Protein AF-0000000074473552 (afdb_homodimer)

Organism: NCBI:txid1188229

InterPro domains:
  IPR005835 Nucleotidyl transferase domain [PF00483] (3-230)
  IPR005844 Alpha-D-phosphohexomutase, alpha/beta/alpha domain I [PF02878] (383-514)
  IPR005845 Alpha-D-phosphohexomutase, alpha/beta/alpha domain II [PF02879] (534-631)
  IPR005846 Alpha-D-phosphohexomutase, alpha/beta/alpha domain III [PF02880] (641-743)
  IPR011004 Trimeric LpxA-like superfamily [SSF51161] (239-432)
  IPR016055 Alpha-D-phosphohexomutase, alpha/beta/alpha I/II/III [SSF53738] (532-632)
  IPR016055 Alpha-D-phosphohexomutase, alpha/beta/alpha I/II/III [SSF53738] (636-741)
  IPR029044 Nucleotide-diphospho-sugar transferases [G3DSA:3.90.550.10] (1-237)
  IPR029044 Nucleotide-diphospho-sugar transferases [SSF53448] (1-280)
  IPR036900 Alpha-D-phosphohexomutase, C-terminal domain superfamily [SSF55957] (745-834)
  IPR050486 Mannose-1-phosphate guanyltransferase [PTHR22572] (1-366)
  IPR056729 Mannose-1-phosphate guanyltransferase, C-terminal domain [PF25087] (266-365)

Secondary structure (DSSP, 8-state):
-EEEEEE----GGGTTGGGSS-GGG-EETTEEHHHHHHHHHHHTT--EEEEEE-SSHHHHHHHHTTSGGGTSEEEEEE--SS--HHHHHHHHTGGG--S-EEEEETTEEE---HHHHHHHHHHHT-SEEEEEEE-S-GGGSEEEEE-TTSBEEEEEES--GGG---SEEEEEEEEE-GGGGGGSPTTS---IIIIIHHHHHHHT--EEEEE--S-EEE--SHHHHHHHHHHHHHTSS----SSEEEETTEEE-SS-EE-TT-EE-SSEEE-TT-EE-TT-EE-TTEEE-SS-EE-TT-EEES-EE-TT-EE-TT-EEES-EE-TT-EE-TT-EE-TT-EE-TT-EE-TT-EE-TT-EE-TT-EEPTT-EE-S-B-SSS---S-SB-SSSEEEEBTTTB-HHHHHHHHHHHHHTSPTT-EEEEEE-SSHHHHHHHHHHHHHHHHTT-EEEEEEE--HHHHHHHHHHHT-SEEEEEEE-SSSTTEEEEEEE-TTSSBPPHHHHHHHHHHHHHT------GGG---EE--S-HHHHHHHHHHHHS-HHHHHT----EEEE-TT-GGGGTHHHHHHHTT---EEE--S--SSPPPHHHHHHHHHHHHHHHHHTT-SEEEEEEGGGTEEEEE-TTS-EE-HHHHHHHHHHHHHHHSTT-EEEEETTS-THHHHHHHHTT-EEEEE-SSHHHHHHHHHH-TT-SEEEETTTEEE-TTT-SSB-HHHHHHHHHHHHHHHT--HHHHHHTS---EEEEEEEE--HHHHHHHHHHHHHHS-GGGEE-SSSEEE-BTB--TTSEEEEEE-SSSSEEEEEEEESSHHHHHHHHHHHHHHHHHHHHHHH-/-EEEEEE----GGGTTGGGSS-GGG-EETTEEHHHHHHHHHHHTT--EEEEEE-SSHHHHHHHHTTSGGGTSEEEEEE--SS--HHHHHHHHTGGG--S-EEEEETTEEE---HHHHHHHHHHHT-SEEEEEEE-S-GGGSEEEEE-TTSBEEEEEES--GGG---SEEEEEEEEE-GGGGGGSPTTS---IIIIIHHHHHHHT--EEEEE--S-EEE--SHHHHHHHHHHHHHTSS----SSEEEETTEEE-SS-EE-TT-EE-SSEEE-TT-EE-TT-EE-TTEEE-SS-EE-TT-EEES-EE-TT-EE-TT-EEES-EE-TT-EE-TT-EE-TT-EE-TT-EE-TT-EE-TT-EE-TT-EEPTT-EE-S-B-SSS---S-SB-SSSEEEEBTTTB-HHHHHHHHHHHHHTSPTT-EEEEEE-SSHHHHHHHHHHHHHHHHTT-EEEEEEE--HHHHHHHHHHHT-SEEEEEEE-SSSTTEEEEEEE-TTSSBPPHHHHHHHHHHHHHT------GGG---EE--S-HHHHHHHHHHHHS-HHHHHT----EEEE-TT-GGGGTHHHHHHHTT---EEES-S--SSPPPHHHHHHHHHHHHHHHHHTT-SEEEEEEGGGTEEEEE-TTS-EE-HHHHHHHHHHHHHHHSTT-EEEEETTS-THHHHHHHHTT-EEEEE-SSHHHHHHHHHH-TT-SEEEETTTEEE-TTT-SSB-HHHHHHHHHHHHHHHT--HHHHHHTS---EEEEEEEE--HHHHHHHHHHHHHHS-GGGEE-SSSEEE-BTB--TTSEEEEEE-SSSSEEEEEEEESSHHHHHHHHHHHHHHHHHHHHHHH-

Foldseek 3Di:
DEEEEEQADQLPQAPPASVPPGQQQDDQLQGGLQLQVQLLCVVLPHAHYEYEYEHPVVVVCVVCPQVVVSRHGYHYDYPYPDAQEQLQSVLQCLVVDQFKYKYAYSQKRWNWNVNVQVVVCVVVVAQKEFEKEFDPDCQQFWFFDADPSQFTQDIDGNDDPVGDDHRIGGLRMMTHGSVLSVVDDHPHRDYVRPHSVVVCVVVVGGYGYHYIDADMARNSHPVSSLVSSQCPLVVSGPTDHPFDDPDNLDTEEACEADDPQEAEDGNEYAYANEYEEHCEYHYYLHRHYYCEYAEHNEYEHNEHEHAQEYHEHNEYEHCEYEHYNEYHYANEYEYHLEYEYAHEYEAANEYEDHNAYERHPAYEYHNAYHDHHQPADRYRAPAQAFQFGGKDFQCRRQNLVLLLLLLLLLLQLDDAAFEEEEEEADAPSRVSSSVSSVQSNQQQLYAYAYQYHAFLVLVLQVLLVVQGQKYWYWYADQVDFRMIGIFIGGSQSFGDDVVSSVSSVVCSVVVVGRGDDPVRGYYYDYDPCSLVSLLVLLVVPAPLQLLQPDPAEEEEEAQQTRCLPRLQVSSVVSNYHYHYHNPHHDNGDDDPVRVVVVLQVQLVVLQVVQGLKYKYAGPRFQAIWIAGSNSDIDAWQLVFLLLLLLQCVVPAQAEEEEEPQHACLNVVSNVVRNYYYHYAHPRQSRQLVCLQVPVRHQWYYTRVGAIAGSSSGSGGGNSSSVSVSSSSCSVVVDGSVRSSVPGADKDKDKDKAAAAPVCQVVVQVVVPVVDDPQQWDVNAATKGNPPGDDSQFIWGWHQHRRHRMIMIMTIHRDPVSRVVVVVVVVVVVVVSVVVVVD/DEEEEEQADQLPQAPPASVPPGQQQDDQLQGGLQLQVQLLCVVLPHAHYEYEYEHPVVVVCVVCPQVVVSRHGYHYDYPYPDAQEQLQSVLQCLVVDQFWYKYAYSQKRWNWNVNVQVVVCVVVVAQKEFEKEFDPDCQQFWFFDADPSQFTQDIDGNDDPVGDDHRIGGLRMMTHGSVLSVQDDHPHRDYVRPHSVVVCVVVVGGYGYDYIDADMARNSHPVSSLVSSQCPLVVSGPTDHPFDDPDNLDTEEACEADDPQEAEDGNEYAYYNEYEEHCEYHYYLYRHYYCEYAEHNEYEHNEHEHAQEYHEHNEYEHCEYEHYNEYHYANEYEYHLEYEYAHEYEAANEYEDHNAYERHPAYEYHNAYHDHHQPADRYRAPAQQFQFGGKDFQCRRQNLVLLLLLLLLLLQLDDAAFEEEEEEADAPSRVSSSVSSVQSNLQQLYAYAYQYHAFLVLVLQVLLVVQGQKYWYWYADQVDFRMIGIFIGGSQSFGDDVVSSVSSVVCSVVVVGHGDDPVRGYYYDYDPCSLVSLLVLLVVPAPLQLLQPDPAEEEEEAQQTRCLPRLCVSSVVSNYHYHYHNPHHDNGDDDPVRVVVVLQVQLVVLQVVQGLKYKYAGPRFQAIWIAGSNSDIDAWQLVFLLLLLLQCVVPAQAEEEEEPQHACLNVVSNVVRNYYYHYAHPRQSRQLVCLQVPVRHQWYDTRVGAIAGSSSGSGGGNSSSVSVSSSSCSVVVDGSVVSSVPGADKDKDKDKAAAAPVCQVVVQVVVPVVDDPQQWDVNAATKGNPPGDDSQFIWGWHQHRRHRMIMIMTIHRDPVSRVVVVVVVVVVVVVSVVVVVD

Structure (mmCIF, N/CA/C/O backbone):
data_AF-0000000074473552-model_v1
#
loop_
_entity.id
_entity.type
_entity.pdbx_description
1 polymer 'Nucleotidyl transferase'
#
loop_
_atom_site.group_PDB
_atom_site.id
_atom_site.type_symbol
_atom_site.label_atom_id
_atom_site.label_alt_id
_atom_site.label_comp_id
_atom_site.label_asym_id
_atom_site.label_entity_id
_atom_site.label_seq_id
_atom_site.pdbx_PDB_ins_code
_atom_site.Cartn_x
_atom_site.Cartn_y
_atom_site.Cartn_z
_atom_site.occupancy
_atom_site.B_iso_or_equiv
_atom_site.auth_seq_id
_atom_site.auth_comp_id
_atom_site.auth_asym_id
_atom_site.auth_atom_id
_atom_site.pdbx_PDB_model_num
ATOM 1 N N . MET A 1 1 ? -18.031 -48 14.641 1 88.94 1 MET A N 1
ATOM 2 C CA . MET A 1 1 ? -17.156 -47.188 13.797 1 88.94 1 MET A CA 1
ATOM 3 C C . MET A 1 1 ? -16.953 -45.812 14.391 1 88.94 1 MET A C 1
ATOM 5 O O . MET A 1 1 ? -17.922 -45.156 14.812 1 88.94 1 MET A O 1
ATOM 9 N N . ARG A 1 2 ? -15.695 -45.469 14.555 1 93 2 ARG A N 1
ATOM 10 C CA . ARG A 1 2 ? -15.359 -44.188 15.156 1 93 2 ARG A CA 1
ATOM 11 C C . ARG A 1 2 ? -15.023 -43.125 14.094 1 93 2 ARG A C 1
ATOM 13 O O . ARG A 1 2 ? -14.75 -43.5 12.945 1 93 2 ARG A O 1
ATOM 20 N N . ALA A 1 3 ? -15.211 -41.938 14.469 1 95.5 3 ALA A N 1
ATOM 21 C CA . ALA A 1 3 ? -14.852 -40.812 13.578 1 95.5 3 ALA A CA 1
ATOM 22 C C . ALA A 1 3 ? -13.852 -39.875 14.242 1 95.5 3 ALA A C 1
ATOM 24 O O . ALA A 1 3 ? -13.906 -39.656 15.453 1 95.5 3 ALA A O 1
ATOM 25 N N . VAL A 1 4 ? -12.938 -39.469 13.492 1 95 4 VAL A N 1
ATOM 26 C CA . VAL A 1 4 ? -11.945 -38.5 13.961 1 95 4 VAL A CA 1
ATOM 27 C C . VAL A 1 4 ? -12.188 -37.156 13.305 1 95 4 VAL A C 1
ATOM 29 O O . VAL A 1 4 ? -12.258 -37.031 12.078 1 95 4 VAL A O 1
ATOM 32 N N . LEU A 1 5 ? -12.328 -36.156 14.094 1 93.38 5 LEU A N 1
ATOM 33 C CA . LEU A 1 5 ? -12.477 -34.781 13.633 1 93.38 5 LEU A CA 1
ATOM 34 C C . LEU A 1 5 ? -11.164 -34.031 13.797 1 93.38 5 LEU A C 1
ATOM 36 O O . LEU A 1 5 ? -10.68 -33.844 14.914 1 93.38 5 LEU A O 1
ATOM 40 N N . MET A 1 6 ? -10.68 -33.594 12.68 1 91.31 6 MET A N 1
ATOM 41 C CA . MET A 1 6 ? -9.422 -32.844 12.703 1 91.31 6 MET A CA 1
ATOM 42 C C . MET A 1 6 ? -9.68 -31.359 12.945 1 91.31 6 MET A C 1
ATOM 44 O O . MET A 1 6 ? -10.203 -30.672 12.07 1 91.31 6 MET A O 1
ATOM 48 N N . ALA A 1 7 ? -9.305 -30.797 14.039 1 87.31 7 ALA A N 1
ATOM 49 C CA . ALA A 1 7 ? -9.602 -29.422 14.43 1 87.31 7 ALA A CA 1
ATOM 50 C C . ALA A 1 7 ? -8.383 -28.75 15.055 1 87.31 7 ALA A C 1
ATOM 52 O O . ALA A 1 7 ? -8.508 -27.984 16.016 1 87.31 7 ALA A O 1
ATOM 53 N N . GLY A 1 8 ? -7.234 -29.109 14.523 1 78.88 8 GLY A N 1
ATOM 54 C CA . GLY A 1 8 ? -6.02 -28.562 15.109 1 78.88 8 GLY A CA 1
ATOM 55 C C . GLY A 1 8 ? -5.535 -27.297 14.414 1 78.88 8 GLY A C 1
ATOM 56 O O . GLY A 1 8 ? -4.641 -26.609 14.922 1 78.88 8 GLY A O 1
ATOM 57 N N . GLY A 1 9 ? -6.16 -26.875 13.328 1 78.81 9 GLY A N 1
ATOM 58 C CA . GLY A 1 9 ? -5.656 -25.75 12.547 1 78.81 9 GLY A CA 1
ATOM 59 C C . GLY A 1 9 ? -5.887 -24.406 13.219 1 78.81 9 GLY A C 1
ATOM 60 O O . GLY A 1 9 ? -6.887 -24.219 13.906 1 78.81 9 GLY A O 1
ATOM 61 N N . ALA A 1 10 ? -4.93 -23.453 13.062 1 74.06 10 ALA A N 1
ATOM 62 C CA . ALA A 1 10 ? -5 -22.141 13.695 1 74.06 10 ALA A CA 1
ATOM 63 C C . ALA A 1 10 ? -5.996 -21.234 12.969 1 74.06 10 ALA A C 1
ATOM 65 O O . ALA A 1 10 ? -6.441 -20.219 13.516 1 74.06 10 ALA A O 1
ATOM 66 N N . GLY A 1 11 ? -6.406 -21.609 11.773 1 79.88 11 GLY A N 1
ATOM 67 C CA . GLY A 1 11 ? -7.379 -20.828 11.023 1 79.88 11 GLY A CA 1
ATOM 68 C C . GLY A 1 11 ? -6.891 -19.422 10.68 1 79.88 11 GLY A C 1
ATOM 69 O O . GLY A 1 11 ? -7.605 -18.438 10.891 1 79.88 11 GLY A O 1
ATOM 70 N N . THR A 1 12 ? -5.727 -19.281 10.25 1 77.56 12 THR A N 1
ATOM 71 C CA . THR A 1 12 ? -5.082 -17.984 10.016 1 77.56 12 THR A CA 1
ATOM 72 C C . THR A 1 12 ? -5.801 -17.219 8.914 1 77.56 12 THR A C 1
ATOM 74 O O . THR A 1 12 ? -5.816 -15.984 8.914 1 77.56 12 THR A O 1
ATOM 77 N N . ARG A 1 13 ? -6.496 -17.844 8.016 1 80.19 13 ARG A N 1
ATOM 78 C CA . ARG A 1 13 ? -7.191 -17.203 6.902 1 80.19 13 ARG A CA 1
ATOM 79 C C . ARG A 1 13 ? -8.5 -16.578 7.363 1 80.19 13 ARG A C 1
ATOM 81 O O . ARG A 1 13 ? -9.102 -15.781 6.641 1 80.19 13 ARG A O 1
ATOM 88 N N . LEU A 1 14 ? -8.891 -16.922 8.586 1 87.56 14 LEU A N 1
ATOM 89 C CA . LEU A 1 14 ? -10.133 -16.391 9.125 1 87.56 14 LEU A CA 1
ATOM 90 C C . LEU A 1 14 ? -9.867 -15.25 10.102 1 87.56 14 LEU A C 1
ATOM 92 O O . LEU A 1 14 ? -10.797 -14.664 10.656 1 87.56 14 LEU A O 1
ATOM 96 N N . ARG A 1 15 ? -8.578 -15.008 10.195 1 83.12 15 ARG A N 1
ATOM 97 C CA . ARG A 1 15 ? -8.273 -13.852 11.031 1 83.12 15 ARG A CA 1
ATOM 98 C C . ARG A 1 15 ? -8.852 -12.578 10.422 1 83.12 15 ARG A C 1
ATOM 100 O O . ARG A 1 15 ? -8.914 -12.438 9.203 1 83.12 15 ARG A O 1
ATOM 107 N N . PRO A 1 16 ? -9.375 -11.578 11.266 1 86.44 16 PRO A N 1
ATOM 108 C CA . PRO A 1 16 ? -9.062 -11.43 12.688 1 86.44 16 PRO A CA 1
ATOM 109 C C . PRO A 1 16 ? -10.023 -12.211 13.586 1 86.44 16 PRO A C 1
ATOM 111 O O . PRO A 1 16 ? -9.844 -12.234 14.812 1 86.44 16 PRO A O 1
ATOM 114 N N . LEU A 1 17 ? -10.93 -12.906 13.125 1 88.56 17 LEU A N 1
ATOM 115 C CA . LEU A 1 17 ? -11.938 -13.57 13.953 1 88.56 17 LEU A CA 1
ATOM 116 C C . LEU A 1 17 ? -11.328 -14.711 14.75 1 88.56 17 LEU A C 1
ATOM 118 O O . LEU A 1 17 ? -11.742 -14.977 15.875 1 88.56 17 LEU A O 1
ATOM 122 N N . THR A 1 18 ? -10.289 -15.328 14.172 1 87.5 18 THR A N 1
ATOM 123 C CA . THR A 1 18 ? -9.719 -16.516 14.797 1 87.5 18 THR A CA 1
ATOM 124 C C . THR A 1 18 ? -8.469 -16.156 15.594 1 87.5 18 THR A C 1
ATOM 126 O O . THR A 1 18 ? -7.715 -17.031 16.016 1 87.5 18 THR A O 1
ATOM 129 N N . CYS A 1 19 ? -8.281 -14.883 15.742 1 79.06 19 CYS A N 1
ATOM 130 C CA . CYS A 1 19 ? -7.156 -14.492 16.594 1 79.06 19 CYS A CA 1
ATOM 131 C C . CYS A 1 19 ? -7.32 -15.039 18 1 79.06 19 CYS A C 1
ATOM 133 O O . CYS A 1 19 ? -6.344 -15.438 18.641 1 79.06 19 CYS A O 1
ATOM 135 N N . ASP A 1 20 ? -8.562 -15.086 18.531 1 77.94 20 ASP A N 1
ATOM 136 C CA . ASP A 1 20 ? -8.82 -15.562 19.891 1 77.94 20 ASP A CA 1
ATOM 137 C C . ASP A 1 20 ? -9.977 -16.562 19.906 1 77.94 20 ASP A C 1
ATOM 139 O O . ASP A 1 20 ? -10.633 -16.75 20.922 1 77.94 20 ASP A O 1
ATOM 143 N N . LEU A 1 21 ? -10.242 -17.094 18.766 1 86.12 21 LEU A N 1
ATOM 144 C CA . LEU A 1 21 ? -11.305 -18.078 18.609 1 86.12 21 LEU A CA 1
ATOM 145 C C . LEU A 1 21 ? -10.867 -19.219 17.688 1 86.12 21 LEU A C 1
ATOM 147 O O . LEU A 1 21 ? -10.492 -18.984 16.547 1 86.12 21 LEU A O 1
ATOM 151 N N . PRO A 1 22 ? -10.812 -20.422 18.219 1 87.19 22 PRO A N 1
ATOM 152 C CA . PRO A 1 22 ? -10.422 -21.516 17.328 1 87.19 22 PRO A CA 1
ATOM 153 C C . PRO A 1 22 ? -11.43 -21.75 16.203 1 87.19 22 PRO A C 1
ATOM 155 O O . PRO A 1 22 ? -12.633 -21.531 16.391 1 87.19 22 PRO A O 1
ATOM 158 N N . LYS A 1 23 ? -10.984 -22.203 15.086 1 89.94 23 LYS A N 1
ATOM 159 C CA . LYS A 1 23 ? -11.766 -22.375 13.859 1 89.94 23 LYS A CA 1
ATOM 160 C C . LYS A 1 23 ? -13 -23.25 14.109 1 89.94 23 LYS A C 1
ATOM 162 O O . LYS A 1 23 ? -14.102 -22.906 13.672 1 89.94 23 LYS A O 1
ATOM 167 N N . PRO A 1 24 ? -12.828 -24.344 14.891 1 90.19 24 PRO A N 1
ATOM 168 C CA . PRO A 1 24 ? -14.008 -25.203 15.109 1 90.19 24 PRO A CA 1
ATOM 169 C C . PRO A 1 24 ? -15.117 -24.484 15.867 1 90.19 24 PRO A C 1
ATOM 171 O O . PRO A 1 24 ? -16.281 -24.891 15.812 1 90.19 24 PRO A O 1
ATOM 174 N N . LEU A 1 25 ? -14.766 -23.438 16.562 1 89.69 25 LEU A N 1
ATOM 175 C CA . LEU A 1 25 ? -15.758 -22.719 17.375 1 89.69 25 LEU A CA 1
ATOM 176 C C . LEU A 1 25 ? -16.312 -21.516 16.609 1 89.69 25 LEU A C 1
ATOM 178 O O . LEU A 1 25 ? -17.141 -20.766 17.141 1 89.69 25 LEU A O 1
ATOM 182 N N . MET A 1 26 ? -15.898 -21.344 15.398 1 91.5 26 MET A N 1
ATOM 183 C CA . MET A 1 26 ? -16.453 -20.266 14.578 1 91.5 26 MET A CA 1
ATOM 184 C C . MET A 1 26 ? -17.953 -20.484 14.359 1 91.5 26 MET A C 1
ATOM 186 O O . MET A 1 26 ? -18.391 -21.562 13.969 1 91.5 26 MET A O 1
ATOM 190 N N . PRO A 1 27 ? -18.703 -19.484 14.609 1 91.69 27 PRO A N 1
ATOM 191 C CA . PRO A 1 27 ? -20.156 -19.672 14.57 1 91.69 27 PRO A CA 1
ATOM 192 C C . PRO A 1 27 ? -20.719 -19.609 13.148 1 91.69 27 PRO A C 1
ATOM 194 O O . PRO A 1 27 ? -20.406 -18.688 12.391 1 91.69 27 PRO A O 1
ATOM 197 N N . VAL A 1 28 ? -21.391 -20.562 12.781 1 91.5 28 VAL A N 1
ATOM 198 C CA . VAL A 1 28 ? -22.25 -20.562 11.602 1 91.5 28 VAL A CA 1
ATOM 199 C C . VAL A 1 28 ? -23.719 -20.703 12.031 1 91.5 28 VAL A C 1
ATOM 201 O O . VAL A 1 28 ? -24.094 -21.688 12.656 1 91.5 28 VAL A O 1
ATOM 204 N N . LEU A 1 29 ? -24.531 -19.719 11.734 1 91.88 29 LEU A N 1
ATOM 205 C CA . LEU A 1 29 ? -25.891 -19.609 12.273 1 91.88 29 LEU A CA 1
ATOM 206 C C . LEU A 1 29 ? -25.875 -19.625 13.797 1 91.88 29 LEU A C 1
ATOM 208 O O . LEU A 1 29 ? -26.641 -20.359 14.43 1 91.88 29 LEU A O 1
ATOM 212 N N . ASN A 1 30 ? -24.938 -18.984 14.359 1 90.88 30 ASN A N 1
ATOM 213 C CA . ASN A 1 30 ? -24.766 -18.719 15.781 1 90.88 30 ASN A CA 1
ATOM 214 C C . ASN A 1 30 ? -24.359 -19.969 16.547 1 90.88 30 ASN A C 1
ATOM 216 O O . ASN A 1 30 ? -24.469 -20.031 17.766 1 90.88 30 ASN A O 1
ATOM 220 N N . ARG A 1 31 ? -23.969 -21.016 15.812 1 90.44 31 ARG A N 1
ATOM 221 C CA . ARG A 1 31 ? -23.438 -22.234 16.406 1 90.44 31 ARG A CA 1
ATOM 222 C C . ARG A 1 31 ? -22.078 -22.562 15.828 1 90.44 31 ARG A C 1
ATOM 224 O O . ARG A 1 31 ? -21.828 -22.344 14.641 1 90.44 31 ARG A O 1
ATOM 231 N N . PRO A 1 32 ? -21.266 -23.156 16.641 1 90.5 32 PRO A N 1
ATOM 232 C CA . PRO A 1 32 ? -19.922 -23.484 16.156 1 90.5 32 PRO A CA 1
ATOM 233 C C . PRO A 1 32 ? -19.938 -24.438 14.977 1 90.5 32 PRO A C 1
ATOM 235 O O . PRO A 1 32 ? -20.797 -25.328 14.906 1 90.5 32 PRO A O 1
ATOM 238 N N . ILE A 1 33 ? -19 -24.312 14.062 1 92.06 33 ILE A N 1
ATOM 239 C CA . ILE A 1 33 ? -18.859 -25.156 12.883 1 92.06 33 ILE A CA 1
ATOM 240 C C . ILE A 1 33 ? -18.781 -26.625 13.305 1 92.06 33 ILE A C 1
ATOM 242 O O . ILE A 1 33 ? -19.422 -27.484 12.703 1 92.06 33 ILE A O 1
ATOM 246 N N . ALA A 1 34 ? -18.062 -26.906 14.352 1 92.19 34 ALA A N 1
ATOM 247 C CA . ALA A 1 34 ? -17.875 -28.281 14.812 1 92.19 34 ALA A CA 1
ATOM 248 C C . ALA A 1 34 ? -19.188 -28.875 15.297 1 92.19 34 ALA A C 1
ATOM 250 O O . ALA A 1 34 ? -19.391 -30.094 15.203 1 92.19 34 ALA A O 1
ATOM 251 N N . GLU A 1 35 ? -20.016 -28.062 15.852 1 91.12 35 GLU A N 1
ATOM 252 C CA . GLU A 1 35 ? -21.328 -28.547 16.266 1 91.12 35 GLU A CA 1
ATOM 253 C C . GLU A 1 35 ? -22.125 -29.078 15.078 1 91.12 35 GLU A C 1
ATOM 255 O O . GLU A 1 35 ? -22.812 -30.094 15.195 1 91.12 35 GLU A O 1
ATOM 260 N N . HIS A 1 36 ? -22.062 -28.406 14.008 1 91.5 36 HIS A N 1
ATOM 261 C CA . HIS A 1 36 ? -22.734 -28.859 12.789 1 91.5 36 HIS A CA 1
ATOM 262 C C . HIS A 1 36 ? -22.141 -30.156 12.273 1 91.5 36 HIS A C 1
ATOM 264 O O . HIS A 1 36 ? -22.859 -31.031 11.805 1 91.5 36 HIS A O 1
ATOM 270 N N . THR A 1 37 ? -20.875 -30.25 12.312 1 91.81 37 THR A N 1
ATOM 271 C CA . THR A 1 37 ? -20.188 -31.453 11.867 1 91.81 37 THR A CA 1
ATOM 272 C C . THR A 1 37 ? -20.562 -32.656 12.742 1 91.81 37 THR A C 1
ATOM 274 O O . THR A 1 37 ? -20.797 -33.75 12.242 1 91.81 37 THR A O 1
ATOM 277 N N . LEU A 1 38 ? -20.656 -32.406 14.047 1 91.81 38 LEU A N 1
ATOM 278 C CA . LEU A 1 38 ? -21.047 -33.469 14.977 1 91.81 38 LEU A CA 1
ATOM 279 C C . LEU A 1 38 ? -22.469 -33.938 14.68 1 91.81 38 LEU A C 1
ATOM 281 O O . LEU A 1 38 ? -22.734 -35.125 14.711 1 91.81 38 LEU A O 1
ATOM 285 N N . ALA A 1 39 ? -23.297 -33 14.414 1 91 39 ALA A N 1
ATOM 286 C CA . ALA A 1 39 ? -24.672 -33.344 14.078 1 91 39 ALA A CA 1
ATOM 287 C C . ALA A 1 39 ? -24.734 -34.188 12.805 1 91 39 ALA A C 1
ATOM 289 O O . ALA A 1 39 ? -25.516 -35.125 12.711 1 91 39 ALA A O 1
ATOM 290 N N . TRP A 1 40 ? -23.953 -33.844 11.82 1 91.5 40 TRP A N 1
ATOM 291 C CA . TRP A 1 40 ? -23.875 -34.594 10.555 1 91.5 40 TRP A CA 1
ATOM 292 C C . TRP A 1 40 ? -23.375 -36 10.781 1 91.5 40 TRP A C 1
ATOM 294 O O . TRP A 1 40 ? -23.953 -36.969 10.25 1 91.5 40 TRP A O 1
ATOM 304 N N . LEU A 1 41 ? -22.375 -36.188 11.57 1 93.38 41 LEU A N 1
ATOM 305 C CA . LEU A 1 41 ? -21.812 -37.5 11.867 1 93.38 41 LEU A CA 1
ATOM 306 C C . LEU A 1 41 ? -22.812 -38.344 12.641 1 93.38 41 LEU A C 1
ATOM 308 O O . LEU A 1 41 ? -23 -39.531 12.328 1 93.38 41 LEU A O 1
ATOM 312 N N . ARG A 1 42 ? -23.438 -37.719 13.594 1 92.12 42 ARG A N 1
ATOM 313 C CA . ARG A 1 42 ? -24.438 -38.438 14.383 1 92.12 42 ARG A CA 1
ATOM 314 C C . ARG A 1 42 ? -25.578 -38.938 13.492 1 92.12 42 ARG A C 1
ATOM 316 O O . ARG A 1 42 ? -26.062 -40.031 13.664 1 92.12 42 ARG A O 1
ATOM 323 N N . GLY A 1 43 ? -25.969 -38.125 12.586 1 90.75 43 GLY A N 1
ATOM 324 C CA . GLY A 1 43 ? -27.031 -38.5 11.656 1 90.75 43 GLY A CA 1
ATOM 325 C C . GLY A 1 43 ? -26.688 -39.688 10.781 1 90.75 43 GLY A C 1
ATOM 326 O O . GLY A 1 43 ? -27.578 -40.375 10.289 1 90.75 43 GLY A O 1
ATOM 327 N N . HIS A 1 44 ? -25.469 -39.906 10.625 1 92.75 44 HIS A N 1
ATOM 328 C CA . HIS A 1 44 ? -25.031 -41.031 9.797 1 92.75 44 HIS A CA 1
ATOM 329 C C . HIS A 1 44 ? -24.578 -42.219 10.656 1 92.75 44 HIS A C 1
ATOM 331 O O . HIS A 1 44 ? -23.891 -43.094 10.172 1 92.75 44 HIS A O 1
ATOM 337 N N . GLY A 1 45 ? -24.828 -42.094 11.922 1 91.62 45 GLY A N 1
ATOM 338 C CA . GLY A 1 45 ? -24.656 -43.219 12.812 1 91.62 45 GLY A CA 1
ATOM 339 C C . GLY A 1 45 ? -23.297 -43.25 13.492 1 91.62 45 GLY A C 1
ATOM 340 O O . GLY A 1 45 ? -22.922 -44.219 14.117 1 91.62 45 GLY A O 1
ATOM 341 N N . LEU A 1 46 ? -22.578 -42.281 13.391 1 94.38 46 LEU A N 1
ATOM 342 C CA . LEU A 1 46 ? -21.281 -42.188 14.055 1 94.38 46 LEU A CA 1
ATOM 343 C C . LEU A 1 46 ? -21.375 -41.375 15.352 1 94.38 46 LEU A C 1
ATOM 345 O O . LEU A 1 46 ? -21.516 -40.156 15.312 1 94.38 46 LEU A O 1
ATOM 349 N N . THR A 1 47 ? -21.234 -42 16.453 1 94.38 47 THR A N 1
ATOM 350 C CA . THR A 1 47 ? -21.5 -41.344 17.719 1 94.38 47 THR A CA 1
ATOM 351 C C . THR A 1 47 ? -20.234 -41.312 18.594 1 94.38 47 THR A C 1
ATOM 353 O O . THR A 1 47 ? -20.188 -40.594 19.594 1 94.38 47 THR A O 1
ATOM 356 N N . GLU A 1 48 ? -19.328 -42.094 18.266 1 94.69 48 GLU A N 1
ATOM 357 C CA . GLU A 1 48 ? -18.047 -42.031 18.969 1 94.69 48 GLU A CA 1
ATOM 358 C C . GLU A 1 48 ? -17.016 -41.25 18.172 1 94.69 48 GLU A C 1
ATOM 360 O O . GLU A 1 48 ? -16.484 -41.719 17.156 1 94.69 48 GLU A O 1
ATOM 365 N N . LEU A 1 49 ? -16.703 -40.156 18.75 1 95 49 LEU A N 1
ATOM 366 C CA . LEU A 1 49 ? -15.875 -39.219 17.984 1 95 49 LEU A CA 1
ATOM 367 C C . LEU A 1 49 ? -14.609 -38.844 18.766 1 95 49 LEU A C 1
ATOM 369 O O . LEU A 1 49 ? -14.617 -38.844 20 1 95 49 LEU A O 1
ATOM 373 N N . ILE A 1 50 ? -13.578 -38.625 18.078 1 94.5 50 ILE A N 1
ATOM 374 C CA . ILE A 1 50 ? -12.312 -38.125 18.609 1 94.5 50 ILE A CA 1
ATOM 375 C C . ILE A 1 50 ? -11.938 -36.812 17.938 1 94.5 50 ILE A C 1
ATOM 377 O O . ILE A 1 50 ? -11.914 -36.75 16.703 1 94.5 50 ILE A O 1
ATOM 381 N N . MET A 1 51 ? -11.648 -35.781 18.703 1 92.88 51 MET A N 1
ATOM 382 C CA . MET A 1 51 ? -11.219 -34.5 18.156 1 92.88 51 MET A CA 1
ATOM 383 C C . MET A 1 51 ? -9.727 -34.281 18.406 1 92.88 51 MET A C 1
ATOM 385 O O . MET A 1 51 ? -9.242 -34.438 19.516 1 92.88 51 MET A O 1
ATOM 389 N N . THR A 1 52 ? -9.039 -34 17.328 1 91.06 52 THR A N 1
ATOM 390 C CA . THR A 1 52 ? -7.648 -33.594 17.469 1 91.06 52 THR A CA 1
ATOM 391 C C . THR A 1 52 ? -7.535 -32.094 17.578 1 91.06 52 THR A C 1
ATOM 393 O O . THR A 1 52 ? -7.98 -31.375 16.672 1 91.06 52 THR A O 1
ATOM 396 N N . LEU A 1 53 ? -6.961 -31.625 18.672 1 88.69 53 LEU A N 1
ATOM 397 C CA . LEU A 1 53 ? -6.922 -30.188 18.938 1 88.69 53 LEU A CA 1
ATOM 398 C C . LEU A 1 53 ? -5.484 -29.703 19.094 1 88.69 53 LEU A C 1
ATOM 400 O O . LEU A 1 53 ? -4.598 -30.484 19.453 1 88.69 53 LEU A O 1
ATOM 404 N N . HIS A 1 54 ? -5.273 -28.484 18.656 1 84.94 54 HIS A N 1
ATOM 405 C CA . HIS A 1 54 ? -3.975 -27.859 18.875 1 84.94 54 HIS A CA 1
ATOM 406 C C . HIS A 1 54 ? -4.129 -26.391 19.266 1 84.94 54 HIS A C 1
ATOM 408 O O . HIS A 1 54 ? -3.684 -25.969 20.328 1 84.94 54 HIS A O 1
ATOM 414 N N . TYR A 1 55 ? -4.805 -25.594 18.422 1 83.5 55 TYR A N 1
ATOM 415 C CA . TYR A 1 55 ? -4.992 -24.172 18.641 1 83.5 55 TYR A CA 1
ATOM 416 C C . TYR A 1 55 ? -6.129 -23.906 19.625 1 83.5 55 TYR A C 1
ATOM 418 O O . TYR A 1 55 ? -7.289 -24.203 19.328 1 83.5 55 TYR A O 1
ATOM 426 N N . LEU A 1 56 ? -5.859 -23.375 20.859 1 81.06 56 LEU A N 1
ATOM 427 C CA . LEU A 1 56 ? -6.809 -23.016 21.906 1 81.06 56 LEU A CA 1
ATOM 428 C C . LEU A 1 56 ? -7.703 -24.203 22.266 1 81.06 56 LEU A C 1
ATOM 430 O O . LEU A 1 56 ? -8.93 -24.078 22.266 1 81.06 56 LEU A O 1
ATOM 434 N N . PRO A 1 57 ? -7.043 -25.297 22.547 1 85.06 57 PRO A N 1
ATOM 435 C CA . PRO A 1 57 ? -7.805 -26.516 22.797 1 85.06 57 PRO A CA 1
ATOM 436 C C . PRO A 1 57 ? -8.75 -26.391 23.984 1 85.06 57 PRO A C 1
ATOM 438 O O . PRO A 1 57 ? -9.82 -27 24 1 85.06 57 PRO A O 1
ATOM 441 N N . ASP A 1 58 ? -8.375 -25.562 24.953 1 81.88 58 ASP A N 1
ATOM 442 C CA . ASP A 1 58 ? -9.18 -25.406 26.156 1 81.88 58 ASP A CA 1
ATOM 443 C C . ASP A 1 58 ? -10.562 -24.844 25.828 1 81.88 58 ASP A C 1
ATOM 445 O O . ASP A 1 58 ? -11.555 -25.219 26.438 1 81.88 58 ASP A O 1
ATOM 449 N N . MET A 1 59 ? -10.578 -23.969 24.906 1 86.31 59 MET A N 1
ATOM 450 C CA . MET A 1 59 ? -11.852 -23.359 24.531 1 86.31 59 MET A CA 1
ATOM 451 C C . MET A 1 59 ? -12.781 -24.375 23.891 1 86.31 59 MET A C 1
ATOM 453 O O . MET A 1 59 ? -13.984 -24.391 24.172 1 86.31 59 MET A O 1
ATOM 457 N N . VAL A 1 60 ? -12.234 -25.219 23.094 1 90 60 VAL A N 1
ATOM 458 C CA . VAL A 1 60 ? -13.031 -26.234 22.406 1 90 60 VAL A CA 1
ATOM 459 C C . VAL A 1 60 ? -13.516 -27.281 23.422 1 90 60 VAL A C 1
ATOM 461 O O . VAL A 1 60 ? -14.688 -27.656 23.406 1 90 60 VAL A O 1
ATOM 464 N N . GLN A 1 61 ? -12.609 -27.703 24.266 1 88.5 61 GLN A N 1
ATOM 465 C CA . GLN A 1 61 ? -12.945 -28.703 25.281 1 88.5 61 GLN A CA 1
ATOM 466 C C . GLN A 1 61 ? -14.016 -28.172 26.234 1 88.5 61 GLN A C 1
ATOM 468 O O . GLN A 1 61 ? -14.891 -28.922 26.672 1 88.5 61 GLN A O 1
ATOM 473 N N . SER A 1 62 ? -13.836 -26.891 26.578 1 85.62 62 SER A N 1
ATOM 474 C CA . SER A 1 62 ? -14.797 -26.266 27.484 1 85.62 62 SER A CA 1
ATOM 475 C C . SER A 1 62 ? -16.188 -26.188 26.859 1 85.62 62 SER A C 1
ATOM 477 O O . SER A 1 62 ? -17.188 -26.297 27.547 1 85.62 62 SER A O 1
ATOM 479 N N . TYR A 1 63 ? -16.203 -25.984 25.578 1 88.12 63 TYR A N 1
ATOM 480 C CA . TYR A 1 63 ? -17.484 -25.828 24.891 1 88.12 63 TYR A CA 1
ATOM 481 C C . TYR A 1 63 ? -18.156 -27.188 24.719 1 88.12 63 TYR A C 1
ATOM 483 O O . TYR A 1 63 ? -19.344 -27.328 25.016 1 88.12 63 TYR A O 1
ATOM 491 N N . PHE A 1 64 ? -17.422 -28.172 24.266 1 92.56 64 PHE A N 1
ATOM 492 C CA . PHE A 1 64 ? -18.031 -29.438 23.891 1 92.56 64 PHE A CA 1
ATOM 493 C C . PHE A 1 64 ? -17.984 -30.438 25.031 1 92.56 64 PHE A C 1
ATOM 495 O O . PHE A 1 64 ? -18.734 -31.406 25.062 1 92.56 64 PHE A O 1
ATOM 502 N N . GLN A 1 65 ? -17.156 -30.266 25.859 1 88.81 65 GLN A N 1
ATOM 503 C CA . GLN A 1 65 ? -17 -31.156 27.016 1 88.81 65 GLN A CA 1
ATOM 504 C C . GLN A 1 65 ? -16.938 -32.625 26.578 1 88.81 65 GLN A C 1
ATOM 506 O O . GLN A 1 65 ? -16.172 -32.969 25.688 1 88.81 65 GLN A O 1
ATOM 511 N N . ASP A 1 66 ? -17.781 -33.469 27.156 1 88.75 66 ASP A N 1
ATOM 512 C CA . ASP A 1 66 ? -17.703 -34.906 26.797 1 88.75 66 ASP A CA 1
ATOM 513 C C . ASP A 1 66 ? -18.641 -35.219 25.625 1 88.75 66 ASP A C 1
ATOM 515 O O . ASP A 1 66 ? -18.703 -36.344 25.172 1 88.75 66 ASP A O 1
ATOM 519 N N . GLY A 1 67 ? -19.266 -34.25 25.125 1 90.88 67 GLY A N 1
ATOM 520 C CA . GLY A 1 67 ? -20.078 -34.406 23.922 1 90.88 67 GLY A CA 1
ATOM 521 C C . GLY A 1 67 ? -21.484 -34.875 24.219 1 90.88 67 GLY A C 1
ATOM 522 O O . GLY A 1 67 ? -22.328 -34.938 23.312 1 90.88 67 GLY A O 1
ATOM 523 N N . ARG A 1 68 ? -21.875 -35.281 25.531 1 88.75 68 ARG A N 1
ATOM 524 C CA . ARG A 1 68 ? -23.156 -35.844 25.906 1 88.75 68 ARG A CA 1
ATOM 525 C C . ARG A 1 68 ? -24.297 -34.906 25.562 1 88.75 68 ARG A C 1
ATOM 527 O O . ARG A 1 68 ? -25.359 -35.344 25.109 1 88.75 68 ARG A O 1
ATOM 534 N N . GLU A 1 69 ? -24.016 -33.625 25.672 1 87 69 GLU A N 1
ATOM 535 C CA . GLU A 1 69 ? -25.031 -32.625 25.391 1 87 69 GLU A CA 1
ATOM 536 C C . GLU A 1 69 ? -25.359 -32.562 23.906 1 87 69 GLU A C 1
ATOM 538 O O . GLU A 1 69 ? -26.438 -32.094 23.516 1 87 69 GLU A O 1
ATOM 543 N N . PHE A 1 70 ? -24.516 -33.156 23.125 1 91.44 70 PHE A N 1
ATOM 544 C CA . PHE A 1 70 ? -24.688 -33.094 21.672 1 91.44 70 PHE A CA 1
ATOM 545 C C . PHE A 1 70 ? -25.016 -34.469 21.125 1 91.44 70 PHE A C 1
ATOM 547 O O . PHE A 1 70 ? -25 -34.656 19.906 1 91.44 70 PHE A O 1
ATOM 554 N N . GLY A 1 71 ? -25.25 -35.406 21.938 1 91.19 71 GLY A N 1
ATOM 555 C CA . GLY A 1 71 ? -25.672 -36.719 21.531 1 91.19 71 GLY A CA 1
ATOM 556 C C . GLY A 1 71 ? -24.531 -37.594 21.062 1 91.19 71 GLY A C 1
ATOM 557 O O . GLY A 1 71 ? -24.734 -38.562 20.312 1 91.19 71 GLY A O 1
ATOM 558 N N . VAL A 1 72 ? -23.312 -37.219 21.375 1 94.12 72 VAL A N 1
ATOM 559 C CA . VAL A 1 72 ? -22.141 -38 20.969 1 94.12 72 VAL A CA 1
ATOM 560 C C . VAL A 1 72 ? -21.188 -38.188 22.141 1 94.12 72 VAL A C 1
ATOM 562 O O . VAL A 1 72 ? -21.406 -37.594 23.219 1 94.12 72 VAL A O 1
ATOM 565 N N . GLN A 1 73 ? -20.312 -39.062 21.984 1 93.94 73 GLN A N 1
ATOM 566 C CA . GLN A 1 73 ? -19.188 -39.219 22.906 1 93.94 73 GLN A CA 1
ATOM 567 C C . GLN A 1 73 ? -17.906 -38.656 22.297 1 93.94 73 GLN A C 1
ATOM 569 O O . GLN A 1 73 ? -17.438 -39.156 21.266 1 93.94 73 GLN A O 1
ATOM 574 N N . LEU A 1 74 ? -17.438 -37.688 23 1 93.31 74 LEU A N 1
ATOM 575 C CA . LEU A 1 74 ? -16.312 -36.969 22.438 1 93.31 74 LEU A CA 1
ATOM 576 C C . LEU A 1 74 ? -15.055 -37.156 23.281 1 93.31 74 LEU A C 1
ATOM 578 O O . LEU A 1 74 ? -15.109 -37.062 24.516 1 93.31 74 LEU A O 1
ATOM 582 N N . SER A 1 75 ? -14.07 -37.594 22.703 1 92.44 75 SER A N 1
ATOM 583 C CA . SER A 1 75 ? -12.742 -37.625 23.297 1 92.44 75 SER A CA 1
ATOM 584 C C . SER A 1 75 ? -11.797 -36.656 22.594 1 92.44 75 SER A C 1
ATOM 586 O O . SER A 1 75 ? -11.969 -36.344 21.406 1 92.44 75 SER A O 1
ATOM 588 N N . TYR A 1 76 ? -10.875 -36.094 23.359 1 91.56 76 TYR A N 1
ATOM 589 C CA . TYR A 1 76 ? -9.977 -35.094 22.812 1 91.56 76 TYR A CA 1
ATOM 590 C C . TYR A 1 76 ? -8.531 -35.562 22.844 1 91.56 76 TYR A C 1
ATOM 592 O O . TYR A 1 76 ? -8.125 -36.25 23.797 1 91.56 76 TYR A O 1
ATOM 600 N N . VAL A 1 77 ? -7.891 -35.219 21.859 1 88.19 77 VAL A N 1
ATOM 601 C CA . VAL A 1 77 ? -6.441 -35.406 21.828 1 88.19 77 VAL A CA 1
ATOM 602 C C . VAL A 1 77 ? -5.766 -34.094 21.484 1 88.19 77 VAL A C 1
ATOM 604 O O . VAL A 1 77 ? -6.004 -33.531 20.406 1 88.19 77 VAL A O 1
ATOM 607 N N . VAL A 1 78 ? -5.02 -33.594 22.359 1 84.38 78 VAL A N 1
ATOM 608 C CA . VAL A 1 78 ? -4.383 -32.281 22.188 1 84.38 78 VAL A CA 1
ATOM 609 C C . VAL A 1 78 ? -2.93 -32.469 21.75 1 84.38 78 VAL A C 1
ATOM 611 O O . VAL A 1 78 ? -2.17 -33.188 22.406 1 84.38 78 VAL A O 1
ATOM 614 N N . GLU A 1 79 ? -2.729 -31.906 20.594 1 81.12 79 GLU A N 1
ATOM 615 C CA . GLU A 1 79 ? -1.34 -31.875 20.141 1 81.12 79 GLU A CA 1
ATOM 616 C C . GLU A 1 79 ? -0.55 -30.781 20.875 1 81.12 79 GLU A C 1
ATOM 618 O O . GLU A 1 79 ? -0.647 -29.609 20.531 1 81.12 79 GLU A O 1
ATOM 623 N N . GLU A 1 80 ? 0.162 -31 21.906 1 64.38 80 GLU A N 1
ATOM 624 C CA . GLU A 1 80 ? 0.731 -30.031 22.844 1 64.38 80 GLU A CA 1
ATOM 625 C C . GLU A 1 80 ? 1.961 -29.359 22.25 1 64.38 80 GLU A C 1
ATOM 627 O O . GLU A 1 80 ? 2.109 -28.141 22.344 1 64.38 80 GLU A O 1
ATOM 632 N N . LEU A 1 81 ? 2.918 -30.125 21.766 1 60.81 81 LEU A N 1
ATOM 633 C CA . LEU A 1 81 ? 4.223 -29.547 21.469 1 60.81 81 LEU A CA 1
ATOM 634 C C . LEU A 1 81 ? 4.223 -28.891 20.094 1 60.81 81 LEU A C 1
ATOM 636 O O . LEU A 1 81 ? 4.609 -27.719 19.953 1 60.81 81 LEU A O 1
ATOM 640 N N . ARG A 1 82 ? 3.914 -29.547 19.047 1 75 82 ARG A N 1
ATOM 641 C CA . ARG A 1 82 ? 3.896 -29 17.703 1 75 82 ARG A CA 1
ATOM 642 C C . ARG A 1 82 ? 2.725 -29.562 16.906 1 75 82 ARG A C 1
ATOM 644 O O . ARG A 1 82 ? 2.281 -30.688 17.141 1 75 82 ARG A O 1
ATOM 651 N N . PRO A 1 83 ? 2.246 -28.719 16.016 1 77.5 83 PRO A N 1
ATOM 652 C CA . PRO A 1 83 ? 1.2 -29.25 15.148 1 77.5 83 PRO A CA 1
ATOM 653 C C . PRO A 1 83 ? 1.679 -30.438 14.32 1 77.5 83 PRO A C 1
ATOM 655 O O . PRO A 1 83 ? 2.748 -30.375 13.711 1 77.5 83 PRO A O 1
ATOM 658 N N . LEU A 1 84 ? 1.039 -31.562 14.43 1 78.88 84 LEU A N 1
ATOM 659 C CA . LEU A 1 84 ? 1.454 -32.781 13.766 1 78.88 84 LEU A CA 1
ATOM 660 C C . LEU A 1 84 ? 0.815 -32.906 12.383 1 78.88 84 LEU A C 1
ATOM 662 O O . LEU A 1 84 ? 1.049 -33.875 11.664 1 78.88 84 LEU A O 1
ATOM 666 N N . GLY A 1 85 ? 0.003 -31.875 12.008 1 81.69 85 GLY A N 1
ATOM 667 C CA . GLY A 1 85 ? -0.685 -31.938 10.727 1 81.69 85 GLY A CA 1
ATOM 668 C C . GLY A 1 85 ? -1.945 -32.781 10.773 1 81.69 85 GLY A C 1
ATOM 669 O O . GLY A 1 85 ? -2.383 -33.188 11.844 1 81.69 85 GLY A O 1
ATOM 670 N N . THR A 1 86 ? -2.484 -33.125 9.578 1 84.88 86 THR A N 1
ATOM 671 C CA . THR A 1 86 ? -3.742 -33.875 9.5 1 84.88 86 THR A CA 1
ATOM 672 C C . THR A 1 86 ? -3.516 -35.344 9.766 1 84.88 86 THR A C 1
ATOM 674 O O . THR A 1 86 ? -3.92 -35.875 10.812 1 84.88 86 THR A O 1
ATOM 677 N N . ALA A 1 87 ? -2.604 -35.938 9.055 1 89.56 87 ALA A N 1
ATOM 678 C CA . ALA A 1 87 ? -2.369 -37.375 9.188 1 89.56 87 ALA A CA 1
ATOM 679 C C . ALA A 1 87 ? -1.578 -37.688 10.461 1 89.56 87 ALA A C 1
ATOM 681 O O . ALA A 1 87 ? -1.789 -38.719 11.094 1 89.56 87 ALA A O 1
ATOM 682 N N . GLY A 1 88 ? -0.692 -36.812 10.805 1 88.12 88 GLY A N 1
ATOM 683 C CA . GLY A 1 88 ? 0.068 -37 12.031 1 88.12 88 GLY A CA 1
ATOM 684 C C . GLY A 1 88 ? -0.797 -36.969 13.273 1 88.12 88 GLY A C 1
ATOM 685 O O . GLY A 1 88 ? -0.559 -37.75 14.211 1 88.12 88 GLY A O 1
ATOM 686 N N . GLY A 1 89 ? -1.788 -36.094 13.32 1 87.31 89 GLY A N 1
ATOM 687 C CA . GLY A 1 89 ? -2.721 -36.062 14.438 1 87.31 89 GLY A CA 1
ATOM 688 C C . GLY A 1 89 ? -3.537 -37.312 14.594 1 87.31 89 GLY A C 1
ATOM 689 O O . GLY A 1 89 ? -3.783 -37.781 15.711 1 87.31 89 GLY A O 1
ATOM 690 N N . VAL A 1 90 ? -3.918 -37.875 13.477 1 90.12 90 VAL A N 1
ATOM 691 C CA . VAL A 1 90 ? -4.707 -39.094 13.492 1 90.12 90 VAL A CA 1
ATOM 692 C C . VAL A 1 90 ? -3.834 -40.281 13.938 1 90.12 90 VAL A C 1
ATOM 694 O O . VAL A 1 90 ? -4.297 -41.156 14.648 1 90.12 90 VAL A O 1
ATOM 697 N N . ARG A 1 91 ? -2.59 -40.25 13.492 1 91.12 91 ARG A N 1
ATOM 698 C CA . ARG A 1 91 ? -1.666 -41.281 13.883 1 91.12 91 ARG A CA 1
ATOM 699 C C . ARG A 1 91 ? -1.506 -41.344 15.398 1 91.12 91 ARG A C 1
ATOM 701 O O . ARG A 1 91 ? -1.33 -42.438 15.977 1 91.12 91 ARG A O 1
ATOM 708 N N . GLN A 1 92 ? -1.562 -40.281 15.992 1 87.69 92 GLN A N 1
ATOM 709 C CA . GLN A 1 92 ? -1.419 -40.188 17.438 1 87.69 92 GLN A CA 1
ATOM 710 C C . GLN A 1 92 ? -2.549 -40.938 18.156 1 87.69 92 GLN A C 1
ATOM 712 O O . GLN A 1 92 ? -2.373 -41.406 19.266 1 87.69 92 GLN A O 1
ATOM 717 N N . VAL A 1 93 ? -3.68 -41.031 17.531 1 88.81 93 VAL A N 1
ATOM 718 C CA . VAL A 1 93 ? -4.832 -41.656 18.172 1 88.81 93 VAL A CA 1
ATOM 719 C C . VAL A 1 93 ? -5.082 -43.031 17.578 1 88.81 93 VAL A C 1
ATOM 721 O O . VAL A 1 93 ? -6.172 -43.594 17.734 1 88.81 93 VAL A O 1
ATOM 724 N N . ALA A 1 94 ? -4.109 -43.562 16.953 1 90.69 94 ALA A N 1
ATOM 725 C CA . ALA A 1 94 ? -4.246 -44.844 16.25 1 90.69 94 ALA A CA 1
ATOM 726 C C . ALA A 1 94 ? -4.703 -45.938 17.219 1 90.69 94 ALA A C 1
ATOM 728 O O . ALA A 1 94 ? -5.453 -46.844 16.828 1 90.69 94 ALA A O 1
ATOM 729 N N . ALA A 1 95 ? -4.285 -45.906 18.469 1 87.69 95 ALA A N 1
ATOM 730 C CA . ALA A 1 95 ? -4.621 -46.906 19.469 1 87.69 95 ALA A CA 1
ATOM 731 C C . ALA A 1 95 ? -6.121 -46.938 19.75 1 87.69 95 ALA A C 1
ATOM 733 O O . ALA A 1 95 ? -6.676 -48 20.109 1 87.69 95 ALA A O 1
ATOM 734 N N . LEU A 1 96 ? -6.699 -45.844 19.484 1 90.44 96 LEU A N 1
ATOM 735 C CA . LEU A 1 96 ? -8.133 -45.75 19.75 1 90.44 96 LEU A CA 1
ATOM 736 C C . LEU A 1 96 ? -8.938 -46.125 18.5 1 90.44 96 LEU A C 1
ATOM 738 O O . LEU A 1 96 ? -10.172 -46.094 18.531 1 90.44 96 LEU A O 1
ATOM 742 N N . LEU A 1 97 ? -8.227 -46.469 17.469 1 92.31 97 LEU A N 1
ATOM 743 C CA . LEU A 1 97 ? -8.898 -46.719 16.188 1 92.31 97 LEU A CA 1
ATOM 744 C C . LEU A 1 97 ? -8.609 -48.156 15.703 1 92.31 97 LEU A C 1
ATOM 746 O O . LEU A 1 97 ? -7.961 -48.344 14.672 1 92.31 97 LEU A O 1
ATOM 750 N N . PRO A 1 98 ? -9.164 -49.125 16.281 1 89.12 98 PRO A N 1
ATOM 751 C CA . PRO A 1 98 ? -8.859 -50.5 15.914 1 89.12 98 PRO A CA 1
ATOM 752 C C . PRO A 1 98 ? -9.609 -50.969 14.664 1 89.12 98 PRO A C 1
ATOM 754 O O . PRO A 1 98 ? -9.203 -51.938 14.016 1 89.12 98 PRO A O 1
ATOM 757 N N . GLU A 1 99 ? -10.719 -50.344 14.344 1 93.5 99 GLU A N 1
ATOM 758 C CA . GLU A 1 99 ? -11.508 -50.719 13.172 1 93.5 99 GLU A CA 1
ATOM 759 C C . GLU A 1 99 ? -11.562 -49.562 12.164 1 93.5 99 GLU A C 1
ATOM 761 O O . GLU A 1 99 ? -10.938 -48.531 12.367 1 93.5 99 GLU A O 1
ATOM 766 N N . THR A 1 100 ? -12.266 -49.938 11.078 1 95.56 100 THR A N 1
ATOM 767 C CA . THR A 1 100 ? -12.461 -48.906 10.062 1 95.56 100 THR A CA 1
ATOM 768 C C . THR A 1 100 ? -13.023 -47.625 10.688 1 95.56 100 THR A C 1
ATOM 770 O O . THR A 1 100 ? -13.906 -47.688 11.547 1 95.56 100 THR A O 1
ATOM 773 N N . PHE A 1 101 ? -12.438 -46.562 10.359 1 95.81 101 PHE A N 1
ATOM 774 C CA . PHE A 1 101 ? -12.891 -45.281 10.938 1 95.81 101 PHE A CA 1
ATOM 775 C C . PHE A 1 101 ? -12.984 -44.219 9.875 1 95.81 101 PHE A C 1
ATOM 777 O O . PHE A 1 101 ? -12.516 -44.375 8.75 1 95.81 101 PHE A O 1
ATOM 784 N N . VAL A 1 102 ? -13.625 -43.094 10.219 1 96.12 102 VAL A N 1
ATOM 785 C CA . VAL A 1 102 ? -13.844 -41.969 9.328 1 96.12 102 VAL A CA 1
ATOM 786 C C . VAL A 1 102 ? -13.07 -40.75 9.828 1 96.12 102 VAL A C 1
ATOM 788 O O . VAL A 1 102 ? -12.984 -40.531 11.039 1 96.12 102 VAL A O 1
ATOM 791 N N . VAL A 1 103 ? -12.43 -40.125 8.938 1 95.38 103 VAL A N 1
ATOM 792 C CA . VAL A 1 103 ? -11.734 -38.875 9.25 1 95.38 103 VAL A CA 1
ATOM 793 C C . VAL A 1 103 ? -12.414 -37.719 8.547 1 95.38 103 VAL A C 1
ATOM 795 O O . VAL A 1 103 ? -12.688 -37.781 7.348 1 95.38 103 VAL A O 1
ATOM 798 N N . VAL A 1 104 ? -12.688 -36.688 9.281 1 94.06 104 VAL A N 1
ATOM 799 C CA . VAL A 1 104 ? -13.328 -35.531 8.703 1 94.06 104 VAL A CA 1
ATOM 800 C C . VAL A 1 104 ? -12.617 -34.25 9.195 1 94.06 104 VAL A C 1
ATOM 802 O O . VAL A 1 104 ? -12.156 -34.188 10.336 1 94.06 104 VAL A O 1
ATOM 805 N N . SER A 1 105 ? -12.516 -33.312 8.219 1 90.25 105 SER A N 1
ATOM 806 C CA . SER A 1 105 ? -11.945 -32.031 8.602 1 90.25 105 SER A CA 1
ATOM 807 C C . SER A 1 105 ? -12.945 -31.203 9.414 1 90.25 105 SER A C 1
ATOM 809 O O . SER A 1 105 ? -14.141 -31.219 9.141 1 90.25 105 SER A O 1
ATOM 811 N N . GLY A 1 106 ? -12.422 -30.531 10.453 1 84.88 106 GLY A N 1
ATOM 812 C CA . GLY A 1 106 ? -13.266 -29.75 11.344 1 84.88 106 GLY A CA 1
ATOM 813 C C . GLY A 1 106 ? -13.75 -28.453 10.727 1 84.88 106 GLY A C 1
ATOM 814 O O . GLY A 1 106 ? -14.57 -27.75 11.312 1 84.88 106 GLY A O 1
ATOM 815 N N . ASP A 1 107 ? -13.312 -28.141 9.523 1 84.94 107 ASP A N 1
ATOM 816 C CA . ASP A 1 107 ? -13.68 -26.859 8.938 1 84.94 107 ASP A CA 1
ATOM 817 C C . ASP A 1 107 ? -14.562 -27.047 7.703 1 84.94 107 ASP A C 1
ATOM 819 O O . ASP A 1 107 ? -14.641 -26.156 6.855 1 84.94 107 ASP A O 1
ATOM 823 N N . VAL A 1 108 ? -15.211 -28.172 7.645 1 88.12 108 VAL A N 1
ATOM 824 C CA . VAL A 1 108 ? -16.031 -28.453 6.477 1 88.12 108 VAL A CA 1
ATOM 825 C C . VAL A 1 108 ? -17.5 -28.531 6.883 1 88.12 108 VAL A C 1
ATOM 827 O O . VAL A 1 108 ? -17.828 -29.062 7.941 1 88.12 108 VAL A O 1
ATOM 830 N N . ILE A 1 109 ? -18.312 -27.891 6.164 1 90.69 109 ILE A N 1
ATOM 831 C CA . ILE A 1 109 ? -19.766 -28.031 6.27 1 90.69 109 ILE A CA 1
ATOM 832 C C . ILE A 1 109 ? -20.297 -28.812 5.07 1 90.69 109 ILE A C 1
ATOM 834 O O . ILE A 1 109 ? -20.047 -28.438 3.92 1 90.69 109 ILE A O 1
ATOM 838 N N . THR A 1 110 ? -20.859 -29.938 5.305 1 90.62 110 THR A N 1
ATOM 839 C CA . THR A 1 110 ? -21.359 -30.797 4.223 1 90.62 110 THR A CA 1
ATOM 840 C C . THR A 1 110 ? -22.625 -31.516 4.645 1 90.62 110 THR A C 1
ATOM 842 O O . THR A 1 110 ? -22.922 -31.609 5.836 1 90.62 110 THR A O 1
ATOM 845 N N . ASP A 1 111 ? -23.469 -31.812 3.664 1 88.31 111 ASP A N 1
ATOM 846 C CA . ASP A 1 111 ? -24.609 -32.688 3.896 1 88.31 111 ASP A CA 1
ATOM 847 C C . ASP A 1 111 ? -24.547 -33.938 3.016 1 88.31 111 ASP A C 1
ATOM 849 O O . ASP A 1 111 ? -25.578 -34.531 2.691 1 88.31 111 ASP A O 1
ATOM 853 N N . GLY A 1 112 ? -23.391 -34.281 2.619 1 87.06 112 GLY A N 1
ATOM 854 C CA . GLY A 1 112 ? -23.188 -35.438 1.786 1 87.06 112 GLY A CA 1
ATOM 855 C C . GLY A 1 112 ? -23.562 -36.75 2.479 1 87.06 112 GLY A C 1
ATOM 856 O O . GLY A 1 112 ? -23.641 -36.781 3.709 1 87.06 112 GLY A O 1
ATOM 857 N N . ASN A 1 113 ? -23.75 -37.75 1.648 1 89.56 113 ASN A N 1
ATOM 858 C CA . ASN A 1 113 ? -24.141 -39.062 2.158 1 89.56 113 ASN A CA 1
ATOM 859 C C . ASN A 1 113 ? -22.922 -39.875 2.549 1 89.56 113 ASN A C 1
ATOM 861 O O . ASN A 1 113 ? -22.359 -40.594 1.714 1 89.56 113 ASN A O 1
ATOM 865 N N . LEU A 1 114 ? -22.688 -39.906 3.783 1 92.44 114 LEU A N 1
ATOM 866 C CA . LEU A 1 114 ? -21.516 -40.594 4.301 1 92.44 114 LEU A CA 1
ATOM 867 C C . LEU A 1 114 ? -21.734 -42.125 4.289 1 92.44 114 LEU A C 1
ATOM 869 O O . LEU A 1 114 ? -20.781 -42.875 4.117 1 92.44 114 LEU A O 1
ATOM 873 N N . GLN A 1 115 ? -22.875 -42.562 4.426 1 93.19 115 GLN A N 1
ATOM 874 C CA . GLN A 1 115 ? -23.172 -43.969 4.426 1 93.19 115 GLN A CA 1
ATOM 875 C C . GLN A 1 115 ? -22.891 -44.594 3.062 1 93.19 115 GLN A C 1
ATOM 877 O O . GLN A 1 115 ? -22.422 -45.75 2.979 1 93.19 115 GLN A O 1
ATOM 882 N N . ALA A 1 116 ? -23.188 -43.844 2.068 1 93.5 116 ALA A N 1
ATOM 883 C CA . ALA A 1 116 ? -22.906 -44.312 0.719 1 93.5 116 ALA A CA 1
ATOM 884 C C . ALA A 1 116 ? -21.406 -44.469 0.507 1 93.5 116 ALA A C 1
ATOM 886 O O . ALA A 1 116 ? -20.953 -45.406 -0.15 1 93.5 116 ALA A O 1
ATOM 887 N N . ALA A 1 117 ? -20.703 -43.625 1.031 1 94.62 117 ALA A N 1
ATOM 888 C CA . ALA A 1 117 ? -19.25 -43.688 0.905 1 94.62 117 ALA A CA 1
ATOM 889 C C . ALA A 1 117 ? -18.688 -44.875 1.665 1 94.62 117 ALA A C 1
ATOM 891 O O . ALA A 1 117 ? -17.766 -45.562 1.179 1 94.62 117 ALA A O 1
ATOM 892 N N . ILE A 1 118 ? -19.234 -45.125 2.855 1 94.88 118 ILE A N 1
ATOM 893 C CA . ILE A 1 118 ? -18.797 -46.25 3.666 1 94.88 118 ILE A CA 1
ATOM 894 C C . ILE A 1 118 ? -19.125 -47.562 2.947 1 94.88 118 ILE A C 1
ATOM 896 O O . ILE A 1 118 ? -18.312 -48.5 2.932 1 94.88 118 ILE A O 1
ATOM 900 N N . GLY A 1 119 ? -20.281 -47.625 2.377 1 94.44 119 GLY A N 1
ATOM 901 C CA . GLY A 1 119 ? -20.641 -48.781 1.593 1 94.44 119 GLY A CA 1
ATOM 902 C C . GLY A 1 119 ? -19.719 -49.031 0.419 1 94.44 119 GLY A C 1
ATOM 903 O O . GLY A 1 119 ? -19.328 -50.156 0.163 1 94.44 119 GLY A O 1
ATOM 904 N N . PHE A 1 120 ? -19.375 -47.969 -0.297 1 95.12 120 PHE A N 1
ATOM 905 C CA . PHE A 1 120 ? -18.453 -48.031 -1.421 1 95.12 120 PHE A CA 1
ATOM 906 C C . PHE A 1 120 ? -17.094 -48.562 -0.971 1 95.12 120 PHE A C 1
ATOM 908 O O . PHE A 1 120 ? -16.484 -49.406 -1.646 1 95.12 120 PHE A O 1
ATOM 915 N N . HIS A 1 121 ? -16.641 -48.156 0.156 1 95.81 121 HIS A N 1
ATOM 916 C CA . HIS A 1 121 ? -15.359 -48.562 0.739 1 95.81 121 HIS A CA 1
ATOM 917 C C . HIS A 1 121 ? -15.328 -50.062 1.004 1 95.81 121 HIS A C 1
ATOM 919 O O . HIS A 1 121 ? -14.359 -50.75 0.661 1 95.81 121 HIS A O 1
ATOM 925 N N . ARG A 1 122 ? -16.391 -50.531 1.503 1 94.69 122 ARG A N 1
ATOM 926 C CA . ARG A 1 122 ? -16.484 -51.938 1.845 1 94.69 122 ARG A CA 1
ATOM 927 C C . ARG A 1 122 ? -16.594 -52.812 0.591 1 94.69 122 ARG A C 1
ATOM 929 O O . ARG A 1 122 ? -15.953 -53.844 0.484 1 94.69 122 ARG A O 1
ATOM 936 N N . GLU A 1 123 ? -17.328 -52.312 -0.304 1 94.88 123 GLU A N 1
ATOM 937 C CA . GLU A 1 123 ? -17.562 -53.062 -1.533 1 94.88 123 GLU A CA 1
ATOM 938 C C . GLU A 1 123 ? -16.266 -53.25 -2.338 1 94.88 123 GLU A C 1
ATOM 940 O O . GLU A 1 123 ? -16.047 -54.281 -2.951 1 94.88 123 GLU A O 1
ATOM 945 N N . ARG A 1 124 ? -15.461 -52.281 -2.35 1 93.62 124 ARG A N 1
ATOM 946 C CA . ARG A 1 124 ? -14.258 -52.281 -3.176 1 93.62 124 ARG A CA 1
ATOM 947 C C . ARG A 1 124 ? -13.078 -52.875 -2.424 1 93.62 124 ARG A C 1
ATOM 949 O O . ARG A 1 124 ? -12.023 -53.156 -3.014 1 93.62 124 ARG A O 1
ATOM 956 N N . GLY A 1 125 ? -13.234 -53.125 -1.113 1 92.81 125 GLY A N 1
ATOM 957 C CA . GLY A 1 125 ? -12.117 -53.594 -0.313 1 92.81 125 GLY A CA 1
ATOM 958 C C . GLY A 1 125 ? -10.969 -52.594 -0.241 1 92.81 125 GLY A C 1
ATOM 959 O O . GLY A 1 125 ? -9.805 -53 -0.345 1 92.81 125 GLY A O 1
ATOM 960 N N . ALA A 1 126 ? -11.367 -51.375 -0.167 1 94.62 126 ALA A N 1
ATOM 961 C CA . ALA A 1 126 ? -10.383 -50.281 -0.176 1 94.62 126 ALA A CA 1
ATOM 962 C C . ALA A 1 126 ? -9.641 -50.219 1.157 1 94.62 126 ALA A C 1
ATOM 964 O O . ALA A 1 126 ? -10.188 -50.594 2.197 1 94.62 126 ALA A O 1
ATOM 965 N N . LYS A 1 127 ? -8.391 -49.812 1.066 1 95.88 127 LYS A N 1
ATOM 966 C CA . LYS A 1 127 ? -7.66 -49.5 2.289 1 95.88 127 LYS A CA 1
ATOM 967 C C . LYS A 1 127 ? -7.914 -48.062 2.713 1 95.88 127 LYS A C 1
ATOM 969 O O . LYS A 1 127 ? -7.797 -47.719 3.895 1 95.88 127 LYS A O 1
ATOM 974 N N . MET A 1 128 ? -8.188 -47.281 1.774 1 95.62 128 MET A N 1
ATOM 975 C CA . MET A 1 128 ? -8.562 -45.906 2.002 1 95.62 128 MET A CA 1
ATOM 976 C C . MET A 1 128 ? -9.484 -45.406 0.899 1 95.62 128 MET A C 1
ATOM 978 O O . MET A 1 128 ? -9.297 -45.719 -0.272 1 95.62 128 MET A O 1
ATOM 982 N N . THR A 1 129 ? -10.492 -44.719 1.265 1 96.31 129 THR A N 1
ATOM 983 C CA . THR A 1 129 ? -11.383 -44.062 0.321 1 96.31 129 THR A CA 1
ATOM 984 C C . THR A 1 129 ? -11.375 -42.562 0.547 1 96.31 129 THR A C 1
ATOM 986 O O . THR A 1 129 ? -11.641 -42.094 1.657 1 96.31 129 THR A O 1
ATOM 989 N N . VAL A 1 130 ? -11.016 -41.844 -0.487 1 94.88 130 VAL A N 1
ATOM 990 C CA . VAL A 1 130 ? -11.031 -40.375 -0.451 1 94.88 130 VAL A CA 1
ATOM 991 C C . VAL A 1 130 ? -12.375 -39.875 -0.969 1 94.88 130 VAL A C 1
ATOM 993 O O . VAL A 1 130 ? -12.797 -40.219 -2.078 1 94.88 130 VAL A O 1
ATOM 996 N N . ILE A 1 131 ? -13.031 -39.125 -0.129 1 94 131 ILE A N 1
ATOM 997 C CA . ILE A 1 131 ? -14.289 -38.562 -0.573 1 94 131 ILE A CA 1
ATOM 998 C C . ILE A 1 131 ? -14.008 -37.312 -1.439 1 94 131 ILE A C 1
ATOM 1000 O O . ILE A 1 131 ? -13.312 -36.406 -1.012 1 94 131 ILE A O 1
ATOM 1004 N N . LEU A 1 132 ? -14.555 -37.344 -2.625 1 92.94 132 LEU A N 1
ATOM 1005 C CA . LEU A 1 132 ? -14.289 -36.312 -3.617 1 92.94 132 LEU A CA 1
ATOM 1006 C C . LEU A 1 132 ? -15.547 -35.5 -3.914 1 92.94 132 LEU A C 1
ATOM 1008 O O . LEU A 1 132 ? -16.656 -35.969 -3.619 1 92.94 132 LEU A O 1
ATOM 1012 N N . THR A 1 133 ? -15.281 -34.281 -4.312 1 89.12 133 THR A N 1
ATOM 1013 C CA . THR A 1 133 ? -16.359 -33.438 -4.828 1 89.12 133 THR A CA 1
ATOM 1014 C C . THR A 1 133 ? -15.914 -32.688 -6.078 1 89.12 133 THR A C 1
ATOM 1016 O O . THR A 1 133 ? -14.719 -32.656 -6.391 1 89.12 133 THR A O 1
ATOM 1019 N N . GLN A 1 134 ? -16.828 -32.375 -6.852 1 83.31 134 GLN A N 1
ATOM 1020 C CA . GLN A 1 134 ? -16.547 -31.625 -8.07 1 83.31 134 GLN A CA 1
ATOM 1021 C C . GLN A 1 134 ? -16.688 -30.125 -7.844 1 83.31 134 GLN A C 1
ATOM 1023 O O . GLN A 1 134 ? -17.672 -29.672 -7.25 1 83.31 134 GLN A O 1
ATOM 1028 N N . VAL A 1 135 ? -15.609 -29.422 -8.203 1 77.94 135 VAL A N 1
ATOM 1029 C CA . VAL A 1 135 ? -15.656 -27.969 -8.07 1 77.94 135 VAL A CA 1
ATOM 1030 C C . VAL A 1 135 ? -15.258 -27.312 -9.391 1 77.94 135 VAL A C 1
ATOM 1032 O O . VAL A 1 135 ? -14.453 -27.875 -10.148 1 77.94 135 VAL A O 1
ATOM 1035 N N . PRO A 1 136 ? -15.758 -26.203 -9.656 1 67.56 136 PRO A N 1
ATOM 1036 C CA . PRO A 1 136 ? -15.398 -25.516 -10.906 1 67.56 136 PRO A CA 1
ATOM 1037 C C . PRO A 1 136 ? -13.945 -25.031 -10.922 1 67.56 136 PRO A C 1
ATOM 1039 O O . PRO A 1 136 ? -13.281 -25.094 -11.953 1 67.56 136 PRO A O 1
ATOM 1042 N N . ASP A 1 137 ? -13.469 -24.594 -9.789 1 68.62 137 ASP A N 1
ATOM 1043 C CA . ASP A 1 137 ? -12.094 -24.109 -9.68 1 68.62 137 ASP A CA 1
ATOM 1044 C C . ASP A 1 137 ? -11.297 -24.953 -8.68 1 68.62 137 ASP A C 1
ATOM 1046 O O . ASP A 1 137 ? -11.242 -24.625 -7.492 1 68.62 137 ASP A O 1
ATOM 1050 N N . PRO A 1 138 ? -10.594 -25.844 -9.211 1 74.88 138 PRO A N 1
ATOM 1051 C CA . PRO A 1 138 ? -9.93 -26.797 -8.305 1 74.88 138 PRO A CA 1
ATOM 1052 C C . PRO A 1 138 ? -8.57 -26.297 -7.82 1 74.88 138 PRO A C 1
ATOM 1054 O O . PRO A 1 138 ? -7.91 -26.969 -7.023 1 74.88 138 PRO A O 1
ATOM 1057 N N . GLY A 1 139 ? -8.164 -25.156 -8.211 1 71.38 139 GLY A N 1
ATOM 1058 C CA . GLY A 1 139 ? -6.812 -24.672 -7.98 1 71.38 139 GLY A CA 1
ATOM 1059 C C . GLY A 1 139 ? -6.453 -24.594 -6.512 1 71.38 139 GLY A C 1
ATOM 1060 O O . GLY A 1 139 ? -5.281 -24.703 -6.145 1 71.38 139 GLY A O 1
ATOM 1061 N N . GLU A 1 140 ? -7.438 -24.5 -5.664 1 72.19 140 GLU A N 1
ATOM 1062 C CA . GLU A 1 140 ? -7.172 -24.297 -4.242 1 72.19 140 GLU A CA 1
ATOM 1063 C C . GLU A 1 140 ? -7.207 -25.625 -3.479 1 72.19 140 GLU A C 1
ATOM 1065 O O . GLU A 1 140 ? -6.938 -25.656 -2.275 1 72.19 140 GLU A O 1
ATOM 1070 N N . PHE A 1 141 ? -7.426 -26.672 -4.262 1 79.25 141 PHE A N 1
ATOM 1071 C CA . PHE A 1 141 ? -7.637 -27.953 -3.588 1 79.25 141 PHE A CA 1
ATOM 1072 C C . PHE A 1 141 ? -6.734 -29.031 -4.172 1 79.25 141 PHE A C 1
ATOM 1074 O O . PHE A 1 141 ? -5.996 -28.781 -5.125 1 79.25 141 PHE A O 1
ATOM 1081 N N . GLY A 1 142 ? -6.734 -30.094 -3.42 1 84.44 142 GLY A N 1
ATOM 1082 C CA . GLY A 1 142 ? -6.078 -31.266 -3.982 1 84.44 142 GLY A CA 1
ATOM 1083 C C . GLY A 1 142 ? -6.875 -31.922 -5.09 1 84.44 142 GLY A C 1
ATOM 1084 O O . GLY A 1 142 ? -8.008 -32.375 -4.871 1 84.44 142 GLY A O 1
ATOM 1085 N N . VAL A 1 143 ? -6.25 -31.953 -6.219 1 85.44 143 VAL A N 1
ATOM 1086 C CA . VAL A 1 143 ? -6.938 -32.5 -7.387 1 85.44 143 VAL A CA 1
ATOM 1087 C C . VAL A 1 143 ? -6.625 -34 -7.516 1 85.44 143 VAL A C 1
ATOM 1089 O O . VAL A 1 143 ? -5.492 -34.406 -7.285 1 85.44 143 VAL A O 1
ATOM 1092 N N . VAL A 1 144 ? -7.688 -34.781 -7.762 1 86.81 144 VAL A N 1
ATOM 1093 C CA . VAL A 1 144 ? -7.539 -36.219 -7.812 1 86.81 144 VAL A CA 1
ATOM 1094 C C . VAL A 1 144 ? -8.102 -36.75 -9.125 1 86.81 144 VAL A C 1
ATOM 1096 O O . VAL A 1 144 ? -9.117 -36.25 -9.617 1 86.81 144 VAL A O 1
ATOM 1099 N N . ILE A 1 145 ? -7.371 -37.656 -9.656 1 83 145 ILE A N 1
ATOM 1100 C CA . ILE A 1 145 ? -7.867 -38.375 -10.828 1 83 145 ILE A CA 1
ATOM 1101 C C . ILE A 1 145 ? -7.996 -39.875 -10.5 1 83 145 ILE A C 1
ATOM 1103 O O . ILE A 1 145 ? -7.141 -40.438 -9.812 1 83 145 ILE A O 1
ATOM 1107 N N . THR A 1 146 ? -9.195 -40.438 -10.836 1 84.62 146 THR A N 1
ATOM 1108 C CA . THR A 1 146 ? -9.445 -41.844 -10.641 1 84.62 146 THR A CA 1
ATOM 1109 C C . THR A 1 146 ? -9.594 -42.562 -11.977 1 84.62 146 THR A C 1
ATOM 1111 O O . THR A 1 146 ? -9.898 -41.938 -12.992 1 84.62 146 THR A O 1
ATOM 1114 N N . ASP A 1 147 ? -9.227 -43.719 -11.969 1 79.44 147 ASP A N 1
ATOM 1115 C CA . ASP A 1 147 ? -9.477 -44.531 -13.164 1 79.44 147 ASP A CA 1
ATOM 1116 C C . ASP A 1 147 ? -10.945 -44.938 -13.25 1 79.44 147 ASP A C 1
ATOM 1118 O O . ASP A 1 147 ? -11.781 -44.438 -12.484 1 79.44 147 ASP A O 1
ATOM 1122 N N . GLY A 1 148 ? -11.328 -45.719 -14.281 1 76.88 148 GLY A N 1
ATOM 1123 C CA . GLY A 1 148 ? -12.695 -46.125 -14.531 1 76.88 148 GLY A CA 1
ATOM 1124 C C . GLY A 1 148 ? -13.305 -46.906 -13.391 1 76.88 148 GLY A C 1
ATOM 1125 O O . GLY A 1 148 ? -14.523 -46.906 -13.195 1 76.88 148 GLY A O 1
ATOM 1126 N N . ASP A 1 149 ? -12.422 -47.594 -12.555 1 79.94 149 ASP A N 1
ATOM 1127 C CA . ASP A 1 149 ? -12.898 -48.375 -11.43 1 79.94 149 ASP A CA 1
ATOM 1128 C C . ASP A 1 149 ? -12.922 -47.562 -10.141 1 79.94 149 ASP A C 1
ATOM 1130 O O . ASP A 1 149 ? -13.273 -48.094 -9.078 1 79.94 149 ASP A O 1
ATOM 1134 N N . GLY A 1 150 ? -12.539 -46.312 -10.203 1 87.12 150 GLY A N 1
ATOM 1135 C CA . GLY A 1 150 ? -12.555 -45.438 -9.047 1 87.12 150 GLY A CA 1
ATOM 1136 C C . GLY A 1 150 ? -11.234 -45.438 -8.297 1 87.12 150 GLY A C 1
ATOM 1137 O O . GLY A 1 150 ? -11.125 -44.781 -7.246 1 87.12 150 GLY A O 1
ATOM 1138 N N . ARG A 1 151 ? -10.297 -46.094 -8.805 1 89.75 151 ARG A N 1
ATOM 1139 C CA . ARG A 1 151 ? -8.984 -46.125 -8.156 1 89.75 151 ARG A CA 1
ATOM 1140 C C . ARG A 1 151 ? -8.234 -44.812 -8.406 1 89.75 151 ARG A C 1
ATOM 1142 O O . ARG A 1 151 ? -8.219 -44.312 -9.531 1 89.75 151 ARG A O 1
ATOM 1149 N N . VAL A 1 152 ? -7.668 -44.312 -7.355 1 89.56 152 VAL A N 1
ATOM 1150 C CA . VAL A 1 152 ? -6.938 -43.031 -7.473 1 89.56 152 VAL A CA 1
ATOM 1151 C C . VAL A 1 152 ? -5.629 -43.281 -8.219 1 89.56 152 VAL A C 1
ATOM 1153 O O . VAL A 1 152 ? -4.828 -44.125 -7.84 1 89.56 152 VAL A O 1
ATOM 1156 N N . VAL A 1 153 ? -5.406 -42.531 -9.266 1 81.31 153 VAL A N 1
ATOM 1157 C CA . VAL A 1 153 ? -4.234 -42.719 -10.117 1 81.31 153 VAL A CA 1
ATOM 1158 C C . VAL A 1 153 ? -3.221 -41.594 -9.812 1 81.31 153 VAL A C 1
ATOM 1160 O O . VAL A 1 153 ? -2.01 -41.844 -9.875 1 81.31 153 VAL A O 1
ATOM 1163 N N . ARG A 1 154 ? -3.75 -40.469 -9.625 1 81.19 154 ARG A N 1
ATOM 1164 C CA . ARG A 1 154 ? -2.889 -39.312 -9.398 1 81.19 154 ARG A CA 1
ATOM 1165 C C . ARG A 1 154 ? -3.557 -38.312 -8.469 1 81.19 154 ARG A C 1
ATOM 1167 O O . ARG A 1 154 ? -4.781 -38.188 -8.469 1 81.19 154 ARG A O 1
ATOM 1174 N N . LEU A 1 155 ? -2.684 -37.719 -7.652 1 84.88 155 LEU A N 1
ATOM 1175 C CA . LEU A 1 155 ? -3.127 -36.688 -6.746 1 84.88 155 LEU A CA 1
ATOM 1176 C C . LEU A 1 155 ? -2.123 -35.531 -6.719 1 84.88 155 LEU A C 1
ATOM 1178 O O . LEU A 1 155 ? -0.912 -35.75 -6.695 1 84.88 155 LEU A O 1
ATOM 1182 N N . LEU A 1 156 ? -2.639 -34.406 -6.961 1 78.69 156 LEU A N 1
ATOM 1183 C CA . LEU A 1 156 ? -1.788 -33.219 -6.871 1 78.69 156 LEU A CA 1
ATOM 1184 C C . LEU A 1 156 ? -2.398 -32.188 -5.941 1 78.69 156 LEU A C 1
ATOM 1186 O O . LEU A 1 156 ? -3.52 -31.719 -6.168 1 78.69 156 LEU A O 1
ATOM 1190 N N . GLU A 1 157 ? -1.695 -31.906 -4.848 1 77.31 157 GLU A N 1
ATOM 1191 C CA . GLU A 1 157 ? -2.184 -30.922 -3.889 1 77.31 157 GLU A CA 1
ATOM 1192 C C . GLU A 1 157 ? -1.902 -29.5 -4.367 1 77.31 157 GLU A C 1
ATOM 1194 O O . GLU A 1 157 ? -0.748 -29.141 -4.598 1 77.31 157 GLU A O 1
ATOM 1199 N N . LYS A 1 158 ? -2.93 -28.672 -4.52 1 70 158 LYS A N 1
ATOM 1200 C CA . LYS A 1 158 ? -2.867 -27.25 -4.844 1 70 158 LYS A CA 1
ATOM 1201 C C . LYS A 1 158 ? -2.014 -27 -6.086 1 70 158 LYS A C 1
ATOM 1203 O O . LYS A 1 158 ? -0.994 -26.312 -6.02 1 70 158 LYS A O 1
ATOM 1208 N N . PRO A 1 159 ? -2.527 -27.547 -7.113 1 72.75 159 PRO A N 1
ATOM 1209 C CA . PRO A 1 159 ? -1.782 -27.422 -8.367 1 72.75 159 PRO A CA 1
ATOM 1210 C C . PRO A 1 159 ? -1.739 -25.969 -8.883 1 72.75 159 PRO A C 1
ATOM 1212 O O . PRO A 1 159 ? -2.623 -25.172 -8.562 1 72.75 159 PRO A O 1
ATOM 1215 N N . THR A 1 160 ? -0.61 -25.703 -9.461 1 68.44 160 THR A N 1
ATOM 1216 C CA . THR A 1 160 ? -0.576 -24.453 -10.219 1 68.44 160 THR A CA 1
ATOM 1217 C C . THR A 1 160 ? -1.495 -24.531 -11.438 1 68.44 160 THR A C 1
ATOM 1219 O O . THR A 1 160 ? -1.9 -25.625 -11.844 1 68.44 160 THR A O 1
ATOM 1222 N N . PRO A 1 161 ? -1.914 -23.422 -11.844 1 64.25 161 PRO A N 1
ATOM 1223 C CA . PRO A 1 161 ? -2.818 -23.453 -13 1 64.25 161 PRO A CA 1
ATOM 1224 C C . PRO A 1 161 ? -2.283 -24.297 -14.148 1 64.25 161 PRO A C 1
ATOM 1226 O O . PRO A 1 161 ? -3.061 -24.906 -14.883 1 64.25 161 PRO A O 1
ATOM 1229 N N . GLY A 1 162 ? -1.061 -24.406 -14.234 1 65.06 162 GLY A N 1
ATOM 1230 C CA . GLY A 1 162 ? -0.487 -25.203 -15.305 1 65.06 162 GLY A CA 1
ATOM 1231 C C . GLY A 1 162 ? -0.433 -26.688 -14.984 1 65.06 162 GLY A C 1
ATOM 1232 O O . GLY A 1 162 ? -0.183 -27.5 -15.867 1 65.06 162 GLY A O 1
ATOM 1233 N N . GLU A 1 163 ? -0.769 -26.891 -13.773 1 69.94 163 GLU A N 1
ATOM 1234 C CA . GLU A 1 163 ? -0.65 -28.281 -13.344 1 69.94 163 GLU A CA 1
ATOM 1235 C C . GLU A 1 163 ? -2.023 -28.922 -13.133 1 69.94 163 GLU A C 1
ATOM 1237 O O . GLU A 1 163 ? -2.125 -30.094 -12.781 1 69.94 163 GLU A O 1
ATOM 1242 N N . VAL A 1 164 ? -3.074 -28.203 -13.328 1 67.75 164 VAL A N 1
ATOM 1243 C CA . VAL A 1 164 ? -4.414 -28.719 -13.078 1 67.75 164 VAL A CA 1
ATOM 1244 C C . VAL A 1 164 ? -4.746 -29.812 -14.094 1 67.75 164 VAL A C 1
ATOM 1246 O O . VAL A 1 164 ? -4.59 -29.609 -15.297 1 67.75 164 VAL A O 1
ATOM 1249 N N . PHE A 1 165 ? -5.117 -31.031 -13.602 1 71.75 165 PHE A N 1
ATOM 1250 C CA . PHE A 1 165 ? -5.391 -32.125 -14.516 1 71.75 165 PHE A CA 1
ATOM 1251 C C . PHE A 1 165 ? -6.762 -32.75 -14.234 1 71.75 165 PHE A C 1
ATOM 1253 O O . PHE A 1 165 ? -7.121 -33.781 -14.82 1 71.75 165 PHE A O 1
ATOM 1260 N N . SER A 1 166 ? -7.523 -32.188 -13.203 1 74.06 166 SER A N 1
ATOM 1261 C CA . SER A 1 166 ? -8.844 -32.719 -12.875 1 74.06 166 SER A CA 1
ATOM 1262 C C . SER A 1 166 ? -9.695 -31.672 -12.164 1 74.06 166 SER A C 1
ATOM 1264 O O . SER A 1 166 ? -9.164 -30.688 -11.648 1 74.06 166 SER A O 1
ATOM 1266 N N . ASP A 1 167 ? -11.039 -31.844 -12.219 1 79.38 167 ASP A N 1
ATOM 1267 C CA . ASP A 1 167 ? -11.938 -30.953 -11.492 1 79.38 167 ASP A CA 1
ATOM 1268 C C . ASP A 1 167 ? -12.461 -31.625 -10.227 1 79.38 167 ASP A C 1
ATOM 1270 O O . ASP A 1 167 ? -13.328 -31.078 -9.539 1 79.38 167 ASP A O 1
ATOM 1274 N N . ARG A 1 168 ? -12.047 -32.812 -10.016 1 86 168 ARG A N 1
ATOM 1275 C CA . ARG A 1 168 ? -12.398 -33.5 -8.766 1 86 168 ARG A CA 1
ATOM 1276 C C . ARG A 1 168 ? -11.367 -33.188 -7.68 1 86 168 ARG A C 1
ATOM 1278 O O . ARG A 1 168 ? -10.164 -33.312 -7.91 1 86 168 ARG A O 1
ATOM 1285 N N . VAL A 1 169 ? -11.992 -32.75 -6.574 1 88.75 169 VAL A N 1
ATOM 1286 C CA . VAL A 1 169 ? -11.062 -32.281 -5.535 1 88.75 169 VAL A CA 1
ATOM 1287 C C . VAL A 1 169 ? -11.289 -33.094 -4.262 1 88.75 169 VAL A C 1
ATOM 1289 O O . VAL A 1 169 ? -12.367 -33.688 -4.066 1 88.75 169 VAL A O 1
ATOM 1292 N N . ASN A 1 170 ? -10.219 -33.156 -3.492 1 90.31 170 ASN A N 1
ATOM 1293 C CA . ASN A 1 170 ? -10.227 -33.781 -2.178 1 90.31 170 ASN A CA 1
ATOM 1294 C C . ASN A 1 170 ? -11.023 -32.969 -1.165 1 90.31 170 ASN A C 1
ATOM 1296 O O . ASN A 1 170 ? -10.711 -31.797 -0.919 1 90.31 170 ASN A O 1
ATOM 1300 N N . THR A 1 171 ? -12.117 -33.531 -0.559 1 89.44 171 THR A N 1
ATOM 1301 C CA . THR A 1 171 ? -13 -32.812 0.349 1 89.44 171 THR A CA 1
ATOM 1302 C C . THR A 1 171 ? -12.398 -32.75 1.751 1 89.44 171 THR A C 1
ATOM 1304 O O . THR A 1 171 ? -12.867 -31.984 2.6 1 89.44 171 THR A O 1
ATOM 1307 N N . GLY A 1 172 ? -11.414 -33.562 2.014 1 89.06 172 GLY A N 1
ATOM 1308 C CA . GLY A 1 172 ? -10.828 -33.625 3.342 1 89.06 172 GLY A CA 1
ATOM 1309 C C . GLY A 1 172 ? -11.469 -34.688 4.227 1 89.06 172 GLY A C 1
ATOM 1310 O O . GLY A 1 172 ? -11.242 -34.688 5.438 1 89.06 172 GLY A O 1
ATOM 1311 N N . ALA A 1 173 ? -12.328 -35.5 3.688 1 92.56 173 ALA A N 1
ATOM 1312 C CA . ALA A 1 173 ? -12.93 -36.625 4.391 1 92.56 173 ALA A CA 1
ATOM 1313 C C . ALA A 1 173 ? -12.422 -37.969 3.836 1 92.56 173 ALA A C 1
ATOM 1315 O O . ALA A 1 173 ? -12.25 -38.125 2.625 1 92.56 173 ALA A O 1
ATOM 1316 N N . TYR A 1 174 ? -12.141 -38.812 4.777 1 95.69 174 TYR A N 1
ATOM 1317 C CA . TYR A 1 174 ? -11.547 -40.094 4.387 1 95.69 174 TYR A CA 1
ATOM 1318 C C . TYR A 1 174 ? -12.172 -41.25 5.16 1 95.69 174 TYR A C 1
ATOM 1320 O O . TYR A 1 174 ? -12.641 -41.062 6.285 1 95.69 174 TYR A O 1
ATOM 1328 N N . ILE A 1 175 ? -12.273 -42.375 4.551 1 96.38 175 ILE A N 1
ATOM 1329 C CA . ILE A 1 175 ? -12.531 -43.625 5.215 1 96.38 175 ILE A CA 1
ATOM 1330 C C . ILE A 1 175 ? -11.258 -44.469 5.219 1 96.38 175 ILE A C 1
ATOM 1332 O O . ILE A 1 175 ? -10.68 -44.75 4.16 1 96.38 175 ILE A O 1
ATOM 1336 N N . VAL A 1 176 ? -10.859 -44.875 6.367 1 96.31 176 VAL A N 1
ATOM 1337 C CA . VAL A 1 176 ? -9.5 -45.406 6.477 1 96.31 176 VAL A CA 1
ATOM 1338 C C . VAL A 1 176 ? -9.508 -46.719 7.23 1 96.31 176 VAL A C 1
ATOM 1340 O O . VAL A 1 176 ? -10.234 -46.875 8.219 1 96.31 176 VAL A O 1
ATOM 1343 N N . GLU A 1 177 ? -8.758 -47.656 6.672 1 96.25 177 GLU A N 1
ATOM 1344 C CA . GLU A 1 177 ? -8.445 -48.844 7.426 1 96.25 177 GLU A CA 1
ATOM 1345 C C . GLU A 1 177 ? -7.25 -48.625 8.352 1 96.25 177 GLU A C 1
ATOM 1347 O O . GLU A 1 177 ? -6.27 -48 7.973 1 96.25 177 GLU A O 1
ATOM 1352 N N . PRO A 1 178 ? -7.32 -49.094 9.562 1 94 178 PRO A N 1
ATOM 1353 C CA . PRO A 1 178 ? -6.301 -48.781 10.57 1 94 178 PRO A CA 1
ATOM 1354 C C . PRO A 1 178 ? -4.898 -49.219 10.141 1 94 178 PRO A C 1
ATOM 1356 O O . PRO A 1 178 ? -3.908 -48.625 10.562 1 94 178 PRO A O 1
ATOM 1359 N N . GLU A 1 179 ? -4.77 -50.125 9.297 1 92.94 179 GLU A N 1
ATOM 1360 C CA . GLU A 1 179 ? -3.484 -50.688 8.906 1 92.94 179 GLU A CA 1
ATOM 1361 C C . GLU A 1 179 ? -2.629 -49.656 8.172 1 92.94 179 GLU A C 1
ATOM 1363 O O . GLU A 1 179 ? -1.399 -49.719 8.203 1 92.94 179 GLU A O 1
ATOM 1368 N N . ILE A 1 180 ? -3.301 -48.812 7.531 1 92.69 180 ILE A N 1
ATOM 1369 C CA . ILE A 1 180 ? -2.543 -47.875 6.691 1 92.69 180 ILE A CA 1
ATOM 1370 C C . ILE A 1 180 ? -1.831 -46.844 7.562 1 92.69 180 ILE A C 1
ATOM 1372 O O . ILE A 1 180 ? -0.919 -46.156 7.102 1 92.69 180 ILE A O 1
ATOM 1376 N N . LEU A 1 181 ? -2.213 -46.688 8.758 1 93 181 LEU A N 1
ATOM 1377 C CA . LEU A 1 181 ? -1.572 -45.719 9.656 1 93 181 LEU A CA 1
ATOM 1378 C C . LEU A 1 181 ? -0.137 -46.156 9.961 1 93 181 LEU A C 1
ATOM 1380 O O . LEU A 1 181 ? 0.658 -45.344 10.453 1 93 181 LEU A O 1
ATOM 1384 N N . ALA A 1 182 ? 0.16 -47.312 9.633 1 90.19 182 ALA A N 1
ATOM 1385 C CA . ALA A 1 182 ? 1.506 -47.844 9.852 1 90.19 182 ALA A CA 1
ATOM 1386 C C . ALA A 1 182 ? 2.514 -47.188 8.922 1 90.19 182 ALA A C 1
ATOM 1388 O O . ALA A 1 182 ? 3.715 -47.188 9.195 1 90.19 182 ALA A O 1
ATOM 1389 N N . TYR A 1 183 ? 2.023 -46.594 7.828 1 92.69 183 TYR A N 1
ATOM 1390 C CA . TYR A 1 183 ? 2.891 -45.906 6.883 1 92.69 183 TYR A CA 1
ATOM 1391 C C . TYR A 1 183 ? 3.408 -44.594 7.48 1 92.69 183 TYR A C 1
ATOM 1393 O O . TYR A 1 183 ? 4.371 -44.031 6.973 1 92.69 183 TYR A O 1
ATOM 1401 N N . LEU A 1 184 ? 2.738 -44.156 8.562 1 92.31 184 LEU A N 1
ATOM 1402 C CA . LEU A 1 184 ? 3.096 -42.906 9.18 1 92.31 184 LEU A CA 1
ATOM 1403 C C . LEU A 1 184 ? 3.988 -43.125 10.398 1 92.31 184 LEU A C 1
ATOM 1405 O O . LEU A 1 184 ? 3.754 -44.031 11.188 1 92.31 184 LEU A O 1
ATOM 1409 N N . ALA A 1 185 ? 5.055 -42.281 10.477 1 89.06 185 ALA A N 1
ATOM 1410 C CA . ALA A 1 185 ? 5.918 -42.344 11.648 1 89.06 185 ALA A CA 1
ATOM 1411 C C . ALA A 1 185 ? 5.234 -41.719 12.859 1 89.06 185 ALA A C 1
ATOM 1413 O O . ALA A 1 185 ? 4.52 -40.719 12.719 1 89.06 185 ALA A O 1
ATOM 1414 N N . PRO A 1 186 ? 5.438 -42.281 13.992 1 85.44 186 PRO A N 1
ATOM 1415 C CA . PRO A 1 186 ? 4.82 -41.688 15.188 1 85.44 186 PRO A CA 1
ATOM 1416 C C . PRO A 1 186 ? 5.391 -40.312 15.547 1 85.44 186 PRO A C 1
ATOM 1418 O O . PRO A 1 186 ? 6.59 -40.094 15.383 1 85.44 186 PRO A O 1
ATOM 1421 N N . ASP A 1 187 ? 4.609 -39.375 15.906 1 82.25 187 ASP A N 1
ATOM 1422 C CA . ASP A 1 187 ? 4.949 -38.062 16.453 1 82.25 187 ASP A CA 1
ATOM 1423 C C . ASP A 1 187 ? 5.648 -37.188 15.414 1 82.25 187 ASP A C 1
ATOM 1425 O O . ASP A 1 187 ? 6.535 -36.406 15.75 1 82.25 187 ASP A O 1
ATOM 1429 N N . GLN A 1 188 ? 5.422 -37.5 14.172 1 86.88 188 GLN A N 1
ATOM 1430 C CA . GLN A 1 188 ? 5.941 -36.656 13.094 1 86.88 188 GLN A CA 1
ATOM 1431 C C . GLN A 1 188 ? 4.805 -36 12.32 1 86.88 188 GLN A C 1
ATOM 1433 O O . GLN A 1 188 ? 3.766 -36.625 12.086 1 86.88 188 GLN A O 1
ATOM 1438 N N . PRO A 1 189 ? 5.055 -34.75 12.086 1 87.12 189 PRO A N 1
ATOM 1439 C CA . PRO A 1 189 ? 4.02 -34.094 11.289 1 87.12 189 PRO A CA 1
ATOM 1440 C C . PRO A 1 189 ? 3.834 -34.719 9.914 1 87.12 189 PRO A C 1
ATOM 1442 O O . PRO A 1 189 ? 4.816 -35.094 9.266 1 87.12 189 PRO A O 1
ATOM 1445 N N . ALA A 1 190 ? 2.631 -34.969 9.516 1 89.12 190 ALA A N 1
ATOM 1446 C CA . ALA A 1 190 ? 2.287 -35.562 8.219 1 89.12 190 ALA A CA 1
ATOM 1447 C C . ALA A 1 190 ? 0.886 -35.125 7.785 1 89.12 190 ALA A C 1
ATOM 1449 O O . ALA A 1 190 ? 0.017 -34.875 8.625 1 89.12 190 ALA A O 1
ATOM 1450 N N . ASP A 1 191 ? 0.755 -35.062 6.512 1 88.38 191 ASP A N 1
ATOM 1451 C CA . ASP A 1 191 ? -0.532 -34.688 5.926 1 88.38 191 ASP A CA 1
ATOM 1452 C C . ASP A 1 191 ? -1.088 -35.844 5.078 1 88.38 191 ASP A C 1
ATOM 1454 O O . ASP A 1 191 ? -0.332 -36.562 4.422 1 88.38 191 ASP A O 1
ATOM 1458 N N . PHE A 1 192 ? -2.393 -35.969 5.145 1 89.12 192 PHE A N 1
ATOM 1459 C CA . PHE A 1 192 ? -3.031 -37 4.363 1 89.12 192 PHE A CA 1
ATOM 1460 C C . PHE A 1 192 ? -2.75 -36.844 2.877 1 89.12 192 PHE A C 1
ATOM 1462 O O . PHE A 1 192 ? -2.295 -37.781 2.211 1 89.12 192 PHE A O 1
ATOM 1469 N N . ALA A 1 193 ? -2.986 -35.625 2.43 1 84.5 193 ALA A N 1
ATOM 1470 C CA . ALA A 1 193 ? -2.941 -35.375 0.994 1 84.5 193 ALA A CA 1
ATOM 1471 C C . ALA A 1 193 ? -1.501 -35.219 0.505 1 84.5 193 ALA A C 1
ATOM 1473 O O . ALA A 1 193 ? -1.17 -35.688 -0.596 1 84.5 193 ALA A O 1
ATOM 1474 N N . GLN A 1 194 ? -0.659 -34.781 1.296 1 82.81 194 GLN A N 1
ATOM 1475 C CA . GLN A 1 194 ? 0.693 -34.469 0.847 1 82.81 194 GLN A CA 1
ATOM 1476 C C . GLN A 1 194 ? 1.649 -35.625 1.137 1 82.81 194 GLN A C 1
ATOM 1478 O O . GLN A 1 194 ? 2.627 -35.812 0.412 1 82.81 194 GLN A O 1
ATOM 1483 N N . ASP A 1 195 ? 1.353 -36.438 2.164 1 87.88 195 ASP A N 1
ATOM 1484 C CA . ASP A 1 195 ? 2.336 -37.406 2.604 1 87.88 195 ASP A CA 1
ATOM 1485 C C . ASP A 1 195 ? 1.789 -38.844 2.471 1 87.88 195 ASP A C 1
ATOM 1487 O O . ASP A 1 195 ? 2.336 -39.656 1.726 1 87.88 195 ASP A O 1
ATOM 1491 N N . LEU A 1 196 ? 0.689 -39.094 3.098 1 90.44 196 LEU A N 1
ATOM 1492 C CA . LEU A 1 196 ? 0.197 -40.438 3.201 1 90.44 196 LEU A CA 1
ATOM 1493 C C . LEU A 1 196 ? -0.295 -40.969 1.848 1 90.44 196 LEU A C 1
ATOM 1495 O O . LEU A 1 196 ? 0.091 -42.031 1.407 1 90.44 196 LEU A O 1
ATOM 1499 N N . LEU A 1 197 ? -1.096 -40.156 1.224 1 90.31 197 LEU A N 1
ATOM 1500 C CA . LEU A 1 197 ? -1.729 -40.594 -0.014 1 90.31 197 LEU A CA 1
ATOM 1501 C C . LEU A 1 197 ? -0.684 -40.875 -1.089 1 90.31 197 LEU A C 1
ATOM 1503 O O . LEU A 1 197 ? -0.734 -41.906 -1.751 1 90.31 197 LEU A O 1
ATOM 1507 N N . PRO A 1 198 ? 0.257 -39.969 -1.28 1 86.88 198 PRO A N 1
ATOM 1508 C CA . PRO A 1 198 ? 1.298 -40.281 -2.266 1 86.88 198 PRO A CA 1
ATOM 1509 C C . PRO A 1 198 ? 2.082 -41.531 -1.931 1 86.88 198 PRO A C 1
ATOM 1511 O O . PRO A 1 198 ? 2.455 -42.312 -2.83 1 86.88 198 PRO A O 1
ATOM 1514 N N . GLN A 1 199 ? 2.324 -41.844 -0.679 1 90.81 199 GLN A N 1
ATOM 1515 C CA . GLN A 1 199 ? 3.021 -43.062 -0.249 1 90.81 199 GLN A CA 1
ATOM 1516 C C . GLN A 1 199 ? 2.195 -44.312 -0.548 1 90.81 199 GLN A C 1
ATOM 1518 O O . GLN A 1 199 ? 2.738 -45.312 -0.978 1 90.81 199 GLN A O 1
ATOM 1523 N N . LEU A 1 200 ? 0.918 -44.219 -0.253 1 93 200 LEU A N 1
ATOM 1524 C CA . LEU A 1 200 ? 0.031 -45.344 -0.512 1 93 200 LEU A CA 1
ATOM 1525 C C . LEU A 1 200 ? -0.028 -45.656 -2.004 1 93 200 LEU A C 1
ATOM 1527 O O . LEU A 1 200 ? -0.007 -46.844 -2.398 1 93 200 LEU A O 1
ATOM 1531 N N . LEU A 1 201 ? -0.084 -44.656 -2.764 1 87.94 201 LEU A N 1
ATOM 1532 C CA . LEU A 1 201 ? -0.127 -44.844 -4.211 1 87.94 201 LEU A CA 1
ATOM 1533 C C . LEU A 1 201 ? 1.168 -45.469 -4.715 1 87.94 201 LEU A C 1
ATOM 1535 O O . LEU A 1 201 ? 1.141 -46.344 -5.566 1 87.94 201 LEU A O 1
ATOM 1539 N N . ALA A 1 202 ? 2.26 -45 -4.234 1 85.81 202 ALA A N 1
ATOM 1540 C CA . ALA A 1 202 ? 3.562 -45.531 -4.621 1 85.81 202 ALA A CA 1
ATOM 1541 C C . ALA A 1 202 ? 3.691 -47 -4.23 1 85.81 202 ALA A C 1
ATOM 1543 O O . ALA A 1 202 ? 4.34 -47.781 -4.934 1 85.81 202 ALA A O 1
ATOM 1544 N N . ALA A 1 203 ? 3.045 -47.375 -3.102 1 90.88 203 ALA A N 1
ATOM 1545 C CA . ALA A 1 203 ? 3.104 -48.75 -2.602 1 90.88 203 ALA A CA 1
ATOM 1546 C C . ALA A 1 203 ? 2.08 -49.625 -3.305 1 90.88 203 ALA A C 1
ATOM 1548 O O . ALA A 1 203 ? 2.082 -50.844 -3.129 1 90.88 203 ALA A O 1
ATOM 1549 N N . GLY A 1 204 ? 1.207 -49.062 -4.086 1 88.25 204 GLY A N 1
ATOM 1550 C CA . GLY A 1 204 ? 0.207 -49.812 -4.828 1 88.25 204 GLY A CA 1
ATOM 1551 C C . GLY A 1 204 ? -0.976 -50.219 -3.979 1 88.25 204 GLY A C 1
ATOM 1552 O O . GLY A 1 204 ? -1.662 -51.188 -4.301 1 88.25 204 GLY A O 1
ATOM 1553 N N . GLU A 1 205 ? -1.152 -49.625 -2.828 1 92.69 205 GLU A N 1
ATOM 1554 C CA . GLU A 1 205 ? -2.303 -49.938 -1.979 1 92.69 205 GLU A CA 1
ATOM 1555 C C . GLU A 1 205 ? -3.609 -49.531 -2.66 1 92.69 205 GLU A C 1
ATOM 1557 O O . GLU A 1 205 ? -3.643 -48.594 -3.447 1 92.69 205 GLU A O 1
ATOM 1562 N N . PRO A 1 206 ? -4.66 -50.25 -2.418 1 93.44 206 PRO A N 1
ATOM 1563 C CA . PRO A 1 206 ? -5.949 -49.906 -3.025 1 93.44 206 PRO A CA 1
ATOM 1564 C C . PRO A 1 206 ? -6.566 -48.625 -2.43 1 93.44 206 PRO A C 1
ATOM 1566 O O . PRO A 1 206 ? -7.312 -48.719 -1.449 1 93.44 206 PRO A O 1
ATOM 1569 N N . VAL A 1 207 ? -6.332 -47.594 -3.045 1 94.94 207 VAL A N 1
ATOM 1570 C CA . VAL A 1 207 ? -6.918 -46.281 -2.691 1 94.94 207 VAL A CA 1
ATOM 1571 C C . VAL A 1 207 ? -7.969 -45.906 -3.727 1 94.94 207 VAL A C 1
ATOM 1573 O O . VAL A 1 207 ? -7.699 -45.906 -4.93 1 94.94 207 VAL A O 1
ATOM 1576 N N . TYR A 1 208 ? -9.164 -45.625 -3.221 1 95.69 208 TYR A N 1
ATOM 1577 C CA . TYR A 1 208 ? -10.266 -45.312 -4.125 1 95.69 208 TYR A CA 1
ATOM 1578 C C . TYR A 1 208 ? -10.812 -43.906 -3.854 1 95.69 208 TYR A C 1
ATOM 1580 O O . TYR A 1 208 ? -10.602 -43.344 -2.775 1 95.69 208 TYR A O 1
ATOM 1588 N N . GLY A 1 209 ? -11.406 -43.344 -4.875 1 94.06 209 GLY A N 1
ATOM 1589 C CA . GLY A 1 209 ? -12.094 -42.062 -4.766 1 94.06 209 GLY A CA 1
ATOM 1590 C C . GLY A 1 209 ? -13.602 -42.188 -4.938 1 94.06 209 GLY A C 1
ATOM 1591 O O . GLY A 1 209 ? -14.07 -42.844 -5.867 1 94.06 209 GLY A O 1
ATOM 1592 N N . PHE A 1 210 ? -14.297 -41.625 -3.922 1 93.75 210 PHE A N 1
ATOM 1593 C CA . PHE A 1 210 ? -15.75 -41.625 -3.971 1 93.75 210 PHE A CA 1
ATOM 1594 C C . PHE A 1 210 ? -16.266 -40.219 -4.199 1 93.75 210 PHE A C 1
ATOM 1596 O O . PHE A 1 210 ? -16.047 -39.312 -3.373 1 93.75 210 PHE A O 1
ATOM 1603 N N . VAL A 1 211 ? -16.922 -40 -5.289 1 90.69 211 VAL A N 1
ATOM 1604 C CA . VAL A 1 211 ? -17.469 -38.656 -5.578 1 90.69 211 VAL A CA 1
ATOM 1605 C C . VAL A 1 211 ? -18.781 -38.469 -4.84 1 90.69 211 VAL A C 1
ATOM 1607 O O . VAL A 1 211 ? -19.766 -39.156 -5.137 1 90.69 211 VAL A O 1
ATOM 1610 N N . SER A 1 212 ? -18.672 -37.594 -3.832 1 87.12 212 SER A N 1
ATOM 1611 C CA . SER A 1 212 ? -19.859 -37.344 -3.031 1 87.12 212 SER A CA 1
ATOM 1612 C C . SER A 1 212 ? -20.766 -36.344 -3.729 1 87.12 212 SER A C 1
ATOM 1614 O O . SER A 1 212 ? -20.297 -35.406 -4.387 1 87.12 212 SER A O 1
ATOM 1616 N N . GLY A 1 213 ? -21.984 -36.719 -3.74 1 80.38 213 GLY A N 1
ATOM 1617 C CA . GLY A 1 213 ? -22.984 -35.75 -4.129 1 80.38 213 GLY A CA 1
ATOM 1618 C C . GLY A 1 213 ? -23.453 -34.875 -2.977 1 80.38 213 GLY A C 1
ATOM 1619 O O . GLY A 1 213 ? -23 -35.031 -1.842 1 80.38 213 GLY A O 1
ATOM 1620 N N . GLY A 1 214 ? -23.844 -33.594 -3.066 1 84.5 214 GLY A N 1
ATOM 1621 C CA . GLY A 1 214 ? -24.359 -32.719 -2.033 1 84.5 214 GLY A CA 1
ATOM 1622 C C . GLY A 1 214 ? -23.594 -31.438 -1.904 1 84.5 214 GLY A C 1
ATOM 1623 O O . GLY A 1 214 ? -22.75 -31.109 -2.75 1 84.5 214 GLY A O 1
ATOM 1624 N N . TYR A 1 215 ? -23.953 -30.875 -0.753 1 90.75 215 TYR A N 1
ATOM 1625 C CA . TYR A 1 215 ? -23.312 -29.594 -0.48 1 90.75 215 TYR A CA 1
ATOM 1626 C C . TYR A 1 215 ? -21.969 -29.781 0.203 1 90.75 215 TYR A C 1
ATOM 1628 O O . TYR A 1 215 ? -21.812 -30.656 1.056 1 90.75 215 TYR A O 1
ATOM 1636 N N . TRP A 1 216 ? -21.031 -29.172 -0.256 1 90.31 216 TRP A N 1
ATOM 1637 C CA . TRP A 1 216 ? -19.703 -29.172 0.373 1 90.31 216 TRP A CA 1
ATOM 1638 C C . TRP A 1 216 ? -19.094 -27.766 0.352 1 90.31 216 TRP A C 1
ATOM 1640 O O . TRP A 1 216 ? -19.078 -27.109 -0.69 1 90.31 216 TRP A O 1
ATOM 1650 N N . CYS A 1 217 ? -18.719 -27.312 1.554 1 89.25 217 CYS A N 1
ATOM 1651 C CA . CYS A 1 217 ? -18.047 -26.031 1.653 1 89.25 217 CYS A CA 1
ATOM 1652 C C . CYS A 1 217 ? -16.922 -26.078 2.689 1 89.25 217 CYS A C 1
ATOM 1654 O O . CYS A 1 217 ? -17.156 -26.422 3.848 1 89.25 217 CYS A O 1
ATOM 1656 N N . ASP A 1 218 ? -15.711 -25.828 2.221 1 87.62 218 ASP A N 1
ATOM 1657 C CA . ASP A 1 218 ? -14.586 -25.672 3.131 1 87.62 218 ASP A CA 1
ATOM 1658 C C . ASP A 1 218 ? -14.516 -24.234 3.674 1 87.62 218 ASP A C 1
ATOM 1660 O O . ASP A 1 218 ? -14.188 -23.297 2.939 1 87.62 218 ASP A O 1
ATOM 1664 N N . VAL A 1 219 ? -14.852 -24.047 4.949 1 87.81 219 VAL A N 1
ATOM 1665 C CA . VAL A 1 219 ? -14.859 -22.719 5.555 1 87.81 219 VAL A CA 1
ATOM 1666 C C . VAL A 1 219 ? -13.43 -22.312 5.902 1 87.81 219 VAL A C 1
ATOM 1668 O O . VAL A 1 219 ? -13.086 -22.172 7.078 1 87.81 219 VAL A O 1
ATOM 1671 N N . GLY A 1 220 ? -12.711 -22.062 4.906 1 82.38 220 GLY A N 1
ATOM 1672 C CA . GLY A 1 220 ? -11.297 -21.797 5.113 1 82.38 220 GLY A CA 1
ATOM 1673 C C . GLY A 1 220 ? -10.938 -20.328 5.066 1 82.38 220 GLY A C 1
ATOM 1674 O O . GLY A 1 220 ? -9.867 -19.938 5.52 1 82.38 220 GLY A O 1
ATOM 1675 N N . ASN A 1 221 ? -11.82 -19.531 4.543 1 83.69 221 ASN A N 1
ATOM 1676 C CA . ASN A 1 221 ? -11.562 -18.109 4.473 1 83.69 221 ASN A CA 1
ATOM 1677 C C . ASN A 1 221 ? -12.82 -17.297 4.766 1 83.69 221 ASN A C 1
ATOM 1679 O O . ASN A 1 221 ? -13.898 -17.859 4.957 1 83.69 221 ASN A O 1
ATOM 1683 N N . LEU A 1 222 ? -12.641 -15.969 4.879 1 86 222 LEU A N 1
ATOM 1684 C CA . LEU A 1 222 ? -13.719 -15.102 5.344 1 86 222 LEU A CA 1
ATOM 1685 C C . LEU A 1 222 ? -14.852 -15.039 4.32 1 86 222 LEU A C 1
ATOM 1687 O O . LEU A 1 222 ? -16.016 -14.938 4.688 1 86 222 LEU A O 1
ATOM 1691 N N . GLU A 1 223 ? -14.531 -15.195 3.131 1 79 223 GLU A N 1
ATOM 1692 C CA . GLU A 1 223 ? -15.547 -15.188 2.086 1 79 223 GLU A CA 1
ATOM 1693 C C . GLU A 1 223 ? -16.422 -16.453 2.154 1 79 223 GLU A C 1
ATOM 1695 O O . GLU A 1 223 ? -17.641 -16.359 2.061 1 79 223 GLU A O 1
ATOM 1700 N N . ARG A 1 224 ? -15.727 -17.531 2.248 1 85.56 224 ARG A N 1
ATOM 1701 C CA . ARG A 1 224 ? -16.453 -18.797 2.379 1 85.56 224 ARG A CA 1
ATOM 1702 C C . ARG A 1 224 ? -17.281 -18.812 3.658 1 85.56 224 ARG A C 1
ATOM 1704 O O . ARG A 1 224 ? -18.375 -19.406 3.691 1 85.56 224 ARG A O 1
ATOM 1711 N N . TYR A 1 225 ? -16.766 -18.109 4.664 1 91.94 225 TYR A N 1
ATOM 1712 C CA . TYR A 1 225 ? -17.5 -18.031 5.926 1 91.94 225 TYR A CA 1
ATOM 1713 C C . TYR A 1 225 ? -18.828 -17.297 5.75 1 91.94 225 TYR A C 1
ATOM 1715 O O . TYR A 1 225 ? -19.859 -17.75 6.25 1 91.94 225 TYR A O 1
ATOM 1723 N N . ARG A 1 226 ? -18.734 -16.281 5.051 1 88.25 226 ARG A N 1
ATOM 1724 C CA . ARG A 1 226 ? -19.969 -15.539 4.781 1 88.25 226 ARG A CA 1
ATOM 1725 C C . ARG A 1 226 ? -20.891 -16.328 3.859 1 88.25 226 ARG A C 1
ATOM 1727 O O . ARG A 1 226 ? -22.109 -16.312 4.043 1 88.25 226 ARG A O 1
ATOM 1734 N N . GLN A 1 227 ? -20.312 -17.031 2.938 1 86.81 227 GLN A N 1
ATOM 1735 C CA . GLN A 1 227 ? -21.109 -17.797 1.979 1 86.81 227 GLN A CA 1
ATOM 1736 C C . GLN A 1 227 ? -21.859 -18.922 2.668 1 86.81 227 GLN A C 1
ATOM 1738 O O . GLN A 1 227 ? -23.016 -19.188 2.344 1 86.81 227 GLN A O 1
ATOM 1743 N N . VAL A 1 228 ? -21.172 -19.547 3.498 1 91.19 228 VAL A N 1
ATOM 1744 C CA . VAL A 1 228 ? -21.797 -20.672 4.172 1 91.19 228 VAL A CA 1
ATOM 1745 C C . VAL A 1 228 ? -22.984 -20.188 5.004 1 91.19 228 VAL A C 1
ATOM 1747 O O . VAL A 1 228 ? -24 -20.875 5.121 1 91.19 228 VAL A O 1
ATOM 1750 N N . GLN A 1 229 ? -22.828 -18.969 5.625 1 91.38 229 GLN A N 1
ATOM 1751 C CA . GLN A 1 229 ? -23.953 -18.375 6.352 1 91.38 229 GLN A CA 1
ATOM 1752 C C . GLN A 1 229 ? -25.156 -18.203 5.445 1 91.38 229 GLN A C 1
ATOM 1754 O O . GLN A 1 229 ? -26.281 -18.578 5.809 1 91.38 229 GLN A O 1
ATOM 1759 N N . TRP A 1 230 ? -24.891 -17.719 4.359 1 88.44 230 TRP A N 1
ATOM 1760 C CA . TRP A 1 230 ? -25.938 -17.469 3.379 1 88.44 230 TRP A CA 1
ATOM 1761 C C . TRP A 1 230 ? -26.562 -18.781 2.898 1 88.44 230 TRP A C 1
ATOM 1763 O O . TRP A 1 230 ? -27.781 -18.891 2.795 1 88.44 230 TRP A O 1
ATOM 1773 N N . ASP A 1 231 ? -25.703 -19.75 2.568 1 90.25 231 ASP A N 1
ATOM 1774 C CA . ASP A 1 231 ? -26.172 -21.047 2.084 1 90.25 231 ASP A CA 1
ATOM 1775 C C . ASP A 1 231 ? -27.047 -21.734 3.125 1 90.25 231 ASP A C 1
ATOM 1777 O O . ASP A 1 231 ? -28.047 -22.359 2.781 1 90.25 231 ASP A O 1
ATOM 1781 N N . ALA A 1 232 ? -26.641 -21.578 4.301 1 90.56 232 ALA A N 1
ATOM 1782 C CA . ALA A 1 232 ? -27.391 -22.188 5.387 1 90.56 232 ALA A CA 1
ATOM 1783 C C . ALA A 1 232 ? -28.734 -21.516 5.57 1 90.56 232 ALA A C 1
ATOM 1785 O O . ALA A 1 232 ? -29.766 -22.172 5.766 1 90.56 232 ALA A O 1
ATOM 1786 N N . LEU A 1 233 ? -28.734 -20.188 5.484 1 89.88 233 LEU A N 1
ATOM 1787 C CA . LEU A 1 233 ? -29.969 -19.406 5.656 1 89.88 233 LEU A CA 1
ATOM 1788 C C . LEU A 1 233 ? -30.938 -19.672 4.512 1 89.88 233 LEU A C 1
ATOM 1790 O O . LEU A 1 233 ? -32.156 -19.656 4.715 1 89.88 233 LEU A O 1
ATOM 1794 N N . THR A 1 234 ? -30.406 -19.953 3.344 1 88.38 234 THR A N 1
ATOM 1795 C CA . THR A 1 234 ? -31.25 -20.125 2.164 1 88.38 234 THR A CA 1
ATOM 1796 C C . THR A 1 234 ? -31.641 -21.594 1.984 1 88.38 234 THR A C 1
ATOM 1798 O O . THR A 1 234 ? -32.406 -21.938 1.082 1 88.38 234 THR A O 1
ATOM 1801 N N . GLY A 1 235 ? -31.062 -22.438 2.678 1 86.44 235 GLY A N 1
ATOM 1802 C CA . GLY A 1 235 ? -31.438 -23.844 2.65 1 86.44 235 GLY A CA 1
ATOM 1803 C C . GLY A 1 235 ? -30.625 -24.672 1.663 1 86.44 235 GLY A C 1
ATOM 1804 O O . GLY A 1 235 ? -30.984 -25.797 1.33 1 86.44 235 GLY A O 1
ATOM 1805 N N . ARG A 1 236 ? -29.578 -24.094 1.157 1 87.31 236 ARG A N 1
ATOM 1806 C CA . ARG A 1 236 ? -28.703 -24.859 0.26 1 87.31 236 ARG A CA 1
ATOM 1807 C C . ARG A 1 236 ? -28.016 -26 1.003 1 87.31 236 ARG A C 1
ATOM 1809 O O . ARG A 1 236 ? -27.672 -27.016 0.404 1 87.31 236 ARG A O 1
ATOM 1816 N N . VAL A 1 237 ? -27.844 -25.719 2.217 1 88.69 237 VAL A N 1
ATOM 1817 C CA . VAL A 1 237 ? -27.328 -26.75 3.094 1 88.69 237 VAL A CA 1
ATOM 1818 C C . VAL A 1 237 ? -28.266 -26.938 4.289 1 88.69 237 VAL A C 1
ATOM 1820 O O . VAL A 1 237 ? -28.797 -25.953 4.828 1 88.69 237 VAL A O 1
ATOM 1823 N N . ARG A 1 238 ? -28.547 -28.141 4.559 1 82.5 238 ARG A N 1
ATOM 1824 C CA . ARG A 1 238 ? -29.422 -28.438 5.68 1 82.5 238 ARG A CA 1
ATOM 1825 C C . ARG A 1 238 ? -28.641 -28.547 6.98 1 82.5 238 ARG A C 1
ATOM 1827 O O . ARG A 1 238 ? -27.875 -29.5 7.176 1 82.5 238 ARG A O 1
ATOM 1834 N N . LEU A 1 239 ? -28.812 -27.484 7.852 1 85.88 239 LEU A N 1
ATOM 1835 C CA . LEU A 1 239 ? -28.172 -27.484 9.164 1 85.88 239 LEU A CA 1
ATOM 1836 C C . LEU A 1 239 ? -29.203 -27.438 10.273 1 85.88 239 LEU A C 1
ATOM 1838 O O . LEU A 1 239 ? -30.312 -26.938 10.078 1 85.88 239 LEU A O 1
ATOM 1842 N N . ALA A 1 240 ? -28.859 -28.016 11.328 1 75 240 ALA A N 1
ATOM 1843 C CA . ALA A 1 240 ? -29.75 -27.953 12.484 1 75 240 ALA A CA 1
ATOM 1844 C C . ALA A 1 240 ? -29.766 -26.547 13.086 1 75 240 ALA A C 1
ATOM 1846 O O . ALA A 1 240 ? -28.734 -25.875 13.141 1 75 240 ALA A O 1
ATOM 1847 N N . SER A 1 241 ? -30.953 -25.922 13.273 1 74.19 241 SER A N 1
ATOM 1848 C CA . SER A 1 241 ? -31.062 -24.594 13.875 1 74.19 241 SER A CA 1
ATOM 1849 C C . SER A 1 241 ? -31.562 -24.672 15.305 1 74.19 241 SER A C 1
ATOM 1851 O O . SER A 1 241 ? -32.375 -25.531 15.633 1 74.19 241 SER A O 1
ATOM 1853 N N . ALA A 1 242 ? -30.891 -23.875 16.156 1 75.38 242 ALA A N 1
ATOM 1854 C CA . ALA A 1 242 ? -31.281 -23.812 17.547 1 75.38 242 ALA A CA 1
ATOM 1855 C C . ALA A 1 242 ? -32.406 -22.797 17.766 1 75.38 242 ALA A C 1
ATOM 1857 O O . ALA A 1 242 ? -32.906 -22.641 18.875 1 75.38 242 ALA A O 1
ATOM 1858 N N . TYR A 1 243 ? -32.812 -22.203 16.75 1 86.06 243 TYR A N 1
ATOM 1859 C CA . TYR A 1 243 ? -33.781 -21.109 16.875 1 86.06 243 TYR A CA 1
ATOM 1860 C C . TYR A 1 243 ? -35.125 -21.484 16.281 1 86.06 243 TYR A C 1
ATOM 1862 O O . TYR A 1 243 ? -35.188 -22.391 15.438 1 86.06 243 TYR A O 1
ATOM 1870 N N . ARG A 1 244 ? -36.094 -20.891 16.781 1 87.75 244 ARG A N 1
ATOM 1871 C CA . ARG A 1 244 ? -37.469 -21.172 16.312 1 87.75 244 ARG A CA 1
ATOM 1872 C C . ARG A 1 244 ? -37.781 -20.359 15.062 1 87.75 244 ARG A C 1
ATOM 1874 O O . ARG A 1 244 ? -37.5 -19.172 15 1 87.75 244 ARG A O 1
ATOM 1881 N N . GLN A 1 245 ? -38.156 -21.031 14.109 1 89.62 245 GLN A N 1
ATOM 1882 C CA . GLN A 1 245 ? -38.594 -20.328 12.906 1 89.62 245 GLN A CA 1
ATOM 1883 C C . GLN A 1 245 ? -39.969 -19.703 13.094 1 89.62 245 GLN A C 1
ATOM 1885 O O . GLN A 1 245 ? -40.969 -20.406 13.227 1 89.62 245 GLN A O 1
ATOM 1890 N N . VAL A 1 246 ? -40.094 -18.438 13.156 1 88.25 246 VAL A N 1
ATOM 1891 C CA . VAL A 1 246 ? -41.344 -17.734 13.391 1 88.25 246 VAL A CA 1
ATOM 1892 C C . VAL A 1 246 ? -42.062 -17.484 12.062 1 88.25 246 VAL A C 1
ATOM 1894 O O . VAL A 1 246 ? -43.281 -17.266 12.031 1 88.25 246 VAL A O 1
ATOM 1897 N N . GLN A 1 247 ? -41.281 -17.219 11.055 1 87.94 247 GLN A N 1
ATOM 1898 C CA . GLN A 1 247 ? -41.719 -17.094 9.672 1 87.94 247 GLN A CA 1
ATOM 1899 C C . GLN A 1 247 ? -40.719 -17.75 8.719 1 87.94 247 GLN A C 1
ATOM 1901 O O . GLN A 1 247 ? -39.594 -18.047 9.102 1 87.94 247 GLN A O 1
ATOM 1906 N N . THR A 1 248 ? -41.312 -18.047 7.609 1 86.12 248 THR A N 1
ATOM 1907 C CA . THR A 1 248 ? -40.406 -18.672 6.637 1 86.12 248 THR A CA 1
ATOM 1908 C C . THR A 1 248 ? -39.156 -17.812 6.426 1 86.12 248 THR A C 1
ATOM 1910 O O . THR A 1 248 ? -39.281 -16.656 5.988 1 86.12 248 THR A O 1
ATOM 1913 N N . GLY A 1 249 ? -38.156 -18.344 6.887 1 89.75 249 GLY A N 1
ATOM 1914 C CA . GLY A 1 249 ? -36.906 -17.672 6.672 1 89.75 249 GLY A CA 1
ATOM 1915 C C . GLY A 1 249 ? -36.5 -16.75 7.82 1 89.75 249 GLY A C 1
ATOM 1916 O O . GLY A 1 249 ? -35.5 -16.047 7.742 1 89.75 249 GLY A O 1
ATOM 1917 N N . VAL A 1 250 ? -37.344 -16.703 8.82 1 92.25 250 VAL A N 1
ATOM 1918 C CA . VAL A 1 250 ? -37.031 -15.859 9.961 1 92.25 250 VAL A CA 1
ATOM 1919 C C . VAL A 1 250 ? -36.938 -16.703 11.227 1 92.25 250 VAL A C 1
ATOM 1921 O O . VAL A 1 250 ? -37.906 -17.359 11.633 1 92.25 250 VAL A O 1
ATOM 1924 N N . TRP A 1 251 ? -35.781 -16.75 11.781 1 93.94 251 TRP A N 1
ATOM 1925 C CA . TRP A 1 251 ? -35.531 -17.469 13.023 1 93.94 251 TRP A CA 1
ATOM 1926 C C . TRP A 1 251 ? -35.312 -16.5 14.18 1 93.94 251 TRP A C 1
ATOM 1928 O O . TRP A 1 251 ? -34.625 -15.5 14.039 1 93.94 251 TRP A O 1
ATOM 1938 N N . LEU A 1 252 ? -36.031 -16.688 15.234 1 93.25 252 LEU A N 1
ATOM 1939 C CA . LEU A 1 252 ? -36 -15.805 16.391 1 93.25 252 LEU A CA 1
ATOM 1940 C C . LEU A 1 252 ? -35.625 -16.594 17.656 1 93.25 252 LEU A C 1
ATOM 1942 O O . LEU A 1 252 ? -36.156 -17.688 17.875 1 93.25 252 LEU A O 1
ATOM 1946 N N . GLY A 1 253 ? -34.688 -16.047 18.391 1 92.31 253 GLY A N 1
ATOM 1947 C CA . GLY A 1 253 ? -34.312 -16.656 19.656 1 92.31 253 GLY A CA 1
ATOM 1948 C C . GLY A 1 253 ? -35.281 -16.344 20.781 1 92.31 253 GLY A C 1
ATOM 1949 O O . GLY A 1 253 ? -36.344 -15.773 20.547 1 92.31 253 GLY A O 1
ATOM 1950 N N . GLU A 1 254 ? -34.875 -16.672 21.953 1 88.88 254 GLU A N 1
ATOM 1951 C CA . GLU A 1 254 ? -35.656 -16.438 23.156 1 88.88 254 GLU A CA 1
ATOM 1952 C C . GLU A 1 254 ? -35.406 -15.047 23.734 1 88.88 254 GLU A C 1
ATOM 1954 O O . GLU A 1 254 ? -34.281 -14.523 23.609 1 88.88 254 GLU A O 1
ATOM 1959 N N . GLN A 1 255 ? -36.375 -14.367 24.312 1 87.19 255 GLN A N 1
ATOM 1960 C CA . GLN A 1 255 ? -36.281 -13.102 25.031 1 87.19 255 GLN A CA 1
ATOM 1961 C C . GLN A 1 255 ? -35.781 -11.992 24.125 1 87.19 255 GLN A C 1
ATOM 1963 O O . GLN A 1 255 ? -34.812 -11.281 24.469 1 87.19 255 GLN A O 1
ATOM 1968 N N . VAL A 1 256 ? -36.25 -12.078 22.922 1 90.88 256 VAL A N 1
ATOM 1969 C CA . VAL A 1 256 ? -35.906 -11.016 21.984 1 90.88 256 VAL A CA 1
ATOM 1970 C C . VAL A 1 256 ? -36.906 -9.867 22.109 1 90.88 256 VAL A C 1
ATOM 1972 O O . VAL A 1 256 ? -38.125 -10.086 22.141 1 90.88 256 VAL A O 1
ATOM 1975 N N . ARG A 1 257 ? -36.438 -8.68 22.438 1 88.75 257 ARG A N 1
ATOM 1976 C CA . ARG A 1 257 ? -37.281 -7.469 22.453 1 88.75 257 ARG A CA 1
ATOM 1977 C C . ARG A 1 257 ? -37.188 -6.75 21.109 1 88.75 257 ARG A C 1
ATOM 1979 O O . ARG A 1 257 ? -36.188 -6.125 20.781 1 88.75 257 ARG A O 1
ATOM 1986 N N . LEU A 1 258 ? -38.219 -6.812 20.359 1 91.56 258 LEU A N 1
ATOM 1987 C CA . LEU A 1 258 ? -38.312 -6.234 19.016 1 91.56 258 LEU A CA 1
ATOM 1988 C C . LEU A 1 258 ? -39.312 -5.082 18.984 1 91.56 258 LEU A C 1
ATOM 1990 O O . LEU A 1 258 ? -40.469 -5.262 19.328 1 91.56 258 LEU A O 1
ATOM 1994 N N . ASP A 1 259 ? -38.75 -3.955 18.688 1 90 259 ASP A N 1
ATOM 1995 C CA . ASP A 1 259 ? -39.688 -2.85 18.484 1 90 259 ASP A CA 1
ATOM 1996 C C . ASP A 1 259 ? -40.625 -3.148 17.328 1 90 259 ASP A C 1
ATOM 1998 O O . ASP A 1 259 ? -40.219 -3.734 16.312 1 90 259 ASP A O 1
ATOM 2002 N N . PRO A 1 260 ? -41.812 -2.781 17.406 1 88.06 260 PRO A N 1
ATOM 2003 C CA . PRO A 1 260 ? -42.781 -3.09 16.375 1 88.06 260 PRO A CA 1
ATOM 2004 C C . PRO A 1 260 ? -42.469 -2.434 15.031 1 88.06 260 PRO A C 1
ATOM 2006 O O . PRO A 1 260 ? -42.969 -2.883 13.992 1 88.06 260 PRO A O 1
ATOM 2009 N N . SER A 1 261 ? -41.688 -1.475 15.039 1 90.19 261 SER A N 1
ATOM 2010 C CA . SER A 1 261 ? -41.406 -0.755 13.805 1 90.19 261 SER A CA 1
ATOM 2011 C C . SER A 1 261 ? -40.281 -1.434 13.016 1 90.19 261 SER A C 1
ATOM 2013 O O . SER A 1 261 ? -39.969 -1.017 11.906 1 90.19 261 SER A O 1
ATOM 2015 N N . VAL A 1 262 ? -39.812 -2.51 13.5 1 91 262 VAL A N 1
ATOM 2016 C CA . VAL A 1 262 ? -38.719 -3.207 12.859 1 91 262 VAL A CA 1
ATOM 2017 C C . VAL A 1 262 ? -39.188 -3.857 11.562 1 91 262 VAL A C 1
ATOM 2019 O O . VAL A 1 262 ? -40.281 -4.43 11.508 1 91 262 VAL A O 1
ATOM 2022 N N . VAL A 1 263 ? -38.438 -3.605 10.539 1 91 263 VAL A N 1
ATOM 2023 C CA . VAL A 1 263 ? -38.719 -4.238 9.258 1 91 263 VAL A CA 1
ATOM 2024 C C . VAL A 1 263 ? -37.625 -5.215 8.898 1 91 263 VAL A C 1
ATOM 2026 O O . VAL A 1 263 ? -36.438 -4.902 9.055 1 91 263 VAL A O 1
ATOM 2029 N N . TRP A 1 264 ? -37.969 -6.426 8.594 1 89.5 264 TRP A N 1
ATOM 2030 C CA . TRP A 1 264 ? -36.938 -7.391 8.195 1 89.5 264 TRP A CA 1
ATOM 2031 C C . TRP A 1 264 ? -37.312 -8.039 6.859 1 89.5 264 TRP A C 1
ATOM 2033 O O . TRP A 1 264 ? -38.469 -8.125 6.508 1 89.5 264 TRP A O 1
ATOM 2043 N N . GLU A 1 265 ? -36.344 -8.336 6.164 1 90.31 265 GLU A N 1
ATOM 2044 C CA . GLU A 1 265 ? -36.406 -9.102 4.922 1 90.31 265 GLU A CA 1
ATOM 2045 C C . GLU A 1 265 ? -35.812 -10.484 5.086 1 90.31 265 GLU A C 1
ATOM 2047 O O . GLU A 1 265 ? -34.562 -10.609 5.211 1 90.31 265 GLU A O 1
ATOM 2052 N N . PRO A 1 266 ? -36.594 -11.5 4.938 1 90.06 266 PRO A N 1
ATOM 2053 C CA . PRO A 1 266 ? -36.031 -12.852 5.109 1 90.06 266 PRO A CA 1
ATOM 2054 C C . PRO A 1 266 ? -35.062 -13.234 3.992 1 90.06 266 PRO A C 1
ATOM 2056 O O . PRO A 1 266 ? -35.219 -12.766 2.859 1 90.06 266 PRO A O 1
ATOM 2059 N N . PRO A 1 267 ? -34.062 -14.102 4.285 1 92.94 267 PRO A N 1
ATOM 2060 C CA . PRO A 1 267 ? -33.906 -14.805 5.562 1 92.94 267 PRO A CA 1
ATOM 2061 C C . PRO A 1 267 ? -33.125 -14 6.59 1 92.94 267 PRO A C 1
ATOM 2063 O O . PRO A 1 267 ? -32.188 -13.289 6.23 1 92.94 267 PRO A O 1
ATOM 2066 N N . VAL A 1 268 ? -33.562 -14.07 7.855 1 94.31 268 VAL A N 1
ATOM 2067 C CA . VAL A 1 268 ? -32.938 -13.352 8.953 1 94.31 268 VAL A CA 1
ATOM 2068 C C . VAL A 1 268 ? -32.906 -14.234 10.203 1 94.31 268 VAL A C 1
ATOM 2070 O O . VAL A 1 268 ? -33.844 -15 10.445 1 94.31 268 VAL A O 1
ATOM 2073 N N . LEU A 1 269 ? -31.797 -14.219 10.883 1 95.12 269 LEU A N 1
ATOM 2074 C CA . LEU A 1 269 ? -31.688 -14.938 12.148 1 95.12 269 LEU A CA 1
ATOM 2075 C C . LEU A 1 269 ? -31.344 -13.977 13.289 1 95.12 269 LEU A C 1
ATOM 2077 O O . LEU A 1 269 ? -30.391 -13.188 13.172 1 95.12 269 LEU A O 1
ATOM 2081 N N . ILE A 1 270 ? -32.188 -13.93 14.305 1 94.94 270 ILE A N 1
ATOM 2082 C CA . ILE A 1 270 ? -31.938 -13.117 15.492 1 94.94 270 ILE A CA 1
ATOM 2083 C C . ILE A 1 270 ? -31.766 -14.023 16.703 1 94.94 270 ILE A C 1
ATOM 2085 O O . ILE A 1 270 ? -32.656 -14.828 17.031 1 94.94 270 ILE A O 1
ATOM 2089 N N . GLY A 1 271 ? -30.641 -13.883 17.359 1 93.69 271 GLY A N 1
ATOM 2090 C CA . GLY A 1 271 ? -30.297 -14.742 18.484 1 93.69 271 GLY A CA 1
ATOM 2091 C C . GLY A 1 271 ? -31.109 -14.461 19.734 1 93.69 271 GLY A C 1
ATOM 2092 O O . GLY A 1 271 ? -32.125 -13.773 19.672 1 93.69 271 GLY A O 1
ATOM 2093 N N . HIS A 1 272 ? -30.688 -15.062 20.828 1 89.56 272 HIS A N 1
ATOM 2094 C CA . HIS A 1 272 ? -31.359 -14.938 22.125 1 89.56 272 HIS A CA 1
ATOM 2095 C C . HIS A 1 272 ? -31.031 -13.609 22.797 1 89.56 272 HIS A C 1
ATOM 2097 O O . HIS A 1 272 ? -29.953 -13.062 22.594 1 89.56 272 HIS A O 1
ATOM 2103 N N . HIS A 1 273 ? -31.938 -13.031 23.562 1 86.44 273 HIS A N 1
ATOM 2104 C CA . HIS A 1 273 ? -31.719 -11.891 24.453 1 86.44 273 HIS A CA 1
ATOM 2105 C C . HIS A 1 273 ? -31.266 -10.656 23.672 1 86.44 273 HIS A C 1
ATOM 2107 O O . HIS A 1 273 ? -30.328 -9.977 24.078 1 86.44 273 HIS A O 1
ATOM 2113 N N . CYS A 1 274 ? -31.797 -10.578 22.469 1 91.62 274 CYS A N 1
ATOM 2114 C CA . CYS A 1 274 ? -31.438 -9.43 21.641 1 91.62 274 CYS A CA 1
ATOM 2115 C C . CYS A 1 274 ? -32.438 -8.297 21.828 1 91.62 274 CYS A C 1
ATOM 2117 O O . CYS A 1 274 ? -33.594 -8.523 22.25 1 91.62 274 CYS A O 1
ATOM 2119 N N . ARG A 1 275 ? -31.953 -7.109 21.719 1 89.5 275 ARG A N 1
ATOM 2120 C CA . ARG A 1 275 ? -32.781 -5.91 21.719 1 89.5 275 ARG A CA 1
ATOM 2121 C C . ARG A 1 275 ? -32.656 -5.156 20.391 1 89.5 275 ARG A C 1
ATOM 2123 O O . ARG A 1 275 ? -31.578 -4.637 20.078 1 89.5 275 ARG A O 1
ATOM 2130 N N . ILE A 1 276 ? -33.688 -5.016 19.641 1 94.62 276 ILE A N 1
ATOM 2131 C CA . ILE A 1 276 ? -33.688 -4.332 18.344 1 94.62 276 ILE A CA 1
ATOM 2132 C C . ILE A 1 276 ? -34.562 -3.068 18.438 1 94.62 276 ILE A C 1
ATOM 2134 O O . ILE A 1 276 ? -35.781 -3.143 18.656 1 94.62 276 ILE A O 1
ATOM 2138 N N . GLY A 1 277 ? -33.875 -2.01 18.281 1 91 277 GLY A N 1
ATOM 2139 C CA . GLY A 1 277 ? -34.469 -0.711 18.5 1 91 277 GLY A CA 1
ATOM 2140 C C . GLY A 1 277 ? -35.469 -0.327 17.406 1 91 277 GLY A C 1
ATOM 2141 O O . GLY A 1 277 ? -35.719 -1.105 16.484 1 91 277 GLY A O 1
ATOM 2142 N N . ALA A 1 278 ? -36 0.86 17.562 1 89.44 278 ALA A N 1
ATOM 2143 C CA . ALA A 1 278 ? -37.094 1.346 16.688 1 89.44 278 ALA A CA 1
ATOM 2144 C C . ALA A 1 278 ? -36.531 1.686 15.305 1 89.44 278 ALA A C 1
ATOM 2146 O O . ALA A 1 278 ? -35.469 2.248 15.172 1 89.44 278 ALA A O 1
ATOM 2147 N N . GLY A 1 279 ? -37.312 1.288 14.328 1 90.38 279 GLY A N 1
ATOM 2148 C CA . GLY A 1 279 ? -37 1.691 12.969 1 90.38 279 GLY A CA 1
ATOM 2149 C C . GLY A 1 279 ? -35.812 0.921 12.375 1 90.38 279 GLY A C 1
ATOM 2150 O O . GLY A 1 279 ? -35.281 1.317 11.344 1 90.38 279 GLY A O 1
ATOM 2151 N N . VAL A 1 280 ? -35.406 -0.103 12.953 1 93 280 VAL A N 1
ATOM 2152 C CA . VAL A 1 280 ? -34.281 -0.902 12.477 1 93 280 VAL A CA 1
ATOM 2153 C C . VAL A 1 280 ? -34.719 -1.712 11.25 1 93 280 VAL A C 1
ATOM 2155 O O . VAL A 1 280 ? -35.844 -2.207 11.195 1 93 280 VAL A O 1
ATOM 2158 N N . ARG A 1 281 ? -33.906 -1.747 10.344 1 92.25 281 ARG A N 1
ATOM 2159 C CA . ARG A 1 281 ? -34.094 -2.553 9.148 1 92.25 281 ARG A CA 1
ATOM 2160 C C . ARG A 1 281 ? -33.125 -3.709 9.078 1 92.25 281 ARG A C 1
ATOM 2162 O O . ARG A 1 281 ? -31.906 -3.498 9.141 1 92.25 281 ARG A O 1
ATOM 2169 N N . LEU A 1 282 ? -33.594 -4.867 8.977 1 94.5 282 LEU A N 1
ATOM 2170 C CA . LEU A 1 282 ? -32.781 -6.07 8.859 1 94.5 282 LEU A CA 1
ATOM 2171 C C . LEU A 1 282 ? -32.906 -6.684 7.469 1 94.5 282 LEU A C 1
ATOM 2173 O O . LEU A 1 282 ? -33.938 -7.238 7.121 1 94.5 282 LEU A O 1
ATOM 2177 N N . GLY A 1 283 ? -31.859 -6.559 6.801 1 90.81 283 GLY A N 1
ATOM 2178 C CA . GLY A 1 283 ? -31.859 -7.105 5.453 1 90.81 283 GLY A CA 1
ATOM 2179 C C . GLY A 1 283 ? -31.672 -8.609 5.422 1 90.81 283 GLY A C 1
ATOM 2180 O O . GLY A 1 283 ? -31.328 -9.219 6.434 1 90.81 283 GLY A O 1
ATOM 2181 N N . ALA A 1 284 ? -31.938 -9.156 4.207 1 89.19 284 ALA A N 1
ATOM 2182 C CA . ALA A 1 284 ? -31.797 -10.594 4.023 1 89.19 284 ALA A CA 1
ATOM 2183 C C . ALA A 1 284 ? -30.344 -11.031 4.23 1 89.19 284 ALA A C 1
ATOM 2185 O O . ALA A 1 284 ? -29.422 -10.391 3.73 1 89.19 284 ALA A O 1
ATOM 2186 N N . GLY A 1 285 ? -30.25 -12.117 4.973 1 91.81 285 GLY A N 1
ATOM 2187 C CA . GLY A 1 285 ? -28.906 -12.641 5.207 1 91.81 285 GLY A CA 1
ATOM 2188 C C . GLY A 1 285 ? -28.312 -12.18 6.523 1 91.81 285 GLY A C 1
ATOM 2189 O O . GLY A 1 285 ? -27.219 -12.609 6.891 1 91.81 285 GLY A O 1
ATOM 2190 N N . THR A 1 286 ? -29.062 -11.367 7.266 1 93.94 286 THR A N 1
ATOM 2191 C CA . THR A 1 286 ? -28.578 -10.844 8.547 1 93.94 286 THR A CA 1
ATOM 2192 C C . THR A 1 286 ? -28.609 -11.93 9.617 1 93.94 286 THR A C 1
ATOM 2194 O O . THR A 1 286 ? -29.609 -12.625 9.781 1 93.94 286 THR A O 1
ATOM 2197 N N . VAL A 1 287 ? -27.469 -12.094 10.164 1 95.06 287 VAL A N 1
ATOM 2198 C CA . VAL A 1 287 ? -27.344 -13.023 11.281 1 95.06 287 VAL A CA 1
ATOM 2199 C C . VAL A 1 287 ? -26.906 -12.273 12.539 1 95.06 287 VAL A C 1
ATOM 2201 O O . VAL A 1 287 ? -25.828 -11.672 12.57 1 95.06 287 VAL A O 1
ATOM 2204 N N . ILE A 1 288 ? -27.75 -12.266 13.508 1 95.38 288 ILE A N 1
ATOM 2205 C CA . ILE A 1 288 ? -27.469 -11.578 14.766 1 95.38 288 ILE A CA 1
ATOM 2206 C C . ILE A 1 288 ? -27.281 -12.609 15.883 1 95.38 288 ILE A C 1
ATOM 2208 O O . ILE A 1 288 ? -28.156 -13.438 16.125 1 95.38 288 ILE A O 1
ATOM 2212 N N . GLY A 1 289 ? -26.172 -12.555 16.531 1 93.81 289 GLY A N 1
ATOM 2213 C CA . GLY A 1 289 ? -25.875 -13.469 17.625 1 93.81 289 GLY A CA 1
ATOM 2214 C C . GLY A 1 289 ? -26.719 -13.203 18.859 1 93.81 289 GLY A C 1
ATOM 2215 O O . GLY A 1 289 ? -27.75 -12.539 18.781 1 93.81 289 GLY A O 1
ATOM 2216 N N . ASP A 1 290 ? -26.312 -13.797 19.984 1 89.62 290 ASP A N 1
ATOM 2217 C CA . ASP A 1 290 ? -27.016 -13.641 21.25 1 89.62 290 ASP A CA 1
ATOM 2218 C C . ASP A 1 290 ? -26.578 -12.367 21.969 1 89.62 290 ASP A C 1
ATOM 2220 O O . ASP A 1 290 ? -25.453 -11.898 21.797 1 89.62 290 ASP A O 1
ATOM 2224 N N . HIS A 1 291 ? -27.469 -11.75 22.703 1 87.12 291 HIS A N 1
ATOM 2225 C CA . HIS A 1 291 ? -27.188 -10.602 23.562 1 87.12 291 HIS A CA 1
ATOM 2226 C C . HIS A 1 291 ? -26.719 -9.406 22.734 1 87.12 291 HIS A C 1
ATOM 2228 O O . HIS A 1 291 ? -25.734 -8.758 23.078 1 87.12 291 HIS A O 1
ATOM 2234 N N . VAL A 1 292 ? -27.266 -9.281 21.594 1 93.06 292 VAL A N 1
ATOM 2235 C CA . VAL A 1 292 ? -26.906 -8.164 20.719 1 93.06 292 VAL A CA 1
ATOM 2236 C C . VAL A 1 292 ? -27.938 -7.051 20.859 1 93.06 292 VAL A C 1
ATOM 2238 O O . VAL A 1 292 ? -29.141 -7.312 21 1 93.06 292 VAL A O 1
ATOM 2241 N N . THR A 1 293 ? -27.453 -5.867 20.984 1 91.5 293 THR A N 1
ATOM 2242 C CA . THR A 1 293 ? -28.297 -4.688 21.016 1 91.5 293 THR A CA 1
ATOM 2243 C C . THR A 1 293 ? -28.109 -3.857 19.75 1 91.5 293 THR A C 1
ATOM 2245 O O . THR A 1 293 ? -26.984 -3.508 19.391 1 91.5 293 THR A O 1
ATOM 2248 N N . VAL A 1 294 ? -29.172 -3.541 19.016 1 94.94 294 VAL A N 1
ATOM 2249 C CA . VAL A 1 294 ? -29.141 -2.707 17.812 1 94.94 294 VAL A CA 1
ATOM 2250 C C . VAL A 1 294 ? -29.922 -1.419 18.047 1 94.94 294 VAL A C 1
ATOM 2252 O O . VAL A 1 294 ? -31.125 -1.46 18.359 1 94.94 294 VAL A O 1
ATOM 2255 N N . GLY A 1 295 ? -29.203 -0.378 17.953 1 91.06 295 GLY A N 1
ATOM 2256 C CA . GLY A 1 295 ? -29.812 0.92 18.203 1 91.06 295 GLY A CA 1
ATOM 2257 C C . GLY A 1 295 ? -30.844 1.308 17.172 1 91.06 295 GLY A C 1
ATOM 2258 O O . GLY A 1 295 ? -30.938 0.666 16.125 1 91.06 295 GLY A O 1
ATOM 2259 N N . ALA A 1 296 ? -31.562 2.379 17.484 1 88.5 296 ALA A N 1
ATOM 2260 C CA . ALA A 1 296 ? -32.688 2.814 16.656 1 88.5 296 ALA A CA 1
ATOM 2261 C C . ALA A 1 296 ? -32.188 3.27 15.281 1 88.5 296 ALA A C 1
ATOM 2263 O O . ALA A 1 296 ? -31.094 3.814 15.148 1 88.5 296 ALA A O 1
ATOM 2264 N N . GLN A 1 297 ? -32.969 2.947 14.297 1 87.81 297 GLN A N 1
ATOM 2265 C CA . GLN A 1 297 ? -32.812 3.412 12.93 1 87.81 297 GLN A CA 1
ATOM 2266 C C . GLN A 1 297 ? -31.547 2.832 12.305 1 87.81 297 GLN A C 1
ATOM 2268 O O . GLN A 1 297 ? -30.984 3.4 11.359 1 87.81 297 GLN A O 1
ATOM 2273 N N . ALA A 1 298 ? -30.984 1.794 12.852 1 92.06 298 ALA A N 1
ATOM 2274 C CA . ALA A 1 298 ? -29.844 1.105 12.242 1 92.06 298 ALA A CA 1
ATOM 2275 C C . ALA A 1 298 ? -30.281 0.32 11.008 1 92.06 298 ALA A C 1
ATOM 2277 O O . ALA A 1 298 ? -31.438 -0.105 10.914 1 92.06 298 ALA A O 1
ATOM 2278 N N . ASP A 1 299 ? -29.438 0.27 10.109 1 91.12 299 ASP A N 1
ATOM 2279 C CA . ASP A 1 299 ? -29.672 -0.486 8.883 1 91.12 299 ASP A CA 1
ATOM 2280 C C . ASP A 1 299 ? -28.656 -1.623 8.734 1 91.12 299 ASP A C 1
ATOM 2282 O O . ASP A 1 299 ? -27.484 -1.383 8.469 1 91.12 299 ASP A O 1
ATOM 2286 N N . LEU A 1 300 ? -29.109 -2.838 8.906 1 94.12 300 LEU A N 1
ATOM 2287 C CA . LEU A 1 300 ? -28.25 -4.02 8.836 1 94.12 300 LEU A CA 1
ATOM 2288 C C . LEU A 1 300 ? -28.547 -4.82 7.566 1 94.12 300 LEU A C 1
ATOM 2290 O O . LEU A 1 300 ? -29.609 -5.438 7.449 1 94.12 300 LEU A O 1
ATOM 2294 N N . LYS A 1 301 ? -27.641 -4.77 6.766 1 89.62 301 LYS A N 1
ATOM 2295 C CA . LYS A 1 301 ? -27.797 -5.512 5.52 1 89.62 301 LYS A CA 1
ATOM 2296 C C . LYS A 1 301 ? -26.844 -6.691 5.449 1 89.62 301 LYS A C 1
ATOM 2298 O O . LYS A 1 301 ? -25.734 -6.566 4.918 1 89.62 301 LYS A O 1
ATOM 2303 N N . ARG A 1 302 ? -27.203 -7.797 5.801 1 89.94 302 ARG A N 1
ATOM 2304 C CA . ARG A 1 302 ? -26.516 -9.086 5.723 1 89.94 302 ARG A CA 1
ATOM 2305 C C . ARG A 1 302 ? -25.266 -9.094 6.59 1 89.94 302 ARG A C 1
ATOM 2307 O O . ARG A 1 302 ? -24.188 -9.508 6.141 1 89.94 302 ARG A O 1
ATOM 2314 N N . PRO A 1 303 ? -25.234 -8.383 7.68 1 93.06 303 PRO A N 1
ATOM 2315 C CA . PRO A 1 303 ? -24.094 -8.547 8.578 1 93.06 303 PRO A CA 1
ATOM 2316 C C . PRO A 1 303 ? -24.172 -9.82 9.414 1 93.06 303 PRO A C 1
ATOM 2318 O O . PRO A 1 303 ? -25.266 -10.398 9.562 1 93.06 303 PRO A O 1
ATOM 2321 N N . VAL A 1 304 ? -23.047 -10.258 9.734 1 95.12 304 VAL A N 1
ATOM 2322 C CA . VAL A 1 304 ? -22.953 -11.328 10.727 1 95.12 304 VAL A CA 1
ATOM 2323 C C . VAL A 1 304 ? -22.406 -10.766 12.039 1 95.12 304 VAL A C 1
ATOM 2325 O O . VAL A 1 304 ? -21.234 -10.422 12.133 1 95.12 304 VAL A O 1
ATOM 2328 N N . LEU A 1 305 ? -23.297 -10.625 12.977 1 95.75 305 LEU A N 1
ATOM 2329 C CA . LEU A 1 305 ? -22.922 -10.078 14.273 1 95.75 305 LEU A CA 1
ATOM 2330 C C . LEU A 1 305 ? -22.766 -11.188 15.312 1 95.75 305 LEU A C 1
ATOM 2332 O O . LEU A 1 305 ? -23.719 -11.945 15.555 1 95.75 305 LEU A O 1
ATOM 2336 N N . PHE A 1 306 ? -21.578 -11.25 15.883 1 94.81 306 PHE A N 1
ATOM 2337 C CA . PHE A 1 306 ? -21.344 -12.234 16.938 1 94.81 306 PHE A CA 1
ATOM 2338 C C . PHE A 1 306 ? -22.031 -11.828 18.234 1 94.81 306 PHE A C 1
ATOM 2340 O O . PHE A 1 306 ? -22.75 -10.828 18.266 1 94.81 306 PHE A O 1
ATOM 2347 N N . ASN A 1 307 ? -21.891 -12.641 19.234 1 90.94 307 ASN A N 1
ATOM 2348 C CA . ASN A 1 307 ? -22.578 -12.438 20.516 1 90.94 307 ASN A CA 1
ATOM 2349 C C . ASN A 1 307 ? -22.109 -11.148 21.203 1 90.94 307 ASN A C 1
ATOM 2351 O O . ASN A 1 307 ? -20.922 -10.812 21.156 1 90.94 307 ASN A O 1
ATOM 2355 N N . GLY A 1 308 ? -23.016 -10.469 21.703 1 87.19 308 GLY A N 1
ATOM 2356 C CA . GLY A 1 308 ? -22.688 -9.367 22.594 1 87.19 308 GLY A CA 1
ATOM 2357 C C . GLY A 1 308 ? -22.328 -8.094 21.844 1 87.19 308 GLY A C 1
ATOM 2358 O O . GLY A 1 308 ? -21.75 -7.168 22.438 1 87.19 308 GLY A O 1
ATOM 2359 N N . VAL A 1 309 ? -22.531 -8.008 20.609 1 92.31 309 VAL A N 1
ATOM 2360 C CA . VAL A 1 309 ? -22.219 -6.816 19.828 1 92.31 309 VAL A CA 1
ATOM 2361 C C . VAL A 1 309 ? -23.266 -5.734 20.109 1 92.31 309 VAL A C 1
ATOM 2363 O O . VAL A 1 309 ? -24.438 -6.035 20.312 1 92.31 309 VAL A O 1
ATOM 2366 N N . MET A 1 310 ? -22.781 -4.562 20.25 1 90.56 310 MET A N 1
ATOM 2367 C CA . MET A 1 310 ? -23.656 -3.408 20.375 1 90.56 310 MET A CA 1
ATOM 2368 C C . MET A 1 310 ? -23.562 -2.502 19.156 1 90.56 310 MET A C 1
ATOM 2370 O O . MET A 1 310 ? -22.484 -1.978 18.859 1 90.56 310 MET A O 1
ATOM 2374 N N . VAL A 1 311 ? -24.641 -2.271 18.469 1 94.62 311 VAL A N 1
ATOM 2375 C CA . VAL A 1 311 ? -24.688 -1.407 17.297 1 94.62 311 VAL A CA 1
ATOM 2376 C C . VAL A 1 311 ? -25.391 -0.096 17.656 1 94.62 311 VAL A C 1
ATOM 2378 O O . VAL A 1 311 ? -26.531 -0.101 18.125 1 94.62 311 VAL A O 1
ATOM 2381 N N . GLY A 1 312 ? -24.703 0.93 17.453 1 90.12 312 GLY A N 1
ATOM 2382 C CA . GLY A 1 312 ? -25.234 2.24 17.797 1 90.12 312 GLY A CA 1
ATOM 2383 C C . GLY A 1 312 ? -26.359 2.682 16.875 1 90.12 312 GLY A C 1
ATOM 2384 O O . GLY A 1 312 ? -26.656 2.014 15.875 1 90.12 312 GLY A O 1
ATOM 2385 N N . GLU A 1 313 ? -27 3.793 17.219 1 87.5 313 GLU A N 1
ATOM 2386 C CA . GLU A 1 313 ? -28.141 4.324 16.484 1 87.5 313 GLU A CA 1
ATOM 2387 C C . GLU A 1 313 ? -27.719 4.801 15.094 1 87.5 313 GLU A C 1
ATOM 2389 O O . GLU A 1 313 ? -26.609 5.309 14.922 1 87.5 313 GLU A O 1
ATOM 2394 N N . GLU A 1 314 ? -28.516 4.57 14.141 1 85.62 314 GLU A N 1
ATOM 2395 C CA . GLU A 1 314 ? -28.359 5.082 12.781 1 85.62 314 GLU A CA 1
ATOM 2396 C C . GLU A 1 314 ? -27.094 4.531 12.125 1 85.62 314 GLU A C 1
ATOM 2398 O O . GLU A 1 314 ? -26.484 5.207 11.305 1 85.62 314 GLU A O 1
ATOM 2403 N N . SER A 1 315 ? -26.656 3.426 12.617 1 90 315 SER A N 1
ATOM 2404 C CA . SER A 1 315 ? -25.469 2.807 12.031 1 90 315 SER A CA 1
ATOM 2405 C C . SER A 1 315 ? -25.828 1.934 10.836 1 90 315 SER A C 1
ATOM 2407 O O . SER A 1 315 ? -26.953 1.422 10.75 1 90 315 SER A O 1
ATOM 2409 N N . HIS A 1 316 ? -24.922 1.855 9.969 1 88.5 316 HIS A N 1
ATOM 2410 C CA . HIS A 1 316 ? -25.125 1.068 8.758 1 88.5 316 HIS A CA 1
ATOM 2411 C C . HIS A 1 316 ? -24.078 -0.034 8.641 1 88.5 316 HIS A C 1
ATOM 2413 O O . HIS A 1 316 ? -22.891 0.247 8.43 1 88.5 316 HIS A O 1
ATOM 2419 N N . LEU A 1 317 ? -24.469 -1.218 8.758 1 92.81 317 LEU A N 1
ATOM 2420 C CA . LEU A 1 317 ? -23.609 -2.385 8.602 1 92.81 317 LEU A CA 1
ATOM 2421 C C . LEU A 1 317 ? -23.984 -3.178 7.359 1 92.81 317 LEU A C 1
ATOM 2423 O O . LEU A 1 317 ? -25.141 -3.564 7.191 1 92.81 317 LEU A O 1
ATOM 2427 N N . ARG A 1 318 ? -23.016 -3.318 6.578 1 86.19 318 ARG A N 1
ATOM 2428 C CA . ARG A 1 318 ? -23.312 -4.004 5.324 1 86.19 318 ARG A CA 1
ATOM 2429 C C . ARG A 1 318 ? -22.406 -5.219 5.137 1 86.19 318 ARG A C 1
ATOM 2431 O O . ARG A 1 318 ? -21.219 -5.074 4.887 1 86.19 318 ARG A O 1
ATOM 2438 N N . ALA A 1 319 ? -22.938 -6.363 5.027 1 87.69 319 ALA A N 1
ATOM 2439 C CA . ALA A 1 319 ? -22.266 -7.625 4.715 1 87.69 319 ALA A CA 1
ATOM 2440 C C . ALA A 1 319 ? -20.922 -7.723 5.426 1 87.69 319 ALA A C 1
ATOM 2442 O O . ALA A 1 319 ? -19.906 -8.039 4.805 1 87.69 319 ALA A O 1
ATOM 2443 N N . CYS A 1 320 ? -20.891 -7.23 6.578 1 91.88 320 CYS A N 1
ATOM 2444 C CA . CYS A 1 320 ? -19.688 -7.277 7.41 1 91.88 320 CYS A CA 1
ATOM 2445 C C . CYS A 1 320 ? -19.828 -8.312 8.523 1 91.88 320 CYS A C 1
ATOM 2447 O O . CYS A 1 320 ? -20.906 -8.875 8.711 1 91.88 320 CYS A O 1
ATOM 2449 N N . VAL A 1 321 ? -18.672 -8.609 9.047 1 94.12 321 VAL A N 1
ATOM 2450 C CA . VAL A 1 321 ? -18.672 -9.492 10.211 1 94.12 321 VAL A CA 1
ATOM 2451 C C . VAL A 1 321 ? -18.109 -8.742 11.422 1 94.12 321 VAL A C 1
ATOM 2453 O O . VAL A 1 321 ? -17.062 -8.117 11.344 1 94.12 321 VAL A O 1
ATOM 2456 N N . VAL A 1 322 ? -18.875 -8.711 12.43 1 94.25 322 VAL A N 1
ATOM 2457 C CA . VAL A 1 322 ? -18.438 -8.023 13.641 1 94.25 322 VAL A CA 1
ATOM 2458 C C . VAL A 1 322 ? -18.25 -9.031 14.766 1 94.25 322 VAL A C 1
ATOM 2460 O O . VAL A 1 322 ? -19.188 -9.742 15.141 1 94.25 322 VAL A O 1
ATOM 2463 N N . GLY A 1 323 ? -17.031 -9.031 15.305 1 92.5 323 GLY A N 1
ATOM 2464 C CA . GLY A 1 323 ? -16.672 -10 16.328 1 92.5 323 GLY A CA 1
ATOM 2465 C C . GLY A 1 323 ? -17.391 -9.758 17.656 1 92.5 323 GLY A C 1
ATOM 2466 O O . GLY A 1 323 ? -18 -8.711 17.844 1 92.5 323 GLY A O 1
ATOM 2467 N N . ARG A 1 324 ? -17.234 -10.688 18.5 1 89 324 ARG A N 1
ATOM 2468 C CA . ARG A 1 324 ? -17.938 -10.734 19.766 1 89 324 ARG A CA 1
ATOM 2469 C C . ARG A 1 324 ? -17.594 -9.523 20.625 1 89 324 ARG A C 1
ATOM 2471 O O . ARG A 1 324 ? -16.438 -9.086 20.656 1 89 324 ARG A O 1
ATOM 2478 N N . GLY A 1 325 ? -18.609 -8.992 21.25 1 84.38 325 GLY A N 1
ATOM 2479 C CA . GLY A 1 325 ? -18.406 -7.969 22.266 1 84.38 325 GLY A CA 1
ATOM 2480 C C . GLY A 1 325 ? -18 -6.629 21.672 1 84.38 325 GLY A C 1
ATOM 2481 O O . GLY A 1 325 ? -17.641 -5.707 22.422 1 84.38 325 GLY A O 1
ATOM 2482 N N . SER A 1 326 ? -17.953 -6.484 20.422 1 90 326 SER A N 1
ATOM 2483 C CA . SER A 1 326 ? -17.562 -5.23 19.797 1 90 326 SER A CA 1
ATOM 2484 C C . SER A 1 326 ? -18.656 -4.172 19.953 1 90 326 SER A C 1
ATOM 2486 O O . SER A 1 326 ? -19.844 -4.504 20.078 1 90 326 SER A O 1
ATOM 2488 N N . ARG A 1 327 ? -18.172 -2.957 20.078 1 87.12 327 ARG A N 1
ATOM 2489 C CA . ARG A 1 327 ? -19.062 -1.819 20.266 1 87.12 327 ARG A CA 1
ATOM 2490 C C . ARG A 1 327 ? -18.984 -0.867 19.078 1 87.12 327 ARG A C 1
ATOM 2492 O O . ARG A 1 327 ? -17.938 -0.253 18.828 1 87.12 327 ARG A O 1
ATOM 2499 N N . ILE A 1 328 ? -20.078 -0.696 18.375 1 92.88 328 ILE A N 1
ATOM 2500 C CA . ILE A 1 328 ? -20.188 0.199 17.219 1 92.88 328 ILE A CA 1
ATOM 2501 C C . ILE A 1 328 ? -20.938 1.467 17.625 1 92.88 328 ILE A C 1
ATOM 2503 O O . ILE A 1 328 ? -22.062 1.399 18.094 1 92.88 328 ILE A O 1
ATOM 2507 N N . GLY A 1 329 ? -20.297 2.557 17.5 1 87.5 329 GLY A N 1
ATOM 2508 C CA . GLY A 1 329 ? -20.891 3.824 17.891 1 87.5 329 GLY A CA 1
ATOM 2509 C C . GLY A 1 329 ? -22.016 4.258 16.969 1 87.5 329 GLY A C 1
ATOM 2510 O O . GLY A 1 329 ? -22.484 3.473 16.156 1 87.5 329 GLY A O 1
ATOM 2511 N N . ARG A 1 330 ? -22.562 5.52 17.25 1 83.62 330 ARG A N 1
ATOM 2512 C CA . ARG A 1 330 ? -23.656 6.062 16.469 1 83.62 330 ARG A CA 1
ATOM 2513 C C . ARG A 1 330 ? -23.188 6.465 15.07 1 83.62 330 ARG A C 1
ATOM 2515 O O . ARG A 1 330 ? -22.078 6.984 14.906 1 83.62 330 ARG A O 1
ATOM 2522 N N . ARG A 1 331 ? -24.016 6.141 14.086 1 83.94 331 ARG A N 1
ATOM 2523 C CA . ARG A 1 331 ? -23.812 6.578 12.711 1 83.94 331 ARG A CA 1
ATOM 2524 C C . ARG A 1 331 ? -22.5 6.035 12.148 1 83.94 331 ARG A C 1
ATOM 2526 O O . ARG A 1 331 ? -21.766 6.754 11.461 1 83.94 331 ARG A O 1
ATOM 2533 N N . VAL A 1 332 ? -22.141 4.898 12.57 1 87.94 332 VAL A N 1
ATOM 2534 C CA . VAL A 1 332 ? -20.953 4.203 12.055 1 87.94 332 VAL A CA 1
ATOM 2535 C C . VAL A 1 332 ? -21.328 3.473 10.758 1 87.94 332 VAL A C 1
ATOM 2537 O O . VAL A 1 332 ? -22.453 3.031 10.586 1 87.94 332 VAL A O 1
ATOM 2540 N N . GLN A 1 333 ? -20.391 3.494 9.938 1 86.19 333 GLN A N 1
ATOM 2541 C CA . GLN A 1 333 ? -20.562 2.715 8.711 1 86.19 333 GLN A CA 1
ATOM 2542 C C . GLN A 1 333 ? -19.5 1.626 8.594 1 86.19 333 GLN A C 1
ATOM 2544 O O . GLN A 1 333 ? -18.312 1.921 8.555 1 86.19 333 GLN A O 1
ATOM 2549 N N . ILE A 1 334 ? -19.938 0.414 8.602 1 90 334 ILE A N 1
ATOM 2550 C CA . ILE A 1 334 ? -19.047 -0.716 8.336 1 90 334 ILE A CA 1
ATOM 2551 C C . ILE A 1 334 ? -19.438 -1.361 7.004 1 90 334 ILE A C 1
ATOM 2553 O O . ILE A 1 334 ? -20.516 -1.919 6.867 1 90 334 ILE A O 1
ATOM 2557 N N . LEU A 1 335 ? -18.562 -1.284 6.23 1 81 335 LEU A N 1
ATOM 2558 C CA . LEU A 1 335 ? -18.906 -1.626 4.855 1 81 335 LEU A CA 1
ATOM 2559 C C . LEU A 1 335 ? -18.609 -3.094 4.57 1 81 335 LEU A C 1
ATOM 2561 O O . LEU A 1 335 ? -18.203 -3.836 5.469 1 81 335 LEU A O 1
ATOM 2565 N N . GLU A 1 336 ? -18.922 -3.488 3.447 1 78.31 336 GLU A N 1
ATOM 2566 C CA . GLU A 1 336 ? -18.953 -4.898 3.072 1 78.31 336 GLU A CA 1
ATOM 2567 C C . GLU A 1 336 ? -17.562 -5.527 3.176 1 78.31 336 GLU A C 1
ATOM 2569 O O . GLU A 1 336 ? -16.562 -4.922 2.768 1 78.31 336 GLU A O 1
ATOM 2574 N N . GLY A 1 337 ? -17.594 -6.699 3.596 1 82.81 337 GLY A N 1
ATOM 2575 C CA . GLY A 1 337 ? -16.344 -7.457 3.672 1 82.81 337 GLY A CA 1
ATOM 2576 C C . GLY A 1 337 ? -15.492 -7.082 4.867 1 82.81 337 GLY A C 1
ATOM 2577 O O . GLY A 1 337 ? -14.516 -7.77 5.18 1 82.81 337 GLY A O 1
ATOM 2578 N N . ALA A 1 338 ? -15.773 -5.934 5.465 1 87.38 338 ALA A N 1
ATOM 2579 C CA . ALA A 1 338 ? -15.047 -5.566 6.676 1 87.38 338 ALA A CA 1
ATOM 2580 C C . ALA A 1 338 ? -15.281 -6.582 7.789 1 87.38 338 ALA A C 1
ATOM 2582 O O . ALA A 1 338 ? -16.375 -7.133 7.91 1 87.38 338 ALA A O 1
ATOM 2583 N N . VAL A 1 339 ? -14.227 -6.895 8.367 1 91.81 339 VAL A N 1
ATOM 2584 C CA . VAL A 1 339 ? -14.312 -7.824 9.492 1 91.81 339 VAL A CA 1
ATOM 2585 C C . VAL A 1 339 ? -13.703 -7.191 10.742 1 91.81 339 VAL A C 1
ATOM 2587 O O . VAL A 1 339 ? -12.539 -6.777 10.727 1 91.81 339 VAL A O 1
ATOM 2590 N N . LEU A 1 340 ? -14.453 -7.008 11.688 1 91.38 340 LEU A N 1
ATOM 2591 C CA . LEU A 1 340 ? -13.984 -6.512 12.977 1 91.38 340 LEU A CA 1
ATOM 2592 C C . LEU A 1 340 ? -13.719 -7.668 13.938 1 91.38 340 LEU A C 1
ATOM 2594 O O . LEU A 1 340 ? -14.594 -8.5 14.172 1 91.38 340 LEU A O 1
ATOM 2598 N N . GLY A 1 341 ? -12.453 -7.672 14.359 1 89.25 341 GLY A N 1
ATOM 2599 C CA . GLY A 1 341 ? -12.148 -8.648 15.383 1 89.25 341 GLY A CA 1
ATOM 2600 C C . GLY A 1 341 ? -12.961 -8.461 16.656 1 89.25 341 GLY A C 1
ATOM 2601 O O . GLY A 1 341 ? -13.906 -7.672 16.672 1 89.25 341 GLY A O 1
ATOM 2602 N N . HIS A 1 342 ? -12.68 -9.289 17.688 1 85.44 342 HIS A N 1
ATOM 2603 C CA . HIS A 1 342 ? -13.438 -9.266 18.938 1 85.44 342 HIS A CA 1
ATOM 2604 C C . HIS A 1 342 ? -13.07 -8.047 19.781 1 85.44 342 HIS A C 1
ATOM 2606 O O . HIS A 1 342 ? -11.945 -7.551 19.703 1 85.44 342 HIS A O 1
ATOM 2612 N N . LEU A 1 343 ? -14.078 -7.461 20.406 1 80.44 343 LEU A N 1
ATOM 2613 C CA . LEU A 1 343 ? -13.914 -6.426 21.406 1 80.44 343 LEU A CA 1
ATOM 2614 C C . LEU A 1 343 ? -13.352 -5.148 20.797 1 80.44 343 LEU A C 1
ATOM 2616 O O . LEU A 1 343 ? -12.484 -4.504 21.391 1 80.44 343 LEU A O 1
ATOM 2620 N N . CYS A 1 344 ? -13.672 -4.941 19.547 1 87.44 344 CYS A N 1
ATOM 2621 C CA . CYS A 1 344 ? -13.305 -3.68 18.906 1 87.44 344 CYS A CA 1
ATOM 2622 C C . CYS A 1 344 ? -14.297 -2.58 19.266 1 87.44 344 CYS A C 1
ATOM 2624 O O . CYS A 1 344 ? -15.445 -2.861 19.625 1 87.44 344 CYS A O 1
ATOM 2626 N N . THR A 1 345 ? -13.805 -1.373 19.375 1 84.19 345 THR A N 1
ATOM 2627 C CA . THR A 1 345 ? -14.656 -0.204 19.562 1 84.19 345 THR A CA 1
ATOM 2628 C C . THR A 1 345 ? -14.539 0.753 18.391 1 84.19 345 THR A C 1
ATOM 2630 O O . THR A 1 345 ? -13.445 1.228 18.078 1 84.19 345 THR A O 1
ATOM 2633 N N . VAL A 1 346 ? -15.633 0.992 17.734 1 88.75 346 VAL A N 1
ATOM 2634 C CA . VAL A 1 346 ? -15.672 1.912 16.609 1 88.75 346 VAL A CA 1
ATOM 2635 C C . VAL A 1 346 ? -16.359 3.209 17.016 1 88.75 346 VAL A C 1
ATOM 2637 O O . VAL A 1 346 ? -17.547 3.203 17.375 1 88.75 346 VAL A O 1
ATOM 2640 N N . GLY A 1 347 ? -15.609 4.242 17 1 82.5 347 GLY A N 1
ATOM 2641 C CA . GLY A 1 347 ? -16.141 5.527 17.422 1 82.5 347 GLY A CA 1
ATOM 2642 C C . GLY A 1 347 ? -17.25 6.039 16.531 1 82.5 347 GLY A C 1
ATOM 2643 O O . GLY A 1 347 ? -17.438 5.543 15.414 1 82.5 347 GLY A O 1
ATOM 2644 N N . GLU A 1 348 ? -18 7.047 17.094 1 78.62 348 GLU A N 1
ATOM 2645 C CA . GLU A 1 348 ? -19.156 7.594 16.391 1 78.62 348 GLU A CA 1
ATOM 2646 C C . GLU A 1 348 ? -18.75 8.164 15.039 1 78.62 348 GLU A C 1
ATOM 2648 O O . GLU A 1 348 ? -17.688 8.773 14.906 1 78.62 348 GLU A O 1
ATOM 2653 N N . GLU A 1 349 ? -19.5 7.859 14.07 1 76.44 349 GLU A N 1
ATOM 2654 C CA . GLU A 1 349 ? -19.375 8.406 12.727 1 76.44 349 GLU A CA 1
ATOM 2655 C C . GLU A 1 349 ? -18.125 7.879 12.023 1 76.44 349 GLU A C 1
ATOM 2657 O O . GLU A 1 349 ? -17.703 8.43 11.016 1 76.44 349 GLU A O 1
ATOM 2662 N N . ALA A 1 350 ? -17.531 6.926 12.633 1 81.38 350 ALA A N 1
ATOM 2663 C CA . ALA A 1 350 ? -16.391 6.289 11.984 1 81.38 350 ALA A CA 1
ATOM 2664 C C . ALA A 1 350 ? -16.828 5.426 10.812 1 81.38 350 ALA A C 1
ATOM 2666 O O . ALA A 1 350 ? -18 5.023 10.727 1 81.38 350 ALA A O 1
ATOM 2667 N N . GLN A 1 351 ? -15.93 5.336 9.875 1 81.25 351 GLN A N 1
ATOM 2668 C CA . GLN A 1 351 ? -16.203 4.492 8.719 1 81.25 351 GLN A CA 1
ATOM 2669 C C . GLN A 1 351 ? -15.125 3.439 8.531 1 81.25 351 GLN A C 1
ATOM 2671 O O . GLN A 1 351 ? -13.938 3.768 8.469 1 81.25 351 GLN A O 1
ATOM 2676 N N . VAL A 1 352 ? -15.57 2.211 8.5 1 84.69 352 VAL A N 1
ATOM 2677 C CA . VAL A 1 352 ? -14.664 1.118 8.164 1 84.69 352 VAL A CA 1
ATOM 2678 C C . VAL A 1 352 ? -14.875 0.688 6.719 1 84.69 352 VAL A C 1
ATOM 2680 O O . VAL A 1 352 ? -15.938 0.162 6.375 1 84.69 352 VAL A O 1
ATOM 2683 N N . GLN A 1 353 ? -13.891 0.916 6.059 1 73.75 353 GLN A N 1
ATOM 2684 C CA . GLN A 1 353 ? -14.031 0.706 4.621 1 73.75 353 GLN A CA 1
ATOM 2685 C C . GLN A 1 353 ? -14.102 -0.782 4.285 1 73.75 353 GLN A C 1
ATOM 2687 O O . GLN A 1 353 ? -13.773 -1.627 5.121 1 73.75 353 GLN A O 1
ATOM 2692 N N . SER A 1 354 ? -14.594 -1.053 3.121 1 71.69 354 SER A N 1
ATOM 2693 C CA . SER A 1 354 ? -14.836 -2.418 2.666 1 71.69 354 SER A CA 1
ATOM 2694 C C . SER A 1 354 ? -13.562 -3.256 2.727 1 71.69 354 SER A C 1
ATOM 2696 O O . SER A 1 354 ? -12.484 -2.777 2.379 1 71.69 354 SER A O 1
ATOM 2698 N N . GLY A 1 355 ? -13.719 -4.406 3.156 1 76.06 355 GLY A N 1
ATOM 2699 C CA . GLY A 1 355 ? -12.648 -5.387 3.15 1 76.06 355 GLY A CA 1
ATOM 2700 C C . GLY A 1 355 ? -11.633 -5.164 4.254 1 76.06 355 GLY A C 1
ATOM 2701 O O . GLY A 1 355 ? -10.695 -5.949 4.41 1 76.06 355 GLY A O 1
ATOM 2702 N N . CYS A 1 356 ? -11.758 -4.051 5.031 1 80.69 356 CYS A N 1
ATOM 2703 C CA . CYS A 1 356 ? -10.82 -3.768 6.109 1 80.69 356 CYS A CA 1
ATOM 2704 C C . CYS A 1 356 ? -10.977 -4.773 7.246 1 80.69 356 CYS A C 1
ATOM 2706 O O . CYS A 1 356 ? -12.094 -5.16 7.594 1 80.69 356 CYS A O 1
ATOM 2708 N N . ARG A 1 357 ? -9.875 -5.281 7.594 1 86.31 357 ARG A N 1
ATOM 2709 C CA . ARG A 1 357 ? -9.844 -6.172 8.75 1 86.31 357 ARG A CA 1
ATOM 2710 C C . ARG A 1 357 ? -9.305 -5.457 9.984 1 86.31 357 ARG A C 1
ATOM 2712 O O . ARG A 1 357 ? -8.195 -4.918 9.961 1 86.31 357 ARG A O 1
ATOM 2719 N N . ILE A 1 358 ? -10.094 -5.418 10.945 1 85.81 358 ILE A N 1
ATOM 2720 C CA . ILE A 1 358 ? -9.711 -4.777 12.195 1 85.81 358 ILE A CA 1
ATOM 2721 C C . ILE A 1 358 ? -9.438 -5.84 13.258 1 85.81 358 ILE A C 1
ATOM 2723 O O . ILE A 1 358 ? -10.336 -6.586 13.648 1 85.81 358 ILE A O 1
ATOM 2727 N N . TRP A 1 359 ? -8.164 -5.922 13.656 1 83.12 359 TRP A N 1
ATOM 2728 C CA . TRP A 1 359 ? -7.797 -6.934 14.641 1 83.12 359 TRP A CA 1
ATOM 2729 C C . TRP A 1 359 ? -8.484 -6.668 15.977 1 83.12 359 TRP A C 1
ATOM 2731 O O . TRP A 1 359 ? -8.977 -5.566 16.219 1 83.12 359 TRP A O 1
ATOM 2741 N N . PRO A 1 360 ? -8.555 -7.73 16.859 1 79.81 360 PRO A N 1
ATOM 2742 C CA . PRO A 1 360 ? -9.328 -7.637 18.109 1 79.81 360 PRO A CA 1
ATOM 2743 C C . PRO A 1 360 ? -8.828 -6.523 19.031 1 79.81 360 PRO A C 1
ATOM 2745 O O . PRO A 1 360 ? -7.625 -6.27 19.094 1 79.81 360 PRO A O 1
ATOM 2748 N N . GLY A 1 361 ? -9.719 -5.898 19.688 1 74.31 361 GLY A N 1
ATOM 2749 C CA . GLY A 1 361 ? -9.406 -4.941 20.734 1 74.31 361 GLY A CA 1
ATOM 2750 C C . GLY A 1 361 ? -9 -3.58 20.203 1 74.31 361 GLY A C 1
ATOM 2751 O O . GLY A 1 361 ? -8.391 -2.785 20.906 1 74.31 361 GLY A O 1
ATOM 2752 N N . LYS A 1 362 ? -9.203 -3.316 18.906 1 79.38 362 LYS A N 1
ATOM 2753 C CA . LYS A 1 362 ? -8.797 -2.043 18.312 1 79.38 362 LYS A CA 1
ATOM 2754 C C . LYS A 1 362 ? -9.844 -0.963 18.578 1 79.38 362 LYS A C 1
ATOM 2756 O O . LYS A 1 362 ? -11.031 -1.266 18.75 1 79.38 362 LYS A O 1
ATOM 2761 N N . TYR A 1 363 ? -9.352 0.242 18.734 1 77.19 363 TYR A N 1
ATOM 2762 C CA . TYR A 1 363 ? -10.211 1.41 18.875 1 77.19 363 TYR A CA 1
ATOM 2763 C C . TYR A 1 363 ? -10.109 2.318 17.656 1 77.19 363 TYR A C 1
ATOM 2765 O O . TYR A 1 363 ? -9.016 2.758 17.297 1 77.19 363 TYR A O 1
ATOM 2773 N N . ILE A 1 364 ? -11.188 2.535 16.969 1 81.06 364 ILE A N 1
ATOM 2774 C CA . ILE A 1 364 ? -11.273 3.461 15.844 1 81.06 364 ILE A CA 1
ATOM 2775 C C . ILE A 1 364 ? -11.859 4.793 16.312 1 81.06 364 ILE A C 1
ATOM 2777 O O . ILE A 1 364 ? -12.969 4.84 16.844 1 81.06 364 ILE A O 1
ATOM 2781 N N . GLU A 1 365 ? -11.141 5.848 16.141 1 71.88 365 GLU A N 1
ATOM 2782 C CA . GLU A 1 365 ? -11.555 7.168 16.609 1 71.88 365 GLU A CA 1
ATOM 2783 C C . GLU A 1 365 ? -12.828 7.629 15.898 1 71.88 365 GLU A C 1
ATOM 2785 O O . GLU A 1 365 ? -13.078 7.254 14.75 1 71.88 365 GLU A O 1
ATOM 2790 N N . PRO A 1 366 ? -13.625 8.391 16.781 1 68.69 366 PRO A N 1
ATOM 2791 C CA . PRO A 1 366 ? -14.82 8.945 16.141 1 68.69 366 PRO A CA 1
ATOM 2792 C C . PRO A 1 366 ? -14.508 9.734 14.867 1 68.69 366 PRO A C 1
ATOM 2794 O O . PRO A 1 366 ? -13.547 10.5 14.836 1 68.69 366 PRO A O 1
ATOM 2797 N N . GLY A 1 367 ? -15.219 9.461 13.945 1 64.75 367 GLY A N 1
ATOM 2798 C CA . GLY A 1 367 ? -15.094 10.18 12.688 1 64.75 367 GLY A CA 1
ATOM 2799 C C . GLY A 1 367 ? -13.961 9.664 11.82 1 64.75 367 GLY A C 1
ATOM 2800 O O . GLY A 1 367 ? -13.75 10.164 10.711 1 64.75 367 GLY A O 1
ATOM 2801 N N . ALA A 1 368 ? -13.273 8.672 12.273 1 70.12 368 ALA A N 1
ATOM 2802 C CA . ALA A 1 368 ? -12.125 8.148 11.531 1 70.12 368 ALA A CA 1
ATOM 2803 C C . ALA A 1 368 ? -12.586 7.258 10.375 1 70.12 368 ALA A C 1
ATOM 2805 O O . ALA A 1 368 ? -13.641 6.617 10.453 1 70.12 368 ALA A O 1
ATOM 2806 N N . THR A 1 369 ? -11.859 7.371 9.312 1 71.06 369 THR A N 1
ATOM 2807 C CA . THR A 1 369 ? -12.078 6.441 8.211 1 71.06 369 THR A CA 1
ATOM 2808 C C . THR A 1 369 ? -10.914 5.457 8.102 1 71.06 369 THR A C 1
ATOM 2810 O O . THR A 1 369 ? -9.766 5.859 7.926 1 71.06 369 THR A O 1
ATOM 2813 N N . VAL A 1 370 ? -11.289 4.211 8.25 1 74.19 370 VAL A N 1
ATOM 2814 C CA . VAL A 1 370 ? -10.281 3.16 8.195 1 74.19 370 VAL A CA 1
ATOM 2815 C C . VAL A 1 370 ? -10.227 2.566 6.789 1 74.19 370 VAL A C 1
ATOM 2817 O O . VAL A 1 370 ? -11.195 1.955 6.328 1 74.19 370 VAL A O 1
ATOM 2820 N N . HIS A 1 371 ? -9.086 2.758 6.172 1 61.44 371 HIS A N 1
ATOM 2821 C CA . HIS A 1 371 ? -8.953 2.287 4.797 1 61.44 371 HIS A CA 1
ATOM 2822 C C . HIS A 1 371 ? -8.023 1.086 4.711 1 61.44 371 HIS A C 1
ATOM 2824 O O . HIS A 1 371 ? -7.879 0.482 3.645 1 61.44 371 HIS A O 1
ATOM 2830 N N . THR A 1 372 ? -7.359 0.818 5.75 1 62.44 372 THR A N 1
ATOM 2831 C CA . THR A 1 372 ? -6.414 -0.292 5.77 1 62.44 372 THR A CA 1
ATOM 2832 C C . THR A 1 372 ? -6.668 -1.197 6.973 1 62.44 372 THR A C 1
ATOM 2834 O O . THR A 1 372 ? -7.355 -0.805 7.914 1 62.44 372 THR A O 1
ATOM 2837 N N . ASN A 1 373 ? -6.141 -2.432 6.742 1 72.19 373 ASN A N 1
ATOM 2838 C CA . ASN A 1 373 ? -6.262 -3.34 7.879 1 72.19 373 ASN A CA 1
ATOM 2839 C C . ASN A 1 373 ? -5.617 -2.758 9.133 1 72.19 373 ASN A C 1
ATOM 2841 O O . ASN A 1 373 ? -4.57 -2.115 9.055 1 72.19 373 ASN A O 1
ATOM 2845 N N . LEU A 1 374 ? -6.324 -2.748 10.094 1 71.69 374 LEU A N 1
ATOM 2846 C CA . LEU A 1 374 ? -5.805 -2.262 11.359 1 71.69 374 LEU A CA 1
ATOM 2847 C C . LEU A 1 374 ? -5.316 -3.418 12.227 1 71.69 374 LEU A C 1
ATOM 2849 O O . LEU A 1 374 ? -6.074 -3.947 13.047 1 71.69 374 LEU A O 1
ATOM 2853 N N . ILE A 1 375 ? -4.129 -3.803 11.875 1 61.59 375 ILE A N 1
ATOM 2854 C CA . ILE A 1 375 ? -3.555 -4.938 12.586 1 61.59 375 ILE A CA 1
ATOM 2855 C C . ILE A 1 375 ? -2.768 -4.438 13.797 1 61.59 375 ILE A C 1
ATOM 2857 O O . ILE A 1 375 ? -2.91 -4.969 14.898 1 61.59 375 ILE A O 1
ATOM 2861 N N . TRP A 1 376 ? -1.957 -3.455 13.367 1 48.78 376 TRP A N 1
ATOM 2862 C CA . TRP A 1 376 ? -1.109 -2.906 14.422 1 48.78 376 TRP A CA 1
ATOM 2863 C C . TRP A 1 376 ? -1.507 -1.47 14.742 1 48.78 376 TRP A C 1
ATOM 2865 O O . TRP A 1 376 ? -2.152 -0.799 13.938 1 48.78 376 TRP A O 1
ATOM 2875 N N . GLY A 1 377 ? -1.219 -0.923 15.883 1 54.91 377 GLY A N 1
ATOM 2876 C CA . GLY A 1 377 ? -1.434 0.462 16.266 1 54.91 377 GLY A CA 1
ATOM 2877 C C . GLY A 1 377 ? -2.855 0.744 16.703 1 54.91 377 GLY A C 1
ATOM 2878 O O . GLY A 1 377 ? -3.721 -0.129 16.625 1 54.91 377 GLY A O 1
ATOM 2879 N N . THR A 1 378 ? -3.131 1.537 17.391 1 48.69 378 THR A N 1
ATOM 2880 C CA . THR A 1 378 ? -4.395 1.774 18.078 1 48.69 378 THR A CA 1
ATOM 2881 C C . THR A 1 378 ? -5.383 2.49 17.156 1 48.69 378 THR A C 1
ATOM 2883 O O . THR A 1 378 ? -6.598 2.375 17.344 1 48.69 378 THR A O 1
ATOM 2886 N N . GLY A 1 379 ? -4.855 3.518 16 1 52.91 379 GLY A N 1
ATOM 2887 C CA . GLY A 1 379 ? -5.984 4.352 15.609 1 52.91 379 GLY A CA 1
ATOM 2888 C C . GLY A 1 379 ? -5.84 4.941 14.219 1 52.91 379 GLY A C 1
ATOM 2889 O O . GLY A 1 379 ? -4.73 5.047 13.695 1 52.91 379 GLY A O 1
ATOM 2890 N N . ALA A 1 380 ? -6.789 4.762 13.227 1 55.12 380 ALA A N 1
ATOM 2891 C CA . ALA A 1 380 ? -6.891 5.543 11.992 1 55.12 380 ALA A CA 1
ATOM 2892 C C . ALA A 1 380 ? -6.984 7.035 12.297 1 55.12 380 ALA A C 1
ATOM 2894 O O . ALA A 1 380 ? -7.754 7.449 13.172 1 55.12 380 ALA A O 1
ATOM 2895 N N . ARG A 1 381 ? -5.875 7.988 11.906 1 56.88 381 ARG A N 1
ATOM 2896 C CA . ARG A 1 381 ? -5.812 9.422 12.148 1 56.88 381 ARG A CA 1
ATOM 2897 C C . ARG A 1 381 ? -6.5 10.203 11.031 1 56.88 381 ARG A C 1
ATOM 2899 O O . ARG A 1 381 ? -6.52 9.758 9.883 1 56.88 381 ARG A O 1
ATOM 2906 N N . ARG A 1 382 ? -7.078 11.273 11.422 1 55.62 382 ARG A N 1
ATOM 2907 C CA . ARG A 1 382 ? -7.773 12.18 10.516 1 55.62 382 ARG A CA 1
ATOM 2908 C C . ARG A 1 382 ? -6.789 12.906 9.609 1 55.62 382 ARG A C 1
ATOM 2910 O O . ARG A 1 382 ? -7.043 13.07 8.414 1 55.62 382 ARG A O 1
ATOM 2917 N N . HIS A 1 383 ? -5.617 13.484 10.227 1 64.81 383 HIS A N 1
ATOM 2918 C CA . HIS A 1 383 ? -4.641 14.227 9.43 1 64.81 383 HIS A CA 1
ATOM 2919 C C . HIS A 1 383 ? -3.27 13.562 9.484 1 64.81 383 HIS A C 1
ATOM 2921 O O . HIS A 1 383 ? -2.816 13.148 10.555 1 64.81 383 HIS A O 1
ATOM 2927 N N . LEU A 1 384 ? -2.705 13.422 8.305 1 75.56 384 LEU A N 1
ATOM 2928 C CA . LEU A 1 384 ? -1.404 12.766 8.188 1 75.56 384 LEU A CA 1
ATOM 2929 C C . LEU A 1 384 ? -0.292 13.68 8.695 1 75.56 384 LEU A C 1
ATOM 2931 O O . LEU A 1 384 ? 0.604 13.234 9.414 1 75.56 384 LEU A O 1
ATOM 2935 N N . PHE A 1 385 ? -0.391 15.008 8.359 1 83.94 385 PHE A N 1
ATOM 2936 C CA . PHE A 1 385 ? 0.655 15.945 8.75 1 83.94 385 PHE A CA 1
ATOM 2937 C C . PHE A 1 385 ? 0.377 16.516 10.133 1 83.94 385 PHE A C 1
ATOM 2939 O O . PHE A 1 385 ? -0.756 16.906 10.43 1 83.94 385 PHE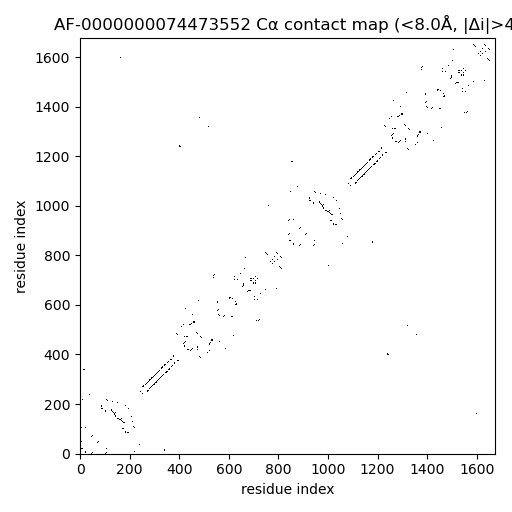 A O 1
ATOM 2946 N N . GLY A 1 386 ? 1.363 16.5 10.938 1 77.88 386 GLY A N 1
ATOM 2947 C CA . GLY A 1 386 ? 1.322 17.172 12.227 1 77.88 386 GLY A CA 1
ATOM 2948 C C . GLY A 1 386 ? 2.018 18.516 12.219 1 77.88 386 GLY A C 1
ATOM 2949 O O . GLY A 1 386 ? 1.958 19.25 11.227 1 77.88 386 GLY A O 1
ATOM 2950 N N . ALA A 1 387 ? 2.604 18.828 13.32 1 75.81 387 ALA A N 1
ATOM 2951 C CA . ALA A 1 387 ? 3.248 20.125 13.5 1 75.81 387 ALA A CA 1
ATOM 2952 C C . ALA A 1 387 ? 4.527 20.234 12.672 1 75.81 387 ALA A C 1
ATOM 2954 O O . ALA A 1 387 ? 4.844 21.297 12.125 1 75.81 387 ALA A O 1
ATOM 2955 N N . ARG A 1 388 ? 5.312 19.172 12.562 1 83.5 388 ARG A N 1
ATOM 2956 C CA . ARG A 1 388 ? 6.602 19.234 11.883 1 83.5 388 ARG A CA 1
ATOM 2957 C C . ARG A 1 388 ? 6.656 18.25 10.719 1 83.5 388 ARG A C 1
ATOM 2959 O O . ARG A 1 388 ? 7.727 17.984 10.172 1 83.5 388 ARG A O 1
ATOM 2966 N N . GLY A 1 389 ? 5.586 17.734 10.383 1 89.88 389 GLY A N 1
ATOM 2967 C CA . GLY A 1 389 ? 5.562 16.75 9.312 1 89.88 389 GLY A CA 1
ATOM 2968 C C . GLY A 1 389 ? 4.711 15.531 9.641 1 89.88 389 GLY A C 1
ATOM 2969 O O . GLY A 1 389 ? 3.684 15.648 10.305 1 89.88 389 GLY A O 1
ATOM 2970 N N . VAL A 1 390 ? 5.184 14.445 9.094 1 90.44 390 VAL A N 1
ATOM 2971 C CA . VAL A 1 390 ? 4.434 13.211 9.312 1 90.44 390 VAL A CA 1
ATOM 2972 C C . VAL A 1 390 ? 5.117 12.383 10.391 1 90.44 390 VAL A C 1
ATOM 2974 O O . VAL A 1 390 ? 6.281 12 10.25 1 90.44 390 VAL A O 1
ATOM 2977 N N . ALA A 1 391 ? 4.41 12.164 11.469 1 88.5 391 ALA A N 1
ATOM 2978 C CA . ALA A 1 391 ? 5 11.43 12.586 1 88.5 391 ALA A CA 1
ATOM 2979 C C . ALA A 1 391 ? 4.09 10.297 13.047 1 88.5 391 ALA A C 1
ATOM 2981 O O . ALA A 1 391 ? 2.869 10.367 12.891 1 88.5 391 ALA A O 1
ATOM 2982 N N . GLY A 1 392 ? 4.688 9.219 13.555 1 82.19 392 GLY A N 1
ATOM 2983 C CA . GLY A 1 392 ? 3.967 8.078 14.094 1 82.19 392 GLY A CA 1
ATOM 2984 C C . GLY A 1 392 ? 4.883 6.996 14.641 1 82.19 392 GLY A C 1
ATOM 2985 O O . GLY A 1 392 ? 6.105 7.105 14.539 1 82.19 392 GLY A O 1
ATOM 2986 N N . LEU A 1 393 ? 4.324 6.008 15.242 1 81.69 393 LEU A N 1
ATOM 2987 C CA . LEU A 1 393 ? 5.094 4.898 15.797 1 81.69 393 LEU A CA 1
ATOM 2988 C C . LEU A 1 393 ? 5.852 4.16 14.695 1 81.69 393 LEU A C 1
ATOM 2990 O O . LEU A 1 393 ? 5.301 3.885 13.633 1 81.69 393 LEU A O 1
ATOM 2994 N N . ALA A 1 394 ? 7.07 3.865 14.984 1 86.94 394 ALA A N 1
ATOM 2995 C CA . ALA A 1 394 ? 7.969 3.25 14.016 1 86.94 394 ALA A CA 1
ATOM 2996 C C . ALA A 1 394 ? 7.469 1.868 13.602 1 86.94 394 ALA A C 1
ATOM 2998 O O . ALA A 1 394 ? 7.223 1.012 14.453 1 86.94 394 ALA A O 1
ATOM 2999 N N . ASN A 1 395 ? 7.312 1.624 12.242 1 86.62 395 ASN A N 1
ATOM 3000 C CA . ASN A 1 395 ? 6.984 0.344 11.625 1 86.62 395 ASN A CA 1
ATOM 3001 C C . ASN A 1 395 ? 5.578 -0.117 12 1 86.62 395 ASN A C 1
ATOM 3003 O O . ASN A 1 395 ? 5.254 -1.299 11.875 1 86.62 395 ASN A O 1
ATOM 3007 N N . VAL A 1 396 ? 4.863 0.777 12.617 1 77 396 VAL A N 1
ATOM 3008 C CA . VAL A 1 396 ? 3.457 0.539 12.922 1 77 396 VAL A CA 1
ATOM 3009 C C . VAL A 1 396 ? 2.592 1.573 12.203 1 77 396 VAL A C 1
ATOM 3011 O O . VAL A 1 396 ? 1.909 1.252 11.227 1 77 396 VAL A O 1
ATOM 3014 N N . ASP A 1 397 ? 2.783 2.873 12.625 1 75.56 397 ASP A N 1
ATOM 3015 C CA . ASP A 1 397 ? 2.1 3.963 11.93 1 75.56 397 ASP A CA 1
ATOM 3016 C C . ASP A 1 397 ? 2.848 4.359 10.664 1 75.56 397 ASP A C 1
ATOM 3018 O O . ASP A 1 397 ? 2.232 4.559 9.609 1 75.56 397 ASP A O 1
ATOM 3022 N N . ILE A 1 398 ? 4.113 4.535 10.914 1 88.44 398 ILE A N 1
ATOM 3023 C CA . ILE A 1 398 ? 4.977 4.848 9.781 1 88.44 398 ILE A CA 1
ATOM 3024 C C . ILE A 1 398 ? 5.641 3.572 9.273 1 88.44 398 ILE A C 1
ATOM 3026 O O . ILE A 1 398 ? 6.691 3.17 9.773 1 88.44 398 ILE A O 1
ATOM 3030 N N . THR A 1 399 ? 5.043 3.01 8.312 1 86.62 399 THR A N 1
ATOM 3031 C CA . THR A 1 399 ? 5.543 1.777 7.711 1 86.62 399 THR A CA 1
ATOM 3032 C C . THR A 1 399 ? 6.262 2.068 6.398 1 86.62 399 THR A C 1
ATOM 3034 O O . THR A 1 399 ? 6.105 3.146 5.824 1 86.62 399 THR A O 1
ATOM 3037 N N . PRO A 1 400 ? 7.133 1.113 5.949 1 91.88 400 PRO A N 1
ATOM 3038 C CA . PRO A 1 400 ? 7.758 1.31 4.641 1 91.88 400 PRO A CA 1
ATOM 3039 C C . PRO A 1 400 ? 6.738 1.46 3.516 1 91.88 400 PRO A C 1
ATOM 3041 O O . PRO A 1 400 ? 6.988 2.176 2.543 1 91.88 400 PRO A O 1
ATOM 3044 N N . GLU A 1 401 ? 5.59 0.803 3.664 1 86.25 401 GLU A N 1
ATOM 3045 C CA . GLU A 1 401 ? 4.531 0.917 2.666 1 86.25 401 GLU A CA 1
ATOM 3046 C C . GLU A 1 401 ? 4 2.346 2.582 1 86.25 401 GLU A C 1
ATOM 3048 O O . GLU A 1 401 ? 3.826 2.887 1.488 1 86.25 401 GLU A O 1
ATOM 3053 N N . LEU A 1 402 ? 3.76 2.91 3.758 1 85.25 402 LEU A N 1
ATOM 3054 C CA . LEU A 1 402 ? 3.303 4.297 3.791 1 85.25 402 LEU A CA 1
ATOM 3055 C C . LEU A 1 402 ? 4.379 5.234 3.256 1 85.25 402 LEU A C 1
ATOM 3057 O O . LEU A 1 402 ? 4.074 6.195 2.543 1 85.25 402 LEU A O 1
ATOM 3061 N N . ALA A 1 403 ? 5.594 4.992 3.643 1 94.62 403 ALA A N 1
ATOM 3062 C CA . ALA A 1 403 ? 6.715 5.852 3.271 1 94.62 403 ALA A CA 1
ATOM 3063 C C . ALA A 1 403 ? 6.871 5.926 1.756 1 94.62 403 ALA A C 1
ATOM 3065 O O . ALA A 1 403 ? 7.188 6.988 1.21 1 94.62 403 ALA A O 1
ATOM 3066 N N . ILE A 1 404 ? 6.727 4.82 1.05 1 93.44 404 ILE A N 1
ATOM 3067 C CA . ILE A 1 404 ? 6.859 4.809 -0.403 1 93.44 404 ILE A CA 1
ATOM 3068 C C . ILE A 1 404 ? 5.77 5.68 -1.025 1 93.44 404 ILE A C 1
ATOM 3070 O O . ILE A 1 404 ? 6.027 6.426 -1.974 1 93.44 404 ILE A O 1
ATOM 3074 N N . ARG A 1 405 ? 4.613 5.504 -0.508 1 88.12 405 ARG A N 1
ATOM 3075 C CA . ARG A 1 405 ? 3.494 6.285 -1.024 1 88.12 405 ARG A CA 1
ATOM 3076 C C . ARG A 1 405 ? 3.697 7.773 -0.753 1 88.12 405 ARG A C 1
ATOM 3078 O O . ARG A 1 405 ? 3.33 8.617 -1.576 1 88.12 405 ARG A O 1
ATOM 3085 N N . LEU A 1 406 ? 4.227 8.07 0.419 1 92.69 406 LEU A N 1
ATOM 3086 C CA . LEU A 1 406 ? 4.531 9.453 0.762 1 92.69 406 LEU A CA 1
ATOM 3087 C C . LEU A 1 406 ? 5.574 10.039 -0.189 1 92.69 406 LEU A C 1
ATOM 3089 O O . LEU A 1 406 ? 5.453 11.18 -0.624 1 92.69 406 LEU A O 1
ATOM 3093 N N . GLY A 1 407 ? 6.594 9.281 -0.456 1 96 407 GLY A N 1
ATOM 3094 C CA . GLY A 1 407 ? 7.594 9.719 -1.42 1 96 407 GLY A CA 1
ATOM 3095 C C . GLY A 1 407 ? 7.02 9.961 -2.803 1 96 407 GLY A C 1
ATOM 3096 O O . GLY A 1 407 ? 7.355 10.953 -3.451 1 96 407 GLY A O 1
ATOM 3097 N N . ALA A 1 408 ? 6.18 9.023 -3.246 1 91.94 408 ALA A N 1
ATOM 3098 C CA . ALA A 1 408 ? 5.547 9.164 -4.555 1 91.94 408 ALA A CA 1
ATOM 3099 C C . ALA A 1 408 ? 4.625 10.375 -4.594 1 91.94 408 ALA A C 1
ATOM 3101 O O . ALA A 1 408 ? 4.578 11.094 -5.594 1 91.94 408 ALA A O 1
ATOM 3102 N N . ALA A 1 409 ? 3.842 10.555 -3.523 1 89.94 409 ALA A N 1
ATOM 3103 C CA . ALA A 1 409 ? 2.932 11.695 -3.4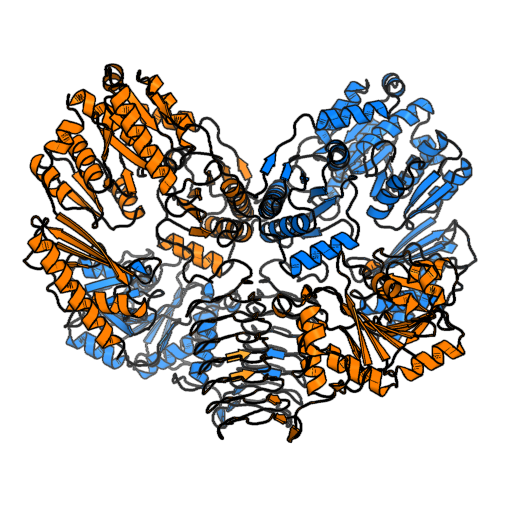43 1 89.94 409 ALA A CA 1
ATOM 3104 C C . ALA A 1 409 ? 3.695 13.008 -3.486 1 89.94 409 ALA A C 1
ATOM 3106 O O . ALA A 1 409 ? 3.34 13.922 -4.242 1 89.94 409 ALA A O 1
ATOM 3107 N N . PHE A 1 410 ? 4.734 13.211 -2.686 1 96.19 410 PHE A N 1
ATOM 3108 C CA . PHE A 1 410 ? 5.551 14.422 -2.668 1 96.19 410 PHE A CA 1
ATOM 3109 C C . PHE A 1 410 ? 6.168 14.672 -4.039 1 96.19 410 PHE A C 1
ATOM 3111 O O . PHE A 1 410 ? 6.113 15.789 -4.551 1 96.19 410 PHE A O 1
ATOM 3118 N N . GLY A 1 411 ? 6.754 13.562 -4.59 1 94.94 411 GLY A N 1
ATOM 3119 C CA . GLY A 1 411 ? 7.363 13.688 -5.902 1 94.94 411 GLY A CA 1
ATOM 3120 C C . GLY A 1 411 ? 6.379 14.102 -6.98 1 94.94 411 GLY A C 1
ATOM 3121 O O . GLY A 1 411 ? 6.734 14.844 -7.902 1 94.94 411 GLY A O 1
ATOM 3122 N N . SER A 1 412 ? 5.188 13.594 -6.879 1 89.94 412 SER A N 1
ATOM 3123 C CA . SER A 1 412 ? 4.164 13.898 -7.871 1 89.94 412 SER A CA 1
ATOM 3124 C C . SER A 1 412 ? 3.736 15.359 -7.797 1 89.94 412 SER A C 1
ATOM 3126 O O . SER A 1 412 ? 3.154 15.891 -8.742 1 89.94 412 SER A O 1
ATOM 3128 N N . CYS A 1 413 ? 3.93 16 -6.617 1 89.19 413 CYS A N 1
ATOM 3129 C CA . CYS A 1 413 ? 3.6 17.406 -6.449 1 89.19 413 CYS A CA 1
ATOM 3130 C C . CYS A 1 413 ? 4.699 18.297 -7.02 1 89.19 413 CYS A C 1
ATOM 3132 O O . CYS A 1 413 ? 4.539 19.516 -7.098 1 89.19 413 CYS A O 1
ATOM 3134 N N . LEU A 1 414 ? 5.809 17.734 -7.402 1 91.5 414 LEU A N 1
ATOM 3135 C CA . LEU A 1 414 ? 6.914 18.453 -8.031 1 91.5 414 LEU A CA 1
ATOM 3136 C C . LEU A 1 414 ? 6.922 18.234 -9.539 1 91.5 414 LEU A C 1
ATOM 3138 O O . LEU A 1 414 ? 6.223 17.344 -10.039 1 91.5 414 LEU A O 1
ATOM 3142 N N . ALA A 1 415 ? 7.676 18.953 -10.227 1 86.5 415 ALA A N 1
ATOM 3143 C CA . ALA A 1 415 ? 7.793 18.797 -11.68 1 86.5 415 ALA A CA 1
ATOM 3144 C C . ALA A 1 415 ? 8.523 17.5 -12.031 1 86.5 415 ALA A C 1
ATOM 3146 O O . ALA A 1 415 ? 9.383 17.031 -11.273 1 86.5 415 ALA A O 1
ATOM 3147 N N . PRO A 1 416 ? 8.133 16.906 -13.164 1 82.56 416 PRO A N 1
ATOM 3148 C CA . PRO A 1 416 ? 8.898 15.727 -13.594 1 82.56 416 PRO A CA 1
ATOM 3149 C C . PRO A 1 416 ? 10.391 16.016 -13.766 1 82.56 416 PRO A C 1
ATOM 3151 O O . PRO A 1 416 ? 10.758 17.078 -14.289 1 82.56 416 PRO A O 1
ATOM 3154 N N . GLY A 1 417 ? 11.172 15.227 -13.266 1 88.81 417 GLY A N 1
ATOM 3155 C CA . GLY A 1 417 ? 12.609 15.414 -13.367 1 88.81 417 GLY A CA 1
ATOM 3156 C C . GLY A 1 417 ? 13.172 16.281 -12.258 1 88.81 417 GLY A C 1
ATOM 3157 O O . GLY A 1 417 ? 14.367 16.594 -12.258 1 88.81 417 GLY A O 1
ATOM 3158 N N . ALA A 1 418 ? 12.297 16.641 -11.344 1 94.19 418 ALA A N 1
ATOM 3159 C CA . ALA A 1 418 ? 12.75 17.453 -10.219 1 94.19 418 ALA A CA 1
ATOM 3160 C C . ALA A 1 418 ? 13.836 16.734 -9.422 1 94.19 418 ALA A C 1
ATOM 3162 O O . ALA A 1 418 ? 13.953 15.5 -9.484 1 94.19 418 ALA A O 1
ATOM 3163 N N . GLN A 1 419 ? 14.656 17.5 -8.734 1 96.75 419 GLN A N 1
ATOM 3164 C CA . GLN A 1 419 ? 15.695 16.984 -7.859 1 96.75 419 GLN A CA 1
ATOM 3165 C C . GLN A 1 419 ? 15.305 17.109 -6.391 1 96.75 419 GLN A C 1
ATOM 3167 O O . GLN A 1 419 ? 14.938 18.203 -5.941 1 96.75 419 GLN A O 1
ATOM 3172 N N . VAL A 1 420 ? 15.359 15.992 -5.723 1 97.56 420 VAL A N 1
ATOM 3173 C CA . VAL A 1 420 ? 14.992 16 -4.309 1 97.56 420 VAL A CA 1
ATOM 3174 C C . VAL A 1 420 ? 16.125 15.406 -3.48 1 97.56 420 VAL A C 1
ATOM 3176 O O . VAL A 1 420 ? 16.734 14.398 -3.871 1 97.56 420 VAL A O 1
ATOM 3179 N N . GLN A 1 421 ? 16.484 16.031 -2.381 1 97.62 421 GLN A N 1
ATOM 3180 C CA . GLN A 1 421 ? 17.484 15.477 -1.467 1 97.62 421 GLN A CA 1
ATOM 3181 C C . GLN A 1 421 ? 16.828 14.656 -0.36 1 97.62 421 GLN A C 1
ATOM 3183 O O . GLN A 1 421 ? 15.75 15.023 0.133 1 97.62 421 GLN A O 1
ATOM 3188 N N . VAL A 1 422 ? 17.359 13.531 -0.063 1 97.62 422 VAL A N 1
ATOM 3189 C CA . VAL A 1 422 ? 16.859 12.695 1.026 1 97.62 422 VAL A CA 1
ATOM 3190 C C . VAL A 1 422 ? 17.984 12.453 2.041 1 97.62 422 VAL A C 1
ATOM 3192 O O . VAL A 1 422 ? 19.125 12.195 1.663 1 97.62 422 VAL A O 1
ATOM 3195 N N . SER A 1 423 ? 17.688 12.711 3.301 1 96.38 423 SER A N 1
ATOM 3196 C CA . SER A 1 423 ? 18.641 12.469 4.387 1 96.38 423 SER A CA 1
ATOM 3197 C C . SER A 1 423 ? 17.953 11.812 5.578 1 96.38 423 SER A C 1
ATOM 3199 O O . SER A 1 423 ? 16.719 11.789 5.664 1 96.38 423 SER A O 1
ATOM 3201 N N . ARG A 1 424 ? 18.75 11.258 6.422 1 95.31 424 ARG A N 1
ATOM 3202 C CA . ARG A 1 424 ? 18.203 10.531 7.566 1 95.31 424 ARG A CA 1
ATOM 3203 C C . ARG A 1 424 ? 19.156 10.602 8.758 1 95.31 424 ARG A C 1
ATOM 3205 O O . ARG A 1 424 ? 20.281 11.078 8.633 1 95.31 424 ARG A O 1
ATOM 3212 N N . ASP A 1 425 ? 18.625 10.227 9.898 1 92.44 425 ASP A N 1
ATOM 3213 C CA . ASP A 1 425 ? 19.531 10.016 11.031 1 92.44 425 ASP A CA 1
ATOM 3214 C C . ASP A 1 425 ? 20.219 8.656 10.938 1 92.44 425 ASP A C 1
ATOM 3216 O O . ASP A 1 425 ? 20.172 8 9.898 1 92.44 425 ASP A O 1
ATOM 3220 N N . GLN A 1 426 ? 20.953 8.211 11.938 1 88.94 426 GLN A N 1
ATOM 3221 C CA . GLN A 1 426 ? 21.859 7.07 11.867 1 88.94 426 GLN A CA 1
ATOM 3222 C C . GLN A 1 426 ? 21.125 5.758 12.109 1 88.94 426 GLN A C 1
ATOM 3224 O O . GLN A 1 426 ? 21.688 4.68 11.898 1 88.94 426 GLN A O 1
ATOM 3229 N N . ARG A 1 427 ? 19.953 5.766 12.43 1 90.69 427 ARG A N 1
ATOM 3230 C CA . ARG A 1 427 ? 19.281 4.586 12.945 1 90.69 427 ARG A CA 1
ATOM 3231 C C . ARG A 1 427 ? 18.766 3.701 11.812 1 90.69 427 ARG A C 1
ATOM 3233 O O . ARG A 1 427 ? 18.469 4.191 10.719 1 90.69 427 ARG A O 1
ATOM 3240 N N . LYS A 1 428 ? 18.547 2.389 12.102 1 92.12 428 LYS A N 1
ATOM 3241 C CA . LYS A 1 428 ? 18.125 1.397 11.117 1 92.12 428 LYS A CA 1
ATOM 3242 C C . LYS A 1 428 ? 16.719 1.702 10.602 1 92.12 428 LYS A C 1
ATOM 3244 O O . LYS A 1 428 ? 16.453 1.538 9.414 1 92.12 428 LYS A O 1
ATOM 3249 N N . VAL A 1 429 ? 15.859 2.109 11.484 1 92.5 429 VAL A N 1
ATOM 3250 C CA . VAL A 1 429 ? 14.484 2.383 11.094 1 92.5 429 VAL A CA 1
ATOM 3251 C C . VAL A 1 429 ? 14.445 3.551 10.109 1 92.5 429 VAL A C 1
ATOM 3253 O O . VAL A 1 429 ? 13.664 3.541 9.156 1 92.5 429 VAL A O 1
ATOM 3256 N N . SER A 1 430 ? 15.258 4.543 10.359 1 95.5 430 SER A N 1
ATOM 3257 C CA . SER A 1 430 ? 15.32 5.688 9.453 1 95.5 430 SER A CA 1
ATOM 3258 C C . SER A 1 430 ? 15.875 5.293 8.094 1 95.5 430 SER A C 1
ATOM 3260 O O . SER A 1 430 ? 15.469 5.84 7.066 1 95.5 430 SER A O 1
ATOM 3262 N N . ARG A 1 431 ? 16.797 4.398 8.148 1 95.12 431 ARG A N 1
ATOM 3263 C CA . ARG A 1 431 ? 17.344 3.887 6.891 1 95.12 431 ARG A CA 1
ATOM 3264 C C . ARG A 1 431 ? 16.281 3.145 6.094 1 95.12 431 ARG A C 1
ATOM 3266 O O . ARG A 1 431 ? 16.156 3.328 4.883 1 95.12 431 ARG A O 1
ATOM 3273 N N . MET A 1 432 ? 15.578 2.254 6.77 1 95.81 432 MET A N 1
ATOM 3274 C CA . MET A 1 432 ? 14.492 1.494 6.156 1 95.81 432 MET A CA 1
ATOM 3275 C C . MET A 1 432 ? 13.469 2.426 5.52 1 95.81 432 MET A C 1
ATOM 3277 O O . MET A 1 432 ? 13.102 2.252 4.359 1 95.81 432 MET A O 1
ATOM 3281 N N . ILE A 1 433 ? 13.07 3.475 6.234 1 96.31 433 ILE A N 1
ATOM 3282 C CA . ILE A 1 433 ? 12.023 4.395 5.789 1 96.31 433 ILE A CA 1
ATOM 3283 C C . ILE A 1 433 ? 12.555 5.266 4.652 1 96.31 433 ILE A C 1
ATOM 3285 O O . ILE A 1 433 ? 11.844 5.523 3.676 1 96.31 433 ILE A O 1
ATOM 3289 N N . SER A 1 434 ? 13.758 5.75 4.809 1 97.5 434 SER A N 1
ATOM 3290 C CA . SER A 1 434 ? 14.336 6.598 3.773 1 97.5 434 SER A CA 1
ATOM 3291 C C . SER A 1 434 ? 14.469 5.844 2.453 1 97.5 434 SER A C 1
ATOM 3293 O O . SER A 1 434 ? 14.289 6.422 1.38 1 97.5 434 SER A O 1
ATOM 3295 N N . ARG A 1 435 ? 14.828 4.617 2.498 1 96.12 435 ARG A N 1
ATOM 3296 C CA . ARG A 1 435 ? 14.938 3.803 1.293 1 96.12 435 ARG A CA 1
ATOM 3297 C C . ARG A 1 435 ? 13.586 3.682 0.591 1 96.12 435 ARG A C 1
ATOM 3299 O O . ARG A 1 435 ? 13.508 3.738 -0.638 1 96.12 435 ARG A O 1
ATOM 3306 N N . SER A 1 436 ? 12.594 3.467 1.373 1 95.94 436 SER A N 1
ATOM 3307 C CA . SER A 1 436 ? 11.242 3.41 0.828 1 95.94 436 SER A CA 1
ATOM 3308 C C . SER A 1 436 ? 10.859 4.727 0.157 1 95.94 436 SER A C 1
ATOM 3310 O O . SER A 1 436 ? 10.305 4.73 -0.943 1 95.94 436 SER A O 1
ATOM 3312 N N . ILE A 1 437 ? 11.156 5.832 0.837 1 97.5 437 ILE A N 1
ATOM 3313 C CA . ILE A 1 437 ? 10.828 7.148 0.293 1 97.5 437 ILE A CA 1
ATOM 3314 C C . ILE A 1 437 ? 11.562 7.355 -1.03 1 97.5 437 ILE A C 1
ATOM 3316 O O . ILE A 1 437 ? 10.984 7.863 -1.994 1 97.5 437 ILE A O 1
ATOM 3320 N N . ILE A 1 438 ? 12.789 6.973 -1.093 1 97.69 438 ILE A N 1
ATOM 3321 C CA . ILE A 1 438 ? 13.602 7.125 -2.295 1 97.69 438 ILE A CA 1
ATOM 3322 C C . ILE A 1 438 ? 12.969 6.344 -3.445 1 97.69 438 ILE A C 1
ATOM 3324 O O . ILE A 1 438 ? 12.867 6.852 -4.566 1 97.69 438 ILE A O 1
ATOM 3328 N N . SER A 1 439 ? 12.609 5.109 -3.148 1 96.19 439 SER A N 1
ATOM 3329 C CA . SER A 1 439 ? 11.953 4.301 -4.176 1 96.19 439 SER A CA 1
ATOM 3330 C C . SER A 1 439 ? 10.68 4.969 -4.676 1 96.19 439 SER A C 1
ATOM 3332 O O . SER A 1 439 ? 10.383 4.93 -5.871 1 96.19 439 SER A O 1
ATOM 3334 N N . GLY A 1 440 ? 9.898 5.512 -3.746 1 94.38 440 GLY A N 1
ATOM 3335 C CA . GLY A 1 440 ? 8.703 6.238 -4.133 1 94.38 440 GLY A CA 1
ATOM 3336 C C . GLY A 1 440 ? 8.992 7.426 -5.035 1 94.38 440 GLY A C 1
ATOM 3337 O O . GLY A 1 440 ? 8.281 7.656 -6.016 1 94.38 440 GLY A O 1
ATOM 3338 N N . LEU A 1 441 ? 10.008 8.203 -4.711 1 96.44 441 LEU A N 1
ATOM 3339 C CA . LEU A 1 441 ? 10.414 9.359 -5.5 1 96.44 441 LEU A CA 1
ATOM 3340 C C . LEU A 1 441 ? 10.859 8.938 -6.898 1 96.44 441 LEU A C 1
ATOM 3342 O O . LEU A 1 441 ? 10.492 9.57 -7.891 1 96.44 441 LEU A O 1
ATOM 3346 N N . MET A 1 442 ? 11.609 7.871 -6.969 1 95.88 442 MET A N 1
ATOM 3347 C CA . MET A 1 442 ? 12.102 7.371 -8.25 1 95.88 442 MET A CA 1
ATOM 3348 C C . MET A 1 442 ? 10.953 6.922 -9.141 1 95.88 442 MET A C 1
ATOM 3350 O O . MET A 1 442 ? 10.984 7.133 -10.352 1 95.88 442 MET A O 1
ATOM 3354 N N . SER A 1 443 ? 9.984 6.309 -8.57 1 93.12 443 SER A N 1
ATOM 3355 C CA . SER A 1 443 ? 8.859 5.738 -9.312 1 93.12 443 SER A CA 1
ATOM 3356 C C . SER A 1 443 ? 8.086 6.816 -10.062 1 93.12 443 SER A C 1
ATOM 3358 O O . SER A 1 443 ? 7.391 6.523 -11.039 1 93.12 443 SER A O 1
ATOM 3360 N N . VAL A 1 444 ? 8.172 8.102 -9.594 1 90.06 444 VAL A N 1
ATOM 3361 C CA . VAL A 1 444 ? 7.426 9.18 -10.234 1 90.06 444 VAL A CA 1
ATOM 3362 C C . VAL A 1 444 ? 8.375 10.031 -11.078 1 90.06 444 VAL A C 1
ATOM 3364 O O . VAL A 1 444 ? 8.008 11.125 -11.516 1 90.06 444 VAL A O 1
ATOM 3367 N N . GLY A 1 445 ? 9.602 9.57 -11.289 1 91.19 445 GLY A N 1
ATOM 3368 C CA . GLY A 1 445 ? 10.539 10.211 -12.203 1 91.19 445 GLY A CA 1
ATOM 3369 C C . GLY A 1 445 ? 11.375 11.289 -11.531 1 91.19 445 GLY A C 1
ATOM 3370 O O . GLY A 1 445 ? 11.906 12.172 -12.211 1 91.19 445 GLY A O 1
ATOM 3371 N N . VAL A 1 446 ? 11.43 11.336 -10.25 1 95.25 446 VAL A N 1
ATOM 3372 C CA . VAL A 1 446 ? 12.211 12.32 -9.508 1 95.25 446 VAL A CA 1
ATOM 3373 C C . VAL A 1 446 ? 13.648 11.836 -9.359 1 95.25 446 VAL A C 1
ATOM 3375 O O . VAL A 1 446 ? 13.891 10.648 -9.125 1 95.25 446 VAL A O 1
ATOM 3378 N N . GLN A 1 447 ? 14.594 12.75 -9.57 1 96.38 447 GLN A N 1
ATOM 3379 C CA . GLN A 1 447 ? 16 12.469 -9.32 1 96.38 447 GLN A CA 1
ATOM 3380 C C . GLN A 1 447 ? 16.344 12.688 -7.848 1 96.38 447 GLN A C 1
ATOM 3382 O O . GLN A 1 447 ? 15.969 13.703 -7.258 1 96.38 447 GLN A O 1
ATOM 3387 N N . VAL A 1 448 ? 17.047 11.688 -7.238 1 97.12 448 VAL A N 1
ATOM 3388 C CA . VAL A 1 448 ? 17.25 11.742 -5.797 1 97.12 448 VAL A CA 1
ATOM 3389 C C . VAL A 1 448 ? 18.734 11.953 -5.496 1 97.12 448 VAL A C 1
ATOM 3391 O O . VAL A 1 448 ? 19.594 11.281 -6.074 1 97.12 448 VAL A O 1
ATOM 3394 N N . GLN A 1 449 ? 19.016 12.875 -4.703 1 96.75 449 GLN A N 1
ATOM 3395 C CA . GLN A 1 449 ? 20.328 13.047 -4.086 1 96.75 449 GLN A CA 1
ATOM 3396 C C . GLN A 1 449 ? 20.328 12.531 -2.646 1 96.75 449 GLN A C 1
ATOM 3398 O O . GLN A 1 449 ? 19.891 13.234 -1.735 1 96.75 449 GLN A O 1
ATOM 3403 N N . ASN A 1 450 ? 20.859 11.398 -2.428 1 96.12 450 ASN A N 1
ATOM 3404 C CA . ASN A 1 450 ? 20.844 10.75 -1.121 1 96.12 450 ASN A CA 1
ATOM 3405 C C . ASN A 1 450 ? 22.031 11.195 -0.263 1 96.12 450 ASN A C 1
ATOM 3407 O O . ASN A 1 450 ? 23.172 10.82 -0.524 1 96.12 450 ASN A O 1
ATOM 3411 N N . LEU A 1 451 ? 21.75 11.938 0.809 1 94.44 451 LEU A N 1
ATOM 3412 C CA . LEU A 1 451 ? 22.781 12.438 1.7 1 94.44 451 LEU A CA 1
ATOM 3413 C C . LEU A 1 451 ? 23.094 11.43 2.795 1 94.44 451 LEU A C 1
ATOM 3415 O O . LEU A 1 451 ? 24.031 11.617 3.57 1 94.44 451 LEU A O 1
ATOM 3419 N N . GLU A 1 452 ? 22.281 10.375 2.844 1 93.44 452 GLU A N 1
ATOM 3420 C CA . GLU A 1 452 ? 22.484 9.305 3.82 1 93.44 452 GLU A CA 1
ATOM 3421 C C . GLU A 1 452 ? 22.359 9.836 5.246 1 93.44 452 GLU A C 1
ATOM 3423 O O . GLU A 1 452 ? 21.484 10.656 5.535 1 93.44 452 GLU A O 1
ATOM 3428 N N . ALA A 1 453 ? 23.125 9.266 6.211 1 91.38 453 ALA A N 1
ATOM 3429 C CA . ALA A 1 453 ? 23.016 9.68 7.605 1 91.38 453 ALA A CA 1
ATOM 3430 C C . ALA A 1 453 ? 23.688 11.031 7.832 1 91.38 453 ALA A C 1
ATOM 3432 O O . ALA A 1 453 ? 24.891 11.18 7.586 1 91.38 453 ALA A O 1
ATOM 3433 N N . ASN A 1 454 ? 22.859 12 8.219 1 91 454 ASN A N 1
ATOM 3434 C CA . ASN A 1 454 ? 23.359 13.352 8.453 1 91 454 ASN A CA 1
ATOM 3435 C C . ASN A 1 454 ? 22.453 14.117 9.414 1 91 454 ASN A C 1
ATOM 3437 O O . ASN A 1 454 ? 21.312 13.727 9.641 1 91 454 ASN A O 1
ATOM 3441 N N . ALA A 1 455 ? 23.078 15.195 9.977 1 92.19 455 ALA A N 1
ATOM 3442 C CA . ALA A 1 455 ? 22.281 16.078 10.82 1 92.19 455 ALA A CA 1
ATOM 3443 C C . ALA A 1 455 ? 21.375 16.984 9.977 1 92.19 455 ALA A C 1
ATOM 3445 O O . ALA A 1 455 ? 21.781 17.438 8.898 1 92.19 455 ALA A O 1
ATOM 3446 N N . ILE A 1 456 ? 20.188 17.266 10.453 1 93.44 456 ILE A N 1
ATOM 3447 C CA . ILE A 1 456 ? 19.172 17.969 9.68 1 93.44 456 ILE A CA 1
ATOM 3448 C C . ILE A 1 456 ? 19.656 19.375 9.336 1 93.44 456 ILE A C 1
ATOM 3450 O O . ILE A 1 456 ? 19.391 19.875 8.242 1 93.44 456 ILE A O 1
ATOM 3454 N N . PRO A 1 457 ? 20.438 20.109 10.211 1 94.75 457 PRO A N 1
ATOM 3455 C CA . PRO A 1 457 ? 20.938 21.422 9.789 1 94.75 457 PRO A CA 1
ATOM 3456 C C . PRO A 1 457 ? 21.828 21.359 8.555 1 94.75 457 PRO A C 1
ATOM 3458 O O . PRO A 1 457 ? 21.812 22.266 7.723 1 94.75 457 PRO A O 1
ATOM 3461 N N . ILE A 1 458 ? 22.594 20.344 8.492 1 93.5 458 ILE A N 1
ATOM 3462 C CA . ILE A 1 458 ? 23.453 20.156 7.32 1 93.5 458 ILE A CA 1
ATOM 3463 C C . ILE A 1 458 ? 22.578 19.969 6.078 1 93.5 458 ILE A C 1
ATOM 3465 O O . ILE A 1 458 ? 22.844 20.578 5.031 1 93.5 458 ILE A O 1
ATOM 3469 N N . SER A 1 459 ? 21.594 19.156 6.207 1 94.06 459 SER A N 1
ATOM 3470 C CA . SER A 1 459 ? 20.688 18.891 5.094 1 94.06 459 SER A CA 1
ATOM 3471 C C . SER A 1 459 ? 20 20.172 4.637 1 94.06 459 SER A C 1
ATOM 3473 O O . SER A 1 459 ? 19.828 20.391 3.436 1 94.06 459 SER A O 1
ATOM 3475 N N . ARG A 1 460 ? 19.594 21 5.605 1 95.25 460 ARG A N 1
ATOM 3476 C CA . ARG A 1 460 ? 18.906 22.25 5.281 1 95.25 460 ARG A CA 1
ATOM 3477 C C . ARG A 1 460 ? 19.828 23.203 4.535 1 95.25 460 ARG A C 1
ATOM 3479 O O . ARG A 1 460 ? 19.391 23.906 3.627 1 95.25 460 ARG A O 1
ATOM 3486 N N . LEU A 1 461 ? 21.031 23.25 4.922 1 95.06 461 LEU A N 1
ATOM 3487 C CA . LEU A 1 461 ? 22 24.156 4.309 1 95.06 461 LEU A CA 1
ATOM 3488 C C . LEU A 1 461 ? 22.422 23.656 2.934 1 95.06 461 LEU A C 1
ATOM 3490 O O . LEU A 1 461 ? 22.453 24.422 1.965 1 95.06 461 LEU A O 1
ATOM 3494 N N . VAL A 1 462 ? 22.75 22.391 2.84 1 92.94 462 VAL A N 1
ATOM 3495 C CA . VAL A 1 462 ? 23.312 21.797 1.631 1 92.94 462 VAL A CA 1
ATOM 3496 C C . VAL A 1 462 ? 22.266 21.812 0.517 1 92.94 462 VAL A C 1
ATOM 3498 O O . VAL A 1 462 ? 22.609 21.984 -0.657 1 92.94 462 VAL A O 1
ATOM 3501 N N . GLY A 1 463 ? 21.047 21.562 0.833 1 90.94 463 GLY A N 1
ATOM 3502 C CA . GLY A 1 463 ? 20 21.578 -0.164 1 90.94 463 GLY A CA 1
ATOM 3503 C C . GLY A 1 463 ? 19.938 22.875 -0.946 1 90.94 463 GLY A C 1
ATOM 3504 O O . GLY A 1 463 ? 19.719 22.875 -2.16 1 90.94 463 GLY A O 1
ATOM 3505 N N . ARG A 1 464 ? 20.141 23.922 -0.25 1 89.31 464 ARG A N 1
ATOM 3506 C CA . ARG A 1 464 ? 20.141 25.234 -0.888 1 89.31 464 ARG A CA 1
ATOM 3507 C C . ARG A 1 464 ? 21.312 25.375 -1.851 1 89.31 464 ARG A C 1
ATOM 3509 O O . ARG A 1 464 ? 21.172 25.938 -2.938 1 89.31 464 ARG A O 1
ATOM 3516 N N . VAL A 1 465 ? 22.375 24.812 -1.457 1 89.44 465 VAL A N 1
ATOM 3517 C CA . VAL A 1 465 ? 23.609 24.922 -2.234 1 89.44 465 VAL A CA 1
ATOM 3518 C C . VAL A 1 465 ? 23.531 24.016 -3.457 1 89.44 465 VAL A C 1
ATOM 3520 O O . VAL A 1 465 ? 23.984 24.375 -4.543 1 89.44 465 VAL A O 1
ATOM 3523 N N . LEU A 1 466 ? 22.953 22.844 -3.307 1 90.31 466 LEU A N 1
ATOM 3524 C CA . LEU A 1 466 ? 22.844 21.875 -4.387 1 90.31 466 LEU A CA 1
ATOM 3525 C C . LEU A 1 466 ? 21.75 22.281 -5.375 1 90.31 466 LEU A C 1
ATOM 3527 O O . LEU A 1 466 ? 21.703 21.766 -6.496 1 90.31 466 LEU A O 1
ATOM 3531 N N . GLY A 1 467 ? 20.922 23.203 -5.023 1 91.25 467 GLY A N 1
ATOM 3532 C CA . GLY A 1 467 ? 19.859 23.656 -5.902 1 91.25 467 GLY A CA 1
ATOM 3533 C C . GLY A 1 467 ? 18.766 22.625 -6.113 1 91.25 467 GLY A C 1
ATOM 3534 O O . GLY A 1 467 ? 18.328 22.406 -7.242 1 91.25 467 GLY A O 1
ATOM 3535 N N . VAL A 1 468 ? 18.391 21.906 -5.07 1 94.88 468 VAL A N 1
ATOM 3536 C CA . VAL A 1 468 ? 17.359 20.891 -5.164 1 94.88 468 VAL A CA 1
ATOM 3537 C C . VAL A 1 468 ? 15.984 21.547 -5.102 1 94.88 468 VAL A C 1
ATOM 3539 O O . VAL A 1 468 ? 15.852 22.688 -4.668 1 94.88 468 VAL A O 1
ATOM 3542 N N . ASP A 1 469 ? 14.953 20.875 -5.598 1 95.56 469 ASP A N 1
ATOM 3543 C CA . ASP A 1 469 ? 13.594 21.406 -5.637 1 95.56 469 ASP A CA 1
ATOM 3544 C C . ASP A 1 469 ? 12.844 21.078 -4.348 1 95.56 469 ASP A C 1
ATOM 3546 O O . ASP A 1 469 ? 11.781 21.656 -4.082 1 95.56 469 ASP A O 1
ATOM 3550 N N . GLY A 1 470 ? 13.406 20.25 -3.562 1 95.69 470 GLY A N 1
ATOM 3551 C CA . GLY A 1 470 ? 12.828 19.828 -2.295 1 95.69 470 GLY A CA 1
ATOM 3552 C C . GLY A 1 470 ? 13.703 18.859 -1.529 1 95.69 470 GLY A C 1
ATOM 3553 O O . GLY A 1 470 ? 14.781 18.484 -1.996 1 95.69 470 GLY A O 1
ATOM 3554 N N . GLY A 1 471 ? 13.242 18.516 -0.372 1 97.25 471 GLY A N 1
ATOM 3555 C CA . GLY A 1 471 ? 13.992 17.578 0.443 1 97.25 471 GLY A CA 1
ATOM 3556 C C . GLY A 1 471 ? 13.125 16.812 1.434 1 97.25 471 GLY A C 1
ATOM 3557 O O . GLY A 1 471 ? 11.992 17.219 1.709 1 97.25 471 GLY A O 1
ATOM 3558 N N . VAL A 1 472 ? 13.625 15.664 1.822 1 97.81 472 VAL A N 1
ATOM 3559 C CA . VAL A 1 472 ? 12.977 14.852 2.852 1 97.81 472 VAL A CA 1
ATOM 3560 C C . VAL A 1 472 ? 14.016 14.414 3.887 1 97.81 472 VAL A C 1
ATOM 3562 O O . VAL A 1 472 ? 15.109 13.977 3.529 1 97.81 472 VAL A O 1
ATOM 3565 N N . HIS A 1 473 ? 13.719 14.633 5.129 1 97.56 473 HIS A N 1
ATOM 3566 C CA . HIS A 1 473 ? 14.578 14.188 6.219 1 97.56 473 HIS A CA 1
ATOM 3567 C C . HIS A 1 473 ? 13.836 13.242 7.152 1 97.56 473 HIS A C 1
ATOM 3569 O O . HIS A 1 473 ? 12.75 13.57 7.645 1 97.56 473 HIS A O 1
ATOM 3575 N N . VAL A 1 474 ? 14.438 12.086 7.352 1 97 474 VAL A N 1
ATOM 3576 C CA . VAL A 1 474 ? 13.812 11.078 8.195 1 97 474 VAL A CA 1
ATOM 3577 C C . VAL A 1 474 ? 14.625 10.906 9.484 1 97 474 VAL A C 1
ATOM 3579 O O . VAL A 1 474 ? 15.844 10.688 9.43 1 97 474 VAL A O 1
ATOM 3582 N N . ARG A 1 475 ? 13.938 11 10.625 1 94.38 475 ARG A N 1
ATOM 3583 C CA . ARG A 1 475 ? 14.594 10.789 11.906 1 94.38 475 ARG A CA 1
ATOM 3584 C C . ARG A 1 475 ? 13.609 10.297 12.961 1 94.38 475 ARG A C 1
ATOM 3586 O O . ARG A 1 475 ? 12.398 10.297 12.727 1 94.38 475 ARG A O 1
ATOM 3593 N N . LEU A 1 476 ? 14.133 9.82 14.023 1 90.69 476 LEU A N 1
ATOM 3594 C CA . LEU A 1 476 ? 13.258 9.555 15.164 1 90.69 476 LEU A CA 1
ATOM 3595 C C . LEU A 1 476 ? 12.781 10.859 15.797 1 90.69 476 LEU A C 1
ATOM 3597 O O . LEU A 1 476 ? 13.555 11.812 15.922 1 90.69 476 LEU A O 1
ATOM 3601 N N . ASP A 1 477 ? 11.555 10.867 16.109 1 88.31 477 ASP A N 1
ATOM 3602 C CA . ASP A 1 477 ? 10.984 12.055 16.75 1 88.31 477 ASP A CA 1
ATOM 3603 C C . ASP A 1 477 ? 11.727 12.398 18.031 1 88.31 477 ASP A C 1
ATOM 3605 O O . ASP A 1 477 ? 11.867 11.555 18.922 1 88.31 477 ASP A O 1
ATOM 3609 N N . PRO A 1 478 ? 12.234 13.594 18.109 1 85.69 478 PRO A N 1
ATOM 3610 C CA . PRO A 1 478 ? 13 13.977 19.297 1 85.69 478 PRO A CA 1
ATOM 3611 C C . PRO A 1 478 ? 12.141 14.047 20.562 1 85.69 478 PRO A C 1
ATOM 3613 O O . PRO A 1 478 ? 12.664 13.938 21.672 1 85.69 478 PRO A O 1
ATOM 3616 N N . ASP A 1 479 ? 10.906 14.172 20.422 1 79.69 479 ASP A N 1
ATOM 3617 C CA . ASP A 1 479 ? 10.047 14.414 21.578 1 79.69 479 ASP A CA 1
ATOM 3618 C C . ASP A 1 479 ? 9.258 13.156 21.953 1 79.69 479 ASP A C 1
ATOM 3620 O O . ASP A 1 479 ? 8.734 13.055 23.062 1 79.69 479 ASP A O 1
ATOM 3624 N N . GLN A 1 480 ? 9.18 12.25 21.016 1 78.62 480 GLN A N 1
ATOM 3625 C CA . GLN A 1 480 ? 8.422 11.031 21.281 1 78.62 480 GLN A CA 1
ATOM 3626 C C . GLN A 1 480 ? 9.242 9.789 20.953 1 78.62 480 GLN A C 1
ATOM 3628 O O . GLN A 1 480 ? 9.367 9.414 19.781 1 78.62 480 GLN A O 1
ATOM 3633 N N . ALA A 1 481 ? 9.484 9.117 22.016 1 76.75 481 ALA A N 1
ATOM 3634 C CA . ALA A 1 481 ? 10.328 7.938 21.828 1 76.75 481 ALA A CA 1
ATOM 3635 C C . ALA A 1 481 ? 9.609 6.871 21 1 76.75 481 ALA A C 1
ATOM 3637 O O . ALA A 1 481 ? 8.422 6.609 21.219 1 76.75 481 ALA A O 1
ATOM 3638 N N . GLY A 1 482 ? 10.297 6.367 20.016 1 80.19 482 GLY A N 1
ATOM 3639 C CA . GLY A 1 482 ? 9.758 5.281 19.219 1 80.19 482 GLY A CA 1
ATOM 3640 C C . GLY A 1 482 ? 9 5.762 17.984 1 80.19 482 GLY A C 1
ATOM 3641 O O . GLY A 1 482 ? 8.602 4.957 17.141 1 80.19 482 GLY A O 1
ATOM 3642 N N . HIS A 1 483 ? 8.789 7.09 17.906 1 86.56 483 HIS A N 1
ATOM 3643 C CA . HIS A 1 483 ? 8.109 7.656 16.734 1 86.56 483 HIS A CA 1
ATOM 3644 C C . HIS A 1 483 ? 9.109 8.102 15.68 1 86.56 483 HIS A C 1
ATOM 3646 O O . HIS A 1 483 ? 10.203 8.57 16 1 86.56 483 HIS A O 1
ATOM 3652 N N . VAL A 1 484 ? 8.773 7.844 14.477 1 92.19 484 VAL A N 1
ATOM 3653 C CA . VAL A 1 484 ? 9.547 8.352 13.352 1 92.19 484 VAL A CA 1
ATOM 3654 C C . VAL A 1 484 ? 8.938 9.656 12.852 1 92.19 484 VAL A C 1
ATOM 3656 O O . VAL A 1 484 ? 7.719 9.82 12.844 1 92.19 484 VAL A O 1
ATOM 3659 N N . LEU A 1 485 ? 9.758 10.555 12.562 1 94.19 485 LEU A N 1
ATOM 3660 C CA . LEU A 1 485 ? 9.344 11.844 12.023 1 94.19 485 LEU A CA 1
ATOM 3661 C C . LEU A 1 485 ? 9.914 12.047 10.625 1 94.19 485 LEU A C 1
ATOM 3663 O O . LEU A 1 485 ? 11.125 11.953 10.414 1 94.19 485 LEU A O 1
ATOM 3667 N N . ILE A 1 486 ? 9.031 12.227 9.656 1 96.62 486 ILE A N 1
ATOM 3668 C CA . ILE A 1 486 ? 9.406 12.539 8.281 1 96.62 486 ILE A CA 1
ATOM 3669 C C . ILE A 1 486 ? 9.133 14.016 7.996 1 96.62 486 ILE A C 1
ATOM 3671 O O . ILE A 1 486 ? 7.984 14.461 8.016 1 96.62 486 ILE A O 1
ATOM 3675 N N . GLU A 1 487 ? 10.141 14.727 7.742 1 96.56 487 GLU A N 1
ATOM 3676 C CA . GLU A 1 487 ? 10.008 16.156 7.457 1 96.56 487 GLU A CA 1
ATOM 3677 C C . GLU A 1 487 ? 10.25 16.453 5.98 1 96.56 487 GLU A C 1
ATOM 3679 O O . GLU A 1 487 ? 11.172 15.891 5.379 1 96.56 487 GLU A O 1
ATOM 3684 N N . PHE A 1 488 ? 9.414 17.25 5.402 1 97.06 488 PHE A N 1
ATOM 3685 C CA . PHE A 1 488 ? 9.539 17.672 4.008 1 97.06 488 PHE A CA 1
ATOM 3686 C C . PHE A 1 488 ? 10.047 19.109 3.916 1 97.06 488 PHE A C 1
ATOM 3688 O O . PHE A 1 488 ? 9.562 19.984 4.629 1 97.06 488 PHE A O 1
ATOM 3695 N N . LEU A 1 489 ? 11.047 19.312 3.146 1 96.88 489 LEU A N 1
ATOM 3696 C CA . LEU A 1 489 ? 11.703 20.609 3.002 1 96.88 489 LEU A CA 1
ATOM 3697 C C . LEU A 1 489 ? 11.453 21.188 1.614 1 96.88 489 LEU A C 1
ATOM 3699 O O . LEU A 1 489 ? 11.297 20.453 0.645 1 96.88 489 LEU A O 1
ATOM 3703 N N . ASP A 1 490 ? 11.43 22.484 1.519 1 94.44 490 ASP A N 1
ATOM 3704 C CA . ASP A 1 490 ? 11.32 23.141 0.222 1 94.44 490 ASP A CA 1
ATOM 3705 C C . ASP A 1 490 ? 12.695 23.453 -0.354 1 94.44 490 ASP A C 1
ATOM 3707 O O . ASP A 1 490 ? 13.711 22.938 0.118 1 94.44 490 ASP A O 1
ATOM 3711 N N . ASN A 1 491 ? 12.758 24.234 -1.456 1 93.69 491 ASN A N 1
ATOM 3712 C CA . ASN A 1 491 ? 14.016 24.5 -2.148 1 93.69 491 ASN A CA 1
ATOM 3713 C C . ASN A 1 491 ? 14.906 25.453 -1.354 1 93.69 491 ASN A C 1
ATOM 3715 O O . ASN A 1 491 ? 16.078 25.625 -1.673 1 93.69 491 ASN A O 1
ATOM 3719 N N . GLN A 1 492 ? 14.406 26.031 -0.195 1 92.31 492 GLN A N 1
ATOM 3720 C CA . GLN A 1 492 ? 15.195 26.906 0.66 1 92.31 492 GLN A CA 1
ATOM 3721 C C . GLN A 1 492 ? 15.648 26.172 1.923 1 92.31 492 GLN A C 1
ATOM 3723 O O . GLN A 1 492 ? 16.25 26.781 2.812 1 92.31 492 GLN A O 1
ATOM 3728 N N . GLY A 1 493 ? 15.281 24.969 2.018 1 93.06 493 GLY A N 1
ATOM 3729 C CA . GLY A 1 493 ? 15.688 24.172 3.162 1 93.06 493 GLY A CA 1
ATOM 3730 C C . GLY A 1 493 ? 14.773 24.344 4.359 1 93.06 493 GLY A C 1
ATOM 3731 O O . GLY A 1 493 ? 15.133 23.969 5.48 1 93.06 493 GLY A O 1
ATOM 3732 N N . ILE A 1 494 ? 13.688 24.969 4.191 1 94.06 494 ILE A N 1
ATOM 3733 C CA . ILE A 1 494 ? 12.734 25.125 5.277 1 94.06 494 ILE A CA 1
ATOM 3734 C C . ILE A 1 494 ? 11.555 24.188 5.074 1 94.06 494 ILE A C 1
ATOM 3736 O O . ILE A 1 494 ? 11.398 23.594 3.998 1 94.06 494 ILE A O 1
ATOM 3740 N N . ASN A 1 495 ? 10.758 23.969 6.113 1 94.44 495 ASN A N 1
ATOM 3741 C CA . ASN A 1 495 ? 9.609 23.078 6.023 1 94.44 495 ASN A CA 1
ATOM 3742 C C . ASN A 1 495 ? 8.609 23.547 4.969 1 94.44 495 ASN A C 1
ATOM 3744 O O . ASN A 1 495 ? 8.414 24.75 4.785 1 94.44 495 ASN A O 1
ATOM 3748 N N . ILE A 1 496 ? 7.949 22.672 4.34 1 93.19 496 ILE A N 1
ATOM 3749 C CA . ILE A 1 496 ? 7 23 3.283 1 93.19 496 ILE A CA 1
ATOM 3750 C C . ILE A 1 496 ? 5.781 23.703 3.885 1 93.19 496 ILE A C 1
ATOM 3752 O O . ILE A 1 496 ? 5.438 23.469 5.047 1 93.19 496 ILE A O 1
ATOM 3756 N N . PRO A 1 497 ? 5.207 24.562 3.162 1 86 497 PRO A N 1
ATOM 3757 C CA . PRO A 1 497 ? 4.016 25.266 3.652 1 86 497 PRO A CA 1
ATOM 3758 C C . PRO A 1 497 ? 2.805 24.344 3.773 1 86 497 PRO A C 1
ATOM 3760 O O . PRO A 1 497 ? 2.758 23.281 3.129 1 86 497 PRO A O 1
ATOM 3763 N N . PRO A 1 498 ? 1.852 24.672 4.527 1 80.25 498 PRO A N 1
ATOM 3764 C CA . PRO A 1 498 ? 0.655 23.859 4.738 1 80.25 498 PRO A CA 1
ATOM 3765 C C . PRO A 1 498 ? -0.095 23.562 3.441 1 80.25 498 PRO A C 1
ATOM 3767 O O . PRO A 1 498 ? -0.717 22.5 3.309 1 80.25 498 PRO A O 1
ATOM 3770 N N . THR A 1 499 ? -0.088 24.469 2.533 1 78 499 THR A N 1
ATOM 3771 C CA . THR A 1 499 ? -0.761 24.266 1.257 1 78 499 THR A CA 1
ATOM 3772 C C . THR A 1 499 ? -0.193 23.047 0.541 1 78 499 THR A C 1
ATOM 3774 O O . THR A 1 499 ? -0.943 22.219 -0.002 1 78 499 THR A O 1
ATOM 3777 N N . LEU A 1 500 ? 1.107 22.938 0.531 1 86.94 500 LEU A N 1
ATOM 3778 C CA . LEU A 1 500 ? 1.745 21.781 -0.101 1 86.94 500 LEU A CA 1
ATOM 3779 C C . LEU A 1 500 ? 1.504 20.516 0.709 1 86.94 500 LEU A C 1
ATOM 3781 O O . LEU A 1 500 ? 1.377 19.422 0.143 1 86.94 500 LEU A O 1
ATOM 3785 N N . GLU A 1 501 ? 1.479 20.688 2.041 1 88.19 501 GLU A N 1
ATOM 3786 C CA . GLU A 1 501 ? 1.16 19.531 2.887 1 88.19 501 GLU A CA 1
ATOM 3787 C C . GLU A 1 501 ? -0.209 18.953 2.543 1 88.19 501 GLU A C 1
ATOM 3789 O O . GLU A 1 501 ? -0.365 17.734 2.436 1 88.19 501 GLU A O 1
ATOM 3794 N N . LYS A 1 502 ? -1.114 19.812 2.381 1 78.56 502 LYS A N 1
ATOM 3795 C CA . LYS A 1 502 ? -2.469 19.375 2.041 1 78.56 502 LYS A CA 1
ATOM 3796 C C . LYS A 1 502 ? -2.514 18.734 0.659 1 78.56 502 LYS A C 1
ATOM 3798 O O . LYS A 1 502 ? -3.273 17.797 0.432 1 78.56 502 LYS A O 1
ATOM 3803 N N . LYS A 1 503 ? -1.78 19.328 -0.222 1 81.62 503 LYS A N 1
ATOM 3804 C CA . LYS A 1 503 ? -1.712 18.75 -1.565 1 81.62 503 LYS A CA 1
ATOM 3805 C C . LYS A 1 503 ? -1.124 17.344 -1.538 1 81.62 503 LYS A C 1
ATOM 3807 O O . LYS A 1 503 ? -1.597 16.453 -2.25 1 81.62 503 LYS A O 1
ATOM 3812 N N . ILE A 1 504 ? -0.067 17.172 -0.766 1 88.88 504 ILE A N 1
ATOM 3813 C CA . ILE A 1 504 ? 0.556 15.859 -0.627 1 88.88 504 ILE A CA 1
ATOM 3814 C C . ILE A 1 504 ? -0.444 14.875 -0.022 1 88.88 504 ILE A C 1
ATOM 3816 O O . ILE A 1 504 ? -0.567 13.742 -0.489 1 88.88 504 ILE A O 1
ATOM 3820 N N . GLU A 1 505 ? -1.124 15.32 0.997 1 81.5 505 GLU A N 1
ATOM 3821 C CA . GLU A 1 505 ? -2.123 14.477 1.647 1 81.5 505 GLU A CA 1
ATOM 3822 C C . GLU A 1 505 ? -3.232 14.086 0.675 1 81.5 505 GLU A C 1
ATOM 3824 O O . GLU A 1 505 ? -3.68 12.938 0.665 1 81.5 505 GLU A O 1
ATOM 3829 N N . ALA A 1 506 ? -3.656 15.047 -0.077 1 72 506 ALA A N 1
ATOM 3830 C CA . ALA A 1 506 ? -4.707 14.797 -1.06 1 72 506 ALA A CA 1
ATOM 3831 C C . ALA A 1 506 ? -4.242 13.789 -2.111 1 72 506 ALA A C 1
ATOM 3833 O O . ALA A 1 506 ? -4.984 12.875 -2.48 1 72 506 ALA A O 1
ATOM 3834 N N . THR A 1 507 ? -3.014 14.016 -2.576 1 77.5 507 THR A N 1
ATOM 3835 C CA . THR A 1 507 ? -2.441 13.117 -3.576 1 77.5 507 THR A CA 1
ATOM 3836 C C . THR A 1 507 ? -2.307 11.703 -3.023 1 77.5 507 THR A C 1
ATOM 3838 O O . THR A 1 507 ? -2.521 10.727 -3.742 1 77.5 507 THR A O 1
ATOM 3841 N N . LEU A 1 508 ? -1.947 11.602 -1.777 1 79.56 508 LEU A N 1
ATOM 3842 C CA . LEU A 1 508 ? -1.776 10.312 -1.116 1 79.56 508 LEU A CA 1
ATOM 3843 C C . LEU A 1 508 ? -3.113 9.602 -0.967 1 79.56 508 LEU A C 1
ATOM 3845 O O . LEU A 1 508 ? -3.225 8.414 -1.281 1 79.56 508 LEU A O 1
ATOM 3849 N N . ILE A 1 509 ? -4.086 10.312 -0.522 1 62.34 509 ILE A N 1
ATOM 3850 C CA . ILE A 1 509 ? -5.398 9.742 -0.238 1 62.34 509 ILE A CA 1
ATOM 3851 C C . ILE A 1 509 ? -6.07 9.32 -1.542 1 62.34 509 ILE A C 1
ATOM 3853 O O . ILE A 1 509 ? -6.715 8.266 -1.605 1 62.34 509 ILE A O 1
ATOM 3857 N N . ARG A 1 510 ? -5.812 10.156 -2.568 1 56.12 510 ARG A N 1
ATOM 3858 C CA . ARG A 1 510 ? -6.445 9.891 -3.855 1 56.12 510 ARG A CA 1
ATOM 3859 C C . ARG A 1 510 ? -5.621 8.906 -4.684 1 56.12 510 ARG A C 1
ATOM 3861 O O . ARG A 1 510 ? -6.09 8.398 -5.699 1 56.12 510 ARG A O 1
ATOM 3868 N N . GLU A 1 511 ? -4.391 8.648 -4.203 1 64.81 511 GLU A N 1
ATOM 3869 C CA . GLU A 1 511 ? -3.461 7.754 -4.887 1 64.81 511 GLU A CA 1
ATOM 3870 C C . GLU A 1 511 ? -3.229 8.203 -6.328 1 64.81 511 GLU A C 1
ATOM 3872 O O . GLU A 1 511 ? -3.246 7.383 -7.25 1 64.81 511 GLU A O 1
ATOM 3877 N N . GLU A 1 512 ? -3.229 9.484 -6.5 1 65.25 512 GLU A N 1
ATOM 3878 C CA . GLU A 1 512 ? -2.955 10.062 -7.812 1 65.25 512 GLU A CA 1
ATOM 3879 C C . GLU A 1 512 ? -1.46 10.297 -8.008 1 65.25 512 GLU A C 1
ATOM 3881 O O . GLU A 1 512 ? -1.032 11.422 -8.266 1 65.25 512 GLU A O 1
ATOM 3886 N N . PHE A 1 513 ? -0.735 9.211 -7.98 1 75.12 513 PHE A N 1
ATOM 3887 C CA . PHE A 1 513 ? 0.702 9.336 -8.188 1 75.12 513 PHE A CA 1
ATOM 3888 C C . PHE A 1 513 ? 1.028 9.383 -9.68 1 75.12 513 PHE A C 1
ATOM 3890 O O . PHE A 1 513 ? 0.4 8.695 -10.484 1 75.12 513 PHE A O 1
ATOM 3897 N N . ARG A 1 514 ? 1.888 10.25 -9.938 1 75.56 514 ARG A N 1
ATOM 3898 C CA . ARG A 1 514 ? 2.492 10.125 -11.258 1 75.56 514 ARG A CA 1
ATOM 3899 C C . ARG A 1 514 ? 3.268 8.82 -11.391 1 75.56 514 ARG A C 1
ATOM 3901 O O . ARG A 1 514 ? 3.889 8.359 -10.422 1 75.56 514 ARG A O 1
ATOM 3908 N N . ARG A 1 515 ? 3.127 8.016 -12.438 1 77.12 515 ARG A N 1
ATOM 3909 C CA . ARG A 1 515 ? 3.939 6.832 -12.695 1 77.12 515 ARG A CA 1
ATOM 3910 C C . ARG A 1 515 ? 4.848 7.035 -13.898 1 77.12 515 ARG A C 1
ATOM 3912 O O . ARG A 1 515 ? 4.367 7.176 -15.031 1 77.12 515 ARG A O 1
ATOM 3919 N N . ALA A 1 516 ? 6.09 7.059 -13.578 1 82.88 516 ALA A N 1
ATOM 3920 C CA . ALA A 1 516 ? 7.07 7.281 -14.633 1 82.88 516 ALA A CA 1
ATOM 3921 C C . ALA A 1 516 ? 7.188 6.062 -15.547 1 82.88 516 ALA A C 1
ATOM 3923 O O . ALA A 1 516 ? 7.121 4.922 -15.078 1 82.88 516 ALA A O 1
ATOM 3924 N N . ALA A 1 517 ? 7.32 6.277 -16.875 1 80.19 517 ALA A N 1
ATOM 3925 C CA . ALA A 1 517 ? 7.641 5.203 -17.812 1 80.19 517 ALA A CA 1
ATOM 3926 C C . ALA A 1 517 ? 9.023 4.625 -17.531 1 80.19 517 ALA A C 1
ATOM 3928 O O . ALA A 1 517 ? 9.82 5.23 -16.812 1 80.19 517 ALA A O 1
ATOM 3929 N N . LEU A 1 518 ? 9.281 3.518 -18.062 1 81.44 518 LEU A N 1
ATOM 3930 C CA . LEU A 1 518 ? 10.508 2.779 -17.797 1 81.44 518 LEU A CA 1
ATOM 3931 C C . LEU A 1 518 ? 11.734 3.658 -18.031 1 81.44 518 LEU A C 1
ATOM 3933 O O . LEU A 1 518 ? 12.664 3.656 -17.219 1 81.44 518 LEU A O 1
ATOM 3937 N N . ALA A 1 519 ? 11.719 4.445 -19.047 1 81.88 519 ALA A N 1
ATOM 3938 C CA . ALA A 1 519 ? 12.867 5.266 -19.422 1 81.88 519 ALA A CA 1
ATOM 3939 C C . ALA A 1 519 ? 12.984 6.492 -18.516 1 81.88 519 ALA A C 1
ATOM 3941 O O . ALA A 1 519 ? 14.062 7.066 -18.375 1 81.88 519 ALA A O 1
ATOM 3942 N N . ASP A 1 520 ? 11.914 6.879 -17.797 1 87.5 520 ASP A N 1
ATOM 3943 C CA . ASP A 1 520 ? 11.875 8.125 -17.047 1 87.5 520 ASP A CA 1
ATOM 3944 C C . ASP A 1 520 ? 11.977 7.867 -15.547 1 87.5 520 ASP A C 1
ATOM 3946 O O . ASP A 1 520 ? 11.82 8.789 -14.742 1 87.5 520 ASP A O 1
ATOM 3950 N N . ILE A 1 521 ? 12.25 6.629 -15.195 1 91.44 521 ILE A N 1
ATOM 3951 C CA . ILE A 1 521 ? 12.414 6.309 -13.781 1 91.44 521 ILE A CA 1
ATOM 3952 C C . ILE A 1 521 ? 13.594 7.098 -13.211 1 91.44 521 ILE A C 1
ATOM 3954 O O . ILE A 1 521 ? 14.617 7.258 -13.875 1 91.44 521 ILE A O 1
ATOM 3958 N N . GLY A 1 522 ? 13.391 7.629 -12.062 1 92.69 522 GLY A N 1
ATOM 3959 C CA . GLY A 1 522 ? 14.406 8.477 -11.453 1 92.69 522 GLY A CA 1
ATOM 3960 C C . GLY A 1 522 ? 15.688 7.738 -11.133 1 92.69 522 GLY A C 1
ATOM 3961 O O . GLY A 1 522 ? 15.695 6.512 -11.031 1 92.69 522 GLY A O 1
ATOM 3962 N N . ASP A 1 523 ? 16.688 8.516 -10.977 1 93.56 523 ASP A N 1
ATOM 3963 C CA . ASP A 1 523 ? 18 8 -10.57 1 93.56 523 ASP A CA 1
ATOM 3964 C C . ASP A 1 523 ? 18.359 8.469 -9.172 1 93.56 523 ASP A C 1
ATOM 3966 O O . ASP A 1 523 ? 17.703 9.352 -8.609 1 93.56 523 ASP A O 1
ATOM 3970 N N . MET A 1 524 ? 19.297 7.75 -8.539 1 93.31 524 MET A N 1
ATOM 3971 C CA . MET A 1 524 ? 19.781 8.094 -7.207 1 93.31 524 MET A CA 1
ATOM 3972 C C . MET A 1 524 ? 21.297 8.281 -7.203 1 93.31 524 MET A C 1
ATOM 3974 O O . MET A 1 524 ? 22.031 7.422 -7.699 1 93.31 524 MET A O 1
ATOM 3978 N N . THR A 1 525 ? 21.719 9.375 -6.699 1 93.5 525 THR A N 1
ATOM 3979 C CA . THR A 1 525 ? 23.141 9.656 -6.559 1 93.5 525 THR A CA 1
ATOM 3980 C C . THR A 1 525 ? 23.484 10 -5.113 1 93.5 525 THR A C 1
ATOM 3982 O O . THR A 1 525 ? 22.609 10.359 -4.328 1 93.5 525 THR A O 1
ATOM 3985 N N . VAL A 1 526 ? 24.672 9.797 -4.766 1 92.81 526 VAL A N 1
ATOM 3986 C CA . VAL A 1 526 ? 25.203 10.18 -3.459 1 92.81 526 VAL A CA 1
ATOM 3987 C C . VAL A 1 526 ? 26.234 11.297 -3.617 1 92.81 526 VAL A C 1
ATOM 3989 O O . VAL A 1 526 ? 27.359 11.055 -4.055 1 92.81 526 VAL A O 1
ATOM 3992 N N . PRO A 1 527 ? 25.766 12.477 -3.205 1 90 527 PRO A N 1
ATOM 3993 C CA . PRO A 1 527 ? 26.719 13.578 -3.381 1 90 527 PRO A CA 1
ATOM 3994 C C . PRO A 1 527 ? 27.938 13.461 -2.471 1 90 527 PRO A C 1
ATOM 3996 O O . PRO A 1 527 ? 27.812 13.008 -1.327 1 90 527 PRO A O 1
ATOM 3999 N N . GLY A 1 528 ? 29.031 13.93 -3.018 1 83.19 528 GLY A N 1
ATOM 4000 C CA . GLY A 1 528 ? 30.266 13.953 -2.242 1 83.19 528 GLY A CA 1
ATOM 4001 C C . GLY A 1 528 ? 30.531 15.305 -1.599 1 83.19 528 GLY A C 1
ATOM 4002 O O . GLY A 1 528 ? 29.906 16.312 -1.959 1 83.19 528 GLY A O 1
ATOM 4003 N N . ARG A 1 529 ? 31.266 15.5 -0.489 1 83.44 529 ARG A N 1
ATOM 4004 C CA . ARG A 1 529 ? 31.844 16.688 0.126 1 83.44 529 ARG A CA 1
ATOM 4005 C C . ARG A 1 529 ? 30.766 17.516 0.839 1 83.44 529 ARG A C 1
ATOM 4007 O O . ARG A 1 529 ? 30.781 18.734 0.79 1 83.44 529 ARG A O 1
ATOM 4014 N N . VAL A 1 530 ? 29.719 16.812 1.368 1 88.69 530 VAL A N 1
ATOM 4015 C CA . VAL A 1 530 ? 28.625 17.484 2.078 1 88.69 530 VAL A CA 1
ATOM 4016 C C . VAL A 1 530 ? 29.172 18.188 3.312 1 88.69 530 VAL A C 1
ATOM 4018 O O . VAL A 1 530 ? 28.828 19.344 3.578 1 88.69 530 VAL A O 1
ATOM 4021 N N . ALA A 1 531 ? 30.031 17.562 3.99 1 87.12 531 ALA A N 1
ATOM 4022 C CA . ALA A 1 531 ? 30.641 18.141 5.191 1 87.12 531 ALA A CA 1
ATOM 4023 C C . ALA A 1 531 ? 31.484 19.359 4.852 1 87.12 531 ALA A C 1
ATOM 4025 O O . ALA A 1 531 ? 31.531 20.328 5.617 1 87.12 531 ALA A O 1
ATOM 4026 N N . ASP A 1 532 ? 32.062 19.375 3.695 1 88.38 532 ASP A N 1
ATOM 4027 C CA . ASP A 1 532 ? 32.938 20.484 3.266 1 88.38 532 ASP A CA 1
ATOM 4028 C C . ASP A 1 532 ? 32.094 21.719 2.973 1 88.38 532 ASP A C 1
ATOM 4030 O O . ASP A 1 532 ? 32.531 22.844 3.256 1 88.38 532 ASP A O 1
ATOM 4034 N N . ILE A 1 533 ? 31.016 21.5 2.461 1 91.31 533 ILE A N 1
ATOM 4035 C CA . ILE A 1 533 ? 30.109 22.625 2.166 1 91.31 533 ILE A CA 1
ATOM 4036 C C . ILE A 1 533 ? 29.672 23.281 3.467 1 91.31 533 ILE A C 1
ATOM 4038 O O . ILE A 1 533 ? 29.672 24.516 3.578 1 91.31 533 ILE A O 1
ATOM 4042 N N . TYR A 1 534 ? 29.344 22.531 4.438 1 92.38 534 TYR A N 1
ATOM 4043 C CA . TYR A 1 534 ? 28.891 23.016 5.734 1 92.38 534 TYR A CA 1
ATOM 4044 C C . TYR A 1 534 ? 30.016 23.766 6.457 1 92.38 534 TYR A C 1
ATOM 4046 O O . TYR A 1 534 ? 29.797 24.844 7 1 92.38 534 TYR A O 1
ATOM 4054 N N . ARG A 1 535 ? 31.156 23.266 6.391 1 88.62 535 ARG A N 1
ATOM 4055 C CA . ARG A 1 535 ? 32.312 23.891 7.012 1 88.62 535 ARG A CA 1
ATOM 4056 C C . ARG A 1 535 ? 32.625 25.25 6.371 1 88.62 535 ARG A C 1
ATOM 4058 O O . ARG A 1 535 ? 32.969 26.203 7.066 1 88.62 535 ARG A O 1
ATOM 4065 N N . GLY A 1 536 ? 32.531 25.234 5.125 1 89.62 536 GLY A N 1
ATOM 4066 C CA . GLY A 1 536 ? 32.781 26.484 4.41 1 89.62 536 GLY A CA 1
ATOM 4067 C C . GLY A 1 536 ? 31.812 27.578 4.773 1 89.62 536 GLY A C 1
ATOM 4068 O O . GLY A 1 536 ? 32.188 28.75 4.902 1 89.62 536 GLY A O 1
ATOM 4069 N N . ALA A 1 537 ? 30.594 27.25 4.996 1 91.5 537 ALA A N 1
ATOM 4070 C CA . ALA A 1 537 ? 29.578 28.234 5.367 1 91.5 537 ALA A CA 1
ATOM 4071 C C . ALA A 1 537 ? 29.812 28.781 6.77 1 91.5 537 ALA A C 1
ATOM 4073 O O . ALA A 1 537 ? 29.594 29.969 7.023 1 91.5 537 ALA A O 1
ATOM 4074 N N . PHE A 1 538 ? 30.234 27.938 7.668 1 90.69 538 PHE A N 1
ATOM 4075 C CA . PHE A 1 538 ? 30.562 28.328 9.031 1 90.69 538 PHE A CA 1
ATOM 4076 C C . PHE A 1 538 ? 31.656 29.391 9.039 1 90.69 538 PHE A C 1
ATOM 4078 O O . PHE A 1 538 ? 31.531 30.406 9.711 1 90.69 538 PHE A O 1
ATOM 4085 N N . GLN A 1 539 ? 32.625 29.172 8.25 1 87.62 539 GLN A N 1
ATOM 4086 C CA . GLN A 1 539 ? 33.781 30.047 8.227 1 87.62 539 GLN A CA 1
ATOM 4087 C C . GLN A 1 539 ? 33.438 31.438 7.699 1 87.62 539 GLN A C 1
ATOM 4089 O O . GLN A 1 539 ? 34.031 32.438 8.141 1 87.62 539 GLN A O 1
ATOM 4094 N N . GLN A 1 540 ? 32.531 31.438 6.93 1 90.44 540 GLN A N 1
ATOM 4095 C CA . GLN A 1 540 ? 32.156 32.719 6.324 1 90.44 540 GLN A CA 1
ATOM 4096 C C . GLN A 1 540 ? 31.359 33.562 7.293 1 90.44 540 GLN A C 1
ATOM 4098 O O . GLN A 1 540 ? 31.359 34.812 7.195 1 90.44 540 GLN A O 1
ATOM 4103 N N . GLN A 1 541 ? 30.672 32.938 8.258 1 90.19 541 GLN A N 1
ATOM 4104 C CA . GLN A 1 541 ? 29.719 33.688 9.078 1 90.19 541 GLN A CA 1
ATOM 4105 C C . GLN A 1 541 ? 30.266 33.906 10.484 1 90.19 541 GLN A C 1
ATOM 4107 O O . GLN A 1 541 ? 29.688 34.656 11.266 1 90.19 541 GLN A O 1
ATOM 4112 N N . LEU A 1 542 ? 31.375 33.312 10.797 1 89.12 542 LEU A N 1
ATOM 4113 C CA . LEU A 1 542 ? 31.938 33.438 12.141 1 89.12 542 LEU A CA 1
ATOM 4114 C C . LEU A 1 542 ? 33.25 34.188 12.117 1 89.12 542 LEU A C 1
ATOM 4116 O O . LEU A 1 542 ? 33.969 34.156 11.125 1 89.12 542 LEU A O 1
ATOM 4120 N N . HIS A 1 543 ? 33.406 34.938 13.164 1 87.62 543 HIS A N 1
ATOM 4121 C CA . HIS A 1 543 ? 34.75 35.5 13.398 1 87.62 543 HIS A CA 1
ATOM 4122 C C . HIS A 1 543 ? 35.688 34.469 14.016 1 87.62 543 HIS A C 1
ATOM 4124 O O . HIS A 1 543 ? 35.938 34.5 15.227 1 87.62 543 HIS A O 1
ATOM 4130 N N . VAL A 1 544 ? 36.375 33.812 13.203 1 85.75 544 VAL A N 1
ATOM 4131 C CA . VAL A 1 544 ? 37.156 32.656 13.57 1 85.75 544 VAL A CA 1
ATOM 4132 C C . VAL A 1 544 ? 38.344 33.062 14.453 1 85.75 544 VAL A C 1
ATOM 4134 O O . VAL A 1 544 ? 38.719 32.344 15.367 1 85.75 544 VAL A O 1
ATOM 4137 N N . GLU A 1 545 ? 38.812 34.219 14.227 1 85.06 545 GLU A N 1
ATOM 4138 C CA . GLU A 1 545 ? 39.969 34.688 15 1 85.06 545 GLU A CA 1
ATOM 4139 C C . GLU A 1 545 ? 39.594 34.906 16.453 1 85.06 545 GLU A C 1
ATOM 4141 O O . GLU A 1 545 ? 40.406 34.688 17.359 1 85.06 545 GLU A O 1
ATOM 4146 N N . ALA A 1 546 ? 38.406 35.312 16.656 1 83.88 546 ALA A N 1
ATOM 4147 C CA . ALA A 1 546 ? 37.969 35.531 18.031 1 83.88 546 ALA A CA 1
ATOM 4148 C C . ALA A 1 546 ? 37.875 34.188 18.781 1 83.88 546 ALA A C 1
ATOM 4150 O O . ALA A 1 546 ? 38.219 34.125 19.969 1 83.88 546 ALA A O 1
ATOM 4151 N N . ILE A 1 547 ? 37.5 33.219 18.156 1 82.75 547 ILE A N 1
ATOM 4152 C CA . ILE A 1 547 ? 37.375 31.891 18.766 1 82.75 547 ILE A CA 1
ATOM 4153 C C . ILE A 1 547 ? 38.75 31.297 19 1 82.75 547 ILE A C 1
ATOM 4155 O O . ILE A 1 547 ? 39 30.672 20.031 1 82.75 547 ILE A O 1
ATOM 4159 N N . ARG A 1 548 ? 39.594 31.531 18.047 1 82.44 548 ARG A N 1
ATOM 4160 C CA . ARG A 1 548 ? 40.938 30.984 18.125 1 82.44 548 ARG A CA 1
ATOM 4161 C C . ARG A 1 548 ? 41.688 31.578 19.312 1 82.44 548 ARG A C 1
ATOM 4163 O O . ARG A 1 548 ? 42.5 30.891 19.953 1 82.44 548 ARG A O 1
ATOM 4170 N N . GLN A 1 549 ? 41.438 32.719 19.531 1 78.5 549 GLN A N 1
ATOM 4171 C CA . GLN A 1 549 ? 42.125 33.438 20.609 1 78.5 549 GLN A CA 1
ATOM 4172 C C . GLN A 1 549 ? 41.531 33.125 21.969 1 78.5 549 GLN A C 1
ATOM 4174 O O . GLN A 1 549 ? 42.125 33.406 23 1 78.5 549 GLN A O 1
ATOM 4179 N N . SER A 1 550 ? 40.406 32.438 21.812 1 75.19 550 SER A N 1
ATOM 4180 C CA . SER A 1 550 ? 39.688 32.156 23.047 1 75.19 550 SER A CA 1
ATOM 4181 C C . SER A 1 550 ? 40.281 30.953 23.766 1 75.19 550 SER A C 1
ATOM 4183 O O . SER A 1 550 ? 40.75 30.016 23.141 1 75.19 550 SER A O 1
ATOM 4185 N N . ARG A 1 551 ? 40.875 31.047 24.906 1 72.88 551 ARG A N 1
ATOM 4186 C CA . ARG A 1 551 ? 41.344 29.922 25.719 1 72.88 551 ARG A CA 1
ATOM 4187 C C . ARG A 1 551 ? 40.156 29.25 26.422 1 72.88 551 ARG A C 1
ATOM 4189 O O . ARG A 1 551 ? 40.312 28.719 27.516 1 72.88 551 ARG A O 1
ATOM 4196 N N . ALA A 1 552 ? 38.938 29.312 25.641 1 79.38 552 ALA A N 1
ATOM 4197 C CA . ALA A 1 552 ? 37.75 28.812 26.312 1 79.38 552 ALA A CA 1
ATOM 4198 C C . ALA A 1 552 ? 37.688 27.297 26.266 1 79.38 552 ALA A C 1
ATOM 4200 O O . ALA A 1 552 ? 37.969 26.688 25.234 1 79.38 552 ALA A O 1
ATOM 4201 N N . LYS A 1 553 ? 37.5 26.703 27.391 1 87.62 553 LYS A N 1
ATOM 4202 C CA . LYS A 1 553 ? 37.25 25.266 27.516 1 87.62 553 LYS A CA 1
ATOM 4203 C C . LYS A 1 553 ? 35.75 24.953 27.391 1 87.62 553 LYS A C 1
ATOM 4205 O O . LYS A 1 553 ? 34.938 25.484 28.156 1 87.62 553 LYS A O 1
ATOM 4210 N N . VAL A 1 554 ? 35.438 24.141 26.375 1 91.44 554 VAL A N 1
ATOM 4211 C CA . VAL A 1 554 ? 34.062 23.812 26.125 1 91.44 554 VAL A CA 1
ATOM 4212 C C . VAL A 1 554 ? 33.844 22.312 26.219 1 91.44 554 VAL A C 1
ATOM 4214 O O . VAL A 1 554 ? 34.688 21.531 25.781 1 91.44 554 VAL A O 1
ATOM 4217 N N . VAL A 1 555 ? 32.75 21.938 26.891 1 93.12 555 VAL A N 1
ATOM 4218 C CA . VAL A 1 555 ? 32.344 20.531 26.953 1 93.12 555 VAL A CA 1
ATOM 4219 C C . VAL A 1 555 ? 31.078 20.328 26.125 1 93.12 555 VAL A C 1
ATOM 4221 O O . VAL A 1 555 ? 30.078 21.016 26.328 1 93.12 555 VAL A O 1
ATOM 4224 N N . VAL A 1 556 ? 31.188 19.406 25.172 1 91.19 556 VAL A N 1
ATOM 4225 C CA . VAL A 1 556 ? 30.031 19.172 24.297 1 91.19 556 VAL A CA 1
ATOM 4226 C C . VAL A 1 556 ? 29.547 17.734 24.453 1 91.19 556 VAL A C 1
ATOM 4228 O O . VAL A 1 556 ? 30.328 16.797 24.297 1 91.19 556 VAL A O 1
ATOM 4231 N N . ASP A 1 557 ? 28.281 17.594 24.781 1 90.19 557 ASP A N 1
ATOM 4232 C CA . ASP A 1 557 ? 27.609 16.297 24.859 1 90.19 557 ASP A CA 1
ATOM 4233 C C . ASP A 1 557 ? 26.703 16.078 23.641 1 90.19 557 ASP A C 1
ATOM 4235 O O . ASP A 1 557 ? 25.703 16.781 23.469 1 90.19 557 ASP A O 1
ATOM 4239 N N . TYR A 1 558 ? 27 15.023 22.938 1 84.56 558 TYR A N 1
ATOM 4240 C CA . TYR A 1 558 ? 26.25 14.82 21.703 1 84.56 558 TYR A CA 1
ATOM 4241 C C . TYR A 1 558 ? 25.109 13.828 21.891 1 84.56 558 TYR A C 1
ATOM 4243 O O . TYR A 1 558 ? 24.375 13.523 20.953 1 84.56 558 TYR A O 1
ATOM 4251 N N . ALA A 1 559 ? 24.922 13.344 23.047 1 83.62 559 ALA A N 1
ATOM 4252 C CA . ALA A 1 559 ? 23.797 12.477 23.422 1 83.62 559 ALA A CA 1
ATOM 4253 C C . ALA A 1 559 ? 23.625 11.344 22.422 1 83.62 559 ALA A C 1
ATOM 4255 O O . ALA A 1 559 ? 22.5 11.031 22.016 1 83.62 559 ALA A O 1
ATOM 4256 N N . HIS A 1 560 ? 24.719 10.828 21.828 1 75.62 560 HIS A N 1
ATOM 4257 C CA . HIS A 1 560 ? 24.766 9.656 20.969 1 75.62 560 HIS A CA 1
ATOM 4258 C C . HIS A 1 560 ? 24.094 9.93 19.625 1 75.62 560 HIS A C 1
ATOM 4260 O O . HIS A 1 560 ? 23.453 9.047 19.062 1 75.62 560 HIS A O 1
ATOM 4266 N N . GLY A 1 561 ? 24.141 11.203 19.156 1 78.06 561 GLY A N 1
ATOM 4267 C CA . GLY A 1 561 ? 23.484 11.57 17.906 1 78.06 561 GLY A CA 1
ATOM 4268 C C . GLY A 1 561 ? 24.469 11.766 16.766 1 78.06 561 GLY A C 1
ATOM 4269 O O . GLY A 1 561 ? 25.688 11.773 16.969 1 78.06 561 GLY A O 1
ATOM 4270 N N . VAL A 1 562 ? 23.969 11.883 15.555 1 75.31 562 VAL A N 1
ATOM 4271 C CA . VAL A 1 562 ? 24.719 11.938 14.305 1 75.31 562 VAL A CA 1
ATOM 4272 C C . VAL A 1 562 ? 25.531 13.227 14.25 1 75.31 562 VAL A C 1
ATOM 4274 O O . VAL A 1 562 ? 26.531 13.312 13.523 1 75.31 562 VAL A O 1
ATOM 4277 N N . SER A 1 563 ? 25.234 14.156 14.914 1 74.31 563 SER A N 1
ATOM 4278 C CA . SER A 1 563 ? 25.891 15.453 14.914 1 74.31 563 SER A CA 1
ATOM 4279 C C . SER A 1 563 ? 27.297 15.359 15.5 1 74.31 563 SER A C 1
ATOM 4281 O O . SER A 1 563 ? 28.125 16.25 15.312 1 74.31 563 SER A O 1
ATOM 4283 N N . GLY A 1 564 ? 27.641 14.383 16.141 1 71.44 564 GLY A N 1
ATOM 4284 C CA . GLY A 1 564 ? 28.859 14.25 16.891 1 71.44 564 GLY A CA 1
ATOM 4285 C C . GLY A 1 564 ? 30.109 14.172 16.016 1 71.44 564 GLY A C 1
ATOM 4286 O O . GLY A 1 564 ? 31.219 14.367 16.5 1 71.44 564 GLY A O 1
ATOM 4287 N N . ALA A 1 565 ? 29.938 14.125 14.789 1 67.56 565 ALA A N 1
ATOM 4288 C CA . ALA A 1 565 ? 31.109 13.961 13.938 1 67.56 565 ALA A CA 1
ATOM 4289 C C . ALA A 1 565 ? 31.516 15.281 13.289 1 67.56 565 ALA A C 1
ATOM 4291 O O . ALA A 1 565 ? 32.656 15.461 12.883 1 67.56 565 ALA A O 1
ATOM 4292 N N . VAL A 1 566 ? 30.734 16.266 13.406 1 80 566 VAL A N 1
ATOM 4293 C CA . VAL A 1 566 ? 30.984 17.422 12.555 1 80 566 VAL A CA 1
ATOM 4294 C C . VAL A 1 566 ? 31.453 18.594 13.406 1 80 566 VAL A C 1
ATOM 4296 O O . VAL A 1 566 ? 32.5 19.188 13.141 1 80 566 VAL A O 1
ATOM 4299 N N . LEU A 1 567 ? 30.844 18.859 14.477 1 81.81 567 LEU A N 1
ATOM 4300 C CA . LEU A 1 567 ? 31.109 20.062 15.25 1 81.81 567 LEU A CA 1
ATOM 4301 C C . LEU A 1 567 ? 32.5 20.016 15.875 1 81.81 567 LEU A C 1
ATOM 4303 O O . LEU A 1 567 ? 33.219 21 15.859 1 81.81 567 LEU A O 1
ATOM 4307 N N . PRO A 1 568 ? 32.875 18.844 16.406 1 79.88 568 PRO A N 1
ATOM 4308 C CA . PRO A 1 568 ? 34.219 18.797 17 1 79.88 568 PRO A CA 1
ATOM 4309 C C . PRO A 1 568 ? 35.312 19.078 15.977 1 79.88 568 PRO A C 1
ATOM 4311 O O . PRO A 1 568 ? 36.281 19.766 16.281 1 79.88 568 PRO A O 1
ATOM 4314 N N . GLU A 1 569 ? 35.062 18.594 14.875 1 82.75 569 GLU A N 1
ATOM 4315 C CA . GLU A 1 569 ? 36.031 18.844 13.82 1 82.75 569 GLU A CA 1
ATOM 4316 C C . GLU A 1 569 ? 36.094 20.312 13.445 1 82.75 569 GLU A C 1
ATOM 4318 O O . GLU A 1 569 ? 37.156 20.859 13.156 1 82.75 569 GLU A O 1
ATOM 4323 N N . LEU A 1 570 ? 35.031 20.953 13.484 1 85.06 570 LEU A N 1
ATOM 4324 C CA . LEU A 1 570 ? 34.969 22.375 13.148 1 85.06 570 LEU A CA 1
ATOM 4325 C C . LEU A 1 570 ? 35.625 23.219 14.234 1 85.06 570 LEU A C 1
ATOM 4327 O O . LEU A 1 570 ? 36.406 24.125 13.93 1 85.06 570 LEU A O 1
ATOM 4331 N N . LEU A 1 571 ? 35.344 22.891 15.453 1 84.19 571 LEU A N 1
ATOM 4332 C CA . LEU A 1 571 ? 35.844 23.672 16.562 1 84.19 571 LEU A CA 1
ATOM 4333 C C . LEU A 1 571 ? 37.375 23.516 16.688 1 84.19 571 LEU A C 1
ATOM 4335 O O . LEU A 1 571 ? 38.094 24.469 17.016 1 84.19 571 LEU A O 1
ATOM 4339 N N . VAL A 1 572 ? 37.75 22.328 16.391 1 83 572 VAL A N 1
ATOM 4340 C CA . VAL A 1 572 ? 39.219 22.094 16.406 1 83 572 VAL A CA 1
ATOM 4341 C C . VAL A 1 572 ? 39.875 22.938 15.32 1 83 572 VAL A C 1
ATOM 4343 O O . VAL A 1 572 ? 40.969 23.469 15.539 1 83 572 VAL A O 1
ATOM 4346 N N . GLY A 1 573 ? 39.281 23.016 14.281 1 82.81 573 GLY A N 1
ATOM 4347 C CA . GLY A 1 573 ? 39.781 23.844 13.195 1 82.81 573 GLY A CA 1
ATOM 4348 C C . GLY A 1 573 ? 39.875 25.312 13.562 1 82.81 573 GLY A C 1
ATOM 4349 O O . GLY A 1 573 ? 40.688 26.047 12.992 1 82.81 573 GLY A O 1
ATOM 4350 N N . TYR A 1 574 ? 39.094 25.688 14.523 1 84.62 574 TYR A N 1
ATOM 4351 C CA . TYR A 1 574 ? 39.094 27.078 14.93 1 84.62 574 TYR A CA 1
ATOM 4352 C C . TYR A 1 574 ? 40 27.297 16.141 1 84.62 574 TYR A C 1
ATOM 4354 O O . TYR A 1 574 ? 40.062 28.391 16.703 1 84.62 574 TYR A O 1
ATOM 4362 N N . GLY A 1 575 ? 40.656 26.25 16.594 1 80 575 GLY A N 1
ATOM 4363 C CA . GLY A 1 575 ? 41.625 26.375 17.672 1 80 575 GLY A CA 1
ATOM 4364 C C . GLY A 1 575 ? 41.031 26.016 19.031 1 80 575 GLY A C 1
ATOM 4365 O O . GLY A 1 575 ? 41.719 26.156 20.047 1 80 575 GLY A O 1
ATOM 4366 N N . CYS A 1 576 ? 39.812 25.594 19.031 1 83.5 576 CYS A N 1
ATOM 4367 C CA . CYS A 1 576 ? 39.156 25.156 20.266 1 83.5 576 CYS A CA 1
ATOM 4368 C C . CYS A 1 576 ? 39.219 23.641 20.406 1 83.5 576 CYS A C 1
ATOM 4370 O O . CYS A 1 576 ? 39 22.922 19.438 1 83.5 576 CYS A O 1
ATOM 4372 N N . ASP A 1 577 ? 39.656 23.172 21.531 1 81.75 577 ASP A N 1
ATOM 4373 C CA . ASP A 1 577 ? 39.719 21.734 21.781 1 81.75 577 ASP A CA 1
ATOM 4374 C C . ASP A 1 577 ? 38.594 21.312 22.75 1 81.75 577 ASP A C 1
ATOM 4376 O O . ASP A 1 577 ? 38.812 21.203 23.953 1 81.75 577 ASP A O 1
ATOM 4380 N N . PRO A 1 578 ? 37.469 20.984 22.188 1 86.69 578 PRO A N 1
ATOM 4381 C CA . PRO A 1 578 ? 36.344 20.656 23.047 1 86.69 578 PRO A CA 1
ATOM 4382 C C . PRO A 1 578 ? 36.438 19.266 23.656 1 86.69 578 PRO A C 1
ATOM 4384 O O . PRO A 1 578 ? 36.969 18.344 23.016 1 86.69 578 PRO A O 1
ATOM 4387 N N . LEU A 1 579 ? 36.094 19.156 24.844 1 89.69 579 LEU A N 1
ATOM 4388 C CA . LEU A 1 579 ? 35.875 17.844 25.453 1 89.69 579 LEU A CA 1
ATOM 4389 C C . LEU A 1 579 ? 34.562 17.234 25.016 1 89.69 579 LEU A C 1
ATOM 4391 O O . LEU A 1 579 ? 33.5 17.844 25.188 1 89.69 579 LEU A O 1
ATOM 4395 N N . VAL A 1 580 ? 34.656 16.016 24.391 1 89.44 580 VAL A N 1
ATOM 4396 C CA . VAL A 1 580 ? 33.469 15.414 23.781 1 89.44 580 VAL A CA 1
ATOM 4397 C C . VAL A 1 580 ? 32.969 14.273 24.641 1 89.44 580 VAL A C 1
ATOM 4399 O O . VAL A 1 580 ? 33.75 13.43 25.094 1 89.44 580 VAL A O 1
ATOM 4402 N N . LEU A 1 581 ? 31.641 14.359 24.875 1 89.5 581 LEU A N 1
ATOM 4403 C CA . LEU A 1 581 ? 30.984 13.297 25.625 1 89.5 581 LEU A CA 1
ATOM 4404 C C . LEU A 1 581 ? 29.953 12.578 24.766 1 89.5 581 LEU A C 1
ATOM 4406 O O . LEU A 1 581 ? 29.281 13.195 23.938 1 89.5 581 LEU A O 1
ATOM 4410 N N . ASN A 1 582 ? 29.797 11.211 24.953 1 87.56 582 ASN A N 1
ATOM 4411 C CA . ASN A 1 582 ? 28.75 10.391 24.375 1 87.56 582 ASN A CA 1
ATOM 4412 C C . ASN A 1 582 ? 28.641 10.586 22.875 1 87.56 582 ASN A C 1
ATOM 4414 O O . ASN A 1 582 ? 27.547 10.828 22.344 1 87.56 582 ASN A O 1
ATOM 4418 N N . ALA A 1 583 ? 29.672 10.398 22.109 1 78.56 583 ALA A N 1
ATOM 4419 C CA . ALA A 1 583 ? 29.75 10.625 20.656 1 78.56 583 ALA A CA 1
ATOM 4420 C C . ALA A 1 583 ? 29.406 9.359 19.891 1 78.56 583 ALA A C 1
ATOM 4422 O O . ALA A 1 583 ? 29.141 9.414 18.688 1 78.56 583 ALA A O 1
ATOM 4423 N N . SER A 1 584 ? 29.328 8.242 20.609 1 79.94 584 SER A N 1
ATOM 4424 C CA . SER A 1 584 ? 28.984 6.996 19.938 1 79.94 584 SER A CA 1
ATOM 4425 C C . SER A 1 584 ? 27.531 6.992 19.5 1 79.94 584 SER A C 1
ATOM 4427 O O . SER A 1 584 ? 26.672 7.551 20.172 1 79.94 584 SER A O 1
ATOM 4429 N N . LEU A 1 585 ? 27.328 6.32 18.391 1 79.31 585 LEU A N 1
ATOM 4430 C CA . LEU A 1 585 ? 25.969 6.316 17.828 1 79.31 585 LEU A CA 1
ATOM 4431 C C . LEU A 1 585 ? 25.141 5.188 18.422 1 79.31 585 LEU A C 1
ATOM 4433 O O . LEU A 1 585 ? 25.641 4.07 18.594 1 79.31 585 LEU A O 1
ATOM 4437 N N . ARG A 1 586 ? 23.984 5.535 18.797 1 79.12 586 ARG A N 1
ATOM 4438 C CA . ARG A 1 586 ? 23.031 4.562 19.344 1 79.12 586 ARG A CA 1
ATOM 4439 C C . ARG A 1 586 ? 21.828 4.418 18.422 1 79.12 586 ARG A C 1
ATOM 4441 O O . ARG A 1 586 ? 21.344 5.406 17.859 1 79.12 586 ARG A O 1
ATOM 4448 N N . GLN A 1 587 ? 21.266 3.193 18.359 1 79.25 587 GLN A N 1
ATOM 4449 C CA . GLN A 1 587 ? 20.125 2.893 17.5 1 79.25 587 GLN A CA 1
ATOM 4450 C C . GLN A 1 587 ? 18.797 3.158 18.219 1 79.25 587 GLN A C 1
ATOM 4452 O O . GLN A 1 587 ? 17.781 3.416 17.578 1 79.25 587 GLN A O 1
ATOM 4457 N N . THR A 1 588 ? 18.781 3.084 19.5 1 77.94 588 THR A N 1
ATOM 4458 C CA . THR A 1 588 ? 17.578 3.285 20.281 1 77.94 588 THR A CA 1
ATOM 4459 C C . THR A 1 588 ? 17.531 4.688 20.875 1 77.94 588 THR A C 1
ATOM 4461 O O . THR A 1 588 ? 18.578 5.238 21.25 1 77.94 588 THR A O 1
ATOM 4464 N N . PRO A 1 589 ? 16.406 5.223 21 1 77.94 589 PRO A N 1
ATOM 4465 C CA . PRO A 1 589 ? 16.297 6.574 21.547 1 77.94 589 PRO A CA 1
ATOM 4466 C C . PRO A 1 589 ? 16.547 6.621 23.047 1 77.94 589 PRO A C 1
ATOM 4468 O O . PRO A 1 589 ? 16.375 5.613 23.75 1 77.94 589 PRO A O 1
ATOM 4471 N N . LEU A 1 590 ? 17.016 7.781 23.484 1 79.19 590 LEU A N 1
ATOM 4472 C CA . LEU A 1 590 ? 17.203 7.98 24.906 1 79.19 590 LEU A CA 1
ATOM 4473 C C . LEU A 1 590 ? 15.859 8.227 25.609 1 79.19 590 LEU A C 1
ATOM 4475 O O . LEU A 1 590 ? 15 8.922 25.062 1 79.19 590 LEU A O 1
ATOM 4479 N N . SER A 1 591 ? 15.688 7.641 26.688 1 77.12 591 SER A N 1
ATOM 4480 C CA . SER A 1 591 ? 14.516 7.945 27.5 1 77.12 591 SER A CA 1
ATOM 4481 C C . SER A 1 591 ? 14.641 9.32 28.156 1 77.12 591 SER A C 1
ATOM 4483 O O . SER A 1 591 ? 15.734 9.891 28.203 1 77.12 591 SER A O 1
ATOM 4485 N N . ALA A 1 592 ? 13.555 9.859 28.609 1 76.56 592 ALA A N 1
ATOM 4486 C CA . ALA A 1 592 ? 13.57 11.141 29.312 1 76.56 592 ALA A CA 1
ATOM 4487 C C . ALA A 1 592 ? 14.477 11.086 30.531 1 76.56 592 ALA A C 1
ATOM 4489 O O . ALA A 1 592 ? 15.18 12.055 30.828 1 76.56 592 ALA A O 1
ATOM 4490 N N . GLU A 1 593 ? 14.508 9.984 31.141 1 77.62 593 GLU A N 1
ATOM 4491 C CA . GLU A 1 593 ? 15.328 9.812 32.344 1 77.62 593 GLU A CA 1
ATOM 4492 C C . GLU A 1 593 ? 16.812 9.75 31.984 1 77.62 593 GLU A C 1
ATOM 4494 O O . GLU A 1 593 ? 17.656 10.32 32.688 1 77.62 593 GLU A O 1
ATOM 4499 N N . GLU A 1 594 ? 17.062 9.055 30.984 1 83.81 594 GLU A N 1
ATOM 4500 C CA . GLU A 1 594 ? 18.453 8.953 30.547 1 83.81 594 GLU A CA 1
ATOM 4501 C C . GLU A 1 594 ? 19 10.32 30.109 1 83.81 594 GLU A C 1
ATOM 4503 O O . GLU A 1 594 ? 20.156 10.648 30.391 1 83.81 594 GLU A O 1
ATOM 4508 N N . ARG A 1 595 ? 18.266 11.062 29.469 1 84.69 595 ARG A N 1
ATOM 4509 C CA . ARG A 1 595 ? 18.672 12.383 29.016 1 84.69 595 ARG A CA 1
ATOM 4510 C C . ARG A 1 595 ? 18.969 13.305 30.188 1 84.69 595 ARG A C 1
ATOM 4512 O O . ARG A 1 595 ? 19.922 14.086 30.156 1 84.69 595 ARG A O 1
ATOM 4519 N N . GLU A 1 596 ? 18.078 13.242 31.141 1 83.81 596 GLU A N 1
ATOM 4520 C CA . GLU A 1 596 ? 18.297 14.047 32.344 1 83.81 596 GLU A CA 1
ATOM 4521 C C . GLU A 1 596 ? 19.562 13.625 33.062 1 83.81 596 GLU A C 1
ATOM 4523 O O . GLU A 1 596 ? 20.281 14.469 33.625 1 83.81 596 GLU A O 1
ATOM 4528 N N . SER A 1 597 ? 19.781 12.375 33.062 1 88.69 597 SER A N 1
ATOM 4529 C CA . SER A 1 597 ? 21 11.867 33.688 1 88.69 597 SER A CA 1
ATOM 4530 C C . SER A 1 597 ? 22.234 12.359 32.938 1 88.69 597 SER A C 1
ATOM 4532 O O . SER A 1 597 ? 23.234 12.711 33.562 1 88.69 597 SER A O 1
ATOM 4534 N N . LEU A 1 598 ? 22.172 12.344 31.672 1 90.31 598 LEU A N 1
ATOM 4535 C CA . LEU A 1 598 ? 23.297 12.828 30.875 1 90.31 598 LEU A CA 1
ATOM 4536 C C . LEU A 1 598 ? 23.547 14.312 31.109 1 90.31 598 LEU A C 1
ATOM 4538 O O . LEU A 1 598 ? 24.688 14.758 31.125 1 90.31 598 LEU A O 1
ATOM 4542 N N . LEU A 1 599 ? 22.484 15.023 31.297 1 91.06 599 LEU A N 1
ATOM 4543 C CA . LEU A 1 599 ? 22.609 16.453 31.531 1 91.06 599 LEU A CA 1
ATOM 4544 C C . LEU A 1 599 ? 23.25 16.734 32.906 1 91.06 599 LEU A C 1
ATOM 4546 O O . LEU A 1 599 ? 24.078 17.641 33.031 1 91.06 599 LEU A O 1
ATOM 4550 N N . GLN A 1 600 ? 22.875 15.977 33.844 1 91.44 600 GLN A N 1
ATOM 4551 C CA . GLN A 1 600 ? 23.484 16.109 35.156 1 91.44 600 GLN A CA 1
ATOM 4552 C C . GLN A 1 600 ? 24.969 15.75 35.094 1 91.44 600 GLN A C 1
ATOM 4554 O O . GLN A 1 600 ? 25.797 16.422 35.719 1 91.44 600 GLN A O 1
ATOM 4559 N N . GLN A 1 601 ? 25.203 14.75 34.375 1 93 601 GLN A N 1
ATOM 4560 C CA . GLN A 1 601 ? 26.594 14.359 34.188 1 93 601 GLN A CA 1
ATOM 4561 C C . GLN A 1 601 ? 27.391 15.477 33.5 1 93 601 GLN A C 1
ATOM 4563 O O . GLN A 1 601 ? 28.531 15.75 33.906 1 93 601 GLN A O 1
ATOM 4568 N N . LEU A 1 602 ? 26.828 16.047 32.562 1 94.19 602 LEU A N 1
ATOM 4569 C CA . LEU A 1 602 ? 27.469 17.172 31.859 1 94.19 602 LEU A CA 1
ATOM 4570 C C . LEU A 1 602 ? 27.781 18.312 32.812 1 94.19 602 LEU A C 1
ATOM 4572 O O . LEU A 1 602 ? 28.875 18.875 32.812 1 94.19 602 LEU A O 1
ATOM 4576 N N . GLY A 1 603 ? 26.828 18.672 33.625 1 94.69 603 GLY A N 1
ATOM 4577 C CA . GLY A 1 603 ? 27.047 19.719 34.625 1 94.69 603 GLY A CA 1
ATOM 4578 C C . GLY A 1 603 ? 28.203 19.422 35.562 1 94.69 603 GLY A C 1
ATOM 4579 O O . GLY A 1 603 ? 29 20.312 35.844 1 94.69 603 GLY A O 1
ATOM 4580 N N . ARG A 1 604 ? 28.297 18.172 35.938 1 94.56 604 ARG A N 1
ATOM 4581 C CA . ARG A 1 604 ? 29.375 17.766 36.844 1 94.56 604 ARG A CA 1
ATOM 4582 C C . ARG A 1 604 ? 30.734 17.844 36.156 1 94.56 604 ARG A C 1
ATOM 4584 O O . ARG A 1 604 ? 31.734 18.219 36.781 1 94.56 604 ARG A O 1
ATOM 4591 N N . VAL A 1 605 ? 30.734 17.484 34.938 1 94.69 605 VAL A N 1
ATOM 4592 C CA . VAL A 1 605 ? 31.984 17.5 34.156 1 94.69 605 VAL A CA 1
ATOM 4593 C C . VAL A 1 605 ? 32.438 18.938 33.938 1 94.69 605 VAL A C 1
ATOM 4595 O O . VAL A 1 605 ? 33.625 19.25 34.031 1 94.69 605 VAL A O 1
ATOM 4598 N N . VAL A 1 606 ? 31.5 19.781 33.656 1 95.25 606 VAL A N 1
ATOM 4599 C CA . VAL A 1 606 ? 31.812 21.188 33.406 1 95.25 606 VAL A CA 1
ATOM 4600 C C . VAL A 1 606 ? 32.438 21.781 34.656 1 95.25 606 VAL A C 1
ATOM 4602 O O . VAL A 1 606 ? 33.438 22.516 34.594 1 95.25 606 VAL A O 1
ATOM 4605 N N . GLU A 1 607 ? 31.906 21.484 35.781 1 93.94 607 GLU A N 1
ATOM 4606 C CA . GLU A 1 607 ? 32.406 21.984 37.062 1 93.94 607 GLU A CA 1
ATOM 4607 C C . GLU A 1 607 ? 33.781 21.375 37.375 1 93.94 607 GLU A C 1
ATOM 4609 O O . GLU A 1 607 ? 34.688 22.094 37.812 1 93.94 607 GLU A O 1
ATOM 4614 N N . ALA A 1 608 ? 33.875 20.125 37.094 1 93.81 608 ALA A N 1
ATOM 4615 C CA . ALA A 1 608 ? 35.094 19.391 37.438 1 93.81 608 ALA A CA 1
ATOM 4616 C C . ALA A 1 608 ? 36.281 19.875 36.625 1 93.81 608 ALA A C 1
ATOM 4618 O O . ALA A 1 608 ? 37.406 19.969 37.156 1 93.81 608 ALA A O 1
ATOM 4619 N N . VAL A 1 609 ? 36.062 20.188 35.375 1 93.06 609 VAL A N 1
ATOM 4620 C CA . VAL A 1 609 ? 37.156 20.578 34.531 1 93.06 609 VAL A CA 1
ATOM 4621 C C . VAL A 1 609 ? 37.281 22.094 34.469 1 93.06 609 VAL A C 1
ATOM 4623 O O . VAL A 1 609 ? 38.125 22.641 33.781 1 93.06 609 VAL A O 1
ATOM 4626 N N . ARG A 1 610 ? 36.438 22.766 35.188 1 90.19 610 ARG A N 1
ATOM 4627 C CA . ARG A 1 610 ? 36.375 24.234 35.219 1 90.19 610 ARG A CA 1
ATOM 4628 C C . ARG A 1 610 ? 36.25 24.797 33.812 1 90.19 610 ARG A C 1
ATOM 4630 O O . ARG A 1 610 ? 37.031 25.656 33.406 1 90.19 610 ARG A O 1
ATOM 4637 N N . ALA A 1 611 ? 35.281 24.172 33.125 1 92.62 611 ALA A N 1
ATOM 4638 C CA . ALA A 1 611 ? 35 24.625 31.766 1 92.62 611 ALA A CA 1
ATOM 4639 C C . ALA A 1 611 ? 34.219 25.938 31.781 1 92.62 611 ALA A C 1
ATOM 4641 O O . ALA A 1 611 ? 33.594 26.281 32.781 1 92.62 611 ALA A O 1
ATOM 4642 N N . HIS A 1 612 ? 34.344 26.672 30.672 1 89.62 612 HIS A N 1
ATOM 4643 C CA . HIS A 1 612 ? 33.625 27.938 30.547 1 89.62 612 HIS A CA 1
ATOM 4644 C C . HIS A 1 612 ? 32.156 27.719 30.234 1 89.62 612 HIS A C 1
ATOM 4646 O O . HIS A 1 612 ? 31.312 28.547 30.547 1 89.62 612 HIS A O 1
ATOM 4652 N N . LEU A 1 613 ? 31.938 26.672 29.5 1 91.88 613 LEU A N 1
ATOM 4653 C CA . LEU A 1 613 ? 30.547 26.359 29.188 1 91.88 613 LEU A CA 1
ATOM 4654 C C . LEU A 1 613 ? 30.406 24.891 28.781 1 91.88 613 LEU A C 1
ATOM 4656 O O . LEU A 1 613 ? 31.375 24.266 28.359 1 91.88 613 LEU A O 1
ATOM 4660 N N . GLY A 1 614 ? 29.266 24.359 29.031 1 93.81 614 GLY A N 1
ATOM 4661 C CA . GLY A 1 614 ? 28.844 23.047 28.562 1 93.81 614 GLY A CA 1
ATOM 4662 C C . GLY A 1 614 ? 27.594 23.094 27.703 1 93.81 614 GLY A C 1
ATOM 4663 O O . GLY A 1 614 ? 26.734 23.953 27.891 1 93.81 614 GLY A O 1
ATOM 4664 N N . VAL A 1 615 ? 27.625 22.188 26.719 1 93.69 615 VAL A N 1
ATOM 4665 C CA . VAL A 1 615 ? 26.469 22.188 25.828 1 93.69 615 VAL A CA 1
ATOM 4666 C C . VAL A 1 615 ? 26.062 20.766 25.516 1 93.69 615 VAL A C 1
ATOM 4668 O O . VAL A 1 615 ? 26.906 19.891 25.312 1 93.69 615 VAL A O 1
ATOM 4671 N N . GLN A 1 616 ? 24.828 20.5 25.562 1 92.88 616 GLN A N 1
ATOM 4672 C CA . GLN A 1 616 ? 24.266 19.266 25.062 1 92.88 616 GLN A CA 1
ATOM 4673 C C . GLN A 1 616 ? 23.484 19.484 23.766 1 92.88 616 GLN A C 1
ATOM 4675 O O . GLN A 1 616 ? 22.625 20.359 23.703 1 92.88 616 GLN A O 1
ATOM 4680 N N . VAL A 1 617 ? 23.891 18.781 22.734 1 90.25 617 VAL A N 1
ATOM 4681 C CA . VAL A 1 617 ? 23.219 18.906 21.453 1 90.25 617 VAL A CA 1
ATOM 4682 C C . VAL A 1 617 ? 22.188 17.781 21.297 1 90.25 617 VAL A C 1
ATOM 4684 O O . VAL A 1 617 ? 22.5 16.609 21.484 1 90.25 617 VAL A O 1
ATOM 4687 N N . ASN A 1 618 ? 20.969 18.172 20.969 1 87.69 618 ASN A N 1
ATOM 4688 C CA . ASN A 1 618 ? 19.906 17.188 20.828 1 87.69 618 ASN A CA 1
ATOM 4689 C C . ASN A 1 618 ? 19.078 17.422 19.562 1 87.69 618 ASN A C 1
ATOM 4691 O O . ASN A 1 618 ? 19.438 18.25 18.719 1 87.69 618 ASN A O 1
ATOM 4695 N N . ALA A 1 619 ? 18.109 16.531 19.266 1 86.25 619 ALA A N 1
ATOM 4696 C CA . ALA A 1 619 ? 17.188 16.625 18.141 1 86.25 619 ALA A CA 1
ATOM 4697 C C . ALA A 1 619 ? 17.953 16.656 16.812 1 86.25 619 ALA A C 1
ATOM 4699 O O . ALA A 1 619 ? 17.672 17.516 15.961 1 86.25 619 ALA A O 1
ATOM 4700 N N . ASN A 1 620 ? 19 15.891 16.766 1 87.62 620 ASN A N 1
ATOM 4701 C CA . ASN A 1 620 ? 19.766 15.719 15.539 1 87.62 620 ASN A CA 1
ATOM 4702 C C . ASN A 1 620 ? 20.422 17.031 15.102 1 87.62 620 ASN A C 1
ATOM 4704 O O . ASN A 1 620 ? 20.453 17.344 13.914 1 87.62 620 ASN A O 1
ATOM 4708 N N . GLY A 1 621 ? 20.766 17.844 16.078 1 89.69 621 GLY A N 1
ATOM 4709 C CA . GLY A 1 621 ? 21.547 19.031 15.781 1 89.69 621 GLY A CA 1
ATOM 4710 C C . GLY A 1 621 ? 20.734 20.297 15.727 1 89.69 621 GLY A C 1
ATOM 4711 O O . GLY A 1 621 ? 21.266 21.375 15.43 1 89.69 621 GLY A O 1
ATOM 4712 N N . GLU A 1 622 ? 19.484 20.234 16.078 1 92.31 622 GLU A N 1
ATOM 4713 C CA . GLU A 1 622 ? 18.625 21.406 15.977 1 92.31 622 GLU A CA 1
ATOM 4714 C C . GLU A 1 622 ? 18.516 22.141 17.312 1 92.31 622 GLU A C 1
ATOM 4716 O O . GLU A 1 622 ? 18.328 23.359 17.344 1 92.31 622 GLU A O 1
ATOM 4721 N N . ARG A 1 623 ? 18.594 21.422 18.391 1 93.25 623 ARG A N 1
ATOM 4722 C CA . ARG A 1 623 ? 18.375 22 19.703 1 93.25 623 ARG A CA 1
ATOM 4723 C C . ARG A 1 623 ? 19.625 21.875 20.578 1 93.25 623 ARG A C 1
ATOM 4725 O O . ARG A 1 623 ? 20.531 21.094 20.25 1 93.25 623 ARG A O 1
ATOM 4732 N N . LEU A 1 624 ? 19.625 22.656 21.578 1 93.81 624 LEU A N 1
ATOM 4733 C CA . LEU A 1 624 ? 20.75 22.609 22.5 1 93.81 624 LEU A CA 1
ATOM 4734 C C . LEU A 1 624 ? 20.312 23 23.906 1 93.81 624 LEU A C 1
ATOM 4736 O O . LEU A 1 624 ? 19.297 23.672 24.078 1 93.81 624 LEU A O 1
ATOM 4740 N N . VAL A 1 625 ? 21 22.484 24.844 1 94.06 625 VAL A N 1
ATOM 4741 C CA . VAL A 1 625 ? 20.922 22.906 26.234 1 94.06 625 VAL A CA 1
ATOM 4742 C C . VAL A 1 625 ? 22.266 23.453 26.703 1 94.06 625 VAL A C 1
ATOM 4744 O O . VAL A 1 625 ? 23.312 22.859 26.422 1 94.06 625 VAL A O 1
ATOM 4747 N N . LEU A 1 626 ? 22.188 24.609 27.297 1 95.25 626 LEU A N 1
ATOM 4748 C CA . LEU A 1 626 ? 23.422 25.25 27.734 1 95.25 626 LEU A CA 1
ATOM 4749 C C . LEU A 1 626 ? 23.641 25.047 29.234 1 95.25 626 LEU A C 1
ATOM 4751 O O . LEU A 1 626 ? 22.688 25.094 30.016 1 95.25 626 LEU A O 1
ATOM 4755 N N . VAL A 1 627 ? 24.891 24.75 29.547 1 95.56 627 VAL A N 1
ATOM 4756 C CA . VAL A 1 627 ? 25.297 24.625 30.938 1 95.56 627 VAL A CA 1
ATOM 4757 C C . VAL A 1 627 ? 26.359 25.672 31.25 1 95.56 627 VAL A C 1
ATOM 4759 O O . VAL A 1 627 ? 27.344 25.812 30.516 1 95.56 627 VAL A O 1
ATOM 4762 N N . ASP A 1 628 ? 26.109 26.453 32.312 1 94.44 628 ASP A N 1
ATOM 4763 C CA . ASP A 1 628 ? 27.078 27.5 32.656 1 94.44 628 ASP A CA 1
ATOM 4764 C C . ASP A 1 628 ? 28.25 26.938 33.438 1 94.44 628 ASP A C 1
ATOM 4766 O O . ASP A 1 628 ? 28.344 25.719 33.625 1 94.44 628 ASP A O 1
ATOM 4770 N N . GLU A 1 629 ? 29.172 27.812 33.844 1 92.19 629 GLU A N 1
ATOM 4771 C CA . GLU A 1 629 ? 30.422 27.406 34.469 1 92.19 629 GLU A CA 1
ATOM 4772 C C . GLU A 1 629 ? 30.172 26.828 35.844 1 92.19 629 GLU A C 1
ATOM 4774 O O . GLU A 1 629 ? 31.031 26.141 36.406 1 92.19 629 GLU A O 1
ATOM 4779 N N . THR A 1 630 ? 29 27.047 36.406 1 92.56 630 THR A N 1
ATOM 4780 C CA . THR A 1 630 ? 28.656 26.531 37.719 1 92.56 630 THR A CA 1
ATOM 4781 C C . THR A 1 630 ? 28.016 25.141 37.594 1 92.56 630 THR A C 1
ATOM 4783 O O . THR A 1 630 ? 27.766 24.484 38.625 1 92.56 630 THR A O 1
ATOM 4786 N N . GLY A 1 631 ? 27.734 24.766 36.406 1 92.56 631 GLY A N 1
ATOM 4787 C CA . GLY A 1 631 ? 27.125 23.453 36.188 1 92.56 631 GLY A CA 1
ATOM 4788 C C . GLY A 1 631 ? 25.609 23.516 36.094 1 92.56 631 GLY A C 1
ATOM 4789 O O . GLY A 1 631 ? 24.953 22.469 36 1 92.56 631 GLY A O 1
ATOM 4790 N N . THR A 1 632 ? 25.094 24.625 36.094 1 92.88 632 THR A N 1
ATOM 4791 C CA . THR A 1 632 ? 23.641 24.797 36.031 1 92.88 632 THR A CA 1
ATOM 4792 C C . THR A 1 632 ? 23.156 24.797 34.594 1 92.88 632 THR A C 1
ATOM 4794 O O . THR A 1 632 ? 23.641 25.562 33.75 1 92.88 632 THR A O 1
ATOM 4797 N N . ALA A 1 633 ? 22.156 23.953 34.406 1 94.12 633 ALA A N 1
ATOM 4798 C CA . ALA A 1 633 ? 21.594 23.844 33.062 1 94.12 633 ALA A CA 1
ATOM 4799 C C . ALA A 1 633 ? 20.547 24.906 32.812 1 94.12 633 ALA A C 1
ATOM 4801 O O . ALA A 1 633 ? 19.766 25.25 33.719 1 94.12 633 ALA A O 1
ATOM 4802 N N . MET A 1 634 ? 20.562 25.484 31.672 1 93.69 634 MET A N 1
ATOM 4803 C CA . MET A 1 634 ? 19.578 26.484 31.25 1 93.69 634 MET A CA 1
ATOM 4804 C C . MET A 1 634 ? 18.719 25.938 30.094 1 93.69 634 MET A C 1
ATOM 4806 O O . MET A 1 634 ? 19.25 25.531 29.062 1 93.69 634 MET A O 1
ATOM 4810 N N . GLN A 1 635 ? 17.438 26.016 30.328 1 90.81 635 GLN A N 1
ATOM 4811 C CA . GLN A 1 635 ? 16.484 25.5 29.328 1 90.81 635 GLN A CA 1
ATOM 4812 C C . GLN A 1 635 ? 15.281 26.422 29.188 1 90.81 635 GLN A C 1
ATOM 4814 O O . GLN A 1 635 ? 15.141 27.391 29.938 1 90.81 635 GLN A O 1
ATOM 4819 N N . GLY A 1 636 ? 14.586 26.25 28.141 1 89.44 636 GLY A N 1
ATOM 4820 C CA . GLY A 1 636 ? 13.312 26.922 27.938 1 89.44 636 GLY A CA 1
ATOM 4821 C C . GLY A 1 636 ? 13.461 28.438 27.812 1 89.44 636 GLY A C 1
ATOM 4822 O O . GLY A 1 636 ? 14.258 28.922 27 1 89.44 636 GLY A O 1
ATOM 4823 N N . SER A 1 637 ? 12.695 29.109 28.641 1 89.5 637 SER A N 1
ATOM 4824 C CA . SER A 1 637 ? 12.641 30.562 28.578 1 89.5 637 SER A CA 1
ATOM 4825 C C . SER A 1 637 ? 13.961 31.188 29 1 89.5 637 SER A C 1
ATOM 4827 O O . SER A 1 637 ? 14.375 32.219 28.453 1 89.5 637 SER A O 1
ATOM 4829 N N . LEU A 1 638 ? 14.562 30.547 29.938 1 91.69 638 LEU A N 1
ATOM 4830 C CA . LEU A 1 638 ? 15.844 31.062 30.406 1 91.69 638 LEU A CA 1
ATOM 4831 C C . LEU A 1 638 ? 16.906 30.984 29.312 1 91.69 638 LEU A C 1
ATOM 4833 O O . LEU A 1 638 ? 17.641 31.938 29.094 1 91.69 638 LEU A O 1
ATOM 4837 N N . LEU A 1 639 ? 16.969 29.859 28.688 1 94.94 639 LEU A N 1
ATOM 4838 C CA . LEU A 1 639 ? 17.891 29.688 27.594 1 94.94 639 LEU A CA 1
ATOM 4839 C C . LEU A 1 639 ? 17.641 30.719 26.484 1 94.94 639 LEU A C 1
ATOM 4841 O O . LEU A 1 639 ? 18.578 31.297 25.938 1 94.94 639 LEU A O 1
ATOM 4845 N N . THR A 1 640 ? 16.375 30.938 26.203 1 96.25 640 THR A N 1
ATOM 4846 C CA . THR A 1 640 ? 16.016 31.906 25.172 1 96.25 640 THR A CA 1
ATOM 4847 C C . THR A 1 640 ? 16.516 33.312 25.531 1 96.25 640 THR A C 1
ATOM 4849 O O . THR A 1 640 ? 17.094 34 24.688 1 96.25 640 THR A O 1
ATOM 4852 N N . ALA A 1 641 ? 16.281 33.656 26.734 1 95.06 641 ALA A N 1
ATOM 4853 C CA . ALA A 1 641 ? 16.656 35 27.188 1 95.06 641 ALA A CA 1
ATOM 4854 C C . ALA A 1 641 ? 18.172 35.156 27.156 1 95.06 641 ALA A C 1
ATOM 4856 O O . ALA A 1 641 ? 18.688 36.219 26.781 1 95.06 641 ALA A O 1
ATOM 4857 N N . VAL A 1 642 ? 18.922 34.156 27.531 1 95.31 642 VAL A N 1
ATOM 4858 C CA . VAL A 1 642 ? 20.375 34.219 27.578 1 95.31 642 VAL A CA 1
ATOM 4859 C C . VAL A 1 642 ? 20.938 34.406 26.172 1 95.31 642 VAL A C 1
ATOM 4861 O O . VAL A 1 642 ? 21.812 35.219 25.938 1 95.31 642 VAL A O 1
ATOM 4864 N N . VAL A 1 643 ? 20.453 33.594 25.281 1 95.94 643 VAL A N 1
ATOM 4865 C CA . VAL A 1 643 ? 20.938 33.656 23.906 1 95.94 643 VAL A CA 1
ATOM 4866 C C . VAL A 1 643 ? 20.578 35 23.281 1 95.94 643 VAL A C 1
ATOM 4868 O O . VAL A 1 643 ? 21.422 35.625 22.625 1 95.94 643 VAL A O 1
ATOM 4871 N N . MET A 1 644 ? 19.359 35.438 23.531 1 95.94 644 MET A N 1
ATOM 4872 C CA . MET A 1 644 ? 18.953 36.719 22.969 1 95.94 644 MET A CA 1
ATOM 4873 C C . MET A 1 644 ? 19.734 37.875 23.594 1 95.94 644 MET A C 1
ATOM 4875 O O . MET A 1 644 ? 20.047 38.844 22.906 1 95.94 644 MET A O 1
ATOM 4879 N N . GLU A 1 645 ? 20.016 37.781 24.875 1 95.88 645 GLU A N 1
ATOM 4880 C CA . GLU A 1 645 ? 20.828 38.781 25.547 1 95.88 645 GLU A CA 1
ATOM 4881 C C . GLU A 1 645 ? 22.219 38.844 24.922 1 95.88 645 GLU A C 1
ATOM 4883 O O . GLU A 1 645 ? 22.734 39.969 24.703 1 95.88 645 GLU A O 1
ATOM 4888 N N . LEU A 1 646 ? 22.812 37.75 24.688 1 94.81 646 LEU A N 1
ATOM 4889 C CA . LEU A 1 646 ? 24.141 37.688 24.078 1 94.81 646 LEU A CA 1
ATOM 4890 C C . LEU A 1 646 ? 24.141 38.312 22.688 1 94.81 646 LEU A C 1
ATOM 4892 O O . LEU A 1 646 ? 25.047 39.062 22.344 1 94.81 646 LEU A O 1
ATOM 4896 N N . ILE A 1 647 ? 23.125 38.031 21.938 1 95.38 647 ILE A N 1
ATOM 4897 C CA . ILE A 1 647 ? 23.047 38.469 20.547 1 95.38 647 ILE A CA 1
ATOM 4898 C C . ILE A 1 647 ? 22.781 39.969 20.516 1 95.38 647 ILE A C 1
ATOM 4900 O O . ILE A 1 647 ? 23.453 40.719 19.766 1 95.38 647 ILE A O 1
ATOM 4904 N N . LEU A 1 648 ? 21.844 40.438 21.344 1 94.94 648 LEU A N 1
ATOM 4905 C CA . LEU A 1 648 ? 21.484 41.875 21.344 1 94.94 648 LEU A CA 1
ATOM 4906 C C . LEU A 1 648 ? 22.578 42.719 21.969 1 94.94 648 LEU A C 1
ATOM 4908 O O . LEU A 1 648 ? 22.766 43.875 21.578 1 94.94 648 LEU A O 1
ATOM 4912 N N . ALA A 1 649 ? 23.266 42.156 22.891 1 93.81 649 ALA A N 1
ATOM 4913 C CA . ALA A 1 649 ? 24.406 42.875 23.469 1 93.81 649 ALA A CA 1
ATOM 4914 C C . ALA A 1 649 ? 25.5 43.062 22.438 1 93.81 649 ALA A C 1
ATOM 4916 O O . ALA A 1 649 ? 26.219 44.094 22.484 1 93.81 649 ALA A O 1
ATOM 4917 N N . GLY A 1 650 ? 25.656 42.156 21.578 1 90 650 GLY A N 1
ATOM 4918 C CA . GLY A 1 650 ? 26.656 42.25 20.531 1 90 650 GLY A CA 1
ATOM 4919 C C . GLY A 1 650 ? 26.266 43.219 19.422 1 90 650 GLY A C 1
ATOM 4920 O O . GLY A 1 650 ? 27.125 43.844 18.812 1 90 650 GLY A O 1
ATOM 4921 N N . GLN A 1 651 ? 25.016 43.25 19.125 1 88.62 651 GLN A N 1
ATOM 4922 C CA . GLN A 1 651 ? 24.5 44.156 18.109 1 88.62 651 GLN A CA 1
ATOM 4923 C C . GLN A 1 651 ? 23.281 44.906 18.609 1 88.62 651 GLN A C 1
ATOM 4925 O O . GLN A 1 651 ? 22.141 44.5 18.312 1 88.62 651 GLN A O 1
ATOM 4930 N N . GLY A 1 652 ? 23.484 46.031 19.141 1 84.19 652 GLY A N 1
ATOM 4931 C CA . GLY A 1 652 ? 22.391 46.844 19.672 1 84.19 652 GLY A CA 1
ATOM 4932 C C . GLY A 1 652 ? 21.406 47.281 18.609 1 84.19 652 GLY A C 1
ATOM 4933 O O . GLY A 1 652 ? 21.719 47.25 17.422 1 84.19 652 GLY A O 1
ATOM 4934 N N . ARG A 1 653 ? 20.109 47.5 18.906 1 87.5 653 ARG A N 1
ATOM 4935 C CA . ARG A 1 653 ? 19.031 47.969 18.062 1 87.5 653 ARG A CA 1
ATOM 4936 C C . ARG A 1 653 ? 18.609 46.938 17.031 1 87.5 653 ARG A C 1
ATOM 4938 O O . ARG A 1 653 ? 17.969 47.25 16.031 1 87.5 653 ARG A O 1
ATOM 4945 N N . GLY A 1 654 ? 19.047 45.75 17.328 1 92.69 654 GLY A N 1
ATOM 4946 C CA . GLY A 1 654 ? 18.688 44.688 16.406 1 92.69 654 GLY A CA 1
ATOM 4947 C C . GLY A 1 654 ? 17.297 44.125 16.641 1 92.69 654 GLY A C 1
ATOM 4948 O O . GLY A 1 654 ? 16.625 44.531 17.594 1 92.69 654 GLY A O 1
ATOM 4949 N N . THR A 1 655 ? 16.844 43.281 15.68 1 95.5 655 THR A N 1
ATOM 4950 C CA . THR A 1 655 ? 15.531 42.656 15.766 1 95.5 655 THR A CA 1
ATOM 4951 C C . THR A 1 655 ? 15.656 41.125 15.938 1 95.5 655 THR A C 1
ATOM 4953 O O . THR A 1 655 ? 16.484 40.5 15.281 1 95.5 655 THR A O 1
ATOM 4956 N N . VAL A 1 656 ? 14.984 40.625 16.875 1 96.5 656 VAL A N 1
ATOM 4957 C CA . VAL A 1 656 ? 14.93 39.188 17.078 1 96.5 656 VAL A CA 1
ATOM 4958 C C . VAL A 1 656 ? 13.492 38.688 16.969 1 96.5 656 VAL A C 1
ATOM 4960 O O . VAL A 1 656 ? 12.547 39.469 17.062 1 96.5 656 VAL A O 1
ATOM 4963 N N . ALA A 1 657 ? 13.328 37.469 16.625 1 96.56 657 ALA A N 1
ATOM 4964 C CA . ALA A 1 657 ? 11.992 36.906 16.469 1 96.56 657 ALA A CA 1
ATOM 4965 C C . ALA A 1 657 ? 11.789 35.719 17.391 1 96.56 657 ALA A C 1
ATOM 4967 O O . ALA A 1 657 ? 12.703 34.875 17.578 1 96.56 657 ALA A O 1
ATOM 4968 N N . VAL A 1 658 ? 10.648 35.656 18.047 1 96.12 658 VAL A N 1
ATOM 4969 C CA . VAL A 1 658 ? 10.312 34.562 18.953 1 96.12 658 VAL A CA 1
ATOM 4970 C C . VAL A 1 658 ? 8.852 34.156 18.766 1 96.12 658 VAL A C 1
ATOM 4972 O O . VAL A 1 658 ? 8.047 34.938 18.25 1 96.12 658 VAL A O 1
ATOM 4975 N N . PRO A 1 659 ? 8.508 32.938 19.125 1 94.06 659 PRO A N 1
ATOM 4976 C CA . PRO A 1 659 ? 7.102 32.531 19.031 1 94.06 659 PRO A CA 1
ATOM 4977 C C . PRO A 1 659 ? 6.215 33.25 20.047 1 94.06 659 PRO A C 1
ATOM 4979 O O . PRO A 1 659 ? 6.711 33.75 21.062 1 94.06 659 PRO A O 1
ATOM 4982 N N . VAL A 1 660 ? 4.945 33.219 19.781 1 92.19 660 VAL A N 1
ATOM 4983 C CA . VAL A 1 660 ? 3.979 33.906 20.625 1 92.19 660 VAL A CA 1
ATOM 4984 C C . VAL A 1 660 ? 3.93 33.281 22 1 92.19 660 VAL A C 1
ATOM 4986 O O . VAL A 1 660 ? 3.551 33.938 22.984 1 92.19 660 VAL A O 1
ATOM 4989 N N . THR A 1 661 ? 4.359 32.062 22.141 1 91.62 661 THR A N 1
ATOM 4990 C CA . THR A 1 661 ? 4.277 31.344 23.391 1 91.62 661 THR A CA 1
ATOM 4991 C C . THR A 1 661 ? 5.441 31.703 24.312 1 91.62 661 THR A C 1
ATOM 4993 O O . THR A 1 661 ? 5.441 31.359 25.5 1 91.62 661 THR A O 1
ATOM 4996 N N . THR A 1 662 ? 6.406 32.375 23.828 1 93.56 662 THR A N 1
ATOM 4997 C CA . THR A 1 662 ? 7.621 32.688 24.578 1 93.56 662 THR A CA 1
ATOM 4998 C C . THR A 1 662 ? 7.355 33.75 25.625 1 93.56 662 THR A C 1
ATOM 5000 O O . THR A 1 662 ? 6.586 34.688 25.391 1 93.56 662 THR A O 1
ATOM 5003 N N . SER A 1 663 ? 8.047 33.656 26.75 1 93.94 663 SER A N 1
ATOM 5004 C CA . SER A 1 663 ? 7.941 34.594 27.859 1 93.94 663 SER A CA 1
ATOM 5005 C C . SER A 1 663 ? 8.32 36 27.438 1 93.94 663 SER A C 1
ATOM 5007 O O . SER A 1 663 ? 9.148 36.188 26.531 1 93.94 663 SER A O 1
ATOM 5009 N N . SER A 1 664 ? 7.68 37.031 28.141 1 94.38 664 SER A N 1
ATOM 5010 C CA . SER A 1 664 ? 7.977 38.438 27.828 1 94.38 664 SER A CA 1
ATOM 5011 C C . SER A 1 664 ? 9.359 38.812 28.328 1 94.38 664 SER A C 1
ATOM 5013 O O . SER A 1 664 ? 9.812 39.938 28.109 1 94.38 664 SER A O 1
ATOM 5015 N N . LEU A 1 665 ? 10.023 37.844 28.922 1 93.81 665 LEU A N 1
ATOM 5016 C CA . LEU A 1 665 ? 11.406 38.062 29.312 1 93.81 665 LEU A CA 1
ATOM 5017 C C . LEU A 1 665 ? 12.242 38.531 28.141 1 93.81 665 LEU A C 1
ATOM 5019 O O . LEU A 1 665 ? 13.148 39.375 28.312 1 93.81 665 LEU A O 1
ATOM 5023 N N . VAL A 1 666 ? 11.984 38.094 27 1 94.31 666 VAL A N 1
ATOM 5024 C CA . VAL A 1 666 ? 12.711 38.469 25.797 1 94.31 666 VAL A CA 1
ATOM 5025 C C . VAL A 1 666 ? 12.453 39.938 25.469 1 94.31 666 VAL A C 1
ATOM 5027 O O . VAL A 1 666 ? 13.352 40.656 25 1 94.31 666 VAL A O 1
ATOM 5030 N N . GLU A 1 667 ? 11.25 40.375 25.703 1 93.94 667 GLU A N 1
ATOM 5031 C CA . GLU A 1 667 ? 10.938 41.781 25.469 1 93.94 667 GLU A CA 1
ATOM 5032 C C . GLU A 1 667 ? 11.703 42.688 26.438 1 93.94 667 GLU A C 1
ATOM 5034 O O . GLU A 1 667 ? 12.148 43.781 26.062 1 93.94 667 GLU A O 1
ATOM 5039 N N . GLN A 1 668 ? 11.773 42.25 27.641 1 93.81 668 GLN A N 1
ATOM 5040 C CA . GLN A 1 668 ? 12.516 43.031 28.625 1 93.81 668 GLN A CA 1
ATOM 5041 C C . GLN A 1 668 ? 13.984 43.156 28.234 1 93.81 668 GLN A C 1
ATOM 5043 O O . GLN A 1 668 ? 14.578 44.219 28.359 1 93.81 668 GLN A O 1
ATOM 5048 N N . VAL A 1 669 ? 14.555 42.062 27.812 1 94 669 VAL A N 1
ATOM 5049 C CA . VAL A 1 669 ? 15.938 42.062 27.375 1 94 669 VAL A CA 1
ATOM 5050 C C . VAL A 1 669 ? 16.109 42.969 26.156 1 94 669 VAL A C 1
ATOM 5052 O O . VAL A 1 669 ? 17.078 43.719 26.062 1 94 669 VAL A O 1
ATOM 5055 N N . ALA A 1 670 ? 15.195 42.906 25.234 1 94.69 670 ALA A N 1
ATOM 5056 C CA . ALA A 1 670 ? 15.266 43.688 24.016 1 94.69 670 ALA A CA 1
ATOM 5057 C C . ALA A 1 670 ? 15.172 45.188 24.328 1 94.69 670 ALA A C 1
ATOM 5059 O O . ALA A 1 670 ? 15.859 46 23.703 1 94.69 670 ALA A O 1
ATOM 5060 N N . ARG A 1 671 ? 14.289 45.531 25.234 1 92.81 671 ARG A N 1
ATOM 5061 C CA . ARG A 1 671 ? 14.133 46.938 25.625 1 92.81 671 ARG A CA 1
ATOM 5062 C C . ARG A 1 671 ? 15.422 47.469 26.219 1 92.81 671 ARG A C 1
ATOM 5064 O O . ARG A 1 671 ? 15.789 48.625 25.953 1 92.81 671 ARG A O 1
ATOM 5071 N N . TYR A 1 672 ? 16.062 46.688 27 1 92.38 672 TYR A N 1
ATOM 5072 C CA . TYR A 1 672 ? 17.312 47.062 27.625 1 92.38 672 TYR A CA 1
ATOM 5073 C C . TYR A 1 672 ? 18.359 47.438 26.578 1 92.38 672 TYR A C 1
ATOM 5075 O O . TYR A 1 672 ? 19.172 48.344 26.781 1 92.38 672 TYR A O 1
ATOM 5083 N N . HIS A 1 673 ? 18.391 46.812 25.438 1 94.5 673 HIS A N 1
ATOM 5084 C CA . HIS A 1 673 ? 19.391 47.031 24.391 1 94.5 673 HIS A CA 1
ATOM 5085 C C . HIS A 1 673 ? 18.781 47.812 23.219 1 94.5 673 HIS A C 1
ATOM 5087 O O . HIS A 1 673 ? 19.344 47.844 22.125 1 94.5 673 HIS A O 1
ATOM 5093 N N . GLU A 1 674 ? 17.547 48.375 23.344 1 93.94 674 GLU A N 1
ATOM 5094 C CA . GLU A 1 674 ? 16.828 49.156 22.328 1 93.94 674 GLU A CA 1
ATOM 5095 C C . GLU A 1 674 ? 16.547 48.312 21.094 1 93.94 674 GLU A C 1
ATOM 5097 O O . GLU A 1 674 ? 16.625 48.812 19.969 1 93.94 674 GLU A O 1
ATOM 5102 N N . GLY A 1 675 ? 16.391 47.094 21.359 1 94.12 675 GLY A N 1
ATOM 5103 C CA . GLY A 1 675 ? 16.062 46.188 20.281 1 94.12 675 GLY A CA 1
ATOM 5104 C C . GLY A 1 675 ? 14.562 46 20.094 1 94.12 675 GLY A C 1
ATOM 5105 O O . GLY A 1 675 ? 13.758 46.625 20.781 1 94.12 675 GLY A O 1
ATOM 5106 N N . ARG A 1 676 ? 14.227 45.156 19.062 1 93.56 676 ARG A N 1
ATOM 5107 C CA . ARG A 1 676 ? 12.828 44.875 18.75 1 93.56 676 ARG A CA 1
ATOM 5108 C C . ARG A 1 676 ? 12.57 43.375 18.719 1 93.56 676 ARG A C 1
ATOM 5110 O O . ARG A 1 676 ? 13.445 42.594 18.344 1 93.56 676 ARG A O 1
ATOM 5117 N N . VAL A 1 677 ? 11.352 43.031 19.156 1 94.75 677 VAL A N 1
ATOM 5118 C CA . VAL A 1 677 ? 10.969 41.625 19.172 1 94.75 677 VAL A CA 1
ATOM 5119 C C . VAL A 1 677 ? 9.789 41.406 18.234 1 94.75 677 VAL A C 1
ATOM 5121 O O . VAL A 1 677 ? 8.773 42.094 18.312 1 94.75 677 VAL A O 1
ATOM 5124 N N . LEU A 1 678 ? 9.977 40.562 17.297 1 94.19 678 LEU A N 1
ATOM 5125 C CA . LEU A 1 678 ? 8.898 40.125 16.422 1 94.19 678 LEU A CA 1
ATOM 5126 C C . LEU A 1 678 ? 8.336 38.781 16.875 1 94.19 678 LEU A C 1
ATOM 5128 O O . LEU A 1 678 ? 9.086 37.844 17.109 1 94.19 678 LEU A O 1
ATOM 5132 N N . ARG A 1 679 ? 7.078 38.719 17.078 1 93.5 679 ARG A N 1
ATOM 5133 C CA . ARG A 1 679 ? 6.457 37.469 17.484 1 93.5 679 ARG A CA 1
ATOM 5134 C C . ARG A 1 679 ? 5.836 36.75 16.297 1 93.5 679 ARG A C 1
ATOM 5136 O O . ARG A 1 679 ? 5.215 37.375 15.438 1 93.5 679 ARG A O 1
ATOM 5143 N N . THR A 1 680 ? 6.105 35.531 16.219 1 92.56 680 THR A N 1
ATOM 5144 C CA . THR A 1 680 ? 5.582 34.688 15.156 1 92.56 680 THR A CA 1
ATOM 5145 C C . THR A 1 680 ? 4.594 33.656 15.711 1 92.56 680 THR A C 1
ATOM 5147 O O . THR A 1 680 ? 4.406 33.562 16.922 1 92.56 680 THR A O 1
ATOM 5150 N N . LYS A 1 681 ? 4 32.844 14.773 1 89.19 681 LYS A N 1
ATOM 5151 C CA . LYS A 1 681 ? 3.193 31.719 15.195 1 89.19 681 LYS A CA 1
ATOM 5152 C C . LYS A 1 681 ? 4.031 30.719 15.984 1 89.19 681 LYS A C 1
ATOM 5154 O O . LYS A 1 681 ? 5.262 30.766 15.945 1 89.19 681 LYS A O 1
ATOM 5159 N N . ALA A 1 682 ? 3.367 29.859 16.688 1 87.69 682 ALA A N 1
ATOM 5160 C CA . ALA A 1 682 ? 4.043 28.938 17.578 1 87.69 682 ALA A CA 1
ATOM 5161 C C . ALA A 1 682 ? 4.734 27.812 16.797 1 87.69 682 ALA A C 1
ATOM 5163 O O . ALA A 1 682 ? 5.684 27.203 17.297 1 87.69 682 ALA A O 1
ATOM 5164 N N . ASN A 1 683 ? 4.375 27.609 15.656 1 86.69 683 ASN A N 1
ATOM 5165 C CA . ASN A 1 683 ? 4.93 26.484 14.898 1 86.69 683 ASN A CA 1
ATOM 5166 C C . ASN A 1 683 ? 6.344 26.797 14.406 1 86.69 683 ASN A C 1
ATOM 5168 O O . ASN A 1 683 ? 6.668 27.938 14.109 1 86.69 683 ASN A O 1
ATOM 5172 N N . ALA A 1 684 ? 7.164 25.766 14.273 1 89.88 684 ALA A N 1
ATOM 5173 C CA . ALA A 1 684 ? 8.57 25.875 13.883 1 89.88 684 ALA A CA 1
ATOM 5174 C C . ALA A 1 684 ? 8.703 26.469 12.484 1 89.88 684 ALA A C 1
ATOM 5176 O O . ALA A 1 684 ? 9.641 27.219 12.203 1 89.88 684 ALA A O 1
ATOM 5177 N N . THR A 1 685 ? 7.789 26.172 11.633 1 90.25 685 THR A N 1
ATOM 5178 C CA . THR A 1 685 ? 7.852 26.625 10.25 1 90.25 685 THR A CA 1
ATOM 5179 C C . THR A 1 685 ? 7.727 28.141 10.164 1 90.25 685 THR A C 1
ATOM 5181 O O . THR A 1 685 ? 8.336 28.781 9.305 1 90.25 685 THR A O 1
ATOM 5184 N N . ALA A 1 686 ? 6.93 28.719 11.031 1 90.19 686 ALA A N 1
ATOM 5185 C CA . ALA A 1 686 ? 6.75 30.172 11.031 1 90.19 686 ALA A CA 1
ATOM 5186 C C . ALA A 1 686 ? 8.062 30.875 11.344 1 90.19 686 ALA A C 1
ATOM 5188 O O . ALA A 1 686 ? 8.359 31.922 10.758 1 90.19 686 ALA A O 1
ATOM 5189 N N . LEU A 1 687 ? 8.828 30.328 12.242 1 93.25 687 LEU A N 1
ATOM 5190 C CA . LEU A 1 687 ? 10.117 30.922 12.586 1 93.25 687 LEU A CA 1
ATOM 5191 C C . LEU A 1 687 ? 11.094 30.797 11.414 1 93.25 687 LEU A C 1
ATOM 5193 O O . LEU A 1 687 ? 11.859 31.734 11.148 1 93.25 687 LEU A O 1
ATOM 5197 N N . MET A 1 688 ? 11.078 29.719 10.773 1 94.25 688 MET A N 1
ATOM 5198 C CA . MET A 1 688 ? 11.945 29.531 9.617 1 94.25 688 MET A CA 1
ATOM 5199 C C . MET A 1 688 ? 11.578 30.5 8.5 1 94.25 688 MET A C 1
ATOM 5201 O O . MET A 1 688 ? 12.461 31.062 7.844 1 94.25 688 MET A O 1
ATOM 5205 N N . ARG A 1 689 ? 10.352 30.719 8.375 1 92.12 689 ARG A N 1
ATOM 5206 C CA . ARG A 1 689 ? 9.883 31.594 7.312 1 92.12 689 ARG A CA 1
ATOM 5207 C C . ARG A 1 689 ? 10.273 33.062 7.578 1 92.12 689 ARG A C 1
ATOM 5209 O O . ARG A 1 689 ? 10.656 33.781 6.66 1 92.12 689 ARG A O 1
ATOM 5216 N N . ILE A 1 690 ? 10.102 33.438 8.805 1 92.81 690 ILE A N 1
ATOM 5217 C CA . ILE A 1 690 ? 10.484 34.812 9.141 1 92.81 690 ILE A CA 1
ATOM 5218 C C . ILE A 1 690 ? 11.984 35 8.914 1 92.81 690 ILE A C 1
ATOM 5220 O O . ILE A 1 690 ? 12.422 36.062 8.492 1 92.81 690 ILE A O 1
ATOM 5224 N N . GLY A 1 691 ? 12.75 34 9.25 1 91.06 691 GLY A N 1
ATOM 5225 C CA . GLY A 1 691 ? 14.18 34.031 8.984 1 91.06 691 GLY A CA 1
ATOM 5226 C C . GLY A 1 691 ? 14.508 34.188 7.508 1 91.06 691 GLY A C 1
ATOM 5227 O O . GLY A 1 691 ? 15.477 34.875 7.148 1 91.06 691 GLY A O 1
ATOM 5228 N N . GLN A 1 692 ? 13.695 33.625 6.738 1 90 692 GLN A N 1
ATOM 5229 C CA . GLN A 1 692 ? 13.891 33.688 5.293 1 90 692 GLN A CA 1
ATOM 5230 C C . GLN A 1 692 ? 13.398 35.031 4.742 1 90 692 GLN A C 1
ATOM 5232 O O . GLN A 1 692 ? 14.078 35.656 3.928 1 90 692 GLN A O 1
ATOM 5237 N N . ASP A 1 693 ? 12.258 35.469 5.219 1 90.44 693 ASP A N 1
ATOM 5238 C CA . ASP A 1 693 ? 11.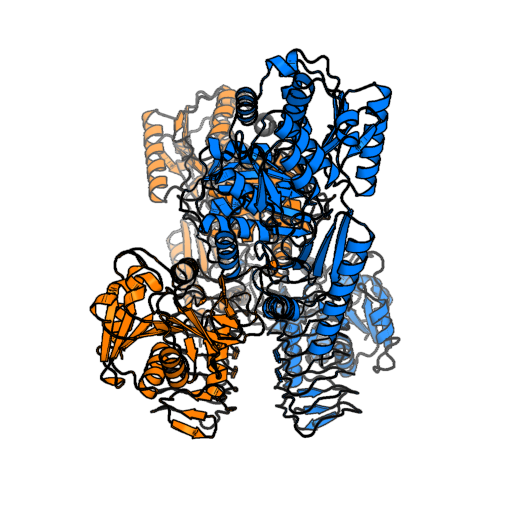594 36.656 4.672 1 90.44 693 ASP A CA 1
ATOM 5239 C C . ASP A 1 693 ? 12.266 37.938 5.164 1 90.44 693 ASP A C 1
ATOM 5241 O O . ASP A 1 693 ? 12.234 38.969 4.477 1 90.44 693 ASP A O 1
ATOM 5245 N N . GLN A 1 694 ? 12.719 37.844 6.371 1 89.62 694 GLN A N 1
ATOM 5246 C CA . GLN A 1 694 ? 13.375 39 6.957 1 89.62 694 GLN A CA 1
ATOM 5247 C C . GLN A 1 694 ? 14.828 38.719 7.309 1 89.62 694 GLN A C 1
ATOM 5249 O O . GLN A 1 694 ? 15.164 38.531 8.477 1 89.62 694 GLN A O 1
ATOM 5254 N N . PRO A 1 695 ? 15.656 38.906 6.363 1 81.25 695 PRO A N 1
ATOM 5255 C CA . PRO A 1 695 ? 17.047 38.5 6.59 1 81.25 695 PRO A CA 1
ATOM 5256 C C . PRO A 1 695 ? 17.781 39.469 7.531 1 81.25 695 PRO A C 1
ATOM 5258 O O . PRO A 1 695 ? 18.875 39.156 8.016 1 81.25 695 PRO A O 1
ATOM 5261 N N . ARG A 1 696 ? 17.141 40.5 7.898 1 87.94 696 ARG A N 1
ATOM 5262 C CA . ARG A 1 696 ? 17.797 41.469 8.773 1 87.94 696 ARG A CA 1
ATOM 5263 C C . ARG A 1 696 ? 17.625 41.094 10.242 1 87.94 696 ARG A C 1
ATOM 5265 O O . ARG A 1 696 ? 18.281 41.656 11.117 1 87.94 696 ARG A O 1
ATOM 5272 N N . ILE A 1 697 ? 16.891 40.062 10.438 1 93.31 697 ILE A N 1
ATOM 5273 C CA . ILE A 1 697 ? 16.719 39.562 11.797 1 93.31 697 ILE A CA 1
ATOM 5274 C C . ILE A 1 697 ? 18.016 38.906 12.273 1 93.31 697 ILE A C 1
ATOM 5276 O O . ILE A 1 697 ? 18.688 38.219 11.5 1 93.31 697 ILE A O 1
ATOM 5280 N N . LEU A 1 698 ? 18.375 39.25 13.453 1 94.81 698 LEU A N 1
ATOM 5281 C CA . LEU A 1 698 ? 19.641 38.75 13.984 1 94.81 698 LEU A CA 1
ATOM 5282 C C . LEU A 1 698 ? 19.516 37.25 14.359 1 94.81 698 LEU A C 1
ATOM 5284 O O . LEU A 1 698 ? 20.453 36.5 14.164 1 94.81 698 LEU A O 1
ATOM 5288 N N . CYS A 1 699 ? 18.438 36.938 14.938 1 95.94 699 CYS A N 1
ATOM 5289 C CA . CYS A 1 699 ? 18.219 35.594 15.414 1 95.94 699 CYS A CA 1
ATOM 5290 C C . CYS A 1 699 ? 16.719 35.312 15.625 1 95.94 699 CYS A C 1
ATOM 5292 O O . CYS A 1 699 ? 15.977 36.219 15.984 1 95.94 699 CYS A O 1
ATOM 5294 N N . ALA A 1 700 ? 16.344 34.188 15.273 1 96.25 700 ALA A N 1
ATOM 5295 C CA . ALA A 1 700 ? 14.969 33.75 15.539 1 96.25 700 ALA A CA 1
ATOM 5296 C C . ALA A 1 700 ? 14.961 32.406 16.266 1 96.25 700 ALA A C 1
ATOM 5298 O O . ALA A 1 700 ? 15.789 31.531 15.992 1 96.25 700 ALA A O 1
ATOM 5299 N N . GLY A 1 701 ? 14.172 32.312 17.266 1 95.5 701 GLY A N 1
ATOM 5300 C CA . GLY A 1 701 ? 14.109 30.984 17.891 1 95.5 701 GLY A CA 1
ATOM 5301 C C . GLY A 1 701 ? 13.672 31.031 19.344 1 95.5 701 GLY A C 1
ATOM 5302 O O . GLY A 1 701 ? 13.195 32.062 19.812 1 95.5 701 GLY A O 1
ATOM 5303 N N . SER A 1 702 ? 13.68 29.953 19.969 1 93.56 702 SER A N 1
ATOM 5304 C CA . SER A 1 702 ? 13.383 29.75 21.391 1 93.56 702 SER A CA 1
ATOM 5305 C C . SER A 1 702 ? 14.141 28.562 21.953 1 93.56 702 SER A C 1
ATOM 5307 O O . SER A 1 702 ? 14.641 27.719 21.188 1 93.56 702 SER A O 1
ATOM 5309 N N . GLY A 1 703 ? 14.172 28.531 23.219 1 92.31 703 GLY A N 1
ATOM 5310 C CA . GLY A 1 703 ? 14.852 27.438 23.875 1 92.31 703 GLY A CA 1
ATOM 5311 C C . GLY A 1 703 ? 14.188 26.094 23.641 1 92.31 703 GLY A C 1
ATOM 5312 O O . GLY A 1 703 ? 14.836 25.047 23.703 1 92.31 703 GLY A O 1
ATOM 5313 N N . GLU A 1 704 ? 12.969 26.109 23.281 1 89.38 704 GLU A N 1
ATOM 5314 C CA . GLU A 1 704 ? 12.227 24.875 23.062 1 89.38 704 GLU A CA 1
ATOM 5315 C C . GLU A 1 704 ? 12.406 24.359 21.641 1 89.38 704 GLU A C 1
ATOM 5317 O O . GLU A 1 704 ? 12.43 23.141 21.406 1 89.38 704 GLU A O 1
ATOM 5322 N N . LEU A 1 705 ? 12.586 25.219 20.703 1 91.5 705 LEU A N 1
ATOM 5323 C CA . LEU A 1 705 ? 12.594 24.828 19.297 1 91.5 705 LEU A CA 1
ATOM 5324 C C . LEU A 1 705 ? 14.016 24.844 18.734 1 91.5 705 LEU A C 1
ATOM 5326 O O . LEU A 1 705 ? 14.344 24.047 17.844 1 91.5 705 LEU A O 1
ATOM 5330 N N . GLY A 1 706 ? 14.828 25.688 19.234 1 95.06 706 GLY A N 1
ATOM 5331 C CA . GLY A 1 706 ? 16.156 25.938 18.688 1 95.06 706 GLY A CA 1
ATOM 5332 C C . GLY A 1 706 ? 16.328 27.344 18.141 1 95.06 706 GLY A C 1
ATOM 5333 O O . GLY A 1 706 ? 15.406 28.156 18.219 1 95.06 706 GLY A O 1
ATOM 5334 N N . PHE A 1 707 ? 17.484 27.625 17.641 1 97.38 707 PHE A N 1
ATOM 5335 C CA . PHE A 1 707 ? 17.781 28.984 17.219 1 97.38 707 PHE A CA 1
ATOM 5336 C C . PHE A 1 707 ? 18.219 29 15.75 1 97.38 707 PHE A C 1
ATOM 5338 O O . PHE A 1 707 ? 18.891 28.094 15.281 1 97.38 707 PHE A O 1
ATOM 5345 N N . ILE A 1 708 ? 17.75 30.062 15.125 1 97 708 ILE A N 1
ATOM 5346 C CA . ILE A 1 708 ? 18 30.234 13.695 1 97 708 ILE A CA 1
ATOM 5347 C C . ILE A 1 708 ? 18.844 31.5 13.477 1 97 708 ILE A C 1
ATOM 5349 O O . ILE A 1 708 ? 18.516 32.562 14.008 1 97 708 ILE A O 1
ATOM 5353 N N . PHE A 1 709 ? 19.859 31.375 12.789 1 96.06 709 PHE A N 1
ATOM 5354 C CA . PHE A 1 709 ? 20.641 32.5 12.289 1 96.06 709 PHE A CA 1
ATOM 5355 C C . PHE A 1 709 ? 20.484 32.656 10.773 1 96.06 709 PHE A C 1
ATOM 5357 O O . PHE A 1 709 ? 21.172 31.969 10.016 1 96.06 709 PHE A O 1
ATOM 5364 N N . PRO A 1 710 ? 19.625 33.562 10.359 1 93.94 710 PRO A N 1
ATOM 5365 C CA . PRO A 1 710 ? 19.25 33.656 8.938 1 93.94 710 PRO A CA 1
ATOM 5366 C C . PRO A 1 710 ? 20.469 33.875 8.031 1 93.94 710 PRO A C 1
ATOM 5368 O O . PRO A 1 710 ? 20.422 33.531 6.848 1 93.94 710 PRO A O 1
ATOM 5371 N N . GLN A 1 711 ? 21.547 34.406 8.516 1 91.56 711 GLN A N 1
ATOM 5372 C CA . GLN A 1 711 ? 22.734 34.656 7.723 1 91.56 711 GLN A CA 1
ATOM 5373 C C . GLN A 1 711 ? 23.359 33.344 7.258 1 91.56 711 GLN A C 1
ATOM 5375 O O . GLN A 1 711 ? 23.969 33.281 6.188 1 91.56 711 GLN A O 1
ATOM 5380 N N . LEU A 1 712 ? 23.234 32.344 8.062 1 93.81 712 LEU A N 1
ATOM 5381 C CA . LEU A 1 712 ? 23.719 31.031 7.672 1 93.81 712 LEU A CA 1
ATOM 5382 C C . LEU A 1 712 ? 22.688 30.312 6.801 1 93.81 712 LEU A C 1
ATOM 5384 O O . LEU A 1 712 ? 22.938 30.078 5.621 1 93.81 712 LEU A O 1
ATOM 5388 N N . HIS A 1 713 ? 21.562 29.984 7.383 1 93.38 713 HIS A N 1
ATOM 5389 C CA . HIS A 1 713 ? 20.391 29.422 6.695 1 93.38 713 HIS A CA 1
ATOM 5390 C C . HIS A 1 713 ? 19.141 29.562 7.543 1 93.38 713 HIS A C 1
ATOM 5392 O O . HIS A 1 713 ? 19.219 29.703 8.766 1 93.38 713 HIS A O 1
ATOM 5398 N N . PRO A 1 714 ? 18.016 29.516 6.977 1 93.69 714 PRO A N 1
ATOM 5399 C CA . PRO A 1 714 ? 16.766 29.781 7.703 1 93.69 714 PRO A CA 1
ATOM 5400 C C . PRO A 1 714 ? 16.25 28.547 8.438 1 93.69 714 PRO A C 1
ATOM 5402 O O . PRO A 1 714 ? 15.047 28.266 8.414 1 93.69 714 PRO A O 1
ATOM 5405 N N . GLY A 1 715 ? 17.078 27.766 8.93 1 94.62 715 GLY A N 1
ATOM 5406 C CA . GLY A 1 715 ? 16.719 26.609 9.734 1 94.62 715 GLY A CA 1
ATOM 5407 C C . GLY A 1 715 ? 17.406 26.578 11.078 1 94.62 715 GLY A C 1
ATOM 5408 O O . GLY A 1 715 ? 18.406 27.281 11.289 1 94.62 715 GLY A O 1
ATOM 5409 N N . PHE A 1 716 ? 16.812 25.781 11.953 1 96.19 716 PHE A N 1
ATOM 5410 C CA . PHE A 1 716 ? 17.406 25.656 13.273 1 96.19 716 PHE A CA 1
ATOM 5411 C C . PHE A 1 716 ? 18.781 24.984 13.188 1 96.19 716 PHE A C 1
ATOM 5413 O O . PHE A 1 716 ? 18.953 24.016 12.461 1 96.19 716 PHE A O 1
ATOM 5420 N N . ASP A 1 717 ? 19.719 25.531 13.883 1 95.69 717 ASP A N 1
ATOM 5421 C CA . ASP A 1 717 ? 21.078 25 13.844 1 95.69 717 ASP A CA 1
ATOM 5422 C C . ASP A 1 717 ? 21.766 25.172 15.203 1 95.69 717 ASP A C 1
ATOM 5424 O O . ASP A 1 717 ? 22.375 26.203 15.469 1 95.69 717 ASP A O 1
ATOM 5428 N N . ALA A 1 718 ? 21.781 24.125 15.938 1 94.81 718 ALA A N 1
ATOM 5429 C CA . ALA A 1 718 ? 22.391 24.172 17.266 1 94.81 718 ALA A CA 1
ATOM 5430 C C . ALA A 1 718 ? 23.906 24.281 17.172 1 94.81 718 ALA A C 1
ATOM 5432 O O . ALA A 1 718 ? 24.531 24.922 18.016 1 94.81 718 ALA A O 1
ATOM 5433 N N . MET A 1 719 ? 24.516 23.688 16.203 1 92.62 719 MET A N 1
ATOM 5434 C CA . MET A 1 719 ? 25.969 23.688 16.078 1 92.62 719 MET A CA 1
ATOM 5435 C C . MET A 1 719 ? 26.484 25.094 15.797 1 92.62 719 MET A C 1
ATOM 5437 O O . MET A 1 719 ? 27.469 25.531 16.391 1 92.62 719 MET A O 1
ATOM 5441 N N . PHE A 1 720 ? 25.844 25.719 14.969 1 94.19 720 PHE A N 1
ATOM 5442 C CA . PHE A 1 720 ? 26.234 27.109 14.688 1 94.19 720 PHE A CA 1
ATOM 5443 C C . PHE A 1 720 ? 25.969 27.984 15.898 1 94.19 720 PHE A C 1
ATOM 5445 O O . PHE A 1 720 ? 26.75 28.906 16.172 1 94.19 720 PHE A O 1
ATOM 5452 N N . THR A 1 721 ? 24.844 27.75 16.562 1 94.94 721 THR A N 1
ATOM 5453 C CA . THR A 1 721 ? 24.516 28.516 17.75 1 94.94 721 THR A CA 1
ATOM 5454 C C . THR A 1 721 ? 25.625 28.406 18.781 1 94.94 721 THR A C 1
ATOM 5456 O O . THR A 1 721 ? 26 29.406 19.422 1 94.94 721 THR A O 1
ATOM 5459 N N . ILE A 1 722 ? 26.141 27.234 18.969 1 92.25 722 ILE A N 1
ATOM 5460 C CA . ILE A 1 722 ? 27.203 26.984 19.938 1 92.25 722 ILE A CA 1
ATOM 5461 C C . ILE A 1 722 ? 28.453 27.781 19.547 1 92.25 722 ILE A C 1
ATOM 5463 O O . ILE A 1 722 ? 29.062 28.453 20.391 1 92.25 722 ILE A O 1
ATOM 5467 N N . ALA A 1 723 ? 28.797 27.688 18.281 1 91 723 ALA A N 1
ATOM 5468 C CA . ALA A 1 723 ? 29.969 28.422 17.797 1 91 723 ALA A CA 1
ATOM 5469 C C . ALA A 1 723 ? 29.766 29.938 17.969 1 91 723 ALA A C 1
ATOM 5471 O O . ALA A 1 723 ? 30.703 30.641 18.328 1 91 723 ALA A O 1
ATOM 5472 N N . LYS A 1 724 ? 28.594 30.391 17.672 1 93.06 724 LYS A N 1
ATOM 5473 C CA . LYS A 1 724 ? 28.297 31.828 17.781 1 93.06 724 LYS A CA 1
ATOM 5474 C C . LYS A 1 724 ? 28.344 32.281 19.234 1 93.06 724 LYS A C 1
ATOM 5476 O O . LYS A 1 724 ? 28.812 33.375 19.531 1 93.06 724 LYS A O 1
ATOM 5481 N N . ILE A 1 725 ? 27.781 31.484 20.156 1 92.62 725 ILE A N 1
ATOM 5482 C CA . ILE A 1 725 ? 27.812 31.797 21.578 1 92.62 725 ILE A CA 1
ATOM 5483 C C . ILE A 1 725 ? 29.266 31.906 22.047 1 92.62 725 ILE A C 1
ATOM 5485 O O . ILE A 1 725 ? 29.625 32.844 22.781 1 92.62 725 ILE A O 1
ATOM 5489 N N . LEU A 1 726 ? 30.094 30.984 21.594 1 89.62 726 LEU A N 1
ATOM 5490 C CA . LEU A 1 726 ? 31.516 31.016 21.938 1 89.62 726 LEU A CA 1
ATOM 5491 C C . LEU A 1 726 ? 32.156 32.312 21.453 1 89.62 726 LEU A C 1
ATOM 5493 O O . LEU A 1 726 ? 32.938 32.906 22.172 1 89.62 726 LEU A O 1
ATOM 5497 N N . GLU A 1 727 ? 31.844 32.656 20.297 1 90.75 727 GLU A N 1
ATOM 5498 C CA . GLU A 1 727 ? 32.344 33.875 19.719 1 90.75 727 GLU A CA 1
ATOM 5499 C C . GLU A 1 727 ? 31.922 35.094 20.562 1 90.75 727 GLU A C 1
ATOM 5501 O O . GLU A 1 727 ? 32.75 35.938 20.906 1 90.75 727 GLU A O 1
ATOM 5506 N N . LEU A 1 728 ? 30.703 35.156 20.922 1 92.06 728 LEU A N 1
ATOM 5507 C CA . LEU A 1 728 ? 30.141 36.344 21.594 1 92.06 728 LEU A CA 1
ATOM 5508 C C . LEU A 1 728 ? 30.625 36.406 23.031 1 92.06 728 LEU A C 1
ATOM 5510 O O . LEU A 1 728 ? 30.859 37.5 23.562 1 92.06 728 LEU A O 1
ATOM 5514 N N . LEU A 1 729 ? 30.719 35.281 23.688 1 90.81 729 LEU A N 1
ATOM 5515 C CA . LEU A 1 729 ? 31.234 35.25 25.047 1 90.81 729 LEU A CA 1
ATOM 5516 C C . LEU A 1 729 ? 32.656 35.781 25.094 1 90.81 729 LEU A C 1
ATOM 5518 O O . LEU A 1 729 ? 33.062 36.469 26.031 1 90.81 729 LEU A O 1
ATOM 5522 N N . THR A 1 730 ? 33.438 35.406 24.078 1 88.44 730 THR A N 1
ATOM 5523 C CA . THR A 1 730 ? 34.812 35.812 24 1 88.44 730 THR A CA 1
ATOM 5524 C C . THR A 1 730 ? 34.938 37.312 23.75 1 88.44 730 THR A C 1
ATOM 5526 O O . THR A 1 730 ? 35.719 38.031 24.406 1 88.44 730 THR A O 1
ATOM 5529 N N . VAL A 1 731 ? 34.156 37.781 22.891 1 90.25 731 VAL A N 1
ATOM 5530 C CA . VAL A 1 731 ? 34.188 39.188 22.5 1 90.25 731 VAL A CA 1
ATOM 5531 C C . VAL A 1 731 ? 33.688 40.031 23.656 1 90.25 731 VAL A C 1
ATOM 5533 O O . VAL A 1 731 ? 34.219 41.125 23.906 1 90.25 731 VAL A O 1
ATOM 5536 N N . GLN A 1 732 ? 32.656 39.625 24.359 1 91.44 732 GLN A N 1
ATOM 5537 C CA . GLN A 1 732 ? 32.031 40.406 25.406 1 91.44 732 GLN A CA 1
ATOM 5538 C C . GLN A 1 732 ? 32.75 40.188 26.75 1 91.44 732 GLN A C 1
ATOM 5540 O O . GLN A 1 732 ? 32.531 40.969 27.688 1 91.44 732 GLN A O 1
ATOM 5545 N N . GLU A 1 733 ? 33.562 39.312 26.906 1 89.44 733 GLU A N 1
ATOM 5546 C CA . GLU A 1 733 ? 34.312 39 28.109 1 89.44 733 GLU A CA 1
ATOM 5547 C C . GLU A 1 733 ? 33.375 38.844 29.312 1 89.44 733 GLU A C 1
ATOM 5549 O O . GLU A 1 733 ? 33.594 39.5 30.344 1 89.44 733 GLU A O 1
ATOM 5554 N N . ARG A 1 734 ? 32.344 38.094 29.156 1 91.31 734 ARG A N 1
ATOM 5555 C CA . ARG A 1 734 ? 31.359 37.781 30.203 1 91.31 734 ARG A CA 1
ATOM 5556 C C . ARG A 1 734 ? 31.172 36.281 30.344 1 91.31 734 ARG A C 1
ATOM 5558 O O . ARG A 1 734 ? 31.438 35.5 29.406 1 91.31 734 ARG A O 1
ATOM 5565 N N . SER A 1 735 ? 30.797 35.875 31.531 1 91.69 735 SER A N 1
ATOM 5566 C CA . SER A 1 735 ? 30.484 34.469 31.75 1 91.69 735 SER A CA 1
ATOM 5567 C C . SER A 1 735 ? 28.969 34.25 31.688 1 91.69 735 SER A C 1
ATOM 5569 O O . SER A 1 735 ? 28.188 35.156 31.844 1 91.69 735 SER A O 1
ATOM 5571 N N . LEU A 1 736 ? 28.609 33 31.406 1 93.94 736 LEU A N 1
ATOM 5572 C CA . LEU A 1 736 ? 27.203 32.656 31.297 1 93.94 736 LEU A CA 1
ATOM 5573 C C . LEU A 1 736 ? 26.5 32.844 32.625 1 93.94 736 LEU A C 1
ATOM 5575 O O . LEU A 1 736 ? 25.328 33.25 32.656 1 93.94 736 LEU A O 1
ATOM 5579 N N . ALA A 1 737 ? 27.172 32.562 33.688 1 92.62 737 ALA A N 1
ATOM 5580 C CA . ALA A 1 737 ? 26.594 32.75 35 1 92.62 737 ALA A CA 1
ATOM 5581 C C . ALA A 1 737 ? 26.281 34.219 35.25 1 92.62 737 ALA A C 1
ATOM 5583 O O . ALA A 1 737 ? 25.266 34.562 35.875 1 92.62 737 ALA A O 1
ATOM 5584 N N . GLN A 1 738 ? 27.125 35.094 34.812 1 93.5 738 GLN A N 1
ATOM 5585 C CA . GLN A 1 738 ? 26.922 36.531 34.969 1 93.5 738 GLN A CA 1
ATOM 5586 C C . GLN A 1 738 ? 25.703 37 34.188 1 93.5 738 GLN A C 1
ATOM 5588 O O . GLN A 1 738 ? 24.906 37.781 34.656 1 93.5 738 GLN A O 1
ATOM 5593 N N . ILE A 1 739 ? 25.609 36.469 33.031 1 94.06 739 ILE A N 1
ATOM 5594 C CA . ILE A 1 739 ? 24.484 36.844 32.156 1 94.06 739 ILE A CA 1
ATOM 5595 C C . ILE A 1 739 ? 23.172 36.344 32.781 1 94.06 739 ILE A C 1
ATOM 5597 O O . ILE A 1 739 ? 22.188 37.094 32.812 1 94.06 739 ILE A O 1
ATOM 5601 N N . ARG A 1 740 ? 23.141 35.156 33.281 1 92.19 740 ARG A N 1
ATOM 5602 C CA . ARG A 1 740 ? 21.953 34.562 33.875 1 92.19 740 ARG A CA 1
ATOM 5603 C C . ARG A 1 740 ? 21.484 35.344 35.094 1 92.19 740 ARG A C 1
ATOM 5605 O O . ARG A 1 740 ? 20.281 35.531 35.281 1 92.19 740 ARG A O 1
ATOM 5612 N N . THR A 1 741 ? 22.422 35.844 35.844 1 90.69 741 THR A N 1
ATOM 5613 C CA . THR A 1 741 ? 22.078 36.531 37.094 1 90.69 741 THR A CA 1
ATOM 5614 C C . THR A 1 741 ? 21.562 37.938 36.812 1 90.69 741 THR A C 1
ATOM 5616 O O . THR A 1 741 ? 20.828 38.5 37.625 1 90.69 741 THR A O 1
ATOM 5619 N N . HIS A 1 742 ? 21.891 38.531 35.719 1 91.19 742 HIS A N 1
ATOM 5620 C CA . HIS A 1 742 ? 21.5 39.906 35.375 1 91.19 742 HIS A CA 1
ATOM 5621 C C . HIS A 1 742 ? 20.156 39.938 34.656 1 91.19 742 HIS A C 1
ATOM 5623 O O . HIS A 1 742 ? 19.625 41 34.375 1 91.19 742 HIS A O 1
ATOM 5629 N N . LEU A 1 743 ? 19.562 38.812 34.406 1 93.06 743 LEU A N 1
ATOM 5630 C CA . LEU A 1 743 ? 18.312 38.781 33.688 1 93.06 743 LEU A CA 1
ATOM 5631 C C . LEU A 1 743 ? 17.141 39.156 34.594 1 93.06 743 LEU A C 1
ATOM 5633 O O . LEU A 1 743 ? 17.125 38.812 35.75 1 93.06 743 LEU A O 1
ATOM 5637 N N . PRO A 1 744 ? 16.188 39.906 34 1 90.56 744 PRO A N 1
ATOM 5638 C CA . PRO A 1 744 ? 15 40.25 34.781 1 90.56 744 PRO A CA 1
ATOM 5639 C C . PRO A 1 744 ? 14.148 39.031 35.125 1 90.56 744 PRO A C 1
ATOM 5641 O O . PRO A 1 744 ? 14.414 37.906 34.625 1 90.56 744 PRO A O 1
ATOM 5644 N N . SER A 1 745 ? 13.164 39.219 36.031 1 89.12 745 SER A N 1
ATOM 5645 C CA . SER A 1 745 ? 12.289 38.125 36.406 1 89.12 745 SER A CA 1
ATOM 5646 C C . SER A 1 745 ? 10.883 38.281 35.844 1 89.12 745 SER A C 1
ATOM 5648 O O . SER A 1 745 ? 10.336 39.406 35.875 1 89.12 745 SER A O 1
ATOM 5650 N N . VAL A 1 746 ? 10.43 37.344 35.188 1 93.25 746 VAL A N 1
ATOM 5651 C CA . VAL A 1 746 ? 9.07 37.312 34.656 1 93.25 746 VAL A CA 1
ATOM 5652 C C . VAL A 1 746 ? 8.398 36 35.062 1 93.25 746 VAL A C 1
ATOM 5654 O O . VAL A 1 746 ? 9.07 34.969 35.219 1 93.25 746 VAL A O 1
ATOM 5657 N N . VAL A 1 747 ? 7.094 36.094 35.406 1 93.94 747 VAL A N 1
ATOM 5658 C CA . VAL A 1 747 ? 6.352 34.906 35.75 1 93.94 747 VAL A CA 1
ATOM 5659 C C . VAL A 1 747 ? 5.602 34.375 34.531 1 93.94 747 VAL A C 1
ATOM 5661 O O . VAL A 1 747 ? 4.84 35.125 33.906 1 93.94 747 VAL A O 1
ATOM 5664 N N . TRP A 1 748 ? 5.891 33.219 34.125 1 91.25 748 TRP A N 1
ATOM 5665 C CA . TRP A 1 748 ? 5.352 32.562 32.938 1 91.25 748 TRP A CA 1
ATOM 5666 C C . TRP A 1 748 ? 4.82 31.172 33.281 1 91.25 748 TRP A C 1
ATOM 5668 O O . TRP A 1 748 ? 5.559 30.312 33.781 1 91.25 748 TRP A O 1
ATOM 5678 N N . LYS A 1 749 ? 3.484 30.922 33.062 1 92.88 749 LYS A N 1
ATOM 5679 C CA . LYS A 1 749 ? 2.861 29.641 33.375 1 92.88 749 LYS A CA 1
ATOM 5680 C C . LYS A 1 749 ? 2.094 29.094 32.156 1 92.88 749 LYS A C 1
ATOM 5682 O O . LYS A 1 749 ? 1.416 29.844 31.469 1 92.88 749 LYS A O 1
ATOM 5687 N N . THR A 1 750 ? 2.309 27.828 31.875 1 91.62 750 THR A N 1
ATOM 5688 C CA . THR A 1 750 ? 1.576 27.141 30.812 1 91.62 750 THR A CA 1
ATOM 5689 C C . THR A 1 750 ? 0.71 26.031 31.391 1 91.62 750 THR A C 1
ATOM 5691 O O . THR A 1 750 ? 1.124 25.328 32.312 1 91.62 750 THR A O 1
ATOM 5694 N N . GLN A 1 751 ? -0.537 25.953 30.969 1 91.38 751 GLN A N 1
ATOM 5695 C CA . GLN A 1 751 ? -1.463 24.906 31.375 1 91.38 751 GLN A CA 1
ATOM 5696 C C . GLN A 1 751 ? -2.129 24.266 30.156 1 91.38 751 GLN A C 1
ATOM 5698 O O . GLN A 1 751 ? -2.455 24.953 29.188 1 91.38 751 GLN A O 1
ATOM 5703 N N . THR A 1 752 ? -2.191 22.984 30.234 1 90.31 752 THR A N 1
ATOM 5704 C CA . THR A 1 752 ? -2.877 22.25 29.172 1 90.31 752 THR A CA 1
ATOM 5705 C C . THR A 1 752 ? -4.258 21.797 29.641 1 90.31 752 THR A C 1
ATOM 5707 O O . THR A 1 752 ? -4.383 21.156 30.688 1 90.31 752 THR A O 1
ATOM 5710 N N . ILE A 1 753 ? -5.273 22.156 28.844 1 88.69 753 ILE A N 1
ATOM 5711 C CA . ILE A 1 753 ? -6.656 21.859 29.219 1 88.69 753 ILE A CA 1
ATOM 5712 C C . ILE A 1 753 ? -7.305 20.984 28.141 1 88.69 753 ILE A C 1
ATOM 5714 O O . ILE A 1 753 ? -7.102 21.219 26.953 1 88.69 753 ILE A O 1
ATOM 5718 N N . HIS A 1 754 ? -8.062 20.031 28.578 1 83.19 754 HIS A N 1
ATOM 5719 C CA . HIS A 1 754 ? -8.812 19.203 27.641 1 83.19 754 HIS A CA 1
ATOM 5720 C C . HIS A 1 754 ? -9.961 19.969 27.016 1 83.19 754 HIS A C 1
ATOM 5722 O O . HIS A 1 754 ? -10.719 20.656 27.719 1 83.19 754 HIS A O 1
ATOM 5728 N N . CYS A 1 755 ? -10.07 20 25.719 1 79.81 755 CYS A N 1
ATOM 5729 C CA . CYS A 1 755 ? -11.125 20.656 24.953 1 79.81 755 CYS A CA 1
ATOM 5730 C C . CYS A 1 755 ? -11.445 19.859 23.688 1 79.81 755 CYS A C 1
ATOM 5732 O O . CYS A 1 755 ? -10.594 19.703 22.812 1 79.81 755 CYS A O 1
ATOM 5734 N N . PRO A 1 756 ? -12.68 19.328 23.641 1 70.19 756 PRO A N 1
ATOM 5735 C CA . PRO A 1 756 ? -13.07 18.578 22.438 1 70.19 756 PRO A CA 1
ATOM 5736 C C . PRO A 1 756 ? -12.891 19.375 21.156 1 70.19 756 PRO A C 1
ATOM 5738 O O . PRO A 1 756 ? -13.078 20.594 21.141 1 70.19 756 PRO A O 1
ATOM 5741 N N . TRP A 1 757 ? -12.641 18.734 20.078 1 65.88 757 TRP A N 1
ATOM 5742 C CA . TRP A 1 757 ? -12.359 19.344 18.781 1 65.88 757 TRP A CA 1
ATOM 5743 C C . TRP A 1 757 ? -13.5 20.25 18.344 1 65.88 757 TRP A C 1
ATOM 5745 O O . TRP A 1 757 ? -13.266 21.328 17.812 1 65.88 757 TRP A O 1
ATOM 5755 N N . ARG A 1 758 ? -14.727 19.797 18.609 1 65.12 758 ARG A N 1
ATOM 5756 C CA . ARG A 1 758 ? -15.914 20.516 18.141 1 65.12 758 ARG A CA 1
ATOM 5757 C C . ARG A 1 758 ? -16.062 21.859 18.844 1 65.12 758 ARG A C 1
ATOM 5759 O O . ARG A 1 758 ? -16.703 22.766 18.297 1 65.12 758 ARG A O 1
ATOM 5766 N N . LEU A 1 759 ? -15.469 21.938 20 1 77.69 759 LEU A N 1
ATOM 5767 C CA . LEU A 1 759 ? -15.703 23.125 20.812 1 77.69 759 LEU A CA 1
ATOM 5768 C C . LEU A 1 759 ? -14.562 24.125 20.656 1 77.69 759 LEU A C 1
ATOM 5770 O O . LEU A 1 759 ? -14.695 25.297 21.031 1 77.69 759 LEU A O 1
ATOM 5774 N N . LYS A 1 760 ? -13.406 23.734 20.062 1 79 760 LYS A N 1
ATOM 5775 C CA . LYS A 1 760 ? -12.242 24.609 19.953 1 79 760 LYS A CA 1
ATOM 5776 C C . LYS A 1 760 ? -12.578 25.875 19.172 1 79 760 LYS A C 1
ATOM 5778 O O . LYS A 1 760 ? -12.297 26.984 19.625 1 79 760 LYS A O 1
ATOM 5783 N N . GLY A 1 761 ? -13.242 25.641 18.078 1 76.38 761 GLY A N 1
ATOM 5784 C CA . GLY A 1 761 ? -13.594 26.781 17.25 1 76.38 761 GLY A CA 1
ATOM 5785 C C . GLY A 1 761 ? -14.625 27.688 17.891 1 76.38 761 GLY A C 1
ATOM 5786 O O . GLY A 1 761 ? -14.516 28.906 17.797 1 76.38 761 GLY A O 1
ATOM 5787 N N . ALA A 1 762 ? -15.578 27.062 18.516 1 78.38 762 ALA A N 1
ATOM 5788 C CA . ALA A 1 762 ? -16.625 27.828 19.172 1 78.38 762 ALA A CA 1
ATOM 5789 C C . ALA A 1 762 ? -16.062 28.672 20.312 1 78.38 762 ALA A C 1
ATOM 5791 O O . ALA A 1 762 ? -16.484 29.812 20.531 1 78.38 762 ALA A O 1
ATOM 5792 N N . TRP A 1 763 ? -15.133 28.141 21.031 1 85.94 763 TRP A N 1
ATOM 5793 C CA . TRP A 1 763 ? -14.516 28.844 22.141 1 85.94 763 TRP A CA 1
ATOM 5794 C C . TRP A 1 763 ? -13.719 30.047 21.656 1 85.94 763 TRP A C 1
ATOM 5796 O O . TRP A 1 763 ? -13.828 31.141 22.203 1 85.94 763 TRP A O 1
ATOM 5806 N N . MET A 1 764 ? -12.914 29.859 20.688 1 84.94 764 MET A N 1
ATOM 5807 C CA . MET A 1 764 ? -12.094 30.938 20.141 1 84.94 764 MET A CA 1
ATOM 5808 C C . MET A 1 764 ? -12.961 32.062 19.625 1 84.94 764 MET A C 1
ATOM 5810 O O . MET A 1 764 ? -12.648 33.25 19.812 1 84.94 764 MET A O 1
ATOM 5814 N N . ARG A 1 765 ? -14.047 31.656 18.906 1 80.44 765 ARG A N 1
ATOM 5815 C CA . ARG A 1 765 ? -14.992 32.656 18.438 1 80.44 765 ARG A CA 1
ATOM 5816 C C . ARG A 1 765 ? -15.609 33.438 19.594 1 80.44 765 ARG A C 1
ATOM 5818 O O . ARG A 1 765 ? -15.75 34.656 19.531 1 80.44 765 ARG A O 1
ATOM 5825 N N . HIS A 1 766 ? -15.945 32.688 20.594 1 84.62 766 HIS A N 1
ATOM 5826 C CA . HIS A 1 766 ? -16.531 33.312 21.781 1 84.62 766 HIS A CA 1
ATOM 5827 C C . HIS A 1 766 ? -15.602 34.344 22.375 1 84.62 766 HIS A C 1
ATOM 5829 O O . HIS A 1 766 ? -16.047 35.438 22.781 1 84.62 766 HIS A O 1
ATOM 5835 N N . LEU A 1 767 ? -14.312 34 22.438 1 87.5 767 LEU A N 1
ATOM 5836 C CA . LEU A 1 767 ? -13.328 34.938 23 1 87.5 767 LEU A CA 1
ATOM 5837 C C . LEU A 1 767 ? -13.219 36.188 22.156 1 87.5 767 LEU A C 1
ATOM 5839 O O . LEU A 1 767 ? -13.102 37.281 22.688 1 87.5 767 LEU A O 1
ATOM 5843 N N . VAL A 1 768 ? -13.273 36 20.891 1 82.94 768 VAL A N 1
ATOM 5844 C CA . VAL A 1 768 ? -13.117 37.125 19.969 1 82.94 768 VAL A CA 1
ATOM 5845 C C . VAL A 1 768 ? -14.359 38.031 20.016 1 82.94 768 VAL A C 1
ATOM 5847 O O . VAL A 1 768 ? -14.258 39.25 19.938 1 82.94 768 VAL A O 1
ATOM 5850 N N . GLU A 1 769 ? -15.445 37.375 20.141 1 80.12 769 GLU A N 1
ATOM 5851 C CA . GLU A 1 769 ? -16.703 38.125 20.156 1 80.12 769 GLU A CA 1
ATOM 5852 C C . GLU A 1 769 ? -16.906 38.844 21.484 1 80.12 769 GLU A C 1
ATOM 5854 O O . GLU A 1 769 ? -17.547 39.906 21.531 1 80.12 769 GLU A O 1
ATOM 5859 N N . THR A 1 770 ? -16.391 38.312 22.484 1 85.88 770 THR A N 1
ATOM 5860 C CA . THR A 1 770 ? -16.656 38.875 23.828 1 85.88 770 THR A CA 1
ATOM 5861 C C . THR A 1 770 ? -15.602 39.906 24.203 1 85.88 770 THR A C 1
ATOM 5863 O O . THR A 1 770 ? -15.742 40.594 25.219 1 85.88 770 THR A O 1
ATOM 5866 N N . HIS A 1 771 ? -14.5 40 23.5 1 87.12 771 HIS A N 1
ATOM 5867 C CA . HIS A 1 771 ? -13.453 40.969 23.797 1 87.12 771 HIS A CA 1
ATOM 5868 C C . HIS A 1 771 ? -13.336 42.031 22.703 1 87.12 771 HIS A C 1
ATOM 5870 O O . HIS A 1 771 ? -13.68 41.75 21.547 1 87.12 771 HIS A O 1
ATOM 5876 N N . THR A 1 772 ? -12.828 43.188 23.078 1 83.69 772 THR A N 1
ATOM 5877 C CA . THR A 1 772 ? -12.625 44.25 22.094 1 83.69 772 THR A CA 1
ATOM 5878 C C . THR A 1 772 ? -11.414 43.969 21.219 1 83.69 772 THR A C 1
ATOM 5880 O O . THR A 1 772 ? -10.445 43.375 21.672 1 83.69 772 THR A O 1
ATOM 5883 N N . PRO A 1 773 ? -11.406 44.375 19.984 1 79.31 773 PRO A N 1
ATOM 5884 C CA . PRO A 1 773 ? -10.312 44.062 19.047 1 79.31 773 PRO A CA 1
ATOM 5885 C C . PRO A 1 773 ? -8.969 44.625 19.516 1 79.31 773 PRO A C 1
ATOM 5887 O O . PRO A 1 773 ? -7.926 44.062 19.219 1 79.31 773 PRO A O 1
ATOM 5890 N N . ASP A 1 774 ? -9.008 45.719 20.203 1 82.75 774 ASP A N 1
ATOM 5891 C CA . ASP A 1 774 ? -7.77 46.344 20.656 1 82.75 774 ASP A CA 1
ATOM 5892 C C . ASP A 1 774 ? -7.121 45.531 21.766 1 82.75 774 ASP A C 1
ATOM 5894 O O . ASP A 1 774 ? -5.926 45.656 22.031 1 82.75 774 ASP A O 1
ATOM 5898 N N . ALA A 1 775 ? -7.863 44.688 22.359 1 88.12 775 ALA A N 1
ATOM 5899 C CA . ALA A 1 775 ? -7.379 43.875 23.453 1 88.12 775 ALA A CA 1
ATOM 5900 C C . ALA A 1 775 ? -6.98 42.469 22.953 1 88.12 775 ALA A C 1
ATOM 5902 O O . ALA A 1 775 ? -6.672 41.594 23.75 1 88.12 775 ALA A O 1
ATOM 5903 N N . LEU A 1 776 ? -6.977 42.344 21.688 1 87.62 776 LEU A N 1
ATOM 5904 C CA . LEU A 1 776 ? -6.746 41 21.172 1 87.62 776 LEU A CA 1
ATOM 5905 C C . LEU A 1 776 ? -5.586 41 20.172 1 87.62 776 LEU A C 1
ATOM 5907 O O . LEU A 1 776 ? -5.344 42 19.5 1 87.62 776 LEU A O 1
ATOM 5911 N N . ASP A 1 777 ? -4.781 40 20.266 1 88.12 777 ASP A N 1
ATOM 5912 C CA . ASP A 1 777 ? -3.783 39.656 19.25 1 88.12 777 ASP A CA 1
ATOM 5913 C C . ASP A 1 777 ? -4.062 38.281 18.641 1 88.12 777 ASP A C 1
ATOM 5915 O O . ASP A 1 777 ? -4.043 37.281 19.344 1 88.12 777 ASP A O 1
ATOM 5919 N N . LEU A 1 778 ? -4.297 38.25 17.359 1 82.38 778 LEU A N 1
ATOM 5920 C CA . LEU A 1 778 ? -4.754 37.031 16.719 1 82.38 778 LEU A CA 1
ATOM 5921 C C . LEU A 1 778 ? -3.666 36.438 15.812 1 82.38 778 LEU A C 1
ATOM 5923 O O . LEU A 1 778 ? -3.967 35.844 14.781 1 82.38 778 LEU A O 1
ATOM 5927 N N . THR A 1 779 ? -2.389 36.719 16.156 1 83.94 779 THR A N 1
ATOM 5928 C CA . THR A 1 779 ? -1.29 36.125 15.383 1 83.94 779 THR A CA 1
ATOM 5929 C C . THR A 1 779 ? -1.388 34.625 15.359 1 83.94 779 THR A C 1
ATOM 5931 O O . THR A 1 779 ? -1.274 34 14.297 1 83.94 779 THR A O 1
ATOM 5934 N N . ASP A 1 780 ? -1.505 34.062 16.484 1 86.44 780 ASP A N 1
ATOM 5935 C CA . ASP A 1 780 ? -1.733 32.656 16.672 1 86.44 780 ASP A CA 1
ATOM 5936 C C . ASP A 1 780 ? -2.621 32.375 17.891 1 86.44 780 ASP A C 1
ATOM 5938 O O . ASP A 1 780 ? -2.338 32.875 18.984 1 86.44 780 ASP A O 1
ATOM 5942 N N . GLY A 1 781 ? -3.564 31.703 17.625 1 87.19 781 GLY A N 1
ATOM 5943 C CA . GLY A 1 781 ? -4.531 31.594 18.703 1 87.19 781 GLY A CA 1
ATOM 5944 C C . GLY A 1 781 ? -5.168 32.938 19.062 1 87.19 781 GLY A C 1
ATOM 5945 O O . GLY A 1 781 ? -5.438 33.75 18.203 1 87.19 781 GLY A O 1
ATOM 5946 N N . VAL A 1 782 ? -5.566 33 20.406 1 88.94 782 VAL A N 1
ATOM 5947 C CA . VAL A 1 782 ? -6.148 34.25 20.891 1 88.94 782 VAL A CA 1
ATOM 5948 C C . VAL A 1 782 ? -5.371 34.75 22.109 1 88.94 782 VAL A C 1
ATOM 5950 O O . VAL A 1 782 ? -5.441 34.156 23.172 1 88.94 782 VAL A O 1
ATOM 5953 N N . ARG A 1 783 ? -4.551 35.719 21.828 1 93.56 783 ARG A N 1
ATOM 5954 C CA . ARG A 1 783 ? -3.846 36.375 22.922 1 93.56 783 ARG A CA 1
ATOM 5955 C C . ARG A 1 783 ? -4.645 37.562 23.453 1 93.56 783 ARG A C 1
ATOM 5957 O O . ARG A 1 783 ? -5.031 38.469 22.688 1 93.56 783 ARG A O 1
ATOM 5964 N N . ILE A 1 784 ? -4.926 37.562 24.703 1 94.88 784 ILE A N 1
ATOM 5965 C CA . ILE A 1 784 ? -5.805 38.531 25.328 1 94.88 784 ILE A CA 1
ATOM 5966 C C . ILE A 1 784 ? -5 39.438 26.266 1 94.88 784 ILE A C 1
ATOM 5968 O O . ILE A 1 784 ? -4.141 38.969 27 1 94.88 784 ILE A O 1
ATOM 5972 N N . PHE A 1 785 ? -5.293 40.688 26.094 1 95.56 785 PHE A N 1
ATOM 5973 C CA . PHE A 1 785 ? -4.777 41.688 27.031 1 95.56 785 PHE A CA 1
ATOM 5974 C C . PHE A 1 785 ? -5.883 42.219 27.938 1 95.56 785 PHE A C 1
ATOM 5976 O O . PHE A 1 785 ? -6.523 43.219 27.625 1 95.56 785 PHE A O 1
ATOM 5983 N N . PRO A 1 786 ? -5.992 41.531 29.078 1 90.62 786 PRO A N 1
ATOM 5984 C CA . PRO A 1 786 ? -7.156 41.812 29.906 1 90.62 786 PRO A CA 1
ATOM 5985 C C . PRO A 1 786 ? -7.203 43.281 30.391 1 90.62 786 PRO A C 1
ATOM 5987 O O . PRO A 1 786 ? -8.281 43.812 30.641 1 90.62 786 PRO A O 1
ATOM 5990 N N . GLN A 1 787 ? -6.082 44 30.578 1 90.44 787 GLN A N 1
ATOM 5991 C CA . GLN A 1 787 ? -6.043 45.375 31.109 1 90.44 787 GLN A CA 1
ATOM 5992 C C . GLN A 1 787 ? -5.504 46.344 30.062 1 90.44 787 GLN A C 1
ATOM 5994 O O . GLN A 1 787 ? -4.82 47.312 30.422 1 90.44 787 GLN A O 1
ATOM 5999 N N . GLY A 1 788 ? -5.68 46.031 28.891 1 88 788 GLY A N 1
ATOM 6000 C CA . GLY A 1 788 ? -5.113 46.844 27.812 1 88 788 GLY A CA 1
ATOM 6001 C C . GLY A 1 788 ? -3.805 46.281 27.281 1 88 788 GLY A C 1
ATOM 6002 O O . GLY A 1 788 ? -3.186 45.438 27.922 1 88 788 GLY A O 1
ATOM 6003 N N . TYR A 1 789 ? -3.508 46.844 26.234 1 88.06 789 TYR A N 1
ATOM 6004 C CA . TYR A 1 789 ? -2.316 46.312 25.594 1 88.06 789 TYR A CA 1
ATOM 6005 C C . TYR A 1 789 ? -1.09 46.469 26.484 1 88.06 789 TYR A C 1
ATOM 6007 O O . TYR A 1 789 ? -0.762 47.594 26.891 1 88.06 789 TYR A O 1
ATOM 6015 N N . ASP A 1 790 ? -0.467 45.438 26.844 1 89.75 790 ASP A N 1
ATOM 6016 C CA . ASP A 1 790 ? 0.766 45.375 27.625 1 89.75 790 ASP A CA 1
ATOM 6017 C C . ASP A 1 790 ? 1.592 44.156 27.219 1 89.75 790 ASP A C 1
ATOM 6019 O O . ASP A 1 790 ? 1.164 43 27.422 1 89.75 790 ASP A O 1
ATOM 6023 N N . PRO A 1 791 ? 2.771 44.438 26.734 1 89.25 791 PRO A N 1
ATOM 6024 C CA . PRO A 1 791 ? 3.588 43.312 26.266 1 89.25 791 PRO A CA 1
ATOM 6025 C C . PRO A 1 791 ? 4.02 42.375 27.375 1 89.25 791 PRO A C 1
ATOM 6027 O O . PRO A 1 791 ? 4.406 41.25 27.125 1 89.25 791 PRO A O 1
ATOM 6030 N N . ASP A 1 792 ? 3.936 42.812 28.625 1 93.25 792 ASP A N 1
ATOM 6031 C CA . ASP A 1 792 ? 4.414 42 29.719 1 93.25 792 ASP A CA 1
ATOM 6032 C C . ASP A 1 792 ? 3.256 41.281 30.422 1 93.25 792 ASP A C 1
ATOM 6034 O O . ASP A 1 792 ? 3.471 40.406 31.25 1 93.25 792 ASP A O 1
ATOM 6038 N N . HIS A 1 793 ? 2.021 41.688 30.125 1 95 793 HIS A N 1
ATOM 6039 C CA . HIS A 1 793 ? 0.856 41.062 30.766 1 95 793 HIS A CA 1
ATOM 6040 C C . HIS A 1 793 ? -0.15 40.594 29.734 1 95 793 HIS A C 1
ATOM 6042 O O . HIS A 1 793 ? -0.878 41.406 29.141 1 95 793 HIS A O 1
ATOM 6048 N N . TRP A 1 794 ? -0.212 39.281 29.594 1 95.75 794 TRP A N 1
ATOM 6049 C CA . TRP A 1 794 ? -1.14 38.781 28.578 1 95.75 794 TRP A CA 1
ATOM 6050 C C . TRP A 1 794 ? -1.524 37.344 28.891 1 95.75 794 TRP A C 1
ATOM 6052 O O . TRP A 1 794 ? -0.866 36.656 29.688 1 95.75 794 TRP A O 1
ATOM 6062 N N . VAL A 1 795 ? -2.623 36.844 28.344 1 96.44 795 VAL A N 1
ATOM 6063 C CA . VAL A 1 795 ? -3.154 35.5 28.391 1 96.44 795 VAL A CA 1
ATOM 6064 C C . VAL A 1 795 ? -3.326 34.938 26.984 1 96.44 795 VAL A C 1
ATOM 6066 O O . VAL A 1 795 ? -3.854 35.625 26.109 1 96.44 795 VAL A O 1
ATOM 6069 N N . LEU A 1 796 ? -2.809 33.75 26.734 1 95 796 LEU A N 1
ATOM 6070 C CA . LEU A 1 796 ? -2.852 33.188 25.375 1 95 796 LEU A CA 1
ATOM 6071 C C . LEU A 1 796 ? -3.549 31.844 25.375 1 95 796 LEU A C 1
ATOM 6073 O O . LEU A 1 796 ? -3.26 30.984 26.219 1 95 796 LEU A O 1
ATOM 6077 N N . PHE A 1 797 ? -4.574 31.719 24.531 1 92.5 797 PHE A N 1
ATOM 6078 C CA . PHE A 1 797 ? -5.172 30.422 24.234 1 92.5 797 PHE A CA 1
ATOM 6079 C C . PHE A 1 797 ? -4.676 29.891 22.891 1 92.5 797 PHE A C 1
ATOM 6081 O O . PHE A 1 797 ? -4.824 30.547 21.859 1 92.5 797 PHE A O 1
ATOM 6088 N N . LEU A 1 798 ? -4.094 28.766 22.922 1 89.94 798 LEU A N 1
ATOM 6089 C CA . LEU A 1 798 ? -3.57 28.141 21.703 1 89.94 798 LEU A CA 1
ATOM 6090 C C . LEU A 1 798 ? -4.113 26.719 21.547 1 89.94 798 LEU A C 1
ATOM 6092 O O . LEU A 1 798 ? -3.869 25.859 22.391 1 89.94 798 LEU A O 1
ATOM 6096 N N . PRO A 1 799 ? -4.855 26.5 20.484 1 84.44 799 PRO A N 1
ATOM 6097 C CA . PRO A 1 799 ? -5.336 25.141 20.25 1 84.44 799 PRO A CA 1
ATOM 6098 C C . PRO A 1 799 ? -4.223 24.172 19.812 1 84.44 799 PRO A C 1
ATOM 6100 O O . PRO A 1 799 ? -3.334 24.562 19.062 1 84.44 799 PRO A O 1
ATOM 6103 N N . ASP A 1 800 ? -4.305 22.969 20.344 1 78.25 800 ASP A N 1
ATOM 6104 C CA . ASP A 1 800 ? -3.34 21.938 19.969 1 78.25 800 ASP A CA 1
ATOM 6105 C C . ASP A 1 800 ? -3.654 21.375 18.578 1 78.25 800 ASP A C 1
ATOM 6107 O O . ASP A 1 800 ? -4.82 21.172 18.234 1 78.25 800 ASP A O 1
ATOM 6111 N N . ALA A 1 801 ? -2.684 21.109 17.812 1 70.94 801 ALA A N 1
ATOM 6112 C CA . ALA A 1 801 ? -2.861 20.703 16.406 1 70.94 801 ALA A CA 1
ATOM 6113 C C . ALA A 1 801 ? -3.164 19.219 16.297 1 70.94 801 ALA A C 1
ATOM 6115 O O . ALA A 1 801 ? -3.779 18.766 15.336 1 70.94 801 ALA A O 1
ATOM 6116 N N . THR A 1 802 ? -2.814 18.422 17.219 1 66.44 802 THR A N 1
ATOM 6117 C CA . THR A 1 802 ? -2.865 16.969 17.031 1 66.44 802 THR A CA 1
ATOM 6118 C C . THR A 1 802 ? -3.807 16.328 18.047 1 66.44 802 THR A C 1
ATOM 6120 O O . THR A 1 802 ? -4.25 15.195 17.859 1 66.44 802 THR A O 1
ATOM 6123 N N . GLU A 1 803 ? -4.09 17.062 19.188 1 68.81 803 GLU A N 1
ATOM 6124 C CA . GLU A 1 803 ? -4.906 16.5 20.25 1 68.81 803 GLU A CA 1
ATOM 6125 C C . GLU A 1 803 ? -6.059 17.438 20.625 1 68.81 803 GLU A C 1
ATOM 6127 O O . GLU A 1 803 ? -5.996 18.641 20.359 1 68.81 803 GLU A O 1
ATOM 6132 N N . PRO A 1 804 ? -7.055 16.812 21.109 1 75.44 804 PRO A N 1
ATOM 6133 C CA . PRO A 1 804 ? -8.164 17.641 21.578 1 75.44 804 PRO A CA 1
ATOM 6134 C C . PRO A 1 804 ? -7.832 18.391 22.875 1 75.44 804 PRO A C 1
ATOM 6136 O O . PRO A 1 804 ? -8.484 18.188 23.891 1 75.44 804 PRO A O 1
ATOM 6139 N N . LEU A 1 805 ? -6.785 19.25 22.797 1 81.5 805 LEU A N 1
ATOM 6140 C CA . LEU A 1 805 ? -6.273 20 23.938 1 81.5 805 LEU A CA 1
ATOM 6141 C C . LEU A 1 805 ? -6.148 21.484 23.578 1 81.5 805 LEU A C 1
ATOM 6143 O O . LEU A 1 805 ? -6.031 21.844 22.406 1 81.5 805 LEU A O 1
ATOM 6147 N N . LEU A 1 806 ? -6.297 22.297 24.578 1 87 806 LEU A N 1
ATOM 6148 C CA . LEU A 1 806 ? -6.043 23.734 24.5 1 87 806 LEU A CA 1
ATOM 6149 C C . LEU A 1 806 ? -4.922 24.141 25.453 1 87 806 LEU A C 1
ATOM 6151 O O . LEU A 1 806 ? -4.871 23.672 26.594 1 87 806 LEU A O 1
ATOM 6155 N N . HIS A 1 807 ? -4.012 24.906 24.953 1 91.56 807 HIS A N 1
ATOM 6156 C CA . HIS A 1 807 ? -2.928 25.406 25.797 1 91.56 807 HIS A CA 1
ATOM 6157 C C . HIS A 1 807 ? -3.207 26.812 26.281 1 91.56 807 HIS A C 1
ATOM 6159 O O . HIS A 1 807 ? -3.471 27.719 25.469 1 91.56 807 HIS A O 1
ATOM 6165 N N . LEU A 1 808 ? -3.227 26.938 27.562 1 94.62 808 LEU A N 1
ATOM 6166 C CA . LEU A 1 808 ? -3.379 28.25 28.203 1 94.62 808 LEU A CA 1
ATOM 6167 C C . LEU A 1 808 ? -2.041 28.75 28.734 1 94.62 808 LEU A C 1
ATOM 6169 O O . LEU A 1 808 ? -1.42 28.109 29.578 1 94.62 808 LEU A O 1
ATOM 6173 N N . VAL A 1 809 ? -1.538 29.828 28.172 1 95.44 809 VAL A N 1
ATOM 6174 C CA . VAL A 1 809 ? -0.283 30.438 28.609 1 95.44 809 VAL A CA 1
ATOM 6175 C C . VAL A 1 809 ? -0.558 31.812 29.234 1 95.44 809 VAL A C 1
ATOM 6177 O O . VAL A 1 809 ? -1.259 32.625 28.641 1 95.44 809 VAL A O 1
ATOM 6180 N N . VAL A 1 810 ? -0.07 32.031 30.438 1 96.81 810 VAL A N 1
ATOM 6181 C CA . VAL A 1 810 ? -0.25 33.281 31.125 1 96.81 810 VAL A CA 1
ATOM 6182 C C . VAL A 1 810 ? 1.112 33.875 31.484 1 96.81 810 VAL A C 1
ATOM 6184 O O . VAL A 1 810 ? 1.967 33.188 32.031 1 96.81 810 VAL A O 1
ATOM 6187 N N . ASN A 1 811 ? 1.364 35.031 31.047 1 96.62 811 ASN A N 1
ATOM 6188 C CA . ASN A 1 811 ? 2.615 35.75 31.281 1 96.62 811 ASN A CA 1
ATOM 6189 C C . ASN A 1 811 ? 2.379 37.062 32.031 1 96.62 811 ASN A C 1
ATOM 6191 O O . ASN A 1 811 ? 1.471 37.844 31.672 1 96.62 811 ASN A O 1
ATOM 6195 N N . GLY A 1 812 ? 3.125 37.312 33.125 1 95.06 812 GLY A N 1
ATOM 6196 C CA . GLY A 1 812 ? 3.039 38.531 33.906 1 95.06 812 GLY A CA 1
ATOM 6197 C C . GLY A 1 812 ? 4.289 38.812 34.719 1 95.06 812 GLY A C 1
ATOM 6198 O O . GLY A 1 812 ? 5.176 37.969 34.812 1 95.06 812 GLY A O 1
ATOM 6199 N N . LEU A 1 813 ? 4.32 40.031 35.25 1 93.69 813 LEU A N 1
ATOM 6200 C CA . LEU A 1 813 ? 5.473 40.438 36.062 1 93.69 813 LEU A CA 1
ATOM 6201 C C . LEU A 1 813 ? 5.309 39.969 37.5 1 93.69 813 LEU A C 1
ATOM 6203 O O . LEU A 1 813 ? 6.297 39.844 38.219 1 93.69 813 LEU A O 1
ATOM 6207 N N . GLU A 1 814 ? 4.059 39.688 37.875 1 94.25 814 GLU A N 1
ATOM 6208 C CA . GLU A 1 814 ? 3.756 39.312 39.25 1 94.25 814 GLU A CA 1
ATOM 6209 C C . GLU A 1 814 ? 3.037 37.969 39.281 1 94.25 814 GLU A C 1
ATOM 6211 O O . GLU A 1 814 ? 2.193 37.688 38.438 1 94.25 814 GLU A O 1
ATOM 6216 N N . ARG A 1 815 ? 3.342 37.188 40.312 1 94.5 815 ARG A N 1
ATOM 6217 C CA . ARG A 1 815 ? 2.768 35.875 40.469 1 94.5 815 ARG A CA 1
ATOM 6218 C C . ARG A 1 815 ? 1.264 35.938 40.719 1 94.5 815 ARG A C 1
ATOM 6220 O O . ARG A 1 815 ? 0.507 35.094 40.25 1 94.5 815 ARG A O 1
ATOM 6227 N N . GLU A 1 816 ? 0.921 36.938 41.406 1 94.25 816 GLU A N 1
ATOM 6228 C CA . GLU A 1 816 ? -0.494 37.094 41.719 1 94.25 816 GLU A CA 1
ATOM 6229 C C . GLU A 1 816 ? -1.319 37.375 40.469 1 94.25 816 GLU A C 1
ATOM 6231 O O . GLU A 1 816 ? -2.426 36.844 40.312 1 94.25 816 GLU A O 1
ATOM 6236 N N . TRP A 1 817 ? -0.767 38.188 39.688 1 95.44 817 TRP A N 1
ATOM 6237 C CA . TRP A 1 817 ? -1.445 38.5 38.406 1 95.44 817 TRP A CA 1
ATOM 6238 C C . TRP A 1 817 ? -1.634 37.219 37.562 1 95.44 817 TRP A C 1
ATOM 6240 O O . TRP A 1 817 ? -2.717 37 37.031 1 95.44 817 TRP A O 1
ATOM 6250 N N . VAL A 1 818 ? -0.626 36.406 37.438 1 96.06 818 VAL A N 1
ATOM 6251 C CA . VAL A 1 818 ? -0.618 35.219 36.594 1 96.06 818 VAL A CA 1
ATOM 6252 C C . VAL A 1 818 ? -1.603 34.188 37.156 1 96.06 818 VAL A C 1
ATOM 6254 O O . VAL A 1 818 ? -2.332 33.531 36.406 1 96.06 818 VAL A O 1
ATOM 6257 N N . THR A 1 819 ? -1.608 34.031 38.438 1 95.31 819 THR A N 1
ATOM 6258 C CA . THR A 1 819 ? -2.518 33.094 39.062 1 95.31 819 THR A CA 1
ATOM 6259 C C . THR A 1 819 ? -3.967 33.531 38.906 1 95.31 819 THR A C 1
ATOM 6261 O O . THR A 1 819 ? -4.844 32.719 38.625 1 95.31 819 THR A O 1
ATOM 6264 N N . HIS A 1 820 ? -4.18 34.781 39.062 1 95.44 820 HIS A N 1
ATOM 6265 C CA . HIS A 1 820 ? -5.527 35.344 39 1 95.44 820 HIS A CA 1
ATOM 6266 C C . HIS A 1 820 ? -6.117 35.156 37.594 1 95.44 820 HIS A C 1
ATOM 6268 O O . HIS A 1 820 ? -7.199 34.594 37.438 1 95.44 820 HIS A O 1
ATOM 6274 N N . TRP A 1 821 ? -5.457 35.625 36.688 1 94.88 821 TRP A N 1
ATOM 6275 C CA . TRP A 1 821 ? -5.992 35.594 35.312 1 94.88 821 TRP A CA 1
ATOM 6276 C C . TRP A 1 821 ? -5.977 34.188 34.75 1 94.88 821 TRP A C 1
ATOM 6278 O O . TRP A 1 821 ? -6.828 33.844 33.938 1 94.88 821 TRP A O 1
ATOM 6288 N N . GLY A 1 822 ? -5 33.375 35.156 1 95.5 822 GLY A N 1
ATOM 6289 C CA . GLY A 1 822 ? -5.016 31.984 34.75 1 95.5 822 GLY A CA 1
ATOM 6290 C C . GLY A 1 822 ? -6.254 31.25 35.25 1 95.5 822 GLY A C 1
ATOM 6291 O O . GLY A 1 822 ? -6.871 30.5 34.469 1 95.5 822 GLY A O 1
ATOM 6292 N N . GLN A 1 823 ? -6.613 31.531 36.438 1 94.44 823 GLN A N 1
ATOM 6293 C CA . GLN A 1 823 ? -7.785 30.891 37.031 1 94.44 823 GLN A CA 1
ATOM 6294 C C . GLN A 1 823 ? -9.078 31.453 36.438 1 94.44 823 GLN A C 1
ATOM 6296 O O . GLN A 1 823 ? -10.031 30.719 36.188 1 94.44 823 GLN A O 1
ATOM 6301 N N . THR A 1 824 ? -9.094 32.656 36.219 1 95.06 824 THR A N 1
ATOM 6302 C CA . THR A 1 824 ? -10.273 33.344 35.688 1 95.06 824 THR A CA 1
ATOM 6303 C C . THR A 1 824 ? -10.625 32.781 34.312 1 95.06 824 THR A C 1
ATOM 6305 O O . THR A 1 824 ? -11.781 32.406 34.062 1 95.06 824 THR A O 1
ATOM 6308 N N . TYR A 1 825 ? -9.727 32.75 33.438 1 94.5 825 TYR A N 1
ATOM 6309 C CA . TYR A 1 825 ? -10.008 32.312 32.094 1 94.5 825 TYR A CA 1
ATOM 6310 C C . TYR A 1 825 ? -10.227 30.797 32.031 1 94.5 825 TYR A C 1
ATOM 6312 O O . TYR A 1 825 ? -10.969 30.297 31.188 1 94.5 825 TYR A O 1
ATOM 6320 N N . ARG A 1 826 ? -9.57 30.078 32.938 1 93.62 826 ARG A N 1
ATOM 6321 C CA . ARG A 1 826 ? -9.844 28.641 33.031 1 93.62 826 ARG A CA 1
ATOM 6322 C C . ARG A 1 826 ? -11.289 28.391 33.438 1 93.62 826 ARG A C 1
ATOM 6324 O O . ARG A 1 826 ? -11.938 27.5 32.906 1 93.62 826 ARG A O 1
ATOM 6331 N N . GLN A 1 827 ? -11.734 29.141 34.344 1 92.56 827 GLN A N 1
ATOM 6332 C CA . GLN A 1 827 ? -13.117 29.016 34.781 1 92.56 827 GLN A CA 1
ATOM 6333 C C . GLN A 1 827 ? -14.094 29.391 33.656 1 92.56 827 GLN A C 1
ATOM 6335 O O . GLN A 1 827 ? -15.125 28.75 33.5 1 92.56 827 GLN A O 1
ATOM 6340 N N . ARG A 1 828 ? -13.781 30.406 32.969 1 93.5 828 ARG A N 1
ATOM 6341 C CA . ARG A 1 828 ? -14.609 30.812 31.828 1 93.5 828 ARG A CA 1
ATOM 6342 C C . ARG A 1 828 ? -14.719 29.703 30.781 1 93.5 828 ARG A C 1
ATOM 6344 O O . ARG A 1 828 ? -15.781 29.469 30.219 1 93.5 828 ARG A O 1
ATOM 6351 N N . LEU A 1 829 ? -13.648 29.094 30.531 1 92.81 829 LEU A N 1
ATOM 6352 C CA . LEU A 1 829 ? -13.633 28 29.578 1 92.81 829 LEU A CA 1
ATOM 6353 C C . LEU A 1 829 ? -14.469 26.828 30.078 1 92.81 829 LEU A C 1
ATOM 6355 O O . LEU A 1 829 ? -15.219 26.219 29.312 1 92.81 829 LEU A O 1
ATOM 6359 N N . GLN A 1 830 ? -14.352 26.547 31.344 1 88.5 830 GLN A N 1
ATOM 6360 C CA . GLN A 1 830 ? -15.125 25.453 31.922 1 88.5 830 GLN A CA 1
ATOM 6361 C C . GLN A 1 830 ? -16.625 25.734 31.844 1 88.5 830 GLN A C 1
ATOM 6363 O O . GLN A 1 830 ? -17.406 24.844 31.547 1 88.5 830 GLN A O 1
ATOM 6368 N N . GLU A 1 831 ? -16.969 26.875 32.094 1 90.25 831 GLU A N 1
ATOM 6369 C CA . GLU A 1 831 ? -18.375 27.281 32 1 90.25 831 GLU A CA 1
ATOM 6370 C C . GLU A 1 831 ? -18.875 27.203 30.562 1 90.25 831 GLU A C 1
ATOM 6372 O O . GLU A 1 831 ? -20.016 26.781 30.328 1 90.25 831 GLU A O 1
ATOM 6377 N N . PHE A 1 832 ? -18.094 27.641 29.734 1 90.69 832 PHE A N 1
ATOM 6378 C CA . PHE A 1 832 ? -18.453 27.594 28.328 1 90.69 832 PHE A CA 1
ATOM 6379 C C . PHE A 1 832 ? -18.656 26.141 27.875 1 90.69 832 PHE A C 1
ATOM 6381 O O . PHE A 1 832 ? -19.594 25.844 27.141 1 90.69 832 PHE A O 1
ATOM 6388 N N . MET A 1 833 ? -17.828 25.297 28.281 1 84.56 833 MET A N 1
ATOM 6389 C CA . MET A 1 833 ? -17.906 23.891 27.906 1 84.56 833 MET A CA 1
ATOM 6390 C C . MET A 1 833 ? -19.156 23.234 28.484 1 84.56 833 MET A C 1
ATOM 6392 O O . MET A 1 833 ? -19.797 22.406 27.844 1 84.56 833 MET A O 1
ATOM 6396 N N . GLU A 1 834 ? -19.469 23.578 29.609 1 79 834 GLU A N 1
ATOM 6397 C CA . GLU A 1 834 ? -20.672 23.047 30.266 1 79 834 GLU A CA 1
ATOM 6398 C C . GLU A 1 834 ? -21.938 23.531 29.578 1 79 834 GLU A C 1
ATOM 6400 O O . GLU A 1 834 ? -22.906 22.797 29.469 1 79 834 GLU A O 1
ATOM 6405 N N . GLN A 1 835 ? -21.906 24.656 29.109 1 81.44 835 GLN A N 1
ATOM 6406 C CA . GLN A 1 835 ? -23.062 25.219 28.422 1 81.44 835 GLN A CA 1
ATOM 6407 C C . GLN A 1 835 ? -23.234 24.625 27.031 1 81.44 835 GLN A C 1
ATOM 6409 O O . GLN A 1 835 ? -24.359 24.516 26.531 1 81.44 835 GLN A O 1
ATOM 6414 N N . SER A 1 836 ? -22.156 24.328 26.422 1 70.38 836 SER A N 1
ATOM 6415 C CA . SER A 1 836 ? -22.219 23.812 25.062 1 70.38 836 SER A CA 1
ATOM 6416 C C . SER A 1 836 ? -22.562 22.328 25.047 1 70.38 836 SER A C 1
ATOM 6418 O O . SER A 1 836 ? -22.938 21.781 24.016 1 70.38 836 SER A O 1
ATOM 6420 N N . GLU A 1 837 ? -22.234 21.484 25.984 1 54.94 837 GLU A N 1
ATOM 6421 C CA . GLU A 1 837 ? -22.609 20.078 26.078 1 54.94 837 GLU A CA 1
ATOM 6422 C C . GLU A 1 837 ? -24.109 19.938 26.328 1 54.94 837 GLU A C 1
ATOM 6424 O O . GLU A 1 837 ? -24.703 18.891 26.031 1 54.94 837 GLU A O 1
ATOM 6429 N N . VAL A 1 838 ? -24.922 21.094 26.859 1 47.16 838 VAL A N 1
ATOM 6430 C CA . VAL A 1 838 ? -26.359 21.031 27.062 1 47.16 838 VAL A CA 1
ATOM 6431 C C . VAL A 1 838 ? -27.078 21.391 25.781 1 47.16 838 VAL A C 1
ATOM 6433 O O . VAL A 1 838 ? -26.672 22.312 25.062 1 47.16 838 VAL A O 1
ATOM 6436 N N . MET B 1 1 ? -29.5 41.75 -12.961 1 88.94 1 MET B N 1
ATOM 6437 C CA . MET B 1 1 ? -28.406 41.156 -12.188 1 88.94 1 MET B CA 1
ATOM 6438 C C . MET B 1 1 ? -27.938 39.844 -12.805 1 88.94 1 MET B C 1
ATOM 6440 O O . MET B 1 1 ? -28.75 39 -13.148 1 88.94 1 MET B O 1
ATOM 6444 N N . ARG B 1 2 ? -26.656 39.812 -13.078 1 92.94 2 ARG B N 1
ATOM 6445 C CA . ARG B 1 2 ? -26.078 38.625 -13.719 1 92.94 2 ARG B CA 1
ATOM 6446 C C . ARG B 1 2 ? -25.438 37.688 -12.688 1 92.94 2 ARG B C 1
ATOM 6448 O O . ARG B 1 2 ? -25.156 38.125 -11.562 1 92.94 2 ARG B O 1
ATOM 6455 N N . ALA B 1 3 ? -25.375 36.469 -13.062 1 95.56 3 ALA B N 1
ATOM 6456 C CA . ALA B 1 3 ? -24.688 35.5 -12.211 1 95.56 3 ALA B CA 1
ATOM 6457 C C . ALA B 1 3 ? -23.562 34.812 -12.961 1 95.56 3 ALA B C 1
ATOM 6459 O O . ALA B 1 3 ? -23.656 34.562 -14.164 1 95.56 3 ALA B O 1
ATOM 6460 N N . VAL B 1 4 ? -22.516 34.594 -12.281 1 95 4 VAL B N 1
ATOM 6461 C CA . VAL B 1 4 ? -21.375 33.906 -12.836 1 95 4 VAL B CA 1
ATOM 6462 C C . VAL B 1 4 ? -21.234 32.531 -12.172 1 95 4 VAL B C 1
ATOM 6464 O O . VAL B 1 4 ? -21.203 32.438 -10.945 1 95 4 VAL B O 1
ATOM 6467 N N . LEU B 1 5 ? -21.219 31.516 -12.953 1 93.31 5 LEU B N 1
ATOM 6468 C CA . LEU B 1 5 ? -21 30.156 -12.492 1 93.31 5 LEU B CA 1
ATOM 6469 C C . LEU B 1 5 ? -19.578 29.703 -12.758 1 93.31 5 LEU B C 1
ATOM 6471 O O . LEU B 1 5 ? -19.141 29.641 -13.914 1 93.31 5 LEU B O 1
ATOM 6475 N N . MET B 1 6 ? -18.922 29.422 -11.688 1 91.38 6 MET B N 1
ATOM 6476 C CA . MET B 1 6 ? -17.531 28.984 -11.812 1 91.38 6 MET B CA 1
ATOM 6477 C C . MET B 1 6 ? -17.453 27.484 -12.047 1 91.38 6 MET B C 1
ATOM 6479 O O . MET B 1 6 ? -17.75 26.688 -11.141 1 91.38 6 MET B O 1
ATOM 6483 N N . ALA B 1 7 ? -17.047 27.016 -13.172 1 87.25 7 ALA B N 1
ATOM 6484 C CA . ALA B 1 7 ? -17.047 25.609 -13.547 1 87.25 7 ALA B CA 1
ATOM 6485 C C . ALA B 1 7 ? -15.758 25.219 -14.266 1 87.25 7 ALA B C 1
ATOM 6487 O O . ALA B 1 7 ? -15.781 24.438 -15.219 1 87.25 7 ALA B O 1
ATOM 6488 N N . GLY B 1 8 ? -14.688 25.828 -13.828 1 78.69 8 GLY B N 1
ATOM 6489 C CA . GLY B 1 8 ? -13.43 25.562 -14.508 1 78.69 8 GLY B CA 1
ATOM 6490 C C . GLY B 1 8 ? -12.617 24.453 -13.859 1 78.69 8 GLY B C 1
ATOM 6491 O O . GLY B 1 8 ? -11.633 23.984 -14.438 1 78.69 8 GLY B O 1
ATOM 6492 N N . GLY B 1 9 ? -13.047 23.906 -12.742 1 78.75 9 GLY B N 1
ATOM 6493 C CA . GLY B 1 9 ? -12.242 22.938 -12 1 78.75 9 GLY B CA 1
ATOM 6494 C C . GLY B 1 9 ? -12.211 21.578 -12.656 1 78.75 9 GLY B C 1
ATOM 6495 O O . GLY B 1 9 ? -13.188 21.156 -13.273 1 78.75 9 GLY B O 1
ATOM 6496 N N . ALA B 1 10 ? -11.047 20.859 -12.586 1 73.94 10 ALA B N 1
ATOM 6497 C CA . ALA B 1 10 ? -10.859 19.547 -13.211 1 73.94 10 ALA B CA 1
ATOM 6498 C C . ALA B 1 10 ? -11.562 18.453 -12.414 1 73.94 10 ALA B C 1
ATOM 6500 O O . ALA B 1 10 ? -11.812 17.359 -12.938 1 73.94 10 ALA B O 1
ATOM 6501 N N . GLY B 1 11 ? -11.953 18.734 -11.195 1 79.75 11 GLY B N 1
ATOM 6502 C CA . GLY B 1 11 ? -12.664 17.75 -10.383 1 79.75 11 GLY B CA 1
ATOM 6503 C C . GLY B 1 11 ? -11.844 16.516 -10.086 1 79.75 11 GLY B C 1
ATOM 6504 O O . GLY B 1 11 ? -12.328 15.391 -10.25 1 79.75 11 GLY B O 1
ATOM 6505 N N . THR B 1 12 ? -10.641 16.641 -9.734 1 77.5 12 THR B N 1
ATOM 6506 C CA . THR B 1 12 ? -9.703 15.531 -9.562 1 77.5 12 THR B CA 1
ATOM 6507 C C . THR B 1 12 ? -10.133 14.625 -8.414 1 77.5 12 THR B C 1
ATOM 6509 O O . THR B 1 12 ? -9.867 13.422 -8.43 1 77.5 12 THR B O 1
ATOM 6512 N N . ARG B 1 13 ? -10.875 15.078 -7.457 1 80 13 ARG B N 1
ATOM 6513 C CA . ARG B 1 13 ? -11.312 14.305 -6.301 1 80 13 ARG B CA 1
ATOM 6514 C C . ARG B 1 13 ? -12.477 13.383 -6.664 1 80 13 ARG B C 1
ATOM 6516 O O . ARG B 1 13 ? -12.82 12.477 -5.91 1 80 13 ARG B O 1
ATOM 6523 N N . LEU B 1 14 ? -13.039 13.625 -7.848 1 87.5 14 LEU B N 1
ATOM 6524 C CA . LEU B 1 14 ? -14.164 12.82 -8.289 1 87.5 14 LEU B CA 1
ATOM 6525 C C . LEU B 1 14 ? -13.719 11.758 -9.289 1 87.5 14 LEU B C 1
ATOM 6527 O O . LEU B 1 14 ? -14.523 10.961 -9.773 1 87.5 14 LEU B O 1
ATOM 6531 N N . ARG B 1 15 ? -12.438 11.82 -9.5 1 82.94 15 ARG B N 1
ATOM 6532 C CA . ARG B 1 15 ? -11.938 10.758 -10.359 1 82.94 15 ARG B CA 1
ATOM 6533 C C . ARG B 1 15 ? -12.156 9.391 -9.719 1 82.94 15 ARG B C 1
ATOM 6535 O O . ARG B 1 15 ? -12.094 9.25 -8.5 1 82.94 15 ARG B O 1
ATOM 6542 N N . PRO B 1 16 ? -12.5 8.297 -10.523 1 86.44 16 PRO B N 1
ATOM 6543 C CA . PRO B 1 16 ? -12.273 8.203 -11.969 1 86.44 16 PRO B CA 1
ATOM 6544 C C . PRO B 1 16 ? -13.445 8.734 -12.781 1 86.44 16 PRO B C 1
ATOM 6546 O O . PRO B 1 16 ? -13.375 8.797 -14.016 1 86.44 16 PRO B O 1
ATOM 6549 N N . LEU B 1 17 ? -14.461 9.211 -12.25 1 88.56 17 LEU B N 1
ATOM 6550 C CA . LEU B 1 17 ? -15.656 9.617 -12.984 1 88.56 17 LEU B CA 1
ATOM 6551 C C . LEU B 1 17 ? -15.383 10.859 -13.82 1 88.56 17 LEU B C 1
ATOM 6553 O O . LEU B 1 17 ? -15.922 11.008 -14.922 1 88.56 17 LEU B O 1
ATOM 6557 N N . THR B 1 18 ? -14.469 11.695 -13.32 1 87.38 18 THR B N 1
ATOM 6558 C CA . THR B 1 18 ? -14.234 12.977 -13.984 1 87.38 18 THR B CA 1
ATOM 6559 C C . THR B 1 18 ? -13 12.906 -14.875 1 87.38 18 THR B C 1
ATOM 6561 O O . THR B 1 18 ? -12.508 13.93 -15.352 1 87.38 18 THR B O 1
ATOM 6564 N N . CYS B 1 19 ? -12.539 11.711 -15.055 1 78.56 19 CYS B N 1
ATOM 6565 C CA . CYS B 1 19 ? -11.43 11.57 -15.984 1 78.56 19 CYS B CA 1
ATOM 6566 C C . CYS B 1 19 ? -11.828 12.055 -17.375 1 78.56 19 CYS B C 1
ATOM 6568 O O . CYS B 1 19 ? -11.016 12.656 -18.094 1 78.56 19 CYS B O 1
ATOM 6570 N N . ASP B 1 20 ? -13.078 11.82 -17.797 1 77.75 20 ASP B N 1
ATOM 6571 C CA . ASP B 1 20 ? -13.547 12.211 -19.125 1 77.75 20 ASP B CA 1
ATOM 6572 C C . ASP B 1 20 ? -14.898 12.922 -19.047 1 77.75 20 ASP B C 1
ATOM 6574 O O . ASP B 1 20 ? -15.656 12.93 -20.016 1 77.75 20 ASP B O 1
ATOM 6578 N N . LEU B 1 21 ? -15.188 13.391 -17.891 1 86.12 21 LEU B N 1
ATOM 6579 C CA . LEU B 1 21 ? -16.438 14.102 -17.641 1 86.12 21 LEU B CA 1
ATOM 6580 C C . LEU B 1 21 ? -16.203 15.32 -16.75 1 86.12 21 LEU B C 1
ATOM 6582 O O . LEU B 1 21 ? -15.695 15.188 -15.633 1 86.12 21 LEU B O 1
ATOM 6586 N N . PRO B 1 22 ? -16.453 16.5 -17.281 1 87 22 PRO B N 1
ATOM 6587 C CA . PRO B 1 22 ? -16.266 17.672 -16.422 1 87 22 PRO B CA 1
ATOM 6588 C C . PRO B 1 22 ? -17.203 17.672 -15.219 1 87 22 PRO B C 1
ATOM 6590 O O . PRO B 1 22 ? -18.328 17.188 -15.312 1 87 22 PRO B O 1
ATOM 6593 N N . LYS B 1 23 ? -16.797 18.234 -14.125 1 89.81 23 LYS B N 1
ATOM 6594 C CA . LYS B 1 23 ? -17.5 18.234 -12.844 1 89.81 23 LYS B CA 1
ATOM 6595 C C . LYS B 1 23 ? -18.906 18.797 -12.992 1 89.81 23 LYS B C 1
ATOM 6597 O O . LYS B 1 23 ? -19.859 18.219 -12.469 1 89.81 23 LYS B O 1
ATOM 6602 N N . PRO B 1 24 ? -19.062 19.906 -13.773 1 90.19 24 PRO B N 1
ATOM 6603 C CA . PRO B 1 24 ? -20.406 20.453 -13.891 1 90.19 24 PRO B CA 1
ATOM 6604 C C . PRO B 1 24 ? -21.391 19.484 -14.562 1 90.19 24 PRO B C 1
ATOM 6606 O O . PRO B 1 24 ? -22.609 19.625 -14.414 1 90.19 24 PRO B O 1
ATOM 6609 N N . LEU B 1 25 ? -20.875 18.547 -15.305 1 89.69 25 LEU B N 1
ATOM 6610 C CA . LEU B 1 25 ? -21.734 17.625 -16.031 1 89.69 25 LEU B CA 1
ATOM 6611 C C . LEU B 1 25 ? -21.938 16.328 -15.242 1 89.69 25 LEU B C 1
ATOM 6613 O O . LEU B 1 25 ? -22.609 15.414 -15.703 1 89.69 25 LEU B O 1
ATOM 6617 N N . MET B 1 26 ? -21.391 16.266 -14.062 1 91.56 26 MET B N 1
ATOM 6618 C CA . MET B 1 26 ? -21.625 15.102 -13.203 1 91.56 26 MET B CA 1
ATOM 6619 C C . MET B 1 26 ? -23.109 14.961 -12.883 1 91.56 26 MET B C 1
ATOM 6621 O O . MET B 1 26 ? -23.75 15.922 -12.445 1 91.56 26 MET B O 1
ATOM 6625 N N . PRO B 1 27 ? -23.625 13.82 -13.062 1 91.75 27 PRO B N 1
ATOM 6626 C CA . PRO B 1 27 ? -25.078 13.672 -12.914 1 91.75 27 PRO B CA 1
ATOM 6627 C C . PRO B 1 27 ? -25.516 13.5 -11.453 1 91.75 27 PRO B C 1
ATOM 6629 O O . PRO B 1 27 ? -24.938 12.68 -10.734 1 91.75 27 PRO B O 1
ATOM 6632 N N . VAL B 1 28 ? -26.344 14.273 -11.031 1 91.5 28 VAL B N 1
ATOM 6633 C CA . VAL B 1 28 ? -27.094 14.094 -9.789 1 91.5 28 VAL B CA 1
ATOM 6634 C C . VAL B 1 28 ? -28.578 13.883 -10.102 1 91.5 28 VAL B C 1
ATOM 6636 O O . VAL B 1 28 ? -29.219 14.758 -10.695 1 91.5 28 VAL B O 1
ATOM 6639 N N . LEU B 1 29 ? -29.125 12.742 -9.758 1 91.94 29 LEU B N 1
ATOM 6640 C CA . LEU B 1 29 ? -30.453 12.328 -10.188 1 91.94 29 LEU B CA 1
ATOM 6641 C C . LEU B 1 29 ? -30.547 12.336 -11.711 1 91.94 29 LEU B C 1
ATOM 6643 O O . LEU B 1 29 ? -31.516 12.867 -12.266 1 91.94 29 LEU B O 1
ATOM 6647 N N . ASN B 1 30 ? -29.531 11.914 -12.344 1 90.75 30 ASN B N 1
ATOM 6648 C CA . ASN B 1 30 ? -29.422 11.68 -13.773 1 90.75 30 ASN B CA 1
ATOM 6649 C C . ASN B 1 30 ? -29.375 12.984 -14.555 1 90.75 30 ASN B C 1
ATOM 6651 O O . ASN B 1 30 ? -29.578 13 -15.773 1 90.75 30 ASN B O 1
ATOM 6655 N N . ARG B 1 31 ? -29.188 14.094 -13.852 1 90.44 31 ARG B N 1
ATOM 6656 C CA . ARG B 1 31 ? -29 15.398 -14.477 1 90.44 31 ARG B CA 1
ATOM 6657 C C . ARG B 1 31 ? -27.703 16.047 -14 1 90.44 31 ARG B C 1
ATOM 6659 O O . ARG B 1 31 ? -27.328 15.898 -12.836 1 90.44 31 ARG B O 1
ATOM 6666 N N . PRO B 1 32 ? -27.125 16.797 -14.875 1 90.62 32 PRO B N 1
ATOM 6667 C CA . PRO B 1 32 ? -25.844 17.422 -14.492 1 90.62 32 PRO B CA 1
ATOM 6668 C C . PRO B 1 32 ? -25.984 18.375 -13.312 1 90.62 32 PRO B C 1
ATOM 6670 O O . PRO B 1 32 ? -27.016 19.047 -13.172 1 90.62 32 PRO B O 1
ATOM 6673 N N . ILE B 1 33 ? -24.984 18.469 -12.469 1 92.12 33 ILE B N 1
ATOM 6674 C CA . ILE B 1 33 ? -24.938 19.328 -11.305 1 92.12 33 ILE B CA 1
ATOM 6675 C C . ILE B 1 33 ? -25.234 20.781 -11.727 1 92.12 33 ILE B C 1
ATOM 6677 O O . ILE B 1 33 ? -26 21.484 -11.062 1 92.12 33 ILE B O 1
ATOM 6681 N N . ALA B 1 34 ? -24.688 21.203 -12.828 1 92.19 34 ALA B N 1
ATOM 6682 C CA . ALA B 1 34 ? -24.859 22.578 -13.297 1 92.19 34 ALA B CA 1
ATOM 6683 C C . ALA B 1 34 ? -26.312 22.859 -13.664 1 92.19 34 ALA B C 1
ATOM 6685 O O . ALA B 1 34 ? -26.781 23.984 -13.555 1 92.19 34 ALA B O 1
ATOM 6686 N N . GLU B 1 35 ? -26.969 21.859 -14.148 1 91.19 35 GLU B N 1
ATOM 6687 C CA . GLU B 1 35 ? -28.375 22.031 -14.461 1 91.19 35 GLU B CA 1
ATOM 6688 C C . GLU B 1 35 ? -29.172 22.391 -13.203 1 91.19 35 GLU B C 1
ATOM 6690 O O . GLU B 1 35 ? -30.094 23.219 -13.258 1 91.19 35 GLU B O 1
ATOM 6695 N N . HIS B 1 36 ? -28.875 21.75 -12.141 1 91.44 36 HIS B N 1
ATOM 6696 C CA . HIS B 1 36 ? -29.531 22.047 -10.875 1 91.44 36 HIS B CA 1
ATOM 6697 C C . HIS B 1 36 ? -29.203 23.453 -10.398 1 91.44 36 HIS B C 1
ATOM 6699 O O . HIS B 1 36 ? -30.078 24.141 -9.859 1 91.44 36 HIS B O 1
ATOM 6705 N N . THR B 1 37 ? -28.016 23.828 -10.539 1 91.88 37 THR B N 1
ATOM 6706 C CA . THR B 1 37 ? -27.594 25.172 -10.141 1 91.88 37 THR B CA 1
ATOM 6707 C C . THR B 1 37 ? -28.297 26.234 -10.977 1 91.88 37 THR B C 1
ATOM 6709 O O . THR B 1 37 ? -28.734 27.266 -10.453 1 91.88 37 THR B O 1
ATOM 6712 N N . LEU B 1 38 ? -28.438 25.969 -12.266 1 91.81 38 LEU B N 1
ATOM 6713 C CA . LEU B 1 38 ? -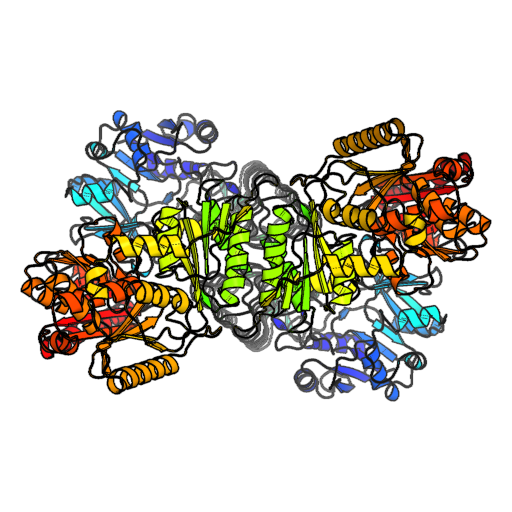29.141 26.891 -13.156 1 91.81 38 LEU B CA 1
ATOM 6714 C C . LEU B 1 38 ? -30.594 27.031 -12.742 1 91.81 38 LEU B C 1
ATOM 6716 O O . LEU B 1 38 ? -31.141 28.141 -12.75 1 91.81 38 LEU B O 1
ATOM 6720 N N . ALA B 1 39 ? -31.172 25.938 -12.414 1 90.94 39 ALA B N 1
ATOM 6721 C CA . ALA B 1 39 ? -32.562 25.969 -11.969 1 90.94 39 ALA B CA 1
ATOM 6722 C C . ALA B 1 39 ? -32.688 26.781 -10.688 1 90.94 39 ALA B C 1
ATOM 6724 O O . ALA B 1 39 ? -33.688 27.516 -10.523 1 90.94 39 ALA B O 1
ATOM 6725 N N . TRP B 1 40 ? -31.797 26.656 -9.766 1 91.44 40 TRP B N 1
ATOM 6726 C CA . TRP B 1 40 ? -31.781 27.391 -8.508 1 91.44 40 TRP B CA 1
ATOM 6727 C C . TRP B 1 40 ? -31.641 28.891 -8.766 1 91.44 40 TRP B C 1
ATOM 6729 O O . TRP B 1 40 ? -32.375 29.703 -8.188 1 91.44 40 TRP B O 1
ATOM 6739 N N . LEU B 1 41 ? -30.781 29.281 -9.633 1 93.31 41 LEU B N 1
ATOM 6740 C CA . LEU B 1 41 ? -30.562 30.688 -9.969 1 93.31 41 LEU B CA 1
ATOM 6741 C C . LEU B 1 41 ? -31.781 31.281 -10.656 1 93.31 41 LEU B C 1
ATOM 6743 O O . LEU B 1 41 ? -32.188 32.375 -10.328 1 93.31 41 LEU B O 1
ATOM 6747 N N . ARG B 1 42 ? -32.312 30.531 -11.555 1 92.25 42 ARG B N 1
ATOM 6748 C CA . ARG B 1 42 ? -33.531 30.969 -12.258 1 92.25 42 ARG B CA 1
ATOM 6749 C C . ARG B 1 42 ? -34.656 31.203 -11.281 1 92.25 42 ARG B C 1
ATOM 6751 O O . ARG B 1 42 ? -35.406 32.188 -11.406 1 92.25 42 ARG B O 1
ATOM 6758 N N . GLY B 1 43 ? -34.781 30.359 -10.344 1 90.75 43 GLY B N 1
ATOM 6759 C CA . GLY B 1 43 ? -35.844 30.469 -9.336 1 90.75 43 GLY B CA 1
ATOM 6760 C C . GLY B 1 43 ? -35.719 31.719 -8.484 1 90.75 43 GLY B C 1
ATOM 6761 O O . GLY B 1 43 ? -36.688 32.188 -7.918 1 90.75 43 GLY B O 1
ATOM 6762 N N . HIS B 1 44 ? -34.562 32.219 -8.406 1 92.75 44 HIS B N 1
ATOM 6763 C CA . HIS B 1 44 ? -34.312 33.406 -7.609 1 92.75 44 HIS B CA 1
ATOM 6764 C C . HIS B 1 44 ? -34.219 34.656 -8.5 1 92.75 44 HIS B C 1
ATOM 6766 O O . HIS B 1 44 ? -33.719 35.688 -8.062 1 92.75 44 HIS B O 1
ATOM 6772 N N . GLY B 1 45 ? -34.531 34.438 -9.75 1 91.56 45 GLY B N 1
ATOM 6773 C CA . GLY B 1 45 ? -34.688 35.594 -10.641 1 91.56 45 GLY B CA 1
ATOM 6774 C C . GLY B 1 45 ? -33.438 35.906 -11.422 1 91.56 45 GLY B C 1
ATOM 6775 O O . GLY B 1 45 ? -33.344 36.969 -12.07 1 91.56 45 GLY B O 1
ATOM 6776 N N . LEU B 1 46 ? -32.5 35.156 -11.406 1 94.31 46 LEU B N 1
ATOM 6777 C CA . LEU B 1 46 ? -31.281 35.344 -12.172 1 94.31 46 LEU B CA 1
ATOM 6778 C C . LEU B 1 46 ? -31.297 34.531 -13.453 1 94.31 46 LEU B C 1
ATOM 6780 O O . LEU B 1 46 ? -31.125 33.312 -13.422 1 94.31 46 LEU B O 1
ATOM 6784 N N . THR B 1 47 ? -31.391 35.156 -14.57 1 94.44 47 THR B N 1
ATOM 6785 C CA . THR B 1 47 ? -31.578 34.438 -15.812 1 94.44 47 THR B CA 1
ATOM 6786 C C . THR B 1 47 ? -30.422 34.688 -16.781 1 94.44 47 THR B C 1
ATOM 6788 O O . THR B 1 47 ? -30.281 33.969 -17.781 1 94.44 47 THR B O 1
ATOM 6791 N N . GLU B 1 48 ? -29.688 35.656 -16.516 1 94.69 48 GLU B N 1
ATOM 6792 C CA . GLU B 1 48 ? -28.484 35.875 -17.312 1 94.69 48 GLU B CA 1
ATOM 6793 C C . GLU B 1 48 ? -27.25 35.375 -16.625 1 94.69 48 GLU B C 1
ATOM 6795 O O . GLU B 1 48 ? -26.766 35.969 -15.656 1 94.69 48 GLU B O 1
ATOM 6800 N N . LEU B 1 49 ? -26.734 34.375 -17.234 1 95 49 LEU B N 1
ATOM 6801 C CA . LEU B 1 49 ? -25.656 33.656 -16.547 1 95 49 LEU B CA 1
ATOM 6802 C C . LEU B 1 49 ? -24.406 33.594 -17.422 1 95 49 LEU B C 1
ATOM 6804 O O . LEU B 1 49 ? -24.516 33.562 -18.641 1 95 49 LEU B O 1
ATOM 6808 N N . ILE B 1 50 ? -23.297 33.594 -16.812 1 94.44 50 ILE B N 1
ATOM 6809 C CA . ILE B 1 50 ? -22 33.406 -17.453 1 94.44 50 ILE B CA 1
ATOM 6810 C C . ILE B 1 50 ? -21.297 32.219 -16.812 1 94.44 50 ILE B C 1
ATOM 6812 O O . ILE B 1 50 ? -21.172 32.156 -15.586 1 94.44 50 ILE B O 1
ATOM 6816 N N . MET B 1 51 ? -20.828 31.266 -17.609 1 92.94 51 MET B N 1
ATOM 6817 C CA . MET B 1 51 ? -20.078 30.125 -17.094 1 92.94 51 MET B CA 1
ATOM 6818 C C . MET B 1 51 ? -18.594 30.234 -17.453 1 92.94 51 MET B C 1
ATOM 6820 O O . MET B 1 51 ? -18.25 30.5 -18.609 1 92.94 51 MET B O 1
ATOM 6824 N N . THR B 1 52 ? -17.781 30.156 -16.453 1 90.88 52 THR B N 1
ATOM 6825 C CA . THR B 1 52 ? -16.344 30.078 -16.703 1 90.88 52 THR B CA 1
ATOM 6826 C C . THR B 1 52 ? -15.898 28.625 -16.812 1 90.88 52 THR B C 1
ATOM 6828 O O . THR B 1 52 ? -16.094 27.828 -15.898 1 90.88 52 THR B O 1
ATOM 6831 N N . LEU B 1 53 ? -15.312 28.281 -17.969 1 88.62 53 LEU B N 1
ATOM 6832 C CA . LEU B 1 53 ? -14.969 26.891 -18.25 1 88.62 53 LEU B CA 1
ATOM 6833 C C . LEU B 1 53 ? -13.477 26.75 -18.516 1 88.62 53 LEU B C 1
ATOM 6835 O O . LEU B 1 53 ? -12.82 27.703 -18.953 1 88.62 53 LEU B O 1
ATOM 6839 N N . HIS B 1 54 ? -12.961 25.594 -18.109 1 84.75 54 HIS B N 1
ATOM 6840 C CA . HIS B 1 54 ? -11.578 25.281 -18.438 1 84.75 54 HIS B CA 1
ATOM 6841 C C . HIS B 1 54 ? -11.422 23.812 -18.812 1 84.75 54 HIS B C 1
ATOM 6843 O O . HIS B 1 54 ? -10.969 23.5 -19.922 1 84.75 54 HIS B O 1
ATOM 6849 N N . TYR B 1 55 ? -11.836 22.906 -17.938 1 83.44 55 TYR B N 1
ATOM 6850 C CA . TYR B 1 55 ? -11.711 21.469 -18.141 1 83.44 55 TYR B CA 1
ATOM 6851 C C . TYR B 1 55 ? -12.828 20.938 -19.047 1 83.44 55 TYR B C 1
ATOM 6853 O O . TYR B 1 55 ? -14 20.969 -18.656 1 83.44 55 TYR B O 1
ATOM 6861 N N . LEU B 1 56 ? -12.547 20.469 -20.297 1 81.06 56 LEU B N 1
ATOM 6862 C CA . LEU B 1 56 ? -13.461 19.891 -21.266 1 81.06 56 LEU B CA 1
ATOM 6863 C C . LEU B 1 56 ? -14.633 20.828 -21.547 1 81.06 56 LEU B C 1
ATOM 6865 O O . LEU B 1 56 ? -15.797 20.422 -21.453 1 81.06 56 LEU B O 1
ATOM 6869 N N . PRO B 1 57 ? -14.258 22.047 -21.859 1 84.88 57 PRO B N 1
ATOM 6870 C CA . PRO B 1 57 ? -15.297 23.062 -22.047 1 84.88 57 PRO B CA 1
ATOM 6871 C C . PRO B 1 57 ? -16.281 22.703 -23.172 1 84.88 57 PRO B C 1
ATOM 6873 O O . PRO B 1 57 ? -17.453 23.047 -23.094 1 84.88 57 PRO B O 1
ATOM 6876 N N . ASP B 1 58 ? -15.805 21.984 -24.156 1 81.56 58 ASP B N 1
ATOM 6877 C CA . ASP B 1 58 ? -16.641 21.625 -25.297 1 81.56 58 ASP B CA 1
ATOM 6878 C C . ASP B 1 58 ? -17.828 20.766 -24.859 1 81.56 58 ASP B C 1
ATOM 6880 O O . ASP B 1 58 ? -18.938 20.891 -25.391 1 81.56 58 ASP B O 1
ATOM 6884 N N . MET B 1 59 ? -17.578 19.922 -23.953 1 86.38 59 MET B N 1
ATOM 6885 C CA . MET B 1 59 ? -18.641 19.047 -23.484 1 86.38 59 MET B CA 1
ATOM 6886 C C . MET B 1 59 ? -19.734 19.828 -22.766 1 86.38 59 MET B C 1
ATOM 6888 O O . MET B 1 59 ? -20.922 19.562 -22.953 1 86.38 59 MET B O 1
ATOM 6892 N N . VAL B 1 60 ? -19.328 20.797 -22 1 89.94 60 VAL B N 1
ATOM 6893 C CA . VAL B 1 60 ? -20.281 21.609 -21.25 1 89.94 60 VAL B CA 1
ATOM 6894 C C . VAL B 1 60 ? -21.062 22.484 -22.203 1 89.94 60 VAL B C 1
ATOM 6896 O O . VAL B 1 60 ? -22.297 22.594 -22.109 1 89.94 60 VAL B O 1
ATOM 6899 N N . GLN B 1 61 ? -20.344 23.094 -23.125 1 88.38 61 GLN B N 1
ATOM 6900 C CA . GLN B 1 61 ? -20.984 23.969 -24.109 1 88.38 61 GLN B CA 1
ATOM 6901 C C . GLN B 1 61 ? -21.969 23.203 -24.969 1 88.38 61 GLN B C 1
ATOM 6903 O O . GLN B 1 61 ? -23.031 23.719 -25.344 1 88.38 61 GLN B O 1
ATOM 6908 N N . SER B 1 62 ? -21.531 22 -25.359 1 85.5 62 SER B N 1
ATOM 6909 C CA . SER B 1 62 ? -22.406 21.172 -26.188 1 85.5 62 SER B CA 1
ATOM 6910 C C . SER B 1 62 ? -23.672 20.781 -25.438 1 85.5 62 SER B C 1
ATOM 6912 O O . SER B 1 62 ? -24.734 20.641 -26.062 1 85.5 62 SER B O 1
ATOM 6914 N N . TYR B 1 63 ? -23.547 20.609 -24.172 1 88.12 63 TYR B N 1
ATOM 6915 C CA . TYR B 1 63 ? -24.703 20.172 -23.391 1 88.12 63 TYR B CA 1
ATOM 6916 C C . TYR B 1 63 ? -25.656 21.328 -23.156 1 88.12 63 TYR B C 1
ATOM 6918 O O . TYR B 1 63 ? -26.875 21.188 -23.359 1 88.12 63 TYR B O 1
ATOM 6926 N N . PHE B 1 64 ? -25.125 22.469 -22.75 1 92.56 64 PHE B N 1
ATOM 6927 C CA . PHE B 1 64 ? -25.984 23.562 -22.312 1 92.56 64 PHE B CA 1
ATOM 6928 C C . PHE B 1 64 ? -26.25 24.516 -23.469 1 92.56 64 PHE B C 1
ATOM 6930 O O . PHE B 1 64 ? -27.203 25.297 -23.422 1 92.56 64 PHE B O 1
ATOM 6937 N N . GLN B 1 65 ? -25.484 24.547 -24.359 1 88.75 65 GLN B N 1
ATOM 6938 C CA . GLN B 1 65 ? -25.625 25.438 -25.516 1 88.75 65 GLN B CA 1
ATOM 6939 C C . GLN B 1 65 ? -25.875 26.875 -25.062 1 88.75 65 GLN B C 1
ATOM 6941 O O . GLN B 1 65 ? -25.125 27.406 -24.234 1 88.75 65 GLN B O 1
ATOM 6946 N N . ASP B 1 66 ? -26.922 27.5 -25.578 1 89.19 66 ASP B N 1
ATOM 6947 C CA . ASP B 1 66 ? -27.156 28.891 -25.234 1 89.19 66 ASP B CA 1
ATOM 6948 C C . ASP B 1 66 ? -28.047 29.016 -23.984 1 89.19 66 ASP B C 1
ATOM 6950 O O . ASP B 1 66 ? -28.344 30.109 -23.547 1 89.19 66 ASP B O 1
ATOM 6954 N N . GLY B 1 67 ? -28.359 27.938 -23.438 1 90.81 67 GLY B N 1
ATOM 6955 C CA . GLY B 1 67 ? -29.094 27.922 -22.188 1 90.81 67 GLY B CA 1
ATOM 6956 C C . GLY B 1 67 ? -30.594 28.047 -22.375 1 90.81 67 GLY B C 1
ATOM 6957 O O . GLY B 1 67 ? -31.375 27.875 -21.438 1 90.81 67 GLY B O 1
ATOM 6958 N N . ARG B 1 68 ? -31.172 28.312 -23.609 1 88.44 68 ARG B N 1
ATOM 6959 C CA . ARG B 1 68 ? -32.594 28.562 -23.891 1 88.44 68 ARG B CA 1
ATOM 6960 C C . ARG B 1 68 ? -33.438 27.375 -23.453 1 88.44 68 ARG B C 1
ATOM 6962 O O . ARG B 1 68 ? -34.531 27.547 -22.938 1 88.44 68 ARG B O 1
ATOM 6969 N N . GLU B 1 69 ? -32.875 26.266 -23.625 1 87.44 69 GLU B N 1
ATOM 6970 C CA . GLU B 1 69 ? -33.594 25.062 -23.281 1 87.44 69 GLU B CA 1
ATOM 6971 C C . GLU B 1 69 ? -33.812 24.953 -21.766 1 87.44 69 GLU B C 1
ATOM 6973 O O . GLU B 1 69 ? -34.719 24.266 -21.297 1 87.44 69 GLU B O 1
ATOM 6978 N N . PHE B 1 70 ? -33.062 25.672 -21.031 1 91.31 70 PHE B N 1
ATOM 6979 C CA . PHE B 1 70 ? -33.094 25.609 -19.578 1 91.31 70 PHE B CA 1
ATOM 6980 C C . PHE B 1 70 ? -33.719 26.875 -18.984 1 91.31 70 PHE B C 1
ATOM 6982 O O . PHE B 1 70 ? -33.656 27.094 -17.781 1 91.31 70 PHE B O 1
ATOM 6989 N N . GLY B 1 71 ? -34.188 27.719 -19.781 1 90.94 71 GLY B N 1
ATOM 6990 C CA . GLY B 1 71 ? -34.875 28.922 -19.344 1 90.94 71 GLY B CA 1
ATOM 6991 C C . GLY B 1 71 ? -33.938 30.047 -18.969 1 90.94 71 GLY B C 1
ATOM 6992 O O . GLY B 1 71 ? -34.312 30.938 -18.203 1 90.94 71 GLY B O 1
ATOM 6993 N N . VAL B 1 72 ? -32.688 29.969 -19.344 1 94.19 72 VAL B N 1
ATOM 6994 C CA . VAL B 1 72 ? -31.703 31 -19.031 1 94.19 72 VAL B CA 1
ATOM 6995 C C . VAL B 1 72 ? -30.906 31.359 -20.281 1 94.19 72 VAL B C 1
ATOM 6997 O O . VAL B 1 72 ? -31.078 30.75 -21.344 1 94.19 72 VAL B O 1
ATOM 7000 N N . GLN B 1 73 ? -30.234 32.438 -20.188 1 93.94 73 GLN B N 1
ATOM 7001 C CA . GLN B 1 73 ? -29.25 32.812 -21.203 1 93.94 73 GLN B CA 1
ATOM 7002 C C . GLN B 1 73 ? -27.828 32.562 -20.703 1 93.94 73 GLN B C 1
ATOM 7004 O O . GLN B 1 73 ? -27.406 33.156 -19.703 1 93.94 73 GLN B O 1
ATOM 7009 N N . LEU B 1 74 ? -27.219 31.719 -21.438 1 93.25 74 LEU B N 1
ATOM 7010 C CA . LEU B 1 74 ? -25.906 31.281 -20.953 1 93.25 74 LEU B CA 1
ATOM 7011 C C . LEU B 1 74 ? -24.797 31.766 -21.891 1 93.25 74 LEU B C 1
ATOM 7013 O O . LEU B 1 74 ? -24.922 31.641 -23.109 1 93.25 74 LEU B O 1
ATOM 7017 N N . SER B 1 75 ? -23.906 32.406 -21.391 1 92.38 75 SER B N 1
ATOM 7018 C CA . SER B 1 75 ? -22.656 32.75 -22.094 1 92.38 75 SER B CA 1
ATOM 7019 C C . SER B 1 75 ? -21.469 32.031 -21.469 1 92.38 75 SER B C 1
ATOM 7021 O O . SER B 1 75 ? -21.484 31.703 -20.281 1 92.38 75 SER B O 1
ATOM 7023 N N . TYR B 1 76 ? -20.516 31.688 -22.297 1 91.5 76 TYR B N 1
ATOM 7024 C CA . TYR B 1 76 ? -19.375 30.922 -21.844 1 91.5 76 TYR B CA 1
ATOM 7025 C C . TYR B 1 76 ? -18.078 31.719 -21.984 1 91.5 76 TYR B C 1
ATOM 7027 O O . TYR B 1 76 ? -17.922 32.469 -22.953 1 91.5 76 TYR B O 1
ATOM 7035 N N . VAL B 1 77 ? -17.297 31.547 -21.031 1 88 77 VAL B N 1
ATOM 7036 C CA . VAL B 1 77 ? -15.922 32.031 -21.125 1 88 77 VAL B CA 1
ATOM 7037 C C . VAL B 1 77 ? -14.938 30.906 -20.844 1 88 77 VAL B C 1
ATOM 7039 O O . VAL B 1 77 ? -14.969 30.312 -19.766 1 88 77 VAL B O 1
ATOM 7042 N N . VAL B 1 78 ? -14.172 30.594 -21.797 1 84.12 78 VAL B N 1
ATOM 7043 C CA . VAL B 1 78 ? -13.25 29.469 -21.672 1 84.12 78 VAL B CA 1
ATOM 7044 C C . VAL B 1 78 ? -11.844 30 -21.359 1 84.12 78 VAL B C 1
ATOM 7046 O O . VAL B 1 78 ? -11.32 30.859 -22.078 1 84.12 78 VAL B O 1
ATOM 7049 N N . GLU B 1 79 ? -11.43 29.516 -20.219 1 80.94 79 GLU B N 1
ATOM 7050 C CA . GLU B 1 79 ? -10.039 29.812 -19.891 1 80.94 79 GLU B CA 1
ATOM 7051 C C . GLU B 1 79 ? -9.078 28.922 -20.688 1 80.94 79 GLU B C 1
ATOM 7053 O O . GLU B 1 79 ? -8.875 27.75 -20.328 1 80.94 79 GLU B O 1
ATOM 7058 N N . GLU B 1 80 ? -8.523 29.266 -21.766 1 63.62 80 GLU B N 1
ATOM 7059 C CA . GLU B 1 80 ? -7.82 28.438 -22.75 1 63.62 80 GLU B CA 1
ATOM 7060 C C . GLU B 1 80 ? -6.426 28.078 -22.25 1 63.62 80 GLU B C 1
ATOM 7062 O O . GLU B 1 80 ? -6.004 26.922 -22.375 1 63.62 80 GLU B O 1
ATOM 7067 N N . LEU B 1 81 ? -5.641 29.047 -21.844 1 60.22 81 LEU B N 1
ATOM 7068 C CA . LEU B 1 81 ? -4.219 28.797 -21.656 1 60.22 81 LEU B CA 1
ATOM 7069 C C . LEU B 1 81 ? -3.955 28.172 -20.297 1 60.22 81 LEU B C 1
ATOM 7071 O O . LEU B 1 81 ? -3.301 27.125 -20.188 1 60.22 81 LEU B O 1
ATOM 7075 N N . ARG B 1 82 ? -4.328 28.766 -19.234 1 74.5 82 ARG B N 1
ATOM 7076 C CA . ARG B 1 82 ? -4.109 28.25 -17.891 1 74.5 82 ARG B CA 1
ATOM 7077 C C . ARG B 1 82 ? -5.312 28.547 -16.984 1 74.5 82 ARG B C 1
ATOM 7079 O O . ARG B 1 82 ? -6.02 29.531 -17.188 1 74.5 82 ARG B O 1
ATOM 7086 N N . PRO B 1 83 ? -5.512 27.625 -16.078 1 77.31 83 PRO B N 1
ATOM 7087 C CA . PRO B 1 83 ? -6.586 27.906 -15.125 1 77.31 83 PRO B CA 1
ATOM 7088 C C . PRO B 1 83 ? -6.328 29.188 -14.328 1 77.31 83 PRO B C 1
ATOM 7090 O O . PRO B 1 83 ? -5.23 29.391 -13.805 1 77.31 83 PRO B O 1
ATOM 7093 N N . LEU B 1 84 ? -7.211 30.125 -14.391 1 78.5 84 LEU B N 1
ATOM 7094 C CA . LEU B 1 84 ? -7.039 31.422 -13.75 1 78.5 84 LEU B CA 1
ATOM 7095 C C . LEU B 1 84 ? -7.578 31.406 -12.32 1 78.5 84 LEU B C 1
ATOM 7097 O O . LEU B 1 84 ? -7.52 32.406 -11.609 1 78.5 84 LEU B O 1
ATOM 7101 N N . GLY B 1 85 ? -8.102 30.219 -11.875 1 81.38 85 GLY B N 1
ATOM 7102 C CA . GLY B 1 85 ? -8.68 30.141 -10.547 1 81.38 85 GLY B CA 1
ATOM 7103 C C . GLY B 1 85 ? -10.102 30.672 -10.484 1 81.38 85 GLY B C 1
ATOM 7104 O O . GLY B 1 85 ? -10.703 30.969 -11.523 1 81.38 85 GLY B O 1
ATOM 7105 N N . THR B 1 86 ? -10.617 30.906 -9.258 1 84.75 86 THR B N 1
ATOM 7106 C CA . THR B 1 86 ? -12 31.328 -9.078 1 84.75 86 THR B CA 1
ATOM 7107 C C . THR B 1 86 ? -12.141 32.812 -9.352 1 84.75 86 THR B C 1
ATOM 7109 O O . THR B 1 86 ? -12.727 33.219 -10.359 1 84.75 86 THR B O 1
ATOM 7112 N N . ALA B 1 87 ? -11.336 33.594 -8.703 1 89.44 87 ALA B N 1
ATOM 7113 C CA . ALA B 1 87 ? -11.453 35.062 -8.844 1 89.44 87 ALA B CA 1
ATOM 7114 C C . ALA B 1 87 ? -10.852 35.531 -10.172 1 89.44 87 ALA B C 1
ATOM 7116 O O . ALA B 1 87 ? -11.344 36.469 -10.781 1 89.44 87 ALA B O 1
ATOM 7117 N N . GLY B 1 88 ? -9.82 34.875 -10.602 1 88 88 GLY B N 1
ATOM 7118 C CA . GLY B 1 88 ? -9.219 35.219 -11.883 1 88 88 GLY B CA 1
ATOM 7119 C C . GLY B 1 88 ? -10.156 34.969 -13.055 1 88 88 GLY B C 1
ATOM 7120 O O . GLY B 1 88 ? -10.164 35.781 -14.008 1 88 88 GLY B O 1
ATOM 7121 N N . GLY B 1 89 ? -10.922 33.906 -13.023 1 87.19 89 GLY B N 1
ATOM 7122 C CA . GLY B 1 89 ? -11.898 33.625 -14.062 1 87.19 89 GLY B CA 1
ATOM 7123 C C . GLY B 1 89 ? -12.992 34.688 -14.148 1 87.19 89 GLY B C 1
ATOM 7124 O O . GLY B 1 89 ? -13.43 35.062 -15.242 1 87.19 89 GLY B O 1
ATOM 7125 N N . VAL B 1 90 ? -13.406 35.156 -12.992 1 90 90 VAL B N 1
ATOM 7126 C CA . VAL B 1 90 ? -14.453 36.156 -12.938 1 90 90 VAL B CA 1
ATOM 7127 C C . VAL B 1 90 ? -13.906 37.5 -13.445 1 90 90 VAL B C 1
ATOM 7129 O O . VAL B 1 90 ? -14.617 38.25 -14.109 1 90 90 VAL B O 1
ATOM 7132 N N . ARG B 1 91 ? -12.656 37.75 -13.102 1 91.06 91 ARG B N 1
ATOM 7133 C CA . ARG B 1 91 ? -12.031 39 -13.555 1 91.06 91 ARG B CA 1
ATOM 7134 C C . ARG B 1 91 ? -12.008 39.062 -15.078 1 91.06 91 ARG B C 1
ATOM 7136 O O . ARG B 1 91 ? -12.109 40.125 -15.656 1 91.06 91 ARG B O 1
ATOM 7143 N N . GLN B 1 92 ? -11.867 38 -15.68 1 87.5 92 GLN B N 1
ATOM 7144 C CA . GLN B 1 92 ? -11.82 37.938 -17.141 1 87.5 92 GLN B CA 1
ATOM 7145 C C . GLN B 1 92 ? -13.141 38.375 -17.75 1 87.5 92 GLN B C 1
ATOM 7147 O O . GLN B 1 92 ? -13.164 38.875 -18.875 1 87.5 92 GLN B O 1
ATOM 7152 N N . VAL B 1 93 ? -14.203 38.219 -17.031 1 88.75 93 VAL B N 1
ATOM 7153 C CA . VAL B 1 93 ? -15.516 38.562 -17.578 1 88.75 93 VAL B CA 1
ATOM 7154 C C . VAL B 1 93 ? -16.031 39.844 -16.953 1 88.75 93 VAL B C 1
ATOM 7156 O O . VAL B 1 93 ? -17.234 40.156 -17.016 1 88.75 93 VAL B O 1
ATOM 7159 N N . ALA B 1 94 ? -15.164 40.594 -16.391 1 90.62 94 ALA B N 1
ATOM 7160 C CA . ALA B 1 94 ? -15.539 41.812 -15.688 1 90.62 94 ALA B CA 1
ATOM 7161 C C . ALA B 1 94 ? -16.312 42.75 -16.609 1 90.62 94 ALA B C 1
ATOM 7163 O O . ALA B 1 94 ? -17.219 43.469 -16.156 1 90.62 94 ALA B O 1
ATOM 7164 N N . ALA B 1 95 ? -16 42.812 -17.891 1 87.56 95 ALA B N 1
ATOM 7165 C CA . ALA B 1 95 ? -16.641 43.719 -18.844 1 87.56 95 ALA B CA 1
ATOM 7166 C C . ALA B 1 95 ? -18.125 43.406 -19 1 87.56 95 ALA B C 1
ATOM 7168 O O . ALA B 1 95 ? -18.922 44.281 -19.297 1 87.56 95 ALA B O 1
ATOM 7169 N N . LEU B 1 96 ? -18.422 42.188 -18.703 1 90.38 96 LEU B N 1
ATOM 7170 C CA . LEU B 1 96 ? -19.797 41.75 -18.859 1 90.38 96 LEU B CA 1
ATOM 7171 C C . LEU B 1 96 ? -20.562 41.938 -17.547 1 90.38 96 LEU B C 1
ATOM 7173 O O . LEU B 1 96 ? -21.766 41.656 -17.484 1 90.38 96 LEU B O 1
ATOM 7177 N N . LEU B 1 97 ? -19.875 42.469 -16.562 1 92.25 97 LEU B N 1
ATOM 7178 C CA . LEU B 1 97 ? -20.469 42.594 -15.242 1 92.25 97 LEU B CA 1
ATOM 7179 C C . LEU B 1 97 ? -20.484 44.031 -14.773 1 92.25 97 LEU B C 1
ATOM 7181 O O . LEU B 1 97 ? -19.812 44.375 -13.797 1 92.25 97 LEU B O 1
ATOM 7185 N N . PRO B 1 98 ? -21.297 44.844 -15.297 1 88.94 98 PRO B N 1
ATOM 7186 C CA . PRO B 1 98 ? -21.297 46.281 -14.945 1 88.94 98 PRO B CA 1
ATOM 7187 C C . PRO B 1 98 ? -22.031 46.562 -13.633 1 88.94 98 PRO B C 1
ATOM 7189 O O . PRO B 1 98 ? -21.797 47.594 -13.016 1 88.94 98 PRO B O 1
ATOM 7192 N N . GLU B 1 99 ? -22.938 45.719 -13.227 1 93.44 99 GLU B N 1
ATOM 7193 C CA . GLU B 1 99 ? -23.688 45.906 -11.992 1 93.44 99 GLU B CA 1
ATOM 7194 C C . GLU B 1 99 ? -23.391 44.781 -10.992 1 93.44 99 GLU B C 1
ATOM 7196 O O . GLU B 1 99 ? -22.562 43.906 -11.25 1 93.44 99 GLU B O 1
ATOM 7201 N N . THR B 1 100 ? -24.078 45 -9.844 1 95.5 100 THR B N 1
ATOM 7202 C CA . THR B 1 100 ? -23.953 43.969 -8.828 1 95.5 100 THR B CA 1
ATOM 7203 C C . THR B 1 100 ? -24.25 42.594 -9.414 1 95.5 100 THR B C 1
ATOM 7205 O O . THR B 1 100 ? -25.188 42.438 -10.203 1 95.5 100 THR B O 1
ATOM 7208 N N . PHE B 1 101 ? -23.406 41.656 -9.148 1 95.75 101 PHE B N 1
ATOM 7209 C CA . PHE B 1 101 ? -23.609 40.312 -9.695 1 95.75 101 PHE B CA 1
ATOM 7210 C C . PHE B 1 101 ? -23.359 39.25 -8.633 1 95.75 101 PHE B C 1
ATOM 7212 O O . PHE B 1 101 ? -22.859 39.562 -7.547 1 95.75 101 PHE B O 1
ATOM 7219 N N . VAL B 1 102 ? -23.766 38.031 -8.938 1 96.06 102 VAL B N 1
ATOM 7220 C CA . VAL B 1 102 ? -23.641 36.875 -8.031 1 96.06 102 VAL B CA 1
ATOM 7221 C C . VAL B 1 102 ? -22.656 35.875 -8.609 1 96.06 102 VAL B C 1
ATOM 7223 O O . VAL B 1 102 ? -22.625 35.656 -9.82 1 96.06 102 VAL B O 1
ATOM 7226 N N . VAL B 1 103 ? -21.812 35.438 -7.773 1 95.31 103 VAL B N 1
ATOM 7227 C CA . VAL B 1 103 ? -20.875 34.375 -8.148 1 95.31 103 VAL B CA 1
ATOM 7228 C C . VAL B 1 103 ? -21.203 33.094 -7.398 1 95.31 103 VAL B C 1
ATOM 7230 O O . VAL B 1 103 ? -21.406 33.094 -6.18 1 95.31 103 VAL B O 1
ATOM 7233 N N . VAL B 1 104 ? -21.312 32.031 -8.125 1 94.06 104 VAL B N 1
ATOM 7234 C CA . VAL B 1 104 ? -21.609 30.734 -7.504 1 94.06 104 VAL B CA 1
ATOM 7235 C C . VAL B 1 104 ? -20.672 29.672 -8.055 1 94.06 104 VAL B C 1
ATOM 7237 O O . VAL B 1 104 ? -20.297 29.703 -9.227 1 94.06 104 VAL B O 1
ATOM 7240 N N . SER B 1 105 ? -20.281 28.766 -7.098 1 90.25 105 SER B N 1
ATOM 7241 C CA . SER B 1 105 ? -19.469 27.641 -7.531 1 90.25 105 SER B CA 1
ATOM 7242 C C . SER B 1 105 ? -20.312 26.609 -8.266 1 90.25 105 SER B C 1
ATOM 7244 O O . SER B 1 105 ? -21.469 26.359 -7.906 1 90.25 105 SER B O 1
ATOM 7246 N N . GLY B 1 106 ? -19.734 26.062 -9.344 1 84.75 106 GLY B N 1
ATOM 7247 C CA . GLY B 1 106 ? -20.453 25.094 -10.172 1 84.75 106 GLY B CA 1
ATOM 7248 C C . GLY B 1 106 ? -20.562 23.734 -9.523 1 84.75 106 GLY B C 1
ATOM 7249 O O . GLY B 1 106 ? -21.234 22.844 -10.047 1 84.75 106 GLY B O 1
ATOM 7250 N N . ASP B 1 107 ? -19.984 23.531 -8.359 1 84.75 107 ASP B N 1
ATOM 7251 C CA . ASP B 1 107 ? -19.984 22.203 -7.754 1 84.75 107 ASP B CA 1
ATOM 7252 C C . ASP B 1 107 ? -20.781 22.203 -6.457 1 84.75 107 ASP B C 1
ATOM 7254 O O . ASP B 1 107 ? -20.594 21.328 -5.609 1 84.75 107 ASP B O 1
ATOM 7258 N N . VAL B 1 108 ? -21.672 23.156 -6.336 1 88 108 VAL B N 1
ATOM 7259 C CA . VAL B 1 108 ? -22.438 23.25 -5.105 1 88 108 VAL B CA 1
ATOM 7260 C C . VAL B 1 108 ? -23.922 22.984 -5.395 1 88 108 VAL B C 1
ATOM 7262 O O . VAL B 1 108 ? -24.438 23.422 -6.422 1 88 108 VAL B O 1
ATOM 7265 N N . ILE B 1 109 ? -24.516 22.188 -4.613 1 90.62 109 ILE B N 1
ATOM 7266 C CA . ILE B 1 109 ? -25.953 21.984 -4.605 1 90.62 109 ILE B CA 1
ATOM 7267 C C . ILE B 1 109 ? -26.562 22.641 -3.365 1 90.62 109 ILE B C 1
ATOM 7269 O O . ILE B 1 109 ? -26.141 22.359 -2.24 1 90.62 109 ILE B O 1
ATOM 7273 N N . THR B 1 110 ? -27.375 23.609 -3.549 1 90.69 110 THR B N 1
ATOM 7274 C CA . THR B 1 110 ? -27.969 24.344 -2.428 1 90.69 110 THR B CA 1
ATOM 7275 C C . THR B 1 110 ? -29.391 24.75 -2.744 1 90.69 110 THR B C 1
ATOM 7277 O O . THR B 1 110 ? -29.812 24.766 -3.908 1 90.69 110 THR B O 1
ATOM 7280 N N . ASP B 1 111 ? -30.219 24.859 -1.698 1 88.31 111 ASP B N 1
ATOM 7281 C CA . ASP B 1 111 ? -31.547 25.438 -1.832 1 88.31 111 ASP B CA 1
ATOM 7282 C C . ASP B 1 111 ? -31.703 26.672 -0.951 1 88.31 111 ASP B C 1
ATOM 7284 O O . ASP B 1 111 ? -32.812 27.016 -0.535 1 88.31 111 ASP B O 1
ATOM 7288 N N . GLY B 1 112 ? -30.625 27.281 -0.643 1 87.06 112 GLY B N 1
ATOM 7289 C CA . GLY B 1 112 ? -30.625 28.484 0.182 1 87.06 112 GLY B CA 1
ATOM 7290 C C . GLY B 1 112 ? -31.344 29.641 -0.466 1 87.06 112 GLY B C 1
ATOM 7291 O O . GLY B 1 112 ? -31.531 29.656 -1.684 1 87.06 112 GLY B O 1
ATOM 7292 N N . ASN B 1 113 ? -31.672 30.578 0.384 1 89.5 113 ASN B N 1
ATOM 7293 C CA . ASN B 1 113 ? -32.406 31.766 -0.079 1 89.5 113 ASN B CA 1
ATOM 7294 C C . ASN B 1 113 ? -31.438 32.844 -0.563 1 89.5 113 ASN B C 1
ATOM 7296 O O . ASN B 1 113 ? -30.969 33.656 0.23 1 89.5 113 ASN B O 1
ATOM 7300 N N . LEU B 1 114 ? -31.297 32.906 -1.808 1 92.44 114 LEU B N 1
ATOM 7301 C CA . LEU B 1 114 ? -30.375 33.844 -2.416 1 92.44 114 LEU B CA 1
ATOM 7302 C C . LEU B 1 114 ? -30.922 35.281 -2.377 1 92.44 114 LEU B C 1
ATOM 7304 O O . LEU B 1 114 ? -30.172 36.25 -2.275 1 92.44 114 LEU B O 1
ATOM 7308 N N . GLN B 1 115 ? -32.156 35.438 -2.41 1 93.12 115 GLN B N 1
ATOM 7309 C CA . GLN B 1 115 ? -32.781 36.75 -2.377 1 93.12 115 GLN B CA 1
ATOM 7310 C C . GLN B 1 115 ? -32.531 37.438 -1.034 1 93.12 115 GLN B C 1
ATOM 7312 O O . GLN B 1 115 ? -32.312 38.656 -0.98 1 93.12 115 GLN B O 1
ATOM 7317 N N . ALA B 1 116 ? -32.562 36.656 -0.031 1 93.44 116 ALA B N 1
ATOM 7318 C CA . ALA B 1 116 ? -32.281 37.188 1.294 1 93.44 116 ALA B CA 1
ATOM 7319 C C . ALA B 1 116 ? -30.844 37.688 1.384 1 93.44 116 ALA B C 1
ATOM 7321 O O . ALA B 1 116 ? -30.578 38.719 2.016 1 93.44 116 ALA B O 1
ATOM 7322 N N . ALA B 1 117 ? -30.016 37.031 0.802 1 94.69 117 ALA B N 1
ATOM 7323 C CA . ALA B 1 117 ? -28.609 37.438 0.81 1 94.69 117 ALA B CA 1
ATOM 7324 C C . ALA B 1 117 ? -28.391 38.719 0.015 1 94.69 117 ALA B C 1
ATOM 7326 O O . ALA B 1 117 ? -27.625 39.562 0.427 1 94.69 117 ALA B O 1
ATOM 7327 N N . ILE B 1 118 ? -29.078 38.812 -1.131 1 94.88 118 ILE B N 1
ATOM 7328 C CA . ILE B 1 118 ? -28.969 40 -1.966 1 94.88 118 ILE B CA 1
ATOM 7329 C C . ILE B 1 118 ? -29.531 41.188 -1.213 1 94.88 118 ILE B C 1
ATOM 7331 O O . ILE B 1 118 ? -28.969 42.281 -1.264 1 94.88 118 ILE B O 1
ATOM 7335 N N . GLY B 1 119 ? -30.625 41 -0.54 1 94.38 119 GLY B N 1
ATOM 7336 C CA . GLY B 1 119 ? -31.188 42.062 0.281 1 94.38 119 GLY B CA 1
ATOM 7337 C C . GLY B 1 119 ? -30.25 42.531 1.38 1 94.38 119 GLY B C 1
ATOM 7338 O O . GLY B 1 119 ? -30.109 43.719 1.615 1 94.38 119 GLY B O 1
ATOM 7339 N N . PHE B 1 120 ? -29.625 41.562 2.043 1 95.31 120 PHE B N 1
ATOM 7340 C CA . PHE B 1 120 ? -28.656 41.875 3.088 1 95.31 120 PHE B CA 1
ATOM 7341 C C . PHE B 1 120 ? -27.484 42.688 2.533 1 95.31 120 PHE B C 1
ATOM 7343 O O . PHE B 1 120 ? -27.031 43.625 3.166 1 95.31 120 PHE B O 1
ATOM 7350 N N . HIS B 1 121 ? -27.031 42.375 1.382 1 95.88 121 HIS B N 1
ATOM 7351 C CA . HIS B 1 121 ? -25.938 43.062 0.701 1 95.88 121 HIS B CA 1
ATOM 7352 C C . HIS B 1 121 ? -26.281 44.531 0.444 1 95.88 121 HIS B C 1
ATOM 7354 O O . HIS B 1 121 ? -25.469 45.406 0.713 1 95.88 121 HIS B O 1
ATOM 7360 N N . ARG B 1 122 ? -27.453 44.719 0.036 1 94.69 122 ARG B N 1
ATOM 7361 C CA . ARG B 1 122 ? -27.906 46.094 -0.287 1 94.69 122 ARG B CA 1
ATOM 7362 C C . ARG B 1 122 ? -28.109 46.906 0.979 1 94.69 122 ARG B C 1
ATOM 7364 O O . ARG B 1 122 ? -27.719 48.062 1.039 1 94.69 122 ARG B O 1
ATOM 7371 N N . GLU B 1 123 ? -28.609 46.281 1.924 1 94.88 123 GLU B N 1
ATOM 7372 C CA . GLU B 1 123 ? -28.922 46.969 3.174 1 94.88 123 GLU B CA 1
ATOM 7373 C C . GLU B 1 123 ? -27.641 47.438 3.875 1 94.88 123 GLU B C 1
ATOM 7375 O O . GLU B 1 123 ? -27.625 48.5 4.48 1 94.88 123 GLU B O 1
ATOM 7380 N N . ARG B 1 124 ? -26.656 46.688 3.807 1 93.69 124 ARG B N 1
ATOM 7381 C CA . ARG B 1 124 ? -25.422 46.969 4.535 1 93.69 124 ARG B CA 1
ATOM 7382 C C . ARG B 1 124 ? -24.469 47.844 3.693 1 93.69 124 ARG B C 1
ATOM 7384 O O . ARG B 1 124 ? -23.469 48.312 4.199 1 93.69 124 ARG B O 1
ATOM 7391 N N . GLY B 1 125 ? -24.781 48 2.4 1 92.75 125 GLY B N 1
ATOM 7392 C CA . GLY B 1 125 ? -23.875 48.719 1.517 1 92.75 125 GLY B CA 1
ATOM 7393 C C . GLY B 1 125 ? -22.531 48.031 1.347 1 92.75 125 GLY B C 1
ATOM 7394 O O . GLY B 1 125 ? -21.484 48.656 1.355 1 92.75 125 GLY B O 1
ATOM 7395 N N . ALA B 1 126 ? -22.641 46.719 1.292 1 94.69 126 ALA B N 1
ATOM 7396 C CA . ALA B 1 126 ? -21.438 45.906 1.217 1 94.69 126 ALA B CA 1
ATOM 7397 C C . ALA B 1 126 ? -20.797 45.969 -0.171 1 94.69 126 ALA B C 1
ATOM 7399 O O . ALA B 1 126 ? -21.5 46.219 -1.163 1 94.69 126 ALA B O 1
ATOM 7400 N N . LYS B 1 127 ? -19.5 45.906 -0.184 1 95.88 127 LYS B N 1
ATOM 7401 C CA . LYS B 1 127 ? -18.812 45.719 -1.461 1 95.88 127 LYS B CA 1
ATOM 7402 C C . LYS B 1 127 ? -18.75 44.25 -1.873 1 95.88 127 LYS B C 1
ATOM 7404 O O . LYS B 1 127 ? -18.656 43.938 -3.061 1 95.88 127 LYS B O 1
ATOM 7409 N N . MET B 1 128 ? -18.781 43.469 -0.918 1 95.62 128 MET B N 1
ATOM 7410 C CA . MET B 1 128 ? -18.844 42.031 -1.124 1 95.62 128 MET B CA 1
ATOM 7411 C C . MET B 1 128 ? -19.531 41.344 0.046 1 95.62 128 MET B C 1
ATOM 7413 O O . MET B 1 128 ? -19.344 41.719 1.201 1 95.62 128 MET B O 1
ATOM 7417 N N . THR B 1 129 ? -20.391 40.438 -0.248 1 96.25 129 THR B N 1
ATOM 7418 C CA . THR B 1 129 ? -21.031 39.594 0.76 1 96.25 129 THR B CA 1
ATOM 7419 C C . THR B 1 129 ? -20.688 38.125 0.523 1 96.25 129 THR B C 1
ATOM 7421 O O . THR B 1 129 ? -20.938 37.594 -0.565 1 96.25 129 THR B O 1
ATOM 7424 N N . VAL B 1 130 ? -20.094 37.531 1.521 1 94.88 130 VAL B N 1
ATOM 7425 C CA . VAL B 1 130 ? -19.781 36.094 1.477 1 94.88 130 VAL B CA 1
ATOM 7426 C C . VAL B 1 130 ? -20.922 35.312 2.098 1 94.88 130 VAL B C 1
ATOM 7428 O O . VAL B 1 130 ? -21.328 35.562 3.234 1 94.88 130 VAL B O 1
ATOM 7431 N N . ILE B 1 131 ? -21.453 34.438 1.312 1 94 131 ILE B N 1
ATOM 7432 C CA . ILE B 1 131 ? -22.5 33.562 1.853 1 94 131 ILE B CA 1
ATOM 7433 C C . ILE B 1 131 ? -21.875 32.469 2.686 1 94 131 ILE B C 1
ATOM 7435 O O . ILE B 1 131 ? -21.031 31.719 2.199 1 94 131 ILE B O 1
ATOM 7439 N N . LEU B 1 132 ? -22.328 32.375 3.902 1 92.88 132 LEU B N 1
ATOM 7440 C CA . LEU B 1 132 ? -21.75 31.422 4.859 1 92.88 132 LEU B CA 1
ATOM 7441 C C . LEU B 1 132 ? -22.766 30.359 5.25 1 92.88 132 LEU B C 1
ATOM 7443 O O . LEU B 1 132 ? -23.969 30.531 5.051 1 92.88 132 LEU B O 1
ATOM 7447 N N . THR B 1 133 ? -22.188 29.234 5.621 1 89.06 133 THR B N 1
ATOM 7448 C CA . THR B 1 133 ? -23 28.172 6.215 1 89.06 133 THR B CA 1
ATOM 7449 C C . THR B 1 133 ? -22.297 27.562 7.422 1 89.06 133 THR B C 1
ATOM 7451 O O . THR B 1 133 ? -21.094 27.797 7.637 1 89.06 133 THR B O 1
ATOM 7454 N N . GLN B 1 134 ? -23.047 27.031 8.258 1 83.19 134 GLN B N 1
ATOM 7455 C CA . GLN B 1 134 ? -22.516 26.391 9.445 1 83.19 134 GLN B CA 1
ATOM 7456 C C . GLN B 1 134 ? -22.328 24.891 9.219 1 83.19 134 GLN B C 1
ATOM 7458 O O . GLN B 1 134 ? -23.219 24.219 8.703 1 83.19 134 GLN B O 1
ATOM 7463 N N . VAL B 1 135 ? -21.078 24.453 9.492 1 78.06 135 VAL B N 1
ATOM 7464 C CA . VAL B 1 135 ? -20.797 23.031 9.352 1 78.06 135 VAL B CA 1
ATOM 7465 C C . VAL B 1 135 ? -20.156 22.5 10.633 1 78.06 135 VAL B C 1
ATOM 7467 O O . VAL B 1 135 ? -19.453 23.234 11.328 1 78.06 135 VAL B O 1
ATOM 7470 N N . PRO B 1 136 ? -20.375 21.312 10.906 1 67.56 136 PRO B N 1
ATOM 7471 C CA . PRO B 1 136 ? -19.766 20.734 12.117 1 67.56 136 PRO B CA 1
ATOM 7472 C C . PRO B 1 136 ? -18.25 20.609 12.016 1 67.56 136 PRO B C 1
ATOM 7474 O O . PRO B 1 136 ? -17.547 20.828 13 1 67.56 136 PRO B O 1
ATOM 7477 N N . ASP B 1 137 ? -17.781 20.281 10.852 1 68.56 137 ASP B N 1
ATOM 7478 C CA . ASP B 1 137 ? -16.344 20.125 10.625 1 68.56 137 ASP B CA 1
ATOM 7479 C C . ASP B 1 137 ? -15.844 21.109 9.57 1 68.56 137 ASP B C 1
ATOM 7481 O O . ASP B 1 137 ? -15.82 20.797 8.383 1 68.56 137 ASP B O 1
ATOM 7485 N N . PRO B 1 138 ? -15.32 22.156 10.047 1 74.75 138 PRO B N 1
ATOM 7486 C CA . PRO B 1 138 ? -14.969 23.203 9.102 1 74.75 138 PRO B CA 1
ATOM 7487 C C . PRO B 1 138 ? -13.57 23.031 8.508 1 74.75 138 PRO B C 1
ATOM 7489 O O . PRO B 1 138 ? -13.148 23.812 7.664 1 74.75 138 PRO B O 1
ATOM 7492 N N . GLY B 1 139 ? -12.891 22 8.859 1 71.5 139 GLY B N 1
ATOM 7493 C CA . GLY B 1 139 ? -11.484 21.844 8.516 1 71.5 139 GLY B CA 1
ATOM 7494 C C . GLY B 1 139 ? -11.227 21.828 7.023 1 71.5 139 GLY B C 1
ATOM 7495 O O . GLY B 1 139 ? -10.141 22.203 6.57 1 71.5 139 GLY B O 1
ATOM 7496 N N . GLU B 1 140 ? -12.242 21.531 6.258 1 72.25 140 GLU B N 1
ATOM 7497 C CA . GLU B 1 140 ? -12.047 21.375 4.82 1 72.25 140 GLU B CA 1
ATOM 7498 C C . GLU B 1 140 ? -12.445 22.641 4.07 1 72.25 140 GLU B C 1
ATOM 7500 O O . GLU B 1 140 ? -12.289 22.719 2.85 1 72.25 140 GLU B O 1
ATOM 7505 N N . PHE B 1 141 ? -12.844 23.625 4.879 1 79.44 141 PHE B N 1
ATOM 7506 C CA . PHE B 1 141 ? -13.398 24.812 4.234 1 79.44 141 PHE B CA 1
ATOM 7507 C C . PHE B 1 141 ? -12.719 26.062 4.746 1 79.44 141 PHE B C 1
ATOM 7509 O O . PHE B 1 141 ? -11.859 26 5.629 1 79.44 141 PHE B O 1
ATOM 7516 N N . GLY B 1 142 ? -13.031 27.109 4.012 1 84.44 142 GLY B N 1
ATOM 7517 C CA . GLY B 1 142 ? -12.609 28.406 4.523 1 84.44 142 GLY B CA 1
ATOM 7518 C C . GLY B 1 142 ? -13.445 28.875 5.699 1 84.44 142 GLY B C 1
ATOM 7519 O O . GLY B 1 142 ? -14.664 29.047 5.57 1 84.44 142 GLY B O 1
ATOM 7520 N N . VAL B 1 143 ? -12.758 29.062 6.773 1 85.31 143 VAL B N 1
ATOM 7521 C CA . VAL B 1 143 ? -13.461 29.453 7.996 1 85.31 143 VAL B CA 1
ATOM 7522 C C . VAL B 1 143 ? -13.492 30.984 8.117 1 85.31 143 VAL B C 1
ATOM 7524 O O . VAL B 1 143 ? -12.508 31.656 7.793 1 85.31 143 VAL B O 1
ATOM 7527 N N . VAL B 1 144 ? -14.68 31.5 8.461 1 86.75 144 VAL B N 1
ATOM 7528 C CA . VAL B 1 144 ? -14.859 32.938 8.508 1 86.75 144 VAL B CA 1
ATOM 7529 C C . VAL B 1 144 ? -15.43 33.344 9.867 1 86.75 144 VAL B C 1
ATOM 7531 O O . VAL B 1 144 ? -16.266 32.625 10.438 1 86.75 144 VAL B O 1
ATOM 7534 N N . ILE B 1 145 ? -14.883 34.406 10.344 1 83 145 ILE B N 1
ATOM 7535 C CA . ILE B 1 145 ? -15.43 35 11.555 1 83 145 ILE B CA 1
ATOM 7536 C C . ILE B 1 145 ? -15.922 36.406 11.25 1 83 145 ILE B C 1
ATOM 7538 O O . ILE B 1 145 ? -15.281 37.156 10.5 1 83 145 ILE B O 1
ATOM 7542 N N . THR B 1 146 ? -17.188 36.688 11.688 1 84.62 146 THR B N 1
ATOM 7543 C CA . THR B 1 146 ? -17.766 38 11.516 1 84.62 146 THR B CA 1
ATOM 7544 C C . THR B 1 146 ? -17.969 38.688 12.875 1 84.62 146 THR B C 1
ATOM 7546 O O . THR B 1 146 ? -18.047 38 13.906 1 84.62 146 THR B O 1
ATOM 7549 N N . ASP B 1 147 ? -17.875 39.906 12.844 1 79.5 147 ASP B N 1
ATOM 7550 C CA . ASP B 1 147 ? -18.219 40.625 14.055 1 79.5 147 ASP B CA 1
ATOM 7551 C C . ASP B 1 147 ? -19.719 40.719 14.258 1 79.5 147 ASP B C 1
ATOM 7553 O O . ASP B 1 147 ? -20.484 40.031 13.555 1 79.5 147 ASP B O 1
ATOM 7557 N N . GLY B 1 148 ? -20.188 41.375 15.32 1 76.75 148 GLY B N 1
ATOM 7558 C CA . GLY B 1 148 ? -21.594 41.469 15.688 1 76.75 148 GLY B CA 1
ATOM 7559 C C . GLY B 1 148 ? -22.453 42.062 14.602 1 76.75 148 GLY B C 1
ATOM 7560 O O . GLY B 1 148 ? -23.641 41.781 14.5 1 76.75 148 GLY B O 1
ATOM 7561 N N . ASP B 1 149 ? -21.828 42.938 13.695 1 80 149 ASP B N 1
ATOM 7562 C CA . ASP B 1 149 ? -22.562 43.594 12.625 1 80 149 ASP B CA 1
ATOM 7563 C C . ASP B 1 149 ? -22.484 42.781 11.336 1 80 149 ASP B C 1
ATOM 7565 O O . ASP B 1 149 ? -23.047 43.188 10.305 1 80 149 ASP B O 1
ATOM 7569 N N . GLY B 1 150 ? -21.812 41.656 11.367 1 87 150 GLY B N 1
ATOM 7570 C CA . GLY B 1 150 ? -21.719 40.781 10.211 1 87 150 GLY B CA 1
ATOM 7571 C C . GLY B 1 150 ? -20.5 41.062 9.352 1 87 150 GLY B C 1
ATOM 7572 O O . GLY B 1 150 ? -20.328 40.469 8.297 1 87 150 GLY B O 1
ATOM 7573 N N . ARG B 1 151 ? -19.703 41.969 9.781 1 89.81 151 ARG B N 1
ATOM 7574 C CA . ARG B 1 151 ? -18.484 42.25 9.039 1 89.81 151 ARG B CA 1
ATOM 7575 C C . ARG B 1 151 ? -17.438 41.188 9.219 1 89.81 151 ARG B C 1
ATOM 7577 O O . ARG B 1 151 ? -17.219 40.688 10.328 1 89.81 151 ARG B O 1
ATOM 7584 N N . VAL B 1 152 ? -16.859 40.781 8.125 1 89.56 152 VAL B N 1
ATOM 7585 C CA . VAL B 1 152 ? -15.852 39.719 8.172 1 89.56 152 VAL B CA 1
ATOM 7586 C C . VAL B 1 152 ? -14.578 40.25 8.812 1 89.56 152 VAL B C 1
ATOM 7588 O O . VAL B 1 152 ? -14.031 41.281 8.383 1 89.56 152 VAL B O 1
ATOM 7591 N N . VAL B 1 153 ? -14.117 39.625 9.828 1 81.25 153 VAL B N 1
ATOM 7592 C CA . VAL B 1 153 ? -12.945 40.031 10.586 1 81.25 153 VAL B CA 1
ATOM 7593 C C . VAL B 1 153 ? -11.734 39.188 10.188 1 81.25 153 VAL B C 1
ATOM 7595 O O . VAL B 1 153 ? -10.609 39.688 10.148 1 81.25 153 VAL B O 1
ATOM 7598 N N . ARG B 1 154 ? -12.016 37.969 10.039 1 81.25 154 ARG B N 1
ATOM 7599 C CA . ARG B 1 154 ? -10.93 37.031 9.734 1 81.25 154 ARG B CA 1
ATOM 7600 C C . ARG B 1 154 ? -11.414 35.875 8.859 1 81.25 154 ARG B C 1
ATOM 7602 O O . ARG B 1 154 ? -12.578 35.469 8.953 1 81.25 154 ARG B O 1
ATOM 7609 N N . LEU B 1 155 ? -10.5 35.531 7.957 1 84.88 155 LEU B N 1
ATOM 7610 C CA . LEU B 1 155 ? -10.766 34.375 7.078 1 84.88 155 LEU B CA 1
ATOM 7611 C C . LEU B 1 155 ? -9.531 33.5 6.957 1 84.88 155 LEU B C 1
ATOM 7613 O O . LEU B 1 155 ? -8.406 34 6.836 1 84.88 155 LEU B O 1
ATOM 7617 N N . LEU B 1 156 ? -9.75 32.281 7.234 1 78.69 156 LEU B N 1
ATOM 7618 C CA . LEU B 1 156 ? -8.664 31.312 7.07 1 78.69 156 LEU B CA 1
ATOM 7619 C C . LEU B 1 156 ? -9.094 30.156 6.184 1 78.69 156 LEU B C 1
ATOM 7621 O O . LEU B 1 156 ? -10.055 29.453 6.496 1 78.69 156 LEU B O 1
ATOM 7625 N N . GLU B 1 157 ? -8.438 30.047 5.035 1 77.44 157 GLU B N 1
ATOM 7626 C CA . GLU B 1 157 ? -8.758 28.969 4.109 1 77.44 157 GLU B CA 1
ATOM 7627 C C . GLU B 1 157 ? -8.125 27.656 4.551 1 77.44 157 GLU B C 1
ATOM 7629 O O . GLU B 1 157 ? -6.898 27.562 4.68 1 77.44 157 GLU B O 1
ATOM 7634 N N . LYS B 1 158 ? -8.906 26.594 4.785 1 70.31 158 LYS B N 1
ATOM 7635 C CA . LYS B 1 158 ? -8.484 25.234 5.086 1 70.31 158 LYS B CA 1
ATOM 7636 C C . LYS B 1 158 ? -7.508 25.203 6.254 1 70.31 158 LYS B C 1
ATOM 7638 O O . LYS B 1 158 ? -6.367 24.75 6.105 1 70.31 158 LYS B O 1
ATOM 7643 N N . PRO B 1 159 ? -8.047 25.625 7.32 1 72.5 159 PRO B N 1
ATOM 7644 C CA . PRO B 1 159 ? -7.199 25.688 8.508 1 72.5 159 PRO B CA 1
ATOM 7645 C C . PRO B 1 159 ? -6.785 24.297 9.008 1 72.5 159 PRO B C 1
ATOM 7647 O O . PRO B 1 159 ? -7.484 23.312 8.758 1 72.5 159 PRO B O 1
ATOM 7650 N N . THR B 1 160 ? -5.574 24.297 9.5 1 68.31 160 THR B N 1
ATOM 7651 C CA . THR B 1 160 ? -5.195 23.094 10.25 1 68.31 160 THR B CA 1
ATOM 7652 C C . THR B 1 160 ? -6.016 22.984 11.531 1 68.31 160 THR B C 1
ATOM 7654 O O . THR B 1 160 ? -6.621 23.953 11.977 1 68.31 160 THR B O 1
ATOM 7657 N N . PRO B 1 161 ? -6.137 21.812 11.961 1 64.31 161 PRO B N 1
ATOM 7658 C CA . PRO B 1 161 ? -6.93 21.641 13.18 1 64.31 161 PRO B CA 1
ATOM 7659 C C . PRO B 1 161 ? -6.512 22.594 14.297 1 64.31 161 PRO B C 1
ATOM 7661 O O . PRO B 1 161 ? -7.355 23.031 15.086 1 64.31 161 PRO B O 1
ATOM 7664 N N . GLY B 1 162 ? -5.348 22.984 14.289 1 65.06 162 GLY B N 1
ATOM 7665 C CA . GLY B 1 162 ? -4.891 23.906 15.32 1 65.06 162 GLY B CA 1
ATOM 7666 C C . GLY B 1 162 ? -5.199 25.359 15.008 1 65.06 162 GLY B C 1
ATOM 7667 O O . GLY B 1 162 ? -5.082 26.219 15.875 1 65.06 162 GLY B O 1
ATOM 7668 N N . GLU B 1 163 ? -5.672 25.484 13.82 1 69.88 163 GLU B N 1
ATOM 7669 C CA . GLU B 1 163 ? -5.91 26.859 13.391 1 69.88 163 GLU B CA 1
ATOM 7670 C C . GLU B 1 163 ? -7.402 27.156 13.297 1 69.88 163 GLU B C 1
ATOM 7672 O O . GLU B 1 163 ? -7.801 28.281 12.977 1 69.88 163 GLU B O 1
ATOM 7677 N N . VAL B 1 164 ? -8.242 26.219 13.578 1 67.69 164 VAL B N 1
ATOM 7678 C CA . VAL B 1 164 ? -9.68 26.406 13.438 1 67.69 164 VAL B CA 1
ATOM 7679 C C . VAL B 1 164 ? -10.172 27.406 14.484 1 67.69 164 VAL B C 1
ATOM 7681 O O . VAL B 1 164 ? -9.891 27.25 15.672 1 67.69 164 VAL B O 1
ATOM 7684 N N . PHE B 1 165 ? -10.859 28.516 14.031 1 71.69 165 PHE B N 1
ATOM 7685 C CA . PHE B 1 165 ? -11.305 29.531 14.969 1 71.69 165 PHE B CA 1
ATOM 7686 C C . PHE B 1 165 ? -12.797 29.797 14.805 1 71.69 165 PHE B C 1
ATOM 7688 O O . PHE B 1 165 ? -13.336 30.719 15.422 1 71.69 165 PHE B O 1
ATOM 7695 N N . SER B 1 166 ? -13.5 29.078 13.836 1 74.06 166 SER B N 1
ATOM 7696 C CA . SER B 1 166 ? -14.922 29.281 13.609 1 74.06 166 SER B CA 1
ATOM 7697 C C . SER B 1 166 ? -15.562 28.062 12.969 1 74.06 166 SER B C 1
ATOM 7699 O O . SER B 1 166 ? -14.867 27.219 12.406 1 74.06 166 SER B O 1
ATOM 7701 N N . ASP B 1 167 ? -16.891 27.922 13.141 1 79.25 167 ASP B N 1
ATOM 7702 C CA . ASP B 1 167 ? -17.625 26.844 12.477 1 79.25 167 ASP B CA 1
ATOM 7703 C C . ASP B 1 167 ? -18.391 27.359 11.258 1 79.25 167 ASP B C 1
ATOM 7705 O O . ASP B 1 167 ? -19.156 26.625 10.633 1 79.25 167 ASP B O 1
ATOM 7709 N N . ARG B 1 168 ? -18.281 28.609 11.023 1 85.88 168 ARG B N 1
ATOM 7710 C CA . ARG B 1 168 ? -18.875 29.188 9.82 1 85.88 168 ARG B CA 1
ATOM 7711 C C . ARG B 1 168 ? -17.891 29.125 8.648 1 85.88 168 ARG B C 1
ATOM 7713 O O . ARG B 1 168 ? -16.719 29.5 8.789 1 85.88 168 ARG B O 1
ATOM 7720 N N . VAL B 1 169 ? -18.469 28.516 7.594 1 88.75 169 VAL B N 1
ATOM 7721 C CA . VAL B 1 169 ? -17.547 28.281 6.48 1 88.75 169 VAL B CA 1
ATOM 7722 C C . VAL B 1 169 ? -18.062 28.984 5.23 1 88.75 169 VAL B C 1
ATOM 7724 O O . VAL B 1 169 ? -19.25 29.297 5.129 1 88.75 169 VAL B O 1
ATOM 7727 N N . ASN B 1 170 ? -17.094 29.297 4.387 1 90.31 170 ASN B N 1
ATOM 7728 C CA . ASN B 1 170 ? -17.344 29.891 3.08 1 90.31 170 ASN B CA 1
ATOM 7729 C C . ASN B 1 170 ? -18.016 28.906 2.129 1 90.31 170 ASN B C 1
ATOM 7731 O O . ASN B 1 170 ? -17.469 27.828 1.862 1 90.31 170 ASN B O 1
ATOM 7735 N N . THR B 1 171 ? -19.266 29.203 1.617 1 89.31 171 THR B N 1
ATOM 7736 C CA . THR B 1 171 ? -20.016 28.281 0.777 1 89.31 171 THR B CA 1
ATOM 7737 C C . THR B 1 171 ? -19.531 28.344 -0.668 1 89.31 171 THR B C 1
ATOM 7739 O O . THR B 1 171 ? -19.875 27.469 -1.479 1 89.31 171 THR B O 1
ATOM 7742 N N . GLY B 1 172 ? -18.781 29.344 -1.006 1 88.94 172 GLY B N 1
ATOM 7743 C CA . GLY B 1 172 ? -18.328 29.531 -2.377 1 88.94 172 GLY B CA 1
ATOM 7744 C C . GLY B 1 172 ? -19.266 30.406 -3.199 1 88.94 172 GLY B C 1
ATOM 7745 O O . GLY B 1 172 ? -19.141 30.469 -4.422 1 88.94 172 GLY B O 1
ATOM 7746 N N . ALA B 1 173 ? -20.25 31.016 -2.582 1 92.5 173 ALA B N 1
ATOM 7747 C CA . ALA B 1 173 ? -21.141 31.969 -3.227 1 92.5 173 ALA B CA 1
ATOM 7748 C C . ALA B 1 173 ? -20.906 33.375 -2.703 1 92.5 173 ALA B C 1
ATOM 7750 O O . ALA B 1 173 ? -20.672 33.594 -1.508 1 92.5 173 ALA B O 1
ATOM 7751 N N . TYR B 1 174 ? -20.906 34.281 -3.648 1 95.69 174 TYR B N 1
ATOM 7752 C CA . TYR B 1 174 ? -20.594 35.656 -3.301 1 95.69 174 TYR B CA 1
ATOM 7753 C C . TYR B 1 174 ? -21.531 36.625 -4.016 1 95.69 174 TYR B C 1
ATOM 7755 O O . TYR B 1 174 ? -22.031 36.344 -5.105 1 95.69 174 TYR B O 1
ATOM 7763 N N . ILE B 1 175 ? -21.844 37.688 -3.393 1 96.44 175 ILE B N 1
ATOM 7764 C CA . ILE B 1 175 ? -22.438 38.875 -4.027 1 96.44 175 ILE B CA 1
ATOM 7765 C C . ILE B 1 175 ? -21.391 39.969 -4.125 1 96.44 175 ILE B C 1
ATOM 7767 O O . ILE B 1 175 ? -20.812 40.375 -3.117 1 96.44 175 ILE B O 1
ATOM 7771 N N . VAL B 1 176 ? -21.172 40.469 -5.301 1 96.25 176 VAL B N 1
ATOM 7772 C CA . VAL B 1 176 ? -19.984 41.281 -5.516 1 96.25 176 VAL B CA 1
ATOM 7773 C C . VAL B 1 176 ? -20.359 42.562 -6.258 1 96.25 176 VAL B C 1
ATOM 7775 O O . VAL B 1 176 ? -21.172 42.531 -7.184 1 96.25 176 VAL B O 1
ATOM 7778 N N . GLU B 1 177 ? -19.797 43.625 -5.754 1 96.19 177 GLU B N 1
ATOM 7779 C CA . GLU B 1 177 ? -19.828 44.844 -6.52 1 96.19 177 GLU B CA 1
ATOM 7780 C C . GLU B 1 177 ? -18.703 44.906 -7.543 1 96.19 177 GLU B C 1
ATOM 7782 O O . GLU B 1 177 ? -17.578 44.531 -7.246 1 96.19 177 GLU B O 1
ATOM 7787 N N . PRO B 1 178 ? -18.969 45.312 -8.727 1 93.94 178 PRO B N 1
ATOM 7788 C CA . PRO B 1 178 ? -17.984 45.25 -9.82 1 93.94 178 PRO B CA 1
ATOM 7789 C C . PRO B 1 178 ? -16.688 46 -9.5 1 93.94 178 PRO B C 1
ATOM 7791 O O . PRO B 1 178 ? -15.625 45.625 -10 1 93.94 178 PRO B O 1
ATOM 7794 N N . GLU B 1 179 ? -16.703 46.906 -8.672 1 92.94 179 GLU B N 1
ATOM 7795 C CA . GLU B 1 179 ? -15.555 47.75 -8.375 1 92.94 179 GLU B CA 1
ATOM 7796 C C . GLU B 1 179 ? -14.43 46.969 -7.715 1 92.94 179 GLU B C 1
ATOM 7798 O O . GLU B 1 179 ? -13.258 47.312 -7.844 1 92.94 179 GLU B O 1
ATOM 7803 N N . ILE B 1 180 ? -14.844 46 -7.043 1 92.69 180 ILE B N 1
ATOM 7804 C CA . ILE B 1 180 ? -13.828 45.281 -6.27 1 92.69 180 ILE B CA 1
ATOM 7805 C C . ILE B 1 180 ? -12.977 44.438 -7.203 1 92.69 180 ILE B C 1
ATOM 7807 O O . ILE B 1 180 ? -11.891 43.969 -6.82 1 92.69 180 ILE B O 1
ATOM 7811 N N . LEU B 1 181 ? -13.398 44.156 -8.359 1 92.94 181 LEU B N 1
ATOM 7812 C CA . LEU B 1 181 ? -12.633 43.375 -9.32 1 92.94 181 LEU B CA 1
ATOM 7813 C C . LEU B 1 181 ? -11.359 44.094 -9.727 1 92.94 181 LEU B C 1
ATOM 7815 O O . LEU B 1 181 ? -10.438 43.5 -10.281 1 92.94 181 LEU B O 1
ATOM 7819 N N . ALA B 1 182 ? -11.312 45.312 -9.422 1 90 182 ALA B N 1
ATOM 7820 C CA . ALA B 1 182 ? -10.141 46.125 -9.75 1 90 182 ALA B CA 1
ATOM 7821 C C . ALA B 1 182 ? -8.938 45.719 -8.906 1 90 182 ALA B C 1
ATOM 7823 O O . ALA B 1 182 ? -7.793 46 -9.273 1 90 182 ALA B O 1
ATOM 7824 N N . TYR B 1 183 ? -9.195 45.062 -7.785 1 92.69 183 TYR B N 1
ATOM 7825 C CA . TYR B 1 183 ? -8.117 44.594 -6.918 1 92.69 183 TYR B CA 1
ATOM 7826 C C . TYR B 1 183 ? -7.359 43.438 -7.562 1 92.69 183 TYR B C 1
ATOM 7828 O O . TYR B 1 183 ? -6.25 43.094 -7.141 1 92.69 183 TYR B O 1
ATOM 7836 N N . LEU B 1 184 ? -8.008 42.844 -8.578 1 92.25 184 LEU B N 1
ATOM 7837 C CA . LEU B 1 184 ? -7.418 41.688 -9.227 1 92.25 184 LEU B CA 1
ATOM 7838 C C . LEU B 1 184 ? -6.695 42.094 -10.508 1 92.25 184 LEU B C 1
ATOM 7840 O O . LEU B 1 184 ? -7.191 42.938 -11.273 1 92.25 184 LEU B O 1
ATOM 7844 N N . ALA B 1 185 ? -5.473 41.531 -10.68 1 88.94 185 ALA B N 1
ATOM 7845 C CA . ALA B 1 185 ? -4.734 41.75 -11.922 1 88.94 185 ALA B CA 1
ATOM 7846 C C . ALA B 1 185 ? -5.344 40.969 -13.078 1 88.94 185 ALA B C 1
ATOM 7848 O O . ALA B 1 185 ? -5.797 39.844 -12.891 1 88.94 185 ALA B O 1
ATOM 7849 N N . PRO B 1 186 ? -5.371 41.562 -14.219 1 85.19 186 PRO B N 1
ATOM 7850 C CA . PRO B 1 186 ? -5.93 40.844 -15.375 1 85.19 186 PRO B CA 1
ATOM 7851 C C . PRO B 1 186 ? -5.086 39.625 -15.781 1 85.19 186 PRO B C 1
ATOM 7853 O O . PRO B 1 186 ? -3.857 39.688 -15.719 1 85.19 186 PRO B O 1
ATOM 7856 N N . ASP B 1 187 ? -5.648 38.531 -16.078 1 82.12 187 ASP B N 1
ATOM 7857 C CA . ASP B 1 187 ? -5.059 37.312 -16.656 1 82.12 187 ASP B CA 1
ATOM 7858 C C . ASP B 1 187 ? -4.102 36.656 -15.68 1 82.12 187 ASP B C 1
ATOM 7860 O O . ASP B 1 187 ? -3.086 36.094 -16.078 1 82.12 187 ASP B O 1
ATOM 7864 N N . GLN B 1 188 ? -4.305 36.906 -14.43 1 86.56 188 GLN B N 1
ATOM 7865 C CA . GLN B 1 188 ? -3.523 36.219 -13.406 1 86.56 188 GLN B CA 1
ATOM 7866 C C . GLN B 1 188 ? -4.41 35.344 -12.547 1 86.56 188 GLN B C 1
ATOM 7868 O O . GLN B 1 188 ? -5.543 35.688 -12.227 1 86.56 188 GLN B O 1
ATOM 7873 N N . PRO B 1 189 ? -3.865 34.188 -12.32 1 87.06 189 PRO B N 1
ATOM 7874 C CA . PRO B 1 189 ? -4.656 33.312 -11.453 1 87.06 189 PRO B CA 1
ATOM 7875 C C . PRO B 1 189 ? -4.875 33.906 -10.062 1 87.06 189 PRO B C 1
ATOM 7877 O O . PRO B 1 189 ? -3.959 34.5 -9.492 1 87.06 189 PRO B O 1
ATOM 7880 N N . ALA B 1 190 ? -6.07 33.875 -9.57 1 89 190 ALA B N 1
ATOM 7881 C CA . ALA B 1 190 ? -6.438 34.375 -8.25 1 89 190 ALA B CA 1
ATOM 7882 C C . ALA B 1 190 ? -7.664 33.656 -7.707 1 89 190 ALA B C 1
ATOM 7884 O O . ALA B 1 190 ? -8.516 33.188 -8.477 1 89 190 ALA B O 1
ATOM 7885 N N . ASP B 1 191 ? -7.672 33.562 -6.43 1 88.25 191 ASP B N 1
ATOM 7886 C CA . ASP B 1 191 ? -8.789 32.906 -5.742 1 88.25 191 ASP B CA 1
ATOM 7887 C C . ASP B 1 191 ? -9.523 33.906 -4.844 1 88.25 191 ASP B C 1
ATOM 7889 O O . ASP B 1 191 ? -8.906 34.781 -4.242 1 88.25 191 ASP B O 1
ATOM 7893 N N . PHE B 1 192 ? -10.82 33.719 -4.816 1 89 192 PHE B N 1
ATOM 7894 C CA . PHE B 1 192 ? -11.625 34.625 -3.98 1 89 192 PHE B CA 1
ATOM 7895 C C . PHE B 1 192 ? -11.195 34.531 -2.521 1 89 192 PHE B C 1
ATOM 7897 O O . PHE B 1 192 ? -10.914 35.531 -1.886 1 89 192 PHE B O 1
ATOM 7904 N N . ALA B 1 193 ? -11.102 33.281 -2.062 1 84.38 193 ALA B N 1
ATOM 7905 C CA . ALA B 1 193 ? -10.883 33.062 -0.637 1 84.38 193 ALA B CA 1
ATOM 7906 C C . ALA B 1 193 ? -9.422 33.281 -0.265 1 84.38 193 ALA B C 1
ATOM 7908 O O . ALA B 1 193 ? -9.117 33.781 0.812 1 84.38 193 ALA B O 1
ATOM 7909 N N . GLN B 1 194 ? -8.57 33.031 -1.127 1 82.69 194 GLN B N 1
ATOM 7910 C CA . GLN B 1 194 ? -7.148 33.031 -0.79 1 82.69 194 GLN B CA 1
ATOM 7911 C C . GLN B 1 194 ? -6.508 34.375 -1.145 1 82.69 194 GLN B C 1
ATOM 7913 O O . GLN B 1 194 ? -5.547 34.812 -0.5 1 82.69 194 GLN B O 1
ATOM 7918 N N . ASP B 1 195 ? -7.059 35.094 -2.141 1 87.88 195 ASP B N 1
ATOM 7919 C CA . ASP B 1 195 ? -6.367 36.281 -2.65 1 87.88 195 ASP B CA 1
ATOM 7920 C C . ASP B 1 195 ? -7.215 37.531 -2.467 1 87.88 195 ASP B C 1
ATOM 7922 O O . ASP B 1 195 ? -6.812 38.469 -1.767 1 87.88 195 ASP B O 1
ATOM 7926 N N . LEU B 1 196 ? -8.383 37.5 -3.008 1 90.44 196 LEU B N 1
ATOM 7927 C CA . LEU B 1 196 ? -9.188 38.719 -3.061 1 90.44 196 LEU B CA 1
ATOM 7928 C C . LEU B 1 196 ? -9.672 39.125 -1.67 1 90.44 196 LEU B C 1
ATOM 7930 O O . LEU B 1 196 ? -9.516 40.25 -1.255 1 90.44 196 LEU B O 1
ATOM 7934 N N . LEU B 1 197 ? -10.211 38.156 -0.983 1 90.25 197 LEU B N 1
ATOM 7935 C CA . LEU B 1 197 ? -10.828 38.438 0.305 1 90.25 197 LEU B CA 1
ATOM 7936 C C . LEU B 1 197 ? -9.797 38.969 1.295 1 90.25 197 LEU B C 1
ATOM 7938 O O . LEU B 1 197 ? -10.031 39.969 1.972 1 90.25 197 LEU B O 1
ATOM 7942 N N . PRO B 1 198 ? -8.672 38.312 1.396 1 86.94 198 PRO B N 1
ATOM 7943 C CA . PRO B 1 198 ? -7.648 38.875 2.297 1 86.94 198 PRO B CA 1
ATOM 7944 C C . PRO B 1 198 ? -7.207 40.281 1.911 1 86.94 198 PRO B C 1
ATOM 7946 O O . PRO B 1 198 ? -6.945 41.094 2.785 1 86.94 198 PRO B O 1
ATOM 7949 N N . GLN B 1 199 ? -7.137 40.625 0.651 1 90.88 199 GLN B N 1
ATOM 7950 C CA . GLN B 1 199 ? -6.773 41.938 0.176 1 90.88 199 GLN B CA 1
ATOM 7951 C C . GLN B 1 199 ? -7.84 42.969 0.55 1 90.88 199 GLN B C 1
ATOM 7953 O O . GLN B 1 199 ? -7.516 44.094 0.942 1 90.88 199 GLN B O 1
ATOM 7958 N N . LEU B 1 200 ? -9.078 42.594 0.36 1 92.94 200 LEU B N 1
ATOM 7959 C CA . LEU B 1 200 ? -10.172 43.5 0.698 1 92.94 200 LEU B CA 1
ATOM 7960 C C . LEU B 1 200 ? -10.188 43.781 2.191 1 92.94 200 LEU B C 1
ATOM 7962 O O . LEU B 1 200 ? -10.406 44.938 2.594 1 92.94 200 LEU B O 1
ATOM 7966 N N . LEU B 1 201 ? -9.953 42.812 2.945 1 88.06 201 LEU B N 1
ATOM 7967 C CA . LEU B 1 201 ? -9.922 43 4.391 1 88.06 201 LEU B CA 1
ATOM 7968 C C . LEU B 1 201 ? -8.766 43.906 4.797 1 88.06 201 LEU B C 1
ATOM 7970 O O . LEU B 1 201 ? -8.93 44.781 5.66 1 88.06 201 LEU B O 1
ATOM 7974 N N . ALA B 1 202 ? -7.641 43.688 4.227 1 85.62 202 ALA B N 1
ATOM 7975 C CA . ALA B 1 202 ? -6.469 44.531 4.508 1 85.62 202 ALA B CA 1
ATOM 7976 C C . ALA B 1 202 ? -6.715 45.969 4.121 1 85.62 202 ALA B C 1
ATOM 7978 O O . ALA B 1 202 ? -6.211 46.875 4.781 1 85.62 202 ALA B O 1
ATOM 7979 N N . ALA B 1 203 ? -7.52 46.188 3.049 1 90.81 203 ALA B N 1
ATOM 7980 C CA . ALA B 1 203 ? -7.816 47.531 2.555 1 90.81 203 ALA B CA 1
ATOM 7981 C C . ALA B 1 203 ? -8.953 48.156 3.346 1 90.81 203 ALA B C 1
ATOM 7983 O O . ALA B 1 203 ? -9.242 49.344 3.184 1 90.81 203 ALA B O 1
ATOM 7984 N N . GLY B 1 204 ? -9.609 47.406 4.195 1 88.25 204 GLY B N 1
ATOM 7985 C CA . GLY B 1 204 ? -10.688 47.906 5.02 1 88.25 204 GLY B CA 1
ATOM 7986 C C . GLY B 1 204 ? -12 48.062 4.27 1 88.25 204 GLY B C 1
ATOM 7987 O O . GLY B 1 204 ? -12.867 48.844 4.66 1 88.25 204 GLY B O 1
ATOM 7988 N N . GLU B 1 205 ? -12.125 47.406 3.133 1 92.69 205 GLU B N 1
ATOM 7989 C CA . GLU B 1 205 ? -13.375 47.438 2.379 1 92.69 205 GLU B CA 1
ATOM 7990 C C . GLU B 1 205 ? -14.5 46.75 3.158 1 92.69 205 GLU B C 1
ATOM 7992 O O . GLU B 1 205 ? -14.25 45.844 3.936 1 92.69 205 GLU B O 1
ATOM 7997 N N . PRO B 1 206 ? -15.703 47.188 3.006 1 93.38 206 PRO B N 1
ATOM 7998 C CA . PRO B 1 206 ? -16.828 46.562 3.711 1 93.38 206 PRO B CA 1
ATOM 7999 C C . PRO B 1 206 ? -17.188 45.188 3.16 1 93.38 206 PRO B C 1
ATOM 8001 O O . PRO B 1 206 ? -18.016 45.094 2.256 1 93.38 206 PRO B O 1
ATOM 8004 N N . VAL B 1 207 ? -16.672 44.219 3.742 1 95 207 VAL B N 1
ATOM 8005 C CA . VAL B 1 207 ? -16.969 42.844 3.428 1 95 207 VAL B CA 1
ATOM 8006 C C . VAL B 1 207 ? -17.812 42.219 4.543 1 95 207 VAL B C 1
ATOM 8008 O O . VAL B 1 207 ? -17.469 42.312 5.723 1 95 207 VAL B O 1
ATOM 8011 N N . TYR B 1 208 ? -18.953 41.688 4.125 1 95.69 208 TYR B N 1
ATOM 8012 C CA . TYR B 1 208 ? -19.875 41.125 5.109 1 95.69 208 TYR B CA 1
ATOM 8013 C C . TYR B 1 208 ? -20.109 39.625 4.875 1 95.69 208 TYR B C 1
ATOM 8015 O O . TYR B 1 208 ? -19.875 39.125 3.777 1 95.69 208 TYR B O 1
ATOM 8023 N N . GLY B 1 209 ? -20.469 38.938 5.938 1 94.19 209 GLY B N 1
ATOM 8024 C CA . GLY B 1 209 ? -20.844 37.562 5.875 1 94.19 209 GLY B CA 1
ATOM 8025 C C . GLY B 1 209 ? -22.312 37.312 6.168 1 94.19 209 GLY B C 1
ATOM 8026 O O . GLY B 1 209 ? -22.859 37.875 7.133 1 94.19 209 GLY B O 1
ATOM 8027 N N . PHE B 1 210 ? -22.953 36.625 5.203 1 93.75 210 PHE B N 1
ATOM 8028 C CA . PHE B 1 210 ? -24.359 36.281 5.371 1 93.75 210 PHE B CA 1
ATOM 8029 C C . PHE B 1 210 ? -24.516 34.781 5.629 1 93.75 210 PHE B C 1
ATOM 8031 O O . PHE B 1 210 ? -24.156 33.969 4.789 1 93.75 210 PHE B O 1
ATOM 8038 N N . VAL B 1 211 ? -25.016 34.438 6.766 1 90.62 211 VAL B N 1
ATOM 8039 C CA . VAL B 1 211 ? -25.219 33 7.086 1 90.62 211 VAL B CA 1
ATOM 8040 C C . VAL B 1 211 ? -26.516 32.531 6.453 1 90.62 211 VAL B C 1
ATOM 8042 O O . VAL B 1 211 ? -27.594 32.969 6.836 1 90.62 211 VAL B O 1
ATOM 8045 N N . SER B 1 212 ? -26.281 31.688 5.441 1 87.06 212 SER B N 1
ATOM 8046 C CA . SER B 1 212 ? -27.422 31.141 4.734 1 87.06 212 SER B CA 1
ATOM 8047 C C . SER B 1 212 ? -28.031 29.953 5.492 1 87.06 212 SER B C 1
ATOM 8049 O O . SER B 1 212 ? -27.297 29.172 6.094 1 87.06 212 SER B O 1
ATOM 8051 N N . GLY B 1 213 ? -29.297 30.062 5.602 1 80.31 213 GLY B N 1
ATOM 8052 C CA . GLY B 1 213 ? -30.016 28.875 6.062 1 80.31 213 GLY B CA 1
ATOM 8053 C C . GLY B 1 213 ? -30.359 27.922 4.945 1 80.31 213 GLY B C 1
ATOM 8054 O O . GLY B 1 213 ? -30.047 28.172 3.777 1 80.31 213 GLY B O 1
ATOM 8055 N N . GLY B 1 214 ? -30.438 26.609 5.055 1 84.56 214 GLY B N 1
ATOM 8056 C CA . GLY B 1 214 ? -30.828 25.625 4.059 1 84.56 214 GLY B CA 1
ATOM 8057 C C . GLY B 1 214 ? -29.797 24.531 3.857 1 84.56 214 GLY B C 1
ATOM 8058 O O . GLY B 1 214 ? -28.844 24.422 4.633 1 84.56 214 GLY B O 1
ATOM 8059 N N . TYR B 1 215 ? -30.109 23.891 2.73 1 90.75 215 TYR B N 1
ATOM 8060 C CA . TYR B 1 215 ? -29.219 22.781 2.4 1 90.75 215 TYR B CA 1
ATOM 8061 C C . TYR B 1 215 ? -28 23.266 1.613 1 90.75 215 TYR B C 1
ATOM 8063 O O . TYR B 1 215 ? -28.125 24.141 0.755 1 90.75 215 TYR B O 1
ATOM 8071 N N . TRP B 1 216 ? -26.906 22.906 1.993 1 90.31 216 TRP B N 1
ATOM 8072 C CA . TRP B 1 216 ? -25.688 23.188 1.263 1 90.31 216 TRP B CA 1
ATOM 8073 C C . TRP B 1 216 ? -24.766 21.969 1.227 1 90.31 216 TRP B C 1
ATOM 8075 O O . TRP B 1 216 ? -24.516 21.359 2.262 1 90.31 216 TRP B O 1
ATOM 8085 N N . CYS B 1 217 ? -24.406 21.609 -0.005 1 89.25 217 CYS B N 1
ATOM 8086 C CA . CYS B 1 217 ? -23.469 20.5 -0.163 1 89.25 217 CYS B CA 1
ATOM 8087 C C . CYS B 1 217 ? -22.469 20.781 -1.283 1 89.25 217 CYS B C 1
ATOM 8089 O O . CYS B 1 217 ? -22.875 21.047 -2.418 1 89.25 217 CYS B O 1
ATOM 8091 N N . ASP B 1 218 ? -21.203 20.812 -0.911 1 87.62 218 ASP B N 1
ATOM 8092 C CA . ASP B 1 218 ? -20.141 20.906 -1.909 1 87.62 218 ASP B CA 1
ATOM 8093 C C . ASP B 1 218 ? -19.797 19.516 -2.461 1 87.62 218 ASP B C 1
ATOM 8095 O O . ASP B 1 218 ? -19.234 18.688 -1.749 1 87.62 218 ASP B O 1
ATOM 8099 N N . VAL B 1 219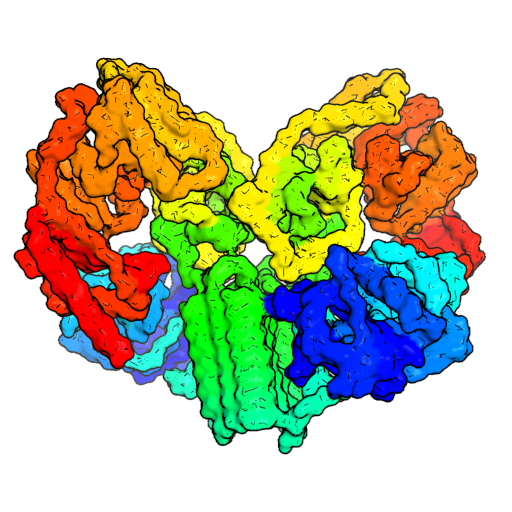 ? -20.188 19.25 -3.711 1 87.81 219 VAL B N 1
ATOM 8100 C CA . VAL B 1 219 ? -19.922 17.953 -4.32 1 87.81 219 VAL B CA 1
ATOM 8101 C C . VAL B 1 219 ? -18.469 17.859 -4.777 1 87.81 219 VAL B C 1
ATOM 8103 O O . VAL B 1 219 ? -18.188 17.781 -5.973 1 87.81 219 VAL B O 1
ATOM 8106 N N . GLY B 1 220 ? -17.641 17.781 -3.842 1 82.25 220 GLY B N 1
ATOM 8107 C CA . GLY B 1 220 ? -16.219 17.859 -4.156 1 82.25 220 GLY B CA 1
ATOM 8108 C C . GLY B 1 220 ? -15.531 16.5 -4.148 1 82.25 220 GLY B C 1
ATOM 8109 O O . GLY B 1 220 ? -14.43 16.359 -4.68 1 82.25 220 GLY B O 1
ATOM 8110 N N . ASN B 1 221 ? -16.172 15.547 -3.57 1 83.88 221 ASN B N 1
ATOM 8111 C CA . ASN B 1 221 ? -15.594 14.203 -3.529 1 83.88 221 ASN B CA 1
ATOM 8112 C C . ASN B 1 221 ? -16.656 13.125 -3.729 1 83.88 221 ASN B C 1
ATOM 8114 O O . ASN B 1 221 ? -17.844 13.43 -3.834 1 83.88 221 ASN B O 1
ATOM 8118 N N . LEU B 1 222 ? -16.203 11.875 -3.861 1 86.12 222 LEU B N 1
ATOM 8119 C CA . LEU B 1 222 ? -17.078 10.781 -4.246 1 86.12 222 LEU B CA 1
ATOM 8120 C C . LEU B 1 222 ? -18.078 10.477 -3.139 1 86.12 222 LEU B C 1
ATOM 8122 O O . LEU B 1 222 ? -19.219 10.102 -3.416 1 86.12 222 LEU B O 1
ATOM 8126 N N . GLU B 1 223 ? -17.703 10.711 -1.982 1 79.31 223 GLU B N 1
ATOM 8127 C CA . GLU B 1 223 ? -18.625 10.484 -0.862 1 79.31 223 GLU B CA 1
ATOM 8128 C C . GLU B 1 223 ? -19.75 11.508 -0.854 1 79.31 223 GLU B C 1
ATOM 8130 O O . GLU B 1 223 ? -20.922 11.156 -0.666 1 79.31 223 GLU B O 1
ATOM 8135 N N . ARG B 1 224 ? -19.328 12.734 -0.989 1 85.75 224 ARG B N 1
ATOM 8136 C CA . ARG B 1 224 ? -20.344 13.789 -1.055 1 85.75 224 ARG B CA 1
ATOM 8137 C C . ARG B 1 224 ? -21.25 13.609 -2.268 1 85.75 224 ARG B C 1
ATOM 8139 O O . ARG B 1 224 ? -22.438 13.922 -2.211 1 85.75 224 ARG B O 1
ATOM 8146 N N . TYR B 1 225 ? -20.672 13.039 -3.318 1 92 225 TYR B N 1
ATOM 8147 C CA . TYR B 1 225 ? -21.453 12.773 -4.523 1 92 225 TYR B CA 1
ATOM 8148 C C . TYR B 1 225 ? -22.562 11.766 -4.246 1 92 225 TYR B C 1
ATOM 8150 O O . TYR B 1 225 ? -23.703 11.953 -4.664 1 92 225 TYR B O 1
ATOM 8158 N N . ARG B 1 226 ? -22.203 10.805 -3.559 1 88.31 226 ARG B N 1
ATOM 8159 C CA . ARG B 1 226 ? -23.188 9.805 -3.201 1 88.31 226 ARG B CA 1
ATOM 8160 C C . ARG B 1 226 ? -24.203 10.359 -2.203 1 88.31 226 ARG B C 1
ATOM 8162 O O . ARG B 1 226 ? -25.391 10.07 -2.289 1 88.31 226 ARG B O 1
ATOM 8169 N N . GLN B 1 227 ? -23.734 11.188 -1.328 1 86.81 227 GLN B N 1
ATOM 8170 C CA . GLN B 1 227 ? -24.594 11.766 -0.305 1 86.81 227 GLN B CA 1
ATOM 8171 C C . GLN B 1 227 ? -25.641 12.68 -0.926 1 86.81 227 GLN B C 1
ATOM 8173 O O . GLN B 1 227 ? -26.797 12.68 -0.511 1 86.81 227 GLN B O 1
ATOM 8178 N N . VAL B 1 228 ? -25.172 13.422 -1.803 1 91.25 228 VAL B N 1
ATOM 8179 C CA . VAL B 1 228 ? -26.094 14.375 -2.418 1 91.25 228 VAL B CA 1
ATOM 8180 C C . VAL B 1 228 ? -27.188 13.617 -3.16 1 91.25 228 VAL B C 1
ATOM 8182 O O . VAL B 1 228 ? -28.344 14.055 -3.191 1 91.25 228 VAL B O 1
ATOM 8185 N N . GLN B 1 229 ? -26.812 12.469 -3.795 1 91.31 229 GLN B N 1
ATOM 8186 C CA . GLN B 1 229 ? -27.828 11.633 -4.434 1 91.31 229 GLN B CA 1
ATOM 8187 C C . GLN B 1 229 ? -28.891 11.195 -3.436 1 91.31 229 GLN B C 1
ATOM 8189 O O . GLN B 1 229 ? -30.094 11.305 -3.709 1 91.31 229 GLN B O 1
ATOM 8194 N N . TRP B 1 230 ? -28.438 10.797 -2.381 1 88.38 230 TRP B N 1
ATOM 8195 C CA . TRP B 1 230 ? -29.328 10.328 -1.322 1 88.38 230 TRP B CA 1
ATOM 8196 C C . TRP B 1 230 ? -30.188 11.469 -0.788 1 88.38 230 TRP B C 1
ATOM 8198 O O . TRP B 1 230 ? -31.391 11.312 -0.585 1 88.38 230 TRP B O 1
ATOM 8208 N N . ASP B 1 231 ? -29.531 12.609 -0.524 1 90.25 231 ASP B N 1
ATOM 8209 C CA . ASP B 1 231 ? -30.25 13.773 0.003 1 90.25 231 ASP B CA 1
ATOM 8210 C C . ASP B 1 231 ? -31.344 14.234 -0.964 1 90.25 231 ASP B C 1
ATOM 8212 O O . ASP B 1 231 ? -32.438 14.625 -0.541 1 90.25 231 ASP B O 1
ATOM 8216 N N . ALA B 1 232 ? -31 14.156 -2.156 1 90.5 232 ALA B N 1
ATOM 8217 C CA . ALA B 1 232 ? -31.953 14.57 -3.178 1 90.5 232 ALA B CA 1
ATOM 8218 C C . ALA B 1 232 ? -33.125 13.594 -3.26 1 90.5 232 ALA B C 1
ATOM 8220 O O . ALA B 1 232 ? -34.281 14.008 -3.377 1 90.5 232 ALA B O 1
ATOM 8221 N N . LEU B 1 233 ? -32.812 12.32 -3.182 1 89.81 233 LEU B N 1
ATOM 8222 C CA . LEU B 1 233 ? -33.844 11.281 -3.264 1 89.81 233 LEU B CA 1
ATOM 8223 C C . LEU B 1 233 ? -34.781 11.328 -2.049 1 89.81 233 LEU B C 1
ATOM 8225 O O . LEU B 1 233 ? -35.969 11.031 -2.158 1 89.81 233 LEU B O 1
ATOM 8229 N N . THR B 1 234 ? -34.219 11.75 -0.927 1 88.31 234 THR B N 1
ATOM 8230 C CA . THR B 1 234 ? -35 11.742 0.315 1 88.31 234 THR B CA 1
ATOM 8231 C C . THR B 1 234 ? -35.688 13.078 0.53 1 88.31 234 THR B C 1
ATOM 8233 O O . THR B 1 234 ? -36.438 13.25 1.495 1 88.31 234 THR B O 1
ATOM 8236 N N . GLY B 1 235 ? -35.375 14.023 -0.204 1 86.31 235 GLY B N 1
ATOM 8237 C CA . GLY B 1 235 ? -36.031 15.312 -0.138 1 86.31 235 GLY B CA 1
ATOM 8238 C C . GLY B 1 235 ? -35.375 16.297 0.79 1 86.31 235 GLY B C 1
ATOM 8239 O O . GLY B 1 235 ? -35.938 17.328 1.145 1 86.31 235 GLY B O 1
ATOM 8240 N N . ARG B 1 236 ? -34.188 15.984 1.211 1 87.25 236 ARG B N 1
ATOM 8241 C CA . ARG B 1 236 ? -33.438 16.938 2.045 1 87.25 236 ARG B CA 1
ATOM 8242 C C . ARG B 1 236 ? -33.094 18.188 1.259 1 87.25 236 ARG B C 1
ATOM 8244 O O . ARG B 1 236 ? -32.938 19.266 1.837 1 87.25 236 ARG B O 1
ATOM 8251 N N . VAL B 1 237 ? -32.938 17.938 0.04 1 88.62 237 VAL B N 1
ATOM 8252 C CA . VAL B 1 237 ? -32.75 19.062 -0.866 1 88.62 237 VAL B CA 1
ATOM 8253 C C . VAL B 1 237 ? -33.781 19.016 -1.982 1 88.62 237 VAL B C 1
ATOM 8255 O O . VAL B 1 237 ? -34.125 17.938 -2.486 1 88.62 237 VAL B O 1
ATOM 8258 N N . ARG B 1 238 ? -34.344 20.141 -2.201 1 82.12 238 ARG B N 1
ATOM 8259 C CA . ARG B 1 238 ? -35.375 20.219 -3.244 1 82.12 238 ARG B CA 1
ATOM 8260 C C . ARG B 1 238 ? -34.719 20.484 -4.605 1 82.12 238 ARG B C 1
ATOM 8262 O O . ARG B 1 238 ? -34.219 21.594 -4.863 1 82.12 238 ARG B O 1
ATOM 8269 N N . LEU B 1 239 ? -34.719 19.391 -5.469 1 85.88 239 LEU B N 1
ATOM 8270 C CA . LEU B 1 239 ? -34.219 19.516 -6.828 1 85.88 239 LEU B CA 1
ATOM 8271 C C . LEU B 1 239 ? -35.312 19.234 -7.855 1 85.88 239 LEU B C 1
ATOM 8273 O O . LEU B 1 239 ? -36.25 18.5 -7.562 1 85.88 239 LEU B O 1
ATOM 8277 N N . ALA B 1 240 ? -35.188 19.844 -8.938 1 74.62 240 ALA B N 1
ATOM 8278 C CA . ALA B 1 240 ? -36.125 19.578 -10.016 1 74.62 240 ALA B CA 1
ATOM 8279 C C . ALA B 1 240 ? -35.875 18.203 -10.633 1 74.62 240 ALA B C 1
ATOM 8281 O O . ALA B 1 240 ? -34.719 17.781 -10.789 1 74.62 240 ALA B O 1
ATOM 8282 N N . SER B 1 241 ? -36.906 17.312 -10.711 1 73.5 241 SER B N 1
ATOM 8283 C CA . SER B 1 241 ? -36.75 15.992 -11.305 1 73.5 241 SER B CA 1
ATOM 8284 C C . SER B 1 241 ? -37.375 15.938 -12.695 1 73.5 241 SER B C 1
ATOM 8286 O O . SER B 1 241 ? -38.375 16.594 -12.953 1 73.5 241 SER B O 1
ATOM 8288 N N . ALA B 1 242 ? -36.594 15.312 -13.586 1 74.94 242 ALA B N 1
ATOM 8289 C CA . ALA B 1 242 ? -37.062 15.148 -14.961 1 74.94 242 ALA B CA 1
ATOM 8290 C C . ALA B 1 242 ? -37.938 13.898 -15.094 1 74.94 242 ALA B C 1
ATOM 8292 O O . ALA B 1 242 ? -38.5 13.641 -16.156 1 74.94 242 ALA B O 1
ATOM 8293 N N . TYR B 1 243 ? -38.125 13.227 -14.062 1 85.88 243 TYR B N 1
ATOM 8294 C CA . TYR B 1 243 ? -38.812 11.945 -14.141 1 85.88 243 TYR B CA 1
ATOM 8295 C C . TYR B 1 243 ? -40.156 12.008 -13.43 1 85.88 243 TYR B C 1
ATOM 8297 O O . TYR B 1 243 ? -40.375 12.867 -12.578 1 85.88 243 TYR B O 1
ATOM 8305 N N . ARG B 1 244 ? -41.031 11.188 -13.859 1 87.62 244 ARG B N 1
ATOM 8306 C CA . ARG B 1 244 ? -42.375 11.148 -13.281 1 87.62 244 ARG B CA 1
ATOM 8307 C C . ARG B 1 244 ? -42.406 10.297 -12.023 1 87.62 244 ARG B C 1
ATOM 8309 O O . ARG B 1 244 ? -41.844 9.203 -11.992 1 87.62 244 ARG B O 1
ATOM 8316 N N . GLN B 1 245 ? -42.844 10.875 -11.039 1 89.62 245 GLN B N 1
ATOM 8317 C CA . GLN B 1 245 ? -43 10.102 -9.812 1 89.62 245 GLN B CA 1
ATOM 8318 C C . GLN B 1 245 ? -44.219 9.172 -9.898 1 89.62 245 GLN B C 1
ATOM 8320 O O . GLN B 1 245 ? -45.344 9.641 -9.945 1 89.62 245 GLN B O 1
ATOM 8325 N N . VAL B 1 246 ? -44.031 7.914 -9.953 1 88.25 246 VAL B N 1
ATOM 8326 C CA . VAL B 1 246 ? -45.125 6.938 -10.102 1 88.25 246 VAL B CA 1
ATOM 8327 C C . VAL B 1 246 ? -45.656 6.547 -8.719 1 88.25 246 VAL B C 1
ATOM 8329 O O . VAL B 1 246 ? -46.781 6.035 -8.602 1 88.25 246 VAL B O 1
ATOM 8332 N N . GLN B 1 247 ? -44.75 6.488 -7.777 1 87.81 247 GLN B N 1
ATOM 8333 C CA . GLN B 1 247 ? -45.031 6.27 -6.363 1 87.81 247 GLN B CA 1
ATOM 8334 C C . GLN B 1 247 ? -44.156 7.145 -5.48 1 87.81 247 GLN B C 1
ATOM 8336 O O . GLN B 1 247 ? -43.156 7.691 -5.949 1 87.81 247 GLN B O 1
ATOM 8341 N N . THR B 1 248 ? -44.719 7.312 -4.34 1 85.94 248 THR B N 1
ATOM 8342 C CA . THR B 1 248 ? -43.906 8.125 -3.434 1 85.94 248 THR B CA 1
ATOM 8343 C C . THR B 1 248 ? -42.469 7.582 -3.33 1 85.94 248 THR B C 1
ATOM 8345 O O . THR B 1 248 ? -42.281 6.445 -2.893 1 85.94 248 THR B O 1
ATOM 8348 N N . GLY B 1 249 ? -41.688 8.336 -3.869 1 89.69 249 GLY B N 1
ATOM 8349 C CA . GLY B 1 249 ? -40.281 7.973 -3.76 1 89.69 249 GLY B CA 1
ATOM 8350 C C . GLY B 1 249 ? -39.781 7.168 -4.941 1 89.69 249 GLY B C 1
ATOM 8351 O O . GLY B 1 249 ? -38.625 6.703 -4.945 1 89.69 249 GLY B O 1
ATOM 8352 N N . VAL B 1 250 ? -40.656 6.914 -5.875 1 92.25 250 VAL B N 1
ATOM 8353 C CA . VAL B 1 250 ? -40.219 6.148 -7.043 1 92.25 250 VAL B CA 1
ATOM 8354 C C . VAL B 1 250 ? -40.406 6.984 -8.305 1 92.25 250 VAL B C 1
ATOM 8356 O O . VAL B 1 250 ? -41.531 7.391 -8.625 1 92.25 250 VAL B O 1
ATOM 8359 N N . TRP B 1 251 ? -39.375 7.281 -8.938 1 93.88 251 TRP B N 1
ATOM 8360 C CA . TRP B 1 251 ? -39.375 8.023 -10.195 1 93.88 251 TRP B CA 1
ATOM 8361 C C . TRP B 1 251 ? -39.031 7.109 -11.367 1 93.88 251 TRP B C 1
ATOM 8363 O O . TRP B 1 251 ? -38.125 6.301 -11.289 1 93.88 251 TRP B O 1
ATOM 8373 N N . LEU B 1 252 ? -39.875 7.121 -12.375 1 93.19 252 LEU B N 1
ATOM 8374 C CA . LEU B 1 252 ? -39.688 6.27 -13.547 1 93.19 252 LEU B CA 1
ATOM 8375 C C . LEU B 1 252 ? -39.625 7.105 -14.82 1 93.19 252 LEU B C 1
ATOM 8377 O O . LEU B 1 252 ? -40.406 8.047 -14.992 1 93.19 252 LEU B O 1
ATOM 8381 N N . GLY B 1 253 ? -38.656 6.777 -15.625 1 92.25 253 GLY B N 1
ATOM 8382 C CA . GLY B 1 253 ? -38.531 7.441 -16.922 1 92.25 253 GLY B CA 1
ATOM 8383 C C . GLY B 1 253 ? -39.469 6.898 -17.953 1 92.25 253 GLY B C 1
ATOM 8384 O O . GLY B 1 253 ? -40.375 6.109 -17.641 1 92.25 253 GLY B O 1
ATOM 8385 N N . GLU B 1 254 ? -39.25 7.309 -19.156 1 89.06 254 GLU B N 1
ATOM 8386 C CA . GLU B 1 254 ? -40.062 6.883 -20.297 1 89.06 254 GLU B CA 1
ATOM 8387 C C . GLU B 1 254 ? -39.531 5.578 -20.891 1 89.06 254 GLU B C 1
ATOM 8389 O O . GLU B 1 254 ? -38.344 5.324 -20.859 1 89.06 254 GLU B O 1
ATOM 8394 N N . GLN B 1 255 ? -40.375 4.691 -21.391 1 87.06 255 GLN B N 1
ATOM 8395 C CA . GLN B 1 255 ? -40.031 3.477 -22.141 1 87.06 255 GLN B CA 1
ATOM 8396 C C . GLN B 1 255 ? -39.219 2.52 -21.266 1 87.06 255 GLN B C 1
ATOM 8398 O O . GLN B 1 255 ? -38.156 2.041 -21.703 1 87.06 255 GLN B O 1
ATOM 8403 N N . VAL B 1 256 ? -39.625 2.5 -20.047 1 90.81 256 VAL B N 1
ATOM 8404 C CA . VAL B 1 256 ? -38.969 1.559 -19.141 1 90.81 256 VAL B CA 1
ATOM 8405 C C . VAL B 1 256 ? -39.688 0.209 -19.203 1 90.81 256 VAL B C 1
ATOM 8407 O O . VAL B 1 256 ? -40.906 0.147 -19.141 1 90.81 256 VAL B O 1
ATOM 8410 N N . ARG B 1 257 ? -39 -0.847 -19.578 1 88.94 257 ARG B N 1
ATOM 8411 C CA . ARG B 1 257 ? -39.5 -2.211 -19.531 1 88.94 257 ARG B CA 1
ATOM 8412 C C . ARG B 1 257 ? -39.188 -2.883 -18.203 1 88.94 257 ARG B C 1
ATOM 8414 O O . ARG B 1 257 ? -38.031 -3.266 -17.969 1 88.94 257 ARG B O 1
ATOM 8421 N N . LEU B 1 258 ? -40.125 -3.055 -17.375 1 91.56 258 LEU B N 1
ATOM 8422 C CA . LEU B 1 258 ? -39.969 -3.621 -16.047 1 91.56 258 LEU B CA 1
ATOM 8423 C C . LEU B 1 258 ? -40.688 -4.969 -15.938 1 91.56 258 LEU B C 1
ATOM 8425 O O . LEU B 1 258 ? -41.875 -5.066 -16.188 1 91.56 258 LEU B O 1
ATOM 8429 N N . ASP B 1 259 ? -39.844 -5.941 -15.695 1 89.94 259 ASP B N 1
ATOM 8430 C CA . ASP B 1 259 ? -40.5 -7.227 -15.422 1 89.94 259 ASP B CA 1
ATOM 8431 C C . ASP B 1 259 ? -41.375 -7.137 -14.188 1 89.94 259 ASP B C 1
ATOM 8433 O O . ASP B 1 259 ? -41.062 -6.461 -13.211 1 89.94 259 ASP B O 1
ATOM 8437 N N . PRO B 1 260 ? -42.438 -7.762 -14.18 1 88.19 260 PRO B N 1
ATOM 8438 C CA . PRO B 1 260 ? -43.406 -7.68 -13.07 1 88.19 260 PRO B CA 1
ATOM 8439 C C . PRO B 1 260 ? -42.844 -8.234 -11.766 1 88.19 260 PRO B C 1
ATOM 8441 O O . PRO B 1 260 ? -43.312 -7.891 -10.688 1 88.19 260 PRO B O 1
ATOM 8444 N N . SER B 1 261 ? -41.844 -8.984 -11.852 1 90.25 261 SER B N 1
ATOM 8445 C CA . SER B 1 261 ? -41.312 -9.602 -10.641 1 90.25 261 SER B CA 1
ATOM 8446 C C . SER B 1 261 ? -40.312 -8.68 -9.945 1 90.25 261 SER B C 1
ATOM 8448 O O . SER B 1 261 ? -39.812 -9 -8.859 1 90.25 261 SER B O 1
ATOM 8450 N N . VAL B 1 262 ? -40.156 -7.531 -10.453 1 91.12 262 VAL B N 1
ATOM 8451 C CA . VAL B 1 262 ? -39.188 -6.594 -9.898 1 91.12 262 VAL B CA 1
ATOM 8452 C C . VAL B 1 262 ? -39.688 -6.055 -8.562 1 91.12 262 VAL B C 1
ATOM 8454 O O . VAL B 1 262 ? -40.875 -5.758 -8.414 1 91.12 262 VAL B O 1
ATOM 8457 N N . VAL B 1 263 ? -38.844 -6.109 -7.602 1 91.12 263 VAL B N 1
ATOM 8458 C CA . VAL B 1 263 ? -39.156 -5.547 -6.297 1 91.12 263 VAL B CA 1
ATOM 8459 C C . VAL B 1 263 ? -38.281 -4.336 -6.02 1 91.12 263 VAL B C 1
ATOM 8461 O O . VAL B 1 263 ? -37.062 -4.371 -6.27 1 91.12 263 VAL B O 1
ATOM 8464 N N . TRP B 1 264 ? -38.875 -3.244 -5.691 1 89.56 264 TRP B N 1
ATOM 8465 C CA . TRP B 1 264 ? -38.062 -2.068 -5.359 1 89.56 264 TRP B CA 1
ATOM 8466 C C . TRP B 1 264 ? -38.469 -1.505 -4 1 89.56 264 TRP B C 1
ATOM 8468 O O . TRP B 1 264 ? -39.594 -1.681 -3.557 1 89.56 264 TRP B O 1
ATOM 8478 N N . GLU B 1 265 ? -37.531 -0.973 -3.367 1 90.44 265 GLU B N 1
ATOM 8479 C CA . GLU B 1 265 ? -37.688 -0.235 -2.117 1 90.44 265 GLU B CA 1
ATOM 8480 C C . GLU B 1 265 ? -37.438 1.252 -2.314 1 90.44 265 GLU B C 1
ATOM 8482 O O . GLU B 1 265 ? -36.281 1.652 -2.529 1 90.44 265 GLU B O 1
ATOM 8487 N N . PRO B 1 266 ? -38.406 2.062 -2.104 1 90.06 266 PRO B N 1
ATOM 8488 C CA . PRO B 1 266 ? -38.188 3.496 -2.305 1 90.06 266 PRO B CA 1
ATOM 8489 C C . PRO B 1 266 ? -37.25 4.102 -1.267 1 90.06 266 PRO B C 1
ATOM 8491 O O . PRO B 1 266 ? -37.188 3.627 -0.129 1 90.06 266 PRO B O 1
ATOM 8494 N N . PRO B 1 267 ? -36.5 5.18 -1.624 1 92.88 267 PRO B N 1
ATOM 8495 C CA . PRO B 1 267 ? -36.625 5.887 -2.902 1 92.88 267 PRO B CA 1
ATOM 8496 C C . PRO B 1 267 ? -35.75 5.27 -3.994 1 92.88 267 PRO B C 1
ATOM 8498 O O . PRO B 1 267 ? -34.625 4.797 -3.717 1 92.88 267 PRO B O 1
ATOM 8501 N N . VAL B 1 268 ? -36.281 5.219 -5.23 1 94.38 268 VAL B N 1
ATOM 8502 C CA . VAL B 1 268 ? -35.594 4.66 -6.383 1 94.38 268 VAL B CA 1
ATOM 8503 C C . VAL B 1 268 ? -35.875 5.508 -7.621 1 94.38 268 VAL B C 1
ATOM 8505 O O . VAL B 1 268 ? -36.969 6.039 -7.777 1 94.38 268 VAL B O 1
ATOM 8508 N N . LEU B 1 269 ? -34.844 5.734 -8.383 1 95.06 269 LEU B N 1
ATOM 8509 C CA . LEU B 1 269 ? -35 6.445 -9.648 1 95.06 269 LEU B CA 1
ATOM 8510 C C . LEU B 1 269 ? -34.531 5.582 -10.812 1 95.06 269 LEU B C 1
ATOM 8512 O O . LEU B 1 269 ? -33.438 5.031 -10.781 1 95.06 269 LEU B O 1
ATOM 8516 N N . ILE B 1 270 ? -35.406 5.332 -11.766 1 94.94 270 ILE B N 1
ATOM 8517 C CA . ILE B 1 270 ? -35.094 4.586 -12.977 1 94.94 270 ILE B CA 1
ATOM 8518 C C . ILE B 1 270 ? -35.219 5.5 -14.188 1 94.94 270 ILE B C 1
ATOM 8520 O O . ILE B 1 270 ? -36.281 6.07 -14.438 1 94.94 270 ILE B O 1
ATOM 8524 N N . GLY B 1 271 ? -34.156 5.602 -14.922 1 93.62 271 GLY B N 1
ATOM 8525 C CA . GLY B 1 271 ? -34.094 6.508 -16.062 1 93.62 271 GLY B CA 1
ATOM 8526 C C . GLY B 1 271 ? -34.938 6.031 -17.25 1 93.62 271 GLY B C 1
ATOM 8527 O O . GLY B 1 271 ? -35.75 5.133 -17.109 1 93.62 271 GLY B O 1
ATOM 8528 N N . HIS B 1 272 ? -34.719 6.691 -18.375 1 89.38 272 HIS B N 1
ATOM 8529 C CA . HIS B 1 272 ? -35.469 6.402 -19.609 1 89.38 272 HIS B CA 1
ATOM 8530 C C . HIS B 1 272 ? -34.906 5.176 -20.312 1 89.38 272 HIS B C 1
ATOM 8532 O O . HIS B 1 272 ? -33.688 4.895 -20.203 1 89.38 272 HIS B O 1
ATOM 8538 N N . HIS B 1 273 ? -35.688 4.402 -21.016 1 86.5 273 HIS B N 1
ATOM 8539 C CA . HIS B 1 273 ? -35.281 3.338 -21.922 1 86.5 273 HIS B CA 1
ATOM 8540 C C . HIS B 1 273 ? -34.5 2.248 -21.188 1 86.5 273 HIS B C 1
ATOM 8542 O O . HIS B 1 273 ? -33.469 1.79 -21.672 1 86.5 273 HIS B O 1
ATOM 8548 N N . CYS B 1 274 ? -34.906 2.051 -19.953 1 91.69 274 CYS B N 1
ATOM 8549 C CA . CYS B 1 274 ? -34.25 1.025 -19.172 1 91.69 274 CYS B CA 1
ATOM 8550 C C . CYS B 1 274 ? -34.969 -0.31 -19.266 1 91.69 274 CYS B C 1
ATOM 8552 O O . CYS B 1 274 ? -36.156 -0.351 -19.609 1 91.69 274 CYS B O 1
ATOM 8554 N N . ARG B 1 275 ? -34.219 -1.346 -19.219 1 89.62 275 ARG B N 1
ATOM 8555 C CA . ARG B 1 275 ? -34.75 -2.703 -19.156 1 89.62 275 ARG B CA 1
ATOM 8556 C C . ARG B 1 275 ? -34.344 -3.393 -17.859 1 89.62 275 ARG B C 1
ATOM 8558 O O . ARG B 1 275 ? -33.156 -3.643 -17.625 1 89.62 275 ARG B O 1
ATOM 8565 N N . ILE B 1 276 ? -35.281 -3.76 -17.016 1 94.62 276 ILE B N 1
ATOM 8566 C CA . ILE B 1 276 ? -35.031 -4.414 -15.734 1 94.62 276 ILE B CA 1
ATOM 8567 C C . ILE B 1 276 ? -35.562 -5.84 -15.773 1 94.62 276 ILE B C 1
ATOM 8569 O O . ILE B 1 276 ? -36.781 -6.047 -15.898 1 94.62 276 ILE B O 1
ATOM 8573 N N . GLY B 1 277 ? -34.625 -6.719 -15.672 1 91.12 277 GLY B N 1
ATOM 8574 C CA . GLY B 1 277 ? -34.938 -8.125 -15.859 1 91.12 277 GLY B CA 1
ATOM 8575 C C . GLY B 1 277 ? -35.75 -8.711 -14.695 1 91.12 277 GLY B C 1
ATOM 8576 O O . GLY B 1 277 ? -36.094 -8 -13.758 1 91.12 277 GLY B O 1
ATOM 8577 N N . ALA B 1 278 ? -36 -9.992 -14.82 1 89.62 278 ALA B N 1
ATOM 8578 C CA . ALA B 1 278 ? -36.844 -10.703 -13.867 1 89.62 278 ALA B CA 1
ATOM 8579 C C . ALA B 1 278 ? -36.156 -10.891 -12.531 1 89.62 278 ALA B C 1
ATOM 8581 O O . ALA B 1 278 ? -34.938 -11.18 -12.492 1 89.62 278 ALA B O 1
ATOM 8582 N N . GLY B 1 279 ? -36.906 -10.664 -11.492 1 90.5 279 GLY B N 1
ATOM 8583 C CA . GLY B 1 279 ? -36.406 -10.969 -10.164 1 90.5 279 GLY B CA 1
ATOM 8584 C C . GLY B 1 279 ? -35.406 -9.945 -9.664 1 90.5 279 GLY B C 1
ATOM 8585 O O . GLY B 1 279 ? -34.688 -10.188 -8.68 1 90.5 279 GLY B O 1
ATOM 8586 N N . VAL B 1 280 ? -35.281 -8.867 -10.273 1 93.12 280 VAL B N 1
ATOM 8587 C CA . VAL B 1 280 ? -34.344 -7.82 -9.875 1 93.12 280 VAL B CA 1
ATOM 8588 C C . VAL B 1 280 ? -34.844 -7.117 -8.617 1 93.12 280 VAL B C 1
ATOM 8590 O O . VAL B 1 280 ? -36.031 -6.891 -8.469 1 93.12 280 VAL B O 1
ATOM 8593 N N . ARG B 1 281 ? -34 -6.883 -7.781 1 92.5 281 ARG B N 1
ATOM 8594 C CA . ARG B 1 281 ? -34.281 -6.133 -6.566 1 92.5 281 ARG B CA 1
ATOM 8595 C C . ARG B 1 281 ? -33.594 -4.781 -6.566 1 92.5 281 ARG B C 1
ATOM 8597 O O . ARG B 1 281 ? -32.375 -4.707 -6.723 1 92.5 281 ARG B O 1
ATOM 8604 N N . LEU B 1 282 ? -34.312 -3.758 -6.406 1 94.62 282 LEU B N 1
ATOM 8605 C CA . LEU B 1 282 ? -33.781 -2.398 -6.348 1 94.62 282 LEU B CA 1
ATOM 8606 C C . LEU B 1 282 ? -33.938 -1.817 -4.945 1 94.62 282 LEU B C 1
ATOM 8608 O O . LEU B 1 282 ? -35.031 -1.505 -4.516 1 94.62 282 LEU B O 1
ATOM 8612 N N . GLY B 1 283 ? -32.812 -1.691 -4.363 1 90.88 283 GLY B N 1
ATOM 8613 C CA . GLY B 1 283 ? -32.844 -1.144 -3.016 1 90.88 283 GLY B CA 1
ATOM 8614 C C . GLY B 1 283 ? -33.031 0.363 -2.988 1 90.88 283 GLY B C 1
ATOM 8615 O O . GLY B 1 283 ? -32.875 1.028 -4.016 1 90.88 283 GLY B O 1
ATOM 8616 N N . ALA B 1 284 ? -33.312 0.848 -1.752 1 89.31 284 ALA B N 1
ATOM 8617 C CA . ALA B 1 284 ? -33.469 2.285 -1.567 1 89.31 284 ALA B CA 1
ATOM 8618 C C . ALA B 1 284 ? -32.188 3.039 -1.879 1 89.31 284 ALA B C 1
ATOM 8620 O O . ALA B 1 284 ? -31.094 2.627 -1.46 1 89.31 284 ALA B O 1
ATOM 8621 N N . GLY B 1 285 ? -32.406 4.105 -2.617 1 91.81 285 GLY B N 1
ATOM 8622 C CA . GLY B 1 285 ? -31.234 4.918 -2.949 1 91.81 285 GLY B CA 1
ATOM 8623 C C . GLY B 1 285 ? -30.656 4.598 -4.312 1 91.81 285 GLY B C 1
ATOM 8624 O O . GLY B 1 285 ? -29.719 5.258 -4.762 1 91.81 285 GLY B O 1
ATOM 8625 N N . THR B 1 286 ? -31.25 3.631 -5.004 1 93.94 286 THR B N 1
ATOM 8626 C CA . THR B 1 286 ? -30.766 3.217 -6.316 1 93.94 286 THR B CA 1
ATOM 8627 C C . THR B 1 286 ? -31.125 4.258 -7.375 1 93.94 286 THR B C 1
ATOM 8629 O O . THR B 1 286 ? -32.281 4.707 -7.457 1 93.94 286 THR B O 1
ATOM 8632 N N . VAL B 1 287 ? -30.109 4.664 -8.008 1 95.06 287 VAL B N 1
ATOM 8633 C CA . VAL B 1 287 ? -30.281 5.59 -9.125 1 95.06 287 VAL B CA 1
ATOM 8634 C C . VAL B 1 287 ? -29.781 4.945 -10.414 1 95.06 287 VAL B C 1
ATOM 8636 O O . VAL B 1 287 ? -28.609 4.598 -10.539 1 95.06 287 VAL B O 1
ATOM 8639 N N . ILE B 1 288 ? -30.672 4.73 -11.32 1 95.38 288 ILE B N 1
ATOM 8640 C CA . ILE B 1 288 ? -30.344 4.117 -12.602 1 95.38 288 ILE B CA 1
ATOM 8641 C C . ILE B 1 288 ? -30.484 5.148 -13.719 1 95.38 288 ILE B C 1
ATOM 8643 O O . ILE B 1 288 ? -31.547 5.758 -13.883 1 95.38 288 ILE B O 1
ATOM 8647 N N . GLY B 1 289 ? -29.438 5.336 -14.453 1 93.81 289 GLY B N 1
ATOM 8648 C CA . GLY B 1 289 ? -29.453 6.277 -15.562 1 93.81 289 GLY B CA 1
ATOM 8649 C C . GLY B 1 289 ? -30.297 5.82 -16.734 1 93.81 289 GLY B C 1
ATOM 8650 O O . GLY B 1 289 ? -31.141 4.938 -16.578 1 93.81 289 GLY B O 1
ATOM 8651 N N . ASP B 1 290 ? -30.125 6.473 -17.891 1 89.44 290 ASP B N 1
ATOM 8652 C CA . ASP B 1 290 ? -30.875 6.145 -19.094 1 89.44 290 ASP B CA 1
ATOM 8653 C C . ASP B 1 290 ? -30.219 4.992 -19.859 1 89.44 290 ASP B C 1
ATOM 8655 O O . ASP B 1 290 ? -29 4.805 -19.766 1 89.44 290 ASP B O 1
ATOM 8659 N N . HIS B 1 291 ? -31 4.18 -20.516 1 87.06 291 HIS B N 1
ATOM 8660 C CA . HIS B 1 291 ? -30.531 3.117 -21.406 1 87.06 291 HIS B CA 1
ATOM 8661 C C . HIS B 1 291 ? -29.75 2.066 -20.625 1 87.06 291 HIS B C 1
ATOM 8663 O O . HIS B 1 291 ? -28.656 1.654 -21.047 1 87.06 291 HIS B O 1
ATOM 8669 N N . VAL B 1 292 ? -30.141 1.831 -19.438 1 93 292 VAL B N 1
ATOM 8670 C CA . VAL B 1 292 ? -29.469 0.842 -18.609 1 93 292 VAL B CA 1
ATOM 8671 C C . VAL B 1 292 ? -30.234 -0.484 -18.672 1 93 292 VAL B C 1
ATOM 8673 O O . VAL B 1 292 ? -31.469 -0.501 -18.719 1 93 292 VAL B O 1
ATOM 8676 N N . THR B 1 293 ? -29.484 -1.522 -18.844 1 91.62 293 THR B N 1
ATOM 8677 C CA . THR B 1 293 ? -30.047 -2.869 -18.812 1 91.62 293 THR B CA 1
ATOM 8678 C C . THR B 1 293 ? -29.578 -3.617 -17.562 1 91.62 293 THR B C 1
ATOM 8680 O O . THR B 1 293 ? -28.375 -3.695 -17.297 1 91.62 293 THR B O 1
ATOM 8683 N N . VAL B 1 294 ? -30.484 -4.172 -16.75 1 94.88 294 VAL B N 1
ATOM 8684 C CA . VAL B 1 294 ? -30.172 -4.961 -15.57 1 94.88 294 VAL B CA 1
ATOM 8685 C C . VAL B 1 294 ? -30.656 -6.395 -15.758 1 94.88 294 VAL B C 1
ATOM 8687 O O . VAL B 1 294 ? -31.844 -6.633 -15.961 1 94.88 294 VAL B O 1
ATOM 8690 N N . GLY B 1 295 ? -29.703 -7.238 -15.734 1 91.06 295 GLY B N 1
ATOM 8691 C CA . GLY B 1 295 ? -30.016 -8.641 -15.945 1 91.06 295 GLY B CA 1
ATOM 8692 C C . GLY B 1 295 ? -30.844 -9.242 -14.828 1 91.06 295 GLY B C 1
ATOM 8693 O O . GLY B 1 295 ? -31.016 -8.633 -13.773 1 91.06 295 GLY B O 1
ATOM 8694 N N . ALA B 1 296 ? -31.328 -10.453 -15.109 1 88.75 296 ALA B N 1
ATOM 8695 C CA . ALA B 1 296 ? -32.25 -11.125 -14.195 1 88.75 296 ALA B CA 1
ATOM 8696 C C . ALA B 1 296 ? -31.562 -11.445 -12.867 1 88.75 296 ALA B C 1
ATOM 8698 O O . ALA B 1 296 ? -30.359 -11.719 -12.828 1 88.75 296 ALA B O 1
ATOM 8699 N N . GLN B 1 297 ? -32.312 -11.305 -11.82 1 87.88 297 GLN B N 1
ATOM 8700 C CA . GLN B 1 297 ? -31.938 -11.703 -10.469 1 87.88 297 GLN B CA 1
ATOM 8701 C C . GLN B 1 297 ? -30.781 -10.844 -9.945 1 87.88 297 GLN B C 1
ATOM 8703 O O . GLN B 1 297 ? -30.047 -11.258 -9.055 1 87.88 297 GLN B O 1
ATOM 8708 N N . ALA B 1 298 ? -30.547 -9.719 -10.523 1 92.12 298 ALA B N 1
ATOM 8709 C CA . ALA B 1 298 ? -29.547 -8.773 -10 1 92.12 298 ALA B CA 1
ATOM 8710 C C . ALA B 1 298 ? -30.062 -8.102 -8.727 1 92.12 298 ALA B C 1
ATOM 8712 O O . ALA B 1 298 ? -31.266 -7.953 -8.539 1 92.12 298 ALA B O 1
ATOM 8713 N N . ASP B 1 299 ? -29.172 -7.832 -7.898 1 91.06 299 ASP B N 1
ATOM 8714 C CA . ASP B 1 299 ? -29.484 -7.133 -6.652 1 91.06 299 ASP B CA 1
ATOM 8715 C C . ASP B 1 299 ? -28.75 -5.797 -6.578 1 91.06 299 ASP B C 1
ATOM 8717 O O . ASP B 1 299 ? -27.531 -5.758 -6.414 1 91.06 299 ASP B O 1
ATOM 8721 N N . LEU B 1 300 ? -29.484 -4.715 -6.695 1 94.25 300 LEU B N 1
ATOM 8722 C CA . LEU B 1 300 ? -28.922 -3.371 -6.68 1 94.25 300 LEU B CA 1
ATOM 8723 C C . LEU B 1 300 ? -29.281 -2.645 -5.387 1 94.25 300 LEU B C 1
ATOM 8725 O O . LEU B 1 300 ? -30.438 -2.266 -5.191 1 94.25 300 LEU B O 1
ATOM 8729 N N . LYS B 1 301 ? -28.328 -2.479 -4.656 1 89.81 301 LYS B N 1
ATOM 8730 C CA . LYS B 1 301 ? -28.562 -1.783 -3.393 1 89.81 301 LYS B CA 1
ATOM 8731 C C . LYS B 1 301 ? -27.891 -0.411 -3.391 1 89.81 301 LYS B C 1
ATOM 8733 O O . LYS B 1 301 ? -26.75 -0.27 -2.938 1 89.81 301 LYS B O 1
ATOM 8738 N N . ARG B 1 302 ? -28.531 0.584 -3.719 1 89.94 302 ARG B N 1
ATOM 8739 C CA . ARG B 1 302 ? -28.156 1.994 -3.686 1 89.94 302 ARG B CA 1
ATOM 8740 C C . ARG B 1 302 ? -27 2.279 -4.645 1 89.94 302 ARG B C 1
ATOM 8742 O O . ARG B 1 302 ? -26.031 2.934 -4.273 1 89.94 302 ARG B O 1
ATOM 8749 N N . PRO B 1 303 ? -26.891 1.579 -5.734 1 93.12 303 PRO B N 1
ATOM 8750 C CA . PRO B 1 303 ? -25.891 1.991 -6.719 1 93.12 303 PRO B CA 1
ATOM 8751 C C . PRO B 1 303 ? -26.328 3.205 -7.535 1 93.12 303 PRO B C 1
ATOM 8753 O O . PRO B 1 303 ? -27.516 3.514 -7.598 1 93.12 303 PRO B O 1
ATOM 8756 N N . VAL B 1 304 ? -25.359 3.887 -7.934 1 95.19 304 VAL B N 1
ATOM 8757 C CA . VAL B 1 304 ? -25.594 4.93 -8.93 1 95.19 304 VAL B CA 1
ATOM 8758 C C . VAL B 1 304 ? -25.031 4.492 -10.281 1 95.19 304 VAL B C 1
ATOM 8760 O O . VAL B 1 304 ? -23.812 4.418 -10.461 1 95.19 304 VAL B O 1
ATOM 8763 N N . LEU B 1 305 ? -25.938 4.148 -11.148 1 95.69 305 LEU B N 1
ATOM 8764 C CA . LEU B 1 305 ? -25.547 3.688 -12.477 1 95.69 305 LEU B CA 1
ATOM 8765 C C . LEU B 1 305 ? -25.734 4.789 -13.508 1 95.69 305 LEU B C 1
ATOM 8767 O O . LEU B 1 305 ? -26.844 5.309 -13.672 1 95.69 305 LEU B O 1
ATOM 8771 N N . PHE B 1 306 ? -24.641 5.113 -14.172 1 94.75 306 PHE B N 1
ATOM 8772 C CA . PHE B 1 306 ? -24.719 6.117 -15.227 1 94.75 306 PHE B CA 1
ATOM 8773 C C . PHE B 1 306 ? -25.391 5.547 -16.469 1 94.75 306 PHE B C 1
ATOM 8775 O O . PHE B 1 306 ? -25.859 4.402 -16.469 1 94.75 306 PHE B O 1
ATOM 8782 N N . ASN B 1 307 ? -25.531 6.367 -17.484 1 90.75 307 ASN B N 1
ATOM 8783 C CA . ASN B 1 307 ? -26.234 5.992 -18.703 1 90.75 307 ASN B CA 1
ATOM 8784 C C . ASN B 1 307 ? -25.547 4.84 -19.438 1 90.75 307 ASN B C 1
ATOM 8786 O O . ASN B 1 307 ? -24.312 4.781 -19.484 1 90.75 307 ASN B O 1
ATOM 8790 N N . GLY B 1 308 ? -26.297 3.969 -19.875 1 87 308 GLY B N 1
ATOM 8791 C CA . GLY B 1 308 ? -25.797 2.957 -20.781 1 87 308 GLY B CA 1
ATOM 8792 C C . GLY B 1 308 ? -25.109 1.805 -20.078 1 87 308 GLY B C 1
ATOM 8793 O O . GLY B 1 308 ? -24.391 1.022 -20.719 1 87 308 GLY B O 1
ATOM 8794 N N . VAL B 1 309 ? -25.172 1.69 -18.828 1 92.25 309 VAL B N 1
ATOM 8795 C CA . VAL B 1 309 ? -24.547 0.608 -18.078 1 92.25 309 VAL B CA 1
ATOM 8796 C C . VAL B 1 309 ? -25.328 -0.686 -18.297 1 92.25 309 VAL B C 1
ATOM 8798 O O . VAL B 1 309 ? -26.562 -0.664 -18.406 1 92.25 309 VAL B O 1
ATOM 8801 N N . MET B 1 310 ? -24.609 -1.711 -18.469 1 90.62 310 MET B N 1
ATOM 8802 C CA . MET B 1 310 ? -25.219 -3.037 -18.547 1 90.62 310 MET B CA 1
ATOM 8803 C C . MET B 1 310 ? -24.812 -3.885 -17.344 1 90.62 310 MET B C 1
ATOM 8805 O O . MET B 1 310 ? -23.625 -4.148 -17.125 1 90.62 310 MET B O 1
ATOM 8809 N N . VAL B 1 311 ? -25.75 -4.359 -16.578 1 94.69 311 VAL B N 1
ATOM 8810 C CA . VAL B 1 311 ? -25.5 -5.199 -15.406 1 94.69 311 VAL B CA 1
ATOM 8811 C C . VAL B 1 311 ? -25.922 -6.641 -15.719 1 94.69 311 VAL B C 1
ATOM 8813 O O . VAL B 1 311 ? -27.062 -6.898 -16.094 1 94.69 311 VAL B O 1
ATOM 8816 N N . GLY B 1 312 ? -25 -7.484 -15.578 1 90.31 312 GLY B N 1
ATOM 8817 C CA . GLY B 1 312 ? -25.25 -8.883 -15.883 1 90.31 312 GLY B CA 1
ATOM 8818 C C . GLY B 1 312 ? -26.156 -9.562 -14.883 1 90.31 312 GLY B C 1
ATOM 8819 O O . GLY B 1 312 ? -26.516 -8.969 -13.867 1 90.31 312 GLY B O 1
ATOM 8820 N N . GLU B 1 313 ? -26.562 -10.789 -15.211 1 87.5 313 GLU B N 1
ATOM 8821 C CA . GLU B 1 313 ? -27.484 -11.562 -14.383 1 87.5 313 GLU B CA 1
ATOM 8822 C C . GLU B 1 313 ? -26.859 -11.914 -13.039 1 87.5 313 GLU B C 1
ATOM 8824 O O . GLU B 1 313 ? -25.641 -12.156 -12.961 1 87.5 313 GLU B O 1
ATOM 8829 N N . GLU B 1 314 ? -27.594 -11.867 -12.023 1 85.69 314 GLU B N 1
ATOM 8830 C CA . GLU B 1 314 ? -27.219 -12.32 -10.68 1 85.69 314 GLU B CA 1
ATOM 8831 C C . GLU B 1 314 ? -26.078 -11.484 -10.125 1 85.69 314 GLU B C 1
ATOM 8833 O O . GLU B 1 314 ? -25.25 -11.992 -9.359 1 85.69 314 GLU B O 1
ATOM 8838 N N . SER B 1 315 ? -25.938 -10.305 -10.633 1 90 315 SER B N 1
ATOM 8839 C CA . SER B 1 315 ? -24.891 -9.422 -10.141 1 90 315 SER B CA 1
ATOM 8840 C C . SER B 1 315 ? -25.344 -8.648 -8.906 1 90 315 SER B C 1
ATOM 8842 O O . SER B 1 315 ? -26.547 -8.406 -8.734 1 90 315 SER B O 1
ATOM 8844 N N . HIS B 1 316 ? -24.422 -8.352 -8.109 1 88.44 316 HIS B N 1
ATOM 8845 C CA . HIS B 1 316 ? -24.703 -7.617 -6.883 1 88.44 316 HIS B CA 1
ATOM 8846 C C . HIS B 1 316 ? -23.922 -6.301 -6.84 1 88.44 316 HIS B C 1
ATOM 8848 O O . HIS B 1 316 ? -22.703 -6.301 -6.723 1 88.44 316 HIS B O 1
ATOM 8854 N N . LEU B 1 317 ? -24.594 -5.242 -6.922 1 93 317 LEU B N 1
ATOM 8855 C CA . LEU B 1 317 ? -24.016 -3.906 -6.828 1 93 317 LEU B CA 1
ATOM 8856 C C . LEU B 1 317 ? -24.469 -3.209 -5.547 1 93 317 LEU B C 1
ATOM 8858 O O . LEU B 1 317 ? -25.672 -3.094 -5.289 1 93 317 LEU B O 1
ATOM 8862 N N . ARG B 1 318 ? -23.5 -2.836 -4.844 1 86.19 318 ARG B N 1
ATOM 8863 C CA . ARG B 1 318 ? -23.844 -2.225 -3.562 1 86.19 318 ARG B CA 1
ATOM 8864 C C . ARG B 1 318 ? -23.234 -0.834 -3.436 1 86.19 318 ARG B C 1
ATOM 8866 O O . ARG B 1 318 ? -22.016 -0.698 -3.277 1 86.19 318 ARG B O 1
ATOM 8873 N N . ALA B 1 319 ? -24 0.167 -3.279 1 87.81 319 ALA B N 1
ATOM 8874 C CA . ALA B 1 319 ? -23.609 1.551 -3.014 1 87.81 319 ALA B CA 1
ATOM 8875 C C . ALA B 1 319 ? -22.391 1.943 -3.826 1 87.81 319 ALA B C 1
ATOM 8877 O O . ALA B 1 319 ? -21.422 2.486 -3.281 1 87.81 319 ALA B O 1
ATOM 8878 N N . CYS B 1 320 ? -22.312 1.469 -4.984 1 92.06 320 CYS B N 1
ATOM 8879 C CA . CYS B 1 320 ? -21.234 1.777 -5.906 1 92.06 320 CYS B CA 1
ATOM 8880 C C . CYS B 1 320 ? -21.688 2.736 -6.996 1 92.06 320 CYS B C 1
ATOM 8882 O O . CYS B 1 320 ? -22.891 3.045 -7.094 1 92.06 320 CYS B O 1
ATOM 8884 N N . VAL B 1 321 ? -20.688 3.287 -7.605 1 94.19 321 VAL B N 1
ATOM 8885 C CA . VAL B 1 321 ? -20.969 4.137 -8.758 1 94.19 321 VAL B CA 1
ATOM 8886 C C . VAL B 1 321 ? -20.344 3.523 -10.016 1 94.19 321 VAL B C 1
ATOM 8888 O O . VAL B 1 321 ? -19.172 3.148 -10.016 1 94.19 321 VAL B O 1
ATOM 8891 N N . VAL B 1 322 ? -21.156 3.309 -10.953 1 94.25 322 VAL B N 1
ATOM 8892 C CA . VAL B 1 322 ? -20.672 2.721 -12.203 1 94.25 322 VAL B CA 1
ATOM 8893 C C . VAL B 1 322 ? -20.812 3.736 -13.336 1 94.25 322 VAL B C 1
ATOM 8895 O O . VAL B 1 322 ? -21.906 4.207 -13.625 1 94.25 322 VAL B O 1
ATOM 8898 N N . GLY B 1 323 ? -19.656 4.008 -13.961 1 92.44 323 GLY B N 1
ATOM 8899 C CA . GLY B 1 323 ? -19.609 5.02 -15 1 92.44 323 GLY B CA 1
ATOM 8900 C C . GLY B 1 323 ? -20.359 4.609 -16.266 1 92.44 323 GLY B C 1
ATOM 8901 O O . GLY B 1 323 ? -20.719 3.445 -16.422 1 92.44 323 GLY B O 1
ATOM 8902 N N . ARG B 1 324 ? -20.5 5.539 -17.125 1 88.94 324 ARG B N 1
ATOM 8903 C CA . ARG B 1 324 ? -21.281 5.402 -18.344 1 88.94 324 ARG B CA 1
ATOM 8904 C C . ARG B 1 324 ? -20.734 4.293 -19.234 1 88.94 324 ARG B C 1
ATOM 8906 O O . ARG B 1 324 ? -19.516 4.129 -19.344 1 88.94 324 ARG B O 1
ATOM 8913 N N . GLY B 1 325 ? -21.656 3.539 -19.766 1 84.19 325 GLY B N 1
ATOM 8914 C CA . GLY B 1 325 ? -21.297 2.58 -20.797 1 84.19 325 GLY B CA 1
ATOM 8915 C C . GLY B 1 325 ? -20.547 1.373 -20.266 1 84.19 325 GLY B C 1
ATOM 8916 O O . GLY B 1 325 ? -20.062 0.544 -21.031 1 84.19 325 GLY B O 1
ATOM 8917 N N . SER B 1 326 ? -20.375 1.255 -19.016 1 89.94 326 SER B N 1
ATOM 8918 C CA . SER B 1 326 ? -19.656 0.128 -18.438 1 89.94 326 SER B CA 1
ATOM 8919 C C . SER B 1 326 ? -20.484 -1.151 -18.5 1 89.94 326 SER B C 1
ATOM 8921 O O . SER B 1 326 ? -21.719 -1.101 -18.547 1 89.94 326 SER B O 1
ATOM 8923 N N . ARG B 1 327 ? -19.75 -2.229 -18.688 1 87.12 327 ARG B N 1
ATOM 8924 C CA . ARG B 1 327 ? -20.375 -3.543 -18.797 1 87.12 327 ARG B CA 1
ATOM 8925 C C . ARG B 1 327 ? -19.984 -4.438 -17.625 1 87.12 327 ARG B C 1
ATOM 8927 O O . ARG B 1 327 ? -18.812 -4.797 -17.469 1 87.12 327 ARG B O 1
ATOM 8934 N N . ILE B 1 328 ? -20.953 -4.848 -16.844 1 92.81 328 ILE B N 1
ATOM 8935 C CA . ILE B 1 328 ? -20.75 -5.73 -15.695 1 92.81 328 ILE B CA 1
ATOM 8936 C C . ILE B 1 328 ? -21.219 -7.141 -16.047 1 92.81 328 ILE B C 1
ATOM 8938 O O . ILE B 1 328 ? -22.375 -7.344 -16.422 1 92.81 328 ILE B O 1
ATOM 8942 N N . GLY B 1 329 ? -20.344 -8.055 -15.984 1 87.62 329 GLY B N 1
ATOM 8943 C CA . GLY B 1 329 ? -20.656 -9.43 -16.344 1 87.62 329 GLY B CA 1
ATOM 8944 C C . GLY B 1 329 ? -21.594 -10.102 -15.352 1 87.62 329 GLY B C 1
ATOM 8945 O O . GLY B 1 329 ? -22.172 -9.445 -14.484 1 87.62 329 GLY B O 1
ATOM 8946 N N . ARG B 1 330 ? -21.844 -11.453 -15.594 1 84.19 330 ARG B N 1
ATOM 8947 C CA . ARG B 1 330 ? -22.719 -12.234 -14.727 1 84.19 330 ARG B CA 1
ATOM 8948 C C . ARG B 1 330 ? -22.078 -12.5 -13.375 1 84.19 330 ARG B C 1
ATOM 8950 O O . ARG B 1 330 ? -20.875 -12.75 -13.305 1 84.19 330 ARG B O 1
ATOM 8957 N N . ARG B 1 331 ? -22.875 -12.359 -12.336 1 83.94 331 ARG B N 1
ATOM 8958 C CA . ARG B 1 331 ? -22.484 -12.727 -10.984 1 83.94 331 ARG B CA 1
ATOM 8959 C C . ARG B 1 331 ? -21.297 -11.891 -10.516 1 83.94 331 ARG B C 1
ATOM 8961 O O . ARG B 1 331 ? -20.375 -12.414 -9.898 1 83.94 331 ARG B O 1
ATOM 8968 N N . VAL B 1 332 ? -21.219 -10.703 -10.953 1 87.94 332 VAL B N 1
ATOM 8969 C CA . VAL B 1 332 ? -20.203 -9.75 -10.523 1 87.94 332 VAL B CA 1
ATOM 8970 C C . VAL B 1 332 ? -20.609 -9.109 -9.203 1 87.94 332 VAL B C 1
ATOM 8972 O O . VAL B 1 332 ? -21.812 -8.953 -8.93 1 87.94 332 VAL B O 1
ATOM 8975 N N . GLN B 1 333 ? -19.641 -8.898 -8.461 1 86.25 333 GLN B N 1
ATOM 8976 C CA . GLN B 1 333 ? -19.906 -8.172 -7.219 1 86.25 333 GLN B CA 1
ATOM 8977 C C . GLN B 1 333 ? -19.109 -6.867 -7.176 1 86.25 333 GLN B C 1
ATOM 8979 O O . GLN B 1 333 ? -17.875 -6.879 -7.23 1 86.25 333 GLN B O 1
ATOM 8984 N N . ILE B 1 334 ? -19.812 -5.781 -7.141 1 90.25 334 ILE B N 1
ATOM 8985 C CA . ILE B 1 334 ? -19.188 -4.477 -6.93 1 90.25 334 ILE B CA 1
ATOM 8986 C C . ILE B 1 334 ? -19.594 -3.922 -5.57 1 90.25 334 ILE B C 1
ATOM 8988 O O . ILE B 1 334 ? -20.766 -3.619 -5.344 1 90.25 334 ILE B O 1
ATOM 8992 N N . LEU B 1 335 ? -18.688 -3.783 -4.867 1 81.38 335 LEU B N 1
ATOM 8993 C CA . LEU B 1 335 ? -18.984 -3.518 -3.465 1 81.38 335 LEU B CA 1
ATOM 8994 C C . LEU B 1 335 ? -19 -2.018 -3.188 1 81.38 335 LEU B C 1
ATOM 8996 O O . LEU B 1 335 ? -18.844 -1.211 -4.105 1 81.38 335 LEU B O 1
ATOM 9000 N N . GLU B 1 336 ? -19.312 -1.695 -2.041 1 78.56 336 GLU B N 1
ATOM 9001 C CA . GLU B 1 336 ? -19.625 -0.326 -1.647 1 78.56 336 GLU B CA 1
ATOM 9002 C C . GLU B 1 336 ? -18.438 0.601 -1.854 1 78.56 336 GLU B C 1
ATOM 9004 O O . GLU B 1 336 ? -17.297 0.244 -1.527 1 78.56 336 GLU B O 1
ATOM 9009 N N . GLY B 1 337 ? -18.766 1.729 -2.268 1 83.19 337 GLY B N 1
ATOM 9010 C CA . GLY B 1 337 ? -17.75 2.75 -2.434 1 83.19 337 GLY B CA 1
ATOM 9011 C C . GLY B 1 337 ? -16.922 2.568 -3.695 1 83.19 337 GLY B C 1
ATOM 9012 O O . GLY B 1 337 ? -16.172 3.463 -4.082 1 83.19 337 GLY B O 1
ATOM 9013 N N . ALA B 1 338 ? -16.969 1.381 -4.273 1 87.5 338 ALA B N 1
ATOM 9014 C CA . ALA B 1 338 ? -16.281 1.179 -5.539 1 87.5 338 ALA B CA 1
ATOM 9015 C C . ALA B 1 338 ? -16.828 2.102 -6.625 1 87.5 338 ALA B C 1
ATOM 9017 O O . ALA B 1 338 ? -18.031 2.385 -6.656 1 87.5 338 ALA B O 1
ATOM 9018 N N . VAL B 1 339 ? -15.914 2.641 -7.289 1 91.88 339 VAL B N 1
ATOM 9019 C CA . VAL B 1 339 ? -16.297 3.512 -8.391 1 91.88 339 VAL B CA 1
ATOM 9020 C C . VAL B 1 339 ? -15.656 3.02 -9.688 1 91.88 339 VAL B C 1
ATOM 9022 O O . VAL B 1 339 ? -14.438 2.871 -9.766 1 91.88 339 VAL B O 1
ATOM 9025 N N . LEU B 1 340 ? -16.422 2.652 -10.578 1 91.44 340 LEU B N 1
ATOM 9026 C CA . LEU B 1 340 ? -15.945 2.264 -11.906 1 91.44 340 LEU B CA 1
ATOM 9027 C C . LEU B 1 340 ? -16.016 3.439 -12.875 1 91.44 340 LEU B C 1
ATOM 9029 O O . LEU B 1 340 ? -17.078 4.047 -13.039 1 91.44 340 LEU B O 1
ATOM 9033 N N . GLY B 1 341 ? -14.828 3.734 -13.391 1 89.19 341 GLY B N 1
ATOM 9034 C CA . GLY B 1 341 ? -14.836 4.746 -14.438 1 89.19 341 GLY B CA 1
ATOM 9035 C C . GLY B 1 341 ? -15.68 4.359 -15.633 1 89.19 341 GLY B C 1
ATOM 9036 O O . GLY B 1 341 ? -16.406 3.367 -15.594 1 89.19 341 GLY B O 1
ATOM 9037 N N . HIS B 1 342 ? -15.695 5.219 -16.688 1 85.19 342 HIS B N 1
ATOM 9038 C CA . HIS B 1 342 ? -16.516 5.008 -17.875 1 85.19 342 HIS B CA 1
ATOM 9039 C C . HIS B 1 342 ? -15.945 3.893 -18.75 1 85.19 342 HIS B C 1
ATOM 9041 O O . HIS B 1 342 ? -14.734 3.67 -18.766 1 85.19 342 HIS B O 1
ATOM 9047 N N . LEU B 1 343 ? -16.828 3.094 -19.297 1 80.25 343 LEU B N 1
ATOM 9048 C CA . LEU B 1 343 ? -16.516 2.111 -20.328 1 80.25 343 LEU B CA 1
ATOM 9049 C C . LEU B 1 343 ? -15.625 1.004 -19.766 1 80.25 343 LEU B C 1
ATOM 9051 O O . LEU B 1 343 ? -14.688 0.563 -20.422 1 80.25 343 LEU B O 1
ATOM 9055 N N . CYS B 1 344 ? -15.781 0.735 -18.5 1 87.44 344 CYS B N 1
ATOM 9056 C CA . CYS B 1 344 ? -15.094 -0.402 -17.891 1 87.44 344 CYS B CA 1
ATOM 9057 C C . CYS B 1 344 ? -15.828 -1.703 -18.188 1 87.44 344 CYS B C 1
ATOM 9059 O O . CYS B 1 344 ? -17.031 -1.693 -18.453 1 87.44 344 CYS B O 1
ATOM 9061 N N . THR B 1 345 ? -15.086 -2.766 -18.344 1 84 345 THR B N 1
ATOM 9062 C CA . THR B 1 345 ? -15.656 -4.102 -18.469 1 84 345 THR B CA 1
ATOM 9063 C C . THR B 1 345 ? -15.234 -4.992 -17.312 1 84 345 THR B C 1
ATOM 9065 O O . THR B 1 345 ? -14.039 -5.199 -17.094 1 84 345 THR B O 1
ATOM 9068 N N . VAL B 1 346 ? -16.203 -5.469 -16.578 1 88.75 346 VAL B N 1
ATOM 9069 C CA . VAL B 1 346 ? -15.938 -6.363 -15.453 1 88.75 346 VAL B CA 1
ATOM 9070 C C . VAL B 1 346 ? -16.344 -7.785 -15.82 1 88.75 346 VAL B C 1
ATOM 9072 O O . VAL B 1 346 ? -17.516 -8.055 -16.078 1 88.75 346 VAL B O 1
ATOM 9075 N N . GLY B 1 347 ? -15.375 -8.633 -15.859 1 82.56 347 GLY B N 1
ATOM 9076 C CA . GLY B 1 347 ? -15.633 -10.008 -16.25 1 82.56 347 GLY B CA 1
ATOM 9077 C C . GLY B 1 347 ? -16.516 -10.75 -15.273 1 82.56 347 GLY B C 1
ATOM 9078 O O . GLY B 1 347 ? -16.719 -10.297 -14.148 1 82.56 347 GLY B O 1
ATOM 9079 N N . GLU B 1 348 ? -17.062 -11.914 -15.805 1 78.88 348 GLU B N 1
ATOM 9080 C CA . GLU B 1 348 ? -18 -12.695 -15.008 1 78.88 348 GLU B CA 1
ATOM 9081 C C . GLU B 1 348 ? -17.375 -13.148 -13.695 1 78.88 348 GLU B C 1
ATOM 9083 O O . GLU B 1 348 ? -16.188 -13.492 -13.656 1 78.88 348 GLU B O 1
ATOM 9088 N N . GLU B 1 349 ? -18.109 -13.008 -12.672 1 76.19 349 GLU B N 1
ATOM 9089 C CA . GLU B 1 349 ? -17.766 -13.492 -11.344 1 76.19 349 GLU B CA 1
ATOM 9090 C C . GLU B 1 349 ? -16.609 -12.688 -10.742 1 76.19 349 GLU B C 1
ATOM 9092 O O . GLU B 1 349 ? -15.992 -13.117 -9.766 1 76.19 349 GLU B O 1
ATOM 9097 N N . ALA B 1 350 ? -16.297 -11.633 -11.383 1 81.5 350 ALA B N 1
ATOM 9098 C CA . ALA B 1 350 ? -15.273 -10.742 -10.82 1 81.5 350 ALA B CA 1
ATOM 9099 C C . ALA B 1 350 ? -15.812 -9.992 -9.609 1 81.5 350 ALA B C 1
ATOM 9101 O O . ALA B 1 350 ? -17.031 -9.867 -9.43 1 81.5 350 ALA B O 1
ATOM 9102 N N . GLN B 1 351 ? -14.883 -9.672 -8.758 1 81.31 351 GLN B N 1
ATOM 9103 C CA . GLN B 1 351 ? -15.258 -8.906 -7.574 1 81.31 351 GLN B CA 1
ATOM 9104 C C . GLN B 1 351 ? -14.43 -7.629 -7.461 1 81.31 351 GLN B C 1
ATOM 9106 O O . GLN B 1 351 ? -13.203 -7.676 -7.492 1 81.31 351 GLN B O 1
ATOM 9111 N N . VAL B 1 352 ? -15.141 -6.531 -7.395 1 84.88 352 VAL B N 1
ATOM 9112 C CA . VAL B 1 352 ? -14.484 -5.258 -7.121 1 84.88 352 VAL B CA 1
ATOM 9113 C C . VAL B 1 352 ? -14.688 -4.875 -5.656 1 84.88 352 VAL B C 1
ATOM 9115 O O . VAL B 1 352 ? -15.805 -4.602 -5.227 1 84.88 352 VAL B O 1
ATOM 9118 N N . GLN B 1 353 ? -13.633 -4.867 -5.082 1 73.94 353 GLN B N 1
ATOM 9119 C CA . GLN B 1 353 ? -13.711 -4.684 -3.635 1 73.94 353 GLN B CA 1
ATOM 9120 C C . GLN B 1 353 ? -14.086 -3.248 -3.283 1 73.94 353 GLN B C 1
ATOM 9122 O O . GLN B 1 353 ? -14.023 -2.357 -4.133 1 73.94 353 GLN B O 1
ATOM 9127 N N . SER B 1 354 ? -14.539 -3.078 -2.074 1 71.88 354 SER B N 1
ATOM 9128 C CA . SER B 1 354 ? -15.047 -1.802 -1.588 1 71.88 354 SER B CA 1
ATOM 9129 C C . SER B 1 354 ? -14.008 -0.695 -1.74 1 71.88 354 SER B C 1
ATOM 9131 O O . SER B 1 354 ? -12.82 -0.91 -1.481 1 71.88 354 SER B O 1
ATOM 9133 N N . GLY B 1 355 ? -14.461 0.383 -2.15 1 76.5 355 GLY B N 1
ATOM 9134 C CA . GLY B 1 355 ? -13.641 1.582 -2.219 1 76.5 355 GLY B CA 1
ATOM 9135 C C . GLY B 1 355 ? -12.688 1.586 -3.398 1 76.5 355 GLY B C 1
ATOM 9136 O O . GLY B 1 355 ? -11.969 2.566 -3.623 1 76.5 355 GLY B O 1
ATOM 9137 N N . CYS B 1 356 ? -12.625 0.477 -4.176 1 80.88 356 CYS B N 1
ATOM 9138 C CA . CYS B 1 356 ? -11.727 0.402 -5.324 1 80.88 356 CYS B CA 1
ATOM 9139 C C . CYS B 1 356 ? -12.195 1.333 -6.438 1 80.88 356 CYS B C 1
ATOM 9141 O O . CYS B 1 356 ? -13.391 1.448 -6.695 1 80.88 356 CYS B O 1
ATOM 9143 N N . ARG B 1 357 ? -11.273 2.064 -6.859 1 86.38 357 ARG B N 1
ATOM 9144 C CA . ARG B 1 357 ? -11.531 2.93 -8.008 1 86.38 357 ARG B CA 1
ATOM 9145 C C . ARG B 1 357 ? -10.938 2.34 -9.281 1 86.38 357 ARG B C 1
ATOM 9147 O O . ARG B 1 357 ? -9.742 2.061 -9.344 1 86.38 357 ARG B O 1
ATOM 9154 N N . ILE B 1 358 ? -11.766 2.117 -10.188 1 85.88 358 ILE B N 1
ATOM 9155 C CA . ILE B 1 358 ? -11.344 1.567 -11.469 1 85.88 358 ILE B CA 1
ATOM 9156 C C . ILE B 1 358 ? -11.398 2.656 -12.539 1 85.88 358 ILE B C 1
ATOM 9158 O O . ILE B 1 358 ? -12.477 3.174 -12.852 1 85.88 358 ILE B O 1
ATOM 9162 N N . TRP B 1 359 ? -10.219 3.023 -13.039 1 83.06 359 TRP B N 1
ATOM 9163 C CA . TRP B 1 359 ? -10.172 4.082 -14.039 1 83.06 359 TRP B CA 1
ATOM 9164 C C . TRP B 1 359 ? -10.875 3.654 -15.32 1 83.06 359 TRP B C 1
ATOM 9166 O O . TRP B 1 359 ? -11.125 2.465 -15.531 1 83.06 359 TRP B O 1
ATOM 9176 N N . PRO B 1 360 ? -11.25 4.652 -16.188 1 79.69 360 PRO B N 1
ATOM 9177 C CA . PRO B 1 360 ? -12.078 4.371 -17.375 1 79.69 360 PRO B CA 1
ATOM 9178 C C . PRO B 1 360 ? -11.414 3.393 -18.328 1 79.69 360 PRO B C 1
ATOM 9180 O O . PRO B 1 360 ? -10.188 3.416 -18.5 1 79.69 360 PRO B O 1
ATOM 9183 N N . GLY B 1 361 ? -12.188 2.58 -18.938 1 74.19 361 GLY B N 1
ATOM 9184 C CA . GLY B 1 361 ? -11.742 1.711 -20.016 1 74.19 361 GLY B CA 1
ATOM 9185 C C . GLY B 1 361 ? -11 0.481 -19.516 1 74.19 361 GLY B C 1
ATOM 9186 O O . GLY B 1 361 ? -10.281 -0.163 -20.281 1 74.19 361 GLY B O 1
ATOM 9187 N N . LYS B 1 362 ? -11.031 0.195 -18.219 1 79.19 362 LYS B N 1
ATOM 9188 C CA . LYS B 1 362 ? -10.312 -0.947 -17.656 1 79.19 362 LYS B CA 1
ATOM 9189 C C . LYS B 1 362 ? -11.094 -2.24 -17.844 1 79.19 362 LYS B C 1
ATOM 9191 O O . LYS B 1 362 ? -12.328 -2.217 -17.938 1 79.19 362 LYS B O 1
ATOM 9196 N N . TYR B 1 363 ? -10.344 -3.311 -18.031 1 77.31 363 TYR B N 1
ATOM 9197 C CA . TYR B 1 363 ? -10.93 -4.645 -18.125 1 77.31 363 TYR B CA 1
ATOM 9198 C C . TYR B 1 363 ? -10.531 -5.492 -16.922 1 77.31 363 TYR B C 1
ATOM 9200 O O . TYR B 1 363 ? -9.336 -5.672 -16.656 1 77.31 363 TYR B O 1
ATOM 9208 N N . ILE B 1 364 ? -11.477 -5.938 -16.172 1 81.38 364 ILE B N 1
ATOM 9209 C CA . ILE B 1 364 ? -11.266 -6.848 -15.047 1 81.38 364 ILE B CA 1
ATOM 9210 C C . ILE B 1 364 ? -11.562 -8.281 -15.477 1 81.38 364 ILE B C 1
ATOM 9212 O O . ILE B 1 364 ? -12.672 -8.586 -15.922 1 81.38 364 ILE B O 1
ATOM 9216 N N . GLU B 1 365 ? -10.609 -9.156 -15.367 1 71.94 365 GLU B N 1
ATOM 9217 C CA . GLU B 1 365 ? -10.75 -10.539 -15.805 1 71.94 365 GLU B CA 1
ATOM 9218 C C . GLU B 1 365 ? -11.82 -11.273 -15.008 1 71.94 365 GLU B C 1
ATOM 9220 O O . GLU B 1 365 ? -12.062 -10.953 -13.844 1 71.94 365 GLU B O 1
ATOM 9225 N N . PRO B 1 366 ? -12.484 -12.211 -15.836 1 69.06 366 PRO B N 1
ATOM 9226 C CA . PRO B 1 366 ? -13.469 -13.016 -15.109 1 69.06 366 PRO B CA 1
ATOM 9227 C C . PRO B 1 366 ? -12.883 -13.695 -13.875 1 69.06 366 PRO B C 1
ATOM 9229 O O . PRO B 1 366 ? -11.766 -14.227 -13.922 1 69.06 366 PRO B O 1
ATOM 9232 N N . GLY B 1 367 ? -13.57 -13.578 -12.891 1 64.56 367 GLY B N 1
ATOM 9233 C CA . GLY B 1 367 ? -13.18 -14.242 -11.648 1 64.56 367 GLY B CA 1
ATOM 9234 C C . GLY B 1 367 ? -12.141 -13.469 -10.867 1 64.56 367 GLY B C 1
ATOM 9235 O O . GLY B 1 367 ? -11.727 -13.891 -9.781 1 64.56 367 GLY B O 1
ATOM 9236 N N . ALA B 1 368 ? -11.742 -12.359 -11.359 1 70.31 368 ALA B N 1
ATOM 9237 C CA . ALA B 1 368 ? -10.695 -11.57 -10.711 1 70.31 368 ALA B CA 1
ATOM 9238 C C . ALA B 1 368 ? -11.258 -10.797 -9.516 1 70.31 368 ALA B C 1
ATOM 9240 O O . ALA B 1 368 ? -12.43 -10.422 -9.508 1 70.31 368 ALA B O 1
ATOM 9241 N N . THR B 1 369 ? -10.445 -10.727 -8.508 1 71.25 369 THR B N 1
ATOM 9242 C CA . THR B 1 369 ? -10.781 -9.852 -7.387 1 71.25 369 THR B CA 1
ATOM 9243 C C . THR B 1 369 ? -9.867 -8.633 -7.355 1 71.25 369 THR B C 1
ATOM 9245 O O . THR B 1 369 ? -8.648 -8.766 -7.27 1 71.25 369 THR B O 1
ATOM 9248 N N . VAL B 1 370 ? -10.531 -7.508 -7.48 1 74.44 370 VAL B N 1
ATOM 9249 C CA . VAL B 1 370 ? -9.789 -6.254 -7.496 1 74.44 370 VAL B CA 1
ATOM 9250 C C . VAL B 1 370 ? -9.758 -5.652 -6.094 1 74.44 370 VAL B C 1
ATOM 9252 O O . VAL B 1 370 ? -10.797 -5.281 -5.551 1 74.44 370 VAL B O 1
ATOM 9255 N N . HIS B 1 371 ? -8.555 -5.562 -5.57 1 61.56 371 HIS B N 1
ATOM 9256 C CA . HIS B 1 371 ? -8.43 -5.066 -4.203 1 61.56 371 HIS B CA 1
ATOM 9257 C C . HIS B 1 371 ? -7.789 -3.68 -4.176 1 61.56 371 HIS B C 1
ATOM 9259 O O . HIS B 1 371 ? -7.707 -3.051 -3.117 1 61.56 371 HIS B O 1
ATOM 9265 N N . THR B 1 372 ? -7.289 -3.271 -5.27 1 62.62 372 THR B N 1
ATOM 9266 C CA . THR B 1 372 ? -6.629 -1.974 -5.352 1 62.62 372 THR B CA 1
ATOM 9267 C C . THR B 1 372 ? -7.172 -1.163 -6.523 1 62.62 372 THR B C 1
ATOM 9269 O O . THR B 1 372 ? -7.816 -1.713 -7.418 1 62.62 372 THR B O 1
ATOM 9272 N N . ASN B 1 373 ? -6.926 0.169 -6.328 1 72.25 373 ASN B N 1
ATOM 9273 C CA . ASN B 1 373 ? -7.336 1.015 -7.445 1 72.25 373 ASN B CA 1
ATOM 9274 C C . ASN B 1 373 ? -6.676 0.582 -8.75 1 72.25 373 ASN B C 1
ATOM 9276 O O . ASN B 1 373 ? -5.504 0.195 -8.758 1 72.25 373 ASN B O 1
ATOM 9280 N N . LEU B 1 374 ? -7.43 0.4 -9.648 1 71.94 374 LEU B N 1
ATOM 9281 C CA . LEU B 1 374 ? -6.91 0.032 -10.961 1 71.94 374 LEU B CA 1
ATOM 9282 C C . LEU B 1 374 ? -6.773 1.26 -11.859 1 71.94 374 LEU B C 1
ATOM 9284 O O . LEU B 1 374 ? -7.688 1.576 -12.625 1 71.94 374 LEU B O 1
ATOM 9288 N N . ILE B 1 375 ? -5.691 1.915 -11.602 1 61.22 375 ILE B N 1
ATOM 9289 C CA . ILE B 1 375 ? -5.449 3.143 -12.352 1 61.22 375 ILE B CA 1
ATOM 9290 C C . ILE B 1 375 ? -4.66 2.826 -13.617 1 61.22 375 ILE B C 1
ATOM 9292 O O . ILE B 1 375 ? -5 3.303 -14.703 1 61.22 375 ILE B O 1
ATOM 9296 N N . TRP B 1 376 ? -3.613 2.076 -13.266 1 48.12 376 TRP B N 1
ATOM 9297 C CA . TRP B 1 376 ? -2.744 1.727 -14.391 1 48.12 376 TRP B CA 1
ATOM 9298 C C . TRP B 1 376 ? -2.822 0.235 -14.695 1 48.12 376 TRP B C 1
ATOM 9300 O O . TRP B 1 376 ? -3.23 -0.56 -13.844 1 48.12 376 TRP B O 1
ATOM 9310 N N . GLY B 1 377 ? -2.52 -0.241 -15.859 1 54.66 377 GLY B N 1
ATOM 9311 C CA . GLY B 1 377 ? -2.449 -1.643 -16.25 1 54.66 377 GLY B CA 1
ATOM 9312 C C . GLY B 1 377 ? -3.801 -2.232 -16.594 1 54.66 377 GLY B C 1
ATOM 9313 O O . GLY B 1 377 ? -4.832 -1.572 -16.453 1 54.66 377 GLY B O 1
ATOM 9314 N N . THR B 1 378 ? -3.949 -3.074 -17.281 1 48.06 378 THR B N 1
ATOM 9315 C CA . THR B 1 378 ? -5.172 -3.582 -17.891 1 48.06 378 THR B CA 1
ATOM 9316 C C . THR B 1 378 ? -5.902 -4.52 -16.938 1 48.06 378 THR B C 1
ATOM 9318 O O . THR B 1 378 ? -7.113 -4.715 -17.047 1 48.06 378 THR B O 1
ATOM 9321 N N . GLY B 1 379 ? -5.086 -5.312 -15.758 1 52.94 379 GLY B N 1
ATOM 9322 C CA . GLY B 1 379 ? -5.949 -6.398 -15.312 1 52.94 379 GLY B CA 1
ATOM 9323 C C . GLY B 1 379 ? -5.59 -6.922 -13.938 1 52.94 379 GLY B C 1
ATOM 9324 O O . GLY B 1 379 ? -4.457 -6.758 -13.477 1 52.94 379 GLY B O 1
ATOM 9325 N N . ALA B 1 380 ? -6.453 -7 -12.891 1 55.62 380 ALA B N 1
ATOM 9326 C CA . ALA B 1 380 ? -6.281 -7.77 -11.656 1 55.62 380 ALA B CA 1
ATOM 9327 C C . ALA B 1 380 ? -6.078 -9.25 -11.969 1 55.62 380 ALA B C 1
ATOM 9329 O O . ALA B 1 380 ? -6.824 -9.836 -12.75 1 55.62 380 ALA B O 1
ATOM 9330 N N . ARG B 1 381 ? -4.738 -9.922 -11.648 1 57.09 381 ARG B N 1
ATOM 9331 C CA . ARG B 1 381 ? -4.371 -11.312 -11.914 1 57.09 381 ARG B CA 1
ATOM 9332 C C . ARG B 1 381 ? -4.781 -12.219 -10.766 1 57.09 381 ARG B C 1
ATOM 9334 O O . ARG B 1 381 ? -4.809 -11.789 -9.609 1 57.09 381 ARG B O 1
ATOM 9341 N N . ARG B 1 382 ? -5.145 -13.406 -11.117 1 56.47 382 ARG B N 1
ATOM 9342 C CA . ARG B 1 382 ? -5.547 -14.438 -10.164 1 56.47 382 ARG B CA 1
ATOM 9343 C C . ARG B 1 382 ? -4.355 -14.914 -9.344 1 56.47 382 ARG B C 1
ATOM 9345 O O . ARG B 1 382 ? -4.473 -15.117 -8.133 1 56.47 382 ARG B O 1
ATOM 9352 N N . HIS B 1 383 ? -3.125 -15.227 -10.055 1 64.94 383 HIS B N 1
ATOM 9353 C CA . HIS B 1 383 ? -1.947 -15.711 -9.344 1 64.94 383 HIS B CA 1
ATOM 9354 C C . HIS B 1 383 ? -0.774 -14.75 -9.5 1 64.94 383 HIS B C 1
ATOM 9356 O O . HIS B 1 383 ? -0.516 -14.258 -10.602 1 64.94 383 HIS B O 1
ATOM 9362 N N . LEU B 1 384 ? -0.164 -14.445 -8.375 1 75.56 384 LEU B N 1
ATOM 9363 C CA . LEU B 1 384 ? 0.959 -13.516 -8.359 1 75.56 384 LEU B CA 1
ATOM 9364 C C . LEU B 1 384 ? 2.207 -14.156 -8.953 1 75.56 384 LEU B C 1
ATOM 9366 O O . LEU B 1 384 ? 2.924 -13.523 -9.734 1 75.56 384 LEU B O 1
ATOM 9370 N N . PHE B 1 385 ? 2.434 -15.477 -8.633 1 84 385 PHE B N 1
ATOM 9371 C CA . PHE B 1 385 ? 3.631 -16.156 -9.109 1 84 385 PHE B CA 1
ATOM 9372 C C . PHE B 1 385 ? 3.387 -16.797 -10.469 1 84 385 PHE B C 1
ATOM 9374 O O . PHE B 1 385 ? 2.35 -17.422 -10.688 1 84 385 PHE B O 1
ATOM 9381 N N . GLY B 1 386 ? 4.277 -16.547 -11.344 1 77.88 386 GLY B N 1
ATOM 9382 C CA . GLY B 1 386 ? 4.285 -17.219 -12.633 1 77.88 386 GLY B CA 1
ATOM 9383 C C . GLY B 1 386 ? 5.266 -18.375 -12.695 1 77.88 386 GLY B C 1
ATOM 9384 O O . GLY B 1 386 ? 5.445 -19.094 -11.711 1 77.88 386 GLY B O 1
ATOM 9385 N N . ALA B 1 387 ? 5.82 -18.578 -13.844 1 75.75 387 ALA B N 1
ATOM 9386 C CA . ALA B 1 387 ? 6.727 -19.688 -14.086 1 75.75 387 ALA B CA 1
ATOM 9387 C C . ALA B 1 387 ? 8.047 -19.5 -13.352 1 75.75 387 ALA B C 1
ATOM 9389 O O . ALA B 1 387 ? 8.633 -20.453 -12.844 1 75.75 387 ALA B O 1
ATOM 9390 N N . ARG B 1 388 ? 8.594 -18.281 -13.289 1 83.75 388 ARG B N 1
ATOM 9391 C CA . ARG B 1 388 ? 9.906 -18.062 -12.703 1 83.75 388 ARG B CA 1
ATOM 9392 C C . ARG B 1 388 ? 9.828 -17.078 -11.539 1 83.75 388 ARG B C 1
ATOM 9394 O O . ARG B 1 388 ? 10.852 -16.594 -11.055 1 83.75 388 ARG B O 1
ATOM 9401 N N . GLY B 1 389 ? 8.695 -16.797 -11.117 1 89.88 389 GLY B N 1
ATOM 9402 C CA . GLY B 1 389 ? 8.531 -15.836 -10.047 1 89.88 389 GLY B CA 1
ATOM 9403 C C . GLY B 1 389 ? 7.41 -14.844 -10.297 1 89.88 389 GLY B C 1
ATOM 9404 O O . GLY B 1 389 ? 6.387 -15.195 -10.891 1 89.88 389 GLY B O 1
ATOM 9405 N N . VAL B 1 390 ? 7.676 -13.68 -9.773 1 90.5 390 VAL B N 1
ATOM 9406 C CA . VAL B 1 390 ? 6.656 -12.648 -9.93 1 90.5 390 VAL B CA 1
ATOM 9407 C C . VAL B 1 390 ? 7.055 -11.695 -11.055 1 90.5 390 VAL B C 1
ATOM 9409 O O . VAL B 1 390 ? 8.109 -11.062 -10.992 1 90.5 390 VAL B O 1
ATOM 9412 N N . ALA B 1 391 ? 6.23 -11.648 -12.078 1 88.5 391 ALA B N 1
ATOM 9413 C CA . ALA B 1 391 ? 6.559 -10.82 -13.234 1 88.5 391 ALA B CA 1
ATOM 9414 C C . ALA B 1 391 ? 5.387 -9.914 -13.609 1 88.5 391 ALA B C 1
ATOM 9416 O O . ALA B 1 391 ? 4.227 -10.258 -13.375 1 88.5 391 ALA B O 1
ATOM 9417 N N . GLY B 1 392 ? 5.695 -8.727 -14.148 1 82.25 392 GLY B N 1
ATOM 9418 C CA . GLY B 1 392 ? 4.699 -7.781 -14.617 1 82.25 392 GLY B CA 1
ATOM 9419 C C . GLY B 1 392 ? 5.309 -6.527 -15.219 1 82.25 392 GLY B C 1
ATOM 9420 O O . GLY B 1 392 ? 6.527 -6.355 -15.203 1 82.25 392 GLY B O 1
ATOM 9421 N N . LEU B 1 393 ? 4.5 -5.699 -15.766 1 81.75 393 LEU B N 1
ATOM 9422 C CA . LEU B 1 393 ? 4.957 -4.449 -16.359 1 81.75 393 LEU B CA 1
ATOM 9423 C C . LEU B 1 393 ? 5.613 -3.555 -15.32 1 81.75 393 LEU B C 1
ATOM 9425 O O . LEU B 1 393 ? 5.09 -3.404 -14.211 1 81.75 393 LEU B O 1
ATOM 9429 N N . ALA B 1 394 ? 6.707 -2.99 -15.703 1 86.81 394 ALA B N 1
ATOM 9430 C CA . ALA B 1 394 ? 7.512 -2.182 -14.789 1 86.81 394 ALA B CA 1
ATOM 9431 C C . ALA B 1 394 ? 6.746 -0.943 -14.336 1 86.81 394 ALA B C 1
ATOM 9433 O O . ALA B 1 394 ? 6.254 -0.17 -15.156 1 86.81 394 ALA B O 1
ATOM 9434 N N . ASN B 1 395 ? 6.641 -0.735 -12.961 1 86.62 395 ASN B N 1
ATOM 9435 C CA . ASN B 1 395 ? 6.078 0.443 -12.312 1 86.62 395 ASN B CA 1
ATOM 9436 C C . ASN B 1 395 ? 4.582 0.571 -12.578 1 86.62 395 ASN B C 1
ATOM 9438 O O . ASN B 1 395 ? 4.008 1.65 -12.422 1 86.62 395 ASN B O 1
ATOM 9442 N N . VAL B 1 396 ? 4.043 -0.47 -13.141 1 77.06 396 VAL B N 1
ATOM 9443 C CA . VAL B 1 396 ? 2.6 -0.559 -13.344 1 77.06 396 VAL B CA 1
ATOM 9444 C C . VAL B 1 396 ? 2.043 -1.755 -12.57 1 77.06 396 VAL B C 1
ATOM 9446 O O . VAL B 1 396 ? 1.381 -1.586 -11.547 1 77.06 396 VAL B O 1
ATOM 9449 N N . ASP B 1 397 ? 2.49 -2.982 -13.023 1 75.56 397 ASP B N 1
ATOM 9450 C CA . ASP B 1 397 ? 2.121 -4.191 -12.297 1 75.56 397 ASP B CA 1
ATOM 9451 C C . ASP B 1 397 ? 3.029 -4.398 -11.086 1 75.56 397 ASP B C 1
ATOM 9453 O O . ASP B 1 397 ? 2.557 -4.73 -9.992 1 75.56 397 ASP B O 1
ATOM 9457 N N . ILE B 1 398 ? 4.285 -4.293 -11.43 1 88.19 398 ILE B N 1
ATOM 9458 C CA . ILE B 1 398 ? 5.277 -4.391 -10.367 1 88.19 398 ILE B CA 1
ATOM 9459 C C . ILE B 1 398 ? 5.672 -2.99 -9.898 1 88.19 398 ILE B C 1
ATOM 9461 O O . ILE B 1 398 ? 6.555 -2.359 -10.484 1 88.19 398 ILE B O 1
ATOM 9465 N N . THR B 1 399 ? 5.039 -2.564 -8.891 1 86.56 399 THR B N 1
ATOM 9466 C CA . THR B 1 399 ? 5.293 -1.246 -8.32 1 86.56 399 THR B CA 1
ATOM 9467 C C . THR B 1 399 ? 6.156 -1.356 -7.066 1 86.56 399 THR B C 1
ATOM 9469 O O . THR B 1 399 ? 6.281 -2.438 -6.484 1 86.56 399 THR B O 1
ATOM 9472 N N . PRO B 1 400 ? 6.82 -0.233 -6.684 1 91.94 400 PRO B N 1
ATOM 9473 C CA . PRO B 1 400 ? 7.566 -0.273 -5.426 1 91.94 400 PRO B CA 1
ATOM 9474 C C . PRO B 1 400 ? 6.691 -0.635 -4.23 1 91.94 400 PRO B C 1
ATOM 9476 O O . PRO B 1 400 ? 7.164 -1.269 -3.283 1 91.94 400 PRO B O 1
ATOM 9479 N N . GLU B 1 401 ? 5.414 -0.248 -4.277 1 86.19 401 GLU B N 1
ATOM 9480 C CA . GLU B 1 401 ? 4.484 -0.588 -3.205 1 86.19 401 GLU B CA 1
ATOM 9481 C C . GLU B 1 401 ? 4.297 -2.098 -3.096 1 86.19 401 GLU B C 1
ATOM 9483 O O . GLU B 1 401 ? 4.332 -2.654 -1.995 1 86.19 401 GLU B O 1
ATOM 9488 N N . LEU B 1 402 ? 4.098 -2.713 -4.25 1 85.12 402 LEU B N 1
ATOM 9489 C CA . LEU B 1 402 ? 3.965 -4.164 -4.258 1 85.12 402 LEU B CA 1
ATOM 9490 C C . LEU B 1 402 ? 5.262 -4.836 -3.814 1 85.12 402 LEU B C 1
ATOM 9492 O O . LEU B 1 402 ? 5.23 -5.828 -3.086 1 85.12 402 LEU B O 1
ATOM 9496 N N . ALA B 1 403 ? 6.359 -4.336 -4.285 1 94.69 403 ALA B N 1
ATOM 9497 C CA . ALA B 1 403 ? 7.668 -4.918 -4.004 1 94.69 403 ALA B CA 1
ATOM 9498 C C . ALA B 1 403 ? 7.945 -4.941 -2.504 1 94.69 403 ALA B C 1
ATOM 9500 O O . ALA B 1 403 ? 8.531 -5.898 -1.989 1 94.69 403 ALA B O 1
ATOM 9501 N N . ILE B 1 404 ? 7.609 -3.875 -1.781 1 93.44 404 ILE B N 1
ATOM 9502 C CA . ILE B 1 404 ? 7.84 -3.824 -0.341 1 93.44 404 ILE B CA 1
ATOM 9503 C C . ILE B 1 404 ? 7.023 -4.914 0.35 1 93.44 404 ILE B C 1
ATOM 9505 O O . ILE B 1 404 ? 7.512 -5.574 1.27 1 93.44 404 ILE B O 1
ATOM 9509 N N . ARG B 1 405 ? 5.824 -5.012 -0.081 1 88 405 ARG B N 1
ATOM 9510 C CA . ARG B 1 405 ? 4.953 -6.02 0.51 1 88 405 ARG B CA 1
ATOM 9511 C C . ARG B 1 405 ? 5.461 -7.426 0.211 1 88 405 ARG B C 1
ATOM 9513 O O . ARG B 1 405 ? 5.359 -8.32 1.052 1 88 405 ARG B O 1
ATOM 9520 N N . LEU B 1 406 ? 5.961 -7.605 -1 1 92.69 406 LEU B N 1
ATOM 9521 C CA . LEU B 1 406 ? 6.539 -8.891 -1.374 1 92.69 406 LEU B CA 1
ATOM 9522 C C . LEU B 1 406 ? 7.75 -9.219 -0.505 1 92.69 406 LEU B C 1
ATOM 9524 O O . LEU B 1 406 ? 7.922 -10.359 -0.073 1 92.69 406 LEU B O 1
ATOM 9528 N N . GLY B 1 407 ? 8.594 -8.25 -0.303 1 96.06 407 GLY B N 1
ATOM 9529 C CA . GLY B 1 407 ? 9.734 -8.445 0.582 1 96.06 407 GLY B CA 1
ATOM 9530 C C . GLY B 1 407 ? 9.328 -8.812 1.999 1 96.06 407 GLY B C 1
ATOM 9531 O O . GLY B 1 407 ? 9.922 -9.703 2.611 1 96.06 407 GLY B O 1
ATOM 9532 N N . ALA B 1 408 ? 8.336 -8.07 2.512 1 91.94 408 ALA B N 1
ATOM 9533 C CA . ALA B 1 408 ? 7.848 -8.336 3.861 1 91.94 408 ALA B CA 1
ATOM 9534 C C . ALA B 1 408 ? 7.227 -9.727 3.951 1 91.94 408 ALA B C 1
ATOM 9536 O O . ALA B 1 408 ? 7.418 -10.438 4.945 1 91.94 408 ALA B O 1
ATOM 9537 N N . ALA B 1 409 ? 6.422 -10.086 2.938 1 89.88 409 ALA B N 1
ATOM 9538 C CA . ALA B 1 409 ? 5.781 -11.398 2.918 1 89.88 409 ALA B CA 1
ATOM 9539 C C . ALA B 1 409 ? 6.824 -12.516 2.893 1 89.88 409 ALA B C 1
ATOM 9541 O O . ALA B 1 409 ? 6.738 -13.469 3.668 1 89.88 409 ALA B O 1
ATOM 9542 N N . PHE B 1 410 ? 7.824 -12.477 2.014 1 96.19 410 PHE B N 1
ATOM 9543 C CA . PHE B 1 410 ? 8.891 -13.469 1.927 1 96.19 410 PHE B CA 1
ATOM 9544 C C . PHE B 1 410 ? 9.648 -13.57 3.244 1 96.19 410 PHE B C 1
ATOM 9546 O O . PHE B 1 410 ? 9.883 -14.672 3.752 1 96.19 410 PHE B O 1
ATOM 9553 N N . GLY B 1 411 ? 10.008 -12.359 3.764 1 94.94 411 GLY B N 1
ATOM 9554 C CA . GLY B 1 411 ? 10.727 -12.336 5.027 1 94.94 411 GLY B CA 1
ATOM 9555 C C . GLY B 1 411 ? 9.945 -12.953 6.172 1 94.94 411 GLY B C 1
ATOM 9556 O O . GLY B 1 411 ? 10.523 -13.594 7.055 1 94.94 411 GLY B O 1
ATOM 9557 N N . SER B 1 412 ? 8.656 -12.719 6.164 1 89.94 412 SER B N 1
ATOM 9558 C CA . SER B 1 412 ? 7.809 -13.234 7.23 1 89.94 412 SER B CA 1
ATOM 9559 C C . SER B 1 412 ? 7.715 -14.758 7.172 1 89.94 412 SER B C 1
ATOM 9561 O O . SER B 1 412 ? 7.34 -15.398 8.156 1 89.94 412 SER B O 1
ATOM 9563 N N . CYS B 1 413 ? 7.957 -15.344 5.969 1 89.12 413 CYS B N 1
ATOM 9564 C CA . CYS B 1 413 ? 7.938 -16.797 5.812 1 89.12 413 CYS B CA 1
ATOM 9565 C C . CYS B 1 413 ? 9.25 -17.422 6.293 1 89.12 413 CYS B C 1
ATOM 9567 O O . CYS B 1 413 ? 9.367 -18.641 6.371 1 89.12 413 CYS B O 1
ATOM 9569 N N . LEU B 1 414 ? 10.242 -16.625 6.605 1 91.5 414 LEU B N 1
ATOM 9570 C CA . LEU B 1 414 ? 11.523 -17.062 7.145 1 91.5 414 LEU B CA 1
ATOM 9571 C C . LEU B 1 414 ? 11.586 -16.844 8.648 1 91.5 414 LEU B C 1
ATOM 9573 O O . LEU B 1 414 ? 10.75 -16.125 9.211 1 91.5 414 LEU B O 1
ATOM 9577 N N . ALA B 1 415 ? 12.531 -17.359 9.273 1 86.31 415 ALA B N 1
ATOM 9578 C CA . ALA B 1 415 ? 12.719 -17.172 10.711 1 86.31 415 ALA B CA 1
ATOM 9579 C C . ALA B 1 415 ? 13.164 -15.742 11.023 1 86.31 415 ALA B C 1
ATOM 9581 O O . ALA B 1 415 ? 13.836 -15.102 10.211 1 86.31 415 ALA B O 1
ATOM 9582 N N . PRO B 1 416 ? 12.734 -15.242 12.188 1 82.31 416 PRO B N 1
ATOM 9583 C CA . PRO B 1 416 ? 13.242 -13.93 12.57 1 82.31 416 PRO B CA 1
ATOM 9584 C C . PRO B 1 416 ? 14.766 -13.875 12.625 1 82.31 416 PRO B C 1
ATOM 9586 O O . PRO B 1 416 ? 15.406 -14.812 13.102 1 82.31 416 PRO B O 1
ATOM 9589 N N . GLY B 1 417 ? 15.312 -12.93 12.078 1 88.62 417 GLY B N 1
ATOM 9590 C CA . GLY B 1 417 ? 16.766 -12.789 12.062 1 88.62 417 GLY B CA 1
ATOM 9591 C C . GLY B 1 417 ? 17.422 -13.508 10.906 1 88.62 417 GLY B C 1
ATOM 9592 O O . GLY B 1 417 ? 18.656 -13.555 10.82 1 88.62 417 GLY B O 1
ATOM 9593 N N . ALA B 1 418 ? 16.578 -14.055 10.055 1 94.06 418 ALA B N 1
ATOM 9594 C CA . ALA B 1 418 ? 17.125 -14.758 8.891 1 94.06 418 ALA B CA 1
ATOM 9595 C C . ALA B 1 418 ? 17.953 -13.812 8.023 1 94.06 418 ALA B C 1
ATOM 9597 O O . ALA B 1 418 ? 17.797 -12.594 8.094 1 94.06 418 ALA B O 1
ATOM 9598 N N . GLN B 1 419 ? 18.875 -14.391 7.281 1 96.75 419 GLN B N 1
ATOM 9599 C CA . GLN B 1 419 ? 19.703 -13.656 6.336 1 96.75 419 GLN B CA 1
ATOM 9600 C C . GLN B 1 419 ? 19.25 -13.891 4.898 1 96.75 419 GLN B C 1
ATOM 9602 O O . GLN B 1 419 ? 19.109 -15.031 4.469 1 96.75 419 GLN B O 1
ATOM 9607 N N . VAL B 1 420 ? 19 -12.789 4.238 1 97.56 420 VAL B N 1
ATOM 9608 C CA . VAL B 1 420 ? 18.547 -12.883 2.855 1 97.56 420 VAL B CA 1
ATOM 9609 C C . VAL B 1 420 ? 19.453 -12.062 1.949 1 97.56 420 VAL B C 1
ATOM 9611 O O . VAL B 1 420 ? 19.844 -10.945 2.301 1 97.56 420 VAL B O 1
ATOM 9614 N N . GLN B 1 421 ? 19.859 -12.586 0.819 1 97.62 421 GLN B N 1
ATOM 9615 C CA . GLN B 1 421 ? 20.625 -11.836 -0.161 1 97.62 421 GLN B CA 1
ATOM 9616 C C . GLN B 1 421 ? 19.734 -11.195 -1.21 1 97.62 421 GLN B C 1
ATOM 9618 O O . GLN B 1 421 ? 18.734 -11.797 -1.622 1 97.62 421 GLN B O 1
ATOM 9623 N N . VAL B 1 422 ? 19.984 -9.992 -1.53 1 97.62 422 VAL B N 1
ATOM 9624 C CA . VAL B 1 422 ? 19.234 -9.297 -2.572 1 97.62 422 VAL B CA 1
ATOM 9625 C C . VAL B 1 422 ? 20.188 -8.828 -3.666 1 97.62 422 VAL B C 1
ATOM 9627 O O . VAL B 1 422 ? 21.281 -8.32 -3.373 1 97.62 422 VAL B O 1
ATOM 9630 N N . SER B 1 423 ? 19.875 -9.141 -4.91 1 96.44 423 SER B N 1
ATOM 9631 C CA . SER B 1 423 ? 20.656 -8.703 -6.059 1 96.44 423 SER B CA 1
ATOM 9632 C C . SER B 1 423 ? 19.75 -8.219 -7.191 1 96.44 423 SER B C 1
ATOM 9634 O O . SER B 1 423 ? 18.547 -8.477 -7.184 1 96.44 423 SER B O 1
ATOM 9636 N N . ARG B 1 424 ? 20.344 -7.52 -8.078 1 95.38 424 ARG B N 1
ATOM 9637 C CA . ARG B 1 424 ? 19.562 -6.945 -9.18 1 95.38 424 ARG B CA 1
ATOM 9638 C C . ARG B 1 424 ? 20.422 -6.812 -10.438 1 95.38 424 ARG B C 1
ATOM 9640 O O . ARG B 1 424 ? 21.625 -7.02 -10.398 1 95.38 424 ARG B O 1
ATOM 9647 N N . ASP B 1 425 ? 19.734 -6.57 -11.539 1 92.56 425 ASP B N 1
ATOM 9648 C CA . ASP B 1 425 ? 20.484 -6.176 -12.727 1 92.56 425 ASP B CA 1
ATOM 9649 C C . ASP B 1 425 ? 20.859 -4.695 -12.68 1 92.56 425 ASP B C 1
ATOM 9651 O O . ASP B 1 425 ? 20.734 -4.055 -11.633 1 92.56 425 ASP B O 1
ATOM 9655 N N . GLN B 1 426 ? 21.391 -4.102 -13.719 1 88.94 426 GLN B N 1
ATOM 9656 C CA . GLN B 1 426 ? 22.031 -2.787 -13.703 1 88.94 426 GLN B CA 1
ATOM 9657 C C . GLN B 1 426 ? 21 -1.675 -13.883 1 88.94 426 GLN B C 1
ATOM 9659 O O . GLN B 1 426 ? 21.312 -0.496 -13.703 1 88.94 426 GLN B O 1
ATOM 9664 N N . ARG B 1 427 ? 19.844 -1.946 -14.117 1 90.75 427 ARG B N 1
ATOM 9665 C CA . ARG B 1 427 ? 18.875 -0.952 -14.578 1 90.75 427 ARG B CA 1
ATOM 9666 C C . ARG B 1 427 ? 18.266 -0.195 -13.398 1 90.75 427 ARG B C 1
ATOM 9668 O O . ARG B 1 427 ? 18.172 -0.729 -12.289 1 90.75 427 ARG B O 1
ATOM 9675 N N . LYS B 1 428 ? 17.734 1.033 -13.664 1 92.06 428 LYS B N 1
ATOM 9676 C CA . LYS B 1 428 ? 17.172 1.914 -12.641 1 92.06 428 LYS B CA 1
ATOM 9677 C C . LYS B 1 428 ? 15.914 1.31 -12.023 1 92.06 428 LYS B C 1
ATOM 9679 O O . LYS B 1 428 ? 15.695 1.418 -10.82 1 92.06 428 LYS B O 1
ATOM 9684 N N . VAL B 1 429 ? 15.109 0.712 -12.844 1 92.5 429 VAL B N 1
ATOM 9685 C CA . VAL B 1 429 ? 13.852 0.141 -12.359 1 92.5 429 VAL B CA 1
ATOM 9686 C C . VAL B 1 429 ? 14.148 -0.998 -11.391 1 92.5 429 VAL B C 1
ATOM 9688 O O . VAL B 1 429 ? 13.453 -1.155 -10.383 1 92.5 429 VAL B O 1
ATOM 9691 N N . SER B 1 430 ? 15.141 -1.783 -11.695 1 95.56 430 SER B N 1
ATOM 9692 C CA . SER B 1 430 ? 15.523 -2.883 -10.812 1 95.56 430 SER B CA 1
ATOM 9693 C C . SER B 1 430 ? 16.078 -2.363 -9.492 1 95.56 430 SER B C 1
ATOM 9695 O O . SER B 1 430 ? 15.875 -2.982 -8.445 1 95.56 430 SER B O 1
ATOM 9697 N N . ARG B 1 431 ? 16.766 -1.288 -9.602 1 95.19 431 ARG B N 1
ATOM 9698 C CA . ARG B 1 431 ? 17.281 -0.662 -8.383 1 95.19 431 ARG B CA 1
ATOM 9699 C C . ARG B 1 431 ? 16.125 -0.169 -7.504 1 95.19 431 ARG B C 1
ATOM 9701 O O . ARG B 1 431 ? 16.141 -0.366 -6.285 1 95.19 431 ARG B O 1
ATOM 9708 N N . MET B 1 432 ? 15.211 0.542 -8.117 1 95.75 432 MET B N 1
ATOM 9709 C CA . MET B 1 432 ? 14.031 1.044 -7.422 1 95.75 432 MET B CA 1
ATOM 9710 C C . MET B 1 432 ? 13.289 -0.091 -6.723 1 95.75 432 MET B C 1
ATOM 9712 O O . MET B 1 432 ? 12.969 0.005 -5.535 1 95.75 432 MET B O 1
ATOM 9716 N N . ILE B 1 433 ? 13.078 -1.203 -7.414 1 96.38 433 ILE B N 1
ATOM 9717 C CA . ILE B 1 433 ? 12.305 -2.328 -6.902 1 96.38 433 ILE B CA 1
ATOM 9718 C C . ILE B 1 433 ? 13.102 -3.049 -5.812 1 96.38 433 ILE B C 1
ATOM 9720 O O . ILE B 1 433 ? 12.547 -3.447 -4.789 1 96.38 433 ILE B O 1
ATOM 9724 N N . SER B 1 434 ? 14.367 -3.262 -6.066 1 97.56 434 SER B N 1
ATOM 9725 C CA . SER B 1 434 ? 15.195 -3.951 -5.082 1 97.56 434 SER B CA 1
ATOM 9726 C C . SER B 1 434 ? 15.258 -3.176 -3.771 1 97.56 434 SER B C 1
ATOM 9728 O O . SER B 1 434 ? 15.289 -3.773 -2.691 1 97.56 434 SER B O 1
ATOM 9730 N N . ARG B 1 435 ? 15.328 -1.896 -3.826 1 96.12 435 ARG B N 1
ATOM 9731 C CA . ARG B 1 435 ? 15.344 -1.068 -2.625 1 96.12 435 ARG B CA 1
ATOM 9732 C C . ARG B 1 435 ? 14.055 -1.245 -1.824 1 96.12 435 ARG B C 1
ATOM 9734 O O . ARG B 1 435 ? 14.086 -1.308 -0.594 1 96.12 435 ARG B O 1
ATOM 9741 N N . SER B 1 436 ? 12.984 -1.262 -2.533 1 96 436 SER B N 1
ATOM 9742 C CA . SER B 1 436 ? 11.695 -1.504 -1.888 1 96 436 SER B CA 1
ATOM 9743 C C . SER B 1 436 ? 11.672 -2.865 -1.203 1 96 436 SER B C 1
ATOM 9745 O O . SER B 1 436 ? 11.211 -2.984 -0.065 1 96 436 SER B O 1
ATOM 9747 N N . ILE B 1 437 ? 12.156 -3.885 -1.912 1 97.5 437 ILE B N 1
ATOM 9748 C CA . ILE B 1 437 ? 12.172 -5.234 -1.355 1 97.5 437 ILE B CA 1
ATOM 9749 C C . ILE B 1 437 ? 13.031 -5.258 -0.093 1 97.5 437 ILE B C 1
ATOM 9751 O O . ILE B 1 437 ? 12.656 -5.875 0.907 1 97.5 437 ILE B O 1
ATOM 9755 N N . ILE B 1 438 ? 14.141 -4.613 -0.116 1 97.69 438 ILE B N 1
ATOM 9756 C CA . ILE B 1 438 ? 15.055 -4.57 1.021 1 97.69 438 ILE B CA 1
ATOM 9757 C C . ILE B 1 438 ? 14.352 -3.938 2.223 1 97.69 438 ILE B C 1
ATOM 9759 O O . ILE B 1 438 ? 14.445 -4.445 3.342 1 97.69 438 ILE B O 1
ATOM 9763 N N . SER B 1 439 ? 13.695 -2.812 1.961 1 96.25 439 SER B N 1
ATOM 9764 C CA . SER B 1 439 ? 12.953 -2.164 3.039 1 96.25 439 SER B CA 1
ATOM 9765 C C . SER B 1 439 ? 11.906 -3.1 3.627 1 96.25 439 SER B C 1
ATOM 9767 O O . SER B 1 439 ? 11.695 -3.119 4.84 1 96.25 439 SER B O 1
ATOM 9769 N N . GLY B 1 440 ? 11.195 -3.805 2.758 1 94.5 440 GLY B N 1
ATOM 9770 C CA . GLY B 1 440 ? 10.227 -4.781 3.227 1 94.5 440 GLY B CA 1
ATOM 9771 C C . GLY B 1 440 ? 10.836 -5.863 4.094 1 94.5 440 GLY B C 1
ATOM 9772 O O . GLY B 1 440 ? 10.273 -6.238 5.121 1 94.5 440 GLY B O 1
ATOM 9773 N N . LEU B 1 441 ? 11.984 -6.402 3.688 1 96.44 441 LEU B N 1
ATOM 9774 C CA . LEU B 1 441 ? 12.688 -7.434 4.438 1 96.44 441 LEU B CA 1
ATOM 9775 C C . LEU B 1 441 ? 13.133 -6.91 5.797 1 96.44 441 LEU B C 1
ATOM 9777 O O . LEU B 1 441 ? 13 -7.602 6.809 1 96.44 441 LEU B O 1
ATOM 9781 N N . MET B 1 442 ? 13.633 -5.703 5.824 1 95.88 442 MET B N 1
ATOM 9782 C CA . MET B 1 442 ? 14.102 -5.094 7.066 1 95.88 442 MET B CA 1
ATOM 9783 C C . MET B 1 442 ? 12.945 -4.906 8.047 1 95.88 442 MET B C 1
ATOM 9785 O O . MET B 1 442 ? 13.117 -5.098 9.258 1 95.88 442 MET B O 1
ATOM 9789 N N . SER B 1 443 ? 11.82 -4.527 7.559 1 93.06 443 SER B N 1
ATOM 9790 C CA . SER B 1 443 ? 10.656 -4.219 8.383 1 93.06 443 SER B CA 1
ATOM 9791 C C . SER B 1 443 ? 10.203 -5.438 9.18 1 93.06 443 SER B C 1
ATOM 9793 O O . SER B 1 443 ? 9.531 -5.305 10.203 1 93.06 443 SER B O 1
ATOM 9795 N N . VAL B 1 444 ? 10.547 -6.676 8.703 1 90.12 444 VAL B N 1
ATOM 9796 C CA . VAL B 1 444 ? 10.109 -7.891 9.383 1 90.12 444 VAL B CA 1
ATOM 9797 C C . VAL B 1 444 ? 11.281 -8.508 10.148 1 90.12 444 VAL B C 1
ATOM 9799 O O . VAL B 1 444 ? 11.203 -9.648 10.602 1 90.12 444 VAL B O 1
ATOM 9802 N N . GLY B 1 445 ? 12.391 -7.777 10.273 1 91.19 445 GLY B N 1
ATOM 9803 C CA . GLY B 1 445 ? 13.508 -8.188 11.102 1 91.19 445 GLY B CA 1
ATOM 9804 C C . GLY B 1 445 ? 14.516 -9.055 10.367 1 91.19 445 GLY B C 1
ATOM 9805 O O . GLY B 1 445 ? 15.289 -9.781 10.992 1 91.19 445 GLY B O 1
ATOM 9806 N N . VAL B 1 446 ? 14.484 -9.094 9.086 1 95.19 446 VAL B N 1
ATOM 9807 C CA . VAL B 1 446 ? 15.406 -9.883 8.273 1 95.19 446 VAL B CA 1
ATOM 9808 C C . VAL B 1 446 ? 16.688 -9.086 8.031 1 95.19 446 VAL B C 1
ATOM 9810 O O . VAL B 1 446 ? 16.641 -7.875 7.797 1 95.19 446 VAL B O 1
ATOM 9813 N N . GLN B 1 447 ? 17.812 -9.766 8.164 1 96.38 447 GLN B N 1
ATOM 9814 C CA . GLN B 1 447 ? 19.109 -9.18 7.805 1 96.38 447 GLN B CA 1
ATOM 9815 C C . GLN B 1 447 ? 19.375 -9.328 6.312 1 96.38 447 GLN B C 1
ATOM 9817 O O . GLN B 1 447 ? 19.203 -10.406 5.742 1 96.38 447 GLN B O 1
ATOM 9822 N N . VAL B 1 448 ? 19.781 -8.203 5.66 1 97.06 448 VAL B N 1
ATOM 9823 C CA . VAL B 1 448 ? 19.891 -8.219 4.207 1 97.06 448 VAL B CA 1
ATOM 9824 C C . VAL B 1 448 ? 21.359 -8.094 3.797 1 97.06 448 VAL B C 1
ATOM 9826 O O . VAL B 1 448 ? 22.094 -7.25 4.32 1 97.06 448 VAL B O 1
ATOM 9829 N N . GLN B 1 449 ? 21.797 -8.938 2.98 1 96.69 449 GLN B N 1
ATOM 9830 C CA . GLN B 1 449 ? 23.062 -8.805 2.266 1 96.69 449 GLN B CA 1
ATOM 9831 C C . GLN B 1 449 ? 22.828 -8.328 0.835 1 96.69 449 GLN B C 1
ATOM 9833 O O . GLN B 1 449 ? 22.484 -9.117 -0.045 1 96.69 449 GLN B O 1
ATOM 9838 N N . ASN B 1 450 ? 23.078 -7.102 0.584 1 96.12 450 ASN B N 1
ATOM 9839 C CA . ASN B 1 450 ? 22.828 -6.484 -0.713 1 96.12 450 ASN B CA 1
ATOM 9840 C C . ASN B 1 450 ? 24 -6.668 -1.66 1 96.12 450 ASN B C 1
ATOM 9842 O O . ASN B 1 450 ? 25.047 -6.035 -1.484 1 96.12 450 ASN B O 1
ATOM 9846 N N . LEU B 1 451 ? 23.812 -7.465 -2.709 1 94.5 451 LEU B N 1
ATOM 9847 C CA . LEU B 1 451 ? 24.875 -7.727 -3.68 1 94.5 451 LEU B CA 1
ATOM 9848 C C . LEU B 1 451 ? 24.875 -6.676 -4.785 1 94.5 451 LEU B C 1
ATOM 9850 O O . LEU B 1 451 ? 25.766 -6.656 -5.629 1 94.5 451 LEU B O 1
ATOM 9854 N N . GLU B 1 452 ? 23.828 -5.84 -4.77 1 93.44 452 GLU B N 1
ATOM 9855 C CA . GLU B 1 452 ? 23.719 -4.762 -5.746 1 93.44 452 GLU B CA 1
ATOM 9856 C C . GLU B 1 452 ? 23.609 -5.316 -7.164 1 93.44 452 GLU B C 1
ATOM 9858 O O . GLU B 1 452 ? 22.922 -6.316 -7.395 1 93.44 452 GLU B O 1
ATOM 9863 N N . ALA B 1 453 ? 24.172 -4.59 -8.18 1 91.5 453 ALA B N 1
ATOM 9864 C CA . ALA B 1 453 ? 24.047 -5.031 -9.562 1 91.5 453 ALA B CA 1
ATOM 9865 C C . ALA B 1 453 ? 25 -6.191 -9.852 1 91.5 453 ALA B C 1
ATOM 9867 O O . ALA B 1 453 ? 26.203 -6.062 -9.703 1 91.5 453 ALA B O 1
ATOM 9868 N N . ASN B 1 454 ? 24.375 -7.328 -10.18 1 91 454 ASN B N 1
ATOM 9869 C CA . ASN B 1 454 ? 25.141 -8.539 -10.469 1 91 454 ASN B CA 1
ATOM 9870 C C . ASN B 1 454 ? 24.375 -9.492 -11.367 1 91 454 ASN B C 1
ATOM 9872 O O . ASN B 1 454 ? 23.156 -9.367 -11.508 1 91 454 ASN B O 1
ATOM 9876 N N . ALA B 1 455 ? 25.172 -10.414 -11.992 1 92.19 455 ALA B N 1
ATOM 9877 C CA . ALA B 1 455 ? 24.547 -11.469 -12.773 1 92.19 455 ALA B CA 1
ATOM 9878 C C . ALA B 1 455 ? 23.922 -12.531 -11.875 1 92.19 455 ALA B C 1
ATOM 9880 O O . ALA B 1 455 ? 24.484 -12.875 -10.828 1 92.19 455 ALA B O 1
ATOM 9881 N N . ILE B 1 456 ? 22.797 -13.078 -12.266 1 93.44 456 ILE B N 1
ATOM 9882 C CA . ILE B 1 456 ? 22.016 -13.984 -11.422 1 93.44 456 ILE B CA 1
ATOM 9883 C C . ILE B 1 456 ? 22.828 -15.234 -11.125 1 93.44 456 ILE B C 1
ATOM 9885 O O . ILE B 1 456 ? 22.766 -15.781 -10.016 1 93.44 456 ILE B O 1
ATOM 9889 N N . PRO B 1 457 ? 23.703 -15.797 -12.062 1 94.75 457 PRO B N 1
ATOM 9890 C CA . PRO B 1 457 ? 24.5 -16.969 -11.688 1 94.75 457 PRO B CA 1
ATOM 9891 C C . PRO B 1 457 ? 25.453 -16.672 -10.516 1 94.75 457 PRO B C 1
ATOM 9893 O O . PRO B 1 457 ? 25.703 -17.562 -9.695 1 94.75 457 PRO B O 1
ATOM 9896 N N . ILE B 1 458 ? 25.969 -15.523 -10.5 1 93.56 458 ILE B N 1
ATOM 9897 C CA . ILE B 1 458 ? 26.844 -15.141 -9.391 1 93.56 458 ILE B CA 1
ATOM 9898 C C . ILE B 1 458 ? 26.047 -15.141 -8.094 1 93.56 458 ILE B C 1
ATOM 9900 O O . ILE B 1 458 ? 26.516 -15.656 -7.07 1 93.56 458 ILE B O 1
ATOM 9904 N N . SER B 1 459 ? 24.891 -14.555 -8.141 1 94.06 459 SER B N 1
ATOM 9905 C CA . SER B 1 459 ? 24.031 -14.508 -6.965 1 94.06 459 SER B CA 1
ATOM 9906 C C . SER B 1 459 ? 23.688 -15.906 -6.473 1 94.06 459 SER B C 1
ATOM 9908 O O . SER B 1 459 ? 23.656 -16.156 -5.266 1 94.06 459 SER B O 1
ATOM 9910 N N . ARG B 1 460 ? 23.406 -16.812 -7.418 1 95.19 460 ARG B N 1
ATOM 9911 C CA . ARG B 1 460 ? 23.047 -18.172 -7.062 1 95.19 460 ARG B CA 1
ATOM 9912 C C . ARG B 1 460 ? 24.203 -18.891 -6.391 1 95.19 460 ARG B C 1
ATOM 9914 O O . ARG B 1 460 ? 24.016 -19.688 -5.469 1 95.19 460 ARG B O 1
ATOM 9921 N N . LEU B 1 461 ? 25.359 -18.672 -6.855 1 95.06 461 LEU B N 1
ATOM 9922 C CA . LEU B 1 461 ? 26.547 -19.344 -6.32 1 95.06 461 LEU B CA 1
ATOM 9923 C C . LEU B 1 461 ? 26.938 -18.734 -4.977 1 95.06 461 LEU B C 1
ATOM 9925 O O . LEU B 1 461 ? 27.203 -19.469 -4.02 1 95.06 461 LEU B O 1
ATOM 9929 N N . VAL B 1 462 ? 26.984 -17.438 -4.898 1 92.88 462 VAL B N 1
ATOM 9930 C CA . VAL B 1 462 ? 27.484 -16.719 -3.727 1 92.88 462 VAL B CA 1
ATOM 9931 C C . VAL B 1 462 ? 26.547 -16.953 -2.539 1 92.88 462 VAL B C 1
ATOM 9933 O O . VAL B 1 462 ? 27 -17.047 -1.395 1 92.88 462 VAL B O 1
ATOM 9936 N N . GLY B 1 463 ? 25.297 -17 -2.766 1 90.81 463 GLY B N 1
ATOM 9937 C CA . GLY B 1 463 ? 24.344 -17.25 -1.694 1 90.81 463 GLY B CA 1
ATOM 9938 C C . GLY B 1 463 ? 24.641 -18.516 -0.922 1 90.81 463 GLY B C 1
ATOM 9939 O O . GLY B 1 463 ? 24.531 -18.547 0.305 1 90.81 463 GLY B O 1
ATOM 9940 N N . ARG B 1 464 ? 25.016 -19.5 -1.633 1 89.12 464 ARG B N 1
ATOM 9941 C CA . ARG B 1 464 ? 25.359 -20.766 -1.007 1 89.12 464 ARG B CA 1
ATOM 9942 C C . ARG B 1 464 ? 26.609 -20.625 -0.131 1 89.12 464 ARG B C 1
ATOM 9944 O O . ARG B 1 464 ? 26.672 -21.203 0.958 1 89.12 464 ARG B O 1
ATOM 9951 N N . VAL B 1 465 ? 27.484 -19.844 -0.6 1 89.38 465 VAL B N 1
ATOM 9952 C CA . VAL B 1 465 ? 28.766 -19.656 0.085 1 89.38 465 VAL B CA 1
ATOM 9953 C C . VAL B 1 465 ? 28.562 -18.781 1.315 1 89.38 465 VAL B C 1
ATOM 9955 O O . VAL B 1 465 ? 29.172 -19.031 2.363 1 89.38 465 VAL B O 1
ATOM 9958 N N . LEU B 1 466 ? 27.734 -17.781 1.214 1 90.25 466 LEU B N 1
ATOM 9959 C CA . LEU B 1 466 ? 27.484 -16.844 2.305 1 90.25 466 LEU B CA 1
ATOM 9960 C C . LEU B 1 466 ? 26.594 -17.469 3.367 1 90.25 466 LEU B C 1
ATOM 9962 O O . LEU B 1 466 ? 26.5 -16.969 4.492 1 90.25 466 LEU B O 1
ATOM 9966 N N . GLY B 1 467 ? 25.969 -18.562 3.078 1 91.12 467 GLY B N 1
ATOM 9967 C CA . GLY B 1 467 ? 25.109 -19.234 4.031 1 91.12 467 GLY B CA 1
ATOM 9968 C C . GLY B 1 467 ? 23.828 -18.469 4.324 1 91.12 467 GLY B C 1
ATOM 9969 O O . GLY B 1 467 ? 23.422 -18.344 5.484 1 91.12 467 GLY B O 1
ATOM 9970 N N . VAL B 1 468 ? 23.234 -17.875 3.322 1 94.88 468 VAL B N 1
ATOM 9971 C CA . VAL B 1 468 ? 22 -17.109 3.5 1 94.88 468 VAL B CA 1
ATOM 9972 C C . VAL B 1 468 ? 20.797 -18.062 3.533 1 94.88 468 VAL B C 1
ATOM 9974 O O . VAL B 1 468 ? 20.906 -19.203 3.104 1 94.88 468 VAL B O 1
ATOM 9977 N N . ASP B 1 469 ? 19.688 -17.641 4.102 1 95.5 469 ASP B N 1
ATOM 9978 C CA . ASP B 1 469 ? 18.484 -18.453 4.238 1 95.5 469 ASP B CA 1
ATOM 9979 C C . ASP B 1 469 ? 17.594 -18.312 3.01 1 95.5 469 ASP B C 1
ATOM 9981 O O . ASP B 1 469 ? 16.672 -19.109 2.814 1 95.5 469 ASP B O 1
ATOM 9985 N N . GLY B 1 470 ? 17.891 -17.375 2.195 1 95.62 470 GLY B N 1
ATOM 9986 C CA . GLY B 1 470 ? 17.141 -17.109 0.979 1 95.62 470 GLY B CA 1
ATOM 9987 C C . GLY B 1 470 ? 17.719 -15.977 0.157 1 95.62 470 GLY B C 1
ATOM 9988 O O . GLY B 1 470 ? 18.719 -15.367 0.546 1 95.62 470 GLY B O 1
ATOM 9989 N N . GLY B 1 471 ? 17.109 -15.758 -0.965 1 97.25 471 GLY B N 1
ATOM 9990 C CA . GLY B 1 471 ? 17.578 -14.688 -1.828 1 97.25 471 GLY B CA 1
ATOM 9991 C C . GLY B 1 471 ? 16.484 -14.148 -2.746 1 97.25 471 GLY B C 1
ATOM 9992 O O . GLY B 1 471 ? 15.461 -14.789 -2.941 1 97.25 471 GLY B O 1
ATOM 9993 N N . VAL B 1 472 ? 16.688 -12.922 -3.16 1 97.81 472 VAL B N 1
ATOM 9994 C CA . VAL B 1 472 ? 15.805 -12.281 -4.137 1 97.81 472 VAL B CA 1
ATOM 9995 C C . VAL B 1 472 ? 16.641 -11.641 -5.238 1 97.81 472 VAL B C 1
ATOM 9997 O O . VAL B 1 472 ? 17.625 -10.961 -4.961 1 97.81 472 VAL B O 1
ATOM 10000 N N . HIS B 1 473 ? 16.297 -11.914 -6.461 1 97.56 473 HIS B N 1
ATOM 10001 C CA . HIS B 1 473 ? 16.953 -11.297 -7.605 1 97.56 473 HIS B CA 1
ATOM 10002 C C . HIS B 1 473 ? 15.953 -10.547 -8.477 1 97.56 473 HIS B C 1
ATOM 10004 O O . HIS B 1 473 ? 14.938 -11.117 -8.891 1 97.56 473 HIS B O 1
ATOM 10010 N N . VAL B 1 474 ? 16.266 -9.297 -8.695 1 97.06 474 VAL B N 1
ATOM 10011 C CA . VAL B 1 474 ? 15.375 -8.461 -9.484 1 97.06 474 VAL B CA 1
ATOM 10012 C C . VAL B 1 474 ? 16.031 -8.125 -10.82 1 97.06 474 VAL B C 1
ATOM 10014 O O . VAL B 1 474 ? 17.156 -7.641 -10.859 1 97.06 474 VAL B O 1
ATOM 10017 N N . ARG B 1 475 ? 15.297 -8.375 -11.922 1 94.5 475 ARG B N 1
ATOM 10018 C CA . ARG B 1 475 ? 15.797 -8.039 -13.25 1 94.5 475 ARG B CA 1
ATOM 10019 C C . ARG B 1 475 ? 14.648 -7.785 -14.219 1 94.5 475 ARG B C 1
ATOM 10021 O O . ARG B 1 475 ? 13.484 -8.055 -13.898 1 94.5 475 ARG B O 1
ATOM 10028 N N . LEU B 1 476 ? 14.984 -7.219 -15.312 1 90.69 476 LEU B N 1
ATOM 10029 C CA . LEU B 1 476 ? 13.992 -7.168 -16.391 1 90.69 476 LEU B CA 1
ATOM 10030 C C . LEU B 1 476 ? 13.773 -8.547 -16.984 1 90.69 476 LEU B C 1
ATOM 10032 O O . LEU B 1 476 ? 14.727 -9.305 -17.188 1 90.69 476 LEU B O 1
ATOM 10036 N N . ASP B 1 477 ? 12.547 -8.828 -17.219 1 88.25 477 ASP B N 1
ATOM 10037 C CA . ASP B 1 477 ? 12.219 -10.117 -17.812 1 88.25 477 ASP B CA 1
ATOM 10038 C C . ASP B 1 477 ? 12.922 -10.297 -19.156 1 88.25 477 ASP B C 1
ATOM 10040 O O . ASP B 1 477 ? 12.797 -9.453 -20.047 1 88.25 477 ASP B O 1
ATOM 10044 N N . PRO B 1 478 ? 13.664 -11.352 -19.297 1 85.88 478 PRO B N 1
ATOM 10045 C CA . PRO B 1 478 ? 14.406 -11.562 -20.531 1 85.88 478 PRO B CA 1
ATOM 10046 C C . PRO B 1 478 ? 13.5 -11.836 -21.734 1 85.88 478 PRO B C 1
ATOM 10048 O O . PRO B 1 478 ? 13.891 -11.625 -22.875 1 85.88 478 PRO B O 1
ATOM 10051 N N . ASP B 1 479 ? 12.328 -12.227 -21.5 1 80.06 479 ASP B N 1
ATOM 10052 C CA . ASP B 1 479 ? 11.461 -12.664 -22.578 1 80.06 479 ASP B CA 1
ATOM 10053 C C . ASP B 1 479 ? 10.391 -11.625 -22.891 1 80.06 479 ASP B C 1
ATOM 10055 O O . ASP B 1 479 ? 9.773 -11.656 -23.953 1 80.06 479 ASP B O 1
ATOM 10059 N N . GLN B 1 480 ? 10.18 -10.742 -21.953 1 78.81 480 GLN B N 1
ATOM 10060 C CA . GLN B 1 480 ? 9.148 -9.727 -22.141 1 78.81 480 GLN B CA 1
ATOM 10061 C C . GLN B 1 480 ? 9.695 -8.336 -21.859 1 78.81 480 GLN B C 1
ATOM 10063 O O . GLN B 1 480 ? 9.828 -7.934 -20.703 1 78.81 480 GLN B O 1
ATOM 10068 N N . ALA B 1 481 ? 9.703 -7.641 -22.922 1 76.75 481 ALA B N 1
ATOM 10069 C CA . ALA B 1 481 ? 10.266 -6.301 -22.797 1 76.75 481 ALA B CA 1
ATOM 10070 C C . ALA B 1 481 ? 9.398 -5.418 -21.922 1 76.75 481 ALA B C 1
ATOM 10072 O O . ALA B 1 481 ? 8.172 -5.426 -22.031 1 76.75 481 ALA B O 1
ATOM 10073 N N . GLY B 1 482 ? 10.016 -4.766 -20.969 1 80.12 482 GLY B N 1
ATOM 10074 C CA . GLY B 1 482 ? 9.312 -3.822 -20.125 1 80.12 482 GLY B CA 1
ATOM 10075 C C . GLY B 1 482 ? 8.781 -4.449 -18.844 1 80.12 482 GLY B C 1
ATOM 10076 O O . GLY B 1 482 ? 8.273 -3.746 -17.969 1 80.12 482 GLY B O 1
ATOM 10077 N N . HIS B 1 483 ? 8.875 -5.789 -18.75 1 86.56 483 HIS B N 1
ATOM 10078 C CA . HIS B 1 483 ? 8.43 -6.484 -17.547 1 86.56 483 HIS B CA 1
ATOM 10079 C C . HIS B 1 483 ? 9.586 -6.676 -16.562 1 86.56 483 HIS B C 1
ATOM 10081 O O . HIS B 1 483 ? 10.727 -6.895 -16.969 1 86.56 483 HIS B O 1
ATOM 10087 N N . VAL B 1 484 ? 9.289 -6.484 -15.352 1 92.19 484 VAL B N 1
ATOM 10088 C CA . VAL B 1 484 ? 10.242 -6.797 -14.289 1 92.19 484 VAL B CA 1
ATOM 10089 C C . VAL B 1 484 ? 9.977 -8.203 -13.75 1 92.19 484 VAL B C 1
ATOM 10091 O O . VAL B 1 484 ? 8.828 -8.633 -13.656 1 92.19 484 VAL B O 1
ATOM 10094 N N . LEU B 1 485 ? 10.992 -8.891 -13.539 1 94.25 485 LEU B N 1
ATOM 10095 C CA . LEU B 1 485 ? 10.922 -10.234 -12.977 1 94.25 485 LEU B CA 1
ATOM 10096 C C . LEU B 1 485 ? 11.617 -10.305 -11.625 1 94.25 485 LEU B C 1
ATOM 10098 O O . LEU B 1 485 ? 12.789 -9.938 -11.508 1 94.25 485 LEU B O 1
ATOM 10102 N N . ILE B 1 486 ? 10.875 -10.672 -10.602 1 96.69 486 ILE B N 1
ATOM 10103 C CA . ILE B 1 486 ? 11.414 -10.875 -9.266 1 96.69 486 ILE B CA 1
ATOM 10104 C C . ILE B 1 486 ? 11.5 -12.375 -8.969 1 96.69 486 ILE B C 1
ATOM 10106 O O . ILE B 1 486 ? 10.477 -13.055 -8.898 1 96.69 486 ILE B O 1
ATOM 10110 N N . GLU B 1 487 ? 12.656 -12.828 -8.797 1 96.62 487 GLU B N 1
ATOM 10111 C CA . GLU B 1 487 ? 12.867 -14.25 -8.516 1 96.62 487 GLU B CA 1
ATOM 10112 C C . GLU B 1 487 ? 13.281 -14.469 -7.062 1 96.62 487 GLU B C 1
ATOM 10114 O O . GLU B 1 487 ? 14.094 -13.719 -6.523 1 96.62 487 GLU B O 1
ATOM 10119 N N . PHE B 1 488 ? 12.688 -15.445 -6.434 1 97.06 488 PHE B N 1
ATOM 10120 C CA . PHE B 1 488 ? 13.008 -15.812 -5.059 1 97.06 488 PHE B CA 1
ATOM 10121 C C . PHE B 1 488 ? 13.828 -17.094 -5.012 1 97.06 488 PHE B C 1
ATOM 10123 O O . PHE B 1 488 ? 13.5 -18.062 -5.695 1 97.06 488 PHE B O 1
ATOM 10130 N N . LEU B 1 489 ? 14.906 -17.062 -4.316 1 96.88 489 LEU B N 1
ATOM 10131 C CA . LEU B 1 489 ? 15.836 -18.188 -4.234 1 96.88 489 LEU B CA 1
ATOM 10132 C C . LEU B 1 489 ? 15.828 -18.797 -2.834 1 96.88 489 LEU B C 1
ATOM 10134 O O . LEU B 1 489 ? 15.578 -18.094 -1.851 1 96.88 489 LEU B O 1
ATOM 10138 N N . ASP B 1 490 ? 16.109 -20.047 -2.742 1 94.31 490 ASP B N 1
ATOM 10139 C CA . ASP B 1 490 ? 16.234 -20.719 -1.447 1 94.31 490 ASP B CA 1
ATOM 10140 C C . ASP B 1 490 ? 17.688 -20.703 -0.976 1 94.31 490 ASP B C 1
ATOM 10142 O O . ASP B 1 490 ? 18.516 -19.969 -1.517 1 94.31 490 ASP B O 1
ATOM 10146 N N . ASN B 1 491 ? 18.016 -21.438 0.106 1 93.5 491 ASN B N 1
ATOM 10147 C CA . ASN B 1 491 ? 19.344 -21.391 0.703 1 93.5 491 ASN B CA 1
ATOM 10148 C C . ASN B 1 491 ? 20.375 -22.125 -0.161 1 93.5 491 ASN B C 1
ATOM 10150 O O . ASN B 1 491 ? 21.578 -22.016 0.07 1 93.5 491 ASN B O 1
ATOM 10154 N N . GLN B 1 492 ? 19.922 -22.812 -1.283 1 92.19 492 GLN B N 1
ATOM 10155 C CA . GLN B 1 492 ? 20.828 -23.5 -2.201 1 92.19 492 GLN B CA 1
ATOM 10156 C C . GLN B 1 492 ? 21 -22.703 -3.486 1 92.19 492 GLN B C 1
ATOM 10158 O O . GLN B 1 492 ? 21.656 -23.156 -4.426 1 92.19 492 GLN B O 1
ATOM 10163 N N . GLY B 1 493 ? 20.391 -21.609 -3.531 1 92.94 493 GLY B N 1
ATOM 10164 C CA . GLY B 1 493 ? 20.516 -20.734 -4.695 1 92.94 493 GLY B CA 1
ATOM 10165 C C . GLY B 1 493 ? 19.578 -21.125 -5.824 1 92.94 493 GLY B C 1
ATOM 10166 O O . GLY B 1 493 ? 19.75 -20.688 -6.965 1 92.94 493 GLY B O 1
ATOM 10167 N N . ILE B 1 494 ? 18.656 -21.984 -5.578 1 93.94 494 ILE B N 1
ATOM 10168 C CA . ILE B 1 494 ? 17.688 -22.359 -6.598 1 93.94 494 ILE B CA 1
ATOM 10169 C C . ILE B 1 494 ? 16.344 -21.703 -6.301 1 93.94 494 ILE B C 1
ATOM 10171 O O . ILE B 1 494 ? 16.141 -21.156 -5.211 1 93.94 494 ILE B O 1
ATOM 10175 N N . ASN B 1 495 ? 15.453 -21.703 -7.285 1 94.44 495 ASN B N 1
ATOM 10176 C CA . ASN B 1 495 ? 14.141 -21.094 -7.105 1 94.44 495 ASN B CA 1
ATOM 10177 C C . ASN B 1 495 ? 13.359 -21.766 -5.984 1 94.44 495 ASN B C 1
ATOM 10179 O O . ASN B 1 495 ? 13.445 -22.969 -5.801 1 94.44 495 ASN B O 1
ATOM 10183 N N . ILE B 1 496 ? 12.562 -21.047 -5.305 1 93.12 496 ILE B N 1
ATOM 10184 C CA . ILE B 1 496 ? 11.789 -21.578 -4.184 1 93.12 496 ILE B CA 1
ATOM 10185 C C . ILE B 1 496 ? 10.711 -22.531 -4.703 1 93.12 496 ILE B C 1
ATOM 10187 O O . ILE B 1 496 ? 10.25 -22.391 -5.836 1 93.12 496 ILE B O 1
ATOM 10191 N N . PRO B 1 497 ? 10.391 -23.5 -3.951 1 85.94 497 PRO B N 1
ATOM 10192 C CA . PRO B 1 497 ? 9.352 -24.438 -4.359 1 85.94 497 PRO B CA 1
ATOM 10193 C C . PRO B 1 497 ? 7.961 -23.812 -4.383 1 85.94 497 PRO B C 1
ATOM 10195 O O . PRO B 1 497 ? 7.73 -22.781 -3.723 1 85.94 497 PRO B O 1
ATOM 10198 N N . PRO B 1 498 ? 7.062 -24.359 -5.07 1 80.19 498 PRO B N 1
ATOM 10199 C CA . PRO B 1 498 ? 5.703 -23.828 -5.184 1 80.19 498 PRO B CA 1
ATOM 10200 C C . PRO B 1 498 ? 5.004 -23.703 -3.83 1 80.19 498 PRO B C 1
ATOM 10202 O O . PRO B 1 498 ? 4.176 -22.812 -3.643 1 80.19 498 PRO B O 1
ATOM 10205 N N . THR B 1 499 ? 5.277 -24.594 -2.934 1 77.62 499 THR B N 1
ATOM 10206 C CA . THR B 1 499 ? 4.672 -24.531 -1.609 1 77.62 499 THR B CA 1
ATOM 10207 C C . THR B 1 499 ? 5.004 -23.203 -0.925 1 77.62 499 THR B C 1
ATOM 10209 O O . THR B 1 499 ? 4.133 -22.578 -0.317 1 77.62 499 THR B O 1
ATOM 10212 N N . LEU B 1 500 ? 6.25 -22.812 -1.014 1 86.94 500 LEU B N 1
ATOM 10213 C CA . LEU B 1 500 ? 6.656 -21.547 -0.419 1 86.94 500 LEU B CA 1
ATOM 10214 C C . LEU B 1 500 ? 6.078 -20.375 -1.196 1 86.94 500 LEU B C 1
ATOM 10216 O O . LEU B 1 500 ? 5.754 -19.328 -0.612 1 86.94 500 LEU B O 1
ATOM 10220 N N . GLU B 1 501 ? 5.98 -20.547 -2.521 1 88.12 501 GLU B N 1
ATOM 10221 C CA . GLU B 1 501 ? 5.352 -19.5 -3.332 1 88.12 501 GLU B CA 1
ATOM 10222 C C . GLU B 1 501 ? 3.916 -19.25 -2.879 1 88.12 501 GLU B C 1
ATOM 10224 O O . GLU B 1 501 ? 3.5 -18.094 -2.75 1 88.12 501 GLU B O 1
ATOM 10229 N N . LYS B 1 502 ? 3.244 -20.266 -2.656 1 78.44 502 LYS B N 1
ATOM 10230 C CA . LYS B 1 502 ? 1.858 -20.156 -2.213 1 78.44 502 LYS B CA 1
ATOM 10231 C C . LYS B 1 502 ? 1.772 -19.531 -0.824 1 78.44 502 LYS B C 1
ATOM 10233 O O . LYS B 1 502 ? 0.841 -18.781 -0.534 1 78.44 502 LYS B O 1
ATOM 10238 N N . LYS B 1 503 ? 2.684 -19.922 -0.009 1 81.56 503 LYS B N 1
ATOM 10239 C CA . LYS B 1 503 ? 2.725 -19.344 1.331 1 81.56 503 LYS B CA 1
ATOM 10240 C C . LYS B 1 503 ? 2.977 -17.844 1.272 1 81.56 503 LYS B C 1
ATOM 10242 O O . LYS B 1 503 ? 2.369 -17.078 2.025 1 81.56 503 LYS B O 1
ATOM 10247 N N . ILE B 1 504 ? 3.906 -17.453 0.424 1 88.81 504 ILE B N 1
ATOM 10248 C CA . ILE B 1 504 ? 4.203 -16.031 0.25 1 88.81 504 ILE B CA 1
ATOM 10249 C C . ILE B 1 504 ? 2.967 -15.305 -0.271 1 88.81 504 ILE B C 1
ATOM 10251 O O . ILE B 1 504 ? 2.627 -14.219 0.214 1 88.81 504 ILE B O 1
ATOM 10255 N N . GLU B 1 505 ? 2.33 -15.891 -1.239 1 81.5 505 GLU B N 1
ATOM 10256 C CA . GLU B 1 505 ? 1.119 -15.305 -1.806 1 81.5 505 GLU B CA 1
ATOM 10257 C C . GLU B 1 505 ? 0.026 -15.164 -0.75 1 81.5 505 GLU B C 1
ATOM 10259 O O . GLU B 1 505 ? -0.667 -14.148 -0.697 1 81.5 505 GLU B O 1
ATOM 10264 N N . ALA B 1 506 ? -0.107 -16.188 0.022 1 71.88 506 ALA B N 1
ATOM 10265 C CA . ALA B 1 506 ? -1.112 -16.156 1.082 1 71.88 506 ALA B CA 1
ATOM 10266 C C . ALA B 1 506 ? -0.809 -15.07 2.105 1 71.88 506 ALA B C 1
ATOM 10268 O O . ALA B 1 506 ? -1.709 -14.344 2.535 1 71.88 506 ALA B O 1
ATOM 10269 N N . THR B 1 507 ? 0.469 -15.016 2.475 1 77.38 507 THR B N 1
ATOM 10270 C CA . THR B 1 507 ? 0.897 -14.008 3.438 1 77.38 507 THR B CA 1
ATOM 10271 C C . THR B 1 507 ? 0.669 -12.602 2.889 1 77.38 507 THR B C 1
ATOM 10273 O O . THR B 1 507 ? 0.295 -11.695 3.633 1 77.38 507 THR B O 1
ATOM 10276 N N . LEU B 1 508 ? 0.908 -12.43 1.621 1 79.56 508 LEU B N 1
ATOM 10277 C CA . LEU B 1 508 ? 0.734 -11.141 0.961 1 79.56 508 LEU B CA 1
ATOM 10278 C C . LEU B 1 508 ? -0.738 -10.75 0.918 1 79.56 508 LEU B C 1
ATOM 10280 O O . LEU B 1 508 ? -1.091 -9.609 1.25 1 79.56 508 LEU B O 1
ATOM 10284 N N . ILE B 1 509 ? -1.558 -11.664 0.551 1 62.41 509 ILE B N 1
ATOM 10285 C CA . ILE B 1 509 ? -2.982 -11.406 0.371 1 62.41 509 ILE B CA 1
ATOM 10286 C C . ILE B 1 509 ? -3.635 -11.141 1.726 1 62.41 509 ILE B C 1
ATOM 10288 O O . ILE B 1 509 ? -4.492 -10.258 1.846 1 62.41 509 ILE B O 1
ATOM 10292 N N . ARG B 1 510 ? -3.111 -11.883 2.717 1 55.88 510 ARG B N 1
ATOM 10293 C CA . ARG B 1 510 ? -3.693 -11.758 4.047 1 55.88 510 ARG B CA 1
ATOM 10294 C C . ARG B 1 510 ? -3.051 -10.609 4.82 1 55.88 510 ARG B C 1
ATOM 10296 O O . ARG B 1 510 ? -3.549 -10.211 5.875 1 55.88 510 ARG B O 1
ATOM 10303 N N . GLU B 1 511 ? -1.948 -10.086 4.254 1 64.62 511 GLU B N 1
ATOM 10304 C CA . GLU B 1 511 ? -1.195 -9 4.875 1 64.62 511 GLU B CA 1
ATOM 10305 C C . GLU B 1 511 ? -0.76 -9.367 6.289 1 64.62 511 GLU B C 1
ATOM 10307 O O . GLU B 1 511 ? -0.894 -8.57 7.215 1 64.62 511 GLU B O 1
ATOM 10312 N N . GLU B 1 512 ? -0.464 -10.609 6.449 1 65.19 512 GLU B N 1
ATOM 10313 C CA . GLU B 1 512 ? 0.033 -11.094 7.73 1 65.19 512 GLU B CA 1
ATOM 10314 C C . GLU B 1 512 ? 1.553 -10.984 7.812 1 65.19 512 GLU B C 1
ATOM 10316 O O . GLU B 1 512 ? 2.242 -11.992 8.016 1 65.19 512 GLU B O 1
ATOM 10321 N N . PHE B 1 513 ? 2.014 -9.773 7.738 1 75.06 513 PHE B N 1
ATOM 10322 C CA . PHE B 1 513 ? 3.453 -9.57 7.836 1 75.06 513 PHE B CA 1
ATOM 10323 C C . PHE B 1 513 ? 3.896 -9.539 9.297 1 75.06 513 PHE B C 1
ATOM 10325 O O . PHE B 1 513 ? 3.191 -9 10.148 1 75.06 513 PHE B O 1
ATOM 10332 N N . ARG B 1 514 ? 4.941 -10.164 9.484 1 75.62 514 ARG B N 1
ATOM 10333 C CA . ARG B 1 514 ? 5.602 -9.906 10.758 1 75.62 514 ARG B CA 1
ATOM 10334 C C . ARG B 1 514 ? 6.074 -8.453 10.844 1 75.62 514 ARG B C 1
ATOM 10336 O O . ARG B 1 514 ? 6.504 -7.875 9.844 1 75.62 514 ARG B O 1
ATOM 10343 N N . ARG B 1 515 ? 5.836 -7.711 11.906 1 77.12 515 ARG B N 1
ATOM 10344 C CA . ARG B 1 515 ? 6.375 -6.371 12.109 1 77.12 515 ARG B CA 1
ATOM 10345 C C . ARG B 1 515 ? 7.391 -6.355 13.25 1 77.12 515 ARG B C 1
ATOM 10347 O O . ARG B 1 515 ? 7.031 -6.594 14.406 1 77.12 515 ARG B O 1
ATOM 10354 N N . ALA B 1 516 ? 8.578 -6.094 12.844 1 82.62 516 ALA B N 1
ATOM 10355 C CA . ALA B 1 516 ? 9.656 -6.082 13.82 1 82.62 516 ALA B CA 1
ATOM 10356 C C . ALA B 1 516 ? 9.562 -4.859 14.734 1 82.62 516 ALA B C 1
ATOM 10358 O O . ALA B 1 516 ? 9.211 -3.77 14.281 1 82.62 516 ALA B O 1
ATOM 10359 N N . ALA B 1 517 ? 9.844 -5.035 16.047 1 80.12 517 ALA B N 1
ATOM 10360 C CA . ALA B 1 517 ? 9.984 -3.908 16.969 1 80.12 517 ALA B CA 1
ATOM 10361 C C . ALA B 1 517 ? 11.18 -3.035 16.578 1 80.12 517 ALA B C 1
ATOM 10363 O O . ALA B 1 517 ? 12.039 -3.455 15.797 1 80.12 517 ALA B O 1
ATOM 10364 N N . LEU B 1 518 ? 11.211 -1.896 17.094 1 81.5 518 LEU B N 1
ATOM 10365 C CA . LEU B 1 518 ? 12.219 -0.902 16.75 1 81.5 518 LEU B CA 1
ATOM 10366 C C . LEU B 1 518 ? 13.625 -1.48 16.875 1 81.5 518 LEU B C 1
ATOM 10368 O O . LEU B 1 518 ? 14.477 -1.278 16.016 1 81.5 518 LEU B O 1
ATOM 10372 N N . ALA B 1 519 ? 13.875 -2.232 17.906 1 82 519 ALA B N 1
ATOM 10373 C CA . ALA B 1 519 ? 15.203 -2.773 18.188 1 82 519 ALA B CA 1
ATOM 10374 C C . ALA B 1 519 ? 15.523 -3.947 17.266 1 82 519 ALA B C 1
ATOM 10376 O O . ALA B 1 519 ? 16.688 -4.27 17.031 1 82 519 ALA B O 1
ATOM 10377 N N . ASP B 1 520 ? 14.516 -4.562 16.625 1 87.5 520 ASP B N 1
ATOM 10378 C CA . ASP B 1 520 ? 14.695 -5.797 15.867 1 87.5 520 ASP B CA 1
ATOM 10379 C C . ASP B 1 520 ? 14.625 -5.535 14.359 1 87.5 520 ASP B C 1
ATOM 10381 O O . ASP B 1 520 ? 14.609 -6.473 13.562 1 87.5 520 ASP B O 1
ATOM 10385 N N . ILE B 1 521 ? 14.586 -4.273 13.992 1 91.56 521 ILE B N 1
ATOM 10386 C CA . ILE B 1 521 ? 14.57 -3.941 12.578 1 91.56 521 ILE B CA 1
ATOM 10387 C C . ILE B 1 521 ? 15.852 -4.449 11.914 1 91.56 521 ILE B C 1
ATOM 10389 O O . ILE B 1 521 ? 16.938 -4.371 12.5 1 91.56 521 ILE B O 1
ATOM 10393 N N . GLY B 1 522 ? 15.688 -5.02 10.781 1 92.56 522 GLY B N 1
ATOM 10394 C CA . GLY B 1 522 ? 16.812 -5.625 10.086 1 92.56 522 GLY B CA 1
ATOM 10395 C C . GLY B 1 522 ? 17.875 -4.621 9.688 1 92.56 522 GLY B C 1
ATOM 10396 O O . GLY B 1 522 ? 17.609 -3.424 9.586 1 92.56 522 GLY B O 1
ATOM 10397 N N . ASP B 1 523 ? 19.016 -5.168 9.445 1 93.5 523 ASP B N 1
ATOM 10398 C CA . ASP B 1 523 ? 20.141 -4.371 8.953 1 93.5 523 ASP B CA 1
ATOM 10399 C C . ASP B 1 523 ? 20.484 -4.758 7.52 1 93.5 523 ASP B C 1
ATOM 10401 O O . ASP B 1 523 ? 20 -5.766 7 1 93.5 523 ASP B O 1
ATOM 10405 N N . MET B 1 524 ? 21.203 -3.857 6.832 1 93.25 524 MET B N 1
ATOM 10406 C CA . MET B 1 524 ? 21.641 -4.098 5.461 1 93.25 524 MET B CA 1
ATOM 10407 C C . MET B 1 524 ? 23.156 -3.934 5.34 1 93.25 524 MET B C 1
ATOM 10409 O O . MET B 1 524 ? 23.719 -2.932 5.785 1 93.25 524 MET B O 1
ATOM 10413 N N . THR B 1 525 ? 23.766 -4.91 4.797 1 93.44 525 THR B N 1
ATOM 10414 C CA . THR B 1 525 ? 25.203 -4.859 4.547 1 93.44 525 THR B CA 1
ATOM 10415 C C . THR B 1 525 ? 25.516 -5.129 3.074 1 93.44 525 THR B C 1
ATOM 10417 O O . THR B 1 525 ? 24.672 -5.68 2.354 1 93.44 525 THR B O 1
ATOM 10420 N N . VAL B 1 526 ? 26.594 -4.68 2.643 1 92.75 526 VAL B N 1
ATOM 10421 C CA . VAL B 1 526 ? 27.094 -4.949 1.297 1 92.75 526 VAL B CA 1
ATOM 10422 C C . VAL B 1 526 ? 28.359 -5.805 1.371 1 92.75 526 VAL B C 1
ATOM 10424 O O . VAL B 1 526 ? 29.422 -5.312 1.727 1 92.75 526 VAL B O 1
ATOM 10427 N N . PRO B 1 527 ? 28.156 -7.043 0.982 1 89.81 527 PRO B N 1
ATOM 10428 C CA . PRO B 1 527 ? 29.328 -7.906 1.078 1 89.81 527 PRO B CA 1
ATOM 10429 C C . PRO B 1 527 ? 30.422 -7.527 0.08 1 89.81 527 PRO B C 1
ATOM 10431 O O . PRO B 1 527 ? 30.125 -7.125 -1.047 1 89.81 527 PRO B O 1
ATOM 10434 N N . GLY B 1 528 ? 31.625 -7.742 0.549 1 83.06 528 GLY B N 1
ATOM 10435 C CA . GLY B 1 528 ? 32.75 -7.5 -0.318 1 83.06 528 GLY B CA 1
ATOM 10436 C C . GLY B 1 528 ? 33.281 -8.758 -0.989 1 83.06 528 GLY B C 1
ATOM 10437 O O . GLY B 1 528 ? 32.938 -9.867 -0.595 1 83.06 528 GLY B O 1
ATOM 10438 N N . ARG B 1 529 ? 33.969 -8.805 -2.137 1 83.38 529 ARG B N 1
ATOM 10439 C CA . ARG B 1 529 ? 34.75 -9.844 -2.799 1 83.38 529 ARG B CA 1
ATOM 10440 C C . ARG B 1 529 ? 33.844 -10.883 -3.447 1 83.38 529 ARG B C 1
ATOM 10442 O O . ARG B 1 529 ? 34.125 -12.078 -3.418 1 83.38 529 ARG B O 1
ATOM 10449 N N . VAL B 1 530 ? 32.625 -10.445 -3.889 1 88.62 530 VAL B N 1
ATOM 10450 C CA . VAL B 1 530 ? 31.672 -11.336 -4.531 1 88.62 530 VAL B CA 1
ATOM 10451 C C . VAL B 1 530 ? 32.281 -11.914 -5.809 1 88.62 530 VAL B C 1
ATOM 10453 O O . VAL B 1 530 ? 32.156 -13.117 -6.062 1 88.62 530 VAL B O 1
ATOM 10456 N N . ALA B 1 531 ? 32.906 -11.109 -6.535 1 87 531 ALA B N 1
ATOM 10457 C CA . ALA B 1 531 ? 33.531 -11.539 -7.785 1 87 531 ALA B CA 1
ATOM 10458 C C . ALA B 1 531 ? 34.656 -12.539 -7.52 1 87 531 ALA B C 1
ATOM 10460 O O . ALA B 1 531 ? 34.875 -13.477 -8.297 1 87 531 ALA B O 1
ATOM 10461 N N . ASP B 1 532 ? 35.312 -12.406 -6.398 1 88.31 532 ASP B N 1
ATOM 10462 C CA . ASP B 1 532 ? 36.438 -13.289 -6.043 1 88.31 532 ASP B CA 1
ATOM 10463 C C . ASP B 1 532 ? 35.906 -14.688 -5.707 1 88.31 532 ASP B C 1
ATOM 10465 O O . ASP B 1 532 ? 36.562 -15.688 -6.035 1 88.31 532 ASP B O 1
ATOM 10469 N N . ILE B 1 533 ? 34.844 -14.711 -5.117 1 91.25 533 ILE B N 1
ATOM 10470 C CA . ILE B 1 533 ? 34.25 -16 -4.766 1 91.25 533 ILE B CA 1
ATOM 10471 C C . ILE B 1 533 ? 33.875 -16.75 -6.039 1 91.25 533 ILE B C 1
ATOM 10473 O O . ILE B 1 533 ? 34.156 -17.953 -6.16 1 91.25 533 ILE B O 1
ATOM 10477 N N . TYR B 1 534 ? 33.312 -16.109 -6.969 1 92.31 534 TYR B N 1
ATOM 10478 C CA . TYR B 1 534 ? 32.906 -16.688 -8.234 1 92.31 534 TYR B CA 1
ATOM 10479 C C . TYR B 1 534 ? 34.094 -17.172 -9.047 1 92.31 534 TYR B C 1
ATOM 10481 O O . TYR B 1 534 ? 34.094 -18.281 -9.578 1 92.31 534 TYR B O 1
ATOM 10489 N N . ARG B 1 535 ? 35.094 -16.438 -9.062 1 88.56 535 ARG B N 1
ATOM 10490 C CA . ARG B 1 535 ? 36.312 -16.781 -9.773 1 88.56 535 ARG B CA 1
ATOM 10491 C C . ARG B 1 535 ? 36.969 -18.031 -9.172 1 88.56 535 ARG B C 1
ATOM 10493 O O . ARG B 1 535 ? 37.469 -18.891 -9.906 1 88.56 535 ARG B O 1
ATOM 10500 N N . GLY B 1 536 ? 37 -18.031 -7.922 1 89.56 536 GLY B N 1
ATOM 10501 C CA . GLY B 1 536 ? 37.562 -19.172 -7.242 1 89.56 536 GLY B CA 1
ATOM 10502 C C . GLY B 1 536 ? 36.812 -20.469 -7.543 1 89.56 536 GLY B C 1
ATOM 10503 O O . GLY B 1 536 ? 37.438 -21.516 -7.711 1 89.56 536 GLY B O 1
ATOM 10504 N N . ALA B 1 537 ? 35.562 -20.422 -7.676 1 91.44 537 ALA B N 1
ATOM 10505 C CA . ALA B 1 537 ? 34.75 -21.609 -7.973 1 91.44 537 ALA B CA 1
ATOM 10506 C C . ALA B 1 537 ? 35 -22.109 -9.398 1 91.44 537 ALA B C 1
ATOM 10508 O O . ALA B 1 537 ? 35.062 -23.312 -9.648 1 91.44 537 ALA B O 1
ATOM 10509 N N . PHE B 1 538 ? 35.156 -21.203 -10.312 1 90.69 538 PHE B N 1
ATOM 10510 C CA . PHE B 1 538 ? 35.469 -21.531 -11.703 1 90.69 538 PHE B CA 1
ATOM 10511 C C . PHE B 1 538 ? 36.781 -22.312 -11.797 1 90.69 538 PHE B C 1
ATOM 10513 O O . PHE B 1 538 ? 36.844 -23.344 -12.469 1 90.69 538 PHE B O 1
ATOM 10520 N N . GLN B 1 539 ? 37.719 -21.875 -11.078 1 87.62 539 GLN B N 1
ATOM 10521 C CA . GLN B 1 539 ? 39.062 -22.453 -11.148 1 87.62 539 GLN B CA 1
ATOM 10522 C C . GLN B 1 539 ? 39.062 -23.891 -10.609 1 87.62 539 GLN B C 1
ATOM 10524 O O . GLN B 1 539 ? 39.812 -24.734 -11.094 1 87.62 539 GLN B O 1
ATOM 10529 N N . GLN B 1 540 ? 38.25 -24.094 -9.773 1 90.38 540 GLN B N 1
ATOM 10530 C CA . GLN B 1 540 ? 38.219 -25.406 -9.148 1 90.38 540 GLN B CA 1
ATOM 10531 C C . GLN B 1 540 ? 37.562 -26.438 -10.07 1 90.38 540 GLN B C 1
ATOM 10533 O O . GLN B 1 540 ? 37.844 -27.625 -9.984 1 90.38 540 GLN B O 1
ATOM 10538 N N . GLN B 1 541 ? 36.656 -25.953 -10.977 1 90.12 541 GLN B N 1
ATOM 10539 C CA . GLN B 1 541 ? 35.844 -26.922 -11.727 1 90.12 541 GLN B CA 1
ATOM 10540 C C . GLN B 1 541 ? 36.344 -27.016 -13.18 1 90.12 541 GLN B C 1
ATOM 10542 O O . GLN B 1 541 ? 35.906 -27.906 -13.914 1 90.12 541 GLN B O 1
ATOM 10547 N N . LEU B 1 542 ? 37.25 -26.203 -13.562 1 89.12 542 LEU B N 1
ATOM 10548 C CA . LEU B 1 542 ? 37.719 -26.188 -14.945 1 89.12 542 LEU B CA 1
ATOM 10549 C C . LEU B 1 542 ? 39.156 -26.656 -15.031 1 89.12 542 LEU B C 1
ATOM 10551 O O . LEU B 1 542 ? 39.938 -26.438 -14.102 1 89.12 542 LEU B O 1
ATOM 10555 N N . HIS B 1 543 ? 39.438 -27.312 -16.094 1 87.62 543 HIS B N 1
ATOM 10556 C CA . HIS B 1 543 ? 40.812 -27.594 -16.422 1 87.62 543 HIS B CA 1
ATOM 10557 C C . HIS B 1 543 ? 41.469 -26.375 -17.109 1 87.62 543 HIS B C 1
ATOM 10559 O O . HIS B 1 543 ? 41.625 -26.359 -18.328 1 87.62 543 HIS B O 1
ATOM 10565 N N . VAL B 1 544 ? 42.031 -25.594 -16.328 1 85.62 544 VAL B N 1
ATOM 10566 C CA . VAL B 1 544 ? 42.531 -24.266 -16.75 1 85.62 544 VAL B CA 1
ATOM 10567 C C . VAL B 1 544 ? 43.688 -24.422 -17.719 1 85.62 544 VAL B C 1
ATOM 10569 O O . VAL B 1 544 ? 43.812 -23.641 -18.656 1 85.62 544 VAL B O 1
ATOM 10572 N N . GLU B 1 545 ? 44.406 -25.422 -17.547 1 85.19 545 GLU B N 1
ATOM 10573 C CA . GLU B 1 545 ? 45.594 -25.641 -18.406 1 85.19 545 GLU B CA 1
ATOM 10574 C C . GLU B 1 545 ? 45.156 -25.953 -19.844 1 85.19 545 GLU B C 1
ATOM 10576 O O . GLU B 1 545 ? 45.844 -25.562 -20.797 1 85.19 545 GLU B O 1
ATOM 10581 N N . ALA B 1 546 ? 44.094 -26.625 -19.938 1 83.94 546 ALA B N 1
ATOM 10582 C CA . ALA B 1 546 ? 43.594 -26.938 -21.266 1 83.94 546 ALA B CA 1
ATOM 10583 C C . ALA B 1 546 ? 43.156 -25.672 -22 1 83.94 546 ALA B C 1
ATOM 10585 O O . ALA B 1 546 ? 43.406 -25.531 -23.203 1 83.94 546 ALA B O 1
ATOM 10586 N N . ILE B 1 547 ? 42.625 -24.781 -21.344 1 82.94 547 ILE B N 1
ATOM 10587 C CA . ILE B 1 547 ? 42.156 -23.531 -21.922 1 82.94 547 ILE B CA 1
ATOM 10588 C C . ILE B 1 547 ? 43.344 -22.641 -22.266 1 82.94 547 ILE B C 1
ATOM 10590 O O . ILE B 1 547 ? 43.375 -21.984 -23.312 1 82.94 547 ILE B O 1
ATOM 10594 N N . ARG B 1 548 ? 44.281 -22.672 -21.375 1 82.44 548 ARG B N 1
ATOM 10595 C CA . ARG B 1 548 ? 45.469 -21.844 -21.547 1 82.44 548 ARG B CA 1
ATOM 10596 C C . ARG B 1 548 ? 46.25 -22.25 -22.797 1 82.44 548 ARG B C 1
ATOM 10598 O O . ARG B 1 548 ? 46.812 -21.406 -23.5 1 82.44 548 ARG B O 1
ATOM 10605 N N . GLN B 1 549 ? 46.25 -23.453 -23.016 1 78.75 549 GLN B N 1
ATOM 10606 C CA . GLN B 1 549 ? 47 -23.984 -24.125 1 78.75 549 GLN B CA 1
ATOM 10607 C C . GLN B 1 549 ? 46.219 -23.844 -25.438 1 78.75 549 GLN B C 1
ATOM 10609 O O . GLN B 1 549 ? 46.812 -23.984 -26.531 1 78.75 549 GLN B O 1
ATOM 10614 N N . SER B 1 550 ? 45 -23.438 -25.188 1 75.38 550 SER B N 1
ATOM 10615 C CA . SER B 1 550 ? 44.156 -23.312 -26.359 1 75.38 550 SER B CA 1
ATOM 10616 C C . SER B 1 550 ? 44.406 -22.016 -27.125 1 75.38 550 SER B C 1
ATOM 10618 O O . SER B 1 550 ? 44.688 -20.984 -26.5 1 75.38 550 SER B O 1
ATOM 10620 N N . ARG B 1 551 ? 44.906 -22 -28.312 1 73.31 551 ARG B N 1
ATOM 10621 C CA . ARG B 1 551 ? 45.031 -20.812 -29.141 1 73.31 551 ARG B CA 1
ATOM 10622 C C . ARG B 1 551 ? 43.688 -20.422 -29.75 1 73.31 551 ARG B C 1
ATOM 10624 O O . ARG B 1 551 ? 43.656 -19.859 -30.844 1 73.31 551 ARG B O 1
ATOM 10631 N N . ALA B 1 552 ? 42.625 -20.75 -28.922 1 79.44 552 ALA B N 1
ATOM 10632 C CA . ALA B 1 552 ? 41.281 -20.531 -29.484 1 79.44 552 ALA B CA 1
ATOM 10633 C C . ALA B 1 552 ? 40.906 -19.062 -29.422 1 79.44 552 ALA B C 1
ATOM 10635 O O . ALA B 1 552 ? 41.094 -18.406 -28.406 1 79.44 552 ALA B O 1
ATOM 10636 N N . LYS B 1 553 ? 40.469 -18.531 -30.516 1 87.62 553 LYS B N 1
ATOM 10637 C CA . LYS B 1 553 ? 39.906 -17.188 -30.609 1 87.62 553 LYS B CA 1
ATOM 10638 C C . LYS B 1 553 ? 38.406 -17.203 -30.375 1 87.62 553 LYS B C 1
ATOM 10640 O O . LYS B 1 553 ? 37.656 -17.922 -31.078 1 87.62 553 LYS B O 1
ATOM 10645 N N . VAL B 1 554 ? 38 -16.484 -29.328 1 91.38 554 VAL B N 1
ATOM 10646 C CA . VAL B 1 554 ? 36.562 -16.484 -28.969 1 91.38 554 VAL B CA 1
ATOM 10647 C C . VAL B 1 554 ? 36.031 -15.062 -29.047 1 91.38 554 VAL B C 1
ATOM 10649 O O . VAL B 1 554 ? 36.719 -14.102 -28.656 1 91.38 554 VAL B O 1
ATOM 10652 N N . VAL B 1 555 ? 34.844 -14.938 -29.625 1 93.19 555 VAL B N 1
ATOM 10653 C CA . VAL B 1 555 ? 34.125 -13.664 -29.641 1 93.19 555 VAL B CA 1
ATOM 10654 C C . VAL B 1 555 ? 32.906 -13.742 -28.719 1 93.19 555 VAL B C 1
ATOM 10656 O O . VAL B 1 555 ? 32.062 -14.641 -28.859 1 93.19 555 VAL B O 1
ATOM 10659 N N . VAL B 1 556 ? 32.875 -12.805 -27.766 1 91.25 556 VAL B N 1
ATOM 10660 C CA . VAL B 1 556 ? 31.75 -12.836 -26.812 1 91.25 556 VAL B CA 1
ATOM 10661 C C . VAL B 1 556 ? 30.953 -11.547 -26.922 1 91.25 556 VAL B C 1
ATOM 10663 O O . VAL B 1 556 ? 31.5 -10.445 -26.812 1 91.25 556 VAL B O 1
ATOM 10666 N N . ASP B 1 557 ? 29.656 -11.688 -27.156 1 90.44 557 ASP B N 1
ATOM 10667 C CA . ASP B 1 557 ? 28.719 -10.57 -27.156 1 90.44 557 ASP B CA 1
ATOM 10668 C C . ASP B 1 557 ? 27.875 -10.562 -25.875 1 90.44 557 ASP B C 1
ATOM 10670 O O . ASP B 1 557 ? 27.078 -11.469 -25.641 1 90.44 557 ASP B O 1
ATOM 10674 N N . TYR B 1 558 ? 27.969 -9.453 -25.188 1 85 558 TYR B N 1
ATOM 10675 C CA . TYR B 1 558 ? 27.297 -9.422 -23.891 1 85 558 TYR B CA 1
ATOM 10676 C C . TYR B 1 558 ? 25.953 -8.711 -23.984 1 85 558 TYR B C 1
ATOM 10678 O O . TYR B 1 558 ? 25.25 -8.562 -23 1 85 558 TYR B O 1
ATOM 10686 N N . ALA B 1 559 ? 25.562 -8.289 -25.125 1 84.25 559 ALA B N 1
ATOM 10687 C CA . ALA B 1 559 ? 24.25 -7.699 -25.406 1 84.25 559 ALA B CA 1
ATOM 10688 C C . ALA B 1 559 ? 23.906 -6.625 -24.375 1 84.25 559 ALA B C 1
ATOM 10690 O O . ALA B 1 559 ? 22.781 -6.574 -23.891 1 84.25 559 ALA B O 1
ATOM 10691 N N . HIS B 1 560 ? 24.891 -5.879 -23.875 1 75.69 560 HIS B N 1
ATOM 10692 C CA . HIS B 1 560 ? 24.75 -4.719 -23 1 75.69 560 HIS B CA 1
ATOM 10693 C C . HIS B 1 560 ? 24.25 -5.129 -21.609 1 75.69 560 HIS B C 1
ATOM 10695 O O . HIS B 1 560 ? 23.484 -4.402 -20.984 1 75.69 560 HIS B O 1
ATOM 10701 N N . GLY B 1 561 ? 24.625 -6.359 -21.156 1 78.19 561 GLY B N 1
ATOM 10702 C CA . GLY B 1 561 ? 24.188 -6.855 -19.875 1 78.19 561 GLY B CA 1
ATOM 10703 C C . GLY B 1 561 ? 25.266 -6.816 -18.812 1 78.19 561 GLY B C 1
ATOM 10704 O O . GLY B 1 561 ? 26.438 -6.562 -19.125 1 78.19 561 GLY B O 1
ATOM 10705 N N . VAL B 1 562 ? 24.906 -7.031 -17.562 1 75.25 562 VAL B N 1
ATOM 10706 C CA . VAL B 1 562 ? 25.75 -6.914 -16.375 1 75.25 562 VAL B CA 1
ATOM 10707 C C . VAL B 1 562 ? 26.828 -7.996 -16.406 1 75.25 562 VAL B C 1
ATOM 10709 O O . VAL B 1 562 ? 27.875 -7.855 -15.766 1 75.25 562 VAL B O 1
ATOM 10712 N N . SER B 1 563 ? 26.672 -8.977 -17.047 1 74.44 563 SER B N 1
ATOM 10713 C CA . SER B 1 563 ? 27.594 -10.094 -17.109 1 74.44 563 SER B CA 1
ATOM 10714 C C . SER B 1 563 ? 28.906 -9.688 -17.797 1 74.44 563 SER B C 1
ATOM 10716 O O . SER B 1 563 ? 29.922 -10.375 -17.672 1 74.44 563 SER B O 1
ATOM 10718 N N . GLY B 1 564 ? 28.953 -8.672 -18.469 1 71.5 564 GLY B N 1
ATOM 10719 C CA . GLY B 1 564 ? 30.078 -8.266 -19.281 1 71.5 564 GLY B CA 1
ATOM 10720 C C . GLY B 1 564 ? 31.312 -7.879 -18.469 1 71.5 564 GLY B C 1
ATOM 10721 O O . GLY B 1 564 ? 32.406 -7.82 -19 1 71.5 564 GLY B O 1
ATOM 10722 N N . ALA B 1 565 ? 31.188 -7.84 -17.234 1 67.56 565 ALA B N 1
ATOM 10723 C CA . ALA B 1 565 ? 32.344 -7.391 -16.438 1 67.56 565 ALA B CA 1
ATOM 10724 C C . ALA B 1 565 ? 33.062 -8.57 -15.82 1 67.56 565 ALA B C 1
ATOM 10726 O O . ALA B 1 565 ? 34.25 -8.453 -15.445 1 67.56 565 ALA B O 1
ATOM 10727 N N . VAL B 1 566 ? 32.594 -9.734 -15.961 1 79.88 566 VAL B N 1
ATOM 10728 C CA . VAL B 1 566 ? 33.156 -10.805 -15.141 1 79.88 566 VAL B CA 1
ATOM 10729 C C . VAL B 1 566 ? 33.812 -11.836 -16.031 1 79.88 566 VAL B C 1
ATOM 10731 O O . VAL B 1 566 ? 35 -12.156 -15.859 1 79.88 566 VAL B O 1
ATOM 10734 N N . LEU B 1 567 ? 33.188 -12.242 -17.062 1 81.56 567 LEU B N 1
ATOM 10735 C CA . LEU B 1 567 ? 33.656 -13.367 -17.859 1 81.56 567 LEU B CA 1
ATOM 10736 C C . LEU B 1 567 ? 34.969 -13.008 -18.578 1 81.56 567 LEU B C 1
ATOM 10738 O O . LEU B 1 567 ? 35.906 -13.82 -18.625 1 81.56 567 LEU B O 1
ATOM 10742 N N . PRO B 1 568 ? 35.031 -11.781 -19.141 1 79.75 568 PRO B N 1
ATOM 10743 C CA . PRO B 1 568 ? 36.281 -11.438 -19.828 1 79.75 568 PRO B CA 1
ATOM 10744 C C . PRO B 1 568 ? 37.469 -11.469 -18.891 1 79.75 568 PRO B C 1
ATOM 10746 O O . PRO B 1 568 ? 38.562 -11.938 -19.281 1 79.75 568 PRO B O 1
ATOM 10749 N N . GLU B 1 569 ? 37.219 -11.062 -17.766 1 82.5 569 GLU B N 1
ATOM 10750 C CA . GLU B 1 569 ? 38.281 -11.07 -16.781 1 82.5 569 GLU B CA 1
ATOM 10751 C C . GLU B 1 569 ? 38.688 -12.5 -16.422 1 82.5 569 GLU B C 1
ATOM 10753 O O . GLU B 1 569 ? 39.875 -12.781 -16.219 1 82.5 569 GLU B O 1
ATOM 10758 N N . LEU B 1 570 ? 37.812 -13.352 -16.406 1 84.94 570 LEU B N 1
ATOM 10759 C CA . LEU B 1 570 ? 38.094 -14.75 -16.078 1 84.94 570 LEU B CA 1
ATOM 10760 C C . LEU B 1 570 ? 38.844 -15.43 -17.219 1 84.94 570 LEU B C 1
ATOM 10762 O O . LEU B 1 570 ? 39.844 -16.141 -16.984 1 84.94 570 LEU B O 1
ATOM 10766 N N . LEU B 1 571 ? 38.375 -15.188 -18.406 1 84.06 571 LEU B N 1
ATOM 10767 C CA . LEU B 1 571 ? 39 -15.844 -19.562 1 84.06 571 LEU B CA 1
ATOM 10768 C C . LEU B 1 571 ? 40.406 -15.352 -19.781 1 84.06 571 LEU B C 1
ATOM 10770 O O . LEU B 1 571 ? 41.281 -16.125 -20.172 1 84.06 571 LEU B O 1
ATOM 10774 N N . VAL B 1 572 ? 40.562 -14.102 -19.516 1 82.94 572 VAL B N 1
ATOM 10775 C CA . VAL B 1 572 ? 41.906 -13.547 -19.625 1 82.94 572 VAL B CA 1
ATOM 10776 C C . VAL B 1 572 ? 42.812 -14.219 -18.609 1 82.94 572 VAL B C 1
ATOM 10778 O O . VAL B 1 572 ? 44 -14.492 -18.906 1 82.94 572 VAL B O 1
ATOM 10781 N N . GLY B 1 573 ? 42.344 -14.422 -17.531 1 82.75 573 GLY B N 1
ATOM 10782 C CA . GLY B 1 573 ? 43.094 -15.109 -16.5 1 82.75 573 GLY B CA 1
ATOM 10783 C C . GLY B 1 573 ? 43.5 -16.516 -16.875 1 82.75 573 GLY B C 1
ATOM 10784 O O . GLY B 1 573 ? 44.5 -17.047 -16.375 1 82.75 573 GLY B O 1
ATOM 10785 N N . TYR B 1 574 ? 42.75 -17.062 -17.797 1 84.62 574 TYR B N 1
ATOM 10786 C CA . TYR B 1 574 ? 43.031 -18.422 -18.219 1 84.62 574 TYR B CA 1
ATOM 10787 C C . TYR B 1 574 ? 43.875 -18.438 -19.484 1 84.62 574 TYR B C 1
ATOM 10789 O O . TYR B 1 574 ? 44.125 -19.5 -20.062 1 84.62 574 TYR B O 1
ATOM 10797 N N . GLY B 1 575 ? 44.219 -17.266 -19.969 1 79.88 575 GLY B N 1
ATOM 10798 C CA . GLY B 1 575 ? 45.094 -17.172 -21.125 1 79.88 575 GLY B CA 1
ATOM 10799 C C . GLY B 1 575 ? 44.375 -16.953 -22.422 1 79.88 575 GLY B C 1
ATOM 10800 O O . GLY B 1 575 ? 44.969 -16.953 -23.5 1 79.88 575 GLY B O 1
ATOM 10801 N N . CYS B 1 576 ? 43.062 -16.844 -22.344 1 83.44 576 CYS B N 1
ATOM 10802 C CA . CYS B 1 576 ? 42.25 -16.578 -23.516 1 83.44 576 CYS B CA 1
ATOM 10803 C C . CYS B 1 576 ? 41.969 -15.094 -23.641 1 83.44 576 CYS B C 1
ATOM 10805 O O . CYS B 1 576 ? 41.656 -14.422 -22.656 1 83.44 576 CYS B O 1
ATOM 10807 N N . ASP B 1 577 ? 42.219 -14.531 -24.797 1 81.5 577 ASP B N 1
ATOM 10808 C CA . ASP B 1 577 ? 41.906 -13.125 -25.047 1 81.5 577 ASP B CA 1
ATOM 10809 C C . ASP B 1 577 ? 40.688 -12.977 -25.922 1 81.5 577 ASP B C 1
ATOM 10811 O O . ASP B 1 577 ? 40.781 -12.812 -27.141 1 81.5 577 ASP B O 1
ATOM 10815 N N . PRO B 1 578 ? 39.562 -12.922 -25.266 1 86.56 578 PRO B N 1
ATOM 10816 C CA . PRO B 1 578 ? 38.312 -12.859 -26.047 1 86.56 578 PRO B CA 1
ATOM 10817 C C . PRO B 1 578 ? 38.062 -11.484 -26.656 1 86.56 578 PRO B C 1
ATOM 10819 O O . PRO B 1 578 ? 38.406 -10.469 -26.047 1 86.56 578 PRO B O 1
ATOM 10822 N N . LEU B 1 579 ? 37.594 -11.453 -27.812 1 89.69 579 LEU B N 1
ATOM 10823 C CA . LEU B 1 579 ? 37.062 -10.227 -28.391 1 89.69 579 LEU B CA 1
ATOM 10824 C C . LEU B 1 579 ? 35.656 -9.93 -27.844 1 89.69 579 LEU B C 1
ATOM 10826 O O . LEU B 1 579 ? 34.781 -10.766 -27.938 1 89.69 579 LEU B O 1
ATOM 10830 N N . VAL B 1 580 ? 35.531 -8.719 -27.219 1 89.56 580 VAL B N 1
ATOM 10831 C CA . VAL B 1 580 ? 34.312 -8.391 -26.516 1 89.56 580 VAL B CA 1
ATOM 10832 C C . VAL B 1 580 ? 33.5 -7.406 -27.344 1 89.56 580 VAL B C 1
ATOM 10834 O O . VAL B 1 580 ? 34.031 -6.414 -27.844 1 89.56 580 VAL B O 1
ATOM 10837 N N . LEU B 1 581 ? 32.188 -7.785 -27.469 1 89.62 581 LEU B N 1
ATOM 10838 C CA . LEU B 1 581 ? 31.266 -6.906 -28.156 1 89.62 581 LEU B CA 1
ATOM 10839 C C . LEU B 1 581 ? 30.156 -6.426 -27.219 1 89.62 581 LEU B C 1
ATOM 10841 O O . LEU B 1 581 ? 29.719 -7.172 -26.344 1 89.62 581 LEU B O 1
ATOM 10845 N N . ASN B 1 582 ? 29.688 -5.137 -27.391 1 87.88 582 ASN B N 1
ATOM 10846 C CA . ASN B 1 582 ? 28.516 -4.566 -26.734 1 87.88 582 ASN B CA 1
ATOM 10847 C C . ASN B 1 582 ? 28.578 -4.77 -25.219 1 87.88 582 ASN B C 1
ATOM 10849 O O . ASN B 1 582 ? 27.609 -5.246 -24.609 1 87.88 582 ASN B O 1
ATOM 10853 N N . ALA B 1 583 ? 29.594 -4.355 -24.516 1 79 583 ALA B N 1
ATOM 10854 C CA . ALA B 1 583 ? 29.844 -4.543 -23.094 1 79 583 ALA B CA 1
ATOM 10855 C C . ALA B 1 583 ? 29.281 -3.377 -22.281 1 79 583 ALA B C 1
ATOM 10857 O O . ALA B 1 583 ? 29.141 -3.475 -21.062 1 79 583 ALA B O 1
ATOM 10858 N N . SER B 1 584 ? 28.906 -2.307 -22.984 1 80 584 SER B N 1
ATOM 10859 C CA . SER B 1 584 ? 28.344 -1.164 -22.281 1 80 584 SER B CA 1
ATOM 10860 C C . SER B 1 584 ? 26.953 -1.48 -21.734 1 80 584 SER B C 1
ATOM 10862 O O . SER B 1 584 ? 26.188 -2.219 -22.344 1 80 584 SER B O 1
ATOM 10864 N N . LEU B 1 585 ? 26.688 -0.874 -20.594 1 80.06 585 LEU B N 1
ATOM 10865 C CA . LEU B 1 585 ? 25.422 -1.164 -19.938 1 80.06 585 LEU B CA 1
ATOM 10866 C C . LEU B 1 585 ? 24.312 -0.253 -20.469 1 80.06 585 LEU B C 1
ATOM 10868 O O . LEU B 1 585 ? 24.531 0.944 -20.672 1 80.06 585 LEU B O 1
ATOM 10872 N N . ARG B 1 586 ? 23.219 -0.851 -20.766 1 79.19 586 ARG B N 1
ATOM 10873 C CA . ARG B 1 586 ? 22.047 -0.116 -21.219 1 79.19 586 ARG B CA 1
ATOM 10874 C C . ARG B 1 586 ? 20.906 -0.24 -20.219 1 79.19 586 ARG B C 1
ATOM 10876 O O . ARG B 1 586 ? 20.703 -1.304 -19.625 1 79.19 586 ARG B O 1
ATOM 10883 N N . GLN B 1 587 ? 20.078 0.81 -20.094 1 79.81 587 GLN B N 1
ATOM 10884 C CA . GLN B 1 587 ? 18.969 0.853 -19.141 1 79.81 587 GLN B CA 1
ATOM 10885 C C . GLN B 1 587 ? 17.703 0.291 -19.766 1 79.81 587 GLN B C 1
ATOM 10887 O O . GLN B 1 587 ? 16.812 -0.198 -19.047 1 79.81 587 GLN B O 1
ATOM 10892 N N . THR B 1 588 ? 17.578 0.354 -21.047 1 78.38 588 THR B N 1
ATOM 10893 C CA . THR B 1 588 ? 16.391 -0.121 -21.734 1 78.38 588 THR B CA 1
ATOM 10894 C C . THR B 1 588 ? 16.625 -1.502 -22.344 1 78.38 588 THR B C 1
ATOM 10896 O O . THR B 1 588 ? 17.734 -1.81 -22.781 1 78.38 588 THR B O 1
ATOM 10899 N N . PRO B 1 589 ? 15.617 -2.273 -22.375 1 78.31 589 PRO B N 1
ATOM 10900 C CA . PRO B 1 589 ? 15.781 -3.619 -22.922 1 78.31 589 PRO B CA 1
ATOM 10901 C C . PRO B 1 589 ? 15.93 -3.617 -24.438 1 78.31 589 PRO B C 1
ATOM 10903 O O . PRO B 1 589 ? 15.484 -2.678 -25.109 1 78.31 589 PRO B O 1
ATOM 10906 N N . LEU B 1 590 ? 16.609 -4.641 -24.906 1 79.44 590 LEU B N 1
ATOM 10907 C CA . LEU B 1 590 ? 16.719 -4.805 -26.359 1 79.44 590 LEU B CA 1
ATOM 10908 C C . LEU B 1 590 ? 15.43 -5.348 -26.953 1 79.44 590 LEU B C 1
ATOM 10910 O O . LEU B 1 590 ? 14.789 -6.219 -26.359 1 79.44 590 LEU B O 1
ATOM 10914 N N . SER B 1 591 ? 15.055 -4.836 -28.016 1 77.25 591 SER B N 1
ATOM 10915 C CA . SER B 1 591 ? 13.922 -5.398 -28.734 1 77.25 591 SER B CA 1
ATOM 10916 C C . SER B 1 591 ? 14.305 -6.711 -29.422 1 77.25 591 SER B C 1
ATOM 10918 O O . SER B 1 591 ? 15.484 -7.031 -29.547 1 77.25 591 SER B O 1
ATOM 10920 N N . ALA B 1 592 ? 13.328 -7.48 -29.797 1 76.75 592 ALA B N 1
ATOM 10921 C CA . ALA B 1 592 ? 13.586 -8.734 -30.5 1 76.75 592 ALA B CA 1
ATOM 10922 C C . ALA B 1 592 ? 14.367 -8.492 -31.797 1 76.75 592 ALA B C 1
ATOM 10924 O O . ALA B 1 592 ? 15.242 -9.273 -32.156 1 76.75 592 ALA B O 1
ATOM 10925 N N . GLU B 1 593 ? 14.102 -7.418 -32.375 1 77.88 593 GLU B N 1
ATOM 10926 C CA . GLU B 1 593 ? 14.773 -7.074 -33.625 1 77.88 593 GLU B CA 1
ATOM 10927 C C . GLU B 1 593 ? 16.219 -6.684 -33.406 1 77.88 593 GLU B C 1
ATOM 10929 O O . GLU B 1 593 ? 17.109 -7.051 -34.156 1 77.88 593 GLU B O 1
ATOM 10934 N N . GLU B 1 594 ? 16.391 -5.945 -32.406 1 84.06 594 GLU B N 1
ATOM 10935 C CA . GLU B 1 594 ? 17.75 -5.535 -32.094 1 84.06 594 GLU B CA 1
ATOM 10936 C C . GLU B 1 594 ? 18.609 -6.738 -31.703 1 84.06 594 GLU B C 1
ATOM 10938 O O . GLU B 1 594 ? 19.781 -6.805 -32.062 1 84.06 594 GLU B O 1
ATOM 10943 N N . ARG B 1 595 ? 18.109 -7.625 -31.016 1 84.94 595 ARG B N 1
ATOM 10944 C CA . ARG B 1 595 ? 18.828 -8.828 -30.609 1 84.94 595 ARG B CA 1
ATOM 10945 C C . ARG B 1 595 ? 19.234 -9.664 -31.812 1 84.94 595 ARG B C 1
ATOM 10947 O O . ARG B 1 595 ? 20.344 -10.211 -31.859 1 84.94 595 ARG B O 1
ATOM 10954 N N . GLU B 1 596 ? 18.297 -9.797 -32.688 1 84.19 596 GLU B N 1
ATOM 10955 C CA . GLU B 1 596 ? 18.594 -10.531 -33.906 1 84.19 596 GLU B CA 1
ATOM 10956 C C . GLU B 1 596 ? 19.688 -9.844 -34.719 1 84.19 596 GLU B C 1
ATOM 10958 O O . GLU B 1 596 ? 20.531 -10.508 -35.344 1 84.19 596 GLU B O 1
ATOM 10963 N N . SER B 1 597 ? 19.609 -8.578 -34.719 1 88.81 597 SER B N 1
ATOM 10964 C CA . SER B 1 597 ? 20.641 -7.812 -35.438 1 88.81 597 SER B CA 1
ATOM 10965 C C . SER B 1 597 ? 22.016 -8.008 -34.781 1 88.81 597 SER B C 1
ATOM 10967 O O . SER B 1 597 ? 23.016 -8.133 -35.5 1 88.81 597 SER B O 1
ATOM 10969 N N . LEU B 1 598 ? 22.047 -8.008 -33.5 1 90.38 598 LEU B N 1
ATOM 10970 C CA . LEU B 1 598 ? 23.297 -8.219 -32.781 1 90.38 598 LEU B CA 1
ATOM 10971 C C . LEU B 1 598 ? 23.859 -9.617 -33.062 1 90.38 598 LEU B C 1
ATOM 10973 O O . LEU B 1 598 ? 25.062 -9.797 -33.188 1 90.38 598 LEU B O 1
ATOM 10977 N N . LEU B 1 599 ? 22.969 -10.539 -33.188 1 91.12 599 LEU B N 1
ATOM 10978 C CA . LEU B 1 599 ? 23.391 -11.914 -33.438 1 91.12 599 LEU B CA 1
ATOM 10979 C C . LEU B 1 599 ? 23.969 -12.039 -34.844 1 91.12 599 LEU B C 1
ATOM 10981 O O . LEU B 1 599 ? 24.969 -12.742 -35.062 1 91.12 599 LEU B O 1
ATOM 10985 N N . GLN B 1 600 ? 23.359 -11.391 -35.75 1 91.5 600 GLN B N 1
ATOM 10986 C CA . GLN B 1 600 ? 23.891 -11.383 -37.125 1 91.5 600 GLN B CA 1
ATOM 10987 C C . GLN B 1 600 ? 25.266 -10.711 -37.156 1 91.5 600 GLN B C 1
ATOM 10989 O O . GLN B 1 600 ? 26.172 -11.188 -37.844 1 91.5 600 GLN B O 1
ATOM 10994 N N . GLN B 1 601 ? 25.312 -9.68 -36.469 1 93.06 601 GLN B N 1
ATOM 10995 C CA . GLN B 1 601 ? 26.594 -8.992 -36.375 1 93.06 601 GLN B CA 1
ATOM 10996 C C . GLN B 1 601 ? 27.672 -9.898 -35.75 1 93.06 601 GLN B C 1
ATOM 10998 O O . GLN B 1 601 ? 28.797 -9.914 -36.219 1 93.06 601 GLN B O 1
ATOM 11003 N N . LEU B 1 602 ? 27.344 -10.578 -34.781 1 94.38 602 LEU B N 1
ATOM 11004 C CA . LEU B 1 602 ? 28.266 -11.516 -34.125 1 94.38 602 LEU B CA 1
ATOM 11005 C C . LEU B 1 602 ? 28.734 -12.562 -35.125 1 94.38 602 LEU B C 1
ATOM 11007 O O . LEU B 1 602 ? 29.938 -12.867 -35.188 1 94.38 602 LEU B O 1
ATOM 11011 N N . GLY B 1 603 ? 27.844 -13.133 -35.875 1 94.75 603 GLY B N 1
ATOM 11012 C CA . GLY B 1 603 ? 28.203 -14.109 -36.875 1 94.75 603 GLY B CA 1
ATOM 11013 C C . GLY B 1 603 ? 29.203 -13.57 -37.906 1 94.75 603 GLY B C 1
ATOM 11014 O O . GLY B 1 603 ? 30.156 -14.258 -38.25 1 94.75 603 GLY B O 1
ATOM 11015 N N . ARG B 1 604 ? 28.984 -12.328 -38.281 1 94.62 604 ARG B N 1
ATOM 11016 C CA . ARG B 1 604 ? 29.859 -11.695 -39.25 1 94.62 604 ARG B CA 1
ATOM 11017 C C . ARG B 1 604 ? 31.25 -11.461 -38.656 1 94.62 604 ARG B C 1
ATOM 11019 O O . ARG B 1 604 ? 32.25 -11.617 -39.375 1 94.62 604 ARG B O 1
ATOM 11026 N N . VAL B 1 605 ? 31.266 -11.109 -37.438 1 94.75 605 VAL B N 1
ATOM 11027 C CA . VAL B 1 605 ? 32.531 -10.844 -36.781 1 94.75 605 VAL B CA 1
ATOM 11028 C C . VAL B 1 605 ? 33.312 -12.148 -36.625 1 94.75 605 VAL B C 1
ATOM 11030 O O . VAL B 1 605 ? 34.531 -12.188 -36.812 1 94.75 605 VAL B O 1
ATOM 11033 N N . VAL B 1 606 ? 32.625 -13.156 -36.25 1 95.38 606 VAL B N 1
ATOM 11034 C CA . VAL B 1 606 ? 33.25 -14.461 -36.062 1 95.38 606 VAL B CA 1
ATOM 11035 C C . VAL B 1 606 ? 33.906 -14.914 -37.375 1 95.38 606 VAL B C 1
ATOM 11037 O O . VAL B 1 606 ? 35.062 -15.406 -37.344 1 95.38 606 VAL B O 1
ATOM 11040 N N . GLU B 1 607 ? 33.219 -14.75 -38.438 1 94 607 GLU B N 1
ATOM 11041 C CA . GLU B 1 607 ? 33.75 -15.133 -39.719 1 94 607 GLU B CA 1
ATOM 11042 C C . GLU B 1 607 ? 34.938 -14.25 -40.156 1 94 607 GLU B C 1
ATOM 11044 O O . GLU B 1 607 ? 35.938 -14.742 -40.656 1 94 607 GLU B O 1
ATOM 11049 N N . ALA B 1 608 ? 34.75 -12.992 -39.844 1 93.94 608 ALA B N 1
ATOM 11050 C CA . ALA B 1 608 ? 35.75 -12.008 -40.281 1 93.94 608 ALA B CA 1
ATOM 11051 C C . ALA B 1 608 ? 37.094 -12.211 -39.562 1 93.94 608 ALA B C 1
ATOM 11053 O O . ALA B 1 608 ? 38.156 -12.062 -40.188 1 93.94 608 ALA B O 1
ATOM 11054 N N . VAL B 1 609 ? 37.031 -12.555 -38.344 1 93.06 609 VAL B N 1
ATOM 11055 C CA . VAL B 1 609 ? 38.25 -12.68 -37.562 1 93.06 609 VAL B CA 1
ATOM 11056 C C . VAL B 1 609 ? 38.688 -14.133 -37.531 1 93.06 609 VAL B C 1
ATOM 11058 O O . VAL B 1 609 ? 39.719 -14.469 -36.906 1 93.06 609 VAL B O 1
ATOM 11061 N N . ARG B 1 610 ? 37.969 -14.992 -38.188 1 90.31 610 ARG B N 1
ATOM 11062 C CA . ARG B 1 610 ? 38.25 -16.422 -38.219 1 90.31 610 ARG B CA 1
ATOM 11063 C C . ARG B 1 610 ? 38.375 -16.984 -36.781 1 90.31 610 ARG B C 1
ATOM 11065 O O . ARG B 1 610 ? 39.344 -17.641 -36.469 1 90.31 610 ARG B O 1
ATOM 11072 N N . ALA B 1 611 ? 37.312 -16.609 -36.062 1 92.62 611 ALA B N 1
ATOM 11073 C CA . ALA B 1 611 ? 37.25 -17.094 -34.688 1 92.62 611 ALA B CA 1
ATOM 11074 C C . ALA B 1 611 ? 36.781 -18.547 -34.656 1 92.62 611 ALA B C 1
ATOM 11076 O O . ALA B 1 611 ? 36.156 -19.031 -35.594 1 92.62 611 ALA B O 1
ATOM 11077 N N . HIS B 1 612 ? 37.156 -19.219 -33.562 1 89.69 612 HIS B N 1
ATOM 11078 C CA . HIS B 1 612 ? 36.75 -20.625 -33.375 1 89.69 612 HIS B CA 1
ATOM 11079 C C . HIS B 1 612 ? 35.281 -20.734 -32.938 1 89.69 612 HIS B C 1
ATOM 11081 O O . HIS B 1 612 ? 34.625 -21.734 -33.219 1 89.69 612 HIS B O 1
ATOM 11087 N N . LEU B 1 613 ? 34.906 -19.75 -32.188 1 91.94 613 LEU B N 1
ATOM 11088 C CA . LEU B 1 613 ? 33.5 -19.75 -31.781 1 91.94 613 LEU B CA 1
ATOM 11089 C C . LEU B 1 613 ? 33.062 -18.344 -31.359 1 91.94 613 LEU B C 1
ATOM 11091 O O . LEU B 1 613 ? 33.906 -17.516 -31 1 91.94 613 LEU B O 1
ATOM 11095 N N . GLY B 1 614 ? 31.812 -18.094 -31.516 1 93.88 614 GLY B N 1
ATOM 11096 C CA . GLY B 1 614 ? 31.156 -16.906 -31 1 93.88 614 GLY B CA 1
ATOM 11097 C C . GLY B 1 614 ? 30.016 -17.234 -30.047 1 93.88 614 GLY B C 1
ATOM 11098 O O . GLY B 1 614 ? 29.359 -18.266 -30.188 1 93.88 614 GLY B O 1
ATOM 11099 N N . VAL B 1 615 ? 29.922 -16.328 -29.062 1 93.81 615 VAL B N 1
ATOM 11100 C CA . VAL B 1 615 ? 28.859 -16.594 -28.094 1 93.81 615 VAL B CA 1
ATOM 11101 C C . VAL B 1 615 ? 28.156 -15.281 -27.734 1 93.81 615 VAL B C 1
ATOM 11103 O O . VAL B 1 615 ? 28.797 -14.242 -27.594 1 93.81 615 VAL B O 1
ATOM 11106 N N . GLN B 1 616 ? 26.906 -15.305 -27.688 1 93 616 GLN B N 1
ATOM 11107 C CA . GLN B 1 616 ? 26.109 -14.211 -27.141 1 93 616 GLN B CA 1
ATOM 11108 C C . GLN B 1 616 ? 25.516 -14.602 -25.781 1 93 616 GLN B C 1
ATOM 11110 O O . GLN B 1 616 ? 24.859 -15.641 -25.672 1 93 616 GLN B O 1
ATOM 11115 N N . VAL B 1 617 ? 25.812 -13.812 -24.797 1 90.38 617 VAL B N 1
ATOM 11116 C CA . VAL B 1 617 ? 25.281 -14.07 -23.453 1 90.38 617 VAL B CA 1
ATOM 11117 C C . VAL B 1 617 ? 24.047 -13.211 -23.219 1 90.38 617 VAL B C 1
ATOM 11119 O O . VAL B 1 617 ? 24.078 -12 -23.422 1 90.38 617 VAL B O 1
ATOM 11122 N N . ASN B 1 618 ? 22.969 -13.859 -22.797 1 87.81 618 ASN B N 1
ATOM 11123 C CA . ASN B 1 618 ? 21.719 -13.133 -22.562 1 87.81 618 ASN B CA 1
ATOM 11124 C C . ASN B 1 618 ? 21.062 -13.555 -21.25 1 87.81 618 ASN B C 1
ATOM 11126 O O . ASN B 1 618 ? 21.656 -14.281 -20.453 1 87.81 618 ASN B O 1
ATOM 11130 N N . ALA B 1 619 ? 19.953 -12.891 -20.875 1 86.69 619 ALA B N 1
ATOM 11131 C CA . ALA B 1 619 ? 19.156 -13.18 -19.688 1 86.69 619 ALA B CA 1
ATOM 11132 C C . ALA B 1 619 ? 19.984 -13.031 -18.422 1 86.69 619 ALA B C 1
ATOM 11134 O O . ALA B 1 619 ? 19.984 -13.922 -17.547 1 86.69 619 ALA B O 1
ATOM 11135 N N . ASN B 1 620 ? 20.844 -12.047 -18.438 1 87.81 620 ASN B N 1
ATOM 11136 C CA . ASN B 1 620 ? 21.641 -11.695 -17.266 1 87.81 620 ASN B CA 1
ATOM 11137 C C . ASN B 1 620 ? 22.609 -12.82 -16.891 1 87.81 620 ASN B C 1
ATOM 11139 O O . ASN B 1 620 ? 22.781 -13.117 -15.711 1 87.81 620 ASN B O 1
ATOM 11143 N N . GLY B 1 621 ? 23.047 -13.547 -17.906 1 89.75 621 GLY B N 1
ATOM 11144 C CA . GLY B 1 621 ? 24.109 -14.523 -17.672 1 89.75 621 GLY B CA 1
ATOM 11145 C C . GLY B 1 621 ? 23.594 -15.945 -17.578 1 89.75 621 GLY B C 1
ATOM 11146 O O . GLY B 1 621 ? 24.375 -16.875 -17.328 1 89.75 621 GLY B O 1
ATOM 11147 N N . GLU B 1 622 ? 22.344 -16.172 -17.828 1 92.44 622 GLU B N 1
ATOM 11148 C CA . GLU B 1 622 ? 21.781 -17.5 -17.672 1 92.44 622 GLU B CA 1
ATOM 11149 C C . GLU B 1 622 ? 21.75 -18.25 -19.016 1 92.44 622 GLU B C 1
ATOM 11151 O O . GLU B 1 622 ? 21.844 -19.484 -19.047 1 92.44 622 GLU B O 1
ATOM 11156 N N . ARG B 1 623 ? 21.578 -17.531 -20.078 1 93.38 623 ARG B N 1
ATOM 11157 C CA . ARG B 1 623 ? 21.391 -18.156 -21.391 1 93.38 623 ARG B CA 1
ATOM 11158 C C . ARG B 1 623 ? 22.516 -17.766 -22.344 1 93.38 623 ARG B C 1
ATOM 11160 O O . ARG B 1 623 ? 23.25 -16.797 -22.094 1 93.38 623 ARG B O 1
ATOM 11167 N N . LEU B 1 624 ? 22.641 -18.547 -23.359 1 93.94 624 LEU B N 1
ATOM 11168 C CA . LEU B 1 624 ? 23.641 -18.234 -24.359 1 93.94 624 LEU B CA 1
ATOM 11169 C C . LEU B 1 624 ? 23.203 -18.734 -25.734 1 93.94 624 LEU B C 1
ATOM 11171 O O . LEU B 1 624 ? 22.344 -19.625 -25.828 1 93.94 624 LEU B O 1
ATOM 11175 N N . VAL B 1 625 ? 23.688 -18.078 -26.719 1 94.12 625 VAL B N 1
ATOM 11176 C CA . VAL B 1 625 ? 23.594 -18.531 -28.094 1 94.12 625 VAL B CA 1
ATOM 11177 C C . VAL B 1 625 ? 24.984 -18.766 -28.672 1 94.12 625 VAL B C 1
ATOM 11179 O O . VAL B 1 625 ? 25.891 -17.938 -28.469 1 94.12 625 VAL B O 1
ATOM 11182 N N . LEU B 1 626 ? 25.125 -19.906 -29.266 1 95.31 626 LEU B N 1
ATOM 11183 C CA . LEU B 1 626 ? 26.438 -20.266 -29.812 1 95.31 626 LEU B CA 1
ATOM 11184 C C . LEU B 1 626 ? 26.5 -20.016 -31.312 1 95.31 626 LEU B C 1
ATOM 11186 O O . LEU B 1 626 ? 25.531 -20.281 -32.031 1 95.31 626 LEU B O 1
ATOM 11190 N N . VAL B 1 627 ? 27.609 -19.453 -31.703 1 95.62 627 VAL B N 1
ATOM 11191 C CA . VAL B 1 627 ? 27.891 -19.266 -33.125 1 95.62 627 VAL B CA 1
ATOM 11192 C C . VAL B 1 627 ? 29.141 -20.047 -33.531 1 95.62 627 VAL B C 1
ATOM 11194 O O . VAL B 1 627 ? 30.172 -19.938 -32.875 1 95.62 627 VAL B O 1
ATOM 11197 N N . ASP B 1 628 ? 28.984 -20.859 -34.594 1 94.5 628 ASP B N 1
ATOM 11198 C CA . ASP B 1 628 ? 30.141 -21.672 -35 1 94.5 628 ASP B CA 1
ATOM 11199 C C . ASP B 1 628 ? 31.094 -20.859 -35.875 1 94.5 628 ASP B C 1
ATOM 11201 O O . ASP B 1 628 ? 30.891 -19.656 -36.062 1 94.5 628 ASP B O 1
ATOM 11205 N N . GLU B 1 629 ? 32.156 -21.516 -36.344 1 92.31 629 GLU B N 1
ATOM 11206 C CA . GLU B 1 629 ? 33.219 -20.828 -37.062 1 92.31 629 GLU B CA 1
ATOM 11207 C C . GLU B 1 629 ? 32.75 -20.328 -38.438 1 92.31 629 GLU B C 1
ATOM 11209 O O . GLU B 1 629 ? 33.375 -19.469 -39.031 1 92.31 629 GLU B O 1
ATOM 11214 N N . THR B 1 630 ? 31.609 -20.828 -38.875 1 92.56 630 THR B N 1
ATOM 11215 C CA . THR B 1 630 ? 31.078 -20.406 -40.156 1 92.56 630 THR B CA 1
ATOM 11216 C C . THR B 1 630 ? 30.141 -19.203 -40 1 92.56 630 THR B C 1
ATOM 11218 O O . THR B 1 630 ? 29.688 -18.625 -40.969 1 92.56 630 THR B O 1
ATOM 11221 N N . GLY B 1 631 ? 29.859 -18.875 -38.75 1 92.62 631 GLY B N 1
ATOM 11222 C CA . GLY B 1 631 ? 29 -17.734 -38.469 1 92.62 631 GLY B CA 1
ATOM 11223 C C . GLY B 1 631 ? 27.547 -18.141 -38.281 1 92.62 631 GLY B C 1
ATOM 11224 O O . GLY B 1 631 ? 26.672 -17.266 -38.125 1 92.62 631 GLY B O 1
ATOM 11225 N N . THR B 1 632 ? 27.297 -19.344 -38.25 1 92.88 632 THR B N 1
ATOM 11226 C CA . THR B 1 632 ? 25.938 -19.828 -38.094 1 92.88 632 THR B CA 1
ATOM 11227 C C . THR B 1 632 ? 25.562 -19.922 -36.594 1 92.88 632 THR B C 1
ATOM 11229 O O . THR B 1 632 ? 26.281 -20.562 -35.812 1 92.88 632 THR B O 1
ATOM 11232 N N . ALA B 1 633 ? 24.422 -19.344 -36.344 1 94.19 633 ALA B N 1
ATOM 11233 C CA . ALA B 1 633 ? 23.953 -19.344 -34.969 1 94.19 633 ALA B CA 1
ATOM 11234 C C . ALA B 1 633 ? 23.188 -20.625 -34.656 1 94.19 633 ALA B C 1
ATOM 11236 O O . ALA B 1 633 ? 22.453 -21.141 -35.5 1 94.19 633 ALA B O 1
ATOM 11237 N N . MET B 1 634 ? 23.422 -21.172 -33.5 1 93.75 634 MET B N 1
ATOM 11238 C CA . MET B 1 634 ? 22.719 -22.359 -33 1 93.75 634 MET B CA 1
ATOM 11239 C C . MET B 1 634 ? 21.859 -22.016 -31.812 1 93.75 634 MET B C 1
ATOM 11241 O O . MET B 1 634 ? 22.344 -21.484 -30.812 1 93.75 634 MET B O 1
ATOM 11245 N N . GLN B 1 635 ? 20.594 -22.375 -31.938 1 90.81 635 GLN B N 1
ATOM 11246 C CA . GLN B 1 635 ? 19.641 -22.078 -30.875 1 90.81 635 GLN B CA 1
ATOM 11247 C C . GLN B 1 635 ? 18.688 -23.25 -30.656 1 90.81 635 GLN B C 1
ATOM 11249 O O . GLN B 1 635 ? 18.703 -24.219 -31.422 1 90.81 635 GLN B O 1
ATOM 11254 N N . GLY B 1 636 ? 18.031 -23.234 -29.547 1 89.38 636 GLY B N 1
ATOM 11255 C CA . GLY B 1 636 ? 16.969 -24.172 -29.266 1 89.38 636 GLY B CA 1
ATOM 11256 C C . GLY B 1 636 ? 17.469 -25.609 -29.172 1 89.38 636 GLY B C 1
ATOM 11257 O O . GLY B 1 636 ? 18.406 -25.891 -28.422 1 89.38 636 GLY B O 1
ATOM 11258 N N . SER B 1 637 ? 16.812 -26.453 -29.953 1 89.5 637 SER B N 1
ATOM 11259 C CA . SER B 1 637 ? 17.094 -27.875 -29.891 1 89.5 637 SER B CA 1
ATOM 11260 C C . SER B 1 637 ? 18.484 -28.188 -30.422 1 89.5 637 SER B C 1
ATOM 11262 O O . SER B 1 637 ? 19.156 -29.094 -29.906 1 89.5 637 SER B O 1
ATOM 11264 N N . LEU B 1 638 ? 18.859 -27.438 -31.375 1 91.69 638 LEU B N 1
ATOM 11265 C CA . LEU B 1 638 ? 20.188 -27.656 -31.953 1 91.69 638 LEU B CA 1
ATOM 11266 C C . LEU B 1 638 ? 21.266 -27.328 -30.938 1 91.69 638 LEU B C 1
ATOM 11268 O O . LEU B 1 638 ? 22.219 -28.094 -30.781 1 91.69 638 LEU B O 1
ATOM 11272 N N . LEU B 1 639 ? 21.125 -26.219 -30.312 1 95 639 LEU B N 1
ATOM 11273 C CA . LEU B 1 639 ? 22.078 -25.828 -29.281 1 95 639 LEU B CA 1
ATOM 11274 C C . LEU B 1 639 ? 22.141 -26.875 -28.172 1 95 639 LEU B C 1
ATOM 11276 O O . LEU B 1 639 ? 23.219 -27.234 -27.703 1 95 639 LEU B O 1
ATOM 11280 N N . THR B 1 640 ? 20.984 -27.375 -27.797 1 96.31 640 THR B N 1
ATOM 11281 C CA . THR B 1 640 ? 20.922 -28.406 -26.75 1 96.31 640 THR B CA 1
ATOM 11282 C C . THR B 1 640 ? 21.703 -29.641 -27.156 1 96.31 640 THR B C 1
ATOM 11284 O O . THR B 1 640 ? 22.484 -30.172 -26.359 1 96.31 640 THR B O 1
ATOM 11287 N N . ALA B 1 641 ? 21.469 -30.062 -28.359 1 95.06 641 ALA B N 1
ATOM 11288 C CA . ALA B 1 641 ? 22.109 -31.266 -28.844 1 95.06 641 ALA B CA 1
ATOM 11289 C C . ALA B 1 641 ? 23.625 -31.094 -28.922 1 95.06 641 ALA B C 1
ATOM 11291 O O . ALA B 1 641 ? 24.375 -32 -28.594 1 95.06 641 ALA B O 1
ATOM 11292 N N . VAL B 1 642 ? 24.078 -29.953 -29.344 1 95.31 642 VAL B N 1
ATOM 11293 C CA . VAL B 1 642 ? 25.516 -29.688 -29.5 1 95.31 642 VAL B CA 1
ATOM 11294 C C . VAL B 1 642 ? 26.203 -29.719 -28.141 1 95.31 642 VAL B C 1
ATOM 11296 O O . VAL B 1 642 ? 27.25 -30.328 -27.984 1 95.31 642 VAL B O 1
ATOM 11299 N N . VAL B 1 643 ? 25.609 -29.031 -27.203 1 96 643 VAL B N 1
ATOM 11300 C CA . VAL B 1 643 ? 26.188 -28.969 -25.859 1 96 643 VAL B CA 1
ATOM 11301 C C . VAL B 1 643 ? 26.203 -30.359 -25.219 1 96 643 VAL B C 1
ATOM 11303 O O . VAL B 1 643 ? 27.203 -30.766 -24.641 1 96 643 VAL B O 1
ATOM 11306 N N . MET B 1 644 ? 25.094 -31.078 -25.406 1 95.88 644 MET B N 1
ATOM 11307 C CA . MET B 1 644 ? 25.031 -32.406 -24.812 1 95.88 644 MET B CA 1
ATOM 11308 C C . MET B 1 644 ? 26 -33.375 -25.5 1 95.88 644 MET B C 1
ATOM 11310 O O . MET B 1 644 ? 26.578 -34.25 -24.859 1 95.88 644 MET B O 1
ATOM 11314 N N . GLU B 1 645 ? 26.156 -33.188 -26.797 1 95.88 645 GLU B N 1
ATOM 11315 C CA . GLU B 1 645 ? 27.125 -34 -27.547 1 95.88 645 GLU B CA 1
ATOM 11316 C C . GLU B 1 645 ? 28.547 -33.75 -27.031 1 95.88 645 GLU B C 1
ATOM 11318 O O . GLU B 1 645 ? 29.312 -34.719 -26.859 1 95.88 645 GLU B O 1
ATOM 11323 N N . LEU B 1 646 ? 28.891 -32.531 -26.812 1 94.81 646 LEU B N 1
ATOM 11324 C CA . LEU B 1 646 ? 30.203 -32.188 -26.312 1 94.81 646 LEU B CA 1
ATOM 11325 C C . LEU B 1 646 ? 30.453 -32.781 -24.938 1 94.81 646 LEU B C 1
ATOM 11327 O O . LEU B 1 646 ? 31.531 -33.312 -24.672 1 94.81 646 LEU B O 1
ATOM 11331 N N . ILE B 1 647 ? 29.469 -32.719 -24.109 1 95.31 647 ILE B N 1
ATOM 11332 C CA . ILE B 1 647 ? 29.594 -33.188 -22.719 1 95.31 647 ILE B CA 1
ATOM 11333 C C . ILE B 1 647 ? 29.688 -34.688 -22.672 1 95.31 647 ILE B C 1
ATOM 11335 O O . ILE B 1 647 ? 30.547 -35.25 -22 1 95.31 647 ILE B O 1
ATOM 11339 N N . LEU B 1 648 ? 28.812 -35.375 -23.438 1 94.88 648 LEU B N 1
ATOM 11340 C CA . LEU B 1 648 ? 28.766 -36.844 -23.422 1 94.88 648 LEU B CA 1
ATOM 11341 C C . LEU B 1 648 ? 29.984 -37.406 -24.125 1 94.88 648 LEU B C 1
ATOM 11343 O O . LEU B 1 648 ? 30.453 -38.5 -23.781 1 94.88 648 LEU B O 1
ATOM 11347 N N . ALA B 1 649 ? 30.453 -36.719 -25.109 1 93.81 649 ALA B N 1
ATOM 11348 C CA . ALA B 1 649 ? 31.688 -37.156 -25.781 1 93.81 649 ALA B CA 1
ATOM 11349 C C . ALA B 1 649 ? 32.875 -37.094 -24.828 1 93.81 649 ALA B C 1
ATOM 11351 O O . ALA B 1 649 ? 33.781 -37.938 -24.922 1 93.81 649 ALA B O 1
ATOM 11352 N N . GLY B 1 650 ? 32.875 -36.156 -23.969 1 89.88 650 GLY B N 1
ATOM 11353 C CA . GLY B 1 650 ? 33.938 -36.031 -23 1 89.88 650 GLY B CA 1
ATOM 11354 C C . GLY B 1 650 ? 33.875 -37.062 -21.875 1 89.88 650 GLY B C 1
ATOM 11355 O O . GLY B 1 650 ? 34.906 -37.469 -21.344 1 89.88 650 GLY B O 1
ATOM 11356 N N . GLN B 1 651 ? 32.688 -37.344 -21.484 1 88.62 651 GLN B N 1
ATOM 11357 C CA . GLN B 1 651 ? 32.469 -38.375 -20.438 1 88.62 651 GLN B CA 1
ATOM 11358 C C . GLN B 1 651 ? 31.406 -39.375 -20.859 1 88.62 651 GLN B C 1
ATOM 11360 O O . GLN B 1 651 ? 30.234 -39.25 -20.469 1 88.62 651 GLN B O 1
ATOM 11365 N N . GLY B 1 652 ? 31.828 -40.438 -21.406 1 84.12 652 GLY B N 1
ATOM 11366 C CA . GLY B 1 652 ? 30.906 -41.469 -21.875 1 84.12 652 GLY B CA 1
ATOM 11367 C C . GLY B 1 652 ? 30.125 -42.125 -20.75 1 84.12 652 GLY B C 1
ATOM 11368 O O . GLY B 1 652 ? 30.5 -42 -19.578 1 84.12 652 GLY B O 1
ATOM 11369 N N . ARG B 1 653 ? 28.906 -42.625 -20.938 1 87.88 653 ARG B N 1
ATOM 11370 C CA . ARG B 1 653 ? 28.016 -43.344 -20.016 1 87.88 653 ARG B CA 1
ATOM 11371 C C . ARG B 1 653 ? 27.469 -42.406 -18.938 1 87.88 653 ARG B C 1
ATOM 11373 O O . ARG B 1 653 ? 27 -42.844 -17.891 1 87.88 653 ARG B O 1
ATOM 11380 N N . GLY B 1 654 ? 27.578 -41.156 -19.297 1 92.62 654 GLY B N 1
ATOM 11381 C CA . GLY B 1 654 ? 27.062 -40.188 -18.344 1 92.62 654 GLY B CA 1
ATOM 11382 C C . GLY B 1 654 ? 25.578 -39.938 -18.469 1 92.62 654 GLY B C 1
ATOM 11383 O O . GLY B 1 654 ? 24.922 -40.5 -19.359 1 92.62 654 GLY B O 1
ATOM 11384 N N . THR B 1 655 ? 25.016 -39.188 -17.453 1 95.5 655 THR B N 1
ATOM 11385 C CA . THR B 1 655 ? 23.594 -38.906 -17.438 1 95.5 655 THR B CA 1
ATOM 11386 C C . THR B 1 655 ? 23.359 -37.406 -17.609 1 95.5 655 THR B C 1
ATOM 11388 O O . THR B 1 655 ? 24.062 -36.594 -17 1 95.5 655 THR B O 1
ATOM 11391 N N . VAL B 1 656 ? 22.516 -37.062 -18.484 1 96.44 656 VAL B N 1
ATOM 11392 C CA . VAL B 1 656 ? 22.125 -35.656 -18.672 1 96.44 656 VAL B CA 1
ATOM 11393 C C . VAL B 1 656 ? 20.625 -35.5 -18.438 1 96.44 656 VAL B C 1
ATOM 11395 O O . VAL B 1 656 ? 19.875 -36.5 -18.469 1 96.44 656 VAL B O 1
ATOM 11398 N N . ALA B 1 657 ? 20.219 -34.344 -18.078 1 96.56 657 ALA B N 1
ATOM 11399 C CA . ALA B 1 657 ? 18.797 -34.094 -17.812 1 96.56 657 ALA B CA 1
ATOM 11400 C C . ALA B 1 657 ? 18.266 -32.969 -18.719 1 96.56 657 ALA B C 1
ATOM 11402 O O . ALA B 1 657 ? 18.953 -31.984 -18.938 1 96.56 657 ALA B O 1
ATOM 11403 N N . VAL B 1 658 ? 17.094 -33.188 -19.297 1 96.12 658 VAL B N 1
ATOM 11404 C CA . VAL B 1 658 ? 16.453 -32.219 -20.156 1 96.12 658 VAL B CA 1
ATOM 11405 C C . VAL B 1 658 ? 14.961 -32.156 -19.859 1 96.12 658 VAL B C 1
ATOM 11407 O O . VAL B 1 658 ? 14.391 -33.094 -19.297 1 96.12 658 VAL B O 1
ATOM 11410 N N . PRO B 1 659 ? 14.32 -31.047 -20.172 1 94.12 659 PRO B N 1
ATOM 11411 C CA . PRO B 1 659 ? 12.875 -30.969 -19.984 1 94.12 659 PRO B CA 1
ATOM 11412 C C . PRO B 1 659 ? 12.094 -31.875 -20.938 1 94.12 659 PRO B C 1
ATOM 11414 O O . PRO B 1 659 ? 12.609 -32.25 -21.984 1 94.12 659 PRO B O 1
ATOM 11417 N N . VAL B 1 660 ? 10.875 -32.125 -20.578 1 92.25 660 VAL B N 1
ATOM 11418 C CA . VAL B 1 660 ? 10.031 -33.031 -21.344 1 92.25 660 VAL B CA 1
ATOM 11419 C C . VAL B 1 660 ? 9.742 -32.438 -22.719 1 92.25 660 VAL B C 1
ATOM 11421 O O . VAL B 1 660 ? 9.445 -33.156 -23.672 1 92.25 660 VAL B O 1
ATOM 11424 N N . THR B 1 661 ? 9.867 -31.156 -22.859 1 91.62 661 THR B N 1
ATOM 11425 C CA . THR B 1 661 ? 9.531 -30.469 -24.109 1 91.62 661 THR B CA 1
ATOM 11426 C C . THR B 1 661 ? 10.68 -30.578 -25.109 1 91.62 661 THR B C 1
ATOM 11428 O O . THR B 1 661 ? 10.516 -30.266 -26.297 1 91.62 661 THR B O 1
ATOM 11431 N N . THR B 1 662 ? 11.805 -31.031 -24.703 1 93.5 662 THR B N 1
ATOM 11432 C CA . THR B 1 662 ? 13 -31.047 -25.547 1 93.5 662 THR B CA 1
ATOM 11433 C C . THR B 1 662 ? 12.898 -32.156 -26.594 1 93.5 662 THR B C 1
ATOM 11435 O O . THR B 1 662 ? 12.383 -33.25 -26.297 1 93.5 662 THR B O 1
ATOM 11438 N N . SER B 1 663 ? 13.469 -31.922 -27.75 1 93.88 663 SER B N 1
ATOM 11439 C CA . SER B 1 663 ? 13.492 -32.875 -28.859 1 93.88 663 SER B CA 1
ATOM 11440 C C . SER B 1 663 ? 14.211 -34.156 -28.469 1 93.88 663 SER B C 1
ATOM 11442 O O . SER B 1 663 ? 15.117 -34.156 -27.641 1 93.88 663 SER B O 1
ATOM 11444 N N . SER B 1 664 ? 13.758 -35.312 -29.125 1 94.38 664 SER B N 1
ATOM 11445 C CA . SER B 1 664 ? 14.383 -36.594 -28.859 1 94.38 664 SER B CA 1
ATOM 11446 C C . SER B 1 664 ? 15.781 -36.656 -29.469 1 94.38 664 SER B C 1
ATOM 11448 O O . SER B 1 664 ? 16.484 -37.656 -29.281 1 94.38 664 SER B O 1
ATOM 11450 N N . LEU B 1 665 ? 16.172 -35.562 -30.078 1 93.81 665 LEU B N 1
ATOM 11451 C CA . LEU B 1 665 ? 17.531 -35.469 -30.594 1 93.81 665 LEU B CA 1
ATOM 11452 C C . LEU B 1 665 ? 18.547 -35.719 -29.484 1 93.81 665 LEU B C 1
ATOM 11454 O O . LEU B 1 665 ? 19.594 -36.344 -29.734 1 93.81 665 LEU B O 1
ATOM 11458 N N . VAL B 1 666 ? 18.281 -35.375 -28.328 1 94.38 666 VAL B N 1
ATOM 11459 C CA . VAL B 1 666 ? 19.172 -35.531 -27.188 1 94.38 666 VAL B CA 1
ATOM 11460 C C . VAL B 1 666 ? 19.266 -37.031 -26.844 1 94.38 666 VAL B C 1
ATOM 11462 O O . VAL B 1 666 ? 20.344 -37.5 -26.453 1 94.38 666 VAL B O 1
ATOM 11465 N N . GLU B 1 667 ? 18.172 -37.719 -26.984 1 93.88 667 GLU B N 1
ATOM 11466 C CA . GLU B 1 667 ? 18.203 -39.156 -26.75 1 93.88 667 GLU B CA 1
ATOM 11467 C C . GLU B 1 667 ? 19.078 -39.875 -27.781 1 93.88 667 GLU B C 1
ATOM 11469 O O . GLU B 1 667 ? 19.781 -40.844 -27.438 1 93.88 667 GLU B O 1
ATOM 11474 N N . GLN B 1 668 ? 18.969 -39.469 -28.984 1 93.88 668 GLN B N 1
ATOM 11475 C CA . GLN B 1 668 ? 19.781 -40.062 -30.031 1 93.88 668 GLN B CA 1
ATOM 11476 C C . GLN B 1 668 ? 21.266 -39.844 -29.75 1 93.88 668 GLN B C 1
ATOM 11478 O O . GLN B 1 668 ? 22.078 -40.75 -29.922 1 93.88 668 GLN B O 1
ATOM 11483 N N . VAL B 1 669 ? 21.609 -38.656 -29.359 1 94.06 669 VAL B N 1
ATOM 11484 C CA . VAL B 1 669 ? 22.984 -38.312 -29.016 1 94.06 669 VAL B CA 1
ATOM 11485 C C . VAL B 1 669 ? 23.438 -39.156 -27.828 1 94.06 669 VAL B C 1
ATOM 11487 O O . VAL B 1 669 ? 24.562 -39.688 -27.828 1 94.06 669 VAL B O 1
ATOM 11490 N N . ALA B 1 670 ? 22.609 -39.281 -26.844 1 94.69 670 ALA B N 1
ATOM 11491 C CA . ALA B 1 670 ? 22.953 -40.031 -25.641 1 94.69 670 ALA B CA 1
ATOM 11492 C C . ALA B 1 670 ? 23.172 -41.5 -25.969 1 94.69 670 ALA B C 1
ATOM 11494 O O . ALA B 1 670 ? 24.078 -42.156 -25.406 1 94.69 670 ALA B O 1
ATOM 11495 N N . ARG B 1 671 ? 22.312 -42.062 -26.812 1 92.81 671 ARG B N 1
ATOM 11496 C CA . ARG B 1 671 ? 22.453 -43.469 -27.188 1 92.81 671 ARG B CA 1
ATOM 11497 C C . ARG B 1 671 ? 23.797 -43.719 -27.891 1 92.81 671 ARG B C 1
ATOM 11499 O O . ARG B 1 671 ? 24.422 -44.75 -27.672 1 92.81 671 ARG B O 1
ATOM 11506 N N . TYR B 1 672 ? 24.172 -42.781 -28.703 1 92.38 672 TYR B N 1
ATOM 11507 C CA . TYR B 1 672 ? 25.438 -42.906 -29.438 1 92.38 672 TYR B CA 1
ATOM 11508 C C . TYR B 1 672 ? 26.609 -43 -28.469 1 92.38 672 TYR B C 1
ATOM 11510 O O . TYR B 1 672 ? 27.578 -43.719 -28.75 1 92.38 672 TYR B O 1
ATOM 11518 N N . HIS B 1 673 ? 26.594 -42.406 -27.328 1 94.5 673 HIS B N 1
ATOM 11519 C CA . HIS B 1 673 ? 27.688 -42.375 -26.359 1 94.5 673 HIS B CA 1
ATOM 11520 C C . HIS B 1 673 ? 27.359 -43.281 -25.156 1 94.5 673 HIS B C 1
ATOM 11522 O O . HIS B 1 673 ? 28 -43.156 -24.109 1 94.5 673 HIS B O 1
ATOM 11528 N N . GLU B 1 674 ? 26.281 -44.094 -25.188 1 93.94 674 GLU B N 1
ATOM 11529 C CA . GLU B 1 674 ? 25.828 -45 -24.141 1 93.94 674 GLU B CA 1
ATOM 11530 C C . GLU B 1 674 ? 25.469 -44.25 -22.859 1 93.94 674 GLU B C 1
ATOM 11532 O O . GLU B 1 674 ? 25.75 -44.688 -21.75 1 93.94 674 GLU B O 1
ATOM 11537 N N . GLY B 1 675 ? 25.016 -43.062 -23.109 1 94.12 675 GLY B N 1
ATOM 11538 C CA . GLY B 1 675 ? 24.578 -42.281 -21.984 1 94.12 675 GLY B CA 1
ATOM 11539 C C . GLY B 1 675 ? 23.094 -42.406 -21.688 1 94.12 675 GLY B C 1
ATOM 11540 O O . GLY B 1 675 ? 22.406 -43.219 -22.328 1 94.12 675 GLY B O 1
ATOM 11541 N N . ARG B 1 676 ? 22.641 -41.656 -20.625 1 93.56 676 ARG B N 1
ATOM 11542 C CA . ARG B 1 676 ? 21.25 -41.688 -20.203 1 93.56 676 ARG B CA 1
ATOM 11543 C C . ARG B 1 676 ? 20.656 -40.281 -20.141 1 93.56 676 ARG B C 1
ATOM 11545 O O . ARG B 1 676 ? 21.359 -39.344 -19.828 1 93.56 676 ARG B O 1
ATOM 11552 N N . VAL B 1 677 ? 19.375 -40.25 -20.5 1 94.69 677 VAL B N 1
ATOM 11553 C CA . VAL B 1 677 ? 18.672 -38.969 -20.484 1 94.69 677 VAL B CA 1
ATOM 11554 C C . VAL B 1 677 ? 17.547 -39 -19.453 1 94.69 677 VAL B C 1
ATOM 11556 O O . VAL B 1 677 ? 16.703 -39.906 -19.484 1 94.69 677 VAL B O 1
ATOM 11559 N N . LEU B 1 678 ? 17.609 -38.125 -18.531 1 94.19 678 LEU B N 1
ATOM 11560 C CA . LEU B 1 678 ? 16.516 -37.938 -17.578 1 94.19 678 LEU B CA 1
ATOM 11561 C C . LEU B 1 678 ? 15.641 -36.75 -17.984 1 94.19 678 LEU B C 1
ATOM 11563 O O . LEU B 1 678 ? 16.141 -35.656 -18.266 1 94.19 678 LEU B O 1
ATOM 11567 N N . ARG B 1 679 ? 14.391 -36.969 -18.078 1 93.5 679 ARG B N 1
ATOM 11568 C CA . ARG B 1 679 ? 13.469 -35.906 -18.422 1 93.5 679 ARG B CA 1
ATOM 11569 C C . ARG B 1 679 ? 12.797 -35.344 -17.188 1 93.5 679 ARG B C 1
ATOM 11571 O O . ARG B 1 679 ? 12.398 -36.062 -16.297 1 93.5 679 ARG B O 1
ATOM 11578 N N . THR B 1 680 ? 12.773 -34.062 -17.141 1 92.62 680 THR B N 1
ATOM 11579 C CA . THR B 1 680 ? 12.148 -33.344 -16.031 1 92.62 680 THR B CA 1
ATOM 11580 C C . THR B 1 680 ? 10.914 -32.594 -16.5 1 92.62 680 THR B C 1
ATOM 11582 O O . THR B 1 680 ? 10.625 -32.562 -17.688 1 92.62 680 THR B O 1
ATOM 11585 N N . LYS B 1 681 ? 10.234 -31.938 -15.508 1 89.19 681 LYS B N 1
ATOM 11586 C CA . LYS B 1 681 ? 9.156 -31.016 -15.859 1 89.19 681 LYS B CA 1
ATOM 11587 C C . LYS B 1 681 ? 9.688 -29.859 -16.703 1 89.19 681 LYS B C 1
ATOM 11589 O O . LYS B 1 681 ? 10.898 -29.625 -16.766 1 89.19 681 LYS B O 1
ATOM 11594 N N . ALA B 1 682 ? 8.797 -29.172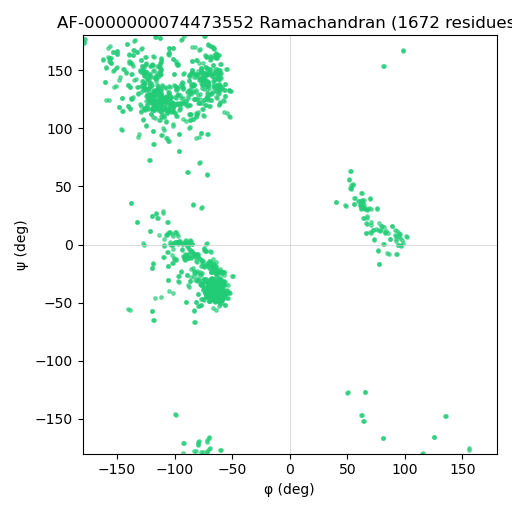 -17.344 1 87.62 682 ALA B N 1
ATOM 11595 C CA . ALA B 1 682 ? 9.18 -28.125 -18.281 1 87.62 682 ALA B CA 1
ATOM 11596 C C . ALA B 1 682 ? 9.664 -26.875 -17.547 1 87.62 682 ALA B C 1
ATOM 11598 O O . ALA B 1 682 ? 10.406 -26.078 -18.109 1 87.62 682 ALA B O 1
ATOM 11599 N N . ASN B 1 683 ? 9.352 -26.75 -16.375 1 86.75 683 ASN B N 1
ATOM 11600 C CA . ASN B 1 683 ? 9.695 -25.531 -15.656 1 86.75 683 ASN B CA 1
ATOM 11601 C C . ASN B 1 683 ? 11.172 -25.5 -15.266 1 86.75 683 ASN B C 1
ATOM 11603 O O . ASN B 1 683 ? 11.766 -26.547 -15.008 1 86.75 683 ASN B O 1
ATOM 11607 N N . ALA B 1 684 ? 11.758 -24.312 -15.188 1 89.94 684 ALA B N 1
ATOM 11608 C CA . ALA B 1 684 ? 13.172 -24.094 -14.898 1 89.94 684 ALA B CA 1
ATOM 11609 C C . ALA B 1 684 ? 13.531 -24.641 -13.516 1 89.94 684 ALA B C 1
ATOM 11611 O O . ALA B 1 684 ? 14.633 -25.156 -13.32 1 89.94 684 ALA B O 1
ATOM 11612 N N . THR B 1 685 ? 12.656 -24.547 -12.609 1 90.25 685 THR B N 1
ATOM 11613 C CA . THR B 1 685 ? 12.914 -24.969 -11.234 1 90.25 685 THR B CA 1
ATOM 11614 C C . THR B 1 685 ? 13.141 -26.469 -11.156 1 90.25 685 THR B C 1
ATOM 11616 O O . THR B 1 685 ? 13.938 -26.938 -10.352 1 90.25 685 THR B O 1
ATOM 11619 N N . ALA B 1 686 ? 12.43 -27.219 -11.969 1 90.12 686 ALA B N 1
ATOM 11620 C CA . ALA B 1 686 ? 12.586 -28.672 -11.969 1 90.12 686 ALA B CA 1
ATOM 11621 C C . ALA B 1 686 ? 14 -29.078 -12.383 1 90.12 686 ALA B C 1
ATOM 11623 O O . ALA B 1 686 ? 14.562 -30.016 -11.828 1 90.12 686 ALA B O 1
ATOM 11624 N N . LEU B 1 687 ? 14.555 -28.375 -13.328 1 93.31 687 LEU B N 1
ATOM 11625 C CA . LEU B 1 687 ? 15.922 -28.656 -13.766 1 93.31 687 LEU B CA 1
ATOM 11626 C C . LEU B 1 687 ? 16.922 -28.312 -12.664 1 93.31 687 LEU B C 1
ATOM 11628 O O . LEU B 1 687 ? 17.891 -29.047 -12.461 1 93.31 687 LEU B O 1
ATOM 11632 N N . MET B 1 688 ? 16.703 -27.266 -12.016 1 94.31 688 MET B N 1
ATOM 11633 C CA . MET B 1 688 ? 17.594 -26.875 -10.922 1 94.31 688 MET B CA 1
ATOM 11634 C C . MET B 1 688 ? 17.547 -27.891 -9.789 1 94.31 688 MET B C 1
ATOM 11636 O O . MET B 1 688 ? 18.562 -28.234 -9.203 1 94.31 688 MET B O 1
ATOM 11640 N N . ARG B 1 689 ? 16.406 -28.375 -9.586 1 92.06 689 ARG B N 1
ATOM 11641 C CA . ARG B 1 689 ? 16.219 -29.328 -8.492 1 92.06 689 ARG B CA 1
ATOM 11642 C C . ARG B 1 689 ? 16.906 -30.656 -8.805 1 92.06 689 ARG B C 1
ATOM 11644 O O . ARG B 1 689 ? 17.516 -31.266 -7.918 1 92.06 689 ARG B O 1
ATOM 11651 N N . ILE B 1 690 ? 16.734 -31.094 -10.016 1 92.81 690 ILE B N 1
ATOM 11652 C CA . ILE B 1 690 ? 17.391 -32.344 -10.383 1 92.81 690 ILE B CA 1
ATOM 11653 C C . ILE B 1 690 ? 18.906 -32.188 -10.273 1 92.81 690 ILE B C 1
ATOM 11655 O O . ILE B 1 690 ? 19.609 -33.125 -9.891 1 92.81 690 ILE B O 1
ATOM 11659 N N . GLY B 1 691 ? 19.406 -31.031 -10.664 1 91.12 691 GLY B N 1
ATOM 11660 C CA . GLY B 1 691 ? 20.828 -30.75 -10.5 1 91.12 691 GLY B CA 1
ATOM 11661 C C . GLY B 1 691 ? 21.281 -30.812 -9.062 1 91.12 691 GLY B C 1
ATOM 11662 O O . GLY B 1 691 ? 22.406 -31.25 -8.781 1 91.12 691 GLY B O 1
ATOM 11663 N N . GLN B 1 692 ? 20.438 -30.438 -8.219 1 89.75 692 GLN B N 1
ATOM 11664 C CA . GLN B 1 692 ? 20.75 -30.453 -6.789 1 89.75 692 GLN B CA 1
ATOM 11665 C C . GLN B 1 692 ? 20.609 -31.875 -6.219 1 89.75 692 GLN B C 1
ATOM 11667 O O . GLN B 1 692 ? 21.469 -32.312 -5.461 1 89.75 692 GLN B O 1
ATOM 11672 N N . ASP B 1 693 ? 19.562 -32.562 -6.621 1 90.31 693 ASP B N 1
ATOM 11673 C CA . ASP B 1 693 ? 19.219 -33.844 -6.039 1 90.31 693 ASP B CA 1
ATOM 11674 C C . ASP B 1 693 ? 20.125 -34.969 -6.586 1 90.31 693 ASP B C 1
ATOM 11676 O O . ASP B 1 693 ? 20.375 -35.969 -5.906 1 90.31 693 ASP B O 1
ATOM 11680 N N . GLN B 1 694 ? 20.469 -34.781 -7.82 1 89.62 694 GLN B N 1
ATOM 11681 C CA . GLN B 1 694 ? 21.312 -35.75 -8.461 1 89.62 694 GLN B CA 1
ATOM 11682 C C . GLN B 1 694 ? 22.641 -35.156 -8.914 1 89.62 694 GLN B C 1
ATOM 11684 O O . GLN B 1 694 ? 22.844 -34.906 -10.109 1 89.62 694 GLN B O 1
ATOM 11689 N N . PRO B 1 695 ? 23.547 -35.156 -8.039 1 81.12 695 PRO B N 1
ATOM 11690 C CA . PRO B 1 695 ? 24.812 -34.469 -8.359 1 81.12 695 PRO B CA 1
ATOM 11691 C C . PRO B 1 695 ? 25.656 -35.25 -9.367 1 81.12 695 PRO B C 1
ATOM 11693 O O . PRO B 1 695 ? 26.609 -34.688 -9.922 1 81.12 695 PRO B O 1
ATOM 11696 N N . ARG B 1 696 ? 25.234 -36.375 -9.695 1 87.88 696 ARG B N 1
ATOM 11697 C CA . ARG B 1 696 ? 26.031 -37.188 -10.625 1 87.88 696 ARG B CA 1
ATOM 11698 C C . ARG B 1 696 ? 25.672 -36.844 -12.07 1 87.88 696 ARG B C 1
ATOM 11700 O O . ARG B 1 696 ? 26.359 -37.281 -13 1 87.88 696 ARG B O 1
ATOM 11707 N N . ILE B 1 697 ? 24.719 -36.031 -12.195 1 93.31 697 ILE B N 1
ATOM 11708 C CA . ILE B 1 697 ? 24.328 -35.594 -13.539 1 93.31 697 ILE B CA 1
ATOM 11709 C C . ILE B 1 697 ? 25.422 -34.688 -14.102 1 93.31 697 ILE B C 1
ATOM 11711 O O . ILE B 1 697 ? 25.969 -33.844 -13.375 1 93.31 697 ILE B O 1
ATOM 11715 N N . LEU B 1 698 ? 25.766 -34.938 -15.32 1 94.81 698 LEU B N 1
ATOM 11716 C CA . LEU B 1 698 ? 26.828 -34.156 -15.938 1 94.81 698 LEU B CA 1
ATOM 11717 C C . LEU B 1 698 ? 26.344 -32.75 -16.281 1 94.81 698 LEU B C 1
ATOM 11719 O O . LEU B 1 698 ? 27.109 -31.781 -16.156 1 94.81 698 LEU B O 1
ATOM 11723 N N . CYS B 1 699 ? 25.188 -32.688 -16.766 1 95.88 699 CYS B N 1
ATOM 11724 C CA . CYS B 1 699 ? 24.625 -31.406 -17.219 1 95.88 699 CYS B CA 1
ATOM 11725 C C . CYS B 1 699 ? 23.109 -31.484 -17.312 1 95.88 699 CYS B C 1
ATOM 11727 O O . CYS B 1 699 ? 22.547 -32.531 -17.625 1 95.88 699 CYS B O 1
ATOM 11729 N N . ALA B 1 700 ? 22.5 -30.469 -16.922 1 96.31 700 ALA B N 1
ATOM 11730 C CA . ALA B 1 700 ? 21.047 -30.344 -17.078 1 96.31 700 ALA B CA 1
ATOM 11731 C C . ALA B 1 700 ? 20.688 -29.047 -17.797 1 96.31 700 ALA B C 1
ATOM 11733 O O . ALA B 1 700 ? 21.312 -28.016 -17.578 1 96.31 700 ALA B O 1
ATOM 11734 N N . GLY B 1 701 ? 19.812 -29.125 -18.734 1 95.56 701 GLY B N 1
ATOM 11735 C CA . GLY B 1 701 ? 19.422 -27.859 -19.344 1 95.56 701 GLY B CA 1
ATOM 11736 C C . GLY B 1 701 ? 18.891 -28.031 -20.766 1 95.56 701 GLY B C 1
ATOM 11737 O O . GLY B 1 701 ? 18.625 -29.141 -21.203 1 95.56 701 GLY B O 1
ATOM 11738 N N . SER B 1 702 ? 18.594 -26.984 -21.391 1 93.69 702 SER B N 1
ATOM 11739 C CA . SER B 1 702 ? 18.172 -26.875 -22.766 1 93.69 702 SER B CA 1
ATOM 11740 C C . SER B 1 702 ? 18.594 -25.531 -23.375 1 93.69 702 SER B C 1
ATOM 11742 O O . SER B 1 702 ? 18.938 -24.594 -22.656 1 93.69 702 SER B O 1
ATOM 11744 N N . GLY B 1 703 ? 18.531 -25.516 -24.641 1 92.5 703 GLY B N 1
ATOM 11745 C CA . GL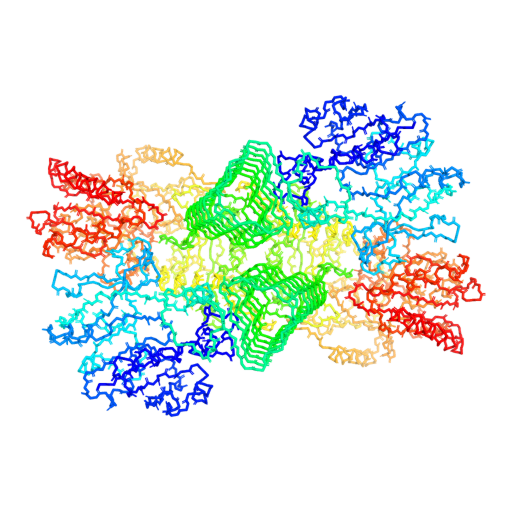Y B 1 703 ? 18.891 -24.297 -25.344 1 92.5 703 GLY B CA 1
ATOM 11746 C C . GLY B 1 703 ? 17.953 -23.125 -25.031 1 92.5 703 GLY B C 1
ATOM 11747 O O . GLY B 1 703 ? 18.344 -21.969 -25.141 1 92.5 703 GLY B O 1
ATOM 11748 N N . GLU B 1 704 ? 16.797 -23.422 -24.594 1 89.5 704 GLU B N 1
ATOM 11749 C CA . GLU B 1 704 ? 15.812 -22.375 -24.312 1 89.5 704 GLU B CA 1
ATOM 11750 C C . GLU B 1 704 ? 15.984 -21.828 -22.891 1 89.5 704 GLU B C 1
ATOM 11752 O O . GLU B 1 704 ? 15.758 -20.641 -22.656 1 89.5 704 GLU B O 1
ATOM 11757 N N . LEU B 1 705 ? 16.422 -22.625 -21.969 1 91.5 705 LEU B N 1
ATOM 11758 C CA . LEU B 1 705 ? 16.438 -22.234 -20.562 1 91.5 705 LEU B CA 1
ATOM 11759 C C . LEU B 1 705 ? 17.859 -21.922 -20.109 1 91.5 705 LEU B C 1
ATOM 11761 O O . LEU B 1 705 ? 18.078 -21.078 -19.234 1 91.5 705 LEU B O 1
ATOM 11765 N N . GLY B 1 706 ? 18.812 -22.562 -20.672 1 95.12 706 GLY B N 1
ATOM 11766 C CA . GLY B 1 706 ? 20.203 -22.5 -20.234 1 95.12 706 GLY B CA 1
ATOM 11767 C C . GLY B 1 706 ? 20.734 -23.828 -19.719 1 95.12 706 GLY B C 1
ATOM 11768 O O . GLY B 1 706 ? 20.016 -24.844 -19.734 1 95.12 706 GLY B O 1
ATOM 11769 N N . PHE B 1 707 ? 21.953 -23.828 -19.312 1 97.38 707 PHE B N 1
ATOM 11770 C CA . PHE B 1 707 ? 22.594 -25.094 -18.922 1 97.38 707 PHE B CA 1
ATOM 11771 C C . PHE B 1 707 ? 23.109 -25 -17.484 1 97.38 707 PHE B C 1
ATOM 11773 O O . PHE B 1 707 ? 23.609 -23.953 -17.062 1 97.38 707 PHE B O 1
ATOM 11780 N N . ILE B 1 708 ? 22.938 -26.125 -16.828 1 96.94 708 ILE B N 1
ATOM 11781 C CA . ILE B 1 708 ? 23.344 -26.234 -15.43 1 96.94 708 ILE B CA 1
ATOM 11782 C C . ILE B 1 708 ? 24.453 -27.266 -15.289 1 96.94 708 ILE B C 1
ATOM 11784 O O . ILE B 1 708 ? 24.344 -28.375 -15.805 1 96.94 708 ILE B O 1
ATOM 11788 N N . PHE B 1 709 ? 25.469 -26.922 -14.68 1 96.06 709 PHE B N 1
ATOM 11789 C CA . PHE B 1 709 ? 26.516 -27.828 -14.25 1 96.06 709 PHE B CA 1
ATOM 11790 C C . PHE B 1 709 ? 26.516 -27.984 -12.734 1 96.06 709 PHE B C 1
ATOM 11792 O O . PHE B 1 709 ? 27.094 -27.172 -12.016 1 96.06 709 PHE B O 1
ATOM 11799 N N . PRO B 1 710 ? 25.922 -29.094 -12.258 1 93.88 710 PRO B N 1
ATOM 11800 C CA . PRO B 1 710 ? 25.688 -29.25 -10.82 1 93.88 710 PRO B CA 1
ATOM 11801 C C . PRO B 1 710 ? 26.969 -29.188 -10.008 1 93.88 710 PRO B C 1
ATOM 11803 O O . PRO B 1 710 ? 26.938 -28.844 -8.82 1 93.88 710 PRO B O 1
ATOM 11806 N N . GLN B 1 711 ? 28.109 -29.469 -10.578 1 91.56 711 GLN B N 1
ATOM 11807 C CA . GLN B 1 711 ? 29.391 -29.438 -9.883 1 91.56 711 GLN B CA 1
ATOM 11808 C C . GLN B 1 711 ? 29.734 -28.016 -9.453 1 91.56 711 GLN B C 1
ATOM 11810 O O . GLN B 1 711 ? 30.391 -27.812 -8.43 1 91.56 711 GLN B O 1
ATOM 11815 N N . LEU B 1 712 ? 29.328 -27.078 -10.234 1 93.75 712 LEU B N 1
ATOM 11816 C CA . LEU B 1 712 ? 29.531 -25.672 -9.867 1 93.75 712 LEU B CA 1
ATOM 11817 C C . LEU B 1 712 ? 28.438 -25.203 -8.914 1 93.75 712 LEU B C 1
ATOM 11819 O O . LEU B 1 712 ? 28.703 -24.906 -7.75 1 93.75 712 LEU B O 1
ATOM 11823 N N . HIS B 1 713 ? 27.203 -25.141 -9.406 1 93.31 713 HIS B N 1
ATOM 11824 C CA . HIS B 1 713 ? 26.016 -24.859 -8.633 1 93.31 713 HIS B CA 1
ATOM 11825 C C . HIS B 1 713 ? 24.75 -25.281 -9.383 1 93.31 713 HIS B C 1
ATOM 11827 O O . HIS B 1 713 ? 24.766 -25.406 -10.609 1 93.31 713 HIS B O 1
ATOM 11833 N N . PRO B 1 714 ? 23.703 -25.469 -8.742 1 93.62 714 PRO B N 1
ATOM 11834 C CA . PRO B 1 714 ? 22.5 -26 -9.375 1 93.62 714 PRO B CA 1
ATOM 11835 C C . PRO B 1 714 ? 21.656 -24.938 -10.062 1 93.62 714 PRO B C 1
ATOM 11837 O O . PRO B 1 714 ? 20.422 -24.938 -9.961 1 93.62 714 PRO B O 1
ATOM 11840 N N . GLY B 1 715 ? 22.25 -23.984 -10.586 1 94.62 715 GLY B N 1
ATOM 11841 C CA . GLY B 1 715 ? 21.578 -22.953 -11.352 1 94.62 715 GLY B CA 1
ATOM 11842 C C . GLY B 1 715 ? 22.141 -22.781 -12.75 1 94.62 715 GLY B C 1
ATOM 11843 O O . GLY B 1 715 ? 23.25 -23.234 -13.039 1 94.62 715 GLY B O 1
ATOM 11844 N N . PHE B 1 716 ? 21.312 -22.141 -13.578 1 96.19 716 PHE B N 1
ATOM 11845 C CA . PHE B 1 716 ? 21.766 -21.906 -14.938 1 96.19 716 PHE B CA 1
ATOM 11846 C C . PHE B 1 716 ? 22.953 -20.938 -14.953 1 96.19 716 PHE B C 1
ATOM 11848 O O . PHE B 1 716 ? 22.953 -19.938 -14.234 1 96.19 716 PHE B O 1
ATOM 11855 N N . ASP B 1 717 ? 23.938 -21.266 -15.711 1 95.69 717 ASP B N 1
ATOM 11856 C CA . ASP B 1 717 ? 25.141 -20.453 -15.773 1 95.69 717 ASP B CA 1
ATOM 11857 C C . ASP B 1 717 ? 25.75 -20.469 -17.172 1 95.69 717 ASP B C 1
ATOM 11859 O O . ASP B 1 717 ? 26.562 -21.344 -17.5 1 95.69 717 ASP B O 1
ATOM 11863 N N . ALA B 1 718 ? 25.469 -19.453 -17.906 1 94.81 718 ALA B N 1
ATOM 11864 C CA . ALA B 1 718 ? 25.969 -19.375 -19.281 1 94.81 718 ALA B CA 1
ATOM 11865 C C . ALA B 1 718 ? 27.484 -19.141 -19.297 1 94.81 718 ALA B C 1
ATOM 11867 O O . ALA B 1 718 ? 28.172 -19.625 -20.203 1 94.81 718 ALA B O 1
ATOM 11868 N N . MET B 1 719 ? 28 -18.406 -18.375 1 92.69 719 MET B N 1
ATOM 11869 C CA . MET B 1 719 ? 29.422 -18.078 -18.344 1 92.69 719 MET B CA 1
ATOM 11870 C C . MET B 1 719 ? 30.266 -19.328 -18.109 1 92.69 719 MET B C 1
ATOM 11872 O O . MET B 1 719 ? 31.281 -19.547 -18.781 1 92.69 719 MET B O 1
ATOM 11876 N N . PHE B 1 720 ? 29.844 -20.078 -17.25 1 94.19 720 PHE B N 1
ATOM 11877 C CA . PHE B 1 720 ? 30.547 -21.344 -17.016 1 94.19 720 PHE B CA 1
ATOM 11878 C C . PHE B 1 720 ? 30.406 -22.266 -18.219 1 94.19 720 PHE B C 1
ATOM 11880 O O . PHE B 1 720 ? 31.344 -23 -18.547 1 94.19 720 PHE B O 1
ATOM 11887 N N . THR B 1 721 ? 29.219 -22.297 -18.781 1 95 721 THR B N 1
ATOM 11888 C CA . THR B 1 721 ? 28.984 -23.125 -19.953 1 95 721 THR B CA 1
ATOM 11889 C C . THR B 1 721 ? 29.969 -22.781 -21.078 1 95 721 THR B C 1
ATOM 11891 O O . THR B 1 721 ? 30.516 -23.656 -21.734 1 95 721 THR B O 1
ATOM 11894 N N . ILE B 1 722 ? 30.188 -21.516 -21.281 1 92.19 722 ILE B N 1
ATOM 11895 C CA . ILE B 1 722 ? 31.094 -21.047 -22.312 1 92.19 722 ILE B CA 1
ATOM 11896 C C . ILE B 1 722 ? 32.5 -21.531 -22.016 1 92.19 722 ILE B C 1
ATOM 11898 O O . ILE B 1 722 ? 33.188 -22.062 -22.906 1 92.19 722 ILE B O 1
ATOM 11902 N N . ALA B 1 723 ? 32.906 -21.359 -20.797 1 91 723 ALA B N 1
ATOM 11903 C CA . ALA B 1 723 ? 34.25 -21.812 -20.391 1 91 723 ALA B CA 1
ATOM 11904 C C . ALA B 1 723 ? 34.375 -23.328 -20.562 1 91 723 ALA B C 1
ATOM 11906 O O . ALA B 1 723 ? 35.438 -23.812 -21 1 91 723 ALA B O 1
ATOM 11907 N N . LYS B 1 724 ? 33.375 -24.031 -20.203 1 93 724 LYS B N 1
ATOM 11908 C CA . LYS B 1 724 ? 33.406 -25.5 -20.297 1 93 724 LYS B CA 1
ATOM 11909 C C . LYS B 1 724 ? 33.438 -25.938 -21.766 1 93 724 LYS B C 1
ATOM 11911 O O . LYS B 1 724 ? 34.125 -26.922 -22.094 1 93 724 LYS B O 1
ATOM 11916 N N . ILE B 1 725 ? 32.656 -25.312 -22.609 1 92.56 725 ILE B N 1
ATOM 11917 C CA . ILE B 1 725 ? 32.656 -25.625 -24.047 1 92.56 725 ILE B CA 1
ATOM 11918 C C . ILE B 1 725 ? 34.062 -25.406 -24.609 1 92.56 725 ILE B C 1
ATOM 11920 O O . ILE B 1 725 ? 34.531 -26.219 -25.391 1 92.56 725 ILE B O 1
ATOM 11924 N N . LEU B 1 726 ? 34.688 -24.312 -24.219 1 89.62 726 LEU B N 1
ATOM 11925 C CA . LEU B 1 726 ? 36.031 -24.016 -24.672 1 89.62 726 LEU B CA 1
ATOM 11926 C C . LEU B 1 726 ? 37 -25.125 -24.25 1 89.62 726 LEU B C 1
ATOM 11928 O O . LEU B 1 726 ? 37.844 -25.547 -25.031 1 89.62 726 LEU B O 1
ATOM 11932 N N . GLU B 1 727 ? 36.844 -25.531 -23.078 1 90.75 727 GLU B N 1
ATOM 11933 C CA . GLU B 1 727 ? 37.656 -26.625 -22.547 1 90.75 727 GLU B CA 1
ATOM 11934 C C . GLU B 1 727 ? 37.469 -27.906 -23.359 1 90.75 727 GLU B C 1
ATOM 11936 O O . GLU B 1 727 ? 38.438 -28.531 -23.781 1 90.75 727 GLU B O 1
ATOM 11941 N N . LEU B 1 728 ? 36.25 -28.25 -23.625 1 92 728 LEU B N 1
ATOM 11942 C CA . LEU B 1 728 ? 35.938 -29.516 -24.266 1 92 728 LEU B CA 1
ATOM 11943 C C . LEU B 1 728 ? 36.312 -29.484 -25.75 1 92 728 LEU B C 1
ATOM 11945 O O . LEU B 1 728 ? 36.75 -30.5 -26.297 1 92 728 LEU B O 1
ATOM 11949 N N . LEU B 1 729 ? 36.094 -28.359 -26.391 1 90.75 729 LEU B N 1
ATOM 11950 C CA . LEU B 1 729 ? 36.5 -28.234 -27.781 1 90.75 729 LEU B CA 1
ATOM 11951 C C . LEU B 1 729 ? 38 -28.406 -27.938 1 90.75 729 LEU B C 1
ATOM 11953 O O . LEU B 1 729 ? 38.469 -29 -28.906 1 90.75 729 LEU B O 1
ATOM 11957 N N . THR B 1 730 ? 38.719 -27.875 -26.984 1 88.25 730 THR B N 1
ATOM 11958 C CA . THR B 1 730 ? 40.188 -27.969 -27.016 1 88.25 730 THR B CA 1
ATOM 11959 C C . THR B 1 730 ? 40.625 -29.406 -26.781 1 88.25 730 THR B C 1
ATOM 11961 O O . THR B 1 730 ? 41.5 -29.922 -27.484 1 88.25 730 THR B O 1
ATOM 11964 N N . VAL B 1 731 ? 40.062 -30.016 -25.875 1 90.06 731 VAL B N 1
ATOM 11965 C CA . VAL B 1 731 ? 40.438 -31.375 -25.516 1 90.06 731 VAL B CA 1
ATOM 11966 C C . VAL B 1 731 ? 40.031 -32.344 -26.625 1 90.06 731 VAL B C 1
ATOM 11968 O O . VAL B 1 731 ? 40.781 -33.281 -26.938 1 90.06 731 VAL B O 1
ATOM 11971 N N . GLN B 1 732 ? 38.906 -32.156 -27.266 1 91.25 732 GLN B N 1
ATOM 11972 C CA . GLN B 1 732 ? 38.406 -33.062 -28.266 1 91.25 732 GLN B CA 1
ATOM 11973 C C . GLN B 1 732 ? 38.938 -32.719 -29.656 1 91.25 732 GLN B C 1
ATOM 11975 O O . GLN B 1 732 ? 38.844 -33.531 -30.578 1 91.25 732 GLN B O 1
ATOM 11980 N N . GLU B 1 733 ? 39.5 -31.688 -29.844 1 89.25 733 GLU B N 1
ATOM 11981 C CA . GLU B 1 733 ? 40.094 -31.219 -31.109 1 89.25 733 GLU B CA 1
ATOM 11982 C C . GLU B 1 733 ? 39.062 -31.281 -32.25 1 89.25 733 GLU B C 1
ATOM 11984 O O . GLU B 1 733 ? 39.344 -31.859 -33.281 1 89.25 733 GLU B O 1
ATOM 11989 N N . ARG B 1 734 ? 37.875 -30.781 -32 1 91.12 734 ARG B N 1
ATOM 11990 C CA . ARG B 1 734 ? 36.812 -30.703 -32.969 1 91.12 734 ARG B CA 1
ATOM 11991 C C . ARG B 1 734 ? 36.281 -29.281 -33.094 1 91.12 734 ARG B C 1
ATOM 11993 O O . ARG B 1 734 ? 36.406 -28.469 -32.156 1 91.12 734 ARG B O 1
ATOM 12000 N N . SER B 1 735 ? 35.719 -29 -34.25 1 91.56 735 SER B N 1
ATOM 12001 C CA . SER B 1 735 ? 35.094 -27.703 -34.438 1 91.56 735 SER B CA 1
ATOM 12002 C C . SER B 1 735 ? 33.562 -27.797 -34.25 1 91.56 735 SER B C 1
ATOM 12004 O O . SER B 1 735 ? 33 -28.891 -34.344 1 91.56 735 SER B O 1
ATOM 12006 N N . LEU B 1 736 ? 32.969 -26.672 -33.906 1 93.88 736 LEU B N 1
ATOM 12007 C CA . LEU B 1 736 ? 31.531 -26.656 -33.719 1 93.88 736 LEU B CA 1
ATOM 12008 C C . LEU B 1 736 ? 30.781 -27.031 -35 1 93.88 736 LEU B C 1
ATOM 12010 O O . LEU B 1 736 ? 29.734 -27.672 -34.938 1 93.88 736 LEU B O 1
ATOM 12014 N N . ALA B 1 737 ? 31.297 -26.594 -36.062 1 92.56 737 ALA B N 1
ATOM 12015 C CA . ALA B 1 737 ? 30.688 -26.922 -37.375 1 92.56 737 ALA B CA 1
ATOM 12016 C C . ALA B 1 737 ? 30.688 -28.438 -37.594 1 92.56 737 ALA B C 1
ATOM 12018 O O . ALA B 1 737 ? 29.734 -28.984 -38.156 1 92.56 737 ALA B O 1
ATOM 12019 N N . GLN B 1 738 ? 31.734 -29.062 -37.25 1 93.5 738 GLN B N 1
ATOM 12020 C CA . GLN B 1 738 ? 31.844 -30.516 -37.375 1 93.5 738 GLN B CA 1
ATOM 12021 C C . GLN B 1 738 ? 30.828 -31.234 -36.5 1 93.5 738 GLN B C 1
ATOM 12023 O O . GLN B 1 738 ? 30.203 -32.188 -36.938 1 93.5 738 GLN B O 1
ATOM 12028 N N . ILE B 1 739 ? 30.703 -30.75 -35.344 1 94 739 ILE B N 1
ATOM 12029 C CA . ILE B 1 739 ? 29.766 -31.344 -34.406 1 94 739 ILE B CA 1
ATOM 12030 C C . ILE B 1 739 ? 28.344 -31.188 -34.906 1 94 739 ILE B C 1
ATOM 12032 O O . ILE B 1 739 ? 27.547 -32.125 -34.875 1 94 739 ILE B O 1
ATOM 12036 N N . ARG B 1 740 ? 27.984 -30.016 -35.375 1 92.25 740 ARG B N 1
ATOM 12037 C CA . ARG B 1 740 ? 26.656 -29.703 -35.875 1 92.25 740 ARG B CA 1
ATOM 12038 C C . ARG B 1 740 ? 26.281 -30.594 -37.062 1 92.25 740 ARG B C 1
ATOM 12040 O O . ARG B 1 740 ? 25.156 -31.062 -37.156 1 92.25 740 ARG B O 1
ATOM 12047 N N . THR B 1 741 ? 27.25 -30.875 -37.906 1 90.62 741 THR B N 1
ATOM 12048 C CA . THR B 1 741 ? 27 -31.625 -39.125 1 90.62 741 THR B CA 1
ATOM 12049 C C . THR B 1 741 ? 26.828 -33.125 -38.812 1 90.62 741 THR B C 1
ATOM 12051 O O . THR B 1 741 ? 26.172 -33.844 -39.562 1 90.62 741 THR B O 1
ATOM 12054 N N . HIS B 1 742 ? 27.359 -33.625 -37.75 1 91.25 742 HIS B N 1
ATOM 12055 C CA . HIS B 1 742 ? 27.312 -35.031 -37.406 1 91.25 742 HIS B CA 1
ATOM 12056 C C . HIS B 1 742 ? 26.078 -35.344 -36.594 1 91.25 742 HIS B C 1
ATOM 12058 O O . HIS B 1 742 ? 25.812 -36.531 -36.281 1 91.25 742 HIS B O 1
ATOM 12064 N N . LEU B 1 743 ? 25.266 -34.406 -36.281 1 93.06 743 LEU B N 1
ATOM 12065 C CA . LEU B 1 743 ? 24.094 -34.656 -35.469 1 93.06 743 LEU B CA 1
ATOM 12066 C C . LEU B 1 743 ? 22.969 -35.281 -36.281 1 93.06 743 LEU B C 1
ATOM 12068 O O . LEU B 1 743 ? 22.797 -34.969 -37.469 1 93.06 743 LEU B O 1
ATOM 12072 N N . PRO B 1 744 ? 22.266 -36.219 -35.656 1 90.5 744 PRO B N 1
ATOM 12073 C CA . PRO B 1 744 ? 21.125 -36.844 -36.344 1 90.5 744 PRO B CA 1
ATOM 12074 C C . PRO B 1 744 ? 19.984 -35.844 -36.594 1 90.5 744 PRO B C 1
ATOM 12076 O O . PRO B 1 744 ? 20.031 -34.719 -36.094 1 90.5 744 PRO B O 1
ATOM 12079 N N . SER B 1 745 ? 19.016 -36.281 -37.438 1 89.12 745 SER B N 1
ATOM 12080 C CA . SER B 1 745 ? 17.891 -35.406 -37.75 1 89.12 745 SER B CA 1
ATOM 12081 C C . SER B 1 745 ? 16.609 -35.875 -37.094 1 89.12 745 SER B C 1
ATOM 12083 O O . SER B 1 745 ? 16.312 -37.094 -37.094 1 89.12 745 SER B O 1
ATOM 12085 N N . VAL B 1 746 ? 16 -35.062 -36.375 1 93.19 746 VAL B N 1
ATOM 12086 C CA . VAL B 1 746 ? 14.711 -35.312 -35.75 1 93.19 746 VAL B CA 1
ATOM 12087 C C . VAL B 1 746 ? 13.734 -34.188 -36.094 1 93.19 746 VAL B C 1
ATOM 12089 O O . VAL B 1 746 ? 14.148 -33.031 -36.281 1 93.19 746 VAL B O 1
ATOM 12092 N N . VAL B 1 747 ? 12.453 -34.594 -36.344 1 93.88 747 VAL B N 1
ATOM 12093 C CA . VAL B 1 747 ? 11.438 -33.594 -36.625 1 93.88 747 VAL B CA 1
ATOM 12094 C C . VAL B 1 747 ? 10.68 -33.25 -35.344 1 93.88 747 VAL B C 1
ATOM 12096 O O . VAL B 1 747 ? 10.141 -34.125 -34.688 1 93.88 747 VAL B O 1
ATOM 12099 N N . TRP B 1 748 ? 10.734 -32.031 -34.969 1 91.19 748 TRP B N 1
ATOM 12100 C CA . TRP B 1 748 ? 10.141 -31.516 -33.719 1 91.19 748 TRP B CA 1
ATOM 12101 C C . TRP B 1 748 ? 9.289 -30.281 -34 1 91.19 748 TRP B C 1
ATOM 12103 O O . TRP B 1 748 ? 9.781 -29.297 -34.562 1 91.19 748 TRP B O 1
ATOM 12113 N N . LYS B 1 749 ? 7.953 -30.344 -33.656 1 92.81 749 LYS B N 1
ATOM 12114 C CA . LYS B 1 749 ? 7.039 -29.234 -33.938 1 92.81 749 LYS B CA 1
ATOM 12115 C C . LYS B 1 749 ? 6.254 -28.859 -32.688 1 92.81 749 LYS B C 1
ATOM 12117 O O . LYS B 1 749 ? 5.816 -29.734 -31.938 1 92.81 749 LYS B O 1
ATOM 12122 N N . THR B 1 750 ? 6.207 -27.578 -32.375 1 91.75 750 THR B N 1
ATOM 12123 C CA . THR B 1 750 ? 5.418 -27.062 -31.266 1 91.75 750 THR B CA 1
ATOM 12124 C C . THR B 1 750 ? 4.281 -26.172 -31.766 1 91.75 750 THR B C 1
ATOM 12126 O O . THR B 1 750 ? 4.461 -25.406 -32.719 1 91.75 750 THR B O 1
ATOM 12129 N N . GLN B 1 751 ? 3.086 -26.391 -31.266 1 91.31 751 GLN B N 1
ATOM 12130 C CA . GLN B 1 751 ? 1.919 -25.578 -31.594 1 91.31 751 GLN B CA 1
ATOM 12131 C C . GLN B 1 751 ? 1.217 -25.094 -30.328 1 91.31 751 GLN B C 1
ATOM 12133 O O . GLN B 1 751 ? 1.126 -25.828 -29.328 1 91.31 751 GLN B O 1
ATOM 12138 N N . THR B 1 752 ? 0.865 -23.859 -30.391 1 90.31 752 THR B N 1
ATOM 12139 C CA . THR B 1 752 ? 0.108 -23.281 -29.281 1 90.31 752 THR B CA 1
ATOM 12140 C C . THR B 1 752 ? -1.369 -23.156 -29.641 1 90.31 752 THR B C 1
ATOM 12142 O O . THR B 1 75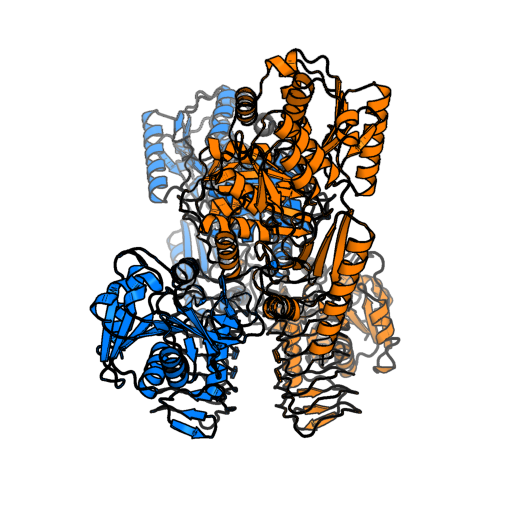2 ? -1.716 -22.578 -30.672 1 90.31 752 THR B O 1
ATOM 12145 N N . ILE B 1 753 ? -2.227 -23.719 -28.766 1 88.69 753 ILE B N 1
ATOM 12146 C CA . ILE B 1 753 ? -3.66 -23.75 -29.031 1 88.69 753 ILE B CA 1
ATOM 12147 C C . ILE B 1 753 ? -4.41 -23.047 -27.906 1 88.69 753 ILE B C 1
ATOM 12149 O O . ILE B 1 753 ? -4.074 -23.219 -26.734 1 88.69 753 ILE B O 1
ATOM 12153 N N . HIS B 1 754 ? -5.391 -22.297 -28.297 1 83.06 754 HIS B N 1
ATOM 12154 C CA . HIS B 1 754 ? -6.23 -21.641 -27.297 1 83.06 754 HIS B CA 1
ATOM 12155 C C . HIS B 1 754 ? -7.133 -22.641 -26.594 1 83.06 754 HIS B C 1
ATOM 12157 O O . HIS B 1 754 ? -7.766 -23.484 -27.25 1 83.06 754 HIS B O 1
ATOM 12163 N N . CYS B 1 755 ? -7.125 -22.672 -25.281 1 79.62 755 CYS B N 1
ATOM 12164 C CA . CYS B 1 755 ? -7.949 -23.547 -24.438 1 79.62 755 CYS B CA 1
ATOM 12165 C C . CYS B 1 755 ? -8.352 -22.828 -23.156 1 79.62 755 CYS B C 1
ATOM 12167 O O . CYS B 1 755 ? -7.496 -22.469 -22.344 1 79.62 755 CYS B O 1
ATOM 12169 N N . PRO B 1 756 ? -9.664 -22.594 -23 1 70.12 756 PRO B N 1
ATOM 12170 C CA . PRO B 1 756 ? -10.125 -21.938 -21.781 1 70.12 756 PRO B CA 1
ATOM 12171 C C . PRO B 1 756 ? -9.68 -22.672 -20.516 1 70.12 756 PRO B C 1
ATOM 12173 O O . PRO B 1 756 ? -9.594 -23.906 -20.516 1 70.12 756 PRO B O 1
ATOM 12176 N N . TRP B 1 757 ? -9.508 -21.984 -19.453 1 66 757 TRP B N 1
ATOM 12177 C CA . TRP B 1 757 ? -9 -22.516 -18.188 1 66 757 TRP B CA 1
ATOM 12178 C C . TRP B 1 757 ? -9.867 -23.656 -17.672 1 66 757 TRP B C 1
ATOM 12180 O O . TRP B 1 757 ? -9.359 -24.656 -17.172 1 66 757 TRP B O 1
ATOM 12190 N N . ARG B 1 758 ? -11.188 -23.484 -17.859 1 65.12 758 ARG B N 1
ATOM 12191 C CA . ARG B 1 758 ? -12.148 -24.438 -17.297 1 65.12 758 ARG B CA 1
ATOM 12192 C C . ARG B 1 758 ? -12.031 -25.781 -18 1 65.12 758 ARG B C 1
ATOM 12194 O O . ARG B 1 758 ? -12.398 -26.812 -17.422 1 65.12 758 ARG B O 1
ATOM 12201 N N . LEU B 1 759 ? -11.523 -25.75 -19.203 1 77.56 759 LEU B N 1
ATOM 12202 C CA . LEU B 1 759 ? -11.539 -26.969 -20 1 77.56 759 LEU B CA 1
ATOM 12203 C C . LEU B 1 759 ? -10.195 -27.672 -19.938 1 77.56 759 LEU B C 1
ATOM 12205 O O . LEU B 1 759 ? -10.094 -28.844 -20.312 1 77.56 759 LEU B O 1
ATOM 12209 N N . LYS B 1 760 ? -9.117 -27.031 -19.422 1 78.88 760 LYS B N 1
ATOM 12210 C CA . LYS B 1 760 ? -7.781 -27.625 -19.406 1 78.88 760 LYS B CA 1
ATOM 12211 C C . LYS B 1 760 ? -7.766 -28.922 -18.609 1 78.88 760 LYS B C 1
ATOM 12213 O O . LYS B 1 760 ? -7.277 -29.953 -19.094 1 78.88 760 LYS B O 1
ATOM 12218 N N . GLY B 1 761 ? -8.383 -28.828 -17.469 1 76.25 761 GLY B N 1
ATOM 12219 C CA . GLY B 1 761 ? -8.406 -30.016 -16.625 1 76.25 761 GLY B CA 1
ATOM 12220 C C . GLY B 1 761 ? -9.242 -31.141 -17.203 1 76.25 761 GLY B C 1
ATOM 12221 O O . GLY B 1 761 ? -8.859 -32.312 -17.125 1 76.25 761 GLY B O 1
ATOM 12222 N N . ALA B 1 762 ? -10.359 -30.75 -17.75 1 78.25 762 ALA B N 1
ATOM 12223 C CA . ALA B 1 762 ? -11.258 -31.734 -18.328 1 78.25 762 ALA B CA 1
ATOM 12224 C C . ALA B 1 762 ? -10.602 -32.438 -19.516 1 78.25 762 ALA B C 1
ATOM 12226 O O . ALA B 1 762 ? -10.773 -33.656 -19.703 1 78.25 762 ALA B O 1
ATOM 12227 N N . TRP B 1 763 ? -9.875 -31.719 -20.297 1 85.75 763 TRP B N 1
ATOM 12228 C CA . TRP B 1 763 ? -9.195 -32.281 -21.469 1 85.75 763 TRP B CA 1
ATOM 12229 C C . TRP B 1 763 ? -8.109 -33.25 -21.047 1 85.75 763 TRP B C 1
ATOM 12231 O O . TRP B 1 763 ? -8.016 -34.375 -21.594 1 85.75 763 TRP B O 1
ATOM 12241 N N . MET B 1 764 ? -7.305 -32.906 -20.125 1 84.94 764 MET B N 1
ATOM 12242 C CA . MET B 1 764 ? -6.223 -33.75 -19.656 1 84.94 764 MET B CA 1
ATOM 12243 C C . MET B 1 764 ? -6.773 -35.062 -19.078 1 84.94 764 MET B C 1
ATOM 12245 O O . MET B 1 764 ? -6.215 -36.125 -19.312 1 84.94 764 MET B O 1
ATOM 12249 N N . ARG B 1 765 ? -7.867 -34.906 -18.297 1 80.31 765 ARG B N 1
ATOM 12250 C CA . ARG B 1 765 ? -8.516 -36.094 -17.75 1 80.31 765 ARG B CA 1
ATOM 12251 C C . ARG B 1 765 ? -9.031 -36.969 -18.859 1 80.31 765 ARG B C 1
ATOM 12253 O O . ARG B 1 765 ? -8.891 -38.219 -18.797 1 80.31 765 ARG B O 1
ATOM 12260 N N . HIS B 1 766 ? -9.602 -36.344 -19.844 1 84.56 766 HIS B N 1
ATOM 12261 C CA . HIS B 1 766 ? -10.125 -37.062 -20.984 1 84.56 766 HIS B CA 1
ATOM 12262 C C . HIS B 1 766 ? -9.031 -37.875 -21.672 1 84.56 766 HIS B C 1
ATOM 12264 O O . HIS B 1 766 ? -9.242 -39.031 -22.031 1 84.56 766 HIS B O 1
ATOM 12270 N N . LEU B 1 767 ? -7.852 -37.281 -21.812 1 87.56 767 LEU B N 1
ATOM 12271 C CA . LEU B 1 767 ? -6.723 -37.938 -22.453 1 87.56 767 LEU B CA 1
ATOM 12272 C C . LEU B 1 767 ? -6.273 -39.156 -21.625 1 87.56 767 LEU B C 1
ATOM 12274 O O . LEU B 1 767 ? -5.953 -40.188 -22.172 1 87.56 767 LEU B O 1
ATOM 12278 N N . VAL B 1 768 ? -6.273 -38.969 -20.344 1 82.81 768 VAL B N 1
ATOM 12279 C CA . VAL B 1 768 ? -5.805 -40.031 -19.453 1 82.81 768 VAL B CA 1
ATOM 12280 C C . VAL B 1 768 ? -6.816 -41.156 -19.422 1 82.81 768 VAL B C 1
ATOM 12282 O O . VAL B 1 768 ? -6.434 -42.344 -19.359 1 82.81 768 VAL B O 1
ATOM 12285 N N . GLU B 1 769 ? -8.031 -40.781 -19.453 1 80.06 769 GLU B N 1
ATOM 12286 C CA . GLU B 1 769 ? -9.086 -41.781 -19.375 1 80.06 769 GLU B CA 1
ATOM 12287 C C . GLU B 1 769 ? -9.211 -42.562 -20.703 1 80.06 769 GLU B C 1
ATOM 12289 O O . GLU B 1 769 ? -9.602 -43.719 -20.703 1 80.06 769 GLU B O 1
ATOM 12294 N N . THR B 1 770 ? -8.914 -41.938 -21.734 1 85.81 770 THR B N 1
ATOM 12295 C CA . THR B 1 770 ? -9.148 -42.531 -23.047 1 85.81 770 THR B CA 1
ATOM 12296 C C . THR B 1 770 ? -7.914 -43.312 -23.531 1 85.81 770 THR B C 1
ATOM 12298 O O . THR B 1 770 ? -7.969 -44.031 -24.531 1 85.81 770 THR B O 1
ATOM 12301 N N . HIS B 1 771 ? -6.758 -43.156 -22.891 1 87.06 771 HIS B N 1
ATOM 12302 C CA . HIS B 1 771 ? -5.543 -43.875 -23.281 1 87.06 771 HIS B CA 1
ATOM 12303 C C . HIS B 1 771 ? -5.117 -44.875 -22.203 1 87.06 771 HIS B C 1
ATOM 12305 O O . HIS B 1 771 ? -5.43 -44.688 -21.031 1 87.06 771 HIS B O 1
ATOM 12311 N N . THR B 1 772 ? -4.379 -45.875 -22.625 1 83.56 772 THR B N 1
ATOM 12312 C CA . THR B 1 772 ? -3.875 -46.875 -21.672 1 83.56 772 THR B CA 1
ATOM 12313 C C . THR B 1 772 ? -2.695 -46.312 -20.891 1 83.56 772 THR B C 1
ATOM 12315 O O . THR B 1 772 ? -1.92 -45.5 -21.406 1 83.56 772 THR B O 1
ATOM 12318 N N . PRO B 1 773 ? -2.512 -46.688 -19.656 1 79.25 773 PRO B N 1
ATOM 12319 C CA . PRO B 1 773 ? -1.451 -46.125 -18.812 1 79.25 773 PRO B CA 1
ATOM 12320 C C . PRO B 1 773 ? -0.055 -46.375 -19.375 1 79.25 773 PRO B C 1
ATOM 12322 O O . PRO B 1 773 ? 0.853 -45.562 -19.156 1 79.25 773 PRO B O 1
ATOM 12325 N N . ASP B 1 774 ? 0.113 -47.438 -20.062 1 82.62 774 ASP B N 1
ATOM 12326 C CA . ASP B 1 774 ? 1.423 -47.781 -20.609 1 82.62 774 ASP B CA 1
ATOM 12327 C C . ASP B 1 774 ? 1.785 -46.844 -21.766 1 82.62 774 ASP B C 1
ATOM 12329 O O . ASP B 1 774 ? 2.959 -46.719 -22.109 1 82.62 774 ASP B O 1
ATOM 12333 N N . ALA B 1 775 ? 0.833 -46.219 -22.281 1 88.06 775 ALA B N 1
ATOM 12334 C CA . ALA B 1 775 ? 1.033 -45.312 -23.406 1 88.06 775 ALA B CA 1
ATOM 12335 C C . ALA B 1 775 ? 1.145 -43.875 -22.938 1 88.06 775 ALA B C 1
ATOM 12337 O O . ALA B 1 775 ? 1.179 -42.938 -23.75 1 88.06 775 ALA B O 1
ATOM 12338 N N . LEU B 1 776 ? 1.204 -43.719 -21.672 1 87.56 776 LEU B N 1
ATOM 12339 C CA . LEU B 1 776 ? 1.163 -42.375 -21.156 1 87.56 776 LEU B CA 1
ATOM 12340 C C . LEU B 1 776 ? 2.359 -42.094 -20.25 1 87.56 776 LEU B C 1
ATOM 12342 O O . LEU B 1 776 ? 2.869 -43 -19.594 1 87.56 776 LEU B O 1
ATOM 12346 N N . ASP B 1 777 ? 2.91 -40.906 -20.391 1 88.06 777 ASP B N 1
ATOM 12347 C CA . ASP B 1 777 ? 3.877 -40.344 -19.453 1 88.06 777 ASP B CA 1
ATOM 12348 C C . ASP B 1 777 ? 3.344 -39.062 -18.828 1 88.06 777 ASP B C 1
ATOM 12350 O O . ASP B 1 777 ? 3.084 -38.094 -19.516 1 88.06 777 ASP B O 1
ATOM 12354 N N . LEU B 1 778 ? 3.203 -39.094 -17.516 1 82.19 778 LEU B N 1
ATOM 12355 C CA . LEU B 1 778 ? 2.535 -37.969 -16.828 1 82.19 778 LEU B CA 1
ATOM 12356 C C . LEU B 1 778 ? 3.529 -37.156 -16 1 82.19 778 LEU B C 1
ATOM 12358 O O . LEU B 1 778 ? 3.178 -36.625 -14.953 1 82.19 778 LEU B O 1
ATOM 12362 N N . THR B 1 779 ? 4.801 -37.156 -16.453 1 83.75 779 THR B N 1
ATOM 12363 C CA . THR B 1 779 ? 5.797 -36.344 -15.766 1 83.75 779 THR B CA 1
ATOM 12364 C C . THR B 1 779 ? 5.363 -34.875 -15.719 1 83.75 779 THR B C 1
ATOM 12366 O O . THR B 1 779 ? 5.422 -34.25 -14.664 1 83.75 779 THR B O 1
ATOM 12369 N N . ASP B 1 780 ? 5.043 -34.375 -16.828 1 86.44 780 ASP B N 1
ATOM 12370 C CA . ASP B 1 780 ? 4.48 -33.031 -16.984 1 86.44 780 ASP B CA 1
ATOM 12371 C C . ASP B 1 780 ? 3.475 -33 -18.125 1 86.44 780 ASP B C 1
ATOM 12373 O O . ASP B 1 780 ? 3.779 -33.406 -19.25 1 86.44 780 ASP B O 1
ATOM 12377 N N . GLY B 1 781 ? 2.426 -32.562 -17.781 1 87.06 781 GLY B N 1
ATOM 12378 C CA . GLY B 1 781 ? 1.385 -32.688 -18.797 1 87.06 781 GLY B CA 1
ATOM 12379 C C . GLY B 1 781 ? 1.04 -34.125 -19.125 1 87.06 781 GLY B C 1
ATOM 12380 O O . GLY B 1 781 ? 1.028 -34.969 -18.25 1 87.06 781 GLY B O 1
ATOM 12381 N N . VAL B 1 782 ? 0.575 -34.312 -20.422 1 88.94 782 VAL B N 1
ATOM 12382 C CA . VAL B 1 782 ? 0.253 -35.656 -20.875 1 88.94 782 VAL B CA 1
ATOM 12383 C C . VAL B 1 782 ? 1.031 -35.969 -22.156 1 88.94 782 VAL B C 1
ATOM 12385 O O . VAL B 1 782 ? 0.748 -35.406 -23.219 1 88.94 782 VAL B O 1
ATOM 12388 N N . ARG B 1 783 ? 2.059 -36.75 -21.938 1 93.56 783 ARG B N 1
ATOM 12389 C CA . ARG B 1 783 ? 2.812 -37.25 -23.078 1 93.56 783 ARG B CA 1
ATOM 12390 C C . ARG B 1 783 ? 2.264 -38.562 -23.562 1 93.56 783 ARG B C 1
ATOM 12392 O O . ARG B 1 783 ? 2.143 -39.531 -22.781 1 93.56 783 ARG B O 1
ATOM 12399 N N . ILE B 1 784 ? 1.895 -38.625 -24.797 1 94.81 784 ILE B N 1
ATOM 12400 C CA . ILE B 1 784 ? 1.214 -39.781 -25.359 1 94.81 784 ILE B CA 1
ATOM 12401 C C . ILE B 1 784 ? 2.129 -40.5 -26.359 1 94.81 784 ILE B C 1
ATOM 12403 O O . ILE B 1 784 ? 2.799 -39.844 -27.172 1 94.81 784 ILE B O 1
ATOM 12407 N N . PHE B 1 785 ? 2.148 -41.781 -26.188 1 95.56 785 PHE B N 1
ATOM 12408 C CA . PHE B 1 785 ? 2.811 -42.656 -27.156 1 95.56 785 PHE B CA 1
ATOM 12409 C C . PHE B 1 785 ? 1.786 -43.406 -27.984 1 95.56 785 PHE B C 1
ATOM 12411 O O . PHE B 1 785 ? 1.42 -44.531 -27.641 1 95.56 785 PHE B O 1
ATOM 12418 N N . PRO B 1 786 ? 1.442 -42.781 -29.109 1 90.56 786 PRO B N 1
ATOM 12419 C CA . PRO B 1 786 ? 0.316 -43.344 -29.875 1 90.56 786 PRO B CA 1
ATOM 12420 C C . PRO B 1 786 ? 0.569 -44.781 -30.359 1 90.56 786 PRO B C 1
ATOM 12422 O O . PRO B 1 786 ? -0.377 -45.531 -30.531 1 90.56 786 PRO B O 1
ATOM 12425 N N . GLN B 1 787 ? 1.807 -45.219 -30.625 1 90.44 787 GLN B N 1
ATOM 12426 C CA . GLN B 1 787 ? 2.117 -46.531 -31.172 1 90.44 787 GLN B CA 1
ATOM 12427 C C . GLN B 1 787 ? 2.938 -47.375 -30.188 1 90.44 787 GLN B C 1
ATOM 12429 O O . GLN B 1 787 ? 3.793 -48.156 -30.578 1 90.44 787 GLN B O 1
ATOM 12434 N N . GLY B 1 788 ? 2.781 -47.094 -28.984 1 88 788 GLY B N 1
ATOM 12435 C CA . GLY B 1 788 ? 3.588 -47.75 -27.969 1 88 788 GLY B CA 1
ATOM 12436 C C . GLY B 1 788 ? 4.773 -46.906 -27.531 1 88 788 GLY B C 1
ATOM 12437 O O . GLY B 1 788 ? 5.133 -45.938 -28.203 1 88 788 GLY B O 1
ATOM 12438 N N . TYR B 1 789 ? 5.262 -47.344 -26.516 1 88.19 789 TYR B N 1
ATOM 12439 C CA . TYR B 1 789 ? 6.344 -46.531 -25.953 1 88.19 789 TYR B CA 1
ATOM 12440 C C . TYR B 1 789 ? 7.508 -46.438 -26.938 1 88.19 789 TYR B C 1
ATOM 12442 O O . TYR B 1 789 ? 8.047 -47.469 -27.375 1 88.19 789 TYR B O 1
ATOM 12450 N N . ASP B 1 790 ? 7.855 -45.312 -27.328 1 89.75 790 ASP B N 1
ATOM 12451 C CA . ASP B 1 790 ? 8.977 -44.969 -28.188 1 89.75 790 ASP B CA 1
ATOM 12452 C C . ASP B 1 790 ? 9.539 -43.594 -27.844 1 89.75 790 ASP B C 1
ATOM 12454 O O . ASP B 1 790 ? 8.844 -42.562 -28 1 89.75 790 ASP B O 1
ATOM 12458 N N . PRO B 1 791 ? 10.781 -43.594 -27.453 1 89.19 791 PRO B N 1
ATOM 12459 C CA . PRO B 1 791 ? 11.359 -42.312 -27.016 1 89.19 791 PRO B CA 1
ATOM 12460 C C . PRO B 1 791 ? 11.484 -41.312 -28.172 1 89.19 791 PRO B C 1
ATOM 12462 O O . PRO B 1 791 ? 11.617 -40.125 -27.938 1 89.19 791 PRO B O 1
ATOM 12465 N N . ASP B 1 792 ? 11.406 -41.781 -29.391 1 93.31 792 ASP B N 1
ATOM 12466 C CA . ASP B 1 792 ? 11.602 -40.875 -30.531 1 93.31 792 ASP B CA 1
ATOM 12467 C C . ASP B 1 792 ? 10.266 -40.469 -31.141 1 93.31 792 ASP B C 1
ATOM 12469 O O . ASP B 1 792 ? 10.211 -39.562 -31.969 1 93.31 792 ASP B O 1
ATOM 12473 N N . HIS B 1 793 ? 9.18 -41.125 -30.75 1 95 793 HIS B N 1
ATOM 12474 C CA . HIS B 1 793 ? 7.863 -40.812 -31.297 1 95 793 HIS B CA 1
ATOM 12475 C C . HIS B 1 793 ? 6.855 -40.562 -30.172 1 95 793 HIS B C 1
ATOM 12477 O O . HIS B 1 793 ? 6.375 -41.5 -29.547 1 95 793 HIS B O 1
ATOM 12483 N N . TRP B 1 794 ? 6.508 -39.281 -30.031 1 95.75 794 TRP B N 1
ATOM 12484 C CA . TRP B 1 794 ? 5.562 -39 -28.953 1 95.75 794 TRP B CA 1
ATOM 12485 C C . TRP B 1 794 ? 4.844 -37.688 -29.219 1 95.75 794 TRP B C 1
ATOM 12487 O O . TRP B 1 794 ? 5.273 -36.875 -30.062 1 95.75 794 TRP B O 1
ATOM 12497 N N . VAL B 1 795 ? 3.713 -37.438 -28.578 1 96.44 795 VAL B N 1
ATOM 12498 C CA . VAL B 1 795 ? 2.885 -36.25 -28.594 1 96.44 795 VAL B CA 1
ATOM 12499 C C . VAL B 1 795 ? 2.697 -35.75 -27.156 1 96.44 795 VAL B C 1
ATOM 12501 O O . VAL B 1 795 ? 2.4 -36.531 -26.25 1 96.44 795 VAL B O 1
ATOM 12504 N N . LEU B 1 796 ? 2.949 -34.469 -26.938 1 95 796 LEU B N 1
ATOM 12505 C CA . LEU B 1 796 ? 2.877 -33.906 -25.594 1 95 796 LEU B CA 1
ATOM 12506 C C . LEU B 1 796 ? 1.892 -32.75 -25.531 1 95 796 LEU B C 1
ATOM 12508 O O . LEU B 1 796 ? 1.92 -31.859 -26.375 1 95 796 LEU B O 1
ATOM 12512 N N . PHE B 1 797 ? 0.931 -32.844 -24.578 1 92.44 797 PHE B N 1
ATOM 12513 C CA . PHE B 1 797 ? 0.078 -31.719 -24.234 1 92.44 797 PHE B CA 1
ATOM 12514 C C . PHE B 1 797 ? 0.539 -31.078 -22.922 1 92.44 797 PHE B C 1
ATOM 12516 O O . PHE B 1 797 ? 0.615 -31.75 -21.891 1 92.44 797 PHE B O 1
ATOM 12523 N N . LEU B 1 798 ? 0.847 -29.844 -23 1 89.94 798 LEU B N 1
ATOM 12524 C CA . LEU B 1 798 ? 1.307 -29.109 -21.828 1 89.94 798 LEU B CA 1
ATOM 12525 C C . LEU B 1 798 ? 0.47 -27.859 -21.609 1 89.94 798 LEU B C 1
ATOM 12527 O O . LEU B 1 798 ? 0.453 -26.969 -22.469 1 89.94 798 LEU B O 1
ATOM 12531 N N . PRO B 1 799 ? -0.225 -27.797 -20.484 1 84.62 799 PRO B N 1
ATOM 12532 C CA . PRO B 1 799 ? -0.983 -26.578 -20.203 1 84.62 799 PRO B CA 1
ATOM 12533 C C . PRO B 1 799 ? -0.085 -25.391 -19.859 1 84.62 799 PRO B C 1
ATOM 12535 O O . PRO B 1 799 ? 0.917 -25.547 -19.156 1 84.62 799 PRO B O 1
ATOM 12538 N N . ASP B 1 800 ? -0.468 -24.234 -20.375 1 78.31 800 ASP B N 1
ATOM 12539 C CA . ASP B 1 800 ? 0.268 -23.016 -20.047 1 78.31 800 ASP B CA 1
ATOM 12540 C C . ASP B 1 800 ? -0.061 -22.531 -18.641 1 78.31 800 ASP B C 1
ATOM 12542 O O . ASP B 1 800 ? -1.217 -22.594 -18.219 1 78.31 800 ASP B O 1
ATOM 12546 N N . ALA B 1 801 ? 0.873 -22.031 -17.938 1 71.12 801 ALA B N 1
ATOM 12547 C CA . ALA B 1 801 ? 0.713 -21.672 -16.531 1 71.12 801 ALA B CA 1
ATOM 12548 C C . ALA B 1 801 ? 0.088 -20.281 -16.391 1 71.12 801 ALA B C 1
ATOM 12550 O O . ALA B 1 801 ? -0.535 -19.984 -15.375 1 71.12 801 ALA B O 1
ATOM 12551 N N . THR B 1 802 ? 0.175 -19.438 -17.328 1 66.5 802 THR B N 1
ATOM 12552 C CA . THR B 1 802 ? -0.186 -18.047 -17.125 1 66.5 802 THR B CA 1
ATOM 12553 C C . THR B 1 802 ? -1.323 -17.641 -18.062 1 66.5 802 THR B C 1
ATOM 12555 O O . THR B 1 802 ? -1.999 -16.641 -17.828 1 66.5 802 THR B O 1
ATOM 12558 N N . GLU B 1 803 ? -1.502 -18.438 -19.172 1 68.56 803 GLU B N 1
ATOM 12559 C CA . GLU B 1 803 ? -2.502 -18.078 -20.172 1 68.56 803 GLU B CA 1
ATOM 12560 C C . GLU B 1 803 ? -3.438 -19.25 -20.469 1 68.56 803 GLU B C 1
ATOM 12562 O O . GLU B 1 803 ? -3.088 -20.406 -20.219 1 68.56 803 GLU B O 1
ATOM 12567 N N . PRO B 1 804 ? -4.578 -18.875 -20.875 1 75.31 804 PRO B N 1
ATOM 12568 C CA . PRO B 1 804 ? -5.5 -19.938 -21.266 1 75.31 804 PRO B CA 1
ATOM 12569 C C . PRO B 1 804 ? -5.109 -20.609 -22.578 1 75.31 804 PRO B C 1
ATOM 12571 O O . PRO B 1 804 ? -5.871 -20.562 -23.547 1 75.31 804 PRO B O 1
ATOM 12574 N N . LEU B 1 805 ? -3.895 -21.188 -22.594 1 81.19 805 LEU B N 1
ATOM 12575 C CA . LEU B 1 805 ? -3.314 -21.828 -23.781 1 81.19 805 LEU B CA 1
ATOM 12576 C C . LEU B 1 805 ? -2.832 -23.234 -23.453 1 81.19 805 LEU B C 1
ATOM 12578 O O . LEU B 1 805 ? -2.553 -23.547 -22.297 1 81.19 805 LEU B O 1
ATOM 12582 N N . LEU B 1 806 ? -2.873 -24.078 -24.453 1 86.88 806 LEU B N 1
ATOM 12583 C CA . LEU B 1 806 ? -2.297 -25.406 -24.406 1 86.88 806 LEU B CA 1
ATOM 12584 C C . LEU B 1 806 ? -1.184 -25.562 -25.453 1 86.88 806 LEU B C 1
ATOM 12586 O O . LEU B 1 806 ? -1.323 -25.109 -26.578 1 86.88 806 LEU B O 1
ATOM 12590 N N . HIS B 1 807 ? -0.081 -26.094 -25.016 1 91.5 807 HIS B N 1
ATOM 12591 C CA . HIS B 1 807 ? 1.021 -26.344 -25.938 1 91.5 807 HIS B CA 1
ATOM 12592 C C . HIS B 1 807 ? 1.031 -27.797 -26.406 1 91.5 807 HIS B C 1
ATOM 12594 O O . HIS B 1 807 ? 1.034 -28.719 -25.594 1 91.5 807 HIS B O 1
ATOM 12600 N N . LEU B 1 808 ? 0.933 -27.922 -27.688 1 94.62 808 LEU B N 1
ATOM 12601 C CA . LEU B 1 808 ? 1.035 -29.234 -28.312 1 94.62 808 LEU B CA 1
ATOM 12602 C C . LEU B 1 808 ? 2.408 -29.438 -28.938 1 94.62 808 LEU B C 1
ATOM 12604 O O . LEU B 1 808 ? 2.799 -28.672 -29.828 1 94.62 808 LEU B O 1
ATOM 12608 N N . VAL B 1 809 ? 3.191 -30.375 -28.438 1 95.5 809 VAL B N 1
ATOM 12609 C CA . VAL B 1 809 ? 4.516 -30.688 -28.969 1 95.5 809 VAL B CA 1
ATOM 12610 C C . VAL B 1 809 ? 4.516 -32.094 -29.578 1 95.5 809 VAL B C 1
ATOM 12612 O O . VAL B 1 809 ? 4.07 -33.031 -28.953 1 95.5 809 VAL B O 1
ATOM 12615 N N . VAL B 1 810 ? 4.941 -32.188 -30.812 1 96.75 810 VAL B N 1
ATOM 12616 C CA . VAL B 1 810 ? 5.004 -33.469 -31.5 1 96.75 810 VAL B CA 1
ATOM 12617 C C . VAL B 1 810 ? 6.438 -33.75 -31.953 1 96.75 810 VAL B C 1
ATOM 12619 O O . VAL B 1 810 ? 7.07 -32.875 -32.562 1 96.75 810 VAL B O 1
ATOM 12622 N N . ASN B 1 811 ? 6.98 -34.812 -31.562 1 96.56 811 ASN B N 1
ATOM 12623 C CA . ASN B 1 811 ? 8.344 -35.219 -31.891 1 96.56 811 ASN B CA 1
ATOM 12624 C C . ASN B 1 811 ? 8.352 -36.562 -32.625 1 96.56 811 ASN B C 1
ATOM 12626 O O . ASN B 1 811 ? 7.668 -37.5 -32.219 1 96.56 811 ASN B O 1
ATOM 12630 N N . GLY B 1 812 ? 9.047 -36.656 -33.812 1 95.06 812 GLY B N 1
ATOM 12631 C CA . GLY B 1 812 ? 9.18 -37.875 -34.562 1 95.06 812 GLY B CA 1
ATOM 12632 C C . GLY B 1 812 ? 10.398 -37.875 -35.469 1 95.06 812 GLY B C 1
ATOM 12633 O O . GLY B 1 812 ? 11.07 -36.844 -35.625 1 95.06 812 GLY B O 1
ATOM 12634 N N . LEU B 1 813 ? 10.672 -39.031 -36.031 1 93.75 813 LEU B N 1
ATOM 12635 C CA . LEU B 1 813 ? 11.82 -39.188 -36.906 1 93.75 813 LEU B CA 1
ATOM 12636 C C . LEU B 1 813 ? 11.453 -38.781 -38.344 1 93.75 813 LEU B C 1
ATOM 12638 O O . LEU B 1 813 ? 12.328 -38.438 -39.125 1 93.75 813 LEU B O 1
ATOM 12642 N N . GLU B 1 814 ? 10.148 -38.812 -38.594 1 94.31 814 GLU B N 1
ATOM 12643 C CA . GLU B 1 814 ? 9.664 -38.5 -39.938 1 94.31 814 GLU B CA 1
ATOM 12644 C C . GLU B 1 814 ? 8.664 -37.344 -39.938 1 94.31 814 GLU B C 1
ATOM 12646 O O . GLU B 1 814 ? 7.836 -37.25 -39.031 1 94.31 814 GLU B O 1
ATOM 12651 N N . ARG B 1 815 ? 8.711 -36.562 -40.969 1 94.56 815 ARG B N 1
ATOM 12652 C CA . ARG B 1 815 ? 7.844 -35.375 -41.062 1 94.56 815 ARG B CA 1
ATOM 12653 C C . ARG B 1 815 ? 6.383 -35.812 -41.219 1 94.56 815 ARG B C 1
ATOM 12655 O O . ARG B 1 815 ? 5.488 -35.125 -40.688 1 94.56 815 ARG B O 1
ATOM 12662 N N . GLU B 1 816 ? 6.223 -36.844 -41.875 1 94.25 816 GLU B N 1
ATOM 12663 C CA . GLU B 1 816 ? 4.859 -37.312 -42.094 1 94.25 816 GLU B CA 1
ATOM 12664 C C . GLU B 1 816 ? 4.211 -37.75 -40.781 1 94.25 816 GLU B C 1
ATOM 12666 O O . GLU B 1 816 ? 3.029 -37.5 -40.531 1 94.25 816 GLU B O 1
ATOM 12671 N N . TRP B 1 817 ? 4.988 -38.406 -40.031 1 95.44 817 TRP B N 1
ATOM 12672 C CA . TRP B 1 817 ? 4.496 -38.875 -38.75 1 95.44 817 TRP B CA 1
ATOM 12673 C C . TRP B 1 817 ? 4.09 -37.688 -37.875 1 95.44 817 TRP B C 1
ATOM 12675 O O . TRP B 1 817 ? 3.025 -37.688 -37.25 1 95.44 817 TRP B O 1
ATOM 12685 N N . VAL B 1 818 ? 4.883 -36.625 -37.812 1 96.06 818 VAL B N 1
ATOM 12686 C CA . VAL B 1 818 ? 4.684 -35.469 -36.969 1 96.06 818 VAL B CA 1
ATOM 12687 C C . VAL B 1 818 ? 3.451 -34.688 -37.438 1 96.06 818 VAL B C 1
ATOM 12689 O O . VAL B 1 818 ? 2.65 -34.219 -36.625 1 96.06 818 VAL B O 1
ATOM 12692 N N . THR B 1 819 ? 3.309 -34.562 -38.719 1 95.31 819 THR B N 1
ATOM 12693 C CA . THR B 1 819 ? 2.164 -33.844 -39.281 1 95.31 819 THR B CA 1
ATOM 12694 C C . THR B 1 819 ? 0.87 -34.625 -39.031 1 95.31 819 THR B C 1
ATOM 12696 O O . THR B 1 819 ? -0.144 -34.031 -38.656 1 95.31 819 THR B O 1
ATOM 12699 N N . HIS B 1 820 ? 0.945 -35.875 -39.156 1 95.5 820 HIS B N 1
ATOM 12700 C CA . HIS B 1 820 ? -0.232 -36.719 -39 1 95.5 820 HIS B CA 1
ATOM 12701 C C . HIS B 1 820 ? -0.743 -36.688 -37.562 1 95.5 820 HIS B C 1
ATOM 12703 O O . HIS B 1 820 ? -1.91 -36.375 -37.312 1 95.5 820 HIS B O 1
ATOM 12709 N N . TRP B 1 821 ? 0.066 -36.969 -36.688 1 94.81 821 TRP B N 1
ATOM 12710 C CA . TRP B 1 821 ? -0.357 -37.062 -35.312 1 94.81 821 TRP B CA 1
ATOM 12711 C C . TRP B 1 821 ? -0.621 -35.656 -34.719 1 94.81 821 TRP B C 1
ATOM 12713 O O . TRP B 1 821 ? -1.465 -35.5 -33.844 1 94.81 821 TRP B O 1
ATOM 12723 N N . GLY B 1 822 ? 0.122 -34.656 -35.188 1 95.44 822 GLY B N 1
ATOM 12724 C CA . GLY B 1 822 ? -0.185 -33.312 -34.781 1 95.44 822 GLY B CA 1
ATOM 12725 C C . GLY B 1 822 ? -1.588 -32.875 -35.156 1 95.44 822 GLY B C 1
ATOM 12726 O O . GLY B 1 822 ? -2.303 -32.281 -34.344 1 95.44 822 GLY B O 1
ATOM 12727 N N . GLN B 1 823 ? -1.969 -33.25 -36.344 1 94.44 823 GLN B N 1
ATOM 12728 C CA . GLN B 1 823 ? -3.295 -32.906 -36.812 1 94.44 823 GLN B CA 1
ATOM 12729 C C . GLN B 1 823 ? -4.375 -33.719 -36.125 1 94.44 823 GLN B C 1
ATOM 12731 O O . GLN B 1 823 ? -5.457 -33.219 -35.844 1 94.44 823 GLN B O 1
ATOM 12736 N N . THR B 1 824 ? -4.09 -34.906 -35.938 1 95 824 THR B N 1
ATOM 12737 C CA . THR B 1 824 ? -5.047 -35.812 -35.312 1 95 824 THR B CA 1
ATOM 12738 C C . THR B 1 824 ? -5.418 -35.344 -33.906 1 95 824 THR B C 1
ATOM 12740 O O . THR B 1 824 ? -6.602 -35.25 -33.562 1 95 824 THR B O 1
ATOM 12743 N N . TYR B 1 825 ? -4.492 -35.094 -33.125 1 94.5 825 TYR B N 1
ATOM 12744 C CA . TYR B 1 825 ? -4.77 -34.719 -31.75 1 94.5 825 TYR B CA 1
ATOM 12745 C C . TYR B 1 825 ? -5.316 -33.281 -31.672 1 94.5 825 TYR B C 1
ATOM 12747 O O . TYR B 1 825 ? -6.086 -32.969 -30.766 1 94.5 825 TYR B O 1
ATOM 12755 N N . ARG B 1 826 ? -4.906 -32.469 -32.594 1 93.56 826 ARG B N 1
ATOM 12756 C CA . ARG B 1 826 ? -5.504 -31.125 -32.688 1 93.56 826 ARG B CA 1
ATOM 12757 C C . ARG B 1 826 ? -7 -31.219 -32.969 1 93.56 826 ARG B C 1
ATOM 12759 O O . ARG B 1 826 ? -7.793 -30.484 -32.375 1 93.56 826 ARG B O 1
ATOM 12766 N N . GLN B 1 827 ? -7.328 -32.062 -33.844 1 92.56 827 GLN B N 1
ATOM 12767 C CA . GLN B 1 827 ? -8.734 -32.25 -34.188 1 92.56 827 GLN B CA 1
ATOM 12768 C C . GLN B 1 827 ? -9.508 -32.844 -33 1 92.56 827 GLN B C 1
ATOM 12770 O O . GLN B 1 827 ? -10.648 -32.438 -32.75 1 92.56 827 GLN B O 1
ATOM 12775 N N . ARG B 1 828 ? -8.922 -33.719 -32.312 1 93.44 828 ARG B N 1
ATOM 12776 C CA . ARG B 1 828 ? -9.555 -34.312 -31.125 1 93.44 828 ARG B CA 1
ATOM 12777 C C . ARG B 1 828 ? -9.828 -33.25 -30.078 1 93.44 828 ARG B C 1
ATOM 12779 O O . ARG B 1 828 ? -10.867 -33.25 -29.422 1 93.44 828 ARG B O 1
ATOM 12786 N N . LEU B 1 829 ? -8.914 -32.406 -29.906 1 92.69 829 LEU B N 1
ATOM 12787 C CA . LEU B 1 829 ? -9.078 -31.328 -28.938 1 92.69 829 LEU B CA 1
ATOM 12788 C C . LEU B 1 829 ? -10.195 -30.375 -29.375 1 92.69 829 LEU B C 1
ATOM 12790 O O . LEU B 1 829 ? -11 -29.953 -28.547 1 92.69 829 LEU B O 1
ATOM 12794 N N . GLN B 1 830 ? -10.227 -30.109 -30.625 1 88.25 830 GLN B N 1
ATOM 12795 C CA . GLN B 1 830 ? -11.266 -29.219 -31.141 1 88.25 830 GLN B CA 1
ATOM 12796 C C . GLN B 1 830 ? -12.648 -29.828 -30.953 1 88.25 830 GLN B C 1
ATOM 12798 O O . GLN B 1 830 ? -13.602 -29.141 -30.594 1 88.25 830 GLN B O 1
ATOM 12803 N N . GLU B 1 831 ? -12.758 -31.016 -31.172 1 90.25 831 GLU B N 1
ATOM 12804 C CA . GLU B 1 831 ? -14.023 -31.719 -30.984 1 90.25 831 GLU B CA 1
ATOM 12805 C C . GLU B 1 831 ? -14.43 -31.75 -29.516 1 90.25 831 GLU B C 1
ATOM 12807 O O . GLU B 1 831 ? -15.609 -31.594 -29.188 1 90.25 831 GLU B O 1
ATOM 12812 N N . PHE B 1 832 ? -13.5 -31.984 -28.766 1 90.56 832 PHE B N 1
ATOM 12813 C CA . PHE B 1 832 ? -13.75 -32 -27.328 1 90.56 832 PHE B CA 1
ATOM 12814 C C . PHE B 1 832 ? -14.25 -30.641 -26.859 1 90.56 832 PHE B C 1
ATOM 12816 O O . PHE B 1 832 ? -15.18 -30.562 -26.047 1 90.56 832 PHE B O 1
ATOM 12823 N N . MET B 1 833 ? -13.664 -29.641 -27.312 1 84.44 833 MET B N 1
ATOM 12824 C CA . MET B 1 833 ? -14.031 -28.281 -26.922 1 84.44 833 MET B CA 1
ATOM 12825 C C . MET B 1 833 ? -15.43 -27.938 -27.406 1 84.44 833 MET B C 1
ATOM 12827 O O . MET B 1 833 ? -16.188 -27.266 -26.703 1 84.44 833 MET B O 1
ATOM 12831 N N . GLU B 1 834 ? -15.742 -28.344 -28.516 1 79 834 GLU B N 1
ATOM 12832 C CA . GLU B 1 834 ? -17.078 -28.109 -29.062 1 79 834 GLU B CA 1
ATOM 12833 C C . GLU B 1 834 ? -18.141 -28.859 -28.281 1 79 834 GLU B C 1
ATOM 12835 O O . GLU B 1 834 ? -19.25 -28.359 -28.094 1 79 834 GLU B O 1
ATOM 12840 N N . GLN B 1 835 ? -17.828 -29.922 -27.812 1 81.25 835 GLN B N 1
ATOM 12841 C CA . GLN B 1 835 ? -18.781 -30.719 -27.047 1 81.25 835 GLN B CA 1
ATOM 12842 C C . GLN B 1 835 ? -18.969 -30.156 -25.641 1 81.25 835 GLN B C 1
ATOM 12844 O O . GLN B 1 835 ? -20.047 -30.297 -25.062 1 81.25 835 GLN B O 1
ATOM 12849 N N . SER B 1 836 ? -17.938 -29.625 -25.125 1 70.19 836 SER B N 1
ATOM 12850 C CA . SER B 1 836 ? -18.016 -29.125 -23.766 1 70.19 836 SER B CA 1
ATOM 12851 C C . SER B 1 836 ? -18.672 -27.75 -23.719 1 70.19 836 SER B C 1
ATOM 12853 O O . SER B 1 836 ? -19.078 -27.281 -22.656 1 70.19 836 SER B O 1
ATOM 12855 N N . GLU B 1 837 ? -18.578 -26.859 -24.672 1 54.56 837 GLU B N 1
ATOM 12856 C CA . GLU B 1 837 ? -19.281 -25.578 -24.734 1 54.56 837 GLU B CA 1
ATOM 12857 C C . GLU B 1 837 ? -20.781 -25.781 -24.875 1 54.56 837 GLU B C 1
ATOM 12859 O O . GLU B 1 837 ? -21.562 -24.891 -24.531 1 54.56 837 GLU B O 1
ATOM 12864 N N . VAL B 1 838 ? -21.281 -27.078 -25.375 1 46.5 838 VAL B N 1
ATOM 12865 C CA . VAL B 1 838 ? -22.719 -27.344 -25.469 1 46.5 838 VAL B CA 1
ATOM 12866 C C . VAL B 1 838 ? -23.25 -27.828 -24.141 1 46.5 838 VAL B C 1
ATOM 12868 O O . VAL B 1 838 ? -22.609 -28.641 -23.453 1 46.5 838 VAL B O 1
#

Radius of gyration: 38.08 Å; Cα contacts (8 Å, |Δi|>4): 4199; chains: 2; bounding box: 92×103×84 Å

Solvent-accessible surface area (backbone atoms only — not comparable to full-atom values): 81881 Å² total; per-residue (Å²): 101,43,33,37,34,46,41,40,58,57,37,73,56,36,48,37,55,26,74,88,33,38,48,35,63,40,62,52,88,76,34,31,38,38,58,54,43,49,52,51,38,41,74,65,69,36,38,43,36,36,36,32,23,41,40,62,41,65,61,53,46,67,71,48,53,56,20,65,94,72,69,28,42,41,44,79,43,73,43,80,88,55,82,25,54,62,39,20,45,51,52,73,47,43,87,79,35,83,50,57,30,36,38,35,48,29,50,43,51,60,64,45,64,61,58,60,51,54,51,51,34,62,73,68,65,42,47,30,31,40,34,23,33,77,43,89,72,34,53,84,28,31,25,41,40,55,49,98,86,25,36,56,74,46,75,40,71,48,32,51,73,36,56,46,46,31,41,33,22,58,69,57,33,36,39,38,36,50,73,62,50,69,80,52,64,84,95,34,66,32,32,44,76,77,43,48,47,55,51,37,54,74,72,64,51,54,39,30,50,40,75,50,63,71,42,74,44,68,54,61,33,59,63,42,46,54,46,51,42,45,33,44,60,73,56,70,36,84,70,92,69,97,46,48,69,80,42,92,44,28,28,42,35,56,71,53,47,69,36,85,60,46,44,72,36,66,30,30,38,39,27,33,48,20,37,39,28,47,52,21,37,36,27,47,53,21,33,38,18,36,46,23,39,36,26,38,46,17,38,35,40,24,22,40,36,31,40,40,23,34,39,23,36,47,15,38,36,28,43,19,36,38,23,39,49,16,38,38,26,40,42,19,36,36,28,36,56,14,31,37,5,36,44,22,37,36,24,41,46,14,32,38,34,28,57,20,35,29,26,55,60,34,43,37,41,60,58,17,61,32,82,53,60,40,72,61,71,58,65,50,71,89,64,71,63,57,89,72,28,38,61,31,43,50,56,52,67,47,24,47,62,54,29,19,46,49,22,17,17,49,33,43,74,44,60,79,62,33,38,33,35,37,33,15,36,81,26,56,67,26,47,34,33,46,40,12,21,49,24,15,19,18,46,24,14,20,30,35,38,41,60,45,64,44,28,56,40,55,53,26,49,48,35,42,74,71,64,27,64,23,31,37,40,25,30,68,34,75,88,39,80,65,19,33,28,40,29,48,26,31,45,69,26,30,60,58,54,67,70,58,52,51,49,30,49,50,28,46,76,66,62,63,52,50,64,27,52,83,88,44,42,20,52,79,44,67,72,78,64,61,69,55,53,51,52,54,52,49,59,72,75,45,67,53,68,53,36,38,70,32,88,63,39,37,36,40,30,22,75,26,30,62,41,44,68,51,53,60,58,52,38,43,73,35,57,27,75,62,47,79,37,56,53,58,78,54,75,67,76,76,49,74,65,53,50,50,50,51,50,52,48,47,18,52,49,20,42,72,68,64,20,55,31,25,36,36,40,37,65,43,30,20,22,58,37,43,20,27,38,83,24,52,74,35,56,39,65,58,32,30,36,52,53,49,44,52,51,35,70,74,41,63,59,36,36,34,34,31,37,64,81,56,55,44,53,46,52,56,51,25,54,74,42,56,29,44,77,44,70,38,36,74,49,68,53,46,48,25,45,46,26,60,76,39,60,77,37,64,36,29,42,37,36,80,70,15,40,21,41,28,86,78,35,30,37,40,26,24,62,59,49,52,54,49,50,51,33,46,36,53,74,65,70,56,53,53,56,58,55,62,69,70,51,84,78,62,38,68,50,77,45,81,40,84,38,57,68,79,48,47,14,54,50,48,37,48,53,56,70,74,42,60,74,79,29,48,43,71,82,53,51,46,28,36,18,91,87,40,80,42,87,53,39,39,38,33,42,36,51,37,64,85,49,55,34,32,35,41,36,25,32,15,75,41,65,65,58,30,54,49,53,49,50,51,53,50,50,50,49,52,52,49,51,58,57,65,79,100,104,44,32,36,34,47,42,41,57,56,37,73,57,36,48,39,57,26,74,87,34,38,49,38,61,40,62,51,87,75,35,30,36,37,58,55,43,50,52,49,38,41,73,66,70,36,38,44,36,36,35,33,24,42,40,61,40,64,61,54,45,68,71,48,53,56,21,63,92,74,72,29,42,43,43,80,42,70,44,80,88,55,82,26,55,62,39,20,46,51,52,72,46,43,87,81,35,83,49,58,30,35,38,34,49,29,49,43,52,60,62,46,64,61,59,59,50,53,51,50,33,61,73,68,65,42,47,28,30,39,36,24,33,78,44,88,73,35,53,84,27,30,24,41,39,55,49,97,87,24,36,55,74,45,74,41,70,50,31,52,72,35,58,48,46,30,42,33,22,57,69,58,34,36,39,39,37,49,73,61,50,70,81,54,64,85,95,35,66,31,32,45,76,78,43,50,48,54,51,38,56,74,71,64,51,54,38,31,50,40,77,51,63,72,43,74,44,69,52,60,33,58,65,43,46,53,45,50,40,43,33,44,60,72,55,70,35,83,68,91,71,96,47,48,68,81,42,91,45,28,29,42,36,55,72,53,47,67,37,85,58,45,44,71,36,67,29,29,38,40,28,34,47,20,38,40,28,48,52,21,36,38,28,47,52,20,34,38,20,36,46,22,38,36,26,38,46,17,38,34,39,25,22,39,35,31,40,39,23,34,38,22,36,48,15,36,36,28,41,20,37,39,23,37,51,15,38,36,26,39,42,20,35,36,27,37,57,14,31,37,6,35,43,22,36,37,23,39,46,13,32,37,34,27,57,20,37,29,27,55,61,32,42,37,40,60,57,14,63,32,82,52,62,39,72,61,70,58,63,50,72,87,65,72,63,58,89,74,29,37,63,30,41,50,57,51,67,48,25,46,63,54,29,18,48,50,21,17,16,49,34,43,74,44,58,81,62,33,36,32,35,37,33,16,36,79,27,56,66,27,48,33,34,46,39,12,21,49,24,16,19,18,46,24,13,20,30,35,38,40,61,46,65,44,27,56,40,55,53,27,46,47,35,41,73,72,64,26,62,22,32,37,40,25,31,68,34,76,87,38,79,65,19,34,28,41,29,48,26,31,46,68,27,29,61,57,55,66,71,57,50,50,49,29,50,49,28,48,75,64,61,63,51,49,65,29,53,82,90,44,44,20,53,78,44,67,72,78,66,62,68,55,53,51,52,54,52,49,58,73,76,44,66,53,65,53,36,38,70,33,88,64,40,38,37,40,30,23,75,26,30,61,42,45,70,51,53,61,57,52,38,44,74,35,58,28,76,62,46,80,37,57,54,58,77,57,74,66,78,74,49,76,64,53,49,52,50,51,50,51,49,47,19,51,48,19,42,72,69,64,19,56,32,25,35,37,40,36,66,42,28,20,24,58,37,44,20,26,39,83,25,51,76,35,55,39,65,58,31,32,35,51,54,51,44,52,51,35,70,73,40,62,59,35,35,36,34,32,38,62,82,56,55,46,51,47,52,54,51,26,55,76,42,58,30,44,77,43,71,37,38,74,48,69,53,45,47,26,47,46,26,62,74,37,60,76,36,64,36,28,44,37,37,80,71,15,39,20,41,30,85,79,35,28,38,41,26,26,61,58,48,52,54,49,49,51,32,46,36,53,74,66,71,57,53,54,57,58,54,61,70,70,52,83,80,62,38,69,48,77,44,80,40,86,38,57,68,77,47,48,16,54,49,48,39,48,53,56,72,74,42,58,72,79,29,48,42,71,82,54,50,48,28,35,20,91,88,41,80,43,87,52,40,38,37,32,43,35,52,38,62,85,48,53,34,32,36,40,37,24,32,18,74,40,66,64,58,31,52,49,53,48,50,51,54,51,50,51,50,52,52,50,51,57,56,65,78,99

Nearest PDB structures (foldseek):
  4il8-assembly1_A  TM=8.618E-01  e=4.103E-29  Pseudomonas aeruginosa PAO1
  3pdk-assembly1_B  TM=8.216E-01  e=2.275E-27  Bacillus anthracis
  7ojr-assembly1_A  TM=8.034E-01  e=9.218E-28  Bacillus subtilis subsp. subtilis str. 168
  6gyz-assembly1_B  TM=8.379E-01  e=4.862E-26  Staphylococcus aureus
  7olh-assembly1_B  TM=9.047E-01  e=2.835E-24  Bacillus subtilis subsp. subtilis str. 168

Sequence (1676 aa):
MRAVLMAGGAGTRLRPLTCDLPKPLMPVLNRPIAEHTLAWLRGHGLTELIMTLHYLPDMVQSYFQDGREFGVQLSYVVEELRPLGTAGGVRQVAALLPETFVVVSGDVITDGNLQAAIGFHRERGAKMTVILTQVPDPGEFGVVITDGDGRVVRLLEKPTPGEVFSDRVNTGAYIVEPEILAYLAPDQPADFAQDLLPQLLAAGEPVYGFVSGGYWCDVGNLERYRQVQWDALTGRVRLASAYRQVQTGVWLGEQVRLDPSVVWEPPVLIGHHCRIGAGVRLGAGTVIGDHVTVGAQADLKRPVLFNGVMVGEESHLRACVVGRGSRIGRRVQILEGAVLGHLCTVGEEAQVQSGCRIWPGKYIEPGATVHTNLIWGTGARRHLFGARGVAGLANVDITPELAIRLGAAFGSCLAPGAQVQVSRDQRKVSRMISRSIISGLMSVGVQVQNLEANAIPISRLVGRVLGVDGGVHVRLDPDQAGHVLIEFLDNQGINIPPTLEKKIEATLIREEFRRAALADIGDMTVPGRVADIYRGAFQQQLHVEAIRQSRAKVVVDYAHGVSGAVLPELLVGYGCDPLVLNASLRQTPLSAEERESLLQQLGRVVEAVRAHLGVQVNANGERLVLVDETGTAMQGSLLTAVVMELILAGQGRGTVAVPVTTSSLVEQVARYHEGRVLRTKANATALMRIGQDQPRILCAGSGELGFIFPQLHPGFDAMFTIAKILELLTVQERSLAQIRTHLPSVVWKTQTIHCPWRLKGAWMRHLVETHTPDALDLTDGVRIFPQGYDPDHWVLFLPDATEPLLHLVVNGLEREWVTHWGQTYRQRLQEFMEQSEVMRAVLMAGGAGTRLRPLTCDLPKPLMPVLNRPIAEHTLAWLRGHGLTELIMTLHYLPDMVQSYFQDGREFGVQLSYVVEELRPLGTAGGVRQVAALLPETFVVVSGDVITDGNLQAAIGFHRERGAKMTVILTQVPDPGEFGVVITDGDGRVVRLLEKPTPGEVFSDRVNTGAYIVEPEILAYLAPDQPADFAQDLLPQLLAAGEPVYGFVSGGYWCDVGNLERYRQVQWDALTGRVRLASAYRQVQTGVWLGEQVRLDPSVVWEPPVLIGHHCRIGAGVRLGAGTVIGDHVTVGAQADLKRPVLFNGVMVGEESHLRACVVGRGSRIGRRVQILEGAVLGHLCTVGEEAQVQSGCRIWPGKYIEPGATVHTNLIWGTGARRHLFGARGVAGLANVDITPELAIRLGAAFGSCLAPGAQVQVSRDQRKVSRMISRSIISGLMSVGVQVQNLEANAIPISRLVGRVLGVDGGVHVRLDPDQAGHVLIEFLDNQGINIPPTLEKKIEATLIREEFRRAALADIGDMTVPGRVADIYRGAFQQQLHVEAIRQSRAKVVVDYAHGVSGAVLPELLVGYGCDPLVLNASLRQTPLSAEERESLLQQLGRVVEAVRAHLGVQVNANGERLVLVDETGTAMQGSLLTAVVMELILAGQGRGTVAVPVTTSSLVEQVARYHEGRVLRTKANATALMRIGQDQPRILCAGSGELGFIFPQLHPGFDAMFTIAKILELLTVQERSLAQIRTHLPSVVWKTQTIHCPWRLKGAWMRHLVETHTPDALDLTDGVRIFPQGYDPDHWVLFLPDATEPLLHLVVNGLEREWVTHWGQTYRQRLQEFMEQSEV

pLDDT: mean 87.82, std 8.06, range [46.5, 97.81]